Protein 1E4U (pdb70)

GO terms:
  GO:0004842 ubiquitin-protein transferase activity (F, IDA)
  GO:0045652 regulation of megakaryocyte differentiation (P, IDA)
  GO:0030014 CCR4-NOT complex (C, IDA)
  GO:0051865 protein autoubiquitination (P, IDA)
  GO:0006511 ubiquitin-dependent protein catabolic process (P, IDA)
  GO:0061630 ubiquitin protein ligase activity (F, EXP)
  GO:0005515 protein binding (F, IPI)
  GO:0005829 cytosol (C, TAS)
  GO:0003723 RNA binding (F, HDA)

CATH classification: 3.30.40.10

InterPro domains:
  IPR000504 RNA recognition motif domain [PF00076] (130-187)
  IPR000504 RNA recognition motif domain [PS50102] (109-193)
  IPR000571 Zinc finger, CCCH-type [PS50103] (190-217)
  IPR001841 Zinc finger, RING-type [PS50089] (14-57)
  IPR003954 RNA recognition motif domain, eukaryotic-type [SM00361] (110-189)
  IPR012677 Nucleotide-binding alpha-beta plait domain superfamily [G3DSA:3.30.70.330] (110-190)
  IPR013083 Zinc finger, RING/FYVE/PHD-type [G3DSA:3.30.40.10] (1-78)
  IPR034261 CNOT4, RNA recognition motif [cd12438] (104-201)
  IPR035979 RNA-binding domain superfamily [SSF54928] (103-188)
  IPR039515 NOT4, modified RING finger, HC subclass (C4C4-type) [cd16618] (12-58)
  IPR039780 CCR4-NOT transcription complex subunit 4 [PTHR12603] (8-318)

Nearest PDB structures (foldseek):
  1e4u-assembly1_A  TM=7.249E-01  e=9.224E-12  Homo sapiens
  1ur6-assembly1_B  TM=8.503E-01  e=3.454E-08  Homo sapiens
  5fey-assembly1_B  TM=7.269E-01  e=3.577E-02  Homo sapiens
  2ct2-assembly1_A  TM=5.878E-01  e=2.370E-02  Homo sapiens
  1we9-assembly1_A  TM=4.056E-01  e=9.613E-01  Arabidopsis thaliana

Radius of gyration: 18.9 Å; Cα contacts (8 Å, |Δi|>4): 78; chains: 1; bounding box: 78×29×18 Å

Sequence (78 aa):
MSRSPDAKEDPVECPLCMEPLEIDDINFFPCTCGYQICRFCWHRIRTDENGLCPACRKPYPEDPAVYKPLSQEELQRIMSRSPDAKEDPVECPLCMEPLEIDDINFFPCTCGYQICRFCWHRIRTDENGLCPACRKPYPEDPAVYKPLSQEELQRIMSRSPDAKEDPVECPLCMEPLEIDDINFFPCTCGYQICRFCWHRIRTDENGLCPACRKPYPEDPAVYKPLSQEELQRIMSRSPDAKEDPVECPLCMEPLEIDDINFFPCTCGYQICRFCWHRIRTDENGLCPACRKPYPEDPAVYKPLSQEELQRIMSRSPDAKEDPVECPLCMEPLEIDDINFFPCTCGYQICRFCWHRIRTDENGLCPACRKPYPEDPAVYKPLSQEELQRIMSRSPDAKEDPVECPLCMEPLEIDDINFFPCTCGYQICRFCWHRIRTDENGLCPACRKPYPEDPAVYKPLSQEELQRIMSRSPDAKEDPVECPLCMEPLEIDDINFFPCTCGYQICRFCWHRIRTDENGLCPACRKPYPEDPAVYKPLSQEELQRIMSRSPDAKEDPVECPLCMEPLEIDDINFFPCTCGYQICRFCWHRIRTDENGLCPACRKPYPEDPAVYKPLSQEELQRIMSRSPDAKEDPVECPLCMEPLEIDDINFFPCTCGYQICRFCWHRIRTDENGLCPACRKPYPEDPAVYKPLSQEELQRIMSRSPDAKEDPVECPLCMEPLEIDDINFFPCTCGYQICRFCWHRIRTDENGLCPACRKPYPEDPAVYKPLSQEELQRIMSRSPDAKEDPVECPLCMEPLEIDDINFFPCTCGYQICRFCWHRIRTDENGLCPACRKPYPEDPAVYKPLSQEELQRIMSRSPDAKEDPVECPLCMEPLEIDDINFFPCTCGYQICRFCWHRIRTDENGLCPACRKPYPEDPAVYKPLSQEELQRIMSRSPDAKEDPVECPLCMEPLEIDDINFFPCTCGYQICRFCWHRIRTDENGLCPACRKPYPEDPAVYKPLSQEELQRIMSRSPDAKEDPVECPLCMEPLEIDDINFFPCTCGYQICRFCWHRIRTDENGLCPACRKPYPEDPAVYKPLSQEELQRIMSRSPDAKEDPVECPLCMEPLEIDDINFFPCTCGYQICRFCWHRIRTDENGLCPACRKPYPEDPAVYKPLSQEELQRIMSRSPDAKEDPVECPLCMEPLEIDDINFFPCTCGYQICRFCWHRIRTDENGLCPACRKPYPEDPAVYKPLSQEELQRIMSRSPDAKEDPVECPLCMEPLEIDDINFFPCTCGYQICRFCWHRIRTDENGLCPACRKPYPEDPAVYKPLSQEELQRIMSRSPDAKEDPVECPLCMEPLEIDDINFFPCTCGYQICRFCWHRIRTDENGLCPACRKPYPEDPAVYKPLSQEELQRIMSRSPDAKEDPVECPLCMEPLEIDDINFFPCTCGYQICRFCWHRIRTDENGLCPACRKPYPEDPAVYKPLSQEELQRIMSRSPDAKEDPVECPLCMEPLEIDDINFFPCTCGYQICRFCWHRIRTDENGLCPACRKPYPEDPAVYKPLSQEELQRIMSRSPDAKEDPVECPLCMEPLEIDDINFFPCTCGYQICRFCWHRIRTDENGLCPACRKPYPEDPAVYKPLSQEELQRIMSRSPDAKEDPVECPLCMEPLEIDDINFFPCTCGYQICRFCWHRIRTDENGLCPACRKPYPEDPAVYKPLSQEELQRIMSRSPDAKEDPVECPLCMEPLEIDDINFFPCTCGYQICRFCWHRIRTDENGLCPACRKPYPEDPAVYKPLSQEELQRIMSRSPDAKEDPVECPLCMEPLEIDDINFFPCTCGYQICRFCWHRIRTDENGLCPACRKPYPEDPAVYKPLSQEELQRIMSRSPDAKEDPVECPLCMEPLEIDDINFFPCTCGYQICRFCWHRIRTDENGLCPACRKPYPEDPAVYKPLSQEELQRIMSRSPDAKEDPVECPLCMEPLEIDDINFFPCTCGYQICRFCWHRIRTDENGLCPACRKPYPEDPAVYKPLSQEELQRIMSRSPDAKEDPVECPLCMEPLEIDDINFFPCTCGYQICRFCWHRIRTDENGLCPACRKPYPEDPAVYKPLSQEELQRIMSRSPDAKEDPVECPLCMEPLEIDDINFFPCTCGYQICRFCWHRIRTDENGLCPACRKPYPEDPAVYKPLSQEELQRIMSRSPDAKEDPVECPLCMEPLEIDDINFFPCTCGYQICRFCWHRIRTDENGLCPACRKPYPEDPAVYKPLSQEELQRIMSRSPDAKEDPVECPLCMEPLEIDDINFFPCTCGYQICRFCWHRIRTDENGLCPACRKPYPEDPAVYKPLSQEELQRI

Secondary structure (DSSP, 8-state):
--S-S-------B-TTT--B--TTTTT--SSTTS----HHHHHHHTTSS-SB-TTT--B-SS-SS---S---SS----

Foldseek 3Di:
DPQPDDPDDDADAAPVPGGHQDPVQQVQAQAPVRNRHGPVVCVVCVPPNVSADPVPGHHGDDDPPPPDCPDPDDPPDD

Organism: Homo sapiens (NCBI:txid9606)

Structure (mmCIF, N/CA/C/O backbone):
data_1E4U
#
_entry.id   1E4U
#
_cell.length_a   1.000
_cell.length_b   1.000
_cell.length_c   1.000
_cell.angle_alpha   90.00
_cell.angle_beta   90.00
_cell.angle_gamma   90.00
#
_symmetry.space_group_name_H-M   'P 1'
#
loop_
_entity.id
_entity.type
_entity.pdbx_description
1 polymer 'TRANSCRIPTIONAL REPRESSOR NOT4'
2 non-polymer 'ZINC ION'
#
loop_
_atom_site.group_PDB
_atom_site.id
_atom_site.type_symbol
_atom_site.label_atom_id
_atom_site.label_alt_id
_atom_site.label_comp_id
_atom_site.label_asym_id
_atom_site.label_entity_id
_atom_site.label_seq_id
_atom_site.pdbx_PDB_ins_code
_atom_site.Cartn_x
_atom_site.Cartn_y
_atom_site.Cartn_z
_atom_site.occupancy
_atom_site.B_iso_or_equiv
_atom_site.auth_seq_id
_atom_site.auth_comp_id
_atom_site.auth_asym_id
_atom_site.auth_atom_id
_atom_site.pdbx_PDB_model_num
ATOM 1 N N . MET A 1 1 ? -36.336 9.375 -3.531 1.00 0.00 1 MET A N 1
ATOM 2 C CA . MET A 1 1 ? -37.192 10.464 -2.982 1.00 0.00 1 MET A CA 1
ATOM 3 C C . MET A 1 1 ? -36.376 11.754 -2.878 1.00 0.00 1 MET A C 1
ATOM 4 O O . MET A 1 1 ? -36.475 12.486 -1.913 1.00 0.00 1 MET A O 1
ATOM 20 N N . SER A 1 2 ? -35.568 12.040 -3.863 1.00 0.00 2 SER A N 1
ATOM 21 C CA . SER A 1 2 ? -34.749 13.283 -3.812 1.00 0.00 2 SER A CA 1
ATOM 22 C C . SER A 1 2 ? -34.613 13.869 -5.221 1.00 0.00 2 SER A C 1
ATOM 23 O O . SER A 1 2 ? -34.994 13.257 -6.198 1.00 0.00 2 SER A O 1
ATOM 31 N N . ARG A 1 3 ? -34.069 15.051 -5.329 1.00 0.00 3 ARG A N 1
ATOM 32 C CA . ARG A 1 3 ? -33.905 15.678 -6.671 1.00 0.00 3 ARG A CA 1
ATOM 33 C C . ARG A 1 3 ? -32.439 15.586 -7.102 1.00 0.00 3 ARG A C 1
ATOM 34 O O . ARG A 1 3 ? -32.081 15.965 -8.199 1.00 0.00 3 ARG A O 1
ATOM 55 N N . SER A 1 4 ? -31.589 15.087 -6.247 1.00 0.00 4 SER A N 1
ATOM 56 C CA . SER A 1 4 ? -30.148 14.974 -6.607 1.00 0.00 4 SER A CA 1
ATOM 57 C C . SER A 1 4 ? -29.929 13.711 -7.446 1.00 0.00 4 SER A C 1
ATOM 58 O O . SER A 1 4 ? -30.618 12.726 -7.270 1.00 0.00 4 SER A O 1
ATOM 66 N N . PRO A 1 5 ? -28.972 13.783 -8.336 1.00 0.00 5 PRO A N 1
ATOM 67 C CA . PRO A 1 5 ? -28.629 12.660 -9.225 1.00 0.00 5 PRO A CA 1
ATOM 68 C C . PRO A 1 5 ? -27.792 11.622 -8.472 1.00 0.00 5 PRO A C 1
ATOM 69 O O . PRO A 1 5 ? -27.680 10.484 -8.882 1.00 0.00 5 PRO A O 1
ATOM 80 N N . ASP A 1 6 ? -27.205 12.007 -7.372 1.00 0.00 6 ASP A N 1
ATOM 81 C CA . ASP A 1 6 ? -26.377 11.046 -6.592 1.00 0.00 6 ASP A CA 1
ATOM 82 C C . ASP A 1 6 ? -26.696 11.194 -5.103 1.00 0.00 6 ASP A C 1
ATOM 83 O O . ASP A 1 6 ? -26.134 12.025 -4.418 1.00 0.00 6 ASP A O 1
ATOM 92 N N . ALA A 1 7 ? -27.596 10.396 -4.597 1.00 0.00 7 ALA A N 1
ATOM 93 C CA . ALA A 1 7 ? -27.951 10.494 -3.154 1.00 0.00 7 ALA A CA 1
ATOM 94 C C . ALA A 1 7 ? -27.505 9.223 -2.430 1.00 0.00 7 ALA A C 1
ATOM 95 O O . ALA A 1 7 ? -28.241 8.653 -1.649 1.00 0.00 7 ALA A O 1
ATOM 102 N N . LYS A 1 8 ? -26.306 8.773 -2.681 1.00 0.00 8 LYS A N 1
ATOM 103 C CA . LYS A 1 8 ? -25.821 7.539 -2.004 1.00 0.00 8 LYS A CA 1
ATOM 104 C C . LYS A 1 8 ? -24.327 7.351 -2.277 1.00 0.00 8 LYS A C 1
ATOM 105 O O . LYS A 1 8 ? -23.766 7.958 -3.167 1.00 0.00 8 LYS A O 1
ATOM 124 N N . GLU A 1 9 ? -23.681 6.511 -1.517 1.00 0.00 9 GLU A N 1
ATOM 125 C CA . GLU A 1 9 ? -22.225 6.277 -1.727 1.00 0.00 9 GLU A CA 1
ATOM 126 C C . GLU A 1 9 ? -21.861 4.883 -1.214 1.00 0.00 9 GLU A C 1
ATOM 127 O O . GLU A 1 9 ? -22.353 4.439 -0.195 1.00 0.00 9 GLU A O 1
ATOM 139 N N . ASP A 1 10 ? -21.010 4.183 -1.913 1.00 0.00 10 ASP A N 1
ATOM 140 C CA . ASP A 1 10 ? -20.628 2.814 -1.465 1.00 0.00 10 ASP A CA 1
ATOM 141 C C . ASP A 1 10 ? -19.217 2.836 -0.865 1.00 0.00 10 ASP A C 1
ATOM 142 O O . ASP A 1 10 ? -18.419 3.692 -1.190 1.00 0.00 10 ASP A O 1
ATOM 151 N N . PRO A 1 11 ? -18.959 1.885 -0.003 1.00 0.00 11 PRO A N 1
ATOM 152 C CA . PRO A 1 11 ? -17.655 1.752 0.672 1.00 0.00 11 PRO A CA 1
ATOM 153 C C . PRO A 1 11 ? -16.629 1.112 -0.268 1.00 0.00 11 PRO A C 1
ATOM 154 O O . PRO A 1 11 ? -16.976 0.517 -1.269 1.00 0.00 11 PRO A O 1
ATOM 165 N N . VAL A 1 12 ? -15.368 1.223 0.050 1.00 0.00 12 VAL A N 1
ATOM 166 C CA . VAL A 1 12 ? -14.324 0.615 -0.822 1.00 0.00 12 VAL A CA 1
ATOM 167 C C . VAL A 1 12 ? -14.178 -0.866 -0.465 1.00 0.00 12 VAL A C 1
ATOM 168 O O . VAL A 1 12 ? -14.428 -1.270 0.653 1.00 0.00 12 VAL A O 1
ATOM 181 N N . GLU A 1 13 ? -13.784 -1.682 -1.404 1.00 0.00 13 GLU A N 1
ATOM 182 C CA . GLU A 1 13 ? -13.635 -3.135 -1.107 1.00 0.00 13 GLU A CA 1
ATOM 183 C C . GLU A 1 13 ? -12.231 -3.605 -1.493 1.00 0.00 13 GLU A C 1
ATOM 184 O O . GLU A 1 13 ? -11.808 -3.464 -2.623 1.00 0.00 13 GLU A O 1
ATOM 196 N N . CYS A 1 14 ? -11.509 -4.174 -0.567 1.00 0.00 14 CYS A N 1
ATOM 197 C CA . CYS A 1 14 ? -10.141 -4.663 -0.892 1.00 0.00 14 CYS A CA 1
ATOM 198 C C . CYS A 1 14 ? -10.206 -5.500 -2.175 1.00 0.00 14 CYS A C 1
ATOM 199 O O . CYS A 1 14 ? -10.797 -6.560 -2.183 1.00 0.00 14 CYS A O 1
ATOM 206 N N . PRO A 1 15 ? -9.600 -5.004 -3.226 1.00 0.00 15 PRO A N 1
ATOM 207 C CA . PRO A 1 15 ? -9.579 -5.700 -4.524 1.00 0.00 15 PRO A CA 1
ATOM 208 C C . PRO A 1 15 ? -8.538 -6.826 -4.506 1.00 0.00 15 PRO A C 1
ATOM 209 O O . PRO A 1 15 ? -8.250 -7.435 -5.518 1.00 0.00 15 PRO A O 1
ATOM 220 N N . LEU A 1 16 ? -7.970 -7.102 -3.363 1.00 0.00 16 LEU A N 1
ATOM 221 C CA . LEU A 1 16 ? -6.945 -8.180 -3.273 1.00 0.00 16 LEU A CA 1
ATOM 222 C C . LEU A 1 16 ? -7.563 -9.427 -2.637 1.00 0.00 16 LEU A C 1
ATOM 223 O O . LEU A 1 16 ? -7.331 -10.538 -3.069 1.00 0.00 16 LEU A O 1
ATOM 239 N N . CYS A 1 17 ? -8.346 -9.250 -1.608 1.00 0.00 17 CYS A N 1
ATOM 240 C CA . CYS A 1 17 ? -8.976 -10.425 -0.937 1.00 0.00 17 CYS A CA 1
ATOM 241 C C . CYS A 1 17 ? -10.495 -10.265 -0.956 1.00 0.00 17 CYS A C 1
ATOM 242 O O . CYS A 1 17 ? -11.231 -11.227 -0.864 1.00 0.00 17 CYS A O 1
ATOM 249 N N . MET A 1 18 ? -10.958 -9.049 -1.072 1.00 0.00 18 MET A N 1
ATOM 250 C CA . MET A 1 18 ? -12.422 -8.783 -1.101 1.00 0.00 18 MET A CA 1
ATOM 251 C C . MET A 1 18 ? -12.961 -8.677 0.329 1.00 0.00 18 MET A C 1
ATOM 252 O O . MET A 1 18 ? -13.310 -9.663 0.947 1.00 0.00 18 MET A O 1
ATOM 266 N N . GLU A 1 19 ? -13.034 -7.483 0.855 1.00 0.00 19 GLU A N 1
ATOM 267 C CA . GLU A 1 19 ? -13.553 -7.303 2.241 1.00 0.00 19 GLU A CA 1
ATOM 268 C C . GLU A 1 19 ? -13.950 -5.836 2.443 1.00 0.00 19 GLU A C 1
ATOM 269 O O . GLU A 1 19 ? -13.712 -5.010 1.585 1.00 0.00 19 GLU A O 1
ATOM 281 N N . PRO A 1 20 ? -14.548 -5.558 3.573 1.00 0.00 20 PRO A N 1
ATOM 282 C CA . PRO A 1 20 ? -14.996 -4.198 3.921 1.00 0.00 20 PRO A CA 1
ATOM 283 C C . PRO A 1 20 ? -13.816 -3.342 4.388 1.00 0.00 20 PRO A C 1
ATOM 284 O O . PRO A 1 20 ? -13.257 -3.559 5.445 1.00 0.00 20 PRO A O 1
ATOM 295 N N . LEU A 1 21 ? -13.438 -2.368 3.607 1.00 0.00 21 LEU A N 1
ATOM 296 C CA . LEU A 1 21 ? -12.299 -1.493 4.001 1.00 0.00 21 LEU A CA 1
ATOM 297 C C . LEU A 1 21 ? -12.728 -0.585 5.155 1.00 0.00 21 LEU A C 1
ATOM 298 O O . LEU A 1 21 ? -13.737 0.088 5.086 1.00 0.00 21 LEU A O 1
ATOM 314 N N . GLU A 1 22 ? -11.967 -0.559 6.216 1.00 0.00 22 GLU A N 1
ATOM 315 C CA . GLU A 1 22 ? -12.331 0.308 7.373 1.00 0.00 22 GLU A CA 1
ATOM 316 C C . GLU A 1 22 ? -12.159 1.776 6.980 1.00 0.00 22 GLU A C 1
ATOM 317 O O . GLU A 1 22 ? -11.860 2.096 5.847 1.00 0.00 22 GLU A O 1
ATOM 329 N N . ILE A 1 23 ? -12.342 2.673 7.910 1.00 0.00 23 ILE A N 1
ATOM 330 C CA . ILE A 1 23 ? -12.187 4.120 7.590 1.00 0.00 23 ILE A CA 1
ATOM 331 C C . ILE A 1 23 ? -10.702 4.438 7.391 1.00 0.00 23 ILE A C 1
ATOM 332 O O . ILE A 1 23 ? -10.309 5.012 6.395 1.00 0.00 23 ILE A O 1
ATOM 348 N N . ASP A 1 24 ? -9.876 4.074 8.333 1.00 0.00 24 ASP A N 1
ATOM 349 C CA . ASP A 1 24 ? -8.420 4.360 8.198 1.00 0.00 24 ASP A CA 1
ATOM 350 C C . ASP A 1 24 ? -7.787 3.367 7.219 1.00 0.00 24 ASP A C 1
ATOM 351 O O . ASP A 1 24 ? -6.597 3.395 6.976 1.00 0.00 24 ASP A O 1
ATOM 360 N N . ASP A 1 25 ? -8.571 2.490 6.654 1.00 0.00 25 ASP A N 1
ATOM 361 C CA . ASP A 1 25 ? -8.008 1.500 5.693 1.00 0.00 25 ASP A CA 1
ATOM 362 C C . ASP A 1 25 ? -8.291 1.959 4.261 1.00 0.00 25 ASP A C 1
ATOM 363 O O . ASP A 1 25 ? -7.741 1.436 3.312 1.00 0.00 25 ASP A O 1
ATOM 372 N N . ILE A 1 26 ? -9.145 2.932 4.098 1.00 0.00 26 ILE A N 1
ATOM 373 C CA . ILE A 1 26 ? -9.463 3.426 2.728 1.00 0.00 26 ILE A CA 1
ATOM 374 C C . ILE A 1 26 ? -8.169 3.817 2.012 1.00 0.00 26 ILE A C 1
ATOM 375 O O . ILE A 1 26 ? -7.812 3.250 0.998 1.00 0.00 26 ILE A O 1
ATOM 391 N N . ASN A 1 27 ? -7.464 4.783 2.534 1.00 0.00 27 ASN A N 1
ATOM 392 C CA . ASN A 1 27 ? -6.193 5.215 1.888 1.00 0.00 27 ASN A CA 1
ATOM 393 C C . ASN A 1 27 ? -5.027 4.428 2.488 1.00 0.00 27 ASN A C 1
ATOM 394 O O . ASN A 1 27 ? -3.944 4.947 2.673 1.00 0.00 27 ASN A O 1
ATOM 405 N N . PHE A 1 28 ? -5.239 3.175 2.793 1.00 0.00 28 PHE A N 1
ATOM 406 C CA . PHE A 1 28 ? -4.142 2.356 3.379 1.00 0.00 28 PHE A CA 1
ATOM 407 C C . PHE A 1 28 ? -3.531 1.474 2.290 1.00 0.00 28 PHE A C 1
ATOM 408 O O . PHE A 1 28 ? -3.774 0.284 2.231 1.00 0.00 28 PHE A O 1
ATOM 425 N N . PHE A 1 29 ? -2.723 2.042 1.439 1.00 0.00 29 PHE A N 1
ATOM 426 C CA . PHE A 1 29 ? -2.083 1.228 0.372 1.00 0.00 29 PHE A CA 1
ATOM 427 C C . PHE A 1 29 ? -0.596 1.086 0.689 1.00 0.00 29 PHE A C 1
ATOM 428 O O . PHE A 1 29 ? 0.017 2.004 1.198 1.00 0.00 29 PHE A O 1
ATOM 445 N N . PRO A 1 30 ? -0.053 -0.055 0.371 1.00 0.00 30 PRO A N 1
ATOM 446 C CA . PRO A 1 30 ? 1.367 -0.335 0.602 1.00 0.00 30 PRO A CA 1
ATOM 447 C C . PRO A 1 30 ? 2.203 0.341 -0.485 1.00 0.00 30 PRO A C 1
ATOM 448 O O . PRO A 1 30 ? 3.413 0.282 -0.478 1.00 0.00 30 PRO A O 1
ATOM 459 N N . CYS A 1 31 ? 1.558 0.992 -1.416 1.00 0.00 31 CYS A N 1
ATOM 460 C CA . CYS A 1 31 ? 2.304 1.682 -2.501 1.00 0.00 31 CYS A CA 1
ATOM 461 C C . CYS A 1 31 ? 1.548 2.950 -2.901 1.00 0.00 31 CYS A C 1
ATOM 462 O O . CYS A 1 31 ? 0.352 3.054 -2.714 1.00 0.00 31 CYS A O 1
ATOM 469 N N . THR A 1 32 ? 2.234 3.923 -3.435 1.00 0.00 32 THR A N 1
ATOM 470 C CA . THR A 1 32 ? 1.550 5.188 -3.828 1.00 0.00 32 THR A CA 1
ATOM 471 C C . THR A 1 32 ? 1.060 5.106 -5.278 1.00 0.00 32 THR A C 1
ATOM 472 O O . THR A 1 32 ? 0.654 6.096 -5.854 1.00 0.00 32 THR A O 1
ATOM 483 N N . CYS A 1 33 ? 1.087 3.947 -5.878 1.00 0.00 33 CYS A N 1
ATOM 484 C CA . CYS A 1 33 ? 0.612 3.843 -7.288 1.00 0.00 33 CYS A CA 1
ATOM 485 C C . CYS A 1 33 ? -0.882 3.503 -7.304 1.00 0.00 33 CYS A C 1
ATOM 486 O O . CYS A 1 33 ? -1.475 3.315 -8.348 1.00 0.00 33 CYS A O 1
ATOM 493 N N . GLY A 1 34 ? -1.497 3.428 -6.155 1.00 0.00 34 GLY A N 1
ATOM 494 C CA . GLY A 1 34 ? -2.951 3.109 -6.107 1.00 0.00 34 GLY A CA 1
ATOM 495 C C . GLY A 1 34 ? -3.151 1.672 -5.626 1.00 0.00 34 GLY A C 1
ATOM 496 O O . GLY A 1 34 ? -4.048 1.396 -4.858 1.00 0.00 34 GLY A O 1
ATOM 500 N N . TYR A 1 35 ? -2.325 0.757 -6.066 1.00 0.00 35 TYR A N 1
ATOM 501 C CA . TYR A 1 35 ? -2.479 -0.658 -5.616 1.00 0.00 35 TYR A CA 1
ATOM 502 C C . TYR A 1 35 ? -2.675 -0.669 -4.102 1.00 0.00 35 TYR A C 1
ATOM 503 O O . TYR A 1 35 ? -1.727 -0.667 -3.343 1.00 0.00 35 TYR A O 1
ATOM 521 N N . GLN A 1 36 ? -3.900 -0.656 -3.656 1.00 0.00 36 GLN A N 1
ATOM 522 C CA . GLN A 1 36 ? -4.157 -0.640 -2.193 1.00 0.00 36 GLN A CA 1
ATOM 523 C C . GLN A 1 36 ? -4.679 -1.999 -1.735 1.00 0.00 36 GLN A C 1
ATOM 524 O O . GLN A 1 36 ? -5.358 -2.697 -2.463 1.00 0.00 36 GLN A O 1
ATOM 538 N N . ILE A 1 37 ? -4.372 -2.370 -0.526 1.00 0.00 37 ILE A N 1
ATOM 539 C CA . ILE A 1 37 ? -4.849 -3.673 0.005 1.00 0.00 37 ILE A CA 1
ATOM 540 C C . ILE A 1 37 ? -5.367 -3.463 1.427 1.00 0.00 37 ILE A C 1
ATOM 541 O O . ILE A 1 37 ? -5.258 -2.387 1.982 1.00 0.00 37 ILE A O 1
ATOM 557 N N . CYS A 1 38 ? -5.927 -4.474 2.025 1.00 0.00 38 CYS A N 1
ATOM 558 C CA . CYS A 1 38 ? -6.443 -4.317 3.410 1.00 0.00 38 CYS A CA 1
ATOM 559 C C . CYS A 1 38 ? -5.328 -4.672 4.395 1.00 0.00 38 CYS A C 1
ATOM 560 O O . CYS A 1 38 ? -4.163 -4.667 4.049 1.00 0.00 38 CYS A O 1
ATOM 567 N N . ARG A 1 39 ? -5.662 -4.976 5.618 1.00 0.00 39 ARG A N 1
ATOM 568 C CA . ARG A 1 39 ? -4.601 -5.324 6.604 1.00 0.00 39 ARG A CA 1
ATOM 569 C C . ARG A 1 39 ? -4.244 -6.806 6.469 1.00 0.00 39 ARG A C 1
ATOM 570 O O . ARG A 1 39 ? -3.121 -7.206 6.705 1.00 0.00 39 ARG A O 1
ATOM 591 N N . PHE A 1 40 ? -5.186 -7.624 6.086 1.00 0.00 40 PHE A N 1
ATOM 592 C CA . PHE A 1 40 ? -4.891 -9.077 5.931 1.00 0.00 40 PHE A CA 1
ATOM 593 C C . PHE A 1 40 ? -4.119 -9.300 4.628 1.00 0.00 40 PHE A C 1
ATOM 594 O O . PHE A 1 40 ? -3.478 -10.315 4.439 1.00 0.00 40 PHE A O 1
ATOM 611 N N . CYS A 1 41 ? -4.173 -8.353 3.731 1.00 0.00 41 CYS A N 1
ATOM 612 C CA . CYS A 1 41 ? -3.442 -8.497 2.441 1.00 0.00 41 CYS A CA 1
ATOM 613 C C . CYS A 1 41 ? -2.040 -7.901 2.587 1.00 0.00 41 CYS A C 1
ATOM 614 O O . CYS A 1 41 ? -1.093 -8.349 1.970 1.00 0.00 41 CYS A O 1
ATOM 621 N N . TRP A 1 42 ? -1.905 -6.890 3.400 1.00 0.00 42 TRP A N 1
ATOM 622 C CA . TRP A 1 42 ? -0.574 -6.251 3.594 1.00 0.00 42 TRP A CA 1
ATOM 623 C C . TRP A 1 42 ? 0.203 -6.998 4.681 1.00 0.00 42 TRP A C 1
ATOM 624 O O . TRP A 1 42 ? 1.417 -6.964 4.724 1.00 0.00 42 TRP A O 1
ATOM 645 N N . HIS A 1 43 ? -0.485 -7.672 5.562 1.00 0.00 43 HIS A N 1
ATOM 646 C CA . HIS A 1 43 ? 0.221 -8.417 6.642 1.00 0.00 43 HIS A CA 1
ATOM 647 C C . HIS A 1 43 ? 0.897 -9.656 6.051 1.00 0.00 43 HIS A C 1
ATOM 648 O O . HIS A 1 43 ? 1.636 -10.349 6.722 1.00 0.00 43 HIS A O 1
ATOM 662 N N . ARG A 1 44 ? 0.652 -9.941 4.801 1.00 0.00 44 ARG A N 1
ATOM 663 C CA . ARG A 1 44 ? 1.288 -11.134 4.174 1.00 0.00 44 ARG A CA 1
ATOM 664 C C . ARG A 1 44 ? 2.325 -10.674 3.146 1.00 0.00 44 ARG A C 1
ATOM 665 O O . ARG A 1 44 ? 3.359 -11.288 2.977 1.00 0.00 44 ARG A O 1
ATOM 686 N N . ILE A 1 45 ? 2.060 -9.592 2.464 1.00 0.00 45 ILE A N 1
ATOM 687 C CA . ILE A 1 45 ? 3.037 -9.092 1.455 1.00 0.00 45 ILE A CA 1
ATOM 688 C C . ILE A 1 45 ? 4.273 -8.548 2.175 1.00 0.00 45 ILE A C 1
ATOM 689 O O . ILE A 1 45 ? 5.391 -8.733 1.738 1.00 0.00 45 ILE A O 1
ATOM 705 N N . ARG A 1 46 ? 4.078 -7.879 3.279 1.00 0.00 46 ARG A N 1
ATOM 706 C CA . ARG A 1 46 ? 5.238 -7.322 4.032 1.00 0.00 46 ARG A CA 1
ATOM 707 C C . ARG A 1 46 ? 5.733 -8.356 5.044 1.00 0.00 46 ARG A C 1
ATOM 708 O O . ARG A 1 46 ? 6.446 -8.036 5.974 1.00 0.00 46 ARG A O 1
ATOM 729 N N . THR A 1 47 ? 5.358 -9.595 4.874 1.00 0.00 47 THR A N 1
ATOM 730 C CA . THR A 1 47 ? 5.805 -10.646 5.831 1.00 0.00 47 THR A CA 1
ATOM 731 C C . THR A 1 47 ? 6.477 -11.790 5.067 1.00 0.00 47 THR A C 1
ATOM 732 O O . THR A 1 47 ? 7.683 -11.933 5.080 1.00 0.00 47 THR A O 1
ATOM 743 N N . ASP A 1 48 ? 5.705 -12.610 4.406 1.00 0.00 48 ASP A N 1
ATOM 744 C CA . ASP A 1 48 ? 6.300 -13.747 3.648 1.00 0.00 48 ASP A CA 1
ATOM 745 C C . ASP A 1 48 ? 6.612 -13.307 2.215 1.00 0.00 48 ASP A C 1
ATOM 746 O O . ASP A 1 48 ? 6.839 -14.121 1.343 1.00 0.00 48 ASP A O 1
ATOM 755 N N . GLU A 1 49 ? 6.625 -12.027 1.963 1.00 0.00 49 GLU A N 1
ATOM 756 C CA . GLU A 1 49 ? 6.923 -11.545 0.585 1.00 0.00 49 GLU A CA 1
ATOM 757 C C . GLU A 1 49 ? 8.021 -10.483 0.641 1.00 0.00 49 GLU A C 1
ATOM 758 O O . GLU A 1 49 ? 8.577 -10.203 1.684 1.00 0.00 49 GLU A O 1
ATOM 770 N N . ASN A 1 50 ? 8.334 -9.884 -0.476 1.00 0.00 50 ASN A N 1
ATOM 771 C CA . ASN A 1 50 ? 9.390 -8.835 -0.487 1.00 0.00 50 ASN A CA 1
ATOM 772 C C . ASN A 1 50 ? 8.748 -7.474 -0.222 1.00 0.00 50 ASN A C 1
ATOM 773 O O . ASN A 1 50 ? 9.301 -6.442 -0.545 1.00 0.00 50 ASN A O 1
ATOM 784 N N . GLY A 1 51 ? 7.582 -7.464 0.363 1.00 0.00 51 GLY A N 1
ATOM 785 C CA . GLY A 1 51 ? 6.903 -6.169 0.648 1.00 0.00 51 GLY A CA 1
ATOM 786 C C . GLY A 1 51 ? 6.960 -5.279 -0.595 1.00 0.00 51 GLY A C 1
ATOM 787 O O . GLY A 1 51 ? 6.992 -4.068 -0.501 1.00 0.00 51 GLY A O 1
ATOM 791 N N . LEU A 1 52 ? 6.975 -5.869 -1.760 1.00 0.00 52 LEU A N 1
ATOM 792 C CA . LEU A 1 52 ? 7.032 -5.052 -3.005 1.00 0.00 52 LEU A CA 1
ATOM 793 C C . LEU A 1 52 ? 5.621 -4.864 -3.565 1.00 0.00 52 LEU A C 1
ATOM 794 O O . LEU A 1 52 ? 4.666 -5.439 -3.083 1.00 0.00 52 LEU A O 1
ATOM 810 N N . CYS A 1 53 ? 5.490 -4.059 -4.583 1.00 0.00 53 CYS A N 1
ATOM 811 C CA . CYS A 1 53 ? 4.151 -3.822 -5.190 1.00 0.00 53 CYS A CA 1
ATOM 812 C C . CYS A 1 53 ? 3.924 -4.816 -6.335 1.00 0.00 53 CYS A C 1
ATOM 813 O O . CYS A 1 53 ? 4.693 -4.852 -7.275 1.00 0.00 53 CYS A O 1
ATOM 820 N N . PRO A 1 54 ? 2.873 -5.589 -6.235 1.00 0.00 54 PRO A N 1
ATOM 821 C CA . PRO A 1 54 ? 2.526 -6.581 -7.266 1.00 0.00 54 PRO A CA 1
ATOM 822 C C . PRO A 1 54 ? 1.830 -5.894 -8.445 1.00 0.00 54 PRO A C 1
ATOM 823 O O . PRO A 1 54 ? 1.507 -6.517 -9.437 1.00 0.00 54 PRO A O 1
ATOM 834 N N . ALA A 1 55 ? 1.591 -4.613 -8.341 1.00 0.00 55 ALA A N 1
ATOM 835 C CA . ALA A 1 55 ? 0.909 -3.890 -9.452 1.00 0.00 55 ALA A CA 1
ATOM 836 C C . ALA A 1 55 ? 1.927 -3.065 -10.247 1.00 0.00 55 ALA A C 1
ATOM 837 O O . ALA A 1 55 ? 1.949 -3.097 -11.461 1.00 0.00 55 ALA A O 1
ATOM 844 N N . CYS A 1 56 ? 2.765 -2.318 -9.577 1.00 0.00 56 CYS A N 1
ATOM 845 C CA . CYS A 1 56 ? 3.767 -1.489 -10.308 1.00 0.00 56 CYS A CA 1
ATOM 846 C C . CYS A 1 56 ? 5.182 -2.005 -10.020 1.00 0.00 56 CYS A C 1
ATOM 847 O O . CYS A 1 56 ? 6.144 -1.572 -10.624 1.00 0.00 56 CYS A O 1
ATOM 854 N N . ARG A 1 57 ? 5.315 -2.919 -9.099 1.00 0.00 57 ARG A N 1
ATOM 855 C CA . ARG A 1 57 ? 6.666 -3.454 -8.769 1.00 0.00 57 ARG A CA 1
ATOM 856 C C . ARG A 1 57 ? 7.496 -2.357 -8.095 1.00 0.00 57 ARG A C 1
ATOM 857 O O . ARG A 1 57 ? 8.420 -1.819 -8.672 1.00 0.00 57 ARG A O 1
ATOM 878 N N . LYS A 1 58 ? 7.171 -2.024 -6.874 1.00 0.00 58 LYS A N 1
ATOM 879 C CA . LYS A 1 58 ? 7.933 -0.965 -6.152 1.00 0.00 58 LYS A CA 1
ATOM 880 C C . LYS A 1 58 ? 7.899 -1.262 -4.650 1.00 0.00 58 LYS A C 1
ATOM 881 O O . LYS A 1 58 ? 6.972 -1.875 -4.165 1.00 0.00 58 LYS A O 1
ATOM 900 N N . PRO A 1 59 ? 8.910 -0.819 -3.954 1.00 0.00 59 PRO A N 1
ATOM 901 C CA . PRO A 1 59 ? 9.019 -1.034 -2.502 1.00 0.00 59 PRO A CA 1
ATOM 902 C C . PRO A 1 59 ? 8.060 -0.107 -1.751 1.00 0.00 59 PRO A C 1
ATOM 903 O O . PRO A 1 59 ? 8.170 1.102 -1.817 1.00 0.00 59 PRO A O 1
ATOM 914 N N . TYR A 1 60 ? 7.115 -0.669 -1.042 1.00 0.00 60 TYR A N 1
ATOM 915 C CA . TYR A 1 60 ? 6.140 0.171 -0.287 1.00 0.00 60 TYR A CA 1
ATOM 916 C C . TYR A 1 60 ? 6.873 1.344 0.371 1.00 0.00 60 TYR A C 1
ATOM 917 O O . TYR A 1 60 ? 8.013 1.214 0.768 1.00 0.00 60 TYR A O 1
ATOM 935 N N . PRO A 1 61 ? 6.194 2.461 0.463 1.00 0.00 61 PRO A N 1
ATOM 936 C CA . PRO A 1 61 ? 6.760 3.680 1.066 1.00 0.00 61 PRO A CA 1
ATOM 937 C C . PRO A 1 61 ? 6.718 3.594 2.594 1.00 0.00 61 PRO A C 1
ATOM 938 O O . PRO A 1 61 ? 5.735 3.942 3.218 1.00 0.00 61 PRO A O 1
ATOM 949 N N . GLU A 1 62 ? 7.777 3.135 3.204 1.00 0.00 62 GLU A N 1
ATOM 950 C CA . GLU A 1 62 ? 7.793 3.031 4.690 1.00 0.00 62 GLU A CA 1
ATOM 951 C C . GLU A 1 62 ? 9.013 2.225 5.138 1.00 0.00 62 GLU A C 1
ATOM 952 O O . GLU A 1 62 ? 8.945 1.444 6.066 1.00 0.00 62 GLU A O 1
ATOM 964 N N . ASP A 1 63 ? 10.129 2.408 4.489 1.00 0.00 63 ASP A N 1
ATOM 965 C CA . ASP A 1 63 ? 11.350 1.650 4.883 1.00 0.00 63 ASP A CA 1
ATOM 966 C C . ASP A 1 63 ? 11.040 0.151 4.891 1.00 0.00 63 ASP A C 1
ATOM 967 O O . ASP A 1 63 ? 10.908 -0.447 5.941 1.00 0.00 63 ASP A O 1
ATOM 976 N N . PRO A 1 64 ? 10.933 -0.412 3.714 1.00 0.00 64 PRO A N 1
ATOM 977 C CA . PRO A 1 64 ? 10.638 -1.844 3.543 1.00 0.00 64 PRO A CA 1
ATOM 978 C C . PRO A 1 64 ? 11.900 -2.679 3.779 1.00 0.00 64 PRO A C 1
ATOM 979 O O . PRO A 1 64 ? 11.956 -3.495 4.677 1.00 0.00 64 PRO A O 1
ATOM 990 N N . ALA A 1 65 ? 12.912 -2.480 2.980 1.00 0.00 65 ALA A N 1
ATOM 991 C CA . ALA A 1 65 ? 14.168 -3.260 3.159 1.00 0.00 65 ALA A CA 1
ATOM 992 C C . ALA A 1 65 ? 15.215 -2.386 3.852 1.00 0.00 65 ALA A C 1
ATOM 993 O O . ALA A 1 65 ? 15.607 -2.642 4.973 1.00 0.00 65 ALA A O 1
ATOM 1000 N N . VAL A 1 66 ? 15.673 -1.355 3.194 1.00 0.00 66 VAL A N 1
ATOM 1001 C CA . VAL A 1 66 ? 16.695 -0.468 3.819 1.00 0.00 66 VAL A CA 1
ATOM 1002 C C . VAL A 1 66 ? 16.489 0.969 3.338 1.00 0.00 66 VAL A C 1
ATOM 1003 O O . VAL A 1 66 ? 16.588 1.909 4.101 1.00 0.00 66 VAL A O 1
ATOM 1016 N N . TYR A 1 67 ? 16.205 1.149 2.077 1.00 0.00 67 TYR A N 1
ATOM 1017 C CA . TYR A 1 67 ? 15.995 2.526 1.548 1.00 0.00 67 TYR A CA 1
ATOM 1018 C C . TYR A 1 67 ? 17.350 3.217 1.383 1.00 0.00 67 TYR A C 1
ATOM 1019 O O . TYR A 1 67 ? 18.172 3.214 2.277 1.00 0.00 67 TYR A O 1
ATOM 1037 N N . LYS A 1 68 ? 17.591 3.808 0.244 1.00 0.00 68 LYS A N 1
ATOM 1038 C CA . LYS A 1 68 ? 18.896 4.492 0.024 1.00 0.00 68 LYS A CA 1
ATOM 1039 C C . LYS A 1 68 ? 18.695 5.691 -0.915 1.00 0.00 68 LYS A C 1
ATOM 1040 O O . LYS A 1 68 ? 18.201 5.532 -2.013 1.00 0.00 68 LYS A O 1
ATOM 1059 N N . PRO A 1 69 ? 19.086 6.857 -0.459 1.00 0.00 69 PRO A N 1
ATOM 1060 C CA . PRO A 1 69 ? 18.961 8.096 -1.247 1.00 0.00 69 PRO A CA 1
ATOM 1061 C C . PRO A 1 69 ? 20.089 8.185 -2.280 1.00 0.00 69 PRO A C 1
ATOM 1062 O O . PRO A 1 69 ? 19.868 8.057 -3.469 1.00 0.00 69 PRO A O 1
ATOM 1073 N N . LEU A 1 70 ? 21.296 8.403 -1.834 1.00 0.00 70 LEU A N 1
ATOM 1074 C CA . LEU A 1 70 ? 22.440 8.500 -2.785 1.00 0.00 70 LEU A CA 1
ATOM 1075 C C . LEU A 1 70 ? 23.755 8.531 -2.000 1.00 0.00 70 LEU A C 1
ATOM 1076 O O . LEU A 1 70 ? 24.461 9.519 -1.991 1.00 0.00 70 LEU A O 1
ATOM 1092 N N . SER A 1 71 ? 24.088 7.455 -1.339 1.00 0.00 71 SER A N 1
ATOM 1093 C CA . SER A 1 71 ? 25.356 7.423 -0.555 1.00 0.00 71 SER A CA 1
ATOM 1094 C C . SER A 1 71 ? 26.551 7.449 -1.511 1.00 0.00 71 SER A C 1
ATOM 1095 O O . SER A 1 71 ? 26.440 7.861 -2.649 1.00 0.00 71 SER A O 1
ATOM 1103 N N . GLN A 1 72 ? 27.695 7.010 -1.058 1.00 0.00 72 GLN A N 1
ATOM 1104 C CA . GLN A 1 72 ? 28.897 7.010 -1.939 1.00 0.00 72 GLN A CA 1
ATOM 1105 C C . GLN A 1 72 ? 28.568 6.292 -3.250 1.00 0.00 72 GLN A C 1
ATOM 1106 O O . GLN A 1 72 ? 28.137 5.157 -3.257 1.00 0.00 72 GLN A O 1
ATOM 1120 N N . GLU A 1 73 ? 28.766 6.949 -4.361 1.00 0.00 73 GLU A N 1
ATOM 1121 C CA . GLU A 1 73 ? 28.460 6.309 -5.672 1.00 0.00 73 GLU A CA 1
ATOM 1122 C C . GLU A 1 73 ? 29.713 5.621 -6.215 1.00 0.00 73 GLU A C 1
ATOM 1123 O O . GLU A 1 73 ? 29.639 4.589 -6.852 1.00 0.00 73 GLU A O 1
ATOM 1135 N N . GLU A 1 74 ? 30.865 6.186 -5.976 1.00 0.00 74 GLU A N 1
ATOM 1136 C CA . GLU A 1 74 ? 32.119 5.564 -6.487 1.00 0.00 74 GLU A CA 1
ATOM 1137 C C . GLU A 1 74 ? 32.920 4.983 -5.320 1.00 0.00 74 GLU A C 1
ATOM 1138 O O . GLU A 1 74 ? 33.930 4.335 -5.512 1.00 0.00 74 GLU A O 1
ATOM 1150 N N . LEU A 1 75 ? 32.483 5.210 -4.112 1.00 0.00 75 LEU A N 1
ATOM 1151 C CA . LEU A 1 75 ? 33.228 4.668 -2.941 1.00 0.00 75 LEU A CA 1
ATOM 1152 C C . LEU A 1 75 ? 34.653 5.225 -2.951 1.00 0.00 75 LEU A C 1
ATOM 1153 O O . LEU A 1 75 ? 35.607 4.513 -3.198 1.00 0.00 75 LEU A O 1
ATOM 1169 N N . GLN A 1 76 ? 34.805 6.494 -2.691 1.00 0.00 76 GLN A N 1
ATOM 1170 C CA . GLN A 1 76 ? 36.167 7.098 -2.692 1.00 0.00 76 GLN A CA 1
ATOM 1171 C C . GLN A 1 76 ? 37.076 6.330 -1.731 1.00 0.00 76 GLN A C 1
ATOM 1172 O O . GLN A 1 76 ? 38.136 5.868 -2.103 1.00 0.00 76 GLN A O 1
ATOM 1186 N N . ARG A 1 77 ? 36.676 6.194 -0.496 1.00 0.00 77 ARG A N 1
ATOM 1187 C CA . ARG A 1 77 ? 37.527 5.462 0.482 1.00 0.00 77 ARG A CA 1
ATOM 1188 C C . ARG A 1 77 ? 38.911 6.112 0.526 1.00 0.00 77 ARG A C 1
ATOM 1189 O O . ARG A 1 77 ? 39.116 7.187 0.000 1.00 0.00 77 ARG A O 1
ATOM 1210 N N . ILE A 1 78 ? 39.863 5.472 1.148 1.00 0.00 78 ILE A N 1
ATOM 1211 C CA . ILE A 1 78 ? 41.230 6.063 1.218 1.00 0.00 78 ILE A CA 1
ATOM 1212 C C . ILE A 1 78 ? 42.195 5.219 0.383 1.00 0.00 78 ILE A C 1
ATOM 1213 O O . ILE A 1 78 ? 43.385 5.285 0.644 1.00 0.00 78 ILE A O 1
ATOM 1232 N N . MET A 1 1 ? -29.123 -6.947 15.047 1.00 0.00 1 MET A N 2
ATOM 1233 C CA . MET A 1 1 ? -28.384 -7.496 13.875 1.00 0.00 1 MET A CA 2
ATOM 1234 C C . MET A 1 1 ? -27.946 -6.348 12.964 1.00 0.00 1 MET A C 2
ATOM 1235 O O . MET A 1 1 ? -28.551 -5.295 12.939 1.00 0.00 1 MET A O 2
ATOM 1251 N N . SER A 1 2 ? -26.896 -6.545 12.213 1.00 0.00 2 SER A N 2
ATOM 1252 C CA . SER A 1 2 ? -26.417 -5.469 11.300 1.00 0.00 2 SER A CA 2
ATOM 1253 C C . SER A 1 2 ? -25.196 -5.972 10.527 1.00 0.00 2 SER A C 2
ATOM 1254 O O . SER A 1 2 ? -24.410 -6.751 11.028 1.00 0.00 2 SER A O 2
ATOM 1262 N N . ARG A 1 3 ? -25.031 -5.535 9.309 1.00 0.00 3 ARG A N 2
ATOM 1263 C CA . ARG A 1 3 ? -23.861 -5.995 8.509 1.00 0.00 3 ARG A CA 2
ATOM 1264 C C . ARG A 1 3 ? -23.138 -4.786 7.913 1.00 0.00 3 ARG A C 2
ATOM 1265 O O . ARG A 1 3 ? -21.977 -4.551 8.182 1.00 0.00 3 ARG A O 2
ATOM 1286 N N . SER A 1 4 ? -23.814 -4.017 7.103 1.00 0.00 4 SER A N 2
ATOM 1287 C CA . SER A 1 4 ? -23.161 -2.827 6.488 1.00 0.00 4 SER A CA 2
ATOM 1288 C C . SER A 1 4 ? -23.879 -1.553 6.947 1.00 0.00 4 SER A C 2
ATOM 1289 O O . SER A 1 4 ? -24.880 -1.170 6.376 1.00 0.00 4 SER A O 2
ATOM 1297 N N . PRO A 1 5 ? -23.341 -0.932 7.966 1.00 0.00 5 PRO A N 2
ATOM 1298 C CA . PRO A 1 5 ? -23.907 0.308 8.525 1.00 0.00 5 PRO A CA 2
ATOM 1299 C C . PRO A 1 5 ? -23.520 1.506 7.653 1.00 0.00 5 PRO A C 2
ATOM 1300 O O . PRO A 1 5 ? -23.799 2.642 7.982 1.00 0.00 5 PRO A O 2
ATOM 1311 N N . ASP A 1 6 ? -22.876 1.260 6.544 1.00 0.00 6 ASP A N 2
ATOM 1312 C CA . ASP A 1 6 ? -22.471 2.383 5.653 1.00 0.00 6 ASP A CA 2
ATOM 1313 C C . ASP A 1 6 ? -23.638 3.358 5.496 1.00 0.00 6 ASP A C 2
ATOM 1314 O O . ASP A 1 6 ? -24.735 2.976 5.137 1.00 0.00 6 ASP A O 2
ATOM 1323 N N . ALA A 1 7 ? -23.414 4.615 5.761 1.00 0.00 7 ALA A N 2
ATOM 1324 C CA . ALA A 1 7 ? -24.511 5.613 5.625 1.00 0.00 7 ALA A CA 2
ATOM 1325 C C . ALA A 1 7 ? -24.219 6.534 4.437 1.00 0.00 7 ALA A C 2
ATOM 1326 O O . ALA A 1 7 ? -24.967 7.448 4.151 1.00 0.00 7 ALA A O 2
ATOM 1333 N N . LYS A 1 8 ? -23.138 6.300 3.743 1.00 0.00 8 LYS A N 2
ATOM 1334 C CA . LYS A 1 8 ? -22.800 7.163 2.577 1.00 0.00 8 LYS A CA 2
ATOM 1335 C C . LYS A 1 8 ? -22.396 6.283 1.392 1.00 0.00 8 LYS A C 2
ATOM 1336 O O . LYS A 1 8 ? -22.331 5.074 1.497 1.00 0.00 8 LYS A O 2
ATOM 1355 N N . GLU A 1 9 ? -22.118 6.881 0.266 1.00 0.00 9 GLU A N 2
ATOM 1356 C CA . GLU A 1 9 ? -21.714 6.079 -0.921 1.00 0.00 9 GLU A CA 2
ATOM 1357 C C . GLU A 1 9 ? -20.201 5.856 -0.889 1.00 0.00 9 GLU A C 2
ATOM 1358 O O . GLU A 1 9 ? -19.430 6.708 -1.282 1.00 0.00 9 GLU A O 2
ATOM 1370 N N . ASP A 1 10 ? -19.773 4.717 -0.423 1.00 0.00 10 ASP A N 2
ATOM 1371 C CA . ASP A 1 10 ? -18.312 4.438 -0.363 1.00 0.00 10 ASP A CA 2
ATOM 1372 C C . ASP A 1 10 ? -18.081 2.930 -0.490 1.00 0.00 10 ASP A C 2
ATOM 1373 O O . ASP A 1 10 ? -17.719 2.279 0.470 1.00 0.00 10 ASP A O 2
ATOM 1382 N N . PRO A 1 11 ? -18.299 2.422 -1.676 1.00 0.00 11 PRO A N 2
ATOM 1383 C CA . PRO A 1 11 ? -18.125 0.990 -1.969 1.00 0.00 11 PRO A CA 2
ATOM 1384 C C . PRO A 1 11 ? -16.640 0.654 -2.143 1.00 0.00 11 PRO A C 2
ATOM 1385 O O . PRO A 1 11 ? -16.184 0.364 -3.231 1.00 0.00 11 PRO A O 2
ATOM 1396 N N . VAL A 1 12 ? -15.886 0.688 -1.079 1.00 0.00 12 VAL A N 2
ATOM 1397 C CA . VAL A 1 12 ? -14.434 0.366 -1.184 1.00 0.00 12 VAL A CA 2
ATOM 1398 C C . VAL A 1 12 ? -14.136 -0.892 -0.366 1.00 0.00 12 VAL A C 2
ATOM 1399 O O . VAL A 1 12 ? -14.394 -0.948 0.820 1.00 0.00 12 VAL A O 2
ATOM 1412 N N . GLU A 1 13 ? -13.598 -1.904 -0.990 1.00 0.00 13 GLU A N 2
ATOM 1413 C CA . GLU A 1 13 ? -13.289 -3.157 -0.248 1.00 0.00 13 GLU A CA 2
ATOM 1414 C C . GLU A 1 13 ? -12.147 -3.899 -0.945 1.00 0.00 13 GLU A C 2
ATOM 1415 O O . GLU A 1 13 ? -12.142 -4.046 -2.152 1.00 0.00 13 GLU A O 2
ATOM 1427 N N . CYS A 1 14 ? -11.183 -4.366 -0.190 1.00 0.00 14 CYS A N 2
ATOM 1428 C CA . CYS A 1 14 ? -10.035 -5.108 -0.791 1.00 0.00 14 CYS A CA 2
ATOM 1429 C C . CYS A 1 14 ? -10.538 -5.975 -1.950 1.00 0.00 14 CYS A C 2
ATOM 1430 O O . CYS A 1 14 ? -11.156 -6.996 -1.729 1.00 0.00 14 CYS A O 2
ATOM 1437 N N . PRO A 1 15 ? -10.267 -5.539 -3.155 1.00 0.00 15 PRO A N 2
ATOM 1438 C CA . PRO A 1 15 ? -10.690 -6.258 -4.368 1.00 0.00 15 PRO A CA 2
ATOM 1439 C C . PRO A 1 15 ? -9.771 -7.455 -4.630 1.00 0.00 15 PRO A C 2
ATOM 1440 O O . PRO A 1 15 ? -9.871 -8.116 -5.645 1.00 0.00 15 PRO A O 2
ATOM 1451 N N . LEU A 1 16 ? -8.877 -7.737 -3.723 1.00 0.00 16 LEU A N 2
ATOM 1452 C CA . LEU A 1 16 ? -7.954 -8.888 -3.921 1.00 0.00 16 LEU A CA 2
ATOM 1453 C C . LEU A 1 16 ? -8.336 -10.013 -2.954 1.00 0.00 16 LEU A C 2
ATOM 1454 O O . LEU A 1 16 ? -7.978 -11.158 -3.148 1.00 0.00 16 LEU A O 2
ATOM 1470 N N . CYS A 1 17 ? -9.061 -9.699 -1.911 1.00 0.00 17 CYS A N 2
ATOM 1471 C CA . CYS A 1 17 ? -9.462 -10.755 -0.937 1.00 0.00 17 CYS A CA 2
ATOM 1472 C C . CYS A 1 17 ? -10.887 -10.485 -0.446 1.00 0.00 17 CYS A C 2
ATOM 1473 O O . CYS A 1 17 ? -11.357 -11.095 0.494 1.00 0.00 17 CYS A O 2
ATOM 1480 N N . MET A 1 18 ? -11.572 -9.568 -1.068 1.00 0.00 18 MET A N 2
ATOM 1481 C CA . MET A 1 18 ? -12.959 -9.248 -0.633 1.00 0.00 18 MET A CA 2
ATOM 1482 C C . MET A 1 18 ? -12.944 -8.838 0.844 1.00 0.00 18 MET A C 2
ATOM 1483 O O . MET A 1 18 ? -13.086 -9.659 1.728 1.00 0.00 18 MET A O 2
ATOM 1497 N N . GLU A 1 19 ? -12.770 -7.572 1.114 1.00 0.00 19 GLU A N 2
ATOM 1498 C CA . GLU A 1 19 ? -12.740 -7.105 2.530 1.00 0.00 19 GLU A CA 2
ATOM 1499 C C . GLU A 1 19 ? -13.251 -5.660 2.593 1.00 0.00 19 GLU A C 2
ATOM 1500 O O . GLU A 1 19 ? -12.928 -4.859 1.741 1.00 0.00 19 GLU A O 2
ATOM 1512 N N . PRO A 1 20 ? -14.032 -5.366 3.599 1.00 0.00 20 PRO A N 2
ATOM 1513 C CA . PRO A 1 20 ? -14.599 -4.018 3.789 1.00 0.00 20 PRO A CA 2
ATOM 1514 C C . PRO A 1 20 ? -13.527 -3.051 4.306 1.00 0.00 20 PRO A C 2
ATOM 1515 O O . PRO A 1 20 ? -12.989 -3.221 5.382 1.00 0.00 20 PRO A O 2
ATOM 1526 N N . LEU A 1 21 ? -13.216 -2.036 3.541 1.00 0.00 21 LEU A N 2
ATOM 1527 C CA . LEU A 1 21 ? -12.180 -1.055 3.978 1.00 0.00 21 LEU A CA 2
ATOM 1528 C C . LEU A 1 21 ? -12.845 0.067 4.778 1.00 0.00 21 LEU A C 2
ATOM 1529 O O . LEU A 1 21 ? -13.711 0.762 4.286 1.00 0.00 21 LEU A O 2
ATOM 1545 N N . GLU A 1 22 ? -12.444 0.257 6.008 1.00 0.00 22 GLU A N 2
ATOM 1546 C CA . GLU A 1 22 ? -13.056 1.342 6.828 1.00 0.00 22 GLU A CA 2
ATOM 1547 C C . GLU A 1 22 ? -12.690 2.700 6.224 1.00 0.00 22 GLU A C 2
ATOM 1548 O O . GLU A 1 22 ? -12.338 2.797 5.064 1.00 0.00 22 GLU A O 2
ATOM 1560 N N . ILE A 1 23 ? -12.772 3.749 6.996 1.00 0.00 23 ILE A N 2
ATOM 1561 C CA . ILE A 1 23 ? -12.430 5.098 6.461 1.00 0.00 23 ILE A CA 2
ATOM 1562 C C . ILE A 1 23 ? -10.906 5.263 6.426 1.00 0.00 23 ILE A C 2
ATOM 1563 O O . ILE A 1 23 ? -10.342 5.686 5.436 1.00 0.00 23 ILE A O 2
ATOM 1579 N N . ASP A 1 24 ? -10.237 4.938 7.498 1.00 0.00 24 ASP A N 2
ATOM 1580 C CA . ASP A 1 24 ? -8.755 5.085 7.525 1.00 0.00 24 ASP A CA 2
ATOM 1581 C C . ASP A 1 24 ? -8.104 3.904 6.800 1.00 0.00 24 ASP A C 2
ATOM 1582 O O . ASP A 1 24 ? -6.918 3.904 6.537 1.00 0.00 24 ASP A O 2
ATOM 1591 N N . ASP A 1 25 ? -8.866 2.895 6.478 1.00 0.00 25 ASP A N 2
ATOM 1592 C CA . ASP A 1 25 ? -8.283 1.719 5.774 1.00 0.00 25 ASP A CA 2
ATOM 1593 C C . ASP A 1 25 ? -8.328 1.951 4.262 1.00 0.00 25 ASP A C 2
ATOM 1594 O O . ASP A 1 25 ? -7.824 1.161 3.489 1.00 0.00 25 ASP A O 2
ATOM 1603 N N . ILE A 1 26 ? -8.930 3.027 3.832 1.00 0.00 26 ILE A N 2
ATOM 1604 C CA . ILE A 1 26 ? -9.007 3.302 2.370 1.00 0.00 26 ILE A CA 2
ATOM 1605 C C . ILE A 1 26 ? -7.707 3.958 1.899 1.00 0.00 26 ILE A C 2
ATOM 1606 O O . ILE A 1 26 ? -7.211 3.671 0.828 1.00 0.00 26 ILE A O 2
ATOM 1622 N N . ASN A 1 27 ? -7.153 4.838 2.686 1.00 0.00 27 ASN A N 2
ATOM 1623 C CA . ASN A 1 27 ? -5.889 5.512 2.274 1.00 0.00 27 ASN A CA 2
ATOM 1624 C C . ASN A 1 27 ? -4.688 4.701 2.763 1.00 0.00 27 ASN A C 2
ATOM 1625 O O . ASN A 1 27 ? -3.591 5.210 2.875 1.00 0.00 27 ASN A O 2
ATOM 1636 N N . PHE A 1 28 ? -4.880 3.443 3.055 1.00 0.00 28 PHE A N 2
ATOM 1637 C CA . PHE A 1 28 ? -3.739 2.613 3.531 1.00 0.00 28 PHE A CA 2
ATOM 1638 C C . PHE A 1 28 ? -3.290 1.670 2.411 1.00 0.00 28 PHE A C 2
ATOM 1639 O O . PHE A 1 28 ? -3.812 0.584 2.254 1.00 0.00 28 PHE A O 2
ATOM 1656 N N . PHE A 1 29 ? -2.310 2.065 1.651 1.00 0.00 29 PHE A N 2
ATOM 1657 C CA . PHE A 1 29 ? -1.809 1.180 0.565 1.00 0.00 29 PHE A CA 2
ATOM 1658 C C . PHE A 1 29 ? -0.342 0.869 0.831 1.00 0.00 29 PHE A C 2
ATOM 1659 O O . PHE A 1 29 ? 0.370 1.680 1.386 1.00 0.00 29 PHE A O 2
ATOM 1676 N N . PRO A 1 30 ? 0.072 -0.291 0.414 1.00 0.00 30 PRO A N 2
ATOM 1677 C CA . PRO A 1 30 ? 1.460 -0.724 0.580 1.00 0.00 30 PRO A CA 2
ATOM 1678 C C . PRO A 1 30 ? 2.335 -0.016 -0.452 1.00 0.00 30 PRO A C 2
ATOM 1679 O O . PRO A 1 30 ? 3.541 -0.016 -0.362 1.00 0.00 30 PRO A O 2
ATOM 1690 N N . CYS A 1 31 ? 1.724 0.606 -1.426 1.00 0.00 31 CYS A N 2
ATOM 1691 C CA . CYS A 1 31 ? 2.506 1.334 -2.463 1.00 0.00 31 CYS A CA 2
ATOM 1692 C C . CYS A 1 31 ? 1.783 2.640 -2.809 1.00 0.00 31 CYS A C 2
ATOM 1693 O O . CYS A 1 31 ? 0.579 2.744 -2.682 1.00 0.00 31 CYS A O 2
ATOM 1700 N N . THR A 1 32 ? 2.506 3.640 -3.234 1.00 0.00 32 THR A N 2
ATOM 1701 C CA . THR A 1 32 ? 1.854 4.938 -3.574 1.00 0.00 32 THR A CA 2
ATOM 1702 C C . THR A 1 32 ? 1.451 4.956 -5.052 1.00 0.00 32 THR A C 2
ATOM 1703 O O . THR A 1 32 ? 1.776 5.875 -5.779 1.00 0.00 32 THR A O 2
ATOM 1714 N N . CYS A 1 33 ? 0.737 3.960 -5.504 1.00 0.00 33 CYS A N 2
ATOM 1715 C CA . CYS A 1 33 ? 0.310 3.942 -6.933 1.00 0.00 33 CYS A CA 2
ATOM 1716 C C . CYS A 1 33 ? -1.190 3.647 -7.011 1.00 0.00 33 CYS A C 2
ATOM 1717 O O . CYS A 1 33 ? -1.693 3.201 -8.024 1.00 0.00 33 CYS A O 2
ATOM 1724 N N . GLY A 1 34 ? -1.907 3.896 -5.949 1.00 0.00 34 GLY A N 2
ATOM 1725 C CA . GLY A 1 34 ? -3.375 3.636 -5.960 1.00 0.00 34 GLY A CA 2
ATOM 1726 C C . GLY A 1 34 ? -3.652 2.211 -5.480 1.00 0.00 34 GLY A C 2
ATOM 1727 O O . GLY A 1 34 ? -4.391 1.994 -4.540 1.00 0.00 34 GLY A O 2
ATOM 1731 N N . TYR A 1 35 ? -3.068 1.237 -6.121 1.00 0.00 35 TYR A N 2
ATOM 1732 C CA . TYR A 1 35 ? -3.299 -0.177 -5.709 1.00 0.00 35 TYR A CA 2
ATOM 1733 C C . TYR A 1 35 ? -3.251 -0.284 -4.181 1.00 0.00 35 TYR A C 2
ATOM 1734 O O . TYR A 1 35 ? -2.198 -0.437 -3.592 1.00 0.00 35 TYR A O 2
ATOM 1752 N N . GLN A 1 36 ? -4.384 -0.215 -3.536 1.00 0.00 36 GLN A N 2
ATOM 1753 C CA . GLN A 1 36 ? -4.405 -0.322 -2.049 1.00 0.00 36 GLN A CA 2
ATOM 1754 C C . GLN A 1 36 ? -4.953 -1.692 -1.649 1.00 0.00 36 GLN A C 2
ATOM 1755 O O . GLN A 1 36 ? -5.733 -2.293 -2.363 1.00 0.00 36 GLN A O 2
ATOM 1769 N N . ILE A 1 37 ? -4.554 -2.192 -0.512 1.00 0.00 37 ILE A N 2
ATOM 1770 C CA . ILE A 1 37 ? -5.054 -3.522 -0.068 1.00 0.00 37 ILE A CA 2
ATOM 1771 C C . ILE A 1 37 ? -5.515 -3.434 1.388 1.00 0.00 37 ILE A C 2
ATOM 1772 O O . ILE A 1 37 ? -5.452 -2.391 2.006 1.00 0.00 37 ILE A O 2
ATOM 1788 N N . CYS A 1 38 ? -5.982 -4.521 1.936 1.00 0.00 38 CYS A N 2
ATOM 1789 C CA . CYS A 1 38 ? -6.453 -4.500 3.348 1.00 0.00 38 CYS A CA 2
ATOM 1790 C C . CYS A 1 38 ? -5.292 -4.856 4.285 1.00 0.00 38 CYS A C 2
ATOM 1791 O O . CYS A 1 38 ? -4.152 -4.939 3.872 1.00 0.00 38 CYS A O 2
ATOM 1798 N N . ARG A 1 39 ? -5.573 -5.066 5.543 1.00 0.00 39 ARG A N 2
ATOM 1799 C CA . ARG A 1 39 ? -4.487 -5.415 6.505 1.00 0.00 39 ARG A CA 2
ATOM 1800 C C . ARG A 1 39 ? -4.201 -6.916 6.425 1.00 0.00 39 ARG A C 2
ATOM 1801 O O . ARG A 1 39 ? -3.070 -7.350 6.514 1.00 0.00 39 ARG A O 2
ATOM 1822 N N . PHE A 1 40 ? -5.222 -7.711 6.258 1.00 0.00 40 PHE A N 2
ATOM 1823 C CA . PHE A 1 40 ? -5.020 -9.185 6.172 1.00 0.00 40 PHE A CA 2
ATOM 1824 C C . PHE A 1 40 ? -4.188 -9.513 4.928 1.00 0.00 40 PHE A C 2
ATOM 1825 O O . PHE A 1 40 ? -3.604 -10.573 4.821 1.00 0.00 40 PHE A O 2
ATOM 1842 N N . CYS A 1 41 ? -4.131 -8.607 3.992 1.00 0.00 41 CYS A N 2
ATOM 1843 C CA . CYS A 1 41 ? -3.339 -8.852 2.754 1.00 0.00 41 CYS A CA 2
ATOM 1844 C C . CYS A 1 41 ? -1.915 -8.330 2.955 1.00 0.00 41 CYS A C 2
ATOM 1845 O O . CYS A 1 41 ? -0.952 -8.941 2.533 1.00 0.00 41 CYS A O 2
ATOM 1852 N N . TRP A 1 42 ? -1.778 -7.202 3.595 1.00 0.00 42 TRP A N 2
ATOM 1853 C CA . TRP A 1 42 ? -0.424 -6.627 3.831 1.00 0.00 42 TRP A CA 2
ATOM 1854 C C . TRP A 1 42 ? 0.296 -7.439 4.909 1.00 0.00 42 TRP A C 2
ATOM 1855 O O . TRP A 1 42 ? 1.473 -7.260 5.155 1.00 0.00 42 TRP A O 2
ATOM 1876 N N . HIS A 1 43 ? -0.403 -8.333 5.555 1.00 0.00 43 HIS A N 2
ATOM 1877 C CA . HIS A 1 43 ? 0.238 -9.157 6.617 1.00 0.00 43 HIS A CA 2
ATOM 1878 C C . HIS A 1 43 ? 0.943 -10.359 5.981 1.00 0.00 43 HIS A C 2
ATOM 1879 O O . HIS A 1 43 ? 1.543 -11.167 6.662 1.00 0.00 43 HIS A O 2
ATOM 1893 N N . ARG A 1 44 ? 0.875 -10.486 4.682 1.00 0.00 44 ARG A N 2
ATOM 1894 C CA . ARG A 1 44 ? 1.542 -11.641 4.015 1.00 0.00 44 ARG A CA 2
ATOM 1895 C C . ARG A 1 44 ? 2.580 -11.135 3.008 1.00 0.00 44 ARG A C 2
ATOM 1896 O O . ARG A 1 44 ? 3.672 -11.659 2.915 1.00 0.00 44 ARG A O 2
ATOM 1917 N N . ILE A 1 45 ? 2.247 -10.126 2.249 1.00 0.00 45 ILE A N 2
ATOM 1918 C CA . ILE A 1 45 ? 3.218 -9.597 1.246 1.00 0.00 45 ILE A CA 2
ATOM 1919 C C . ILE A 1 45 ? 4.440 -9.021 1.963 1.00 0.00 45 ILE A C 2
ATOM 1920 O O . ILE A 1 45 ? 5.568 -9.284 1.594 1.00 0.00 45 ILE A O 2
ATOM 1936 N N . ARG A 1 46 ? 4.227 -8.233 2.981 1.00 0.00 46 ARG A N 2
ATOM 1937 C CA . ARG A 1 46 ? 5.380 -7.639 3.716 1.00 0.00 46 ARG A CA 2
ATOM 1938 C C . ARG A 1 46 ? 5.827 -8.587 4.829 1.00 0.00 46 ARG A C 2
ATOM 1939 O O . ARG A 1 46 ? 6.463 -8.184 5.783 1.00 0.00 46 ARG A O 2
ATOM 1960 N N . THR A 1 47 ? 5.505 -9.846 4.716 1.00 0.00 47 THR A N 2
ATOM 1961 C CA . THR A 1 47 ? 5.918 -10.817 5.769 1.00 0.00 47 THR A CA 2
ATOM 1962 C C . THR A 1 47 ? 6.788 -11.906 5.140 1.00 0.00 47 THR A C 2
ATOM 1963 O O . THR A 1 47 ? 7.955 -12.039 5.450 1.00 0.00 47 THR A O 2
ATOM 1974 N N . ASP A 1 48 ? 6.230 -12.686 4.255 1.00 0.00 48 ASP A N 2
ATOM 1975 C CA . ASP A 1 48 ? 7.027 -13.763 3.604 1.00 0.00 48 ASP A CA 2
ATOM 1976 C C . ASP A 1 48 ? 7.624 -13.233 2.298 1.00 0.00 48 ASP A C 2
ATOM 1977 O O . ASP A 1 48 ? 8.737 -13.559 1.936 1.00 0.00 48 ASP A O 2
ATOM 1986 N N . GLU A 1 49 ? 6.891 -12.421 1.588 1.00 0.00 49 GLU A N 2
ATOM 1987 C CA . GLU A 1 49 ? 7.415 -11.871 0.306 1.00 0.00 49 GLU A CA 2
ATOM 1988 C C . GLU A 1 49 ? 8.531 -10.866 0.599 1.00 0.00 49 GLU A C 2
ATOM 1989 O O . GLU A 1 49 ? 9.257 -10.993 1.566 1.00 0.00 49 GLU A O 2
ATOM 2001 N N . ASN A 1 50 ? 8.681 -9.869 -0.230 1.00 0.00 50 ASN A N 2
ATOM 2002 C CA . ASN A 1 50 ? 9.754 -8.862 0.004 1.00 0.00 50 ASN A CA 2
ATOM 2003 C C . ASN A 1 50 ? 9.126 -7.539 0.450 1.00 0.00 50 ASN A C 2
ATOM 2004 O O . ASN A 1 50 ? 9.733 -6.762 1.160 1.00 0.00 50 ASN A O 2
ATOM 2015 N N . GLY A 1 51 ? 7.917 -7.275 0.038 1.00 0.00 51 GLY A N 2
ATOM 2016 C CA . GLY A 1 51 ? 7.255 -6.001 0.438 1.00 0.00 51 GLY A CA 2
ATOM 2017 C C . GLY A 1 51 ? 7.213 -5.051 -0.760 1.00 0.00 51 GLY A C 2
ATOM 2018 O O . GLY A 1 51 ? 7.073 -3.854 -0.609 1.00 0.00 51 GLY A O 2
ATOM 2022 N N . LEU A 1 52 ? 7.335 -5.575 -1.948 1.00 0.00 52 LEU A N 2
ATOM 2023 C CA . LEU A 1 52 ? 7.304 -4.701 -3.153 1.00 0.00 52 LEU A CA 2
ATOM 2024 C C . LEU A 1 52 ? 5.867 -4.575 -3.659 1.00 0.00 52 LEU A C 2
ATOM 2025 O O . LEU A 1 52 ? 4.957 -5.190 -3.141 1.00 0.00 52 LEU A O 2
ATOM 2041 N N . CYS A 1 53 ? 5.661 -3.784 -4.674 1.00 0.00 53 CYS A N 2
ATOM 2042 C CA . CYS A 1 53 ? 4.286 -3.618 -5.227 1.00 0.00 53 CYS A CA 2
ATOM 2043 C C . CYS A 1 53 ? 4.043 -4.675 -6.312 1.00 0.00 53 CYS A C 2
ATOM 2044 O O . CYS A 1 53 ? 4.726 -4.689 -7.317 1.00 0.00 53 CYS A O 2
ATOM 2051 N N . PRO A 1 54 ? 3.075 -5.528 -6.084 1.00 0.00 54 PRO A N 2
ATOM 2052 C CA . PRO A 1 54 ? 2.723 -6.595 -7.037 1.00 0.00 54 PRO A CA 2
ATOM 2053 C C . PRO A 1 54 ? 1.860 -6.037 -8.176 1.00 0.00 54 PRO A C 2
ATOM 2054 O O . PRO A 1 54 ? 1.263 -6.780 -8.931 1.00 0.00 54 PRO A O 2
ATOM 2065 N N . ALA A 1 55 ? 1.783 -4.739 -8.306 1.00 0.00 55 ALA A N 2
ATOM 2066 C CA . ALA A 1 55 ? 0.951 -4.155 -9.394 1.00 0.00 55 ALA A CA 2
ATOM 2067 C C . ALA A 1 55 ? 1.792 -3.200 -10.246 1.00 0.00 55 ALA A C 2
ATOM 2068 O O . ALA A 1 55 ? 1.654 -3.152 -11.452 1.00 0.00 55 ALA A O 2
ATOM 2075 N N . CYS A 1 56 ? 2.652 -2.429 -9.636 1.00 0.00 56 CYS A N 2
ATOM 2076 C CA . CYS A 1 56 ? 3.475 -1.474 -10.432 1.00 0.00 56 CYS A CA 2
ATOM 2077 C C . CYS A 1 56 ? 4.968 -1.695 -10.154 1.00 0.00 56 CYS A C 2
ATOM 2078 O O . CYS A 1 56 ? 5.816 -1.062 -10.751 1.00 0.00 56 CYS A O 2
ATOM 2085 N N . ARG A 1 57 ? 5.298 -2.574 -9.250 1.00 0.00 57 ARG A N 2
ATOM 2086 C CA . ARG A 1 57 ? 6.737 -2.811 -8.941 1.00 0.00 57 ARG A CA 2
ATOM 2087 C C . ARG A 1 57 ? 7.301 -1.578 -8.233 1.00 0.00 57 ARG A C 2
ATOM 2088 O O . ARG A 1 57 ? 7.958 -0.750 -8.833 1.00 0.00 57 ARG A O 2
ATOM 2109 N N . LYS A 1 58 ? 7.047 -1.454 -6.962 1.00 0.00 58 LYS A N 2
ATOM 2110 C CA . LYS A 1 58 ? 7.558 -0.281 -6.202 1.00 0.00 58 LYS A CA 2
ATOM 2111 C C . LYS A 1 58 ? 7.766 -0.691 -4.745 1.00 0.00 58 LYS A C 2
ATOM 2112 O O . LYS A 1 58 ? 7.073 -1.550 -4.242 1.00 0.00 58 LYS A O 2
ATOM 2131 N N . PRO A 1 59 ? 8.720 -0.072 -4.109 1.00 0.00 59 PRO A N 2
ATOM 2132 C CA . PRO A 1 59 ? 9.043 -0.369 -2.707 1.00 0.00 59 PRO A CA 2
ATOM 2133 C C . PRO A 1 59 ? 8.005 0.251 -1.768 1.00 0.00 59 PRO A C 2
ATOM 2134 O O . PRO A 1 59 ? 7.723 1.432 -1.827 1.00 0.00 59 PRO A O 2
ATOM 2145 N N . TYR A 1 60 ? 7.437 -0.540 -0.898 1.00 0.00 60 TYR A N 2
ATOM 2146 C CA . TYR A 1 60 ? 6.420 -0.005 0.049 1.00 0.00 60 TYR A CA 2
ATOM 2147 C C . TYR A 1 60 ? 7.008 1.179 0.820 1.00 0.00 60 TYR A C 2
ATOM 2148 O O . TYR A 1 60 ? 8.202 1.239 1.042 1.00 0.00 60 TYR A O 2
ATOM 2166 N N . PRO A 1 61 ? 6.149 2.091 1.206 1.00 0.00 61 PRO A N 2
ATOM 2167 C CA . PRO A 1 61 ? 6.558 3.292 1.957 1.00 0.00 61 PRO A CA 2
ATOM 2168 C C . PRO A 1 61 ? 6.801 2.950 3.433 1.00 0.00 61 PRO A C 2
ATOM 2169 O O . PRO A 1 61 ? 6.710 1.808 3.838 1.00 0.00 61 PRO A O 2
ATOM 2180 N N . GLU A 1 62 ? 7.107 3.938 4.233 1.00 0.00 62 GLU A N 2
ATOM 2181 C CA . GLU A 1 62 ? 7.357 3.697 5.686 1.00 0.00 62 GLU A CA 2
ATOM 2182 C C . GLU A 1 62 ? 8.791 3.194 5.900 1.00 0.00 62 GLU A C 2
ATOM 2183 O O . GLU A 1 62 ? 9.651 3.928 6.343 1.00 0.00 62 GLU A O 2
ATOM 2195 N N . ASP A 1 63 ? 9.057 1.951 5.599 1.00 0.00 63 ASP A N 2
ATOM 2196 C CA . ASP A 1 63 ? 10.437 1.420 5.798 1.00 0.00 63 ASP A CA 2
ATOM 2197 C C . ASP A 1 63 ? 10.701 0.286 4.803 1.00 0.00 63 ASP A C 2
ATOM 2198 O O . ASP A 1 63 ? 10.423 -0.862 5.087 1.00 0.00 63 ASP A O 2
ATOM 2207 N N . PRO A 1 64 ? 11.233 0.647 3.663 1.00 0.00 64 PRO A N 2
ATOM 2208 C CA . PRO A 1 64 ? 11.553 -0.315 2.594 1.00 0.00 64 PRO A CA 2
ATOM 2209 C C . PRO A 1 64 ? 12.857 -1.057 2.906 1.00 0.00 64 PRO A C 2
ATOM 2210 O O . PRO A 1 64 ? 13.206 -2.017 2.249 1.00 0.00 64 PRO A O 2
ATOM 2221 N N . ALA A 1 65 ? 13.577 -0.616 3.901 1.00 0.00 65 ALA A N 2
ATOM 2222 C CA . ALA A 1 65 ? 14.860 -1.286 4.258 1.00 0.00 65 ALA A CA 2
ATOM 2223 C C . ALA A 1 65 ? 15.909 -0.972 3.191 1.00 0.00 65 ALA A C 2
ATOM 2224 O O . ALA A 1 65 ? 16.710 -0.071 3.339 1.00 0.00 65 ALA A O 2
ATOM 2231 N N . VAL A 1 66 ? 15.906 -1.704 2.112 1.00 0.00 66 VAL A N 2
ATOM 2232 C CA . VAL A 1 66 ? 16.898 -1.446 1.030 1.00 0.00 66 VAL A CA 2
ATOM 2233 C C . VAL A 1 66 ? 18.316 -1.547 1.594 1.00 0.00 66 VAL A C 2
ATOM 2234 O O . VAL A 1 66 ? 19.267 -1.092 0.991 1.00 0.00 66 VAL A O 2
ATOM 2247 N N . TYR A 1 67 ? 18.467 -2.138 2.745 1.00 0.00 67 TYR A N 2
ATOM 2248 C CA . TYR A 1 67 ? 19.825 -2.265 3.346 1.00 0.00 67 TYR A CA 2
ATOM 2249 C C . TYR A 1 67 ? 20.556 -0.925 3.248 1.00 0.00 67 TYR A C 2
ATOM 2250 O O . TYR A 1 67 ? 21.478 -0.763 2.474 1.00 0.00 67 TYR A O 2
ATOM 2268 N N . LYS A 1 68 ? 20.148 0.035 4.032 1.00 0.00 68 LYS A N 2
ATOM 2269 C CA . LYS A 1 68 ? 20.812 1.370 3.996 1.00 0.00 68 LYS A CA 2
ATOM 2270 C C . LYS A 1 68 ? 20.353 2.182 5.210 1.00 0.00 68 LYS A C 2
ATOM 2271 O O . LYS A 1 68 ? 19.414 2.948 5.123 1.00 0.00 68 LYS A O 2
ATOM 2290 N N . PRO A 1 69 ? 21.028 1.979 6.312 1.00 0.00 69 PRO A N 2
ATOM 2291 C CA . PRO A 1 69 ? 20.711 2.671 7.573 1.00 0.00 69 PRO A CA 2
ATOM 2292 C C . PRO A 1 69 ? 21.219 4.114 7.540 1.00 0.00 69 PRO A C 2
ATOM 2293 O O . PRO A 1 69 ? 22.407 4.367 7.485 1.00 0.00 69 PRO A O 2
ATOM 2304 N N . LEU A 1 70 ? 20.324 5.062 7.579 1.00 0.00 70 LEU A N 2
ATOM 2305 C CA . LEU A 1 70 ? 20.745 6.491 7.555 1.00 0.00 70 LEU A CA 2
ATOM 2306 C C . LEU A 1 70 ? 19.512 7.381 7.725 1.00 0.00 70 LEU A C 2
ATOM 2307 O O . LEU A 1 70 ? 18.446 7.082 7.223 1.00 0.00 70 LEU A O 2
ATOM 2323 N N . SER A 1 71 ? 19.645 8.471 8.427 1.00 0.00 71 SER A N 2
ATOM 2324 C CA . SER A 1 71 ? 18.478 9.376 8.626 1.00 0.00 71 SER A CA 2
ATOM 2325 C C . SER A 1 71 ? 18.954 10.830 8.595 1.00 0.00 71 SER A C 2
ATOM 2326 O O . SER A 1 71 ? 18.610 11.626 9.445 1.00 0.00 71 SER A O 2
ATOM 2334 N N . GLN A 1 72 ? 19.749 11.177 7.622 1.00 0.00 72 GLN A N 2
ATOM 2335 C CA . GLN A 1 72 ? 20.255 12.574 7.529 1.00 0.00 72 GLN A CA 2
ATOM 2336 C C . GLN A 1 72 ? 21.368 12.638 6.482 1.00 0.00 72 GLN A C 2
ATOM 2337 O O . GLN A 1 72 ? 22.474 12.190 6.711 1.00 0.00 72 GLN A O 2
ATOM 2351 N N . GLU A 1 73 ? 21.084 13.185 5.332 1.00 0.00 73 GLU A N 2
ATOM 2352 C CA . GLU A 1 73 ? 22.127 13.269 4.272 1.00 0.00 73 GLU A CA 2
ATOM 2353 C C . GLU A 1 73 ? 22.505 14.737 4.037 1.00 0.00 73 GLU A C 2
ATOM 2354 O O . GLU A 1 73 ? 23.284 15.308 4.776 1.00 0.00 73 GLU A O 2
ATOM 2366 N N . GLU A 1 74 ? 21.966 15.359 3.021 1.00 0.00 74 GLU A N 2
ATOM 2367 C CA . GLU A 1 74 ? 22.306 16.786 2.758 1.00 0.00 74 GLU A CA 2
ATOM 2368 C C . GLU A 1 74 ? 23.821 16.975 2.864 1.00 0.00 74 GLU A C 2
ATOM 2369 O O . GLU A 1 74 ? 24.323 17.524 3.825 1.00 0.00 74 GLU A O 2
ATOM 2381 N N . LEU A 1 75 ? 24.556 16.526 1.883 1.00 0.00 75 LEU A N 2
ATOM 2382 C CA . LEU A 1 75 ? 26.037 16.683 1.934 1.00 0.00 75 LEU A CA 2
ATOM 2383 C C . LEU A 1 75 ? 26.545 17.180 0.579 1.00 0.00 75 LEU A C 2
ATOM 2384 O O . LEU A 1 75 ? 25.981 16.883 -0.455 1.00 0.00 75 LEU A O 2
ATOM 2400 N N . GLN A 1 76 ? 27.608 17.936 0.578 1.00 0.00 76 GLN A N 2
ATOM 2401 C CA . GLN A 1 76 ? 28.156 18.456 -0.706 1.00 0.00 76 GLN A CA 2
ATOM 2402 C C . GLN A 1 76 ? 29.539 17.849 -0.951 1.00 0.00 76 GLN A C 2
ATOM 2403 O O . GLN A 1 76 ? 30.548 18.407 -0.568 1.00 0.00 76 GLN A O 2
ATOM 2417 N N . ARG A 1 77 ? 29.594 16.710 -1.586 1.00 0.00 77 ARG A N 2
ATOM 2418 C CA . ARG A 1 77 ? 30.914 16.070 -1.853 1.00 0.00 77 ARG A CA 2
ATOM 2419 C C . ARG A 1 77 ? 31.355 16.386 -3.283 1.00 0.00 77 ARG A C 2
ATOM 2420 O O . ARG A 1 77 ? 32.277 15.791 -3.805 1.00 0.00 77 ARG A O 2
ATOM 2441 N N . ILE A 1 78 ? 30.706 17.322 -3.920 1.00 0.00 78 ILE A N 2
ATOM 2442 C CA . ILE A 1 78 ? 31.091 17.681 -5.314 1.00 0.00 78 ILE A CA 2
ATOM 2443 C C . ILE A 1 78 ? 31.299 16.406 -6.135 1.00 0.00 78 ILE A C 2
ATOM 2444 O O . ILE A 1 78 ? 30.311 15.775 -6.476 1.00 0.00 78 ILE A O 2
ATOM 2463 N N . MET A 1 1 ? -27.827 -11.474 3.913 1.00 0.00 1 MET A N 3
ATOM 2464 C CA . MET A 1 1 ? -28.664 -10.461 3.208 1.00 0.00 1 MET A CA 3
ATOM 2465 C C . MET A 1 1 ? -27.802 -9.248 2.847 1.00 0.00 1 MET A C 3
ATOM 2466 O O . MET A 1 1 ? -26.876 -8.901 3.552 1.00 0.00 1 MET A O 3
ATOM 2482 N N . SER A 1 2 ? -28.100 -8.601 1.752 1.00 0.00 2 SER A N 3
ATOM 2483 C CA . SER A 1 2 ? -27.298 -7.410 1.350 1.00 0.00 2 SER A CA 3
ATOM 2484 C C . SER A 1 2 ? -27.842 -6.846 0.035 1.00 0.00 2 SER A C 3
ATOM 2485 O O . SER A 1 2 ? -27.807 -5.654 -0.197 1.00 0.00 2 SER A O 3
ATOM 2493 N N . ARG A 1 3 ? -28.344 -7.696 -0.823 1.00 0.00 3 ARG A N 3
ATOM 2494 C CA . ARG A 1 3 ? -28.895 -7.220 -2.127 1.00 0.00 3 ARG A CA 3
ATOM 2495 C C . ARG A 1 3 ? -27.752 -6.982 -3.118 1.00 0.00 3 ARG A C 3
ATOM 2496 O O . ARG A 1 3 ? -27.567 -7.731 -4.056 1.00 0.00 3 ARG A O 3
ATOM 2517 N N . SER A 1 4 ? -26.984 -5.946 -2.920 1.00 0.00 4 SER A N 3
ATOM 2518 C CA . SER A 1 4 ? -25.858 -5.666 -3.853 1.00 0.00 4 SER A CA 3
ATOM 2519 C C . SER A 1 4 ? -25.195 -4.336 -3.476 1.00 0.00 4 SER A C 3
ATOM 2520 O O . SER A 1 4 ? -24.009 -4.293 -3.215 1.00 0.00 4 SER A O 3
ATOM 2528 N N . PRO A 1 5 ? -25.980 -3.286 -3.449 1.00 0.00 5 PRO A N 3
ATOM 2529 C CA . PRO A 1 5 ? -25.488 -1.943 -3.095 1.00 0.00 5 PRO A CA 3
ATOM 2530 C C . PRO A 1 5 ? -25.308 -1.835 -1.579 1.00 0.00 5 PRO A C 3
ATOM 2531 O O . PRO A 1 5 ? -25.356 -2.820 -0.869 1.00 0.00 5 PRO A O 3
ATOM 2542 N N . ASP A 1 6 ? -25.101 -0.650 -1.072 1.00 0.00 6 ASP A N 3
ATOM 2543 C CA . ASP A 1 6 ? -24.921 -0.498 0.399 1.00 0.00 6 ASP A CA 3
ATOM 2544 C C . ASP A 1 6 ? -24.840 0.985 0.763 1.00 0.00 6 ASP A C 3
ATOM 2545 O O . ASP A 1 6 ? -24.104 1.743 0.165 1.00 0.00 6 ASP A O 3
ATOM 2554 N N . ALA A 1 7 ? -25.590 1.401 1.746 1.00 0.00 7 ALA A N 3
ATOM 2555 C CA . ALA A 1 7 ? -25.556 2.832 2.160 1.00 0.00 7 ALA A CA 3
ATOM 2556 C C . ALA A 1 7 ? -24.867 2.944 3.522 1.00 0.00 7 ALA A C 3
ATOM 2557 O O . ALA A 1 7 ? -24.174 2.044 3.952 1.00 0.00 7 ALA A O 3
ATOM 2564 N N . LYS A 1 8 ? -25.051 4.040 4.206 1.00 0.00 8 LYS A N 3
ATOM 2565 C CA . LYS A 1 8 ? -24.405 4.198 5.540 1.00 0.00 8 LYS A CA 3
ATOM 2566 C C . LYS A 1 8 ? -22.907 3.914 5.410 1.00 0.00 8 LYS A C 3
ATOM 2567 O O . LYS A 1 8 ? -22.418 2.895 5.856 1.00 0.00 8 LYS A O 3
ATOM 2586 N N . GLU A 1 9 ? -22.175 4.805 4.799 1.00 0.00 9 GLU A N 3
ATOM 2587 C CA . GLU A 1 9 ? -20.710 4.582 4.638 1.00 0.00 9 GLU A CA 3
ATOM 2588 C C . GLU A 1 9 ? -20.477 3.559 3.525 1.00 0.00 9 GLU A C 3
ATOM 2589 O O . GLU A 1 9 ? -21.263 2.655 3.325 1.00 0.00 9 GLU A O 3
ATOM 2601 N N . ASP A 1 10 ? -19.404 3.695 2.794 1.00 0.00 10 ASP A N 3
ATOM 2602 C CA . ASP A 1 10 ? -19.131 2.729 1.693 1.00 0.00 10 ASP A CA 3
ATOM 2603 C C . ASP A 1 10 ? -17.630 2.427 1.629 1.00 0.00 10 ASP A C 3
ATOM 2604 O O . ASP A 1 10 ? -16.883 3.146 0.995 1.00 0.00 10 ASP A O 3
ATOM 2613 N N . PRO A 1 11 ? -17.234 1.368 2.289 1.00 0.00 11 PRO A N 3
ATOM 2614 C CA . PRO A 1 11 ? -15.825 0.937 2.328 1.00 0.00 11 PRO A CA 3
ATOM 2615 C C . PRO A 1 11 ? -15.450 0.217 1.029 1.00 0.00 11 PRO A C 3
ATOM 2616 O O . PRO A 1 11 ? -16.030 -0.791 0.678 1.00 0.00 11 PRO A O 3
ATOM 2627 N N . VAL A 1 12 ? -14.483 0.725 0.313 1.00 0.00 12 VAL A N 3
ATOM 2628 C CA . VAL A 1 12 ? -14.075 0.066 -0.960 1.00 0.00 12 VAL A CA 3
ATOM 2629 C C . VAL A 1 12 ? -13.719 -1.396 -0.683 1.00 0.00 12 VAL A C 3
ATOM 2630 O O . VAL A 1 12 ? -13.203 -1.732 0.363 1.00 0.00 12 VAL A O 3
ATOM 2643 N N . GLU A 1 13 ? -13.994 -2.270 -1.611 1.00 0.00 13 GLU A N 3
ATOM 2644 C CA . GLU A 1 13 ? -13.675 -3.710 -1.399 1.00 0.00 13 GLU A CA 3
ATOM 2645 C C . GLU A 1 13 ? -12.189 -3.955 -1.667 1.00 0.00 13 GLU A C 3
ATOM 2646 O O . GLU A 1 13 ? -11.694 -3.697 -2.747 1.00 0.00 13 GLU A O 3
ATOM 2658 N N . CYS A 1 14 ? -11.471 -4.454 -0.695 1.00 0.00 14 CYS A N 3
ATOM 2659 C CA . CYS A 1 14 ? -10.019 -4.717 -0.902 1.00 0.00 14 CYS A CA 3
ATOM 2660 C C . CYS A 1 14 ? -9.822 -5.384 -2.269 1.00 0.00 14 CYS A C 3
ATOM 2661 O O . CYS A 1 14 ? -10.347 -6.452 -2.510 1.00 0.00 14 CYS A O 3
ATOM 2668 N N . PRO A 1 15 ? -9.066 -4.740 -3.126 1.00 0.00 15 PRO A N 3
ATOM 2669 C CA . PRO A 1 15 ? -8.781 -5.259 -4.477 1.00 0.00 15 PRO A CA 3
ATOM 2670 C C . PRO A 1 15 ? -7.679 -6.327 -4.431 1.00 0.00 15 PRO A C 3
ATOM 2671 O O . PRO A 1 15 ? -6.943 -6.509 -5.379 1.00 0.00 15 PRO A O 3
ATOM 2682 N N . LEU A 1 16 ? -7.555 -7.033 -3.339 1.00 0.00 16 LEU A N 3
ATOM 2683 C CA . LEU A 1 16 ? -6.502 -8.076 -3.241 1.00 0.00 16 LEU A CA 3
ATOM 2684 C C . LEU A 1 16 ? -7.103 -9.344 -2.629 1.00 0.00 16 LEU A C 3
ATOM 2685 O O . LEU A 1 16 ? -6.819 -10.445 -3.053 1.00 0.00 16 LEU A O 3
ATOM 2701 N N . CYS A 1 17 ? -7.940 -9.192 -1.637 1.00 0.00 17 CYS A N 3
ATOM 2702 C CA . CYS A 1 17 ? -8.569 -10.387 -1.000 1.00 0.00 17 CYS A CA 3
ATOM 2703 C C . CYS A 1 17 ? -10.095 -10.233 -1.025 1.00 0.00 17 CYS A C 3
ATOM 2704 O O . CYS A 1 17 ? -10.825 -11.153 -0.714 1.00 0.00 17 CYS A O 3
ATOM 2711 N N . MET A 1 18 ? -10.570 -9.075 -1.412 1.00 0.00 18 MET A N 3
ATOM 2712 C CA . MET A 1 18 ? -12.039 -8.829 -1.496 1.00 0.00 18 MET A CA 3
ATOM 2713 C C . MET A 1 18 ? -12.608 -8.381 -0.143 1.00 0.00 18 MET A C 3
ATOM 2714 O O . MET A 1 18 ? -13.587 -7.663 -0.092 1.00 0.00 18 MET A O 3
ATOM 2728 N N . GLU A 1 19 ? -12.022 -8.804 0.947 1.00 0.00 19 GLU A N 3
ATOM 2729 C CA . GLU A 1 19 ? -12.552 -8.401 2.287 1.00 0.00 19 GLU A CA 3
ATOM 2730 C C . GLU A 1 19 ? -12.996 -6.935 2.259 1.00 0.00 19 GLU A C 3
ATOM 2731 O O . GLU A 1 19 ? -12.575 -6.179 1.408 1.00 0.00 19 GLU A O 3
ATOM 2743 N N . PRO A 1 20 ? -13.835 -6.581 3.199 1.00 0.00 20 PRO A N 3
ATOM 2744 C CA . PRO A 1 20 ? -14.362 -5.210 3.323 1.00 0.00 20 PRO A CA 3
ATOM 2745 C C . PRO A 1 20 ? -13.309 -4.288 3.948 1.00 0.00 20 PRO A C 3
ATOM 2746 O O . PRO A 1 20 ? -12.894 -4.479 5.074 1.00 0.00 20 PRO A O 3
ATOM 2757 N N . LEU A 1 21 ? -12.875 -3.291 3.226 1.00 0.00 21 LEU A N 3
ATOM 2758 C CA . LEU A 1 21 ? -11.851 -2.361 3.778 1.00 0.00 21 LEU A CA 3
ATOM 2759 C C . LEU A 1 21 ? -12.450 -1.567 4.939 1.00 0.00 21 LEU A C 3
ATOM 2760 O O . LEU A 1 21 ? -13.619 -1.686 5.250 1.00 0.00 21 LEU A O 3
ATOM 2776 N N . GLU A 1 22 ? -11.657 -0.753 5.576 1.00 0.00 22 GLU A N 3
ATOM 2777 C CA . GLU A 1 22 ? -12.172 0.059 6.710 1.00 0.00 22 GLU A CA 3
ATOM 2778 C C . GLU A 1 22 ? -12.055 1.541 6.349 1.00 0.00 22 GLU A C 3
ATOM 2779 O O . GLU A 1 22 ? -11.987 1.900 5.190 1.00 0.00 22 GLU A O 3
ATOM 2791 N N . ILE A 1 23 ? -12.033 2.407 7.323 1.00 0.00 23 ILE A N 3
ATOM 2792 C CA . ILE A 1 23 ? -11.923 3.861 7.015 1.00 0.00 23 ILE A CA 3
ATOM 2793 C C . ILE A 1 23 ? -10.449 4.264 6.953 1.00 0.00 23 ILE A C 3
ATOM 2794 O O . ILE A 1 23 ? -9.978 4.780 5.959 1.00 0.00 23 ILE A O 3
ATOM 2810 N N . ASP A 1 24 ? -9.718 4.037 8.010 1.00 0.00 24 ASP A N 3
ATOM 2811 C CA . ASP A 1 24 ? -8.276 4.413 8.012 1.00 0.00 24 ASP A CA 3
ATOM 2812 C C . ASP A 1 24 ? -7.468 3.374 7.230 1.00 0.00 24 ASP A C 3
ATOM 2813 O O . ASP A 1 24 ? -6.257 3.445 7.156 1.00 0.00 24 ASP A O 3
ATOM 2822 N N . ASP A 1 25 ? -8.125 2.409 6.648 1.00 0.00 25 ASP A N 3
ATOM 2823 C CA . ASP A 1 25 ? -7.389 1.370 5.873 1.00 0.00 25 ASP A CA 3
ATOM 2824 C C . ASP A 1 25 ? -7.456 1.705 4.382 1.00 0.00 25 ASP A C 3
ATOM 2825 O O . ASP A 1 25 ? -6.686 1.202 3.587 1.00 0.00 25 ASP A O 3
ATOM 2834 N N . ILE A 1 26 ? -8.372 2.548 3.995 1.00 0.00 26 ILE A N 3
ATOM 2835 C CA . ILE A 1 26 ? -8.491 2.914 2.556 1.00 0.00 26 ILE A CA 3
ATOM 2836 C C . ILE A 1 26 ? -7.244 3.699 2.129 1.00 0.00 26 ILE A C 3
ATOM 2837 O O . ILE A 1 26 ? -6.305 3.144 1.596 1.00 0.00 26 ILE A O 3
ATOM 2853 N N . ASN A 1 27 ? -7.228 4.982 2.362 1.00 0.00 27 ASN A N 3
ATOM 2854 C CA . ASN A 1 27 ? -6.040 5.797 1.970 1.00 0.00 27 ASN A CA 3
ATOM 2855 C C . ASN A 1 27 ? -4.760 5.050 2.350 1.00 0.00 27 ASN A C 3
ATOM 2856 O O . ASN A 1 27 ? -3.733 5.201 1.718 1.00 0.00 27 ASN A O 3
ATOM 2867 N N . PHE A 1 28 ? -4.809 4.246 3.376 1.00 0.00 28 PHE A N 3
ATOM 2868 C CA . PHE A 1 28 ? -3.590 3.496 3.786 1.00 0.00 28 PHE A CA 3
ATOM 2869 C C . PHE A 1 28 ? -3.291 2.406 2.755 1.00 0.00 28 PHE A C 3
ATOM 2870 O O . PHE A 1 28 ? -3.924 1.369 2.730 1.00 0.00 28 PHE A O 3
ATOM 2887 N N . PHE A 1 29 ? -2.326 2.632 1.907 1.00 0.00 29 PHE A N 3
ATOM 2888 C CA . PHE A 1 29 ? -1.980 1.609 0.881 1.00 0.00 29 PHE A CA 3
ATOM 2889 C C . PHE A 1 29 ? -0.494 1.273 0.989 1.00 0.00 29 PHE A C 3
ATOM 2890 O O . PHE A 1 29 ? 0.288 2.073 1.462 1.00 0.00 29 PHE A O 3
ATOM 2907 N N . PRO A 1 30 ? -0.147 0.101 0.533 1.00 0.00 30 PRO A N 3
ATOM 2908 C CA . PRO A 1 30 ? 1.242 -0.370 0.546 1.00 0.00 30 PRO A CA 3
ATOM 2909 C C . PRO A 1 30 ? 2.013 0.257 -0.618 1.00 0.00 30 PRO A C 3
ATOM 2910 O O . PRO A 1 30 ? 3.199 0.059 -0.766 1.00 0.00 30 PRO A O 3
ATOM 2921 N N . CYS A 1 31 ? 1.345 1.011 -1.448 1.00 0.00 31 CYS A N 3
ATOM 2922 C CA . CYS A 1 31 ? 2.042 1.645 -2.602 1.00 0.00 31 CYS A CA 3
ATOM 2923 C C . CYS A 1 31 ? 1.379 2.984 -2.923 1.00 0.00 31 CYS A C 3
ATOM 2924 O O . CYS A 1 31 ? 0.198 3.170 -2.707 1.00 0.00 31 CYS A O 3
ATOM 2931 N N . THR A 1 32 ? 2.129 3.921 -3.438 1.00 0.00 32 THR A N 3
ATOM 2932 C CA . THR A 1 32 ? 1.539 5.248 -3.769 1.00 0.00 32 THR A CA 3
ATOM 2933 C C . THR A 1 32 ? 0.881 5.189 -5.150 1.00 0.00 32 THR A C 3
ATOM 2934 O O . THR A 1 32 ? 0.030 5.994 -5.474 1.00 0.00 32 THR A O 3
ATOM 2945 N N . CYS A 1 33 ? 1.269 4.248 -5.970 1.00 0.00 33 CYS A N 3
ATOM 2946 C CA . CYS A 1 33 ? 0.659 4.153 -7.327 1.00 0.00 33 CYS A CA 3
ATOM 2947 C C . CYS A 1 33 ? -0.866 4.125 -7.195 1.00 0.00 33 CYS A C 3
ATOM 2948 O O . CYS A 1 33 ? -1.582 4.453 -8.120 1.00 0.00 33 CYS A O 3
ATOM 2955 N N . GLY A 1 34 ? -1.369 3.754 -6.048 1.00 0.00 34 GLY A N 3
ATOM 2956 C CA . GLY A 1 34 ? -2.848 3.728 -5.861 1.00 0.00 34 GLY A CA 3
ATOM 2957 C C . GLY A 1 34 ? -3.311 2.331 -5.445 1.00 0.00 34 GLY A C 3
ATOM 2958 O O . GLY A 1 34 ? -4.129 2.186 -4.560 1.00 0.00 34 GLY A O 3
ATOM 2962 N N . TYR A 1 35 ? -2.807 1.301 -6.074 1.00 0.00 35 TYR A N 3
ATOM 2963 C CA . TYR A 1 35 ? -3.244 -0.075 -5.702 1.00 0.00 35 TYR A CA 3
ATOM 2964 C C . TYR A 1 35 ? -3.250 -0.201 -4.177 1.00 0.00 35 TYR A C 3
ATOM 2965 O O . TYR A 1 35 ? -2.238 -0.470 -3.560 1.00 0.00 35 TYR A O 3
ATOM 2983 N N . GLN A 1 36 ? -4.382 0.011 -3.564 1.00 0.00 36 GLN A N 3
ATOM 2984 C CA . GLN A 1 36 ? -4.457 -0.075 -2.079 1.00 0.00 36 GLN A CA 3
ATOM 2985 C C . GLN A 1 36 ? -5.062 -1.417 -1.662 1.00 0.00 36 GLN A C 3
ATOM 2986 O O . GLN A 1 36 ? -6.006 -1.897 -2.255 1.00 0.00 36 GLN A O 3
ATOM 3000 N N . ILE A 1 37 ? -4.528 -2.017 -0.634 1.00 0.00 37 ILE A N 3
ATOM 3001 C CA . ILE A 1 37 ? -5.077 -3.318 -0.163 1.00 0.00 37 ILE A CA 3
ATOM 3002 C C . ILE A 1 37 ? -5.545 -3.160 1.283 1.00 0.00 37 ILE A C 3
ATOM 3003 O O . ILE A 1 37 ? -5.470 -2.092 1.856 1.00 0.00 37 ILE A O 3
ATOM 3019 N N . CYS A 1 38 ? -6.027 -4.212 1.877 1.00 0.00 38 CYS A N 3
ATOM 3020 C CA . CYS A 1 38 ? -6.498 -4.118 3.284 1.00 0.00 38 CYS A CA 3
ATOM 3021 C C . CYS A 1 38 ? -5.337 -4.447 4.227 1.00 0.00 38 CYS A C 3
ATOM 3022 O O . CYS A 1 38 ? -4.302 -4.922 3.805 1.00 0.00 38 CYS A O 3
ATOM 3029 N N . ARG A 1 39 ? -5.496 -4.201 5.500 1.00 0.00 39 ARG A N 3
ATOM 3030 C CA . ARG A 1 39 ? -4.391 -4.506 6.453 1.00 0.00 39 ARG A CA 3
ATOM 3031 C C . ARG A 1 39 ? -4.193 -6.021 6.532 1.00 0.00 39 ARG A C 3
ATOM 3032 O O . ARG A 1 39 ? -3.119 -6.499 6.838 1.00 0.00 39 ARG A O 3
ATOM 3053 N N . PHE A 1 40 ? -5.216 -6.781 6.250 1.00 0.00 40 PHE A N 3
ATOM 3054 C CA . PHE A 1 40 ? -5.071 -8.263 6.302 1.00 0.00 40 PHE A CA 3
ATOM 3055 C C . PHE A 1 40 ? -4.235 -8.725 5.108 1.00 0.00 40 PHE A C 3
ATOM 3056 O O . PHE A 1 40 ? -3.684 -9.808 5.102 1.00 0.00 40 PHE A O 3
ATOM 3073 N N . CYS A 1 41 ? -4.136 -7.907 4.095 1.00 0.00 41 CYS A N 3
ATOM 3074 C CA . CYS A 1 41 ? -3.336 -8.289 2.898 1.00 0.00 41 CYS A CA 3
ATOM 3075 C C . CYS A 1 41 ? -1.893 -7.804 3.072 1.00 0.00 41 CYS A C 3
ATOM 3076 O O . CYS A 1 41 ? -0.951 -8.490 2.729 1.00 0.00 41 CYS A O 3
ATOM 3083 N N . TRP A 1 42 ? -1.717 -6.622 3.601 1.00 0.00 42 TRP A N 3
ATOM 3084 C CA . TRP A 1 42 ? -0.339 -6.084 3.796 1.00 0.00 42 TRP A CA 3
ATOM 3085 C C . TRP A 1 42 ? 0.358 -6.837 4.932 1.00 0.00 42 TRP A C 3
ATOM 3086 O O . TRP A 1 42 ? 1.555 -6.738 5.111 1.00 0.00 42 TRP A O 3
ATOM 3107 N N . HIS A 1 43 ? -0.378 -7.588 5.704 1.00 0.00 43 HIS A N 3
ATOM 3108 C CA . HIS A 1 43 ? 0.251 -8.341 6.825 1.00 0.00 43 HIS A CA 3
ATOM 3109 C C . HIS A 1 43 ? 0.760 -9.691 6.318 1.00 0.00 43 HIS A C 3
ATOM 3110 O O . HIS A 1 43 ? 1.251 -10.504 7.077 1.00 0.00 43 HIS A O 3
ATOM 3124 N N . ARG A 1 44 ? 0.644 -9.941 5.042 1.00 0.00 44 ARG A N 3
ATOM 3125 C CA . ARG A 1 44 ? 1.121 -11.244 4.494 1.00 0.00 44 ARG A CA 3
ATOM 3126 C C . ARG A 1 44 ? 2.094 -10.996 3.335 1.00 0.00 44 ARG A C 3
ATOM 3127 O O . ARG A 1 44 ? 2.887 -11.848 2.990 1.00 0.00 44 ARG A O 3
ATOM 3148 N N . ILE A 1 45 ? 2.036 -9.842 2.727 1.00 0.00 45 ILE A N 3
ATOM 3149 C CA . ILE A 1 45 ? 2.955 -9.552 1.590 1.00 0.00 45 ILE A CA 3
ATOM 3150 C C . ILE A 1 45 ? 4.232 -8.886 2.114 1.00 0.00 45 ILE A C 3
ATOM 3151 O O . ILE A 1 45 ? 5.330 -9.310 1.812 1.00 0.00 45 ILE A O 3
ATOM 3167 N N . ARG A 1 46 ? 4.099 -7.845 2.890 1.00 0.00 46 ARG A N 3
ATOM 3168 C CA . ARG A 1 46 ? 5.308 -7.154 3.424 1.00 0.00 46 ARG A CA 3
ATOM 3169 C C . ARG A 1 46 ? 5.953 -8.006 4.519 1.00 0.00 46 ARG A C 3
ATOM 3170 O O . ARG A 1 46 ? 6.985 -7.661 5.061 1.00 0.00 46 ARG A O 3
ATOM 3191 N N . THR A 1 47 ? 5.355 -9.117 4.852 1.00 0.00 47 THR A N 3
ATOM 3192 C CA . THR A 1 47 ? 5.939 -9.987 5.914 1.00 0.00 47 THR A CA 3
ATOM 3193 C C . THR A 1 47 ? 6.094 -11.412 5.379 1.00 0.00 47 THR A C 3
ATOM 3194 O O . THR A 1 47 ? 7.172 -11.974 5.388 1.00 0.00 47 THR A O 3
ATOM 3205 N N . ASP A 1 48 ? 5.029 -12.004 4.913 1.00 0.00 48 ASP A N 3
ATOM 3206 C CA . ASP A 1 48 ? 5.123 -13.393 4.381 1.00 0.00 48 ASP A CA 3
ATOM 3207 C C . ASP A 1 48 ? 5.708 -13.359 2.967 1.00 0.00 48 ASP A C 3
ATOM 3208 O O . ASP A 1 48 ? 6.133 -14.366 2.436 1.00 0.00 48 ASP A O 3
ATOM 3217 N N . GLU A 1 49 ? 5.736 -12.207 2.352 1.00 0.00 49 GLU A N 3
ATOM 3218 C CA . GLU A 1 49 ? 6.299 -12.112 0.974 1.00 0.00 49 GLU A CA 3
ATOM 3219 C C . GLU A 1 49 ? 7.378 -11.028 0.935 1.00 0.00 49 GLU A C 3
ATOM 3220 O O . GLU A 1 49 ? 7.706 -10.428 1.941 1.00 0.00 49 GLU A O 3
ATOM 3232 N N . ASN A 1 50 ? 7.936 -10.773 -0.217 1.00 0.00 50 ASN A N 3
ATOM 3233 C CA . ASN A 1 50 ? 8.995 -9.728 -0.320 1.00 0.00 50 ASN A CA 3
ATOM 3234 C C . ASN A 1 50 ? 8.460 -8.400 0.224 1.00 0.00 50 ASN A C 3
ATOM 3235 O O . ASN A 1 50 ? 9.037 -7.807 1.114 1.00 0.00 50 ASN A O 3
ATOM 3246 N N . GLY A 1 51 ? 7.361 -7.930 -0.302 1.00 0.00 51 GLY A N 3
ATOM 3247 C CA . GLY A 1 51 ? 6.792 -6.643 0.188 1.00 0.00 51 GLY A CA 3
ATOM 3248 C C . GLY A 1 51 ? 6.814 -5.609 -0.940 1.00 0.00 51 GLY A C 3
ATOM 3249 O O . GLY A 1 51 ? 7.053 -4.439 -0.717 1.00 0.00 51 GLY A O 3
ATOM 3253 N N . LEU A 1 52 ? 6.568 -6.031 -2.150 1.00 0.00 52 LEU A N 3
ATOM 3254 C CA . LEU A 1 52 ? 6.577 -5.070 -3.288 1.00 0.00 52 LEU A CA 3
ATOM 3255 C C . LEU A 1 52 ? 5.152 -4.873 -3.806 1.00 0.00 52 LEU A C 3
ATOM 3256 O O . LEU A 1 52 ? 4.217 -5.479 -3.326 1.00 0.00 52 LEU A O 3
ATOM 3272 N N . CYS A 1 53 ? 4.986 -4.032 -4.786 1.00 0.00 53 CYS A N 3
ATOM 3273 C CA . CYS A 1 53 ? 3.627 -3.784 -5.347 1.00 0.00 53 CYS A CA 3
ATOM 3274 C C . CYS A 1 53 ? 3.365 -4.759 -6.503 1.00 0.00 53 CYS A C 3
ATOM 3275 O O . CYS A 1 53 ? 4.085 -4.753 -7.483 1.00 0.00 53 CYS A O 3
ATOM 3282 N N . PRO A 1 54 ? 2.344 -5.567 -6.360 1.00 0.00 54 PRO A N 3
ATOM 3283 C CA . PRO A 1 54 ? 1.969 -6.556 -7.387 1.00 0.00 54 PRO A CA 3
ATOM 3284 C C . PRO A 1 54 ? 1.199 -5.883 -8.530 1.00 0.00 54 PRO A C 3
ATOM 3285 O O . PRO A 1 54 ? 0.637 -6.543 -9.380 1.00 0.00 54 PRO A O 3
ATOM 3296 N N . ALA A 1 55 ? 1.160 -4.577 -8.554 1.00 0.00 55 ALA A N 3
ATOM 3297 C CA . ALA A 1 55 ? 0.415 -3.881 -9.640 1.00 0.00 55 ALA A CA 3
ATOM 3298 C C . ALA A 1 55 ? 1.356 -2.960 -10.426 1.00 0.00 55 ALA A C 3
ATOM 3299 O O . ALA A 1 55 ? 1.207 -2.788 -11.620 1.00 0.00 55 ALA A O 3
ATOM 3306 N N . CYS A 1 56 ? 2.316 -2.355 -9.776 1.00 0.00 56 CYS A N 3
ATOM 3307 C CA . CYS A 1 56 ? 3.239 -1.443 -10.512 1.00 0.00 56 CYS A CA 3
ATOM 3308 C C . CYS A 1 56 ? 4.701 -1.839 -10.251 1.00 0.00 56 CYS A C 3
ATOM 3309 O O . CYS A 1 56 ? 5.603 -1.370 -10.915 1.00 0.00 56 CYS A O 3
ATOM 3316 N N . ARG A 1 57 ? 4.941 -2.693 -9.291 1.00 0.00 57 ARG A N 3
ATOM 3317 C CA . ARG A 1 57 ? 6.343 -3.112 -8.991 1.00 0.00 57 ARG A CA 3
ATOM 3318 C C . ARG A 1 57 ? 7.061 -2.000 -8.222 1.00 0.00 57 ARG A C 3
ATOM 3319 O O . ARG A 1 57 ? 7.900 -1.302 -8.755 1.00 0.00 57 ARG A O 3
ATOM 3340 N N . LYS A 1 58 ? 6.738 -1.836 -6.969 1.00 0.00 58 LYS A N 3
ATOM 3341 C CA . LYS A 1 58 ? 7.396 -0.778 -6.150 1.00 0.00 58 LYS A CA 3
ATOM 3342 C C . LYS A 1 58 ? 7.395 -1.214 -4.680 1.00 0.00 58 LYS A C 3
ATOM 3343 O O . LYS A 1 58 ? 6.471 -1.860 -4.229 1.00 0.00 58 LYS A O 3
ATOM 3362 N N . PRO A 1 59 ? 8.433 -0.852 -3.975 1.00 0.00 59 PRO A N 3
ATOM 3363 C CA . PRO A 1 59 ? 8.584 -1.203 -2.551 1.00 0.00 59 PRO A CA 3
ATOM 3364 C C . PRO A 1 59 ? 7.666 -0.343 -1.676 1.00 0.00 59 PRO A C 3
ATOM 3365 O O . PRO A 1 59 ? 7.687 0.871 -1.739 1.00 0.00 59 PRO A O 3
ATOM 3376 N N . TYR A 1 60 ? 6.857 -0.967 -0.860 1.00 0.00 60 TYR A N 3
ATOM 3377 C CA . TYR A 1 60 ? 5.933 -0.193 0.022 1.00 0.00 60 TYR A CA 3
ATOM 3378 C C . TYR A 1 60 ? 6.737 0.783 0.886 1.00 0.00 60 TYR A C 3
ATOM 3379 O O . TYR A 1 60 ? 7.890 0.538 1.183 1.00 0.00 60 TYR A O 3
ATOM 3397 N N . PRO A 1 61 ? 6.097 1.858 1.275 1.00 0.00 61 PRO A N 3
ATOM 3398 C CA . PRO A 1 61 ? 6.723 2.890 2.121 1.00 0.00 61 PRO A CA 3
ATOM 3399 C C . PRO A 1 61 ? 6.739 2.438 3.588 1.00 0.00 61 PRO A C 3
ATOM 3400 O O . PRO A 1 61 ? 5.707 2.182 4.177 1.00 0.00 61 PRO A O 3
ATOM 3411 N N . GLU A 1 62 ? 7.899 2.338 4.180 1.00 0.00 62 GLU A N 3
ATOM 3412 C CA . GLU A 1 62 ? 7.974 1.903 5.608 1.00 0.00 62 GLU A CA 3
ATOM 3413 C C . GLU A 1 62 ? 8.687 2.976 6.435 1.00 0.00 62 GLU A C 3
ATOM 3414 O O . GLU A 1 62 ? 8.332 3.239 7.566 1.00 0.00 62 GLU A O 3
ATOM 3426 N N . ASP A 1 63 ? 9.690 3.598 5.878 1.00 0.00 63 ASP A N 3
ATOM 3427 C CA . ASP A 1 63 ? 10.423 4.655 6.630 1.00 0.00 63 ASP A CA 3
ATOM 3428 C C . ASP A 1 63 ? 10.948 5.699 5.640 1.00 0.00 63 ASP A C 3
ATOM 3429 O O . ASP A 1 63 ? 12.097 5.656 5.247 1.00 0.00 63 ASP A O 3
ATOM 3438 N N . PRO A 1 64 ? 10.082 6.603 5.262 1.00 0.00 64 PRO A N 3
ATOM 3439 C CA . PRO A 1 64 ? 10.417 7.674 4.308 1.00 0.00 64 PRO A CA 3
ATOM 3440 C C . PRO A 1 64 ? 11.212 8.787 4.997 1.00 0.00 64 PRO A C 3
ATOM 3441 O O . PRO A 1 64 ? 11.625 9.743 4.370 1.00 0.00 64 PRO A O 3
ATOM 3452 N N . ALA A 1 65 ? 11.431 8.675 6.279 1.00 0.00 65 ALA A N 3
ATOM 3453 C CA . ALA A 1 65 ? 12.200 9.734 6.990 1.00 0.00 65 ALA A CA 3
ATOM 3454 C C . ALA A 1 65 ? 12.107 9.520 8.503 1.00 0.00 65 ALA A C 3
ATOM 3455 O O . ALA A 1 65 ? 11.068 9.706 9.104 1.00 0.00 65 ALA A O 3
ATOM 3462 N N . VAL A 1 66 ? 13.191 9.138 9.122 1.00 0.00 66 VAL A N 3
ATOM 3463 C CA . VAL A 1 66 ? 13.171 8.921 10.596 1.00 0.00 66 VAL A CA 3
ATOM 3464 C C . VAL A 1 66 ? 14.393 9.596 11.226 1.00 0.00 66 VAL A C 3
ATOM 3465 O O . VAL A 1 66 ? 14.333 10.101 12.329 1.00 0.00 66 VAL A O 3
ATOM 3478 N N . TYR A 1 67 ? 15.502 9.609 10.536 1.00 0.00 67 TYR A N 3
ATOM 3479 C CA . TYR A 1 67 ? 16.723 10.252 11.099 1.00 0.00 67 TYR A CA 3
ATOM 3480 C C . TYR A 1 67 ? 17.792 10.361 10.009 1.00 0.00 67 TYR A C 3
ATOM 3481 O O . TYR A 1 67 ? 18.265 9.370 9.489 1.00 0.00 67 TYR A O 3
ATOM 3499 N N . LYS A 1 68 ? 18.176 11.559 9.658 1.00 0.00 68 LYS A N 3
ATOM 3500 C CA . LYS A 1 68 ? 19.214 11.730 8.601 1.00 0.00 68 LYS A CA 3
ATOM 3501 C C . LYS A 1 68 ? 20.606 11.690 9.240 1.00 0.00 68 LYS A C 3
ATOM 3502 O O . LYS A 1 68 ? 20.759 11.993 10.407 1.00 0.00 68 LYS A O 3
ATOM 3521 N N . PRO A 1 69 ? 21.581 11.317 8.450 1.00 0.00 69 PRO A N 3
ATOM 3522 C CA . PRO A 1 69 ? 22.981 11.223 8.901 1.00 0.00 69 PRO A CA 3
ATOM 3523 C C . PRO A 1 69 ? 23.623 12.615 8.953 1.00 0.00 69 PRO A C 3
ATOM 3524 O O . PRO A 1 69 ? 23.364 13.460 8.119 1.00 0.00 69 PRO A O 3
ATOM 3535 N N . LEU A 1 70 ? 24.458 12.858 9.927 1.00 0.00 70 LEU A N 3
ATOM 3536 C CA . LEU A 1 70 ? 25.116 14.192 10.033 1.00 0.00 70 LEU A CA 3
ATOM 3537 C C . LEU A 1 70 ? 26.374 14.213 9.161 1.00 0.00 70 LEU A C 3
ATOM 3538 O O . LEU A 1 70 ? 27.464 13.935 9.621 1.00 0.00 70 LEU A O 3
ATOM 3554 N N . SER A 1 71 ? 26.231 14.541 7.905 1.00 0.00 71 SER A N 3
ATOM 3555 C CA . SER A 1 71 ? 27.418 14.578 7.003 1.00 0.00 71 SER A CA 3
ATOM 3556 C C . SER A 1 71 ? 27.995 15.996 6.977 1.00 0.00 71 SER A C 3
ATOM 3557 O O . SER A 1 71 ? 28.460 16.468 5.957 1.00 0.00 71 SER A O 3
ATOM 3565 N N . GLN A 1 72 ? 27.971 16.678 8.088 1.00 0.00 72 GLN A N 3
ATOM 3566 C CA . GLN A 1 72 ? 28.519 18.063 8.124 1.00 0.00 72 GLN A CA 3
ATOM 3567 C C . GLN A 1 72 ? 29.053 18.366 9.526 1.00 0.00 72 GLN A C 3
ATOM 3568 O O . GLN A 1 72 ? 28.525 19.200 10.235 1.00 0.00 72 GLN A O 3
ATOM 3582 N N . GLU A 1 73 ? 30.095 17.695 9.932 1.00 0.00 73 GLU A N 3
ATOM 3583 C CA . GLU A 1 73 ? 30.662 17.943 11.288 1.00 0.00 73 GLU A CA 3
ATOM 3584 C C . GLU A 1 73 ? 32.046 17.298 11.388 1.00 0.00 73 GLU A C 3
ATOM 3585 O O . GLU A 1 73 ? 32.216 16.262 11.999 1.00 0.00 73 GLU A O 3
ATOM 3597 N N . GLU A 1 74 ? 33.037 17.904 10.792 1.00 0.00 74 GLU A N 3
ATOM 3598 C CA . GLU A 1 74 ? 34.410 17.328 10.852 1.00 0.00 74 GLU A CA 3
ATOM 3599 C C . GLU A 1 74 ? 34.747 16.964 12.299 1.00 0.00 74 GLU A C 3
ATOM 3600 O O . GLU A 1 74 ? 34.250 17.562 13.233 1.00 0.00 74 GLU A O 3
ATOM 3612 N N . LEU A 1 75 ? 35.591 15.987 12.492 1.00 0.00 75 LEU A N 3
ATOM 3613 C CA . LEU A 1 75 ? 35.962 15.584 13.878 1.00 0.00 75 LEU A CA 3
ATOM 3614 C C . LEU A 1 75 ? 37.161 14.634 13.826 1.00 0.00 75 LEU A C 3
ATOM 3615 O O . LEU A 1 75 ? 38.299 15.049 13.922 1.00 0.00 75 LEU A O 3
ATOM 3631 N N . GLN A 1 76 ? 36.917 13.362 13.672 1.00 0.00 76 GLN A N 3
ATOM 3632 C CA . GLN A 1 76 ? 38.043 12.388 13.614 1.00 0.00 76 GLN A CA 3
ATOM 3633 C C . GLN A 1 76 ? 38.449 12.164 12.156 1.00 0.00 76 GLN A C 3
ATOM 3634 O O . GLN A 1 76 ? 39.493 12.604 11.718 1.00 0.00 76 GLN A O 3
ATOM 3648 N N . ARG A 1 77 ? 37.634 11.480 11.401 1.00 0.00 77 ARG A N 3
ATOM 3649 C CA . ARG A 1 77 ? 37.982 11.230 9.975 1.00 0.00 77 ARG A CA 3
ATOM 3650 C C . ARG A 1 77 ? 36.897 11.822 9.067 1.00 0.00 77 ARG A C 3
ATOM 3651 O O . ARG A 1 77 ? 36.889 13.006 8.792 1.00 0.00 77 ARG A O 3
ATOM 3672 N N . ILE A 1 78 ? 35.982 11.015 8.597 1.00 0.00 78 ILE A N 3
ATOM 3673 C CA . ILE A 1 78 ? 34.908 11.542 7.708 1.00 0.00 78 ILE A CA 3
ATOM 3674 C C . ILE A 1 78 ? 33.599 10.804 8.004 1.00 0.00 78 ILE A C 3
ATOM 3675 O O . ILE A 1 78 ? 33.666 9.645 8.378 1.00 0.00 78 ILE A O 3
ATOM 3694 N N . MET A 1 1 ? -40.761 -6.694 -4.645 1.00 0.00 1 MET A N 4
ATOM 3695 C CA . MET A 1 1 ? -39.964 -7.461 -3.646 1.00 0.00 1 MET A CA 4
ATOM 3696 C C . MET A 1 1 ? -38.494 -7.045 -3.739 1.00 0.00 1 MET A C 4
ATOM 3697 O O . MET A 1 1 ? -37.928 -6.517 -2.803 1.00 0.00 1 MET A O 4
ATOM 3713 N N . SER A 1 2 ? -37.873 -7.275 -4.863 1.00 0.00 2 SER A N 4
ATOM 3714 C CA . SER A 1 2 ? -36.443 -6.890 -5.018 1.00 0.00 2 SER A CA 4
ATOM 3715 C C . SER A 1 2 ? -36.077 -6.875 -6.502 1.00 0.00 2 SER A C 4
ATOM 3716 O O . SER A 1 2 ? -36.042 -5.838 -7.132 1.00 0.00 2 SER A O 4
ATOM 3724 N N . ARG A 1 3 ? -35.806 -8.020 -7.066 1.00 0.00 3 ARG A N 4
ATOM 3725 C CA . ARG A 1 3 ? -35.442 -8.073 -8.510 1.00 0.00 3 ARG A CA 4
ATOM 3726 C C . ARG A 1 3 ? -34.039 -7.496 -8.702 1.00 0.00 3 ARG A C 4
ATOM 3727 O O . ARG A 1 3 ? -33.812 -6.662 -9.557 1.00 0.00 3 ARG A O 4
ATOM 3748 N N . SER A 1 4 ? -33.096 -7.930 -7.911 1.00 0.00 4 SER A N 4
ATOM 3749 C CA . SER A 1 4 ? -31.709 -7.403 -8.047 1.00 0.00 4 SER A CA 4
ATOM 3750 C C . SER A 1 4 ? -31.691 -5.916 -7.668 1.00 0.00 4 SER A C 4
ATOM 3751 O O . SER A 1 4 ? -32.413 -5.129 -8.246 1.00 0.00 4 SER A O 4
ATOM 3759 N N . PRO A 1 5 ? -30.869 -5.574 -6.706 1.00 0.00 5 PRO A N 4
ATOM 3760 C CA . PRO A 1 5 ? -30.744 -4.184 -6.232 1.00 0.00 5 PRO A CA 4
ATOM 3761 C C . PRO A 1 5 ? -29.886 -3.365 -7.202 1.00 0.00 5 PRO A C 4
ATOM 3762 O O . PRO A 1 5 ? -29.191 -3.906 -8.039 1.00 0.00 5 PRO A O 4
ATOM 3773 N N . ASP A 1 6 ? -29.931 -2.064 -7.095 1.00 0.00 6 ASP A N 4
ATOM 3774 C CA . ASP A 1 6 ? -29.119 -1.213 -8.011 1.00 0.00 6 ASP A CA 4
ATOM 3775 C C . ASP A 1 6 ? -28.863 0.145 -7.353 1.00 0.00 6 ASP A C 4
ATOM 3776 O O . ASP A 1 6 ? -28.868 1.172 -8.002 1.00 0.00 6 ASP A O 4
ATOM 3785 N N . ALA A 1 7 ? -28.641 0.159 -6.066 1.00 0.00 7 ALA A N 4
ATOM 3786 C CA . ALA A 1 7 ? -28.387 1.452 -5.370 1.00 0.00 7 ALA A CA 4
ATOM 3787 C C . ALA A 1 7 ? -26.912 1.538 -4.967 1.00 0.00 7 ALA A C 4
ATOM 3788 O O . ALA A 1 7 ? -26.421 2.586 -4.599 1.00 0.00 7 ALA A O 4
ATOM 3795 N N . LYS A 1 8 ? -26.203 0.444 -5.034 1.00 0.00 8 LYS A N 4
ATOM 3796 C CA . LYS A 1 8 ? -24.762 0.466 -4.652 1.00 0.00 8 LYS A CA 4
ATOM 3797 C C . LYS A 1 8 ? -24.639 0.691 -3.144 1.00 0.00 8 LYS A C 4
ATOM 3798 O O . LYS A 1 8 ? -25.316 1.524 -2.575 1.00 0.00 8 LYS A O 4
ATOM 3817 N N . GLU A 1 9 ? -23.784 -0.046 -2.491 1.00 0.00 9 GLU A N 4
ATOM 3818 C CA . GLU A 1 9 ? -23.624 0.126 -1.020 1.00 0.00 9 GLU A CA 4
ATOM 3819 C C . GLU A 1 9 ? -22.231 -0.345 -0.599 1.00 0.00 9 GLU A C 4
ATOM 3820 O O . GLU A 1 9 ? -21.486 -0.895 -1.386 1.00 0.00 9 GLU A O 4
ATOM 3832 N N . ASP A 1 10 ? -21.873 -0.135 0.638 1.00 0.00 10 ASP A N 4
ATOM 3833 C CA . ASP A 1 10 ? -20.529 -0.571 1.109 1.00 0.00 10 ASP A CA 4
ATOM 3834 C C . ASP A 1 10 ? -19.448 0.219 0.367 1.00 0.00 10 ASP A C 4
ATOM 3835 O O . ASP A 1 10 ? -19.595 0.517 -0.803 1.00 0.00 10 ASP A O 4
ATOM 3844 N N . PRO A 1 11 ? -18.391 0.537 1.070 1.00 0.00 11 PRO A N 4
ATOM 3845 C CA . PRO A 1 11 ? -17.261 1.296 0.508 1.00 0.00 11 PRO A CA 4
ATOM 3846 C C . PRO A 1 11 ? -16.365 0.374 -0.323 1.00 0.00 11 PRO A C 4
ATOM 3847 O O . PRO A 1 11 ? -16.706 -0.761 -0.593 1.00 0.00 11 PRO A O 4
ATOM 3858 N N . VAL A 1 12 ? -15.219 0.849 -0.727 1.00 0.00 12 VAL A N 4
ATOM 3859 C CA . VAL A 1 12 ? -14.304 -0.003 -1.535 1.00 0.00 12 VAL A CA 4
ATOM 3860 C C . VAL A 1 12 ? -14.035 -1.308 -0.785 1.00 0.00 12 VAL A C 4
ATOM 3861 O O . VAL A 1 12 ? -14.055 -1.352 0.429 1.00 0.00 12 VAL A O 4
ATOM 3874 N N . GLU A 1 13 ? -13.787 -2.374 -1.496 1.00 0.00 13 GLU A N 4
ATOM 3875 C CA . GLU A 1 13 ? -13.521 -3.674 -0.818 1.00 0.00 13 GLU A CA 4
ATOM 3876 C C . GLU A 1 13 ? -12.162 -4.214 -1.266 1.00 0.00 13 GLU A C 4
ATOM 3877 O O . GLU A 1 13 ? -11.843 -4.225 -2.439 1.00 0.00 13 GLU A O 4
ATOM 3889 N N . CYS A 1 14 ? -11.357 -4.659 -0.341 1.00 0.00 14 CYS A N 4
ATOM 3890 C CA . CYS A 1 14 ? -10.017 -5.196 -0.711 1.00 0.00 14 CYS A CA 4
ATOM 3891 C C . CYS A 1 14 ? -10.148 -6.096 -1.946 1.00 0.00 14 CYS A C 4
ATOM 3892 O O . CYS A 1 14 ? -10.805 -7.114 -1.893 1.00 0.00 14 CYS A O 4
ATOM 3899 N N . PRO A 1 15 ? -9.512 -5.701 -3.023 1.00 0.00 15 PRO A N 4
ATOM 3900 C CA . PRO A 1 15 ? -9.536 -6.469 -4.281 1.00 0.00 15 PRO A CA 4
ATOM 3901 C C . PRO A 1 15 ? -8.525 -7.620 -4.209 1.00 0.00 15 PRO A C 4
ATOM 3902 O O . PRO A 1 15 ? -8.260 -8.291 -5.188 1.00 0.00 15 PRO A O 4
ATOM 3913 N N . LEU A 1 16 ? -7.947 -7.840 -3.059 1.00 0.00 16 LEU A N 4
ATOM 3914 C CA . LEU A 1 16 ? -6.942 -8.930 -2.916 1.00 0.00 16 LEU A CA 4
ATOM 3915 C C . LEU A 1 16 ? -7.545 -10.098 -2.132 1.00 0.00 16 LEU A C 4
ATOM 3916 O O . LEU A 1 16 ? -7.264 -11.249 -2.398 1.00 0.00 16 LEU A O 4
ATOM 3932 N N . CYS A 1 17 ? -8.373 -9.811 -1.166 1.00 0.00 17 CYS A N 4
ATOM 3933 C CA . CYS A 1 17 ? -8.994 -10.903 -0.364 1.00 0.00 17 CYS A CA 4
ATOM 3934 C C . CYS A 1 17 ? -10.500 -10.660 -0.264 1.00 0.00 17 CYS A C 4
ATOM 3935 O O . CYS A 1 17 ? -11.217 -11.382 0.401 1.00 0.00 17 CYS A O 4
ATOM 3942 N N . MET A 1 18 ? -10.980 -9.641 -0.920 1.00 0.00 18 MET A N 4
ATOM 3943 C CA . MET A 1 18 ? -12.433 -9.331 -0.873 1.00 0.00 18 MET A CA 4
ATOM 3944 C C . MET A 1 18 ? -12.859 -9.066 0.572 1.00 0.00 18 MET A C 4
ATOM 3945 O O . MET A 1 18 ? -12.902 -9.962 1.391 1.00 0.00 18 MET A O 4
ATOM 3959 N N . GLU A 1 19 ? -13.179 -7.841 0.891 1.00 0.00 19 GLU A N 4
ATOM 3960 C CA . GLU A 1 19 ? -13.608 -7.522 2.283 1.00 0.00 19 GLU A CA 4
ATOM 3961 C C . GLU A 1 19 ? -13.939 -6.030 2.389 1.00 0.00 19 GLU A C 4
ATOM 3962 O O . GLU A 1 19 ? -13.632 -5.263 1.498 1.00 0.00 19 GLU A O 4
ATOM 3974 N N . PRO A 1 20 ? -14.564 -5.668 3.481 1.00 0.00 20 PRO A N 4
ATOM 3975 C CA . PRO A 1 20 ? -14.961 -4.273 3.744 1.00 0.00 20 PRO A CA 4
ATOM 3976 C C . PRO A 1 20 ? -13.760 -3.447 4.213 1.00 0.00 20 PRO A C 4
ATOM 3977 O O . PRO A 1 20 ? -13.082 -3.799 5.159 1.00 0.00 20 PRO A O 4
ATOM 3988 N N . LEU A 1 21 ? -13.494 -2.348 3.561 1.00 0.00 21 LEU A N 4
ATOM 3989 C CA . LEU A 1 21 ? -12.343 -1.495 3.969 1.00 0.00 21 LEU A CA 4
ATOM 3990 C C . LEU A 1 21 ? -12.839 -0.386 4.900 1.00 0.00 21 LEU A C 4
ATOM 3991 O O . LEU A 1 21 ? -13.927 0.128 4.740 1.00 0.00 21 LEU A O 4
ATOM 4007 N N . GLU A 1 22 ? -12.050 -0.011 5.870 1.00 0.00 22 GLU A N 4
ATOM 4008 C CA . GLU A 1 22 ? -12.480 1.065 6.807 1.00 0.00 22 GLU A CA 4
ATOM 4009 C C . GLU A 1 22 ? -12.223 2.433 6.169 1.00 0.00 22 GLU A C 4
ATOM 4010 O O . GLU A 1 22 ? -12.254 2.581 4.963 1.00 0.00 22 GLU A O 4
ATOM 4022 N N . ILE A 1 23 ? -11.971 3.435 6.968 1.00 0.00 23 ILE A N 4
ATOM 4023 C CA . ILE A 1 23 ? -11.712 4.792 6.407 1.00 0.00 23 ILE A CA 4
ATOM 4024 C C . ILE A 1 23 ? -10.219 4.948 6.111 1.00 0.00 23 ILE A C 4
ATOM 4025 O O . ILE A 1 23 ? -9.784 4.831 4.983 1.00 0.00 23 ILE A O 4
ATOM 4041 N N . ASP A 1 24 ? -9.433 5.216 7.118 1.00 0.00 24 ASP A N 4
ATOM 4042 C CA . ASP A 1 24 ? -7.969 5.383 6.898 1.00 0.00 24 ASP A CA 4
ATOM 4043 C C . ASP A 1 24 ? -7.404 4.129 6.229 1.00 0.00 24 ASP A C 4
ATOM 4044 O O . ASP A 1 24 ? -6.357 4.161 5.612 1.00 0.00 24 ASP A O 4
ATOM 4053 N N . ASP A 1 25 ? -8.088 3.025 6.344 1.00 0.00 25 ASP A N 4
ATOM 4054 C CA . ASP A 1 25 ? -7.589 1.770 5.715 1.00 0.00 25 ASP A CA 4
ATOM 4055 C C . ASP A 1 25 ? -7.659 1.898 4.191 1.00 0.00 25 ASP A C 4
ATOM 4056 O O . ASP A 1 25 ? -6.737 1.540 3.486 1.00 0.00 25 ASP A O 4
ATOM 4065 N N . ILE A 1 26 ? -8.748 2.402 3.679 1.00 0.00 26 ILE A N 4
ATOM 4066 C CA . ILE A 1 26 ? -8.876 2.549 2.202 1.00 0.00 26 ILE A CA 4
ATOM 4067 C C . ILE A 1 26 ? -7.664 3.314 1.660 1.00 0.00 26 ILE A C 4
ATOM 4068 O O . ILE A 1 26 ? -6.793 2.748 1.031 1.00 0.00 26 ILE A O 4
ATOM 4084 N N . ASN A 1 27 ? -7.601 4.595 1.902 1.00 0.00 27 ASN A N 4
ATOM 4085 C CA . ASN A 1 27 ? -6.442 5.393 1.404 1.00 0.00 27 ASN A CA 4
ATOM 4086 C C . ASN A 1 27 ? -5.140 4.760 1.895 1.00 0.00 27 ASN A C 4
ATOM 4087 O O . ASN A 1 27 ? -4.078 5.002 1.355 1.00 0.00 27 ASN A O 4
ATOM 4098 N N . PHE A 1 28 ? -5.209 3.946 2.913 1.00 0.00 28 PHE A N 4
ATOM 4099 C CA . PHE A 1 28 ? -3.973 3.298 3.432 1.00 0.00 28 PHE A CA 4
ATOM 4100 C C . PHE A 1 28 ? -3.557 2.172 2.485 1.00 0.00 28 PHE A C 4
ATOM 4101 O O . PHE A 1 28 ? -4.273 1.209 2.297 1.00 0.00 28 PHE A O 4
ATOM 4118 N N . PHE A 1 29 ? -2.405 2.285 1.883 1.00 0.00 29 PHE A N 4
ATOM 4119 C CA . PHE A 1 29 ? -1.947 1.220 0.946 1.00 0.00 29 PHE A CA 4
ATOM 4120 C C . PHE A 1 29 ? -0.448 0.985 1.130 1.00 0.00 29 PHE A C 4
ATOM 4121 O O . PHE A 1 29 ? 0.262 1.853 1.598 1.00 0.00 29 PHE A O 4
ATOM 4138 N N . PRO A 1 30 ? -0.010 -0.183 0.738 1.00 0.00 30 PRO A N 4
ATOM 4139 C CA . PRO A 1 30 ? 1.406 -0.568 0.829 1.00 0.00 30 PRO A CA 4
ATOM 4140 C C . PRO A 1 30 ? 2.191 0.066 -0.323 1.00 0.00 30 PRO A C 4
ATOM 4141 O O . PRO A 1 30 ? 3.366 -0.181 -0.495 1.00 0.00 30 PRO A O 4
ATOM 4152 N N . CYS A 1 31 ? 1.546 0.886 -1.110 1.00 0.00 31 CYS A N 4
ATOM 4153 C CA . CYS A 1 31 ? 2.249 1.543 -2.246 1.00 0.00 31 CYS A CA 4
ATOM 4154 C C . CYS A 1 31 ? 1.517 2.837 -2.614 1.00 0.00 31 CYS A C 4
ATOM 4155 O O . CYS A 1 31 ? 0.312 2.934 -2.491 1.00 0.00 31 CYS A O 4
ATOM 4162 N N . THR A 1 32 ? 2.235 3.834 -3.050 1.00 0.00 32 THR A N 4
ATOM 4163 C CA . THR A 1 32 ? 1.580 5.125 -3.411 1.00 0.00 32 THR A CA 4
ATOM 4164 C C . THR A 1 32 ? 1.188 5.131 -4.892 1.00 0.00 32 THR A C 4
ATOM 4165 O O . THR A 1 32 ? 1.157 6.167 -5.525 1.00 0.00 32 THR A O 4
ATOM 4176 N N . CYS A 1 33 ? 0.881 3.993 -5.456 1.00 0.00 33 CYS A N 4
ATOM 4177 C CA . CYS A 1 33 ? 0.488 3.970 -6.895 1.00 0.00 33 CYS A CA 4
ATOM 4178 C C . CYS A 1 33 ? -1.025 3.761 -7.010 1.00 0.00 33 CYS A C 4
ATOM 4179 O O . CYS A 1 33 ? -1.585 3.783 -8.088 1.00 0.00 33 CYS A O 4
ATOM 4186 N N . GLY A 1 34 ? -1.692 3.564 -5.904 1.00 0.00 34 GLY A N 4
ATOM 4187 C CA . GLY A 1 34 ? -3.168 3.360 -5.948 1.00 0.00 34 GLY A CA 4
ATOM 4188 C C . GLY A 1 34 ? -3.506 1.949 -5.468 1.00 0.00 34 GLY A C 4
ATOM 4189 O O . GLY A 1 34 ? -4.331 1.768 -4.597 1.00 0.00 34 GLY A O 4
ATOM 4193 N N . TYR A 1 35 ? -2.874 0.949 -6.024 1.00 0.00 35 TYR A N 4
ATOM 4194 C CA . TYR A 1 35 ? -3.158 -0.451 -5.591 1.00 0.00 35 TYR A CA 4
ATOM 4195 C C . TYR A 1 35 ? -3.240 -0.485 -4.060 1.00 0.00 35 TYR A C 4
ATOM 4196 O O . TYR A 1 35 ? -2.243 -0.588 -3.375 1.00 0.00 35 TYR A O 4
ATOM 4214 N N . GLN A 1 36 ? -4.426 -0.386 -3.526 1.00 0.00 36 GLN A N 4
ATOM 4215 C CA . GLN A 1 36 ? -4.580 -0.397 -2.045 1.00 0.00 36 GLN A CA 4
ATOM 4216 C C . GLN A 1 36 ? -5.183 -1.728 -1.598 1.00 0.00 36 GLN A C 4
ATOM 4217 O O . GLN A 1 36 ? -6.055 -2.276 -2.243 1.00 0.00 36 GLN A O 4
ATOM 4231 N N . ILE A 1 37 ? -4.724 -2.248 -0.495 1.00 0.00 37 ILE A N 4
ATOM 4232 C CA . ILE A 1 37 ? -5.267 -3.540 0.002 1.00 0.00 37 ILE A CA 4
ATOM 4233 C C . ILE A 1 37 ? -5.706 -3.375 1.456 1.00 0.00 37 ILE A C 4
ATOM 4234 O O . ILE A 1 37 ? -5.644 -2.298 2.016 1.00 0.00 37 ILE A O 4
ATOM 4250 N N . CYS A 1 38 ? -6.148 -4.433 2.074 1.00 0.00 38 CYS A N 4
ATOM 4251 C CA . CYS A 1 38 ? -6.587 -4.336 3.490 1.00 0.00 38 CYS A CA 4
ATOM 4252 C C . CYS A 1 38 ? -5.391 -4.621 4.403 1.00 0.00 38 CYS A C 4
ATOM 4253 O O . CYS A 1 38 ? -4.390 -5.159 3.975 1.00 0.00 38 CYS A O 4
ATOM 4260 N N . ARG A 1 39 ? -5.478 -4.263 5.653 1.00 0.00 39 ARG A N 4
ATOM 4261 C CA . ARG A 1 39 ? -4.335 -4.519 6.574 1.00 0.00 39 ARG A CA 4
ATOM 4262 C C . ARG A 1 39 ? -4.123 -6.029 6.707 1.00 0.00 39 ARG A C 4
ATOM 4263 O O . ARG A 1 39 ? -3.077 -6.488 7.123 1.00 0.00 39 ARG A O 4
ATOM 4284 N N . PHE A 1 40 ? -5.113 -6.804 6.354 1.00 0.00 40 PHE A N 4
ATOM 4285 C CA . PHE A 1 40 ? -4.980 -8.286 6.455 1.00 0.00 40 PHE A CA 4
ATOM 4286 C C . PHE A 1 40 ? -4.156 -8.814 5.276 1.00 0.00 40 PHE A C 4
ATOM 4287 O O . PHE A 1 40 ? -3.574 -9.878 5.343 1.00 0.00 40 PHE A O 4
ATOM 4304 N N . CYS A 1 41 ? -4.104 -8.081 4.197 1.00 0.00 41 CYS A N 4
ATOM 4305 C CA . CYS A 1 41 ? -3.321 -8.543 3.017 1.00 0.00 41 CYS A CA 4
ATOM 4306 C C . CYS A 1 41 ? -1.888 -8.015 3.125 1.00 0.00 41 CYS A C 4
ATOM 4307 O O . CYS A 1 41 ? -0.954 -8.619 2.635 1.00 0.00 41 CYS A O 4
ATOM 4314 N N . TRP A 1 42 ? -1.708 -6.893 3.768 1.00 0.00 42 TRP A N 4
ATOM 4315 C CA . TRP A 1 42 ? -0.336 -6.327 3.913 1.00 0.00 42 TRP A CA 4
ATOM 4316 C C . TRP A 1 42 ? 0.432 -7.132 4.963 1.00 0.00 42 TRP A C 4
ATOM 4317 O O . TRP A 1 42 ? 1.647 -7.122 5.004 1.00 0.00 42 TRP A O 4
ATOM 4338 N N . HIS A 1 43 ? -0.268 -7.831 5.814 1.00 0.00 43 HIS A N 4
ATOM 4339 C CA . HIS A 1 43 ? 0.417 -8.636 6.863 1.00 0.00 43 HIS A CA 4
ATOM 4340 C C . HIS A 1 43 ? 0.961 -9.926 6.244 1.00 0.00 43 HIS A C 4
ATOM 4341 O O . HIS A 1 43 ? 1.559 -10.742 6.917 1.00 0.00 43 HIS A O 4
ATOM 4355 N N . ARG A 1 44 ? 0.755 -10.122 4.970 1.00 0.00 44 ARG A N 4
ATOM 4356 C CA . ARG A 1 44 ? 1.259 -11.365 4.321 1.00 0.00 44 ARG A CA 4
ATOM 4357 C C . ARG A 1 44 ? 2.172 -11.005 3.146 1.00 0.00 44 ARG A C 4
ATOM 4358 O O . ARG A 1 44 ? 2.940 -11.819 2.675 1.00 0.00 44 ARG A O 4
ATOM 4379 N N . ILE A 1 45 ? 2.094 -9.794 2.663 1.00 0.00 45 ILE A N 4
ATOM 4380 C CA . ILE A 1 45 ? 2.960 -9.396 1.517 1.00 0.00 45 ILE A CA 4
ATOM 4381 C C . ILE A 1 45 ? 4.371 -9.091 2.019 1.00 0.00 45 ILE A C 4
ATOM 4382 O O . ILE A 1 45 ? 5.348 -9.592 1.499 1.00 0.00 45 ILE A O 4
ATOM 4398 N N . ARG A 1 46 ? 4.490 -8.270 3.027 1.00 0.00 46 ARG A N 4
ATOM 4399 C CA . ARG A 1 46 ? 5.841 -7.933 3.555 1.00 0.00 46 ARG A CA 4
ATOM 4400 C C . ARG A 1 46 ? 6.466 -9.176 4.193 1.00 0.00 46 ARG A C 4
ATOM 4401 O O . ARG A 1 46 ? 7.625 -9.182 4.554 1.00 0.00 46 ARG A O 4
ATOM 4422 N N . THR A 1 47 ? 5.707 -10.228 4.338 1.00 0.00 47 THR A N 4
ATOM 4423 C CA . THR A 1 47 ? 6.263 -11.465 4.957 1.00 0.00 47 THR A CA 4
ATOM 4424 C C . THR A 1 47 ? 6.347 -12.574 3.906 1.00 0.00 47 THR A C 4
ATOM 4425 O O . THR A 1 47 ? 7.417 -12.951 3.471 1.00 0.00 47 THR A O 4
ATOM 4436 N N . ASP A 1 48 ? 5.227 -13.101 3.496 1.00 0.00 48 ASP A N 4
ATOM 4437 C CA . ASP A 1 48 ? 5.241 -14.188 2.477 1.00 0.00 48 ASP A CA 4
ATOM 4438 C C . ASP A 1 48 ? 5.783 -13.645 1.150 1.00 0.00 48 ASP A C 4
ATOM 4439 O O . ASP A 1 48 ? 6.217 -14.392 0.296 1.00 0.00 48 ASP A O 4
ATOM 4448 N N . GLU A 1 49 ? 5.758 -12.353 0.969 1.00 0.00 49 GLU A N 4
ATOM 4449 C CA . GLU A 1 49 ? 6.269 -11.771 -0.306 1.00 0.00 49 GLU A CA 4
ATOM 4450 C C . GLU A 1 49 ? 7.634 -11.121 -0.061 1.00 0.00 49 GLU A C 4
ATOM 4451 O O . GLU A 1 49 ? 8.400 -11.557 0.775 1.00 0.00 49 GLU A O 4
ATOM 4463 N N . ASN A 1 50 ? 7.946 -10.082 -0.788 1.00 0.00 50 ASN A N 4
ATOM 4464 C CA . ASN A 1 50 ? 9.259 -9.405 -0.599 1.00 0.00 50 ASN A CA 4
ATOM 4465 C C . ASN A 1 50 ? 9.031 -8.004 -0.028 1.00 0.00 50 ASN A C 4
ATOM 4466 O O . ASN A 1 50 ? 9.948 -7.350 0.425 1.00 0.00 50 ASN A O 4
ATOM 4477 N N . GLY A 1 51 ? 7.812 -7.540 -0.049 1.00 0.00 51 GLY A N 4
ATOM 4478 C CA . GLY A 1 51 ? 7.522 -6.181 0.490 1.00 0.00 51 GLY A CA 4
ATOM 4479 C C . GLY A 1 51 ? 7.416 -5.188 -0.668 1.00 0.00 51 GLY A C 4
ATOM 4480 O O . GLY A 1 51 ? 7.383 -3.987 -0.471 1.00 0.00 51 GLY A O 4
ATOM 4484 N N . LEU A 1 52 ? 7.363 -5.680 -1.876 1.00 0.00 52 LEU A N 4
ATOM 4485 C CA . LEU A 1 52 ? 7.259 -4.766 -3.047 1.00 0.00 52 LEU A CA 4
ATOM 4486 C C . LEU A 1 52 ? 5.809 -4.725 -3.534 1.00 0.00 52 LEU A C 4
ATOM 4487 O O . LEU A 1 52 ? 4.990 -5.539 -3.156 1.00 0.00 52 LEU A O 4
ATOM 4503 N N . CYS A 1 53 ? 5.493 -3.780 -4.372 1.00 0.00 53 CYS A N 4
ATOM 4504 C CA . CYS A 1 53 ? 4.103 -3.666 -4.897 1.00 0.00 53 CYS A CA 4
ATOM 4505 C C . CYS A 1 53 ? 3.960 -4.557 -6.142 1.00 0.00 53 CYS A C 4
ATOM 4506 O O . CYS A 1 53 ? 4.707 -4.411 -7.088 1.00 0.00 53 CYS A O 4
ATOM 4513 N N . PRO A 1 54 ? 3.010 -5.460 -6.105 1.00 0.00 54 PRO A N 4
ATOM 4514 C CA . PRO A 1 54 ? 2.762 -6.392 -7.222 1.00 0.00 54 PRO A CA 4
ATOM 4515 C C . PRO A 1 54 ? 2.002 -5.688 -8.348 1.00 0.00 54 PRO A C 4
ATOM 4516 O O . PRO A 1 54 ? 1.825 -6.226 -9.424 1.00 0.00 54 PRO A O 4
ATOM 4527 N N . ALA A 1 55 ? 1.547 -4.493 -8.106 1.00 0.00 55 ALA A N 4
ATOM 4528 C CA . ALA A 1 55 ? 0.791 -3.755 -9.155 1.00 0.00 55 ALA A CA 4
ATOM 4529 C C . ALA A 1 55 ? 1.753 -2.901 -9.987 1.00 0.00 55 ALA A C 4
ATOM 4530 O O . ALA A 1 55 ? 1.649 -2.836 -11.196 1.00 0.00 55 ALA A O 4
ATOM 4537 N N . CYS A 1 56 ? 2.684 -2.237 -9.354 1.00 0.00 56 CYS A N 4
ATOM 4538 C CA . CYS A 1 56 ? 3.636 -1.384 -10.122 1.00 0.00 56 CYS A CA 4
ATOM 4539 C C . CYS A 1 56 ? 5.086 -1.786 -9.804 1.00 0.00 56 CYS A C 4
ATOM 4540 O O . CYS A 1 56 ? 5.978 -1.570 -10.599 1.00 0.00 56 CYS A O 4
ATOM 4547 N N . ARG A 1 57 ? 5.313 -2.384 -8.655 1.00 0.00 57 ARG A N 4
ATOM 4548 C CA . ARG A 1 57 ? 6.691 -2.842 -8.265 1.00 0.00 57 ARG A CA 4
ATOM 4549 C C . ARG A 1 57 ? 7.444 -1.764 -7.473 1.00 0.00 57 ARG A C 4
ATOM 4550 O O . ARG A 1 57 ? 8.659 -1.769 -7.419 1.00 0.00 57 ARG A O 4
ATOM 4571 N N . LYS A 1 58 ? 6.753 -0.861 -6.834 1.00 0.00 58 LYS A N 4
ATOM 4572 C CA . LYS A 1 58 ? 7.464 0.176 -6.029 1.00 0.00 58 LYS A CA 4
ATOM 4573 C C . LYS A 1 58 ? 7.675 -0.366 -4.613 1.00 0.00 58 LYS A C 4
ATOM 4574 O O . LYS A 1 58 ? 7.003 -1.289 -4.201 1.00 0.00 58 LYS A O 4
ATOM 4593 N N . PRO A 1 59 ? 8.605 0.221 -3.910 1.00 0.00 59 PRO A N 4
ATOM 4594 C CA . PRO A 1 59 ? 8.930 -0.189 -2.533 1.00 0.00 59 PRO A CA 4
ATOM 4595 C C . PRO A 1 59 ? 7.879 0.338 -1.550 1.00 0.00 59 PRO A C 4
ATOM 4596 O O . PRO A 1 59 ? 7.575 1.514 -1.523 1.00 0.00 59 PRO A O 4
ATOM 4607 N N . TYR A 1 60 ? 7.321 -0.525 -0.740 1.00 0.00 60 TYR A N 4
ATOM 4608 C CA . TYR A 1 60 ? 6.292 -0.072 0.241 1.00 0.00 60 TYR A CA 4
ATOM 4609 C C . TYR A 1 60 ? 6.831 1.125 1.034 1.00 0.00 60 TYR A C 4
ATOM 4610 O O . TYR A 1 60 ? 7.898 1.046 1.611 1.00 0.00 60 TYR A O 4
ATOM 4628 N N . PRO A 1 61 ? 6.081 2.205 1.045 1.00 0.00 61 PRO A N 4
ATOM 4629 C CA . PRO A 1 61 ? 6.478 3.428 1.766 1.00 0.00 61 PRO A CA 4
ATOM 4630 C C . PRO A 1 61 ? 6.197 3.283 3.266 1.00 0.00 61 PRO A C 4
ATOM 4631 O O . PRO A 1 61 ? 5.143 3.649 3.747 1.00 0.00 61 PRO A O 4
ATOM 4642 N N . GLU A 1 62 ? 7.130 2.750 4.007 1.00 0.00 62 GLU A N 4
ATOM 4643 C CA . GLU A 1 62 ? 6.913 2.583 5.473 1.00 0.00 62 GLU A CA 4
ATOM 4644 C C . GLU A 1 62 ? 8.259 2.651 6.201 1.00 0.00 62 GLU A C 4
ATOM 4645 O O . GLU A 1 62 ? 8.449 3.446 7.100 1.00 0.00 62 GLU A O 4
ATOM 4657 N N . ASP A 1 63 ? 9.193 1.823 5.819 1.00 0.00 63 ASP A N 4
ATOM 4658 C CA . ASP A 1 63 ? 10.527 1.839 6.487 1.00 0.00 63 ASP A CA 4
ATOM 4659 C C . ASP A 1 63 ? 10.387 1.334 7.926 1.00 0.00 63 ASP A C 4
ATOM 4660 O O . ASP A 1 63 ? 10.528 2.094 8.865 1.00 0.00 63 ASP A O 4
ATOM 4669 N N . PRO A 1 64 ? 10.117 0.059 8.055 1.00 0.00 64 PRO A N 4
ATOM 4670 C CA . PRO A 1 64 ? 9.953 -0.589 9.368 1.00 0.00 64 PRO A CA 4
ATOM 4671 C C . PRO A 1 64 ? 11.321 -0.869 10.001 1.00 0.00 64 PRO A C 4
ATOM 4672 O O . PRO A 1 64 ? 11.663 -0.323 11.030 1.00 0.00 64 PRO A O 4
ATOM 4683 N N . ALA A 1 65 ? 12.102 -1.718 9.391 1.00 0.00 65 ALA A N 4
ATOM 4684 C CA . ALA A 1 65 ? 13.444 -2.034 9.957 1.00 0.00 65 ALA A CA 4
ATOM 4685 C C . ALA A 1 65 ? 14.527 -1.624 8.958 1.00 0.00 65 ALA A C 4
ATOM 4686 O O . ALA A 1 65 ? 14.860 -2.360 8.051 1.00 0.00 65 ALA A O 4
ATOM 4693 N N . VAL A 1 66 ? 15.078 -0.451 9.116 1.00 0.00 66 VAL A N 4
ATOM 4694 C CA . VAL A 1 66 ? 16.139 0.008 8.175 1.00 0.00 66 VAL A CA 4
ATOM 4695 C C . VAL A 1 66 ? 17.082 0.964 8.907 1.00 0.00 66 VAL A C 4
ATOM 4696 O O . VAL A 1 66 ? 17.775 1.757 8.298 1.00 0.00 66 VAL A O 4
ATOM 4709 N N . TYR A 1 67 ? 17.114 0.894 10.209 1.00 0.00 67 TYR A N 4
ATOM 4710 C CA . TYR A 1 67 ? 18.011 1.795 10.987 1.00 0.00 67 TYR A CA 4
ATOM 4711 C C . TYR A 1 67 ? 19.352 1.095 11.219 1.00 0.00 67 TYR A C 4
ATOM 4712 O O . TYR A 1 67 ? 19.877 1.085 12.315 1.00 0.00 67 TYR A O 4
ATOM 4730 N N . LYS A 1 68 ? 19.907 0.511 10.194 1.00 0.00 68 LYS A N 4
ATOM 4731 C CA . LYS A 1 68 ? 21.212 -0.190 10.347 1.00 0.00 68 LYS A CA 4
ATOM 4732 C C . LYS A 1 68 ? 21.610 -0.807 9.003 1.00 0.00 68 LYS A C 4
ATOM 4733 O O . LYS A 1 68 ? 21.563 -2.010 8.837 1.00 0.00 68 LYS A O 4
ATOM 4752 N N . PRO A 1 69 ? 21.984 0.043 8.080 1.00 0.00 69 PRO A N 4
ATOM 4753 C CA . PRO A 1 69 ? 22.391 -0.380 6.729 1.00 0.00 69 PRO A CA 4
ATOM 4754 C C . PRO A 1 69 ? 23.820 -0.928 6.747 1.00 0.00 69 PRO A C 4
ATOM 4755 O O . PRO A 1 69 ? 24.684 -0.415 7.428 1.00 0.00 69 PRO A O 4
ATOM 4766 N N . LEU A 1 70 ? 24.074 -1.969 6.002 1.00 0.00 70 LEU A N 4
ATOM 4767 C CA . LEU A 1 70 ? 25.445 -2.549 5.977 1.00 0.00 70 LEU A CA 4
ATOM 4768 C C . LEU A 1 70 ? 25.799 -3.087 7.364 1.00 0.00 70 LEU A C 4
ATOM 4769 O O . LEU A 1 70 ? 26.179 -2.347 8.249 1.00 0.00 70 LEU A O 4
ATOM 4785 N N . SER A 1 71 ? 25.680 -4.371 7.560 1.00 0.00 71 SER A N 4
ATOM 4786 C CA . SER A 1 71 ? 26.010 -4.956 8.889 1.00 0.00 71 SER A CA 4
ATOM 4787 C C . SER A 1 71 ? 26.199 -6.467 8.750 1.00 0.00 71 SER A C 4
ATOM 4788 O O . SER A 1 71 ? 25.422 -7.249 9.263 1.00 0.00 71 SER A O 4
ATOM 4796 N N . GLN A 1 72 ? 27.226 -6.886 8.061 1.00 0.00 72 GLN A N 4
ATOM 4797 C CA . GLN A 1 72 ? 27.460 -8.348 7.893 1.00 0.00 72 GLN A CA 4
ATOM 4798 C C . GLN A 1 72 ? 28.665 -8.572 6.977 1.00 0.00 72 GLN A C 4
ATOM 4799 O O . GLN A 1 72 ? 29.513 -9.399 7.245 1.00 0.00 72 GLN A O 4
ATOM 4813 N N . GLU A 1 73 ? 28.746 -7.848 5.893 1.00 0.00 73 GLU A N 4
ATOM 4814 C CA . GLU A 1 73 ? 29.897 -8.031 4.963 1.00 0.00 73 GLU A CA 4
ATOM 4815 C C . GLU A 1 73 ? 30.070 -6.779 4.101 1.00 0.00 73 GLU A C 4
ATOM 4816 O O . GLU A 1 73 ? 29.113 -6.119 3.749 1.00 0.00 73 GLU A O 4
ATOM 4828 N N . GLU A 1 74 ? 31.284 -6.453 3.750 1.00 0.00 74 GLU A N 4
ATOM 4829 C CA . GLU A 1 74 ? 31.519 -5.249 2.904 1.00 0.00 74 GLU A CA 4
ATOM 4830 C C . GLU A 1 74 ? 31.215 -5.593 1.444 1.00 0.00 74 GLU A C 4
ATOM 4831 O O . GLU A 1 74 ? 30.838 -6.704 1.126 1.00 0.00 74 GLU A O 4
ATOM 4843 N N . LEU A 1 75 ? 31.373 -4.654 0.553 1.00 0.00 75 LEU A N 4
ATOM 4844 C CA . LEU A 1 75 ? 31.088 -4.938 -0.882 1.00 0.00 75 LEU A CA 4
ATOM 4845 C C . LEU A 1 75 ? 32.317 -4.600 -1.729 1.00 0.00 75 LEU A C 4
ATOM 4846 O O . LEU A 1 75 ? 33.104 -3.740 -1.386 1.00 0.00 75 LEU A O 4
ATOM 4862 N N . GLN A 1 76 ? 32.485 -5.272 -2.836 1.00 0.00 76 GLN A N 4
ATOM 4863 C CA . GLN A 1 76 ? 33.659 -4.993 -3.711 1.00 0.00 76 GLN A CA 4
ATOM 4864 C C . GLN A 1 76 ? 33.367 -5.506 -5.124 1.00 0.00 76 GLN A C 4
ATOM 4865 O O . GLN A 1 76 ? 34.264 -5.835 -5.874 1.00 0.00 76 GLN A O 4
ATOM 4879 N N . ARG A 1 77 ? 32.115 -5.576 -5.487 1.00 0.00 77 ARG A N 4
ATOM 4880 C CA . ARG A 1 77 ? 31.756 -6.069 -6.847 1.00 0.00 77 ARG A CA 4
ATOM 4881 C C . ARG A 1 77 ? 30.277 -5.782 -7.108 1.00 0.00 77 ARG A C 4
ATOM 4882 O O . ARG A 1 77 ? 29.491 -6.681 -7.335 1.00 0.00 77 ARG A O 4
ATOM 4903 N N . ILE A 1 78 ? 29.890 -4.537 -7.075 1.00 0.00 78 ILE A N 4
ATOM 4904 C CA . ILE A 1 78 ? 28.461 -4.191 -7.316 1.00 0.00 78 ILE A CA 4
ATOM 4905 C C . ILE A 1 78 ? 28.266 -2.684 -7.130 1.00 0.00 78 ILE A C 4
ATOM 4906 O O . ILE A 1 78 ? 27.790 -2.050 -8.057 1.00 0.00 78 ILE A O 4
ATOM 4925 N N . MET A 1 1 ? -36.380 8.519 7.452 1.00 0.00 1 MET A N 5
ATOM 4926 C CA . MET A 1 1 ? -35.366 9.272 6.660 1.00 0.00 1 MET A CA 5
ATOM 4927 C C . MET A 1 1 ? -35.193 10.674 7.251 1.00 0.00 1 MET A C 5
ATOM 4928 O O . MET A 1 1 ? -35.964 11.573 6.976 1.00 0.00 1 MET A O 5
ATOM 4944 N N . SER A 1 2 ? -34.188 10.869 8.060 1.00 0.00 2 SER A N 5
ATOM 4945 C CA . SER A 1 2 ? -33.969 12.213 8.665 1.00 0.00 2 SER A CA 5
ATOM 4946 C C . SER A 1 2 ? -32.579 12.264 9.306 1.00 0.00 2 SER A C 5
ATOM 4947 O O . SER A 1 2 ? -32.152 11.333 9.959 1.00 0.00 2 SER A O 5
ATOM 4955 N N . ARG A 1 3 ? -31.871 13.346 9.124 1.00 0.00 3 ARG A N 5
ATOM 4956 C CA . ARG A 1 3 ? -30.511 13.456 9.724 1.00 0.00 3 ARG A CA 5
ATOM 4957 C C . ARG A 1 3 ? -29.522 12.611 8.917 1.00 0.00 3 ARG A C 5
ATOM 4958 O O . ARG A 1 3 ? -29.900 11.685 8.228 1.00 0.00 3 ARG A O 5
ATOM 4979 N N . SER A 1 4 ? -28.257 12.922 8.999 1.00 0.00 4 SER A N 5
ATOM 4980 C CA . SER A 1 4 ? -27.245 12.136 8.238 1.00 0.00 4 SER A CA 5
ATOM 4981 C C . SER A 1 4 ? -27.741 11.914 6.807 1.00 0.00 4 SER A C 5
ATOM 4982 O O . SER A 1 4 ? -28.384 10.922 6.523 1.00 0.00 4 SER A O 5
ATOM 4990 N N . PRO A 1 5 ? -27.427 12.848 5.947 1.00 0.00 5 PRO A N 5
ATOM 4991 C CA . PRO A 1 5 ? -27.828 12.788 4.531 1.00 0.00 5 PRO A CA 5
ATOM 4992 C C . PRO A 1 5 ? -26.923 11.821 3.759 1.00 0.00 5 PRO A C 5
ATOM 4993 O O . PRO A 1 5 ? -26.193 11.043 4.339 1.00 0.00 5 PRO A O 5
ATOM 5004 N N . ASP A 1 6 ? -26.972 11.861 2.455 1.00 0.00 6 ASP A N 5
ATOM 5005 C CA . ASP A 1 6 ? -26.119 10.942 1.649 1.00 0.00 6 ASP A CA 5
ATOM 5006 C C . ASP A 1 6 ? -25.035 11.748 0.930 1.00 0.00 6 ASP A C 5
ATOM 5007 O O . ASP A 1 6 ? -25.279 12.827 0.428 1.00 0.00 6 ASP A O 5
ATOM 5016 N N . ALA A 1 7 ? -23.837 11.232 0.876 1.00 0.00 7 ALA A N 5
ATOM 5017 C CA . ALA A 1 7 ? -22.738 11.969 0.191 1.00 0.00 7 ALA A CA 5
ATOM 5018 C C . ALA A 1 7 ? -22.111 11.074 -0.881 1.00 0.00 7 ALA A C 5
ATOM 5019 O O . ALA A 1 7 ? -22.113 9.864 -0.770 1.00 0.00 7 ALA A O 5
ATOM 5026 N N . LYS A 1 8 ? -21.578 11.658 -1.920 1.00 0.00 8 LYS A N 5
ATOM 5027 C CA . LYS A 1 8 ? -20.953 10.839 -2.999 1.00 0.00 8 LYS A CA 5
ATOM 5028 C C . LYS A 1 8 ? -19.765 10.059 -2.428 1.00 0.00 8 LYS A C 5
ATOM 5029 O O . LYS A 1 8 ? -18.713 10.610 -2.174 1.00 0.00 8 LYS A O 5
ATOM 5048 N N . GLU A 1 9 ? -19.926 8.781 -2.230 1.00 0.00 9 GLU A N 5
ATOM 5049 C CA . GLU A 1 9 ? -18.811 7.960 -1.681 1.00 0.00 9 GLU A CA 5
ATOM 5050 C C . GLU A 1 9 ? -18.999 6.506 -2.118 1.00 0.00 9 GLU A C 5
ATOM 5051 O O . GLU A 1 9 ? -20.024 5.902 -1.868 1.00 0.00 9 GLU A O 5
ATOM 5063 N N . ASP A 1 10 ? -18.025 5.939 -2.776 1.00 0.00 10 ASP A N 5
ATOM 5064 C CA . ASP A 1 10 ? -18.162 4.529 -3.232 1.00 0.00 10 ASP A CA 5
ATOM 5065 C C . ASP A 1 10 ? -17.489 3.587 -2.227 1.00 0.00 10 ASP A C 5
ATOM 5066 O O . ASP A 1 10 ? -16.501 3.940 -1.613 1.00 0.00 10 ASP A O 5
ATOM 5075 N N . PRO A 1 11 ? -18.052 2.412 -2.091 1.00 0.00 11 PRO A N 5
ATOM 5076 C CA . PRO A 1 11 ? -17.543 1.383 -1.167 1.00 0.00 11 PRO A CA 5
ATOM 5077 C C . PRO A 1 11 ? -16.350 0.643 -1.786 1.00 0.00 11 PRO A C 5
ATOM 5078 O O . PRO A 1 11 ? -16.488 -0.059 -2.768 1.00 0.00 11 PRO A O 5
ATOM 5089 N N . VAL A 1 12 ? -15.183 0.788 -1.216 1.00 0.00 12 VAL A N 5
ATOM 5090 C CA . VAL A 1 12 ? -13.991 0.083 -1.774 1.00 0.00 12 VAL A CA 5
ATOM 5091 C C . VAL A 1 12 ? -13.857 -1.288 -1.107 1.00 0.00 12 VAL A C 5
ATOM 5092 O O . VAL A 1 12 ? -14.412 -1.532 -0.055 1.00 0.00 12 VAL A O 5
ATOM 5105 N N . GLU A 1 13 ? -13.123 -2.187 -1.707 1.00 0.00 13 GLU A N 5
ATOM 5106 C CA . GLU A 1 13 ? -12.961 -3.537 -1.096 1.00 0.00 13 GLU A CA 5
ATOM 5107 C C . GLU A 1 13 ? -11.654 -4.171 -1.578 1.00 0.00 13 GLU A C 5
ATOM 5108 O O . GLU A 1 13 ? -11.362 -4.202 -2.758 1.00 0.00 13 GLU A O 5
ATOM 5120 N N . CYS A 1 14 ? -10.868 -4.680 -0.668 1.00 0.00 14 CYS A N 5
ATOM 5121 C CA . CYS A 1 14 ? -9.577 -5.315 -1.057 1.00 0.00 14 CYS A CA 5
ATOM 5122 C C . CYS A 1 14 ? -9.840 -6.440 -2.066 1.00 0.00 14 CYS A C 5
ATOM 5123 O O . CYS A 1 14 ? -10.434 -7.439 -1.723 1.00 0.00 14 CYS A O 5
ATOM 5130 N N . PRO A 1 15 ? -9.385 -6.247 -3.280 1.00 0.00 15 PRO A N 5
ATOM 5131 C CA . PRO A 1 15 ? -9.553 -7.242 -4.353 1.00 0.00 15 PRO A CA 5
ATOM 5132 C C . PRO A 1 15 ? -8.481 -8.333 -4.237 1.00 0.00 15 PRO A C 5
ATOM 5133 O O . PRO A 1 15 ? -8.576 -9.377 -4.850 1.00 0.00 15 PRO A O 5
ATOM 5144 N N . LEU A 1 16 ? -7.454 -8.088 -3.468 1.00 0.00 16 LEU A N 5
ATOM 5145 C CA . LEU A 1 16 ? -6.365 -9.098 -3.326 1.00 0.00 16 LEU A CA 5
ATOM 5146 C C . LEU A 1 16 ? -6.834 -10.267 -2.450 1.00 0.00 16 LEU A C 5
ATOM 5147 O O . LEU A 1 16 ? -6.408 -11.390 -2.628 1.00 0.00 16 LEU A O 5
ATOM 5163 N N . CYS A 1 17 ? -7.704 -10.018 -1.509 1.00 0.00 17 CYS A N 5
ATOM 5164 C CA . CYS A 1 17 ? -8.186 -11.130 -0.634 1.00 0.00 17 CYS A CA 5
ATOM 5165 C C . CYS A 1 17 ? -9.715 -11.118 -0.583 1.00 0.00 17 CYS A C 5
ATOM 5166 O O . CYS A 1 17 ? -10.337 -12.020 -0.057 1.00 0.00 17 CYS A O 5
ATOM 5173 N N . MET A 1 18 ? -10.322 -10.103 -1.128 1.00 0.00 18 MET A N 5
ATOM 5174 C CA . MET A 1 18 ? -11.804 -10.021 -1.119 1.00 0.00 18 MET A CA 5
ATOM 5175 C C . MET A 1 18 ? -12.292 -9.599 0.270 1.00 0.00 18 MET A C 5
ATOM 5176 O O . MET A 1 18 ? -12.499 -10.420 1.141 1.00 0.00 18 MET A O 5
ATOM 5190 N N . GLU A 1 19 ? -12.483 -8.325 0.481 1.00 0.00 19 GLU A N 5
ATOM 5191 C CA . GLU A 1 19 ? -12.965 -7.851 1.809 1.00 0.00 19 GLU A CA 5
ATOM 5192 C C . GLU A 1 19 ? -13.377 -6.380 1.705 1.00 0.00 19 GLU A C 5
ATOM 5193 O O . GLU A 1 19 ? -12.873 -5.656 0.870 1.00 0.00 19 GLU A O 5
ATOM 5205 N N . PRO A 1 20 ? -14.287 -5.987 2.557 1.00 0.00 20 PRO A N 5
ATOM 5206 C CA . PRO A 1 20 ? -14.802 -4.606 2.592 1.00 0.00 20 PRO A CA 5
ATOM 5207 C C . PRO A 1 20 ? -13.815 -3.672 3.297 1.00 0.00 20 PRO A C 5
ATOM 5208 O O . PRO A 1 20 ? -13.356 -3.944 4.389 1.00 0.00 20 PRO A O 5
ATOM 5219 N N . LEU A 1 21 ? -13.492 -2.565 2.682 1.00 0.00 21 LEU A N 5
ATOM 5220 C CA . LEU A 1 21 ? -12.545 -1.606 3.316 1.00 0.00 21 LEU A CA 5
ATOM 5221 C C . LEU A 1 21 ? -13.287 -0.804 4.387 1.00 0.00 21 LEU A C 5
ATOM 5222 O O . LEU A 1 21 ? -14.394 -1.136 4.763 1.00 0.00 21 LEU A O 5
ATOM 5238 N N . GLU A 1 22 ? -12.694 0.248 4.881 1.00 0.00 22 GLU A N 5
ATOM 5239 C CA . GLU A 1 22 ? -13.380 1.062 5.923 1.00 0.00 22 GLU A CA 5
ATOM 5240 C C . GLU A 1 22 ? -12.837 2.493 5.904 1.00 0.00 22 GLU A C 5
ATOM 5241 O O . GLU A 1 22 ? -12.048 2.859 5.056 1.00 0.00 22 GLU A O 5
ATOM 5253 N N . ILE A 1 23 ? -13.262 3.307 6.832 1.00 0.00 23 ILE A N 5
ATOM 5254 C CA . ILE A 1 23 ? -12.782 4.719 6.870 1.00 0.00 23 ILE A CA 5
ATOM 5255 C C . ILE A 1 23 ? -11.282 4.751 7.172 1.00 0.00 23 ILE A C 5
ATOM 5256 O O . ILE A 1 23 ? -10.489 5.223 6.382 1.00 0.00 23 ILE A O 5
ATOM 5272 N N . ASP A 1 24 ? -10.887 4.257 8.313 1.00 0.00 24 ASP A N 5
ATOM 5273 C CA . ASP A 1 24 ? -9.440 4.264 8.671 1.00 0.00 24 ASP A CA 5
ATOM 5274 C C . ASP A 1 24 ? -8.683 3.264 7.793 1.00 0.00 24 ASP A C 5
ATOM 5275 O O . ASP A 1 24 ? -7.474 3.156 7.861 1.00 0.00 24 ASP A O 5
ATOM 5284 N N . ASP A 1 25 ? -9.379 2.528 6.970 1.00 0.00 25 ASP A N 5
ATOM 5285 C CA . ASP A 1 25 ? -8.691 1.536 6.097 1.00 0.00 25 ASP A CA 5
ATOM 5286 C C . ASP A 1 25 ? -8.626 2.066 4.661 1.00 0.00 25 ASP A C 5
ATOM 5287 O O . ASP A 1 25 ? -7.900 1.554 3.834 1.00 0.00 25 ASP A O 5
ATOM 5296 N N . ILE A 1 26 ? -9.384 3.083 4.356 1.00 0.00 26 ILE A N 5
ATOM 5297 C CA . ILE A 1 26 ? -9.367 3.636 2.971 1.00 0.00 26 ILE A CA 5
ATOM 5298 C C . ILE A 1 26 ? -8.304 4.735 2.864 1.00 0.00 26 ILE A C 5
ATOM 5299 O O . ILE A 1 26 ? -8.618 5.896 2.689 1.00 0.00 26 ILE A O 5
ATOM 5315 N N . ASN A 1 27 ? -7.052 4.381 2.959 1.00 0.00 27 ASN A N 5
ATOM 5316 C CA . ASN A 1 27 ? -5.979 5.413 2.856 1.00 0.00 27 ASN A CA 5
ATOM 5317 C C . ASN A 1 27 ? -4.617 4.765 3.110 1.00 0.00 27 ASN A C 5
ATOM 5318 O O . ASN A 1 27 ? -3.609 5.195 2.583 1.00 0.00 27 ASN A O 5
ATOM 5329 N N . PHE A 1 28 ? -4.573 3.738 3.913 1.00 0.00 28 PHE A N 5
ATOM 5330 C CA . PHE A 1 28 ? -3.270 3.072 4.193 1.00 0.00 28 PHE A CA 5
ATOM 5331 C C . PHE A 1 28 ? -2.912 2.136 3.036 1.00 0.00 28 PHE A C 5
ATOM 5332 O O . PHE A 1 28 ? -3.390 1.022 2.957 1.00 0.00 28 PHE A O 5
ATOM 5349 N N . PHE A 1 29 ? -2.064 2.575 2.146 1.00 0.00 29 PHE A N 5
ATOM 5350 C CA . PHE A 1 29 ? -1.669 1.704 1.001 1.00 0.00 29 PHE A CA 5
ATOM 5351 C C . PHE A 1 29 ? -0.229 1.234 1.205 1.00 0.00 29 PHE A C 5
ATOM 5352 O O . PHE A 1 29 ? 0.576 1.940 1.780 1.00 0.00 29 PHE A O 5
ATOM 5369 N N . PRO A 1 30 ? 0.054 0.057 0.718 1.00 0.00 30 PRO A N 5
ATOM 5370 C CA . PRO A 1 30 ? 1.394 -0.536 0.823 1.00 0.00 30 PRO A CA 5
ATOM 5371 C C . PRO A 1 30 ? 2.319 0.093 -0.220 1.00 0.00 30 PRO A C 5
ATOM 5372 O O . PRO A 1 30 ? 3.525 0.044 -0.103 1.00 0.00 30 PRO A O 5
ATOM 5383 N N . CYS A 1 31 ? 1.758 0.690 -1.238 1.00 0.00 31 CYS A N 5
ATOM 5384 C CA . CYS A 1 31 ? 2.601 1.325 -2.291 1.00 0.00 31 CYS A CA 5
ATOM 5385 C C . CYS A 1 31 ? 2.106 2.751 -2.552 1.00 0.00 31 CYS A C 5
ATOM 5386 O O . CYS A 1 31 ? 0.999 3.108 -2.205 1.00 0.00 31 CYS A O 5
ATOM 5393 N N . THR A 1 32 ? 2.924 3.573 -3.154 1.00 0.00 32 THR A N 5
ATOM 5394 C CA . THR A 1 32 ? 2.507 4.978 -3.427 1.00 0.00 32 THR A CA 5
ATOM 5395 C C . THR A 1 32 ? 1.655 5.046 -4.701 1.00 0.00 32 THR A C 5
ATOM 5396 O O . THR A 1 32 ? 0.761 5.861 -4.810 1.00 0.00 32 THR A O 5
ATOM 5407 N N . CYS A 1 33 ? 1.926 4.214 -5.673 1.00 0.00 33 CYS A N 5
ATOM 5408 C CA . CYS A 1 33 ? 1.123 4.264 -6.932 1.00 0.00 33 CYS A CA 5
ATOM 5409 C C . CYS A 1 33 ? -0.365 4.376 -6.589 1.00 0.00 33 CYS A C 5
ATOM 5410 O O . CYS A 1 33 ? -1.088 5.151 -7.186 1.00 0.00 33 CYS A O 5
ATOM 5417 N N . GLY A 1 34 ? -0.832 3.630 -5.625 1.00 0.00 34 GLY A N 5
ATOM 5418 C CA . GLY A 1 34 ? -2.272 3.728 -5.254 1.00 0.00 34 GLY A CA 5
ATOM 5419 C C . GLY A 1 34 ? -2.918 2.342 -5.221 1.00 0.00 34 GLY A C 5
ATOM 5420 O O . GLY A 1 34 ? -4.120 2.212 -5.346 1.00 0.00 34 GLY A O 5
ATOM 5424 N N . TYR A 1 35 ? -2.149 1.302 -5.042 1.00 0.00 35 TYR A N 5
ATOM 5425 C CA . TYR A 1 35 ? -2.763 -0.055 -4.990 1.00 0.00 35 TYR A CA 5
ATOM 5426 C C . TYR A 1 35 ? -3.181 -0.345 -3.548 1.00 0.00 35 TYR A C 5
ATOM 5427 O O . TYR A 1 35 ? -2.891 -1.390 -3.002 1.00 0.00 35 TYR A O 5
ATOM 5445 N N . GLN A 1 36 ? -3.860 0.587 -2.931 1.00 0.00 36 GLN A N 5
ATOM 5446 C CA . GLN A 1 36 ? -4.306 0.398 -1.520 1.00 0.00 36 GLN A CA 5
ATOM 5447 C C . GLN A 1 36 ? -4.789 -1.037 -1.312 1.00 0.00 36 GLN A C 5
ATOM 5448 O O . GLN A 1 36 ? -5.302 -1.669 -2.214 1.00 0.00 36 GLN A O 5
ATOM 5462 N N . ILE A 1 37 ? -4.633 -1.552 -0.125 1.00 0.00 37 ILE A N 5
ATOM 5463 C CA . ILE A 1 37 ? -5.083 -2.943 0.152 1.00 0.00 37 ILE A CA 5
ATOM 5464 C C . ILE A 1 37 ? -5.515 -3.046 1.617 1.00 0.00 37 ILE A C 5
ATOM 5465 O O . ILE A 1 37 ? -5.195 -2.200 2.427 1.00 0.00 37 ILE A O 5
ATOM 5481 N N . CYS A 1 38 ? -6.238 -4.074 1.965 1.00 0.00 38 CYS A N 5
ATOM 5482 C CA . CYS A 1 38 ? -6.678 -4.219 3.378 1.00 0.00 38 CYS A CA 5
ATOM 5483 C C . CYS A 1 38 ? -5.440 -4.329 4.276 1.00 0.00 38 CYS A C 5
ATOM 5484 O O . CYS A 1 38 ? -4.355 -4.623 3.816 1.00 0.00 38 CYS A O 5
ATOM 5491 N N . ARG A 1 39 ? -5.585 -4.075 5.549 1.00 0.00 39 ARG A N 5
ATOM 5492 C CA . ARG A 1 39 ? -4.405 -4.146 6.460 1.00 0.00 39 ARG A CA 5
ATOM 5493 C C . ARG A 1 39 ? -4.015 -5.605 6.719 1.00 0.00 39 ARG A C 5
ATOM 5494 O O . ARG A 1 39 ? -3.015 -5.884 7.350 1.00 0.00 39 ARG A O 5
ATOM 5515 N N . PHE A 1 40 ? -4.789 -6.537 6.237 1.00 0.00 40 PHE A N 5
ATOM 5516 C CA . PHE A 1 40 ? -4.452 -7.973 6.459 1.00 0.00 40 PHE A CA 5
ATOM 5517 C C . PHE A 1 40 ? -3.658 -8.511 5.261 1.00 0.00 40 PHE A C 5
ATOM 5518 O O . PHE A 1 40 ? -3.050 -9.559 5.331 1.00 0.00 40 PHE A O 5
ATOM 5535 N N . CYS A 1 41 ? -3.656 -7.800 4.165 1.00 0.00 41 CYS A N 5
ATOM 5536 C CA . CYS A 1 41 ? -2.896 -8.271 2.970 1.00 0.00 41 CYS A CA 5
ATOM 5537 C C . CYS A 1 41 ? -1.475 -7.707 3.011 1.00 0.00 41 CYS A C 5
ATOM 5538 O O . CYS A 1 41 ? -0.542 -8.308 2.519 1.00 0.00 41 CYS A O 5
ATOM 5545 N N . TRP A 1 42 ? -1.306 -6.551 3.591 1.00 0.00 42 TRP A N 5
ATOM 5546 C CA . TRP A 1 42 ? 0.051 -5.939 3.660 1.00 0.00 42 TRP A CA 5
ATOM 5547 C C . TRP A 1 42 ? 0.855 -6.601 4.782 1.00 0.00 42 TRP A C 5
ATOM 5548 O O . TRP A 1 42 ? 2.059 -6.739 4.698 1.00 0.00 42 TRP A O 5
ATOM 5569 N N . HIS A 1 43 ? 0.199 -7.008 5.832 1.00 0.00 43 HIS A N 5
ATOM 5570 C CA . HIS A 1 43 ? 0.924 -7.655 6.962 1.00 0.00 43 HIS A CA 5
ATOM 5571 C C . HIS A 1 43 ? 1.457 -9.021 6.522 1.00 0.00 43 HIS A C 5
ATOM 5572 O O . HIS A 1 43 ? 2.308 -9.601 7.166 1.00 0.00 43 HIS A O 5
ATOM 5586 N N . ARG A 1 44 ? 0.960 -9.545 5.435 1.00 0.00 44 ARG A N 5
ATOM 5587 C CA . ARG A 1 44 ? 1.436 -10.877 4.965 1.00 0.00 44 ARG A CA 5
ATOM 5588 C C . ARG A 1 44 ? 2.479 -10.693 3.858 1.00 0.00 44 ARG A C 5
ATOM 5589 O O . ARG A 1 44 ? 3.379 -11.495 3.702 1.00 0.00 44 ARG A O 5
ATOM 5610 N N . ILE A 1 45 ? 2.363 -9.647 3.088 1.00 0.00 45 ILE A N 5
ATOM 5611 C CA . ILE A 1 45 ? 3.343 -9.416 1.989 1.00 0.00 45 ILE A CA 5
ATOM 5612 C C . ILE A 1 45 ? 4.689 -8.986 2.578 1.00 0.00 45 ILE A C 5
ATOM 5613 O O . ILE A 1 45 ? 5.737 -9.363 2.092 1.00 0.00 45 ILE A O 5
ATOM 5629 N N . ARG A 1 46 ? 4.673 -8.200 3.619 1.00 0.00 46 ARG A N 5
ATOM 5630 C CA . ARG A 1 46 ? 5.957 -7.750 4.229 1.00 0.00 46 ARG A CA 5
ATOM 5631 C C . ARG A 1 46 ? 6.480 -8.827 5.182 1.00 0.00 46 ARG A C 5
ATOM 5632 O O . ARG A 1 46 ? 7.407 -8.605 5.934 1.00 0.00 46 ARG A O 5
ATOM 5653 N N . THR A 1 47 ? 5.895 -9.993 5.157 1.00 0.00 47 THR A N 5
ATOM 5654 C CA . THR A 1 47 ? 6.365 -11.077 6.063 1.00 0.00 47 THR A CA 5
ATOM 5655 C C . THR A 1 47 ? 6.174 -12.431 5.377 1.00 0.00 47 THR A C 5
ATOM 5656 O O . THR A 1 47 ? 6.240 -13.470 6.003 1.00 0.00 47 THR A O 5
ATOM 5667 N N . ASP A 1 48 ? 5.939 -12.427 4.094 1.00 0.00 48 ASP A N 5
ATOM 5668 C CA . ASP A 1 48 ? 5.745 -13.714 3.370 1.00 0.00 48 ASP A CA 5
ATOM 5669 C C . ASP A 1 48 ? 5.798 -13.466 1.861 1.00 0.00 48 ASP A C 5
ATOM 5670 O O . ASP A 1 48 ? 6.665 -13.964 1.171 1.00 0.00 48 ASP A O 5
ATOM 5679 N N . GLU A 1 49 ? 4.879 -12.698 1.344 1.00 0.00 49 GLU A N 5
ATOM 5680 C CA . GLU A 1 49 ? 4.876 -12.421 -0.120 1.00 0.00 49 GLU A CA 5
ATOM 5681 C C . GLU A 1 49 ? 6.008 -11.448 -0.460 1.00 0.00 49 GLU A C 5
ATOM 5682 O O . GLU A 1 49 ? 7.047 -11.446 0.171 1.00 0.00 49 GLU A O 5
ATOM 5694 N N . ASN A 1 50 ? 5.820 -10.625 -1.455 1.00 0.00 50 ASN A N 5
ATOM 5695 C CA . ASN A 1 50 ? 6.887 -9.658 -1.837 1.00 0.00 50 ASN A CA 5
ATOM 5696 C C . ASN A 1 50 ? 6.476 -8.245 -1.418 1.00 0.00 50 ASN A C 5
ATOM 5697 O O . ASN A 1 50 ? 5.513 -7.696 -1.914 1.00 0.00 50 ASN A O 5
ATOM 5708 N N . GLY A 1 51 ? 7.205 -7.651 -0.512 1.00 0.00 51 GLY A N 5
ATOM 5709 C CA . GLY A 1 51 ? 6.866 -6.271 -0.058 1.00 0.00 51 GLY A CA 5
ATOM 5710 C C . GLY A 1 51 ? 6.702 -5.342 -1.267 1.00 0.00 51 GLY A C 5
ATOM 5711 O O . GLY A 1 51 ? 6.135 -4.271 -1.164 1.00 0.00 51 GLY A O 5
ATOM 5715 N N . LEU A 1 52 ? 7.198 -5.734 -2.411 1.00 0.00 52 LEU A N 5
ATOM 5716 C CA . LEU A 1 52 ? 7.061 -4.861 -3.608 1.00 0.00 52 LEU A CA 5
ATOM 5717 C C . LEU A 1 52 ? 5.578 -4.681 -3.941 1.00 0.00 52 LEU A C 5
ATOM 5718 O O . LEU A 1 52 ? 4.710 -5.217 -3.281 1.00 0.00 52 LEU A O 5
ATOM 5734 N N . CYS A 1 53 ? 5.288 -3.921 -4.959 1.00 0.00 53 CYS A N 5
ATOM 5735 C CA . CYS A 1 53 ? 3.866 -3.686 -5.346 1.00 0.00 53 CYS A CA 5
ATOM 5736 C C . CYS A 1 53 ? 3.421 -4.734 -6.372 1.00 0.00 53 CYS A C 5
ATOM 5737 O O . CYS A 1 53 ? 4.060 -4.903 -7.393 1.00 0.00 53 CYS A O 5
ATOM 5744 N N . PRO A 1 54 ? 2.329 -5.396 -6.085 1.00 0.00 54 PRO A N 5
ATOM 5745 C CA . PRO A 1 54 ? 1.767 -6.414 -6.984 1.00 0.00 54 PRO A CA 5
ATOM 5746 C C . PRO A 1 54 ? 0.960 -5.736 -8.095 1.00 0.00 54 PRO A C 5
ATOM 5747 O O . PRO A 1 54 ? 0.273 -6.383 -8.861 1.00 0.00 54 PRO A O 5
ATOM 5758 N N . ALA A 1 55 ? 1.024 -4.430 -8.178 1.00 0.00 55 ALA A N 5
ATOM 5759 C CA . ALA A 1 55 ? 0.245 -3.713 -9.228 1.00 0.00 55 ALA A CA 5
ATOM 5760 C C . ALA A 1 55 ? 1.175 -2.861 -10.101 1.00 0.00 55 ALA A C 5
ATOM 5761 O O . ALA A 1 55 ? 0.965 -2.730 -11.290 1.00 0.00 55 ALA A O 5
ATOM 5768 N N . CYS A 1 56 ? 2.189 -2.265 -9.529 1.00 0.00 56 CYS A N 5
ATOM 5769 C CA . CYS A 1 56 ? 3.098 -1.413 -10.354 1.00 0.00 56 CYS A CA 5
ATOM 5770 C C . CYS A 1 56 ? 4.555 -1.874 -10.201 1.00 0.00 56 CYS A C 5
ATOM 5771 O O . CYS A 1 56 ? 5.428 -1.440 -10.927 1.00 0.00 56 CYS A O 5
ATOM 5778 N N . ARG A 1 57 ? 4.827 -2.745 -9.270 1.00 0.00 57 ARG A N 5
ATOM 5779 C CA . ARG A 1 57 ? 6.229 -3.224 -9.082 1.00 0.00 57 ARG A CA 5
ATOM 5780 C C . ARG A 1 57 ? 7.058 -2.137 -8.389 1.00 0.00 57 ARG A C 5
ATOM 5781 O O . ARG A 1 57 ? 8.005 -1.615 -8.941 1.00 0.00 57 ARG A O 5
ATOM 5802 N N . LYS A 1 58 ? 6.707 -1.802 -7.180 1.00 0.00 58 LYS A N 5
ATOM 5803 C CA . LYS A 1 58 ? 7.462 -0.760 -6.431 1.00 0.00 58 LYS A CA 5
ATOM 5804 C C . LYS A 1 58 ? 7.566 -1.190 -4.965 1.00 0.00 58 LYS A C 5
ATOM 5805 O O . LYS A 1 58 ? 6.674 -1.829 -4.447 1.00 0.00 58 LYS A O 5
ATOM 5824 N N . PRO A 1 59 ? 8.648 -0.827 -4.335 1.00 0.00 59 PRO A N 5
ATOM 5825 C CA . PRO A 1 59 ? 8.884 -1.169 -2.924 1.00 0.00 59 PRO A CA 5
ATOM 5826 C C . PRO A 1 59 ? 8.013 -0.298 -2.016 1.00 0.00 59 PRO A C 5
ATOM 5827 O O . PRO A 1 59 ? 8.122 0.912 -2.015 1.00 0.00 59 PRO A O 5
ATOM 5838 N N . TYR A 1 60 ? 7.141 -0.906 -1.253 1.00 0.00 60 TYR A N 5
ATOM 5839 C CA . TYR A 1 60 ? 6.252 -0.119 -0.349 1.00 0.00 60 TYR A CA 5
ATOM 5840 C C . TYR A 1 60 ? 7.043 1.033 0.285 1.00 0.00 60 TYR A C 5
ATOM 5841 O O . TYR A 1 60 ? 8.100 0.814 0.844 1.00 0.00 60 TYR A O 5
ATOM 5859 N N . PRO A 1 61 ? 6.514 2.229 0.180 1.00 0.00 61 PRO A N 5
ATOM 5860 C CA . PRO A 1 61 ? 7.165 3.426 0.736 1.00 0.00 61 PRO A CA 5
ATOM 5861 C C . PRO A 1 61 ? 6.928 3.502 2.247 1.00 0.00 61 PRO A C 5
ATOM 5862 O O . PRO A 1 61 ? 7.696 4.097 2.976 1.00 0.00 61 PRO A O 5
ATOM 5873 N N . GLU A 1 62 ? 5.871 2.900 2.720 1.00 0.00 62 GLU A N 5
ATOM 5874 C CA . GLU A 1 62 ? 5.587 2.936 4.182 1.00 0.00 62 GLU A CA 5
ATOM 5875 C C . GLU A 1 62 ? 5.591 4.387 4.667 1.00 0.00 62 GLU A C 5
ATOM 5876 O O . GLU A 1 62 ? 5.491 5.312 3.887 1.00 0.00 62 GLU A O 5
ATOM 5888 N N . ASP A 1 63 ? 5.707 4.592 5.950 1.00 0.00 63 ASP A N 5
ATOM 5889 C CA . ASP A 1 63 ? 5.717 5.982 6.486 1.00 0.00 63 ASP A CA 5
ATOM 5890 C C . ASP A 1 63 ? 6.630 6.859 5.620 1.00 0.00 63 ASP A C 5
ATOM 5891 O O . ASP A 1 63 ? 7.838 6.748 5.696 1.00 0.00 63 ASP A O 5
ATOM 5900 N N . PRO A 1 64 ? 6.029 7.709 4.825 1.00 0.00 64 PRO A N 5
ATOM 5901 C CA . PRO A 1 64 ? 6.772 8.621 3.937 1.00 0.00 64 PRO A CA 5
ATOM 5902 C C . PRO A 1 64 ? 7.329 9.804 4.736 1.00 0.00 64 PRO A C 5
ATOM 5903 O O . PRO A 1 64 ? 8.507 10.094 4.694 1.00 0.00 64 PRO A O 5
ATOM 5914 N N . ALA A 1 65 ? 6.487 10.485 5.464 1.00 0.00 65 ALA A N 5
ATOM 5915 C CA . ALA A 1 65 ? 6.965 11.646 6.267 1.00 0.00 65 ALA A CA 5
ATOM 5916 C C . ALA A 1 65 ? 5.767 12.336 6.922 1.00 0.00 65 ALA A C 5
ATOM 5917 O O . ALA A 1 65 ? 5.740 13.541 7.076 1.00 0.00 65 ALA A O 5
ATOM 5924 N N . VAL A 1 66 ? 4.775 11.580 7.308 1.00 0.00 66 VAL A N 5
ATOM 5925 C CA . VAL A 1 66 ? 3.578 12.191 7.952 1.00 0.00 66 VAL A CA 5
ATOM 5926 C C . VAL A 1 66 ? 3.627 11.944 9.461 1.00 0.00 66 VAL A C 5
ATOM 5927 O O . VAL A 1 66 ? 3.150 12.741 10.246 1.00 0.00 66 VAL A O 5
ATOM 5940 N N . TYR A 1 67 ? 4.195 10.846 9.874 1.00 0.00 67 TYR A N 5
ATOM 5941 C CA . TYR A 1 67 ? 4.269 10.548 11.330 1.00 0.00 67 TYR A CA 5
ATOM 5942 C C . TYR A 1 67 ? 5.589 11.075 11.898 1.00 0.00 67 TYR A C 5
ATOM 5943 O O . TYR A 1 67 ? 6.544 11.290 11.179 1.00 0.00 67 TYR A O 5
ATOM 5961 N N . LYS A 1 68 ? 5.645 11.284 13.184 1.00 0.00 68 LYS A N 5
ATOM 5962 C CA . LYS A 1 68 ? 6.898 11.796 13.808 1.00 0.00 68 LYS A CA 5
ATOM 5963 C C . LYS A 1 68 ? 7.078 11.140 15.181 1.00 0.00 68 LYS A C 5
ATOM 5964 O O . LYS A 1 68 ? 6.517 11.594 16.159 1.00 0.00 68 LYS A O 5
ATOM 5983 N N . PRO A 1 69 ? 7.850 10.082 15.210 1.00 0.00 69 PRO A N 5
ATOM 5984 C CA . PRO A 1 69 ? 8.116 9.328 16.448 1.00 0.00 69 PRO A CA 5
ATOM 5985 C C . PRO A 1 69 ? 9.134 10.059 17.328 1.00 0.00 69 PRO A C 5
ATOM 5986 O O . PRO A 1 69 ? 8.853 10.403 18.459 1.00 0.00 69 PRO A O 5
ATOM 5997 N N . LEU A 1 70 ? 10.317 10.289 16.827 1.00 0.00 70 LEU A N 5
ATOM 5998 C CA . LEU A 1 70 ? 11.345 10.985 17.651 1.00 0.00 70 LEU A CA 5
ATOM 5999 C C . LEU A 1 70 ? 11.886 12.201 16.897 1.00 0.00 70 LEU A C 5
ATOM 6000 O O . LEU A 1 70 ? 11.464 12.506 15.798 1.00 0.00 70 LEU A O 5
ATOM 6016 N N . SER A 1 71 ? 12.817 12.904 17.485 1.00 0.00 71 SER A N 5
ATOM 6017 C CA . SER A 1 71 ? 13.386 14.107 16.816 1.00 0.00 71 SER A CA 5
ATOM 6018 C C . SER A 1 71 ? 14.370 13.673 15.726 1.00 0.00 71 SER A C 5
ATOM 6019 O O . SER A 1 71 ? 14.490 12.507 15.411 1.00 0.00 71 SER A O 5
ATOM 6027 N N . GLN A 1 72 ? 15.075 14.608 15.150 1.00 0.00 72 GLN A N 5
ATOM 6028 C CA . GLN A 1 72 ? 16.050 14.256 14.080 1.00 0.00 72 GLN A CA 5
ATOM 6029 C C . GLN A 1 72 ? 17.292 13.621 14.712 1.00 0.00 72 GLN A C 5
ATOM 6030 O O . GLN A 1 72 ? 17.965 14.226 15.523 1.00 0.00 72 GLN A O 5
ATOM 6044 N N . GLU A 1 73 ? 17.601 12.408 14.346 1.00 0.00 73 GLU A N 5
ATOM 6045 C CA . GLU A 1 73 ? 18.799 11.739 14.925 1.00 0.00 73 GLU A CA 5
ATOM 6046 C C . GLU A 1 73 ? 20.063 12.454 14.443 1.00 0.00 73 GLU A C 5
ATOM 6047 O O . GLU A 1 73 ? 20.234 12.707 13.267 1.00 0.00 73 GLU A O 5
ATOM 6059 N N . GLU A 1 74 ? 20.951 12.781 15.342 1.00 0.00 74 GLU A N 5
ATOM 6060 C CA . GLU A 1 74 ? 22.203 13.479 14.935 1.00 0.00 74 GLU A CA 5
ATOM 6061 C C . GLU A 1 74 ? 22.864 14.102 16.166 1.00 0.00 74 GLU A C 5
ATOM 6062 O O . GLU A 1 74 ? 23.246 15.255 16.162 1.00 0.00 74 GLU A O 5
ATOM 6074 N N . LEU A 1 75 ? 23.005 13.348 17.221 1.00 0.00 75 LEU A N 5
ATOM 6075 C CA . LEU A 1 75 ? 23.644 13.898 18.450 1.00 0.00 75 LEU A CA 5
ATOM 6076 C C . LEU A 1 75 ? 23.974 12.752 19.409 1.00 0.00 75 LEU A C 5
ATOM 6077 O O . LEU A 1 75 ? 23.123 11.960 19.759 1.00 0.00 75 LEU A O 5
ATOM 6093 N N . GLN A 1 76 ? 25.204 12.657 19.835 1.00 0.00 76 GLN A N 5
ATOM 6094 C CA . GLN A 1 76 ? 25.584 11.560 20.771 1.00 0.00 76 GLN A CA 5
ATOM 6095 C C . GLN A 1 76 ? 26.987 11.826 21.327 1.00 0.00 76 GLN A C 5
ATOM 6096 O O . GLN A 1 76 ? 27.969 11.312 20.829 1.00 0.00 76 GLN A O 5
ATOM 6110 N N . ARG A 1 77 ? 27.087 12.623 22.356 1.00 0.00 77 ARG A N 5
ATOM 6111 C CA . ARG A 1 77 ? 28.425 12.920 22.942 1.00 0.00 77 ARG A CA 5
ATOM 6112 C C . ARG A 1 77 ? 28.670 12.004 24.143 1.00 0.00 77 ARG A C 5
ATOM 6113 O O . ARG A 1 77 ? 29.770 11.910 24.650 1.00 0.00 77 ARG A O 5
ATOM 6134 N N . ILE A 1 78 ? 27.651 11.330 24.606 1.00 0.00 78 ILE A N 5
ATOM 6135 C CA . ILE A 1 78 ? 27.827 10.425 25.775 1.00 0.00 78 ILE A CA 5
ATOM 6136 C C . ILE A 1 78 ? 27.553 8.983 25.348 1.00 0.00 78 ILE A C 5
ATOM 6137 O O . ILE A 1 78 ? 27.275 8.774 24.178 1.00 0.00 78 ILE A O 5
ATOM 6156 N N . MET A 1 1 ? -23.475 -6.627 12.428 1.00 0.00 1 MET A N 6
ATOM 6157 C CA . MET A 1 1 ? -24.418 -6.841 13.562 1.00 0.00 1 MET A CA 6
ATOM 6158 C C . MET A 1 1 ? -24.829 -5.486 14.146 1.00 0.00 1 MET A C 6
ATOM 6159 O O . MET A 1 1 ? -25.991 -5.237 14.398 1.00 0.00 1 MET A O 6
ATOM 6175 N N . SER A 1 2 ? -23.885 -4.610 14.363 1.00 0.00 2 SER A N 6
ATOM 6176 C CA . SER A 1 2 ? -24.226 -3.276 14.930 1.00 0.00 2 SER A CA 6
ATOM 6177 C C . SER A 1 2 ? -22.977 -2.388 14.945 1.00 0.00 2 SER A C 6
ATOM 6178 O O . SER A 1 2 ? -22.950 -1.332 14.346 1.00 0.00 2 SER A O 6
ATOM 6186 N N . ARG A 1 3 ? -21.945 -2.807 15.626 1.00 0.00 3 ARG A N 6
ATOM 6187 C CA . ARG A 1 3 ? -20.703 -1.983 15.679 1.00 0.00 3 ARG A CA 6
ATOM 6188 C C . ARG A 1 3 ? -20.334 -1.523 14.268 1.00 0.00 3 ARG A C 6
ATOM 6189 O O . ARG A 1 3 ? -20.198 -0.343 14.006 1.00 0.00 3 ARG A O 6
ATOM 6210 N N . SER A 1 4 ? -20.166 -2.442 13.356 1.00 0.00 4 SER A N 6
ATOM 6211 C CA . SER A 1 4 ? -19.802 -2.051 11.964 1.00 0.00 4 SER A CA 6
ATOM 6212 C C . SER A 1 4 ? -20.837 -2.610 10.982 1.00 0.00 4 SER A C 6
ATOM 6213 O O . SER A 1 4 ? -21.670 -3.416 11.350 1.00 0.00 4 SER A O 6
ATOM 6221 N N . PRO A 1 5 ? -20.749 -2.160 9.756 1.00 0.00 5 PRO A N 6
ATOM 6222 C CA . PRO A 1 5 ? -21.660 -2.588 8.680 1.00 0.00 5 PRO A CA 6
ATOM 6223 C C . PRO A 1 5 ? -21.250 -3.961 8.138 1.00 0.00 5 PRO A C 6
ATOM 6224 O O . PRO A 1 5 ? -20.356 -4.603 8.655 1.00 0.00 5 PRO A O 6
ATOM 6235 N N . ASP A 1 6 ? -21.898 -4.413 7.099 1.00 0.00 6 ASP A N 6
ATOM 6236 C CA . ASP A 1 6 ? -21.549 -5.741 6.517 1.00 0.00 6 ASP A CA 6
ATOM 6237 C C . ASP A 1 6 ? -21.448 -5.615 4.996 1.00 0.00 6 ASP A C 6
ATOM 6238 O O . ASP A 1 6 ? -20.533 -6.125 4.379 1.00 0.00 6 ASP A O 6
ATOM 6247 N N . ALA A 1 7 ? -22.380 -4.932 4.387 1.00 0.00 7 ALA A N 6
ATOM 6248 C CA . ALA A 1 7 ? -22.341 -4.766 2.906 1.00 0.00 7 ALA A CA 6
ATOM 6249 C C . ALA A 1 7 ? -22.223 -3.279 2.568 1.00 0.00 7 ALA A C 6
ATOM 6250 O O . ALA A 1 7 ? -22.983 -2.462 3.051 1.00 0.00 7 ALA A O 6
ATOM 6257 N N . LYS A 1 8 ? -21.278 -2.917 1.745 1.00 0.00 8 LYS A N 6
ATOM 6258 C CA . LYS A 1 8 ? -21.117 -1.480 1.385 1.00 0.00 8 LYS A CA 6
ATOM 6259 C C . LYS A 1 8 ? -20.196 -1.352 0.170 1.00 0.00 8 LYS A C 6
ATOM 6260 O O . LYS A 1 8 ? -18.993 -1.486 0.275 1.00 0.00 8 LYS A O 6
ATOM 6279 N N . GLU A 1 9 ? -20.749 -1.086 -0.982 1.00 0.00 9 GLU A N 6
ATOM 6280 C CA . GLU A 1 9 ? -19.901 -0.941 -2.197 1.00 0.00 9 GLU A CA 6
ATOM 6281 C C . GLU A 1 9 ? -19.595 0.539 -2.421 1.00 0.00 9 GLU A C 6
ATOM 6282 O O . GLU A 1 9 ? -19.248 0.957 -3.508 1.00 0.00 9 GLU A O 6
ATOM 6294 N N . ASP A 1 10 ? -19.721 1.333 -1.396 1.00 0.00 10 ASP A N 6
ATOM 6295 C CA . ASP A 1 10 ? -19.439 2.789 -1.539 1.00 0.00 10 ASP A CA 6
ATOM 6296 C C . ASP A 1 10 ? -17.925 3.023 -1.525 1.00 0.00 10 ASP A C 6
ATOM 6297 O O . ASP A 1 10 ? -17.394 3.657 -2.415 1.00 0.00 10 ASP A O 6
ATOM 6306 N N . PRO A 1 11 ? -17.274 2.505 -0.514 1.00 0.00 11 PRO A N 6
ATOM 6307 C CA . PRO A 1 11 ? -15.817 2.644 -0.362 1.00 0.00 11 PRO A CA 6
ATOM 6308 C C . PRO A 1 11 ? -15.095 1.643 -1.270 1.00 0.00 11 PRO A C 6
ATOM 6309 O O . PRO A 1 11 ? -15.712 0.942 -2.048 1.00 0.00 11 PRO A O 6
ATOM 6320 N N . VAL A 1 12 ? -13.796 1.568 -1.179 1.00 0.00 12 VAL A N 6
ATOM 6321 C CA . VAL A 1 12 ? -13.046 0.609 -2.038 1.00 0.00 12 VAL A CA 6
ATOM 6322 C C . VAL A 1 12 ? -13.105 -0.787 -1.414 1.00 0.00 12 VAL A C 6
ATOM 6323 O O . VAL A 1 12 ? -13.443 -0.944 -0.257 1.00 0.00 12 VAL A O 6
ATOM 6336 N N . GLU A 1 13 ? -12.784 -1.803 -2.168 1.00 0.00 13 GLU A N 6
ATOM 6337 C CA . GLU A 1 13 ? -12.827 -3.185 -1.612 1.00 0.00 13 GLU A CA 6
ATOM 6338 C C . GLU A 1 13 ? -11.533 -3.924 -1.967 1.00 0.00 13 GLU A C 6
ATOM 6339 O O . GLU A 1 13 ? -11.198 -4.092 -3.124 1.00 0.00 13 GLU A O 6
ATOM 6351 N N . CYS A 1 14 ? -10.804 -4.362 -0.975 1.00 0.00 14 CYS A N 6
ATOM 6352 C CA . CYS A 1 14 ? -9.528 -5.091 -1.235 1.00 0.00 14 CYS A CA 6
ATOM 6353 C C . CYS A 1 14 ? -9.697 -6.044 -2.425 1.00 0.00 14 CYS A C 6
ATOM 6354 O O . CYS A 1 14 ? -10.383 -7.040 -2.319 1.00 0.00 14 CYS A O 6
ATOM 6361 N N . PRO A 1 15 ? -9.064 -5.716 -3.526 1.00 0.00 15 PRO A N 6
ATOM 6362 C CA . PRO A 1 15 ? -9.127 -6.536 -4.749 1.00 0.00 15 PRO A CA 6
ATOM 6363 C C . PRO A 1 15 ? -8.179 -7.737 -4.640 1.00 0.00 15 PRO A C 6
ATOM 6364 O O . PRO A 1 15 ? -8.090 -8.551 -5.536 1.00 0.00 15 PRO A O 6
ATOM 6375 N N . LEU A 1 16 ? -7.466 -7.848 -3.550 1.00 0.00 16 LEU A N 6
ATOM 6376 C CA . LEU A 1 16 ? -6.521 -8.993 -3.392 1.00 0.00 16 LEU A CA 6
ATOM 6377 C C . LEU A 1 16 ? -7.162 -10.089 -2.537 1.00 0.00 16 LEU A C 6
ATOM 6378 O O . LEU A 1 16 ? -6.801 -11.247 -2.628 1.00 0.00 16 LEU A O 6
ATOM 6394 N N . CYS A 1 17 ? -8.106 -9.741 -1.707 1.00 0.00 17 CYS A N 6
ATOM 6395 C CA . CYS A 1 17 ? -8.758 -10.774 -0.852 1.00 0.00 17 CYS A CA 6
ATOM 6396 C C . CYS A 1 17 ? -10.265 -10.513 -0.796 1.00 0.00 17 CYS A C 6
ATOM 6397 O O . CYS A 1 17 ? -10.985 -11.132 -0.039 1.00 0.00 17 CYS A O 6
ATOM 6404 N N . MET A 1 18 ? -10.745 -9.598 -1.590 1.00 0.00 18 MET A N 6
ATOM 6405 C CA . MET A 1 18 ? -12.201 -9.293 -1.581 1.00 0.00 18 MET A CA 6
ATOM 6406 C C . MET A 1 18 ? -12.644 -8.945 -0.156 1.00 0.00 18 MET A C 6
ATOM 6407 O O . MET A 1 18 ? -13.112 -9.790 0.581 1.00 0.00 18 MET A O 6
ATOM 6421 N N . GLU A 1 19 ? -12.500 -7.707 0.238 1.00 0.00 19 GLU A N 6
ATOM 6422 C CA . GLU A 1 19 ? -12.916 -7.310 1.615 1.00 0.00 19 GLU A CA 6
ATOM 6423 C C . GLU A 1 19 ? -13.268 -5.819 1.632 1.00 0.00 19 GLU A C 6
ATOM 6424 O O . GLU A 1 19 ? -12.779 -5.061 0.820 1.00 0.00 19 GLU A O 6
ATOM 6436 N N . PRO A 1 20 ? -14.110 -5.443 2.561 1.00 0.00 20 PRO A N 6
ATOM 6437 C CA . PRO A 1 20 ? -14.550 -4.046 2.714 1.00 0.00 20 PRO A CA 6
ATOM 6438 C C . PRO A 1 20 ? -13.479 -3.225 3.439 1.00 0.00 20 PRO A C 6
ATOM 6439 O O . PRO A 1 20 ? -13.191 -3.449 4.597 1.00 0.00 20 PRO A O 6
ATOM 6450 N N . LEU A 1 21 ? -12.889 -2.275 2.767 1.00 0.00 21 LEU A N 6
ATOM 6451 C CA . LEU A 1 21 ? -11.840 -1.444 3.422 1.00 0.00 21 LEU A CA 6
ATOM 6452 C C . LEU A 1 21 ? -12.495 -0.525 4.455 1.00 0.00 21 LEU A C 6
ATOM 6453 O O . LEU A 1 21 ? -13.450 0.169 4.167 1.00 0.00 21 LEU A O 6
ATOM 6469 N N . GLU A 1 22 ? -11.991 -0.518 5.659 1.00 0.00 22 GLU A N 6
ATOM 6470 C CA . GLU A 1 22 ? -12.587 0.354 6.712 1.00 0.00 22 GLU A CA 6
ATOM 6471 C C . GLU A 1 22 ? -12.266 1.819 6.410 1.00 0.00 22 GLU A C 6
ATOM 6472 O O . GLU A 1 22 ? -11.575 2.132 5.461 1.00 0.00 22 GLU A O 6
ATOM 6484 N N . ILE A 1 23 ? -12.761 2.721 7.215 1.00 0.00 23 ILE A N 6
ATOM 6485 C CA . ILE A 1 23 ? -12.485 4.166 6.980 1.00 0.00 23 ILE A CA 6
ATOM 6486 C C . ILE A 1 23 ? -10.979 4.420 7.104 1.00 0.00 23 ILE A C 6
ATOM 6487 O O . ILE A 1 23 ? -10.385 5.100 6.291 1.00 0.00 23 ILE A O 6
ATOM 6503 N N . ASP A 1 24 ? -10.360 3.880 8.117 1.00 0.00 24 ASP A N 6
ATOM 6504 C CA . ASP A 1 24 ? -8.895 4.090 8.295 1.00 0.00 24 ASP A CA 6
ATOM 6505 C C . ASP A 1 24 ? -8.122 3.101 7.417 1.00 0.00 24 ASP A C 6
ATOM 6506 O O . ASP A 1 24 ? -6.921 2.964 7.533 1.00 0.00 24 ASP A O 6
ATOM 6515 N N . ASP A 1 25 ? -8.800 2.411 6.540 1.00 0.00 25 ASP A N 6
ATOM 6516 C CA . ASP A 1 25 ? -8.100 1.433 5.659 1.00 0.00 25 ASP A CA 6
ATOM 6517 C C . ASP A 1 25 ? -8.061 1.973 4.226 1.00 0.00 25 ASP A C 6
ATOM 6518 O O . ASP A 1 25 ? -7.175 1.657 3.458 1.00 0.00 25 ASP A O 6
ATOM 6527 N N . ILE A 1 26 ? -9.016 2.784 3.861 1.00 0.00 26 ILE A N 6
ATOM 6528 C CA . ILE A 1 26 ? -9.033 3.342 2.479 1.00 0.00 26 ILE A CA 6
ATOM 6529 C C . ILE A 1 26 ? -7.767 4.172 2.250 1.00 0.00 26 ILE A C 6
ATOM 6530 O O . ILE A 1 26 ? -7.221 4.202 1.165 1.00 0.00 26 ILE A O 6
ATOM 6546 N N . ASN A 1 27 ? -7.296 4.843 3.263 1.00 0.00 27 ASN A N 6
ATOM 6547 C CA . ASN A 1 27 ? -6.065 5.667 3.102 1.00 0.00 27 ASN A CA 6
ATOM 6548 C C . ASN A 1 27 ? -4.855 4.867 3.589 1.00 0.00 27 ASN A C 6
ATOM 6549 O O . ASN A 1 27 ? -3.876 5.420 4.047 1.00 0.00 27 ASN A O 6
ATOM 6560 N N . PHE A 1 28 ? -4.918 3.568 3.492 1.00 0.00 28 PHE A N 6
ATOM 6561 C CA . PHE A 1 28 ? -3.777 2.727 3.948 1.00 0.00 28 PHE A CA 6
ATOM 6562 C C . PHE A 1 28 ? -3.251 1.911 2.764 1.00 0.00 28 PHE A C 6
ATOM 6563 O O . PHE A 1 28 ? -3.669 0.794 2.538 1.00 0.00 28 PHE A O 6
ATOM 6580 N N . PHE A 1 29 ? -2.340 2.457 2.005 1.00 0.00 29 PHE A N 6
ATOM 6581 C CA . PHE A 1 29 ? -1.804 1.698 0.842 1.00 0.00 29 PHE A CA 6
ATOM 6582 C C . PHE A 1 29 ? -0.311 1.423 1.043 1.00 0.00 29 PHE A C 6
ATOM 6583 O O . PHE A 1 29 ? 0.420 2.281 1.494 1.00 0.00 29 PHE A O 6
ATOM 6600 N N . PRO A 1 30 ? 0.099 0.232 0.684 1.00 0.00 30 PRO A N 6
ATOM 6601 C CA . PRO A 1 30 ? 1.503 -0.185 0.794 1.00 0.00 30 PRO A CA 6
ATOM 6602 C C . PRO A 1 30 ? 2.297 0.378 -0.386 1.00 0.00 30 PRO A C 6
ATOM 6603 O O . PRO A 1 30 ? 3.502 0.259 -0.450 1.00 0.00 30 PRO A O 6
ATOM 6614 N N . CYS A 1 31 ? 1.622 0.992 -1.325 1.00 0.00 31 CYS A N 6
ATOM 6615 C CA . CYS A 1 31 ? 2.327 1.563 -2.507 1.00 0.00 31 CYS A CA 6
ATOM 6616 C C . CYS A 1 31 ? 1.758 2.949 -2.821 1.00 0.00 31 CYS A C 6
ATOM 6617 O O . CYS A 1 31 ? 0.694 3.311 -2.359 1.00 0.00 31 CYS A O 6
ATOM 6624 N N . THR A 1 32 ? 2.459 3.729 -3.599 1.00 0.00 32 THR A N 6
ATOM 6625 C CA . THR A 1 32 ? 1.958 5.092 -3.932 1.00 0.00 32 THR A CA 6
ATOM 6626 C C . THR A 1 32 ? 1.112 5.049 -5.209 1.00 0.00 32 THR A C 6
ATOM 6627 O O . THR A 1 32 ? 0.480 6.022 -5.571 1.00 0.00 32 THR A O 6
ATOM 6638 N N . CYS A 1 33 ? 1.091 3.941 -5.901 1.00 0.00 33 CYS A N 6
ATOM 6639 C CA . CYS A 1 33 ? 0.280 3.873 -7.152 1.00 0.00 33 CYS A CA 6
ATOM 6640 C C . CYS A 1 33 ? -1.210 3.928 -6.801 1.00 0.00 33 CYS A C 6
ATOM 6641 O O . CYS A 1 33 ? -2.029 4.333 -7.601 1.00 0.00 33 CYS A O 6
ATOM 6648 N N . GLY A 1 34 ? -1.568 3.536 -5.608 1.00 0.00 34 GLY A N 6
ATOM 6649 C CA . GLY A 1 34 ? -3.007 3.584 -5.212 1.00 0.00 34 GLY A CA 6
ATOM 6650 C C . GLY A 1 34 ? -3.573 2.166 -5.103 1.00 0.00 34 GLY A C 6
ATOM 6651 O O . GLY A 1 34 ? -4.772 1.967 -5.127 1.00 0.00 34 GLY A O 6
ATOM 6655 N N . TYR A 1 35 ? -2.730 1.178 -4.976 1.00 0.00 35 TYR A N 6
ATOM 6656 C CA . TYR A 1 35 ? -3.236 -0.220 -4.857 1.00 0.00 35 TYR A CA 6
ATOM 6657 C C . TYR A 1 35 ? -3.490 -0.537 -3.381 1.00 0.00 35 TYR A C 6
ATOM 6658 O O . TYR A 1 35 ? -3.186 -1.611 -2.903 1.00 0.00 35 TYR A O 6
ATOM 6676 N N . GLN A 1 36 ? -4.040 0.400 -2.656 1.00 0.00 36 GLN A N 6
ATOM 6677 C CA . GLN A 1 36 ? -4.311 0.171 -1.206 1.00 0.00 36 GLN A CA 6
ATOM 6678 C C . GLN A 1 36 ? -4.947 -1.205 -0.998 1.00 0.00 36 GLN A C 6
ATOM 6679 O O . GLN A 1 36 ? -5.654 -1.711 -1.847 1.00 0.00 36 GLN A O 6
ATOM 6693 N N . ILE A 1 37 ? -4.709 -1.806 0.137 1.00 0.00 37 ILE A N 6
ATOM 6694 C CA . ILE A 1 37 ? -5.308 -3.140 0.419 1.00 0.00 37 ILE A CA 6
ATOM 6695 C C . ILE A 1 37 ? -5.773 -3.181 1.879 1.00 0.00 37 ILE A C 6
ATOM 6696 O O . ILE A 1 37 ? -5.804 -2.174 2.557 1.00 0.00 37 ILE A O 6
ATOM 6712 N N . CYS A 1 38 ? -6.135 -4.333 2.367 1.00 0.00 38 CYS A N 6
ATOM 6713 C CA . CYS A 1 38 ? -6.597 -4.430 3.777 1.00 0.00 38 CYS A CA 6
ATOM 6714 C C . CYS A 1 38 ? -5.403 -4.741 4.685 1.00 0.00 38 CYS A C 6
ATOM 6715 O O . CYS A 1 38 ? -4.365 -5.180 4.233 1.00 0.00 38 CYS A O 6
ATOM 6722 N N . ARG A 1 39 ? -5.540 -4.511 5.962 1.00 0.00 39 ARG A N 6
ATOM 6723 C CA . ARG A 1 39 ? -4.411 -4.786 6.897 1.00 0.00 39 ARG A CA 6
ATOM 6724 C C . ARG A 1 39 ? -4.119 -6.289 6.934 1.00 0.00 39 ARG A C 6
ATOM 6725 O O . ARG A 1 39 ? -3.090 -6.718 7.418 1.00 0.00 39 ARG A O 6
ATOM 6746 N N . PHE A 1 40 ? -5.015 -7.092 6.430 1.00 0.00 40 PHE A N 6
ATOM 6747 C CA . PHE A 1 40 ? -4.784 -8.566 6.442 1.00 0.00 40 PHE A CA 6
ATOM 6748 C C . PHE A 1 40 ? -3.987 -8.970 5.200 1.00 0.00 40 PHE A C 6
ATOM 6749 O O . PHE A 1 40 ? -3.397 -10.030 5.146 1.00 0.00 40 PHE A O 6
ATOM 6766 N N . CYS A 1 41 ? -3.967 -8.131 4.202 1.00 0.00 41 CYS A N 6
ATOM 6767 C CA . CYS A 1 41 ? -3.213 -8.458 2.962 1.00 0.00 41 CYS A CA 6
ATOM 6768 C C . CYS A 1 41 ? -1.784 -7.928 3.080 1.00 0.00 41 CYS A C 6
ATOM 6769 O O . CYS A 1 41 ? -0.839 -8.551 2.637 1.00 0.00 41 CYS A O 6
ATOM 6776 N N . TRP A 1 42 ? -1.620 -6.779 3.675 1.00 0.00 42 TRP A N 6
ATOM 6777 C CA . TRP A 1 42 ? -0.255 -6.203 3.824 1.00 0.00 42 TRP A CA 6
ATOM 6778 C C . TRP A 1 42 ? 0.509 -6.977 4.901 1.00 0.00 42 TRP A C 6
ATOM 6779 O O . TRP A 1 42 ? 1.715 -7.112 4.844 1.00 0.00 42 TRP A O 6
ATOM 6800 N N . HIS A 1 43 ? -0.185 -7.486 5.882 1.00 0.00 43 HIS A N 6
ATOM 6801 C CA . HIS A 1 43 ? 0.499 -8.251 6.962 1.00 0.00 43 HIS A CA 6
ATOM 6802 C C . HIS A 1 43 ? 1.112 -9.526 6.376 1.00 0.00 43 HIS A C 6
ATOM 6803 O O . HIS A 1 43 ? 2.129 -10.006 6.837 1.00 0.00 43 HIS A O 6
ATOM 6817 N N . ARG A 1 44 ? 0.499 -10.081 5.367 1.00 0.00 44 ARG A N 6
ATOM 6818 C CA . ARG A 1 44 ? 1.042 -11.327 4.757 1.00 0.00 44 ARG A CA 6
ATOM 6819 C C . ARG A 1 44 ? 1.942 -10.972 3.571 1.00 0.00 44 ARG A C 6
ATOM 6820 O O . ARG A 1 44 ? 2.640 -11.811 3.038 1.00 0.00 44 ARG A O 6
ATOM 6841 N N . ILE A 1 45 ? 1.932 -9.737 3.152 1.00 0.00 45 ILE A N 6
ATOM 6842 C CA . ILE A 1 45 ? 2.790 -9.336 2.001 1.00 0.00 45 ILE A CA 6
ATOM 6843 C C . ILE A 1 45 ? 4.184 -8.961 2.512 1.00 0.00 45 ILE A C 6
ATOM 6844 O O . ILE A 1 45 ? 5.182 -9.229 1.874 1.00 0.00 45 ILE A O 6
ATOM 6860 N N . ARG A 1 46 ? 4.260 -8.342 3.659 1.00 0.00 46 ARG A N 6
ATOM 6861 C CA . ARG A 1 46 ? 5.590 -7.951 4.207 1.00 0.00 46 ARG A CA 6
ATOM 6862 C C . ARG A 1 46 ? 6.161 -9.102 5.039 1.00 0.00 46 ARG A C 6
ATOM 6863 O O . ARG A 1 46 ? 7.232 -8.999 5.604 1.00 0.00 46 ARG A O 6
ATOM 6884 N N . THR A 1 47 ? 5.458 -10.198 5.118 1.00 0.00 47 THR A N 6
ATOM 6885 C CA . THR A 1 47 ? 5.963 -11.352 5.913 1.00 0.00 47 THR A CA 6
ATOM 6886 C C . THR A 1 47 ? 6.313 -12.504 4.970 1.00 0.00 47 THR A C 6
ATOM 6887 O O . THR A 1 47 ? 7.364 -13.105 5.072 1.00 0.00 47 THR A O 6
ATOM 6898 N N . ASP A 1 48 ? 5.440 -12.815 4.051 1.00 0.00 48 ASP A N 6
ATOM 6899 C CA . ASP A 1 48 ? 5.722 -13.929 3.102 1.00 0.00 48 ASP A CA 6
ATOM 6900 C C . ASP A 1 48 ? 6.281 -13.359 1.796 1.00 0.00 48 ASP A C 6
ATOM 6901 O O . ASP A 1 48 ? 7.191 -13.909 1.208 1.00 0.00 48 ASP A O 6
ATOM 6910 N N . GLU A 1 49 ? 5.746 -12.261 1.339 1.00 0.00 49 GLU A N 6
ATOM 6911 C CA . GLU A 1 49 ? 6.249 -11.661 0.072 1.00 0.00 49 GLU A CA 6
ATOM 6912 C C . GLU A 1 49 ? 7.550 -10.905 0.353 1.00 0.00 49 GLU A C 6
ATOM 6913 O O . GLU A 1 49 ? 8.296 -11.245 1.250 1.00 0.00 49 GLU A O 6
ATOM 6925 N N . ASN A 1 50 ? 7.828 -9.882 -0.405 1.00 0.00 50 ASN A N 6
ATOM 6926 C CA . ASN A 1 50 ? 9.081 -9.106 -0.180 1.00 0.00 50 ASN A CA 6
ATOM 6927 C C . ASN A 1 50 ? 8.726 -7.668 0.204 1.00 0.00 50 ASN A C 6
ATOM 6928 O O . ASN A 1 50 ? 9.551 -6.925 0.698 1.00 0.00 50 ASN A O 6
ATOM 6939 N N . GLY A 1 51 ? 7.502 -7.269 -0.021 1.00 0.00 51 GLY A N 6
ATOM 6940 C CA . GLY A 1 51 ? 7.094 -5.880 0.331 1.00 0.00 51 GLY A CA 6
ATOM 6941 C C . GLY A 1 51 ? 6.935 -5.054 -0.948 1.00 0.00 51 GLY A C 6
ATOM 6942 O O . GLY A 1 51 ? 6.689 -3.864 -0.903 1.00 0.00 51 GLY A O 6
ATOM 6946 N N . LEU A 1 52 ? 7.071 -5.673 -2.090 1.00 0.00 52 LEU A N 6
ATOM 6947 C CA . LEU A 1 52 ? 6.925 -4.916 -3.366 1.00 0.00 52 LEU A CA 6
ATOM 6948 C C . LEU A 1 52 ? 5.442 -4.776 -3.710 1.00 0.00 52 LEU A C 6
ATOM 6949 O O . LEU A 1 52 ? 4.589 -5.394 -3.107 1.00 0.00 52 LEU A O 6
ATOM 6965 N N . CYS A 1 53 ? 5.137 -3.971 -4.685 1.00 0.00 53 CYS A N 6
ATOM 6966 C CA . CYS A 1 53 ? 3.716 -3.777 -5.095 1.00 0.00 53 CYS A CA 6
ATOM 6967 C C . CYS A 1 53 ? 3.356 -4.802 -6.181 1.00 0.00 53 CYS A C 6
ATOM 6968 O O . CYS A 1 53 ? 3.953 -4.805 -7.239 1.00 0.00 53 CYS A O 6
ATOM 6975 N N . PRO A 1 54 ? 2.392 -5.644 -5.891 1.00 0.00 54 PRO A N 6
ATOM 6976 C CA . PRO A 1 54 ? 1.941 -6.685 -6.834 1.00 0.00 54 PRO A CA 6
ATOM 6977 C C . PRO A 1 54 ? 1.018 -6.084 -7.900 1.00 0.00 54 PRO A C 6
ATOM 6978 O O . PRO A 1 54 ? 0.413 -6.792 -8.680 1.00 0.00 54 PRO A O 6
ATOM 6989 N N . ALA A 1 55 ? 0.903 -4.785 -7.940 1.00 0.00 55 ALA A N 6
ATOM 6990 C CA . ALA A 1 55 ? 0.019 -4.144 -8.953 1.00 0.00 55 ALA A CA 6
ATOM 6991 C C . ALA A 1 55 ? 0.856 -3.258 -9.880 1.00 0.00 55 ALA A C 6
ATOM 6992 O O . ALA A 1 55 ? 0.518 -3.057 -11.030 1.00 0.00 55 ALA A O 6
ATOM 6999 N N . CYS A 1 56 ? 1.944 -2.725 -9.392 1.00 0.00 56 CYS A N 6
ATOM 7000 C CA . CYS A 1 56 ? 2.791 -1.853 -10.255 1.00 0.00 56 CYS A CA 6
ATOM 7001 C C . CYS A 1 56 ? 4.273 -2.090 -9.928 1.00 0.00 56 CYS A C 6
ATOM 7002 O O . CYS A 1 56 ? 5.122 -1.267 -10.209 1.00 0.00 56 CYS A O 6
ATOM 7009 N N . ARG A 1 57 ? 4.580 -3.212 -9.334 1.00 0.00 57 ARG A N 6
ATOM 7010 C CA . ARG A 1 57 ? 5.994 -3.530 -8.973 1.00 0.00 57 ARG A CA 6
ATOM 7011 C C . ARG A 1 57 ? 6.717 -2.272 -8.480 1.00 0.00 57 ARG A C 6
ATOM 7012 O O . ARG A 1 57 ? 7.415 -1.607 -9.217 1.00 0.00 57 ARG A O 6
ATOM 7033 N N . LYS A 1 58 ? 6.558 -1.965 -7.225 1.00 0.00 58 LYS A N 6
ATOM 7034 C CA . LYS A 1 58 ? 7.231 -0.774 -6.634 1.00 0.00 58 LYS A CA 6
ATOM 7035 C C . LYS A 1 58 ? 7.441 -1.039 -5.142 1.00 0.00 58 LYS A C 6
ATOM 7036 O O . LYS A 1 58 ? 6.638 -1.698 -4.515 1.00 0.00 58 LYS A O 6
ATOM 7055 N N . PRO A 1 59 ? 8.521 -0.533 -4.615 1.00 0.00 59 PRO A N 6
ATOM 7056 C CA . PRO A 1 59 ? 8.860 -0.724 -3.196 1.00 0.00 59 PRO A CA 6
ATOM 7057 C C . PRO A 1 59 ? 7.977 0.148 -2.302 1.00 0.00 59 PRO A C 6
ATOM 7058 O O . PRO A 1 59 ? 8.014 1.360 -2.371 1.00 0.00 59 PRO A O 6
ATOM 7069 N N . TYR A 1 60 ? 7.179 -0.467 -1.467 1.00 0.00 60 TYR A N 6
ATOM 7070 C CA . TYR A 1 60 ? 6.287 0.321 -0.565 1.00 0.00 60 TYR A CA 6
ATOM 7071 C C . TYR A 1 60 ? 7.048 1.534 -0.015 1.00 0.00 60 TYR A C 6
ATOM 7072 O O . TYR A 1 60 ? 8.202 1.420 0.351 1.00 0.00 60 TYR A O 6
ATOM 7090 N N . PRO A 1 61 ? 6.380 2.661 0.037 1.00 0.00 61 PRO A N 6
ATOM 7091 C CA . PRO A 1 61 ? 6.975 3.907 0.549 1.00 0.00 61 PRO A CA 6
ATOM 7092 C C . PRO A 1 61 ? 6.957 3.905 2.082 1.00 0.00 61 PRO A C 6
ATOM 7093 O O . PRO A 1 61 ? 6.157 4.577 2.702 1.00 0.00 61 PRO A O 6
ATOM 7104 N N . GLU A 1 62 ? 7.826 3.149 2.699 1.00 0.00 62 GLU A N 6
ATOM 7105 C CA . GLU A 1 62 ? 7.840 3.106 4.189 1.00 0.00 62 GLU A CA 6
ATOM 7106 C C . GLU A 1 62 ? 9.283 3.164 4.702 1.00 0.00 62 GLU A C 6
ATOM 7107 O O . GLU A 1 62 ? 9.727 4.169 5.218 1.00 0.00 62 GLU A O 6
ATOM 7119 N N . ASP A 1 63 ? 10.017 2.092 4.571 1.00 0.00 63 ASP A N 6
ATOM 7120 C CA . ASP A 1 63 ? 11.425 2.090 5.061 1.00 0.00 63 ASP A CA 6
ATOM 7121 C C . ASP A 1 63 ? 12.359 2.604 3.962 1.00 0.00 63 ASP A C 6
ATOM 7122 O O . ASP A 1 63 ? 11.932 2.853 2.852 1.00 0.00 63 ASP A O 6
ATOM 7131 N N . PRO A 1 64 ? 13.614 2.745 4.310 1.00 0.00 64 PRO A N 6
ATOM 7132 C CA . PRO A 1 64 ? 14.649 3.225 3.381 1.00 0.00 64 PRO A CA 6
ATOM 7133 C C . PRO A 1 64 ? 15.091 2.092 2.454 1.00 0.00 64 PRO A C 6
ATOM 7134 O O . PRO A 1 64 ? 14.691 2.022 1.308 1.00 0.00 64 PRO A O 6
ATOM 7145 N N . ALA A 1 65 ? 15.910 1.202 2.946 1.00 0.00 65 ALA A N 6
ATOM 7146 C CA . ALA A 1 65 ? 16.379 0.066 2.100 1.00 0.00 65 ALA A CA 6
ATOM 7147 C C . ALA A 1 65 ? 17.631 -0.561 2.717 1.00 0.00 65 ALA A C 6
ATOM 7148 O O . ALA A 1 65 ? 18.527 -0.981 2.014 1.00 0.00 65 ALA A O 6
ATOM 7155 N N . VAL A 1 66 ? 17.698 -0.630 4.022 1.00 0.00 66 VAL A N 6
ATOM 7156 C CA . VAL A 1 66 ? 18.891 -1.232 4.694 1.00 0.00 66 VAL A CA 6
ATOM 7157 C C . VAL A 1 66 ? 20.170 -0.830 3.953 1.00 0.00 66 VAL A C 6
ATOM 7158 O O . VAL A 1 66 ? 20.572 -1.449 2.989 1.00 0.00 66 VAL A O 6
ATOM 7171 N N . TYR A 1 67 ? 20.816 0.203 4.404 1.00 0.00 67 TYR A N 6
ATOM 7172 C CA . TYR A 1 67 ? 22.070 0.654 3.735 1.00 0.00 67 TYR A CA 6
ATOM 7173 C C . TYR A 1 67 ? 23.270 -0.117 4.296 1.00 0.00 67 TYR A C 6
ATOM 7174 O O . TYR A 1 67 ? 24.380 0.378 4.313 1.00 0.00 67 TYR A O 6
ATOM 7192 N N . LYS A 1 68 ? 23.063 -1.322 4.751 1.00 0.00 68 LYS A N 6
ATOM 7193 C CA . LYS A 1 68 ? 24.201 -2.110 5.302 1.00 0.00 68 LYS A CA 6
ATOM 7194 C C . LYS A 1 68 ? 23.860 -3.603 5.270 1.00 0.00 68 LYS A C 6
ATOM 7195 O O . LYS A 1 68 ? 23.827 -4.249 6.298 1.00 0.00 68 LYS A O 6
ATOM 7214 N N . PRO A 1 69 ? 23.619 -4.106 4.086 1.00 0.00 69 PRO A N 6
ATOM 7215 C CA . PRO A 1 69 ? 23.284 -5.526 3.882 1.00 0.00 69 PRO A CA 6
ATOM 7216 C C . PRO A 1 69 ? 24.554 -6.382 3.942 1.00 0.00 69 PRO A C 6
ATOM 7217 O O . PRO A 1 69 ? 25.001 -6.913 2.945 1.00 0.00 69 PRO A O 6
ATOM 7228 N N . LEU A 1 70 ? 25.138 -6.516 5.100 1.00 0.00 70 LEU A N 6
ATOM 7229 C CA . LEU A 1 70 ? 26.378 -7.334 5.218 1.00 0.00 70 LEU A CA 6
ATOM 7230 C C . LEU A 1 70 ? 27.402 -6.855 4.186 1.00 0.00 70 LEU A C 6
ATOM 7231 O O . LEU A 1 70 ? 27.363 -5.728 3.735 1.00 0.00 70 LEU A O 6
ATOM 7247 N N . SER A 1 71 ? 28.317 -7.704 3.805 1.00 0.00 71 SER A N 6
ATOM 7248 C CA . SER A 1 71 ? 29.339 -7.295 2.801 1.00 0.00 71 SER A CA 6
ATOM 7249 C C . SER A 1 71 ? 28.812 -7.582 1.393 1.00 0.00 71 SER A C 6
ATOM 7250 O O . SER A 1 71 ? 27.781 -8.200 1.221 1.00 0.00 71 SER A O 6
ATOM 7258 N N . GLN A 1 72 ? 29.511 -7.138 0.385 1.00 0.00 72 GLN A N 6
ATOM 7259 C CA . GLN A 1 72 ? 29.047 -7.386 -1.010 1.00 0.00 72 GLN A CA 6
ATOM 7260 C C . GLN A 1 72 ? 30.127 -6.939 -1.997 1.00 0.00 72 GLN A C 6
ATOM 7261 O O . GLN A 1 72 ? 30.841 -5.985 -1.761 1.00 0.00 72 GLN A O 6
ATOM 7275 N N . GLU A 1 73 ? 30.250 -7.618 -3.106 1.00 0.00 73 GLU A N 6
ATOM 7276 C CA . GLU A 1 73 ? 31.280 -7.228 -4.109 1.00 0.00 73 GLU A CA 6
ATOM 7277 C C . GLU A 1 73 ? 30.592 -6.598 -5.322 1.00 0.00 73 GLU A C 6
ATOM 7278 O O . GLU A 1 73 ? 30.689 -7.090 -6.429 1.00 0.00 73 GLU A O 6
ATOM 7290 N N . GLU A 1 74 ? 29.895 -5.512 -5.121 1.00 0.00 74 GLU A N 6
ATOM 7291 C CA . GLU A 1 74 ? 29.198 -4.851 -6.260 1.00 0.00 74 GLU A CA 6
ATOM 7292 C C . GLU A 1 74 ? 30.209 -4.069 -7.101 1.00 0.00 74 GLU A C 6
ATOM 7293 O O . GLU A 1 74 ? 29.878 -3.523 -8.135 1.00 0.00 74 GLU A O 6
ATOM 7305 N N . LEU A 1 75 ? 31.438 -4.005 -6.668 1.00 0.00 75 LEU A N 6
ATOM 7306 C CA . LEU A 1 75 ? 32.460 -3.252 -7.448 1.00 0.00 75 LEU A CA 6
ATOM 7307 C C . LEU A 1 75 ? 33.592 -4.195 -7.857 1.00 0.00 75 LEU A C 6
ATOM 7308 O O . LEU A 1 75 ? 33.857 -4.390 -9.027 1.00 0.00 75 LEU A O 6
ATOM 7324 N N . GLN A 1 76 ? 34.264 -4.782 -6.904 1.00 0.00 76 GLN A N 6
ATOM 7325 C CA . GLN A 1 76 ? 35.378 -5.711 -7.248 1.00 0.00 76 GLN A CA 6
ATOM 7326 C C . GLN A 1 76 ? 36.052 -6.201 -5.965 1.00 0.00 76 GLN A C 6
ATOM 7327 O O . GLN A 1 76 ? 36.400 -7.359 -5.841 1.00 0.00 76 GLN A O 6
ATOM 7341 N N . ARG A 1 77 ? 36.243 -5.332 -5.012 1.00 0.00 77 ARG A N 6
ATOM 7342 C CA . ARG A 1 77 ? 36.899 -5.754 -3.743 1.00 0.00 77 ARG A CA 6
ATOM 7343 C C . ARG A 1 77 ? 36.150 -5.154 -2.552 1.00 0.00 77 ARG A C 6
ATOM 7344 O O . ARG A 1 77 ? 36.123 -3.954 -2.362 1.00 0.00 77 ARG A O 6
ATOM 7365 N N . ILE A 1 78 ? 35.544 -5.980 -1.744 1.00 0.00 78 ILE A N 6
ATOM 7366 C CA . ILE A 1 78 ? 34.800 -5.459 -0.563 1.00 0.00 78 ILE A CA 6
ATOM 7367 C C . ILE A 1 78 ? 33.748 -4.450 -1.027 1.00 0.00 78 ILE A C 6
ATOM 7368 O O . ILE A 1 78 ? 33.684 -3.380 -0.444 1.00 0.00 78 ILE A O 6
ATOM 7387 N N . MET A 1 1 ? -34.071 15.600 -7.794 1.00 0.00 1 MET A N 7
ATOM 7388 C CA . MET A 1 1 ? -33.483 16.416 -6.694 1.00 0.00 1 MET A CA 7
ATOM 7389 C C . MET A 1 1 ? -33.877 15.812 -5.344 1.00 0.00 1 MET A C 7
ATOM 7390 O O . MET A 1 1 ? -34.687 14.909 -5.270 1.00 0.00 1 MET A O 7
ATOM 7406 N N . SER A 1 2 ? -33.312 16.306 -4.276 1.00 0.00 2 SER A N 7
ATOM 7407 C CA . SER A 1 2 ? -33.655 15.763 -2.931 1.00 0.00 2 SER A CA 7
ATOM 7408 C C . SER A 1 2 ? -32.595 16.200 -1.917 1.00 0.00 2 SER A C 7
ATOM 7409 O O . SER A 1 2 ? -31.666 16.911 -2.242 1.00 0.00 2 SER A O 7
ATOM 7417 N N . ARG A 1 3 ? -32.729 15.779 -0.688 1.00 0.00 3 ARG A N 7
ATOM 7418 C CA . ARG A 1 3 ? -31.731 16.170 0.346 1.00 0.00 3 ARG A CA 7
ATOM 7419 C C . ARG A 1 3 ? -30.366 15.580 -0.013 1.00 0.00 3 ARG A C 7
ATOM 7420 O O . ARG A 1 3 ? -30.055 14.457 0.331 1.00 0.00 3 ARG A O 7
ATOM 7441 N N . SER A 1 4 ? -29.549 16.327 -0.705 1.00 0.00 4 SER A N 7
ATOM 7442 C CA . SER A 1 4 ? -28.206 15.806 -1.088 1.00 0.00 4 SER A CA 7
ATOM 7443 C C . SER A 1 4 ? -27.553 15.131 0.123 1.00 0.00 4 SER A C 7
ATOM 7444 O O . SER A 1 4 ? -27.780 15.525 1.250 1.00 0.00 4 SER A O 7
ATOM 7452 N N . PRO A 1 5 ? -26.753 14.132 -0.153 1.00 0.00 5 PRO A N 7
ATOM 7453 C CA . PRO A 1 5 ? -26.039 13.372 0.888 1.00 0.00 5 PRO A CA 7
ATOM 7454 C C . PRO A 1 5 ? -24.822 14.159 1.382 1.00 0.00 5 PRO A C 7
ATOM 7455 O O . PRO A 1 5 ? -24.328 15.043 0.711 1.00 0.00 5 PRO A O 7
ATOM 7466 N N . ASP A 1 6 ? -24.333 13.845 2.551 1.00 0.00 6 ASP A N 7
ATOM 7467 C CA . ASP A 1 6 ? -23.150 14.577 3.084 1.00 0.00 6 ASP A CA 7
ATOM 7468 C C . ASP A 1 6 ? -21.970 14.408 2.126 1.00 0.00 6 ASP A C 7
ATOM 7469 O O . ASP A 1 6 ? -21.404 15.371 1.648 1.00 0.00 6 ASP A O 7
ATOM 7478 N N . ALA A 1 7 ? -21.593 13.193 1.840 1.00 0.00 7 ALA A N 7
ATOM 7479 C CA . ALA A 1 7 ? -20.449 12.968 0.912 1.00 0.00 7 ALA A CA 7
ATOM 7480 C C . ALA A 1 7 ? -20.779 11.812 -0.036 1.00 0.00 7 ALA A C 7
ATOM 7481 O O . ALA A 1 7 ? -21.728 11.081 0.166 1.00 0.00 7 ALA A O 7
ATOM 7488 N N . LYS A 1 8 ? -20.001 11.643 -1.070 1.00 0.00 8 LYS A N 7
ATOM 7489 C CA . LYS A 1 8 ? -20.268 10.537 -2.031 1.00 0.00 8 LYS A CA 7
ATOM 7490 C C . LYS A 1 8 ? -19.815 9.211 -1.421 1.00 0.00 8 LYS A C 7
ATOM 7491 O O . LYS A 1 8 ? -18.820 9.143 -0.726 1.00 0.00 8 LYS A O 7
ATOM 7510 N N . GLU A 1 9 ? -20.535 8.153 -1.675 1.00 0.00 9 GLU A N 7
ATOM 7511 C CA . GLU A 1 9 ? -20.147 6.831 -1.108 1.00 0.00 9 GLU A CA 7
ATOM 7512 C C . GLU A 1 9 ? -19.174 6.132 -2.059 1.00 0.00 9 GLU A C 7
ATOM 7513 O O . GLU A 1 9 ? -19.053 6.490 -3.214 1.00 0.00 9 GLU A O 7
ATOM 7525 N N . ASP A 1 10 ? -18.481 5.135 -1.583 1.00 0.00 10 ASP A N 7
ATOM 7526 C CA . ASP A 1 10 ? -17.518 4.409 -2.458 1.00 0.00 10 ASP A CA 7
ATOM 7527 C C . ASP A 1 10 ? -17.246 3.019 -1.868 1.00 0.00 10 ASP A C 7
ATOM 7528 O O . ASP A 1 10 ? -16.501 2.891 -0.917 1.00 0.00 10 ASP A O 7
ATOM 7537 N N . PRO A 1 11 ? -17.865 2.019 -2.446 1.00 0.00 11 PRO A N 7
ATOM 7538 C CA . PRO A 1 11 ? -17.710 0.624 -1.991 1.00 0.00 11 PRO A CA 7
ATOM 7539 C C . PRO A 1 11 ? -16.375 0.041 -2.470 1.00 0.00 11 PRO A C 7
ATOM 7540 O O . PRO A 1 11 ? -16.312 -0.660 -3.460 1.00 0.00 11 PRO A O 7
ATOM 7551 N N . VAL A 1 12 ? -15.310 0.326 -1.770 1.00 0.00 12 VAL A N 7
ATOM 7552 C CA . VAL A 1 12 ? -13.981 -0.211 -2.178 1.00 0.00 12 VAL A CA 7
ATOM 7553 C C . VAL A 1 12 ? -13.702 -1.510 -1.419 1.00 0.00 12 VAL A C 7
ATOM 7554 O O . VAL A 1 12 ? -14.141 -1.693 -0.300 1.00 0.00 12 VAL A O 7
ATOM 7567 N N . GLU A 1 13 ? -12.975 -2.416 -2.016 1.00 0.00 13 GLU A N 7
ATOM 7568 C CA . GLU A 1 13 ? -12.671 -3.700 -1.324 1.00 0.00 13 GLU A CA 7
ATOM 7569 C C . GLU A 1 13 ? -11.228 -4.114 -1.622 1.00 0.00 13 GLU A C 7
ATOM 7570 O O . GLU A 1 13 ? -10.663 -3.747 -2.633 1.00 0.00 13 GLU A O 7
ATOM 7582 N N . CYS A 1 14 ? -10.629 -4.874 -0.747 1.00 0.00 14 CYS A N 7
ATOM 7583 C CA . CYS A 1 14 ? -9.223 -5.310 -0.973 1.00 0.00 14 CYS A CA 7
ATOM 7584 C C . CYS A 1 14 ? -9.165 -6.260 -2.179 1.00 0.00 14 CYS A C 7
ATOM 7585 O O . CYS A 1 14 ? -9.841 -7.267 -2.197 1.00 0.00 14 CYS A O 7
ATOM 7592 N N . PRO A 1 15 ? -8.357 -5.917 -3.153 1.00 0.00 15 PRO A N 7
ATOM 7593 C CA . PRO A 1 15 ? -8.190 -6.736 -4.369 1.00 0.00 15 PRO A CA 7
ATOM 7594 C C . PRO A 1 15 ? -7.221 -7.894 -4.104 1.00 0.00 15 PRO A C 7
ATOM 7595 O O . PRO A 1 15 ? -7.081 -8.798 -4.905 1.00 0.00 15 PRO A O 7
ATOM 7606 N N . LEU A 1 16 ? -6.540 -7.861 -2.992 1.00 0.00 16 LEU A N 7
ATOM 7607 C CA . LEU A 1 16 ? -5.563 -8.942 -2.671 1.00 0.00 16 LEU A CA 7
ATOM 7608 C C . LEU A 1 16 ? -6.268 -10.118 -1.984 1.00 0.00 16 LEU A C 7
ATOM 7609 O O . LEU A 1 16 ? -5.967 -11.266 -2.243 1.00 0.00 16 LEU A O 7
ATOM 7625 N N . CYS A 1 17 ? -7.194 -9.847 -1.104 1.00 0.00 17 CYS A N 7
ATOM 7626 C CA . CYS A 1 17 ? -7.898 -10.962 -0.400 1.00 0.00 17 CYS A CA 7
ATOM 7627 C C . CYS A 1 17 ? -9.409 -10.810 -0.578 1.00 0.00 17 CYS A C 7
ATOM 7628 O O . CYS A 1 17 ? -10.171 -11.730 -0.351 1.00 0.00 17 CYS A O 7
ATOM 7635 N N . MET A 1 18 ? -9.845 -9.654 -0.982 1.00 0.00 18 MET A N 7
ATOM 7636 C CA . MET A 1 18 ? -11.300 -9.425 -1.178 1.00 0.00 18 MET A CA 7
ATOM 7637 C C . MET A 1 18 ? -11.972 -9.218 0.180 1.00 0.00 18 MET A C 7
ATOM 7638 O O . MET A 1 18 ? -12.198 -10.153 0.923 1.00 0.00 18 MET A O 7
ATOM 7652 N N . GLU A 1 19 ? -12.290 -7.998 0.511 1.00 0.00 19 GLU A N 7
ATOM 7653 C CA . GLU A 1 19 ? -12.942 -7.725 1.821 1.00 0.00 19 GLU A CA 7
ATOM 7654 C C . GLU A 1 19 ? -13.536 -6.313 1.802 1.00 0.00 19 GLU A C 7
ATOM 7655 O O . GLU A 1 19 ? -13.232 -5.529 0.926 1.00 0.00 19 GLU A O 7
ATOM 7667 N N . PRO A 1 20 ? -14.366 -6.031 2.773 1.00 0.00 20 PRO A N 7
ATOM 7668 C CA . PRO A 1 20 ? -15.018 -4.716 2.895 1.00 0.00 20 PRO A CA 7
ATOM 7669 C C . PRO A 1 20 ? -14.034 -3.686 3.452 1.00 0.00 20 PRO A C 7
ATOM 7670 O O . PRO A 1 20 ? -13.645 -3.739 4.602 1.00 0.00 20 PRO A O 7
ATOM 7681 N N . LEU A 1 21 ? -13.629 -2.752 2.640 1.00 0.00 21 LEU A N 7
ATOM 7682 C CA . LEU A 1 21 ? -12.668 -1.717 3.113 1.00 0.00 21 LEU A CA 7
ATOM 7683 C C . LEU A 1 21 ? -13.405 -0.694 3.978 1.00 0.00 21 LEU A C 7
ATOM 7684 O O . LEU A 1 21 ? -14.577 -0.839 4.267 1.00 0.00 21 LEU A O 7
ATOM 7700 N N . GLU A 1 22 ? -12.728 0.340 4.394 1.00 0.00 22 GLU A N 7
ATOM 7701 C CA . GLU A 1 22 ? -13.388 1.372 5.241 1.00 0.00 22 GLU A CA 7
ATOM 7702 C C . GLU A 1 22 ? -12.754 2.737 4.963 1.00 0.00 22 GLU A C 7
ATOM 7703 O O . GLU A 1 22 ? -11.784 2.844 4.239 1.00 0.00 22 GLU A O 7
ATOM 7715 N N . ILE A 1 23 ? -13.294 3.780 5.532 1.00 0.00 23 ILE A N 7
ATOM 7716 C CA . ILE A 1 23 ? -12.722 5.137 5.300 1.00 0.00 23 ILE A CA 7
ATOM 7717 C C . ILE A 1 23 ? -11.248 5.146 5.712 1.00 0.00 23 ILE A C 7
ATOM 7718 O O . ILE A 1 23 ? -10.393 5.615 4.986 1.00 0.00 23 ILE A O 7
ATOM 7734 N N . ASP A 1 24 ? -10.945 4.638 6.873 1.00 0.00 24 ASP A N 7
ATOM 7735 C CA . ASP A 1 24 ? -9.528 4.623 7.335 1.00 0.00 24 ASP A CA 7
ATOM 7736 C C . ASP A 1 24 ? -8.732 3.585 6.537 1.00 0.00 24 ASP A C 7
ATOM 7737 O O . ASP A 1 24 ? -7.617 3.831 6.125 1.00 0.00 24 ASP A O 7
ATOM 7746 N N . ASP A 1 25 ? -9.292 2.426 6.323 1.00 0.00 25 ASP A N 7
ATOM 7747 C CA . ASP A 1 25 ? -8.559 1.376 5.559 1.00 0.00 25 ASP A CA 7
ATOM 7748 C C . ASP A 1 25 ? -8.448 1.788 4.089 1.00 0.00 25 ASP A C 7
ATOM 7749 O O . ASP A 1 25 ? -7.750 1.167 3.312 1.00 0.00 25 ASP A O 7
ATOM 7758 N N . ILE A 1 26 ? -9.129 2.831 3.697 1.00 0.00 26 ILE A N 7
ATOM 7759 C CA . ILE A 1 26 ? -9.056 3.273 2.276 1.00 0.00 26 ILE A CA 7
ATOM 7760 C C . ILE A 1 26 ? -7.865 4.220 2.098 1.00 0.00 26 ILE A C 7
ATOM 7761 O O . ILE A 1 26 ? -7.474 4.539 0.993 1.00 0.00 26 ILE A O 7
ATOM 7777 N N . ASN A 1 27 ? -7.283 4.670 3.175 1.00 0.00 27 ASN A N 7
ATOM 7778 C CA . ASN A 1 27 ? -6.118 5.591 3.057 1.00 0.00 27 ASN A CA 7
ATOM 7779 C C . ASN A 1 27 ? -4.853 4.870 3.527 1.00 0.00 27 ASN A C 7
ATOM 7780 O O . ASN A 1 27 ? -3.836 5.482 3.785 1.00 0.00 27 ASN A O 7
ATOM 7791 N N . PHE A 1 28 ? -4.910 3.570 3.632 1.00 0.00 28 PHE A N 7
ATOM 7792 C CA . PHE A 1 28 ? -3.713 2.803 4.079 1.00 0.00 28 PHE A CA 7
ATOM 7793 C C . PHE A 1 28 ? -3.220 1.926 2.926 1.00 0.00 28 PHE A C 7
ATOM 7794 O O . PHE A 1 28 ? -3.794 0.899 2.626 1.00 0.00 28 PHE A O 7
ATOM 7811 N N . PHE A 1 29 ? -2.163 2.326 2.274 1.00 0.00 29 PHE A N 7
ATOM 7812 C CA . PHE A 1 29 ? -1.640 1.515 1.136 1.00 0.00 29 PHE A CA 7
ATOM 7813 C C . PHE A 1 29 ? -0.211 1.065 1.432 1.00 0.00 29 PHE A C 7
ATOM 7814 O O . PHE A 1 29 ? 0.558 1.799 2.020 1.00 0.00 29 PHE A O 7
ATOM 7831 N N . PRO A 1 30 ? 0.114 -0.119 0.984 1.00 0.00 30 PRO A N 7
ATOM 7832 C CA . PRO A 1 30 ? 1.457 -0.677 1.156 1.00 0.00 30 PRO A CA 7
ATOM 7833 C C . PRO A 1 30 ? 2.382 -0.040 0.120 1.00 0.00 30 PRO A C 7
ATOM 7834 O O . PRO A 1 30 ? 3.584 -0.023 0.267 1.00 0.00 30 PRO A O 7
ATOM 7845 N N . CYS A 1 31 ? 1.812 0.495 -0.928 1.00 0.00 31 CYS A N 7
ATOM 7846 C CA . CYS A 1 31 ? 2.634 1.145 -1.986 1.00 0.00 31 CYS A CA 7
ATOM 7847 C C . CYS A 1 31 ? 2.173 2.597 -2.167 1.00 0.00 31 CYS A C 7
ATOM 7848 O O . CYS A 1 31 ? 1.030 2.927 -1.924 1.00 0.00 31 CYS A O 7
ATOM 7855 N N . THR A 1 32 ? 3.056 3.469 -2.581 1.00 0.00 32 THR A N 7
ATOM 7856 C CA . THR A 1 32 ? 2.664 4.899 -2.763 1.00 0.00 32 THR A CA 7
ATOM 7857 C C . THR A 1 32 ? 2.164 5.145 -4.190 1.00 0.00 32 THR A C 7
ATOM 7858 O O . THR A 1 32 ? 2.587 6.075 -4.848 1.00 0.00 32 THR A O 7
ATOM 7869 N N . CYS A 1 33 ? 1.260 4.338 -4.674 1.00 0.00 33 CYS A N 7
ATOM 7870 C CA . CYS A 1 33 ? 0.742 4.561 -6.054 1.00 0.00 33 CYS A CA 7
ATOM 7871 C C . CYS A 1 33 ? -0.785 4.679 -6.016 1.00 0.00 33 CYS A C 7
ATOM 7872 O O . CYS A 1 33 ? -1.386 5.301 -6.869 1.00 0.00 33 CYS A O 7
ATOM 7879 N N . GLY A 1 34 ? -1.420 4.104 -5.027 1.00 0.00 34 GLY A N 7
ATOM 7880 C CA . GLY A 1 34 ? -2.906 4.211 -4.939 1.00 0.00 34 GLY A CA 7
ATOM 7881 C C . GLY A 1 34 ? -3.540 2.820 -4.850 1.00 0.00 34 GLY A C 7
ATOM 7882 O O . GLY A 1 34 ? -4.745 2.686 -4.778 1.00 0.00 34 GLY A O 7
ATOM 7886 N N . TYR A 1 35 ? -2.747 1.785 -4.853 1.00 0.00 35 TYR A N 7
ATOM 7887 C CA . TYR A 1 35 ? -3.322 0.412 -4.765 1.00 0.00 35 TYR A CA 7
ATOM 7888 C C . TYR A 1 35 ? -3.458 0.022 -3.291 1.00 0.00 35 TYR A C 7
ATOM 7889 O O . TYR A 1 35 ? -3.066 -1.053 -2.884 1.00 0.00 35 TYR A O 7
ATOM 7907 N N . GLN A 1 36 ? -4.003 0.895 -2.486 1.00 0.00 36 GLN A N 7
ATOM 7908 C CA . GLN A 1 36 ? -4.150 0.580 -1.038 1.00 0.00 36 GLN A CA 7
ATOM 7909 C C . GLN A 1 36 ? -5.004 -0.678 -0.860 1.00 0.00 36 GLN A C 7
ATOM 7910 O O . GLN A 1 36 ? -6.022 -0.850 -1.500 1.00 0.00 36 GLN A O 7
ATOM 7924 N N . ILE A 1 37 ? -4.590 -1.558 0.008 1.00 0.00 37 ILE A N 7
ATOM 7925 C CA . ILE A 1 37 ? -5.365 -2.808 0.234 1.00 0.00 37 ILE A CA 7
ATOM 7926 C C . ILE A 1 37 ? -5.780 -2.883 1.705 1.00 0.00 37 ILE A C 7
ATOM 7927 O O . ILE A 1 37 ? -5.771 -1.895 2.413 1.00 0.00 37 ILE A O 7
ATOM 7943 N N . CYS A 1 38 ? -6.136 -4.046 2.175 1.00 0.00 38 CYS A N 7
ATOM 7944 C CA . CYS A 1 38 ? -6.540 -4.179 3.600 1.00 0.00 38 CYS A CA 7
ATOM 7945 C C . CYS A 1 38 ? -5.274 -4.265 4.463 1.00 0.00 38 CYS A C 7
ATOM 7946 O O . CYS A 1 38 ? -4.193 -4.507 3.965 1.00 0.00 38 CYS A O 7
ATOM 7953 N N . ARG A 1 39 ? -5.391 -4.044 5.742 1.00 0.00 39 ARG A N 7
ATOM 7954 C CA . ARG A 1 39 ? -4.182 -4.086 6.615 1.00 0.00 39 ARG A CA 7
ATOM 7955 C C . ARG A 1 39 ? -3.771 -5.535 6.899 1.00 0.00 39 ARG A C 7
ATOM 7956 O O . ARG A 1 39 ? -2.738 -5.785 7.488 1.00 0.00 39 ARG A O 7
ATOM 7977 N N . PHE A 1 40 ? -4.558 -6.490 6.491 1.00 0.00 40 PHE A N 7
ATOM 7978 C CA . PHE A 1 40 ? -4.184 -7.911 6.750 1.00 0.00 40 PHE A CA 7
ATOM 7979 C C . PHE A 1 40 ? -3.430 -8.475 5.541 1.00 0.00 40 PHE A C 7
ATOM 7980 O O . PHE A 1 40 ? -2.815 -9.520 5.617 1.00 0.00 40 PHE A O 7
ATOM 7997 N N . CYS A 1 41 ? -3.463 -7.789 4.431 1.00 0.00 41 CYS A N 7
ATOM 7998 C CA . CYS A 1 41 ? -2.735 -8.286 3.227 1.00 0.00 41 CYS A CA 7
ATOM 7999 C C . CYS A 1 41 ? -1.313 -7.719 3.233 1.00 0.00 41 CYS A C 7
ATOM 8000 O O . CYS A 1 41 ? -0.425 -8.233 2.584 1.00 0.00 41 CYS A O 7
ATOM 8007 N N . TRP A 1 42 ? -1.094 -6.662 3.969 1.00 0.00 42 TRP A N 7
ATOM 8008 C CA . TRP A 1 42 ? 0.267 -6.059 4.027 1.00 0.00 42 TRP A CA 7
ATOM 8009 C C . TRP A 1 42 ? 1.083 -6.754 5.120 1.00 0.00 42 TRP A C 7
ATOM 8010 O O . TRP A 1 42 ? 2.283 -6.904 5.012 1.00 0.00 42 TRP A O 7
ATOM 8031 N N . HIS A 1 43 ? 0.438 -7.181 6.171 1.00 0.00 43 HIS A N 7
ATOM 8032 C CA . HIS A 1 43 ? 1.175 -7.865 7.269 1.00 0.00 43 HIS A CA 7
ATOM 8033 C C . HIS A 1 43 ? 1.634 -9.247 6.793 1.00 0.00 43 HIS A C 7
ATOM 8034 O O . HIS A 1 43 ? 2.340 -9.950 7.490 1.00 0.00 43 HIS A O 7
ATOM 8048 N N . ARG A 1 44 ? 1.240 -9.643 5.613 1.00 0.00 44 ARG A N 7
ATOM 8049 C CA . ARG A 1 44 ? 1.654 -10.979 5.098 1.00 0.00 44 ARG A CA 7
ATOM 8050 C C . ARG A 1 44 ? 2.533 -10.802 3.858 1.00 0.00 44 ARG A C 7
ATOM 8051 O O . ARG A 1 44 ? 3.445 -11.566 3.616 1.00 0.00 44 ARG A O 7
ATOM 8072 N N . ILE A 1 45 ? 2.262 -9.800 3.065 1.00 0.00 45 ILE A N 7
ATOM 8073 C CA . ILE A 1 45 ? 3.078 -9.579 1.839 1.00 0.00 45 ILE A CA 7
ATOM 8074 C C . ILE A 1 45 ? 4.475 -9.090 2.231 1.00 0.00 45 ILE A C 7
ATOM 8075 O O . ILE A 1 45 ? 5.430 -9.258 1.498 1.00 0.00 45 ILE A O 7
ATOM 8091 N N . ARG A 1 46 ? 4.601 -8.482 3.377 1.00 0.00 46 ARG A N 7
ATOM 8092 C CA . ARG A 1 46 ? 5.934 -7.977 3.812 1.00 0.00 46 ARG A CA 7
ATOM 8093 C C . ARG A 1 46 ? 6.730 -9.115 4.458 1.00 0.00 46 ARG A C 7
ATOM 8094 O O . ARG A 1 46 ? 7.943 -9.151 4.390 1.00 0.00 46 ARG A O 7
ATOM 8115 N N . THR A 1 47 ? 6.059 -10.041 5.086 1.00 0.00 47 THR A N 7
ATOM 8116 C CA . THR A 1 47 ? 6.781 -11.171 5.739 1.00 0.00 47 THR A CA 7
ATOM 8117 C C . THR A 1 47 ? 6.481 -12.475 4.994 1.00 0.00 47 THR A C 7
ATOM 8118 O O . THR A 1 47 ? 6.692 -13.555 5.510 1.00 0.00 47 THR A O 7
ATOM 8129 N N . ASP A 1 48 ? 5.994 -12.388 3.787 1.00 0.00 48 ASP A N 7
ATOM 8130 C CA . ASP A 1 48 ? 5.686 -13.627 3.017 1.00 0.00 48 ASP A CA 7
ATOM 8131 C C . ASP A 1 48 ? 6.005 -13.402 1.538 1.00 0.00 48 ASP A C 7
ATOM 8132 O O . ASP A 1 48 ? 6.850 -14.064 0.968 1.00 0.00 48 ASP A O 7
ATOM 8141 N N . GLU A 1 49 ? 5.336 -12.475 0.910 1.00 0.00 49 GLU A N 7
ATOM 8142 C CA . GLU A 1 49 ? 5.607 -12.211 -0.530 1.00 0.00 49 GLU A CA 7
ATOM 8143 C C . GLU A 1 49 ? 6.854 -11.336 -0.662 1.00 0.00 49 GLU A C 7
ATOM 8144 O O . GLU A 1 49 ? 7.678 -11.274 0.231 1.00 0.00 49 GLU A O 7
ATOM 8156 N N . ASN A 1 50 ? 7.000 -10.658 -1.766 1.00 0.00 50 ASN A N 7
ATOM 8157 C CA . ASN A 1 50 ? 8.194 -9.787 -1.955 1.00 0.00 50 ASN A CA 7
ATOM 8158 C C . ASN A 1 50 ? 7.905 -8.395 -1.388 1.00 0.00 50 ASN A C 7
ATOM 8159 O O . ASN A 1 50 ? 8.611 -7.445 -1.660 1.00 0.00 50 ASN A O 7
ATOM 8170 N N . GLY A 1 51 ? 6.870 -8.267 -0.601 1.00 0.00 51 GLY A N 7
ATOM 8171 C CA . GLY A 1 51 ? 6.538 -6.934 -0.020 1.00 0.00 51 GLY A CA 7
ATOM 8172 C C . GLY A 1 51 ? 6.512 -5.892 -1.138 1.00 0.00 51 GLY A C 7
ATOM 8173 O O . GLY A 1 51 ? 6.850 -4.739 -0.939 1.00 0.00 51 GLY A O 7
ATOM 8177 N N . LEU A 1 52 ? 6.118 -6.289 -2.315 1.00 0.00 52 LEU A N 7
ATOM 8178 C CA . LEU A 1 52 ? 6.078 -5.326 -3.448 1.00 0.00 52 LEU A CA 7
ATOM 8179 C C . LEU A 1 52 ? 4.628 -4.985 -3.797 1.00 0.00 52 LEU A C 7
ATOM 8180 O O . LEU A 1 52 ? 3.694 -5.525 -3.237 1.00 0.00 52 LEU A O 7
ATOM 8196 N N . CYS A 1 53 ? 4.444 -4.086 -4.721 1.00 0.00 53 CYS A N 7
ATOM 8197 C CA . CYS A 1 53 ? 3.067 -3.683 -5.128 1.00 0.00 53 CYS A CA 7
ATOM 8198 C C . CYS A 1 53 ? 2.596 -4.573 -6.288 1.00 0.00 53 CYS A C 7
ATOM 8199 O O . CYS A 1 53 ? 3.246 -4.639 -7.311 1.00 0.00 53 CYS A O 7
ATOM 8206 N N . PRO A 1 54 ? 1.479 -5.230 -6.097 1.00 0.00 54 PRO A N 7
ATOM 8207 C CA . PRO A 1 54 ? 0.902 -6.120 -7.119 1.00 0.00 54 PRO A CA 7
ATOM 8208 C C . PRO A 1 54 ? 0.165 -5.309 -8.190 1.00 0.00 54 PRO A C 7
ATOM 8209 O O . PRO A 1 54 ? -0.489 -5.857 -9.054 1.00 0.00 54 PRO A O 7
ATOM 8220 N N . ALA A 1 55 ? 0.259 -4.007 -8.138 1.00 0.00 55 ALA A N 7
ATOM 8221 C CA . ALA A 1 55 ? -0.448 -3.173 -9.152 1.00 0.00 55 ALA A CA 7
ATOM 8222 C C . ALA A 1 55 ? 0.564 -2.353 -9.955 1.00 0.00 55 ALA A C 7
ATOM 8223 O O . ALA A 1 55 ? 0.352 -2.055 -11.114 1.00 0.00 55 ALA A O 7
ATOM 8230 N N . CYS A 1 56 ? 1.660 -1.978 -9.354 1.00 0.00 56 CYS A N 7
ATOM 8231 C CA . CYS A 1 56 ? 2.669 -1.171 -10.099 1.00 0.00 56 CYS A CA 7
ATOM 8232 C C . CYS A 1 56 ? 4.081 -1.702 -9.808 1.00 0.00 56 CYS A C 7
ATOM 8233 O O . CYS A 1 56 ? 5.068 -1.036 -10.050 1.00 0.00 56 CYS A O 7
ATOM 8240 N N . ARG A 1 57 ? 4.178 -2.897 -9.291 1.00 0.00 57 ARG A N 7
ATOM 8241 C CA . ARG A 1 57 ? 5.516 -3.480 -8.981 1.00 0.00 57 ARG A CA 7
ATOM 8242 C C . ARG A 1 57 ? 6.417 -2.419 -8.338 1.00 0.00 57 ARG A C 7
ATOM 8243 O O . ARG A 1 57 ? 7.306 -1.878 -8.964 1.00 0.00 57 ARG A O 7
ATOM 8264 N N . LYS A 1 58 ? 6.197 -2.133 -7.085 1.00 0.00 58 LYS A N 7
ATOM 8265 C CA . LYS A 1 58 ? 7.037 -1.124 -6.378 1.00 0.00 58 LYS A CA 7
ATOM 8266 C C . LYS A 1 58 ? 7.176 -1.544 -4.913 1.00 0.00 58 LYS A C 7
ATOM 8267 O O . LYS A 1 58 ? 6.267 -2.113 -4.346 1.00 0.00 58 LYS A O 7
ATOM 8286 N N . PRO A 1 59 ? 8.312 -1.257 -4.341 1.00 0.00 59 PRO A N 7
ATOM 8287 C CA . PRO A 1 59 ? 8.593 -1.611 -2.941 1.00 0.00 59 PRO A CA 7
ATOM 8288 C C . PRO A 1 59 ? 7.837 -0.681 -1.989 1.00 0.00 59 PRO A C 7
ATOM 8289 O O . PRO A 1 59 ? 7.987 0.524 -2.030 1.00 0.00 59 PRO A O 7
ATOM 8300 N N . TYR A 1 60 ? 7.019 -1.237 -1.136 1.00 0.00 60 TYR A N 7
ATOM 8301 C CA . TYR A 1 60 ? 6.243 -0.392 -0.184 1.00 0.00 60 TYR A CA 7
ATOM 8302 C C . TYR A 1 60 ? 7.151 0.695 0.409 1.00 0.00 60 TYR A C 7
ATOM 8303 O O . TYR A 1 60 ? 8.235 0.403 0.874 1.00 0.00 60 TYR A O 7
ATOM 8321 N N . PRO A 1 61 ? 6.680 1.920 0.377 1.00 0.00 61 PRO A N 7
ATOM 8322 C CA . PRO A 1 61 ? 7.430 3.069 0.910 1.00 0.00 61 PRO A CA 7
ATOM 8323 C C . PRO A 1 61 ? 7.277 3.145 2.431 1.00 0.00 61 PRO A C 7
ATOM 8324 O O . PRO A 1 61 ? 6.344 3.732 2.943 1.00 0.00 61 PRO A O 7
ATOM 8335 N N . GLU A 1 62 ? 8.185 2.554 3.158 1.00 0.00 62 GLU A N 7
ATOM 8336 C CA . GLU A 1 62 ? 8.090 2.592 4.645 1.00 0.00 62 GLU A CA 7
ATOM 8337 C C . GLU A 1 62 ? 9.486 2.427 5.248 1.00 0.00 62 GLU A C 7
ATOM 8338 O O . GLU A 1 62 ? 9.835 3.074 6.216 1.00 0.00 62 GLU A O 7
ATOM 8350 N N . ASP A 1 63 ? 10.287 1.565 4.685 1.00 0.00 63 ASP A N 7
ATOM 8351 C CA . ASP A 1 63 ? 11.658 1.360 5.227 1.00 0.00 63 ASP A CA 7
ATOM 8352 C C . ASP A 1 63 ? 12.309 2.720 5.488 1.00 0.00 63 ASP A C 7
ATOM 8353 O O . ASP A 1 63 ? 11.983 3.696 4.842 1.00 0.00 63 ASP A O 7
ATOM 8362 N N . PRO A 1 64 ? 13.212 2.743 6.435 1.00 0.00 64 PRO A N 7
ATOM 8363 C CA . PRO A 1 64 ? 13.932 3.969 6.816 1.00 0.00 64 PRO A CA 7
ATOM 8364 C C . PRO A 1 64 ? 15.048 4.273 5.812 1.00 0.00 64 PRO A C 7
ATOM 8365 O O . PRO A 1 64 ? 15.052 5.303 5.168 1.00 0.00 64 PRO A O 7
ATOM 8376 N N . ALA A 1 65 ? 15.995 3.385 5.674 1.00 0.00 65 ALA A N 7
ATOM 8377 C CA . ALA A 1 65 ? 17.107 3.629 4.714 1.00 0.00 65 ALA A CA 7
ATOM 8378 C C . ALA A 1 65 ? 17.175 2.482 3.702 1.00 0.00 65 ALA A C 7
ATOM 8379 O O . ALA A 1 65 ? 17.822 1.479 3.931 1.00 0.00 65 ALA A O 7
ATOM 8386 N N . VAL A 1 66 ? 16.517 2.623 2.585 1.00 0.00 66 VAL A N 7
ATOM 8387 C CA . VAL A 1 66 ? 16.548 1.542 1.559 1.00 0.00 66 VAL A CA 7
ATOM 8388 C C . VAL A 1 66 ? 17.857 1.629 0.774 1.00 0.00 66 VAL A C 7
ATOM 8389 O O . VAL A 1 66 ? 18.449 0.628 0.419 1.00 0.00 66 VAL A O 7
ATOM 8402 N N . TYR A 1 67 ? 18.315 2.820 0.498 1.00 0.00 67 TYR A N 7
ATOM 8403 C CA . TYR A 1 67 ? 19.585 2.973 -0.265 1.00 0.00 67 TYR A CA 7
ATOM 8404 C C . TYR A 1 67 ? 20.770 2.654 0.649 1.00 0.00 67 TYR A C 7
ATOM 8405 O O . TYR A 1 67 ? 21.209 3.482 1.423 1.00 0.00 67 TYR A O 7
ATOM 8423 N N . LYS A 1 68 ? 21.294 1.461 0.566 1.00 0.00 68 LYS A N 7
ATOM 8424 C CA . LYS A 1 68 ? 22.450 1.092 1.430 1.00 0.00 68 LYS A CA 7
ATOM 8425 C C . LYS A 1 68 ? 23.577 0.523 0.563 1.00 0.00 68 LYS A C 7
ATOM 8426 O O . LYS A 1 68 ? 23.871 -0.654 0.627 1.00 0.00 68 LYS A O 7
ATOM 8445 N N . PRO A 1 69 ? 24.174 1.380 -0.224 1.00 0.00 69 PRO A N 7
ATOM 8446 C CA . PRO A 1 69 ? 25.277 0.998 -1.123 1.00 0.00 69 PRO A CA 7
ATOM 8447 C C . PRO A 1 69 ? 26.586 0.867 -0.339 1.00 0.00 69 PRO A C 7
ATOM 8448 O O . PRO A 1 69 ? 27.202 1.847 0.028 1.00 0.00 69 PRO A O 7
ATOM 8459 N N . LEU A 1 70 ? 27.016 -0.339 -0.083 1.00 0.00 70 LEU A N 7
ATOM 8460 C CA . LEU A 1 70 ? 28.285 -0.536 0.673 1.00 0.00 70 LEU A CA 7
ATOM 8461 C C . LEU A 1 70 ? 28.959 -1.827 0.205 1.00 0.00 70 LEU A C 7
ATOM 8462 O O . LEU A 1 70 ? 29.703 -2.451 0.935 1.00 0.00 70 LEU A O 7
ATOM 8478 N N . SER A 1 71 ? 28.703 -2.232 -1.009 1.00 0.00 71 SER A N 7
ATOM 8479 C CA . SER A 1 71 ? 29.328 -3.481 -1.527 1.00 0.00 71 SER A CA 7
ATOM 8480 C C . SER A 1 71 ? 30.138 -3.164 -2.784 1.00 0.00 71 SER A C 7
ATOM 8481 O O . SER A 1 71 ? 31.347 -3.062 -2.746 1.00 0.00 71 SER A O 7
ATOM 8489 N N . GLN A 1 72 ? 29.481 -3.003 -3.901 1.00 0.00 72 GLN A N 7
ATOM 8490 C CA . GLN A 1 72 ? 30.216 -2.689 -5.157 1.00 0.00 72 GLN A CA 7
ATOM 8491 C C . GLN A 1 72 ? 29.220 -2.484 -6.300 1.00 0.00 72 GLN A C 7
ATOM 8492 O O . GLN A 1 72 ? 29.330 -3.088 -7.348 1.00 0.00 72 GLN A O 7
ATOM 8506 N N . GLU A 1 73 ? 28.248 -1.634 -6.108 1.00 0.00 73 GLU A N 7
ATOM 8507 C CA . GLU A 1 73 ? 27.248 -1.390 -7.186 1.00 0.00 73 GLU A CA 7
ATOM 8508 C C . GLU A 1 73 ? 27.616 -0.111 -7.941 1.00 0.00 73 GLU A C 7
ATOM 8509 O O . GLU A 1 73 ? 27.804 -0.121 -9.141 1.00 0.00 73 GLU A O 7
ATOM 8521 N N . GLU A 1 74 ? 27.726 0.988 -7.248 1.00 0.00 74 GLU A N 7
ATOM 8522 C CA . GLU A 1 74 ? 28.088 2.264 -7.927 1.00 0.00 74 GLU A CA 7
ATOM 8523 C C . GLU A 1 74 ? 29.583 2.528 -7.740 1.00 0.00 74 GLU A C 7
ATOM 8524 O O . GLU A 1 74 ? 30.315 2.714 -8.691 1.00 0.00 74 GLU A O 7
ATOM 8536 N N . LEU A 1 75 ? 30.042 2.539 -6.518 1.00 0.00 75 LEU A N 7
ATOM 8537 C CA . LEU A 1 75 ? 31.490 2.784 -6.267 1.00 0.00 75 LEU A CA 7
ATOM 8538 C C . LEU A 1 75 ? 32.277 1.511 -6.584 1.00 0.00 75 LEU A C 7
ATOM 8539 O O . LEU A 1 75 ? 31.733 0.425 -6.609 1.00 0.00 75 LEU A O 7
ATOM 8555 N N . GLN A 1 76 ? 33.553 1.632 -6.829 1.00 0.00 76 GLN A N 7
ATOM 8556 C CA . GLN A 1 76 ? 34.367 0.425 -7.145 1.00 0.00 76 GLN A CA 7
ATOM 8557 C C . GLN A 1 76 ? 35.482 0.274 -6.109 1.00 0.00 76 GLN A C 7
ATOM 8558 O O . GLN A 1 76 ? 35.716 -0.798 -5.586 1.00 0.00 76 GLN A O 7
ATOM 8572 N N . ARG A 1 77 ? 36.173 1.339 -5.805 1.00 0.00 77 ARG A N 7
ATOM 8573 C CA . ARG A 1 77 ? 37.271 1.251 -4.803 1.00 0.00 77 ARG A CA 7
ATOM 8574 C C . ARG A 1 77 ? 37.744 2.660 -4.440 1.00 0.00 77 ARG A C 7
ATOM 8575 O O . ARG A 1 77 ? 38.075 2.940 -3.305 1.00 0.00 77 ARG A O 7
ATOM 8596 N N . ILE A 1 78 ? 37.776 3.551 -5.394 1.00 0.00 78 ILE A N 7
ATOM 8597 C CA . ILE A 1 78 ? 38.225 4.941 -5.100 1.00 0.00 78 ILE A CA 7
ATOM 8598 C C . ILE A 1 78 ? 37.241 5.936 -5.721 1.00 0.00 78 ILE A C 7
ATOM 8599 O O . ILE A 1 78 ? 37.426 6.280 -6.876 1.00 0.00 78 ILE A O 7
ATOM 8618 N N . MET A 1 1 ? -32.533 8.090 -4.659 1.00 0.00 1 MET A N 8
ATOM 8619 C CA . MET A 1 1 ? -32.221 8.597 -3.293 1.00 0.00 1 MET A CA 8
ATOM 8620 C C . MET A 1 1 ? -33.018 7.800 -2.260 1.00 0.00 1 MET A C 8
ATOM 8621 O O . MET A 1 1 ? -33.982 7.136 -2.583 1.00 0.00 1 MET A O 8
ATOM 8637 N N . SER A 1 2 ? -32.622 7.856 -1.018 1.00 0.00 2 SER A N 8
ATOM 8638 C CA . SER A 1 2 ? -33.357 7.098 0.033 1.00 0.00 2 SER A CA 8
ATOM 8639 C C . SER A 1 2 ? -33.524 5.644 -0.414 1.00 0.00 2 SER A C 8
ATOM 8640 O O . SER A 1 2 ? -32.961 5.221 -1.404 1.00 0.00 2 SER A O 8
ATOM 8648 N N . ARG A 1 3 ? -34.293 4.875 0.307 1.00 0.00 3 ARG A N 8
ATOM 8649 C CA . ARG A 1 3 ? -34.491 3.450 -0.079 1.00 0.00 3 ARG A CA 8
ATOM 8650 C C . ARG A 1 3 ? -33.193 2.676 0.152 1.00 0.00 3 ARG A C 8
ATOM 8651 O O . ARG A 1 3 ? -32.185 2.936 -0.474 1.00 0.00 3 ARG A O 8
ATOM 8672 N N . SER A 1 4 ? -33.207 1.728 1.048 1.00 0.00 4 SER A N 8
ATOM 8673 C CA . SER A 1 4 ? -31.970 0.944 1.316 1.00 0.00 4 SER A CA 8
ATOM 8674 C C . SER A 1 4 ? -32.250 -0.109 2.394 1.00 0.00 4 SER A C 8
ATOM 8675 O O . SER A 1 4 ? -32.335 0.216 3.562 1.00 0.00 4 SER A O 8
ATOM 8683 N N . PRO A 1 5 ? -32.379 -1.343 1.975 1.00 0.00 5 PRO A N 8
ATOM 8684 C CA . PRO A 1 5 ? -32.644 -2.464 2.895 1.00 0.00 5 PRO A CA 8
ATOM 8685 C C . PRO A 1 5 ? -31.364 -2.850 3.642 1.00 0.00 5 PRO A C 8
ATOM 8686 O O . PRO A 1 5 ? -31.408 -3.368 4.740 1.00 0.00 5 PRO A O 8
ATOM 8697 N N . ASP A 1 6 ? -30.227 -2.598 3.056 1.00 0.00 6 ASP A N 8
ATOM 8698 C CA . ASP A 1 6 ? -28.946 -2.945 3.732 1.00 0.00 6 ASP A CA 8
ATOM 8699 C C . ASP A 1 6 ? -28.153 -1.663 4.004 1.00 0.00 6 ASP A C 8
ATOM 8700 O O . ASP A 1 6 ? -28.673 -0.570 3.912 1.00 0.00 6 ASP A O 8
ATOM 8709 N N . ALA A 1 7 ? -26.897 -1.789 4.335 1.00 0.00 7 ALA A N 8
ATOM 8710 C CA . ALA A 1 7 ? -26.077 -0.576 4.610 1.00 0.00 7 ALA A CA 8
ATOM 8711 C C . ALA A 1 7 ? -24.685 -0.752 3.999 1.00 0.00 7 ALA A C 8
ATOM 8712 O O . ALA A 1 7 ? -23.792 0.039 4.225 1.00 0.00 7 ALA A O 8
ATOM 8719 N N . LYS A 1 8 ? -24.494 -1.785 3.225 1.00 0.00 8 LYS A N 8
ATOM 8720 C CA . LYS A 1 8 ? -23.161 -2.011 2.602 1.00 0.00 8 LYS A CA 8
ATOM 8721 C C . LYS A 1 8 ? -23.148 -1.405 1.197 1.00 0.00 8 LYS A C 8
ATOM 8722 O O . LYS A 1 8 ? -24.058 -0.703 0.803 1.00 0.00 8 LYS A O 8
ATOM 8741 N N . GLU A 1 9 ? -22.120 -1.669 0.437 1.00 0.00 9 GLU A N 8
ATOM 8742 C CA . GLU A 1 9 ? -22.045 -1.106 -0.940 1.00 0.00 9 GLU A CA 8
ATOM 8743 C C . GLU A 1 9 ? -21.794 0.401 -0.863 1.00 0.00 9 GLU A C 8
ATOM 8744 O O . GLU A 1 9 ? -22.711 1.187 -0.735 1.00 0.00 9 GLU A O 8
ATOM 8756 N N . ASP A 1 10 ? -20.557 0.805 -0.944 1.00 0.00 10 ASP A N 8
ATOM 8757 C CA . ASP A 1 10 ? -20.238 2.258 -0.877 1.00 0.00 10 ASP A CA 8
ATOM 8758 C C . ASP A 1 10 ? -18.748 2.434 -0.563 1.00 0.00 10 ASP A C 8
ATOM 8759 O O . ASP A 1 10 ? -18.039 3.099 -1.291 1.00 0.00 10 ASP A O 8
ATOM 8768 N N . PRO A 1 11 ? -18.314 1.821 0.512 1.00 0.00 11 PRO A N 8
ATOM 8769 C CA . PRO A 1 11 ? -16.907 1.885 0.945 1.00 0.00 11 PRO A CA 8
ATOM 8770 C C . PRO A 1 11 ? -16.055 0.931 0.102 1.00 0.00 11 PRO A C 8
ATOM 8771 O O . PRO A 1 11 ? -16.489 -0.143 -0.262 1.00 0.00 11 PRO A O 8
ATOM 8782 N N . VAL A 1 12 ? -14.848 1.314 -0.212 1.00 0.00 12 VAL A N 8
ATOM 8783 C CA . VAL A 1 12 ? -13.976 0.426 -1.031 1.00 0.00 12 VAL A CA 8
ATOM 8784 C C . VAL A 1 12 ? -13.820 -0.928 -0.334 1.00 0.00 12 VAL A C 8
ATOM 8785 O O . VAL A 1 12 ? -14.097 -1.068 0.841 1.00 0.00 12 VAL A O 8
ATOM 8798 N N . GLU A 1 13 ? -13.374 -1.927 -1.049 1.00 0.00 13 GLU A N 8
ATOM 8799 C CA . GLU A 1 13 ? -13.194 -3.272 -0.430 1.00 0.00 13 GLU A CA 8
ATOM 8800 C C . GLU A 1 13 ? -11.961 -3.945 -1.035 1.00 0.00 13 GLU A C 8
ATOM 8801 O O . GLU A 1 13 ? -11.757 -3.916 -2.232 1.00 0.00 13 GLU A O 8
ATOM 8813 N N . CYS A 1 14 ? -11.137 -4.553 -0.223 1.00 0.00 14 CYS A N 8
ATOM 8814 C CA . CYS A 1 14 ? -9.923 -5.228 -0.763 1.00 0.00 14 CYS A CA 8
ATOM 8815 C C . CYS A 1 14 ? -10.304 -6.013 -2.024 1.00 0.00 14 CYS A C 8
ATOM 8816 O O . CYS A 1 14 ? -10.947 -7.040 -1.936 1.00 0.00 14 CYS A O 8
ATOM 8823 N N . PRO A 1 15 ? -9.905 -5.502 -3.164 1.00 0.00 15 PRO A N 8
ATOM 8824 C CA . PRO A 1 15 ? -10.199 -6.134 -4.463 1.00 0.00 15 PRO A CA 8
ATOM 8825 C C . PRO A 1 15 ? -9.235 -7.293 -4.733 1.00 0.00 15 PRO A C 8
ATOM 8826 O O . PRO A 1 15 ? -9.148 -7.793 -5.837 1.00 0.00 15 PRO A O 8
ATOM 8837 N N . LEU A 1 16 ? -8.503 -7.721 -3.740 1.00 0.00 16 LEU A N 8
ATOM 8838 C CA . LEU A 1 16 ? -7.545 -8.840 -3.955 1.00 0.00 16 LEU A CA 8
ATOM 8839 C C . LEU A 1 16 ? -7.912 -10.012 -3.041 1.00 0.00 16 LEU A C 8
ATOM 8840 O O . LEU A 1 16 ? -7.573 -11.148 -3.308 1.00 0.00 16 LEU A O 8
ATOM 8856 N N . CYS A 1 17 ? -8.616 -9.750 -1.972 1.00 0.00 17 CYS A N 8
ATOM 8857 C CA . CYS A 1 17 ? -9.014 -10.855 -1.052 1.00 0.00 17 CYS A CA 8
ATOM 8858 C C . CYS A 1 17 ? -10.477 -10.660 -0.632 1.00 0.00 17 CYS A C 8
ATOM 8859 O O . CYS A 1 17 ? -10.998 -11.381 0.195 1.00 0.00 17 CYS A O 8
ATOM 8866 N N . MET A 1 18 ? -11.137 -9.684 -1.196 1.00 0.00 18 MET A N 8
ATOM 8867 C CA . MET A 1 18 ? -12.557 -9.429 -0.838 1.00 0.00 18 MET A CA 8
ATOM 8868 C C . MET A 1 18 ? -12.664 -9.085 0.651 1.00 0.00 18 MET A C 8
ATOM 8869 O O . MET A 1 18 ? -12.503 -9.930 1.508 1.00 0.00 18 MET A O 8
ATOM 8883 N N . GLU A 1 19 ? -12.938 -7.845 0.962 1.00 0.00 19 GLU A N 8
ATOM 8884 C CA . GLU A 1 19 ? -13.058 -7.436 2.391 1.00 0.00 19 GLU A CA 8
ATOM 8885 C C . GLU A 1 19 ? -13.499 -5.968 2.461 1.00 0.00 19 GLU A C 8
ATOM 8886 O O . GLU A 1 19 ? -13.103 -5.167 1.639 1.00 0.00 19 GLU A O 8
ATOM 8898 N N . PRO A 1 20 ? -14.313 -5.659 3.440 1.00 0.00 20 PRO A N 8
ATOM 8899 C CA . PRO A 1 20 ? -14.834 -4.293 3.640 1.00 0.00 20 PRO A CA 8
ATOM 8900 C C . PRO A 1 20 ? -13.786 -3.401 4.314 1.00 0.00 20 PRO A C 8
ATOM 8901 O O . PRO A 1 20 ? -13.317 -3.689 5.398 1.00 0.00 20 PRO A O 8
ATOM 8912 N N . LEU A 1 21 ? -13.425 -2.315 3.686 1.00 0.00 21 LEU A N 8
ATOM 8913 C CA . LEU A 1 21 ? -12.418 -1.400 4.293 1.00 0.00 21 LEU A CA 8
ATOM 8914 C C . LEU A 1 21 ? -13.137 -0.324 5.108 1.00 0.00 21 LEU A C 8
ATOM 8915 O O . LEU A 1 21 ? -14.080 0.287 4.647 1.00 0.00 21 LEU A O 8
ATOM 8931 N N . GLU A 1 22 ? -12.695 -0.079 6.311 1.00 0.00 22 GLU A N 8
ATOM 8932 C CA . GLU A 1 22 ? -13.354 0.968 7.141 1.00 0.00 22 GLU A CA 8
ATOM 8933 C C . GLU A 1 22 ? -13.072 2.340 6.525 1.00 0.00 22 GLU A C 8
ATOM 8934 O O . GLU A 1 22 ? -12.752 2.448 5.360 1.00 0.00 22 GLU A O 8
ATOM 8946 N N . ILE A 1 23 ? -13.183 3.387 7.295 1.00 0.00 23 ILE A N 8
ATOM 8947 C CA . ILE A 1 23 ? -12.916 4.744 6.740 1.00 0.00 23 ILE A CA 8
ATOM 8948 C C . ILE A 1 23 ? -11.408 5.007 6.754 1.00 0.00 23 ILE A C 8
ATOM 8949 O O . ILE A 1 23 ? -10.836 5.446 5.776 1.00 0.00 23 ILE A O 8
ATOM 8965 N N . ASP A 1 24 ? -10.761 4.743 7.855 1.00 0.00 24 ASP A N 8
ATOM 8966 C CA . ASP A 1 24 ? -9.291 4.977 7.935 1.00 0.00 24 ASP A CA 8
ATOM 8967 C C . ASP A 1 24 ? -8.548 3.846 7.217 1.00 0.00 24 ASP A C 8
ATOM 8968 O O . ASP A 1 24 ? -7.349 3.900 7.030 1.00 0.00 24 ASP A O 8
ATOM 8977 N N . ASP A 1 25 ? -9.248 2.819 6.817 1.00 0.00 25 ASP A N 8
ATOM 8978 C CA . ASP A 1 25 ? -8.574 1.687 6.118 1.00 0.00 25 ASP A CA 8
ATOM 8979 C C . ASP A 1 25 ? -8.512 1.970 4.615 1.00 0.00 25 ASP A C 8
ATOM 8980 O O . ASP A 1 25 ? -7.605 1.539 3.931 1.00 0.00 25 ASP A O 8
ATOM 8989 N N . ILE A 1 26 ? -9.469 2.686 4.091 1.00 0.00 26 ILE A N 8
ATOM 8990 C CA . ILE A 1 26 ? -9.459 2.984 2.631 1.00 0.00 26 ILE A CA 8
ATOM 8991 C C . ILE A 1 26 ? -8.069 3.475 2.214 1.00 0.00 26 ILE A C 8
ATOM 8992 O O . ILE A 1 26 ? -7.558 3.107 1.174 1.00 0.00 26 ILE A O 8
ATOM 9008 N N . ASN A 1 27 ? -7.452 4.299 3.015 1.00 0.00 27 ASN A N 8
ATOM 9009 C CA . ASN A 1 27 ? -6.094 4.809 2.663 1.00 0.00 27 ASN A CA 8
ATOM 9010 C C . ASN A 1 27 ? -5.035 3.841 3.194 1.00 0.00 27 ASN A C 8
ATOM 9011 O O . ASN A 1 27 ? -4.194 4.202 3.992 1.00 0.00 27 ASN A O 8
ATOM 9022 N N . PHE A 1 28 ? -5.073 2.610 2.759 1.00 0.00 28 PHE A N 8
ATOM 9023 C CA . PHE A 1 28 ? -4.072 1.619 3.240 1.00 0.00 28 PHE A CA 8
ATOM 9024 C C . PHE A 1 28 ? -3.364 0.982 2.043 1.00 0.00 28 PHE A C 8
ATOM 9025 O O . PHE A 1 28 ? -3.608 -0.159 1.702 1.00 0.00 28 PHE A O 8
ATOM 9042 N N . PHE A 1 29 ? -2.484 1.703 1.404 1.00 0.00 29 PHE A N 8
ATOM 9043 C CA . PHE A 1 29 ? -1.760 1.125 0.237 1.00 0.00 29 PHE A CA 8
ATOM 9044 C C . PHE A 1 29 ? -0.293 0.914 0.611 1.00 0.00 29 PHE A C 8
ATOM 9045 O O . PHE A 1 29 ? 0.328 1.791 1.176 1.00 0.00 29 PHE A O 8
ATOM 9062 N N . PRO A 1 30 ? 0.228 -0.234 0.272 1.00 0.00 30 PRO A N 8
ATOM 9063 C CA . PRO A 1 30 ? 1.630 -0.562 0.548 1.00 0.00 30 PRO A CA 8
ATOM 9064 C C . PRO A 1 30 ? 2.520 0.110 -0.499 1.00 0.00 30 PRO A C 8
ATOM 9065 O O . PRO A 1 30 ? 3.728 0.033 -0.444 1.00 0.00 30 PRO A O 8
ATOM 9076 N N . CYS A 1 31 ? 1.924 0.768 -1.458 1.00 0.00 31 CYS A N 8
ATOM 9077 C CA . CYS A 1 31 ? 2.726 1.444 -2.512 1.00 0.00 31 CYS A CA 8
ATOM 9078 C C . CYS A 1 31 ? 2.090 2.795 -2.848 1.00 0.00 31 CYS A C 8
ATOM 9079 O O . CYS A 1 31 ? 0.910 3.004 -2.644 1.00 0.00 31 CYS A O 8
ATOM 9086 N N . THR A 1 32 ? 2.862 3.717 -3.356 1.00 0.00 32 THR A N 8
ATOM 9087 C CA . THR A 1 32 ? 2.302 5.055 -3.699 1.00 0.00 32 THR A CA 8
ATOM 9088 C C . THR A 1 32 ? 1.811 5.059 -5.149 1.00 0.00 32 THR A C 8
ATOM 9089 O O . THR A 1 32 ? 2.127 5.948 -5.916 1.00 0.00 32 THR A O 8
ATOM 9100 N N . CYS A 1 33 ? 1.039 4.080 -5.534 1.00 0.00 33 CYS A N 8
ATOM 9101 C CA . CYS A 1 33 ? 0.529 4.045 -6.935 1.00 0.00 33 CYS A CA 8
ATOM 9102 C C . CYS A 1 33 ? -0.973 3.750 -6.923 1.00 0.00 33 CYS A C 8
ATOM 9103 O O . CYS A 1 33 ? -1.575 3.501 -7.950 1.00 0.00 33 CYS A O 8
ATOM 9110 N N . GLY A 1 34 ? -1.585 3.787 -5.770 1.00 0.00 34 GLY A N 8
ATOM 9111 C CA . GLY A 1 34 ? -3.050 3.520 -5.691 1.00 0.00 34 GLY A CA 8
ATOM 9112 C C . GLY A 1 34 ? -3.301 2.068 -5.280 1.00 0.00 34 GLY A C 8
ATOM 9113 O O . GLY A 1 34 ? -3.924 1.806 -4.275 1.00 0.00 34 GLY A O 8
ATOM 9117 N N . TYR A 1 35 ? -2.827 1.123 -6.047 1.00 0.00 35 TYR A N 8
ATOM 9118 C CA . TYR A 1 35 ? -3.048 -0.309 -5.689 1.00 0.00 35 TYR A CA 8
ATOM 9119 C C . TYR A 1 35 ? -2.832 -0.491 -4.180 1.00 0.00 35 TYR A C 8
ATOM 9120 O O . TYR A 1 35 ? -1.717 -0.494 -3.698 1.00 0.00 35 TYR A O 8
ATOM 9138 N N . GLN A 1 36 ? -3.895 -0.648 -3.433 1.00 0.00 36 GLN A N 8
ATOM 9139 C CA . GLN A 1 36 ? -3.749 -0.836 -1.958 1.00 0.00 36 GLN A CA 8
ATOM 9140 C C . GLN A 1 36 ? -4.236 -2.230 -1.573 1.00 0.00 36 GLN A C 8
ATOM 9141 O O . GLN A 1 36 ? -4.666 -3.005 -2.404 1.00 0.00 36 GLN A O 8
ATOM 9155 N N . ILE A 1 37 ? -4.182 -2.548 -0.310 1.00 0.00 37 ILE A N 8
ATOM 9156 C CA . ILE A 1 37 ? -4.650 -3.883 0.149 1.00 0.00 37 ILE A CA 8
ATOM 9157 C C . ILE A 1 37 ? -5.213 -3.744 1.563 1.00 0.00 37 ILE A C 8
ATOM 9158 O O . ILE A 1 37 ? -5.081 -2.713 2.192 1.00 0.00 37 ILE A O 8
ATOM 9174 N N . CYS A 1 38 ? -5.841 -4.765 2.071 1.00 0.00 38 CYS A N 8
ATOM 9175 C CA . CYS A 1 38 ? -6.408 -4.674 3.443 1.00 0.00 38 CYS A CA 8
ATOM 9176 C C . CYS A 1 38 ? -5.304 -4.964 4.461 1.00 0.00 38 CYS A C 8
ATOM 9177 O O . CYS A 1 38 ? -4.209 -5.347 4.106 1.00 0.00 38 CYS A O 8
ATOM 9184 N N . ARG A 1 39 ? -5.576 -4.772 5.722 1.00 0.00 39 ARG A N 8
ATOM 9185 C CA . ARG A 1 39 ? -4.531 -5.024 6.755 1.00 0.00 39 ARG A CA 8
ATOM 9186 C C . ARG A 1 39 ? -4.098 -6.491 6.719 1.00 0.00 39 ARG A C 8
ATOM 9187 O O . ARG A 1 39 ? -2.972 -6.821 7.035 1.00 0.00 39 ARG A O 8
ATOM 9208 N N . PHE A 1 40 ? -4.976 -7.374 6.337 1.00 0.00 40 PHE A N 8
ATOM 9209 C CA . PHE A 1 40 ? -4.608 -8.818 6.284 1.00 0.00 40 PHE A CA 8
ATOM 9210 C C . PHE A 1 40 ? -3.783 -9.093 5.024 1.00 0.00 40 PHE A C 8
ATOM 9211 O O . PHE A 1 40 ? -3.080 -10.079 4.933 1.00 0.00 40 PHE A O 8
ATOM 9228 N N . CYS A 1 41 ? -3.868 -8.229 4.051 1.00 0.00 41 CYS A N 8
ATOM 9229 C CA . CYS A 1 41 ? -3.096 -8.438 2.793 1.00 0.00 41 CYS A CA 8
ATOM 9230 C C . CYS A 1 41 ? -1.729 -7.756 2.904 1.00 0.00 41 CYS A C 8
ATOM 9231 O O . CYS A 1 41 ? -0.771 -8.155 2.271 1.00 0.00 41 CYS A O 8
ATOM 9238 N N . TRP A 1 42 ? -1.631 -6.722 3.696 1.00 0.00 42 TRP A N 8
ATOM 9239 C CA . TRP A 1 42 ? -0.330 -6.009 3.839 1.00 0.00 42 TRP A CA 8
ATOM 9240 C C . TRP A 1 42 ? 0.546 -6.727 4.865 1.00 0.00 42 TRP A C 8
ATOM 9241 O O . TRP A 1 42 ? 1.681 -7.070 4.595 1.00 0.00 42 TRP A O 8
ATOM 9262 N N . HIS A 1 43 ? 0.031 -6.955 6.041 1.00 0.00 43 HIS A N 8
ATOM 9263 C CA . HIS A 1 43 ? 0.835 -7.649 7.087 1.00 0.00 43 HIS A CA 8
ATOM 9264 C C . HIS A 1 43 ? 1.379 -8.969 6.529 1.00 0.00 43 HIS A C 8
ATOM 9265 O O . HIS A 1 43 ? 2.307 -9.543 7.065 1.00 0.00 43 HIS A O 8
ATOM 9279 N N . ARG A 1 44 ? 0.805 -9.458 5.464 1.00 0.00 44 ARG A N 8
ATOM 9280 C CA . ARG A 1 44 ? 1.283 -10.744 4.881 1.00 0.00 44 ARG A CA 8
ATOM 9281 C C . ARG A 1 44 ? 2.475 -10.493 3.950 1.00 0.00 44 ARG A C 8
ATOM 9282 O O . ARG A 1 44 ? 3.532 -11.073 4.109 1.00 0.00 44 ARG A O 8
ATOM 9303 N N . ILE A 1 45 ? 2.311 -9.644 2.972 1.00 0.00 45 ILE A N 8
ATOM 9304 C CA . ILE A 1 45 ? 3.431 -9.371 2.025 1.00 0.00 45 ILE A CA 8
ATOM 9305 C C . ILE A 1 45 ? 4.685 -8.957 2.798 1.00 0.00 45 ILE A C 8
ATOM 9306 O O . ILE A 1 45 ? 5.728 -9.566 2.675 1.00 0.00 45 ILE A O 8
ATOM 9322 N N . ARG A 1 46 ? 4.595 -7.919 3.581 1.00 0.00 46 ARG A N 8
ATOM 9323 C CA . ARG A 1 46 ? 5.787 -7.462 4.349 1.00 0.00 46 ARG A CA 8
ATOM 9324 C C . ARG A 1 46 ? 6.337 -8.613 5.193 1.00 0.00 46 ARG A C 8
ATOM 9325 O O . ARG A 1 46 ? 7.503 -8.643 5.531 1.00 0.00 46 ARG A O 8
ATOM 9346 N N . THR A 1 47 ? 5.510 -9.560 5.542 1.00 0.00 47 THR A N 8
ATOM 9347 C CA . THR A 1 47 ? 5.995 -10.701 6.369 1.00 0.00 47 THR A CA 8
ATOM 9348 C C . THR A 1 47 ? 5.665 -12.023 5.674 1.00 0.00 47 THR A C 8
ATOM 9349 O O . THR A 1 47 ? 5.334 -13.003 6.311 1.00 0.00 47 THR A O 8
ATOM 9360 N N . ASP A 1 48 ? 5.754 -12.059 4.373 1.00 0.00 48 ASP A N 8
ATOM 9361 C CA . ASP A 1 48 ? 5.446 -13.321 3.642 1.00 0.00 48 ASP A CA 8
ATOM 9362 C C . ASP A 1 48 ? 5.678 -13.117 2.143 1.00 0.00 48 ASP A C 8
ATOM 9363 O O . ASP A 1 48 ? 6.635 -13.610 1.579 1.00 0.00 48 ASP A O 8
ATOM 9372 N N . GLU A 1 49 ? 4.807 -12.395 1.492 1.00 0.00 49 GLU A N 8
ATOM 9373 C CA . GLU A 1 49 ? 4.974 -12.161 0.028 1.00 0.00 49 GLU A CA 8
ATOM 9374 C C . GLU A 1 49 ? 6.150 -11.210 -0.211 1.00 0.00 49 GLU A C 8
ATOM 9375 O O . GLU A 1 49 ? 7.099 -11.180 0.546 1.00 0.00 49 GLU A O 8
ATOM 9387 N N . ASN A 1 50 ? 6.096 -10.435 -1.261 1.00 0.00 50 ASN A N 8
ATOM 9388 C CA . ASN A 1 50 ? 7.214 -9.493 -1.548 1.00 0.00 50 ASN A CA 8
ATOM 9389 C C . ASN A 1 50 ? 6.785 -8.060 -1.220 1.00 0.00 50 ASN A C 8
ATOM 9390 O O . ASN A 1 50 ? 5.833 -7.544 -1.770 1.00 0.00 50 ASN A O 8
ATOM 9401 N N . GLY A 1 51 ? 7.488 -7.413 -0.326 1.00 0.00 51 GLY A N 8
ATOM 9402 C CA . GLY A 1 51 ? 7.134 -6.011 0.050 1.00 0.00 51 GLY A CA 8
ATOM 9403 C C . GLY A 1 51 ? 7.080 -5.120 -1.196 1.00 0.00 51 GLY A C 8
ATOM 9404 O O . GLY A 1 51 ? 6.580 -4.011 -1.154 1.00 0.00 51 GLY A O 8
ATOM 9408 N N . LEU A 1 52 ? 7.594 -5.581 -2.306 1.00 0.00 52 LEU A N 8
ATOM 9409 C CA . LEU A 1 52 ? 7.560 -4.744 -3.536 1.00 0.00 52 LEU A CA 8
ATOM 9410 C C . LEU A 1 52 ? 6.120 -4.640 -4.043 1.00 0.00 52 LEU A C 8
ATOM 9411 O O . LEU A 1 52 ? 5.231 -5.321 -3.574 1.00 0.00 52 LEU A O 8
ATOM 9427 N N . CYS A 1 53 ? 5.891 -3.789 -5.003 1.00 0.00 53 CYS A N 8
ATOM 9428 C CA . CYS A 1 53 ? 4.519 -3.623 -5.559 1.00 0.00 53 CYS A CA 8
ATOM 9429 C C . CYS A 1 53 ? 4.327 -4.581 -6.743 1.00 0.00 53 CYS A C 8
ATOM 9430 O O . CYS A 1 53 ? 5.020 -4.474 -7.734 1.00 0.00 53 CYS A O 8
ATOM 9437 N N . PRO A 1 54 ? 3.392 -5.489 -6.609 1.00 0.00 54 PRO A N 8
ATOM 9438 C CA . PRO A 1 54 ? 3.093 -6.474 -7.663 1.00 0.00 54 PRO A CA 8
ATOM 9439 C C . PRO A 1 54 ? 2.242 -5.837 -8.769 1.00 0.00 54 PRO A C 8
ATOM 9440 O O . PRO A 1 54 ? 1.759 -6.513 -9.655 1.00 0.00 54 PRO A O 8
ATOM 9451 N N . ALA A 1 55 ? 2.046 -4.546 -8.722 1.00 0.00 55 ALA A N 8
ATOM 9452 C CA . ALA A 1 55 ? 1.216 -3.889 -9.774 1.00 0.00 55 ALA A CA 8
ATOM 9453 C C . ALA A 1 55 ? 2.034 -2.835 -10.527 1.00 0.00 55 ALA A C 8
ATOM 9454 O O . ALA A 1 55 ? 1.834 -2.618 -11.705 1.00 0.00 55 ALA A O 8
ATOM 9461 N N . CYS A 1 56 ? 2.944 -2.169 -9.868 1.00 0.00 56 CYS A N 8
ATOM 9462 C CA . CYS A 1 56 ? 3.743 -1.128 -10.576 1.00 0.00 56 CYS A CA 8
ATOM 9463 C C . CYS A 1 56 ? 5.242 -1.341 -10.319 1.00 0.00 56 CYS A C 8
ATOM 9464 O O . CYS A 1 56 ? 6.074 -0.602 -10.805 1.00 0.00 56 CYS A O 8
ATOM 9471 N N . ARG A 1 57 ? 5.591 -2.343 -9.560 1.00 0.00 57 ARG A N 8
ATOM 9472 C CA . ARG A 1 57 ? 7.033 -2.592 -9.277 1.00 0.00 57 ARG A CA 8
ATOM 9473 C C . ARG A 1 57 ? 7.612 -1.407 -8.500 1.00 0.00 57 ARG A C 8
ATOM 9474 O O . ARG A 1 57 ? 8.046 -0.426 -9.071 1.00 0.00 57 ARG A O 8
ATOM 9495 N N . LYS A 1 58 ? 7.616 -1.495 -7.199 1.00 0.00 58 LYS A N 8
ATOM 9496 C CA . LYS A 1 58 ? 8.158 -0.383 -6.366 1.00 0.00 58 LYS A CA 8
ATOM 9497 C C . LYS A 1 58 ? 8.165 -0.820 -4.897 1.00 0.00 58 LYS A C 8
ATOM 9498 O O . LYS A 1 58 ? 7.273 -1.518 -4.459 1.00 0.00 58 LYS A O 8
ATOM 9517 N N . PRO A 1 59 ? 9.173 -0.401 -4.178 1.00 0.00 59 PRO A N 8
ATOM 9518 C CA . PRO A 1 59 ? 9.321 -0.748 -2.754 1.00 0.00 59 PRO A CA 8
ATOM 9519 C C . PRO A 1 59 ? 8.340 0.056 -1.894 1.00 0.00 59 PRO A C 8
ATOM 9520 O O . PRO A 1 59 ? 8.388 1.269 -1.849 1.00 0.00 59 PRO A O 8
ATOM 9531 N N . TYR A 1 60 ? 7.450 -0.616 -1.211 1.00 0.00 60 TYR A N 8
ATOM 9532 C CA . TYR A 1 60 ? 6.463 0.102 -0.353 1.00 0.00 60 TYR A CA 8
ATOM 9533 C C . TYR A 1 60 ? 7.166 1.230 0.408 1.00 0.00 60 TYR A C 8
ATOM 9534 O O . TYR A 1 60 ? 8.361 1.183 0.615 1.00 0.00 60 TYR A O 8
ATOM 9552 N N . PRO A 1 61 ? 6.394 2.211 0.809 1.00 0.00 61 PRO A N 8
ATOM 9553 C CA . PRO A 1 61 ? 6.914 3.366 1.559 1.00 0.00 61 PRO A CA 8
ATOM 9554 C C . PRO A 1 61 ? 7.157 2.984 3.023 1.00 0.00 61 PRO A C 8
ATOM 9555 O O . PRO A 1 61 ? 6.723 1.945 3.483 1.00 0.00 61 PRO A O 8
ATOM 9566 N N . GLU A 1 62 ? 7.850 3.810 3.757 1.00 0.00 62 GLU A N 8
ATOM 9567 C CA . GLU A 1 62 ? 8.122 3.486 5.186 1.00 0.00 62 GLU A CA 8
ATOM 9568 C C . GLU A 1 62 ? 7.354 4.454 6.089 1.00 0.00 62 GLU A C 8
ATOM 9569 O O . GLU A 1 62 ? 6.460 5.151 5.652 1.00 0.00 62 GLU A O 8
ATOM 9581 N N . ASP A 1 63 ? 7.698 4.500 7.347 1.00 0.00 63 ASP A N 8
ATOM 9582 C CA . ASP A 1 63 ? 6.991 5.418 8.281 1.00 0.00 63 ASP A CA 8
ATOM 9583 C C . ASP A 1 63 ? 6.949 6.828 7.681 1.00 0.00 63 ASP A C 8
ATOM 9584 O O . ASP A 1 63 ? 7.734 7.154 6.813 1.00 0.00 63 ASP A O 8
ATOM 9593 N N . PRO A 1 64 ? 6.031 7.623 8.171 1.00 0.00 64 PRO A N 8
ATOM 9594 C CA . PRO A 1 64 ? 5.850 9.011 7.714 1.00 0.00 64 PRO A CA 8
ATOM 9595 C C . PRO A 1 64 ? 6.864 9.940 8.393 1.00 0.00 64 PRO A C 8
ATOM 9596 O O . PRO A 1 64 ? 6.709 11.144 8.389 1.00 0.00 64 PRO A O 8
ATOM 9607 N N . ALA A 1 65 ? 7.894 9.390 8.980 1.00 0.00 65 ALA A N 8
ATOM 9608 C CA . ALA A 1 65 ? 8.912 10.240 9.661 1.00 0.00 65 ALA A CA 8
ATOM 9609 C C . ALA A 1 65 ? 9.707 11.026 8.620 1.00 0.00 65 ALA A C 8
ATOM 9610 O O . ALA A 1 65 ? 10.780 10.625 8.215 1.00 0.00 65 ALA A O 8
ATOM 9617 N N . VAL A 1 66 ? 9.187 12.144 8.193 1.00 0.00 66 VAL A N 8
ATOM 9618 C CA . VAL A 1 66 ? 9.898 12.977 7.179 1.00 0.00 66 VAL A CA 8
ATOM 9619 C C . VAL A 1 66 ? 10.585 12.082 6.145 1.00 0.00 66 VAL A C 8
ATOM 9620 O O . VAL A 1 66 ? 11.741 11.733 6.273 1.00 0.00 66 VAL A O 8
ATOM 9633 N N . TYR A 1 67 ? 9.878 11.716 5.120 1.00 0.00 67 TYR A N 8
ATOM 9634 C CA . TYR A 1 67 ? 10.475 10.847 4.064 1.00 0.00 67 TYR A CA 8
ATOM 9635 C C . TYR A 1 67 ? 11.835 11.409 3.645 1.00 0.00 67 TYR A C 8
ATOM 9636 O O . TYR A 1 67 ? 12.095 12.589 3.770 1.00 0.00 67 TYR A O 8
ATOM 9654 N N . LYS A 1 68 ? 12.706 10.573 3.146 1.00 0.00 68 LYS A N 8
ATOM 9655 C CA . LYS A 1 68 ? 14.047 11.062 2.719 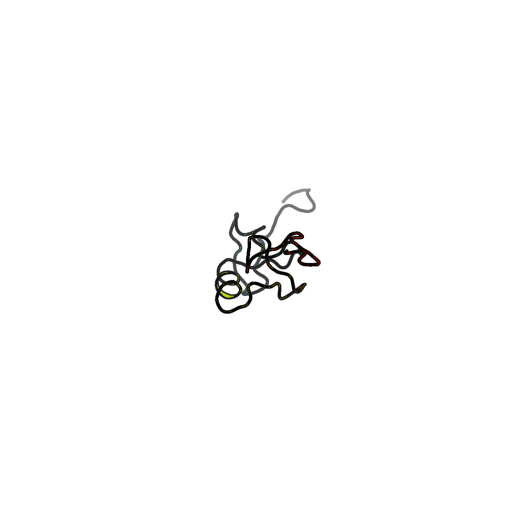1.00 0.00 68 LYS A CA 8
ATOM 9656 C C . LYS A 1 68 ? 14.635 11.963 3.808 1.00 0.00 68 LYS A C 8
ATOM 9657 O O . LYS A 1 68 ? 14.409 13.156 3.810 1.00 0.00 68 LYS A O 8
ATOM 9676 N N . PRO A 1 69 ? 15.373 11.359 4.702 1.00 0.00 69 PRO A N 8
ATOM 9677 C CA . PRO A 1 69 ? 16.015 12.077 5.818 1.00 0.00 69 PRO A CA 8
ATOM 9678 C C . PRO A 1 69 ? 17.266 12.811 5.329 1.00 0.00 69 PRO A C 8
ATOM 9679 O O . PRO A 1 69 ? 17.775 12.546 4.259 1.00 0.00 69 PRO A O 8
ATOM 9690 N N . LEU A 1 70 ? 17.762 13.735 6.104 1.00 0.00 70 LEU A N 8
ATOM 9691 C CA . LEU A 1 70 ? 18.978 14.487 5.686 1.00 0.00 70 LEU A CA 8
ATOM 9692 C C . LEU A 1 70 ? 19.573 15.206 6.897 1.00 0.00 70 LEU A C 8
ATOM 9693 O O . LEU A 1 70 ? 18.966 16.090 7.467 1.00 0.00 70 LEU A O 8
ATOM 9709 N N . SER A 1 71 ? 20.756 14.831 7.299 1.00 0.00 71 SER A N 8
ATOM 9710 C CA . SER A 1 71 ? 21.385 15.492 8.475 1.00 0.00 71 SER A CA 8
ATOM 9711 C C . SER A 1 71 ? 22.883 15.667 8.218 1.00 0.00 71 SER A C 8
ATOM 9712 O O . SER A 1 71 ? 23.663 14.752 8.388 1.00 0.00 71 SER A O 8
ATOM 9720 N N . GLN A 1 72 ? 23.290 16.836 7.804 1.00 0.00 72 GLN A N 8
ATOM 9721 C CA . GLN A 1 72 ? 24.737 17.068 7.534 1.00 0.00 72 GLN A CA 8
ATOM 9722 C C . GLN A 1 72 ? 25.195 16.149 6.399 1.00 0.00 72 GLN A C 8
ATOM 9723 O O . GLN A 1 72 ? 24.392 15.542 5.718 1.00 0.00 72 GLN A O 8
ATOM 9737 N N . GLU A 1 73 ? 26.478 16.040 6.189 1.00 0.00 73 GLU A N 8
ATOM 9738 C CA . GLU A 1 73 ? 26.982 15.159 5.098 1.00 0.00 73 GLU A CA 8
ATOM 9739 C C . GLU A 1 73 ? 27.673 13.937 5.705 1.00 0.00 73 GLU A C 8
ATOM 9740 O O . GLU A 1 73 ? 28.850 13.962 6.001 1.00 0.00 73 GLU A O 8
ATOM 9752 N N . GLU A 1 74 ? 26.950 12.866 5.891 1.00 0.00 74 GLU A N 8
ATOM 9753 C CA . GLU A 1 74 ? 27.569 11.644 6.477 1.00 0.00 74 GLU A CA 8
ATOM 9754 C C . GLU A 1 74 ? 26.725 10.419 6.116 1.00 0.00 74 GLU A C 8
ATOM 9755 O O . GLU A 1 74 ? 26.004 9.887 6.937 1.00 0.00 74 GLU A O 8
ATOM 9767 N N . LEU A 1 75 ? 26.812 9.968 4.895 1.00 0.00 75 LEU A N 8
ATOM 9768 C CA . LEU A 1 75 ? 26.018 8.778 4.479 1.00 0.00 75 LEU A CA 8
ATOM 9769 C C . LEU A 1 75 ? 26.880 7.878 3.592 1.00 0.00 75 LEU A C 8
ATOM 9770 O O . LEU A 1 75 ? 26.382 7.038 2.869 1.00 0.00 75 LEU A O 8
ATOM 9786 N N . GLN A 1 76 ? 28.175 8.046 3.643 1.00 0.00 76 GLN A N 8
ATOM 9787 C CA . GLN A 1 76 ? 29.071 7.202 2.805 1.00 0.00 76 GLN A CA 8
ATOM 9788 C C . GLN A 1 76 ? 28.621 7.272 1.344 1.00 0.00 76 GLN A C 8
ATOM 9789 O O . GLN A 1 76 ? 28.602 6.281 0.641 1.00 0.00 76 GLN A O 8
ATOM 9803 N N . ARG A 1 77 ? 28.258 8.437 0.882 1.00 0.00 77 ARG A N 8
ATOM 9804 C CA . ARG A 1 77 ? 27.810 8.573 -0.533 1.00 0.00 77 ARG A CA 8
ATOM 9805 C C . ARG A 1 77 ? 28.325 9.893 -1.106 1.00 0.00 77 ARG A C 8
ATOM 9806 O O . ARG A 1 77 ? 27.560 10.767 -1.466 1.00 0.00 77 ARG A O 8
ATOM 9827 N N . ILE A 1 78 ? 29.618 10.048 -1.193 1.00 0.00 78 ILE A N 8
ATOM 9828 C CA . ILE A 1 78 ? 30.182 11.312 -1.744 1.00 0.00 78 ILE A CA 8
ATOM 9829 C C . ILE A 1 78 ? 30.485 11.128 -3.232 1.00 0.00 78 ILE A C 8
ATOM 9830 O O . ILE A 1 78 ? 31.556 11.532 -3.652 1.00 0.00 78 ILE A O 8
ATOM 9849 N N . MET A 1 1 ? -27.982 0.464 13.921 1.00 0.00 1 MET A N 9
ATOM 9850 C CA . MET A 1 1 ? -28.503 -0.534 12.944 1.00 0.00 1 MET A CA 9
ATOM 9851 C C . MET A 1 1 ? -27.609 -0.552 11.703 1.00 0.00 1 MET A C 9
ATOM 9852 O O . MET A 1 1 ? -26.865 0.373 11.447 1.00 0.00 1 MET A O 9
ATOM 9868 N N . SER A 1 2 ? -27.677 -1.602 10.930 1.00 0.00 2 SER A N 9
ATOM 9869 C CA . SER A 1 2 ? -26.832 -1.680 9.704 1.00 0.00 2 SER A CA 9
ATOM 9870 C C . SER A 1 2 ? -27.680 -1.324 8.481 1.00 0.00 2 SER A C 9
ATOM 9871 O O . SER A 1 2 ? -27.250 -0.601 7.604 1.00 0.00 2 SER A O 9
ATOM 9879 N N . ARG A 1 3 ? -28.884 -1.827 8.416 1.00 0.00 3 ARG A N 9
ATOM 9880 C CA . ARG A 1 3 ? -29.760 -1.519 7.251 1.00 0.00 3 ARG A CA 9
ATOM 9881 C C . ARG A 1 3 ? -29.170 -2.144 5.985 1.00 0.00 3 ARG A C 9
ATOM 9882 O O . ARG A 1 3 ? -28.067 -2.654 5.988 1.00 0.00 3 ARG A O 9
ATOM 9903 N N . SER A 1 4 ? -29.897 -2.106 4.902 1.00 0.00 4 SER A N 9
ATOM 9904 C CA . SER A 1 4 ? -29.379 -2.695 3.635 1.00 0.00 4 SER A CA 9
ATOM 9905 C C . SER A 1 4 ? -30.049 -2.003 2.444 1.00 0.00 4 SER A C 9
ATOM 9906 O O . SER A 1 4 ? -30.950 -2.550 1.840 1.00 0.00 4 SER A O 9
ATOM 9914 N N . PRO A 1 5 ? -29.586 -0.815 2.144 1.00 0.00 5 PRO A N 9
ATOM 9915 C CA . PRO A 1 5 ? -30.120 -0.014 1.030 1.00 0.00 5 PRO A CA 9
ATOM 9916 C C . PRO A 1 5 ? -29.587 -0.536 -0.307 1.00 0.00 5 PRO A C 9
ATOM 9917 O O . PRO A 1 5 ? -30.213 -1.345 -0.961 1.00 0.00 5 PRO A O 9
ATOM 9928 N N . ASP A 1 6 ? -28.435 -0.081 -0.715 1.00 0.00 6 ASP A N 9
ATOM 9929 C CA . ASP A 1 6 ? -27.867 -0.555 -2.009 1.00 0.00 6 ASP A CA 9
ATOM 9930 C C . ASP A 1 6 ? -26.423 -0.067 -2.149 1.00 0.00 6 ASP A C 9
ATOM 9931 O O . ASP A 1 6 ? -25.491 -0.847 -2.136 1.00 0.00 6 ASP A O 9
ATOM 9940 N N . ALA A 1 7 ? -26.229 1.217 -2.290 1.00 0.00 7 ALA A N 9
ATOM 9941 C CA . ALA A 1 7 ? -24.843 1.745 -2.437 1.00 0.00 7 ALA A CA 9
ATOM 9942 C C . ALA A 1 7 ? -24.208 1.142 -3.690 1.00 0.00 7 ALA A C 9
ATOM 9943 O O . ALA A 1 7 ? -23.340 0.294 -3.615 1.00 0.00 7 ALA A O 9
ATOM 9950 N N . LYS A 1 8 ? -24.642 1.567 -4.844 1.00 0.00 8 LYS A N 9
ATOM 9951 C CA . LYS A 1 8 ? -24.077 1.015 -6.108 1.00 0.00 8 LYS A CA 9
ATOM 9952 C C . LYS A 1 8 ? -22.575 1.305 -6.183 1.00 0.00 8 LYS A C 9
ATOM 9953 O O . LYS A 1 8 ? -21.811 0.523 -6.714 1.00 0.00 8 LYS A O 9
ATOM 9972 N N . GLU A 1 9 ? -22.144 2.421 -5.664 1.00 0.00 9 GLU A N 9
ATOM 9973 C CA . GLU A 1 9 ? -20.690 2.749 -5.720 1.00 0.00 9 GLU A CA 9
ATOM 9974 C C . GLU A 1 9 ? -20.346 3.760 -4.626 1.00 0.00 9 GLU A C 9
ATOM 9975 O O . GLU A 1 9 ? -21.036 4.742 -4.434 1.00 0.00 9 GLU A O 9
ATOM 9987 N N . ASP A 1 10 ? -19.279 3.529 -3.908 1.00 0.00 10 ASP A N 9
ATOM 9988 C CA . ASP A 1 10 ? -18.886 4.476 -2.826 1.00 0.00 10 ASP A CA 9
ATOM 9989 C C . ASP A 1 10 ? -17.888 3.793 -1.885 1.00 0.00 10 ASP A C 9
ATOM 9990 O O . ASP A 1 10 ? -16.827 4.324 -1.624 1.00 0.00 10 ASP A O 9
ATOM 9999 N N . PRO A 1 11 ? -18.259 2.634 -1.403 1.00 0.00 11 PRO A N 9
ATOM 10000 C CA . PRO A 1 11 ? -17.414 1.851 -0.486 1.00 0.00 11 PRO A CA 9
ATOM 10001 C C . PRO A 1 11 ? -16.332 1.105 -1.270 1.00 0.00 11 PRO A C 9
ATOM 10002 O O . PRO A 1 11 ? -16.582 0.560 -2.328 1.00 0.00 11 PRO A O 9
ATOM 10013 N N . VAL A 1 12 ? -15.132 1.074 -0.762 1.00 0.00 12 VAL A N 9
ATOM 10014 C CA . VAL A 1 12 ? -14.039 0.362 -1.481 1.00 0.00 12 VAL A CA 9
ATOM 10015 C C . VAL A 1 12 ? -13.900 -1.056 -0.927 1.00 0.00 12 VAL A C 9
ATOM 10016 O O . VAL A 1 12 ? -14.405 -1.372 0.132 1.00 0.00 12 VAL A O 9
ATOM 10029 N N . GLU A 1 13 ? -13.218 -1.913 -1.636 1.00 0.00 13 GLU A N 9
ATOM 10030 C CA . GLU A 1 13 ? -13.046 -3.311 -1.151 1.00 0.00 13 GLU A CA 9
ATOM 10031 C C . GLU A 1 13 ? -11.638 -3.804 -1.498 1.00 0.00 13 GLU A C 9
ATOM 10032 O O . GLU A 1 13 ? -11.202 -3.722 -2.629 1.00 0.00 13 GLU A O 9
ATOM 10044 N N . CYS A 1 14 ? -10.927 -4.315 -0.532 1.00 0.00 14 CYS A N 9
ATOM 10045 C CA . CYS A 1 14 ? -9.550 -4.817 -0.801 1.00 0.00 14 CYS A CA 9
ATOM 10046 C C . CYS A 1 14 ? -9.554 -5.648 -2.090 1.00 0.00 14 CYS A C 9
ATOM 10047 O O . CYS A 1 14 ? -10.211 -6.666 -2.156 1.00 0.00 14 CYS A O 9
ATOM 10054 N N . PRO A 1 15 ? -8.818 -5.199 -3.078 1.00 0.00 15 PRO A N 9
ATOM 10055 C CA . PRO A 1 15 ? -8.723 -5.902 -4.370 1.00 0.00 15 PRO A CA 9
ATOM 10056 C C . PRO A 1 15 ? -7.785 -7.107 -4.241 1.00 0.00 15 PRO A C 9
ATOM 10057 O O . PRO A 1 15 ? -7.527 -7.815 -5.195 1.00 0.00 15 PRO A O 9
ATOM 10068 N N . LEU A 1 16 ? -7.280 -7.342 -3.061 1.00 0.00 16 LEU A N 9
ATOM 10069 C CA . LEU A 1 16 ? -6.364 -8.494 -2.843 1.00 0.00 16 LEU A CA 9
ATOM 10070 C C . LEU A 1 16 ? -7.154 -9.656 -2.241 1.00 0.00 16 LEU A C 9
ATOM 10071 O O . LEU A 1 16 ? -6.972 -10.801 -2.601 1.00 0.00 16 LEU A O 9
ATOM 10087 N N . CYS A 1 17 ? -8.032 -9.362 -1.323 1.00 0.00 17 CYS A N 9
ATOM 10088 C CA . CYS A 1 17 ? -8.843 -10.437 -0.685 1.00 0.00 17 CYS A CA 9
ATOM 10089 C C . CYS A 1 17 ? -10.316 -10.024 -0.706 1.00 0.00 17 CYS A C 9
ATOM 10090 O O . CYS A 1 17 ? -11.128 -10.525 0.043 1.00 0.00 17 CYS A O 9
ATOM 10097 N N . MET A 1 18 ? -10.647 -9.109 -1.572 1.00 0.00 18 MET A N 9
ATOM 10098 C CA . MET A 1 18 ? -12.053 -8.624 -1.700 1.00 0.00 18 MET A CA 9
ATOM 10099 C C . MET A 1 18 ? -12.693 -8.393 -0.326 1.00 0.00 18 MET A C 9
ATOM 10100 O O . MET A 1 18 ? -13.890 -8.520 -0.164 1.00 0.00 18 MET A O 9
ATOM 10114 N N . GLU A 1 19 ? -11.917 -8.037 0.655 1.00 0.00 19 GLU A N 9
ATOM 10115 C CA . GLU A 1 19 ? -12.499 -7.778 2.005 1.00 0.00 19 GLU A CA 9
ATOM 10116 C C . GLU A 1 19 ? -13.103 -6.371 2.027 1.00 0.00 19 GLU A C 9
ATOM 10117 O O . GLU A 1 19 ? -12.835 -5.573 1.152 1.00 0.00 19 GLU A O 9
ATOM 10129 N N . PRO A 1 20 ? -13.897 -6.107 3.031 1.00 0.00 20 PRO A N 9
ATOM 10130 C CA . PRO A 1 20 ? -14.552 -4.798 3.201 1.00 0.00 20 PRO A CA 9
ATOM 10131 C C . PRO A 1 20 ? -13.562 -3.776 3.768 1.00 0.00 20 PRO A C 9
ATOM 10132 O O . PRO A 1 20 ? -13.100 -3.901 4.883 1.00 0.00 20 PRO A O 9
ATOM 10143 N N . LEU A 1 21 ? -13.235 -2.765 3.009 1.00 0.00 21 LEU A N 9
ATOM 10144 C CA . LEU A 1 21 ? -12.276 -1.739 3.509 1.00 0.00 21 LEU A CA 9
ATOM 10145 C C . LEU A 1 21 ? -12.967 -0.868 4.561 1.00 0.00 21 LEU A C 9
ATOM 10146 O O . LEU A 1 21 ? -14.069 -1.150 4.988 1.00 0.00 21 LEU A O 9
ATOM 10162 N N . GLU A 1 22 ? -12.328 0.189 4.981 1.00 0.00 22 GLU A N 9
ATOM 10163 C CA . GLU A 1 22 ? -12.950 1.076 6.005 1.00 0.00 22 GLU A CA 9
ATOM 10164 C C . GLU A 1 22 ? -12.543 2.527 5.740 1.00 0.00 22 GLU A C 9
ATOM 10165 O O . GLU A 1 22 ? -11.602 2.799 5.023 1.00 0.00 22 GLU A O 9
ATOM 10177 N N . ILE A 1 23 ? -13.248 3.463 6.318 1.00 0.00 23 ILE A N 9
ATOM 10178 C CA . ILE A 1 23 ? -12.906 4.897 6.103 1.00 0.00 23 ILE A CA 9
ATOM 10179 C C . ILE A 1 23 ? -11.428 5.126 6.429 1.00 0.00 23 ILE A C 9
ATOM 10180 O O . ILE A 1 23 ? -10.665 5.589 5.605 1.00 0.00 23 ILE A O 9
ATOM 10196 N N . ASP A 1 24 ? -11.021 4.812 7.629 1.00 0.00 24 ASP A N 9
ATOM 10197 C CA . ASP A 1 24 ? -9.596 5.019 8.011 1.00 0.00 24 ASP A CA 9
ATOM 10198 C C . ASP A 1 24 ? -8.729 3.911 7.407 1.00 0.00 24 ASP A C 9
ATOM 10199 O O . ASP A 1 24 ? -7.519 3.931 7.517 1.00 0.00 24 ASP A O 9
ATOM 10208 N N . ASP A 1 25 ? -9.333 2.944 6.774 1.00 0.00 25 ASP A N 9
ATOM 10209 C CA . ASP A 1 25 ? -8.535 1.838 6.169 1.00 0.00 25 ASP A CA 9
ATOM 10210 C C . ASP A 1 25 ? -8.424 2.048 4.657 1.00 0.00 25 ASP A C 9
ATOM 10211 O O . ASP A 1 25 ? -7.893 1.220 3.944 1.00 0.00 25 ASP A O 9
ATOM 10220 N N . ILE A 1 26 ? -8.922 3.148 4.161 1.00 0.00 26 ILE A N 9
ATOM 10221 C CA . ILE A 1 26 ? -8.844 3.406 2.695 1.00 0.00 26 ILE A CA 9
ATOM 10222 C C . ILE A 1 26 ? -7.526 4.123 2.375 1.00 0.00 26 ILE A C 9
ATOM 10223 O O . ILE A 1 26 ? -6.950 3.940 1.322 1.00 0.00 26 ILE A O 9
ATOM 10239 N N . ASN A 1 27 ? -7.050 4.938 3.274 1.00 0.00 27 ASN A N 9
ATOM 10240 C CA . ASN A 1 27 ? -5.775 5.667 3.017 1.00 0.00 27 ASN A CA 9
ATOM 10241 C C . ASN A 1 27 ? -4.589 4.757 3.342 1.00 0.00 27 ASN A C 9
ATOM 10242 O O . ASN A 1 27 ? -3.448 5.175 3.309 1.00 0.00 27 ASN A O 9
ATOM 10253 N N . PHE A 1 28 ? -4.844 3.516 3.659 1.00 0.00 28 PHE A N 9
ATOM 10254 C CA . PHE A 1 28 ? -3.724 2.591 3.988 1.00 0.00 28 PHE A CA 9
ATOM 10255 C C . PHE A 1 28 ? -3.401 1.721 2.773 1.00 0.00 28 PHE A C 9
ATOM 10256 O O . PHE A 1 28 ? -4.081 0.756 2.489 1.00 0.00 28 PHE A O 9
ATOM 10273 N N . PHE A 1 29 ? -2.360 2.050 2.059 1.00 0.00 29 PHE A N 9
ATOM 10274 C CA . PHE A 1 29 ? -1.984 1.237 0.868 1.00 0.00 29 PHE A CA 9
ATOM 10275 C C . PHE A 1 29 ? -0.517 0.824 0.985 1.00 0.00 29 PHE A C 9
ATOM 10276 O O . PHE A 1 29 ? 0.271 1.513 1.601 1.00 0.00 29 PHE A O 9
ATOM 10293 N N . PRO A 1 30 ? -0.194 -0.289 0.382 1.00 0.00 30 PRO A N 9
ATOM 10294 C CA . PRO A 1 30 ? 1.177 -0.818 0.392 1.00 0.00 30 PRO A CA 9
ATOM 10295 C C . PRO A 1 30 ? 2.032 -0.047 -0.613 1.00 0.00 30 PRO A C 9
ATOM 10296 O O . PRO A 1 30 ? 3.237 0.026 -0.494 1.00 0.00 30 PRO A O 9
ATOM 10307 N N . CYS A 1 31 ? 1.408 0.533 -1.601 1.00 0.00 31 CYS A N 9
ATOM 10308 C CA . CYS A 1 31 ? 2.169 1.306 -2.620 1.00 0.00 31 CYS A CA 9
ATOM 10309 C C . CYS A 1 31 ? 1.512 2.675 -2.814 1.00 0.00 31 CYS A C 9
ATOM 10310 O O . CYS A 1 31 ? 0.349 2.862 -2.519 1.00 0.00 31 CYS A O 9
ATOM 10317 N N . THR A 1 32 ? 2.250 3.638 -3.297 1.00 0.00 32 THR A N 9
ATOM 10318 C CA . THR A 1 32 ? 1.665 4.995 -3.494 1.00 0.00 32 THR A CA 9
ATOM 10319 C C . THR A 1 32 ? 1.073 5.127 -4.902 1.00 0.00 32 THR A C 9
ATOM 10320 O O . THR A 1 32 ? 0.745 6.212 -5.339 1.00 0.00 32 THR A O 9
ATOM 10331 N N . CYS A 1 33 ? 0.930 4.044 -5.619 1.00 0.00 33 CYS A N 9
ATOM 10332 C CA . CYS A 1 33 ? 0.356 4.143 -6.992 1.00 0.00 33 CYS A CA 9
ATOM 10333 C C . CYS A 1 33 ? -1.167 4.014 -6.919 1.00 0.00 33 CYS A C 9
ATOM 10334 O O . CYS A 1 33 ? -1.884 4.568 -7.727 1.00 0.00 33 CYS A O 9
ATOM 10341 N N . GLY A 1 34 ? -1.669 3.295 -5.952 1.00 0.00 34 GLY A N 9
ATOM 10342 C CA . GLY A 1 34 ? -3.147 3.151 -5.830 1.00 0.00 34 GLY A CA 9
ATOM 10343 C C . GLY A 1 34 ? -3.529 1.681 -5.629 1.00 0.00 34 GLY A C 9
ATOM 10344 O O . GLY A 1 34 ? -4.694 1.336 -5.626 1.00 0.00 34 GLY A O 9
ATOM 10348 N N . TYR A 1 35 ? -2.571 0.809 -5.449 1.00 0.00 35 TYR A N 9
ATOM 10349 C CA . TYR A 1 35 ? -2.917 -0.626 -5.232 1.00 0.00 35 TYR A CA 9
ATOM 10350 C C . TYR A 1 35 ? -3.169 -0.846 -3.739 1.00 0.00 35 TYR A C 9
ATOM 10351 O O . TYR A 1 35 ? -2.661 -1.771 -3.138 1.00 0.00 35 TYR A O 9
ATOM 10369 N N . GLN A 1 36 ? -3.946 0.015 -3.141 1.00 0.00 36 GLN A N 9
ATOM 10370 C CA . GLN A 1 36 ? -4.241 -0.104 -1.687 1.00 0.00 36 GLN A CA 9
ATOM 10371 C C . GLN A 1 36 ? -4.786 -1.496 -1.364 1.00 0.00 36 GLN A C 9
ATOM 10372 O O . GLN A 1 36 ? -5.420 -2.137 -2.177 1.00 0.00 36 GLN A O 9
ATOM 10386 N N . ILE A 1 37 ? -4.546 -1.955 -0.166 1.00 0.00 37 ILE A N 9
ATOM 10387 C CA . ILE A 1 37 ? -5.048 -3.295 0.245 1.00 0.00 37 ILE A CA 9
ATOM 10388 C C . ILE A 1 37 ? -5.572 -3.202 1.679 1.00 0.00 37 ILE A C 9
ATOM 10389 O O . ILE A 1 37 ? -5.619 -2.135 2.260 1.00 0.00 37 ILE A O 9
ATOM 10405 N N . CYS A 1 38 ? -5.961 -4.301 2.259 1.00 0.00 38 CYS A N 9
ATOM 10406 C CA . CYS A 1 38 ? -6.475 -4.256 3.656 1.00 0.00 38 CYS A CA 9
ATOM 10407 C C . CYS A 1 38 ? -5.309 -4.479 4.627 1.00 0.00 38 CYS A C 9
ATOM 10408 O O . CYS A 1 38 ? -4.230 -4.875 4.231 1.00 0.00 38 CYS A O 9
ATOM 10415 N N . ARG A 1 39 ? -5.506 -4.211 5.890 1.00 0.00 39 ARG A N 9
ATOM 10416 C CA . ARG A 1 39 ? -4.395 -4.389 6.872 1.00 0.00 39 ARG A CA 9
ATOM 10417 C C . ARG A 1 39 ? -4.089 -5.877 7.065 1.00 0.00 39 ARG A C 9
ATOM 10418 O O . ARG A 1 39 ? -3.110 -6.241 7.686 1.00 0.00 39 ARG A O 9
ATOM 10439 N N . PHE A 1 40 ? -4.912 -6.742 6.541 1.00 0.00 40 PHE A N 9
ATOM 10440 C CA . PHE A 1 40 ? -4.651 -8.201 6.702 1.00 0.00 40 PHE A CA 9
ATOM 10441 C C . PHE A 1 40 ? -3.918 -8.732 5.467 1.00 0.00 40 PHE A C 9
ATOM 10442 O O . PHE A 1 40 ? -3.352 -9.806 5.485 1.00 0.00 40 PHE A O 9
ATOM 10459 N N . CYS A 1 41 ? -3.912 -7.983 4.398 1.00 0.00 41 CYS A N 9
ATOM 10460 C CA . CYS A 1 41 ? -3.202 -8.443 3.171 1.00 0.00 41 CYS A CA 9
ATOM 10461 C C . CYS A 1 41 ? -1.759 -7.939 3.217 1.00 0.00 41 CYS A C 9
ATOM 10462 O O . CYS A 1 41 ? -0.854 -8.559 2.694 1.00 0.00 41 CYS A O 9
ATOM 10469 N N . TRP A 1 42 ? -1.542 -6.817 3.846 1.00 0.00 42 TRP A N 9
ATOM 10470 C CA . TRP A 1 42 ? -0.163 -6.261 3.935 1.00 0.00 42 TRP A CA 9
ATOM 10471 C C . TRP A 1 42 ? 0.580 -6.920 5.102 1.00 0.00 42 TRP A C 9
ATOM 10472 O O . TRP A 1 42 ? 1.765 -6.722 5.286 1.00 0.00 42 TRP A O 9
ATOM 10493 N N . HIS A 1 43 ? -0.107 -7.702 5.890 1.00 0.00 43 HIS A N 9
ATOM 10494 C CA . HIS A 1 43 ? 0.561 -8.374 7.043 1.00 0.00 43 HIS A CA 9
ATOM 10495 C C . HIS A 1 43 ? 1.255 -9.647 6.556 1.00 0.00 43 HIS A C 9
ATOM 10496 O O . HIS A 1 43 ? 2.325 -9.998 7.013 1.00 0.00 43 HIS A O 9
ATOM 10510 N N . ARG A 1 44 ? 0.653 -10.343 5.631 1.00 0.00 44 ARG A N 9
ATOM 10511 C CA . ARG A 1 44 ? 1.275 -11.594 5.114 1.00 0.00 44 ARG A CA 9
ATOM 10512 C C . ARG A 1 44 ? 2.201 -11.257 3.943 1.00 0.00 44 ARG A C 9
ATOM 10513 O O . ARG A 1 44 ? 3.117 -11.991 3.631 1.00 0.00 44 ARG A O 9
ATOM 10534 N N . ILE A 1 45 ? 1.971 -10.151 3.292 1.00 0.00 45 ILE A N 9
ATOM 10535 C CA . ILE A 1 45 ? 2.841 -9.771 2.144 1.00 0.00 45 ILE A CA 9
ATOM 10536 C C . ILE A 1 45 ? 4.228 -9.384 2.663 1.00 0.00 45 ILE A C 9
ATOM 10537 O O . ILE A 1 45 ? 5.229 -9.614 2.013 1.00 0.00 45 ILE A O 9
ATOM 10553 N N . ARG A 1 46 ? 4.295 -8.794 3.825 1.00 0.00 46 ARG A N 9
ATOM 10554 C CA . ARG A 1 46 ? 5.619 -8.392 4.378 1.00 0.00 46 ARG A CA 9
ATOM 10555 C C . ARG A 1 46 ? 6.208 -9.546 5.193 1.00 0.00 46 ARG A C 9
ATOM 10556 O O . ARG A 1 46 ? 7.058 -9.348 6.039 1.00 0.00 46 ARG A O 9
ATOM 10577 N N . THR A 1 47 ? 5.766 -10.750 4.948 1.00 0.00 47 THR A N 9
ATOM 10578 C CA . THR A 1 47 ? 6.308 -11.909 5.713 1.00 0.00 47 THR A CA 9
ATOM 10579 C C . THR A 1 47 ? 6.960 -12.902 4.749 1.00 0.00 47 THR A C 9
ATOM 10580 O O . THR A 1 47 ? 8.147 -13.153 4.814 1.00 0.00 47 THR A O 9
ATOM 10591 N N . ASP A 1 48 ? 6.194 -13.472 3.860 1.00 0.00 48 ASP A N 9
ATOM 10592 C CA . ASP A 1 48 ? 6.773 -14.452 2.897 1.00 0.00 48 ASP A CA 9
ATOM 10593 C C . ASP A 1 48 ? 7.090 -13.748 1.575 1.00 0.00 48 ASP A C 9
ATOM 10594 O O . ASP A 1 48 ? 8.022 -14.101 0.881 1.00 0.00 48 ASP A O 9
ATOM 10603 N N . GLU A 1 49 ? 6.321 -12.755 1.219 1.00 0.00 49 GLU A N 9
ATOM 10604 C CA . GLU A 1 49 ? 6.579 -12.036 -0.061 1.00 0.00 49 GLU A CA 9
ATOM 10605 C C . GLU A 1 49 ? 7.764 -11.083 0.113 1.00 0.00 49 GLU A C 9
ATOM 10606 O O . GLU A 1 49 ? 8.649 -11.314 0.912 1.00 0.00 49 GLU A O 9
ATOM 10618 N N . ASN A 1 50 ? 7.786 -10.011 -0.630 1.00 0.00 50 ASN A N 9
ATOM 10619 C CA . ASN A 1 50 ? 8.910 -9.041 -0.513 1.00 0.00 50 ASN A CA 9
ATOM 10620 C C . ASN A 1 50 ? 8.358 -7.666 -0.127 1.00 0.00 50 ASN A C 9
ATOM 10621 O O . ASN A 1 50 ? 9.099 -6.750 0.167 1.00 0.00 50 ASN A O 9
ATOM 10632 N N . GLY A 1 51 ? 7.061 -7.514 -0.129 1.00 0.00 51 GLY A N 9
ATOM 10633 C CA . GLY A 1 51 ? 6.466 -6.197 0.236 1.00 0.00 51 GLY A CA 9
ATOM 10634 C C . GLY A 1 51 ? 6.480 -5.276 -0.985 1.00 0.00 51 GLY A C 9
ATOM 10635 O O . GLY A 1 51 ? 6.351 -4.072 -0.869 1.00 0.00 51 GLY A O 9
ATOM 10639 N N . LEU A 1 52 ? 6.639 -5.830 -2.155 1.00 0.00 52 LEU A N 9
ATOM 10640 C CA . LEU A 1 52 ? 6.665 -4.985 -3.381 1.00 0.00 52 LEU A CA 9
ATOM 10641 C C . LEU A 1 52 ? 5.239 -4.778 -3.893 1.00 0.00 52 LEU A C 9
ATOM 10642 O O . LEU A 1 52 ? 4.311 -5.434 -3.466 1.00 0.00 52 LEU A O 9
ATOM 10658 N N . CYS A 1 53 ? 5.066 -3.873 -4.814 1.00 0.00 53 CYS A N 9
ATOM 10659 C CA . CYS A 1 53 ? 3.712 -3.614 -5.372 1.00 0.00 53 CYS A CA 9
ATOM 10660 C C . CYS A 1 53 ? 3.504 -4.503 -6.605 1.00 0.00 53 CYS A C 9
ATOM 10661 O O . CYS A 1 53 ? 4.166 -4.320 -7.606 1.00 0.00 53 CYS A O 9
ATOM 10668 N N . PRO A 1 54 ? 2.596 -5.439 -6.503 1.00 0.00 54 PRO A N 9
ATOM 10669 C CA . PRO A 1 54 ? 2.294 -6.361 -7.609 1.00 0.00 54 PRO A CA 9
ATOM 10670 C C . PRO A 1 54 ? 1.444 -5.658 -8.673 1.00 0.00 54 PRO A C 9
ATOM 10671 O O . PRO A 1 54 ? 1.022 -6.258 -9.642 1.00 0.00 54 PRO A O 9
ATOM 10682 N N . ALA A 1 55 ? 1.191 -4.390 -8.497 1.00 0.00 55 ALA A N 9
ATOM 10683 C CA . ALA A 1 55 ? 0.370 -3.647 -9.493 1.00 0.00 55 ALA A CA 9
ATOM 10684 C C . ALA A 1 55 ? 1.261 -2.690 -10.294 1.00 0.00 55 ALA A C 9
ATOM 10685 O O . ALA A 1 55 ? 0.933 -2.309 -11.399 1.00 0.00 55 ALA A O 9
ATOM 10692 N N . CYS A 1 56 ? 2.384 -2.292 -9.751 1.00 0.00 56 CYS A N 9
ATOM 10693 C CA . CYS A 1 56 ? 3.272 -1.357 -10.504 1.00 0.00 56 CYS A CA 9
ATOM 10694 C C . CYS A 1 56 ? 4.742 -1.594 -10.124 1.00 0.00 56 CYS A C 9
ATOM 10695 O O . CYS A 1 56 ? 5.580 -0.730 -10.291 1.00 0.00 56 CYS A O 9
ATOM 10702 N N . ARG A 1 57 ? 5.062 -2.753 -9.615 1.00 0.00 57 ARG A N 9
ATOM 10703 C CA . ARG A 1 57 ? 6.476 -3.033 -9.229 1.00 0.00 57 ARG A CA 9
ATOM 10704 C C . ARG A 1 57 ? 7.058 -1.823 -8.491 1.00 0.00 57 ARG A C 9
ATOM 10705 O O . ARG A 1 57 ? 7.780 -1.026 -9.058 1.00 0.00 57 ARG A O 9
ATOM 10726 N N . LYS A 1 58 ? 6.754 -1.684 -7.229 1.00 0.00 58 LYS A N 9
ATOM 10727 C CA . LYS A 1 58 ? 7.291 -0.533 -6.447 1.00 0.00 58 LYS A CA 9
ATOM 10728 C C . LYS A 1 58 ? 7.370 -0.933 -4.969 1.00 0.00 58 LYS A C 9
ATOM 10729 O O . LYS A 1 58 ? 6.466 -1.556 -4.453 1.00 0.00 58 LYS A O 9
ATOM 10748 N N . PRO A 1 59 ? 8.450 -0.569 -4.327 1.00 0.00 59 PRO A N 9
ATOM 10749 C CA . PRO A 1 59 ? 8.667 -0.898 -2.906 1.00 0.00 59 PRO A CA 9
ATOM 10750 C C . PRO A 1 59 ? 7.782 -0.034 -2.007 1.00 0.00 59 PRO A C 9
ATOM 10751 O O . PRO A 1 59 ? 7.857 1.179 -2.025 1.00 0.00 59 PRO A O 9
ATOM 10762 N N . TYR A 1 60 ? 6.939 -0.655 -1.224 1.00 0.00 60 TYR A N 9
ATOM 10763 C CA . TYR A 1 60 ? 6.040 0.124 -0.321 1.00 0.00 60 TYR A CA 9
ATOM 10764 C C . TYR A 1 60 ? 6.824 1.279 0.310 1.00 0.00 60 TYR A C 9
ATOM 10765 O O . TYR A 1 60 ? 7.993 1.140 0.607 1.00 0.00 60 TYR A O 9
ATOM 10783 N N . PRO A 1 61 ? 6.154 2.390 0.493 1.00 0.00 61 PRO A N 9
ATOM 10784 C CA . PRO A 1 61 ? 6.766 3.593 1.086 1.00 0.00 61 PRO A CA 9
ATOM 10785 C C . PRO A 1 61 ? 6.850 3.460 2.609 1.00 0.00 61 PRO A C 9
ATOM 10786 O O . PRO A 1 61 ? 6.062 4.031 3.336 1.00 0.00 61 PRO A O 9
ATOM 10797 N N . GLU A 1 62 ? 7.802 2.713 3.099 1.00 0.00 62 GLU A N 9
ATOM 10798 C CA . GLU A 1 62 ? 7.939 2.550 4.574 1.00 0.00 62 GLU A CA 9
ATOM 10799 C C . GLU A 1 62 ? 9.415 2.653 4.961 1.00 0.00 62 GLU A C 9
ATOM 10800 O O . GLU A 1 62 ? 10.138 1.676 4.952 1.00 0.00 62 GLU A O 9
ATOM 10812 N N . ASP A 1 63 ? 9.871 3.830 5.298 1.00 0.00 63 ASP A N 9
ATOM 10813 C CA . ASP A 1 63 ? 11.302 3.991 5.679 1.00 0.00 63 ASP A CA 9
ATOM 10814 C C . ASP A 1 63 ? 12.185 3.353 4.600 1.00 0.00 63 ASP A C 9
ATOM 10815 O O . ASP A 1 63 ? 12.528 2.191 4.689 1.00 0.00 63 ASP A O 9
ATOM 10824 N N . PRO A 1 64 ? 12.520 4.139 3.609 1.00 0.00 64 PRO A N 9
ATOM 10825 C CA . PRO A 1 64 ? 13.360 3.685 2.486 1.00 0.00 64 PRO A CA 9
ATOM 10826 C C . PRO A 1 64 ? 14.833 3.630 2.904 1.00 0.00 64 PRO A C 9
ATOM 10827 O O . PRO A 1 64 ? 15.706 3.365 2.102 1.00 0.00 64 PRO A O 9
ATOM 10838 N N . ALA A 1 65 ? 15.118 3.878 4.154 1.00 0.00 65 ALA A N 9
ATOM 10839 C CA . ALA A 1 65 ? 16.533 3.837 4.617 1.00 0.00 65 ALA A CA 9
ATOM 10840 C C . ALA A 1 65 ? 17.337 4.911 3.885 1.00 0.00 65 ALA A C 9
ATOM 10841 O O . ALA A 1 65 ? 18.446 4.676 3.451 1.00 0.00 65 ALA A O 9
ATOM 10848 N N . VAL A 1 66 ? 16.780 6.085 3.745 1.00 0.00 66 VAL A N 9
ATOM 10849 C CA . VAL A 1 66 ? 17.496 7.188 3.041 1.00 0.00 66 VAL A CA 9
ATOM 10850 C C . VAL A 1 66 ? 17.323 7.036 1.529 1.00 0.00 66 VAL A C 9
ATOM 10851 O O . VAL A 1 66 ? 16.681 7.842 0.885 1.00 0.00 66 VAL A O 9
ATOM 10864 N N . TYR A 1 67 ? 17.892 6.012 0.953 1.00 0.00 67 TYR A N 9
ATOM 10865 C CA . TYR A 1 67 ? 17.758 5.821 -0.518 1.00 0.00 67 TYR A CA 9
ATOM 10866 C C . TYR A 1 67 ? 18.165 7.111 -1.230 1.00 0.00 67 TYR A C 9
ATOM 10867 O O . TYR A 1 67 ? 17.333 7.898 -1.635 1.00 0.00 67 TYR A O 9
ATOM 10885 N N . LYS A 1 68 ? 19.442 7.337 -1.380 1.00 0.00 68 LYS A N 9
ATOM 10886 C CA . LYS A 1 68 ? 19.904 8.579 -2.059 1.00 0.00 68 LYS A CA 9
ATOM 10887 C C . LYS A 1 68 ? 21.172 8.281 -2.864 1.00 0.00 68 LYS A C 9
ATOM 10888 O O . LYS A 1 68 ? 22.269 8.411 -2.359 1.00 0.00 68 LYS A O 9
ATOM 10907 N N . PRO A 1 69 ? 20.979 7.889 -4.098 1.00 0.00 69 PRO A N 9
ATOM 10908 C CA . PRO A 1 69 ? 22.088 7.559 -5.010 1.00 0.00 69 PRO A CA 9
ATOM 10909 C C . PRO A 1 69 ? 22.718 8.834 -5.579 1.00 0.00 69 PRO A C 9
ATOM 10910 O O . PRO A 1 69 ? 23.768 9.266 -5.147 1.00 0.00 69 PRO A O 9
ATOM 10921 N N . LEU A 1 70 ? 22.089 9.436 -6.553 1.00 0.00 70 LEU A N 9
ATOM 10922 C CA . LEU A 1 70 ? 22.658 10.675 -7.153 1.00 0.00 70 LEU A CA 9
ATOM 10923 C C . LEU A 1 70 ? 24.080 10.388 -7.635 1.00 0.00 70 LEU A C 9
ATOM 10924 O O . LEU A 1 70 ? 24.901 11.277 -7.750 1.00 0.00 70 LEU A O 9
ATOM 10940 N N . SER A 1 71 ? 24.373 9.150 -7.918 1.00 0.00 71 SER A N 9
ATOM 10941 C CA . SER A 1 71 ? 25.738 8.790 -8.394 1.00 0.00 71 SER A CA 9
ATOM 10942 C C . SER A 1 71 ? 25.689 7.416 -9.061 1.00 0.00 71 SER A C 9
ATOM 10943 O O . SER A 1 71 ? 26.323 7.181 -10.070 1.00 0.00 71 SER A O 9
ATOM 10951 N N . GLN A 1 72 ? 24.935 6.508 -8.505 1.00 0.00 72 GLN A N 9
ATOM 10952 C CA . GLN A 1 72 ? 24.836 5.147 -9.106 1.00 0.00 72 GLN A CA 9
ATOM 10953 C C . GLN A 1 72 ? 26.204 4.456 -9.035 1.00 0.00 72 GLN A C 9
ATOM 10954 O O . GLN A 1 72 ? 26.650 4.065 -7.975 1.00 0.00 72 GLN A O 9
ATOM 10968 N N . GLU A 1 73 ? 26.878 4.298 -10.145 1.00 0.00 73 GLU A N 9
ATOM 10969 C CA . GLU A 1 73 ? 28.210 3.632 -10.111 1.00 0.00 73 GLU A CA 9
ATOM 10970 C C . GLU A 1 73 ? 29.115 4.354 -9.111 1.00 0.00 73 GLU A C 9
ATOM 10971 O O . GLU A 1 73 ? 29.034 5.554 -8.943 1.00 0.00 73 GLU A O 9
ATOM 10983 N N . GLU A 1 74 ? 29.973 3.634 -8.442 1.00 0.00 74 GLU A N 9
ATOM 10984 C CA . GLU A 1 74 ? 30.877 4.283 -7.450 1.00 0.00 74 GLU A CA 9
ATOM 10985 C C . GLU A 1 74 ? 32.195 4.665 -8.126 1.00 0.00 74 GLU A C 9
ATOM 10986 O O . GLU A 1 74 ? 32.811 3.868 -8.805 1.00 0.00 74 GLU A O 9
ATOM 10998 N N . LEU A 1 75 ? 32.634 5.881 -7.942 1.00 0.00 75 LEU A N 9
ATOM 10999 C CA . LEU A 1 75 ? 33.912 6.317 -8.572 1.00 0.00 75 LEU A CA 9
ATOM 11000 C C . LEU A 1 75 ? 34.735 7.108 -7.552 1.00 0.00 75 LEU A C 9
ATOM 11001 O O . LEU A 1 75 ? 34.459 8.259 -7.276 1.00 0.00 75 LEU A O 9
ATOM 11017 N N . GLN A 1 76 ? 35.743 6.502 -6.989 1.00 0.00 76 GLN A N 9
ATOM 11018 C CA . GLN A 1 76 ? 36.580 7.221 -5.986 1.00 0.00 76 GLN A CA 9
ATOM 11019 C C . GLN A 1 76 ? 37.856 7.733 -6.657 1.00 0.00 76 GLN A C 9
ATOM 11020 O O . GLN A 1 76 ? 38.953 7.491 -6.192 1.00 0.00 76 GLN A O 9
ATOM 11034 N N . ARG A 1 77 ? 37.723 8.444 -7.742 1.00 0.00 77 ARG A N 9
ATOM 11035 C CA . ARG A 1 77 ? 38.928 8.976 -8.438 1.00 0.00 77 ARG A CA 9
ATOM 11036 C C . ARG A 1 77 ? 39.924 7.840 -8.676 1.00 0.00 77 ARG A C 9
ATOM 11037 O O . ARG A 1 77 ? 41.120 8.051 -8.727 1.00 0.00 77 ARG A O 9
ATOM 11058 N N . ILE A 1 78 ? 39.443 6.635 -8.820 1.00 0.00 78 ILE A N 9
ATOM 11059 C CA . ILE A 1 78 ? 40.365 5.488 -9.055 1.00 0.00 78 ILE A CA 9
ATOM 11060 C C . ILE A 1 78 ? 39.686 4.468 -9.971 1.00 0.00 78 ILE A C 9
ATOM 11061 O O . ILE A 1 78 ? 39.071 3.552 -9.451 1.00 0.00 78 ILE A O 9
ATOM 11080 N N . MET A 1 1 ? -36.282 -3.274 5.551 1.00 0.00 1 MET A N 10
ATOM 11081 C CA . MET A 1 1 ? -34.892 -3.533 6.022 1.00 0.00 1 MET A CA 10
ATOM 11082 C C . MET A 1 1 ? -34.587 -5.028 5.920 1.00 0.00 1 MET A C 10
ATOM 11083 O O . MET A 1 1 ? -35.471 -5.840 5.727 1.00 0.00 1 MET A O 10
ATOM 11099 N N . SER A 1 2 ? -33.342 -5.399 6.049 1.00 0.00 2 SER A N 10
ATOM 11100 C CA . SER A 1 2 ? -32.979 -6.842 5.960 1.00 0.00 2 SER A CA 10
ATOM 11101 C C . SER A 1 2 ? -31.488 -7.012 6.259 1.00 0.00 2 SER A C 10
ATOM 11102 O O . SER A 1 2 ? -30.789 -7.742 5.583 1.00 0.00 2 SER A O 10
ATOM 11110 N N . ARG A 1 3 ? -30.995 -6.345 7.267 1.00 0.00 3 ARG A N 10
ATOM 11111 C CA . ARG A 1 3 ? -29.550 -6.471 7.608 1.00 0.00 3 ARG A CA 10
ATOM 11112 C C . ARG A 1 3 ? -28.702 -6.123 6.382 1.00 0.00 3 ARG A C 10
ATOM 11113 O O . ARG A 1 3 ? -28.109 -6.982 5.760 1.00 0.00 3 ARG A O 10
ATOM 11134 N N . SER A 1 4 ? -28.640 -4.868 6.032 1.00 0.00 4 SER A N 10
ATOM 11135 C CA . SER A 1 4 ? -27.830 -4.463 4.849 1.00 0.00 4 SER A CA 10
ATOM 11136 C C . SER A 1 4 ? -27.296 -3.043 5.057 1.00 0.00 4 SER A C 10
ATOM 11137 O O . SER A 1 4 ? -27.884 -2.262 5.780 1.00 0.00 4 SER A O 10
ATOM 11145 N N . PRO A 1 5 ? -26.194 -2.753 4.414 1.00 0.00 5 PRO A N 10
ATOM 11146 C CA . PRO A 1 5 ? -25.547 -1.433 4.502 1.00 0.00 5 PRO A CA 10
ATOM 11147 C C . PRO A 1 5 ? -26.275 -0.427 3.606 1.00 0.00 5 PRO A C 10
ATOM 11148 O O . PRO A 1 5 ? -26.793 -0.773 2.563 1.00 0.00 5 PRO A O 10
ATOM 11159 N N . ASP A 1 6 ? -26.318 0.815 4.003 1.00 0.00 6 ASP A N 10
ATOM 11160 C CA . ASP A 1 6 ? -27.012 1.837 3.171 1.00 0.00 6 ASP A CA 10
ATOM 11161 C C . ASP A 1 6 ? -26.570 1.693 1.713 1.00 0.00 6 ASP A C 10
ATOM 11162 O O . ASP A 1 6 ? -27.356 1.845 0.800 1.00 0.00 6 ASP A O 10
ATOM 11171 N N . ALA A 1 7 ? -25.318 1.400 1.490 1.00 0.00 7 ALA A N 10
ATOM 11172 C CA . ALA A 1 7 ? -24.827 1.247 0.091 1.00 0.00 7 ALA A CA 10
ATOM 11173 C C . ALA A 1 7 ? -25.015 2.564 -0.666 1.00 0.00 7 ALA A C 10
ATOM 11174 O O . ALA A 1 7 ? -26.056 3.185 -0.602 1.00 0.00 7 ALA A O 10
ATOM 11181 N N . LYS A 1 8 ? -24.014 2.993 -1.384 1.00 0.00 8 LYS A N 10
ATOM 11182 C CA . LYS A 1 8 ? -24.135 4.268 -2.147 1.00 0.00 8 LYS A CA 10
ATOM 11183 C C . LYS A 1 8 ? -23.499 4.092 -3.529 1.00 0.00 8 LYS A C 10
ATOM 11184 O O . LYS A 1 8 ? -24.138 3.654 -4.464 1.00 0.00 8 LYS A O 10
ATOM 11203 N N . GLU A 1 9 ? -22.245 4.426 -3.664 1.00 0.00 9 GLU A N 10
ATOM 11204 C CA . GLU A 1 9 ? -21.573 4.271 -4.984 1.00 0.00 9 GLU A CA 10
ATOM 11205 C C . GLU A 1 9 ? -20.532 3.154 -4.892 1.00 0.00 9 GLU A C 10
ATOM 11206 O O . GLU A 1 9 ? -19.390 3.322 -5.272 1.00 0.00 9 GLU A O 10
ATOM 11218 N N . ASP A 1 10 ? -20.918 2.014 -4.387 1.00 0.00 10 ASP A N 10
ATOM 11219 C CA . ASP A 1 10 ? -19.951 0.887 -4.266 1.00 0.00 10 ASP A CA 10
ATOM 11220 C C . ASP A 1 10 ? -18.793 1.310 -3.351 1.00 0.00 10 ASP A C 10
ATOM 11221 O O . ASP A 1 10 ? -18.020 2.176 -3.704 1.00 0.00 10 ASP A O 10
ATOM 11230 N N . PRO A 1 11 ? -18.708 0.688 -2.200 1.00 0.00 11 PRO A N 10
ATOM 11231 C CA . PRO A 1 11 ? -17.650 0.987 -1.218 1.00 0.00 11 PRO A CA 10
ATOM 11232 C C . PRO A 1 11 ? -16.332 0.334 -1.640 1.00 0.00 11 PRO A C 10
ATOM 11233 O O . PRO A 1 11 ? -16.309 -0.579 -2.441 1.00 0.00 11 PRO A O 10
ATOM 11244 N N . VAL A 1 12 ? -15.232 0.796 -1.109 1.00 0.00 12 VAL A N 10
ATOM 11245 C CA . VAL A 1 12 ? -13.917 0.202 -1.484 1.00 0.00 12 VAL A CA 10
ATOM 11246 C C . VAL A 1 12 ? -13.701 -1.100 -0.710 1.00 0.00 12 VAL A C 10
ATOM 11247 O O . VAL A 1 12 ? -14.100 -1.231 0.431 1.00 0.00 12 VAL A O 10
ATOM 11260 N N . GLU A 1 13 ? -13.070 -2.064 -1.324 1.00 0.00 13 GLU A N 10
ATOM 11261 C CA . GLU A 1 13 ? -12.822 -3.360 -0.630 1.00 0.00 13 GLU A CA 10
ATOM 11262 C C . GLU A 1 13 ? -11.536 -3.986 -1.172 1.00 0.00 13 GLU A C 10
ATOM 11263 O O . GLU A 1 13 ? -11.303 -4.015 -2.365 1.00 0.00 13 GLU A O 10
ATOM 11275 N N . CYS A 1 14 ? -10.696 -4.485 -0.308 1.00 0.00 14 CYS A N 10
ATOM 11276 C CA . CYS A 1 14 ? -9.424 -5.105 -0.778 1.00 0.00 14 CYS A CA 10
ATOM 11277 C C . CYS A 1 14 ? -9.711 -6.011 -1.981 1.00 0.00 14 CYS A C 10
ATOM 11278 O O . CYS A 1 14 ? -10.361 -7.026 -1.840 1.00 0.00 14 CYS A O 10
ATOM 11285 N N . PRO A 1 15 ? -9.216 -5.622 -3.131 1.00 0.00 15 PRO A N 10
ATOM 11286 C CA . PRO A 1 15 ? -9.405 -6.391 -4.373 1.00 0.00 15 PRO A CA 10
ATOM 11287 C C . PRO A 1 15 ? -8.408 -7.555 -4.433 1.00 0.00 15 PRO A C 10
ATOM 11288 O O . PRO A 1 15 ? -8.435 -8.362 -5.341 1.00 0.00 15 PRO A O 10
ATOM 11299 N N . LEU A 1 16 ? -7.523 -7.642 -3.476 1.00 0.00 16 LEU A N 10
ATOM 11300 C CA . LEU A 1 16 ? -6.522 -8.746 -3.483 1.00 0.00 16 LEU A CA 10
ATOM 11301 C C . LEU A 1 16 ? -7.043 -9.927 -2.661 1.00 0.00 16 LEU A C 10
ATOM 11302 O O . LEU A 1 16 ? -6.687 -11.064 -2.900 1.00 0.00 16 LEU A O 10
ATOM 11318 N N . CYS A 1 17 ? -7.884 -9.672 -1.695 1.00 0.00 17 CYS A N 10
ATOM 11319 C CA . CYS A 1 17 ? -8.422 -10.787 -0.866 1.00 0.00 17 CYS A CA 10
ATOM 11320 C C . CYS A 1 17 ? -9.919 -10.563 -0.630 1.00 0.00 17 CYS A C 10
ATOM 11321 O O . CYS A 1 17 ? -10.546 -11.250 0.150 1.00 0.00 17 CYS A O 10
ATOM 11328 N N . MET A 1 18 ? -10.489 -9.602 -1.301 1.00 0.00 18 MET A N 10
ATOM 11329 C CA . MET A 1 18 ? -11.939 -9.322 -1.125 1.00 0.00 18 MET A CA 10
ATOM 11330 C C . MET A 1 18 ? -12.232 -9.012 0.345 1.00 0.00 18 MET A C 10
ATOM 11331 O O . MET A 1 18 ? -12.567 -9.887 1.119 1.00 0.00 18 MET A O 10
ATOM 11345 N N . GLU A 1 19 ? -12.112 -7.772 0.736 1.00 0.00 19 GLU A N 10
ATOM 11346 C CA . GLU A 1 19 ? -12.387 -7.404 2.155 1.00 0.00 19 GLU A CA 10
ATOM 11347 C C . GLU A 1 19 ? -13.039 -6.019 2.201 1.00 0.00 19 GLU A C 10
ATOM 11348 O O . GLU A 1 19 ? -12.803 -5.197 1.338 1.00 0.00 19 GLU A O 10
ATOM 11360 N N . PRO A 1 20 ? -13.846 -5.804 3.208 1.00 0.00 20 PRO A N 10
ATOM 11361 C CA . PRO A 1 20 ? -14.560 -4.527 3.396 1.00 0.00 20 PRO A CA 10
ATOM 11362 C C . PRO A 1 20 ? -13.617 -3.452 3.947 1.00 0.00 20 PRO A C 10
ATOM 11363 O O . PRO A 1 20 ? -12.949 -3.648 4.944 1.00 0.00 20 PRO A O 10
ATOM 11374 N N . LEU A 1 21 ? -13.561 -2.319 3.302 1.00 0.00 21 LEU A N 10
ATOM 11375 C CA . LEU A 1 21 ? -12.667 -1.227 3.778 1.00 0.00 21 LEU A CA 10
ATOM 11376 C C . LEU A 1 21 ? -13.503 -0.134 4.449 1.00 0.00 21 LEU A C 10
ATOM 11377 O O . LEU A 1 21 ? -14.568 0.220 3.983 1.00 0.00 21 LEU A O 10
ATOM 11393 N N . GLU A 1 22 ? -13.027 0.406 5.537 1.00 0.00 22 GLU A N 10
ATOM 11394 C CA . GLU A 1 22 ? -13.792 1.479 6.231 1.00 0.00 22 GLU A CA 10
ATOM 11395 C C . GLU A 1 22 ? -13.265 2.845 5.789 1.00 0.00 22 GLU A C 10
ATOM 11396 O O . GLU A 1 22 ? -12.594 2.966 4.783 1.00 0.00 22 GLU A O 10
ATOM 11408 N N . ILE A 1 23 ? -13.564 3.876 6.528 1.00 0.00 23 ILE A N 10
ATOM 11409 C CA . ILE A 1 23 ? -13.081 5.232 6.144 1.00 0.00 23 ILE A CA 10
ATOM 11410 C C . ILE A 1 23 ? -11.586 5.354 6.462 1.00 0.00 23 ILE A C 10
ATOM 11411 O O . ILE A 1 23 ? -10.819 5.883 5.682 1.00 0.00 23 ILE A O 10
ATOM 11427 N N . ASP A 1 24 ? -11.168 4.879 7.603 1.00 0.00 24 ASP A N 10
ATOM 11428 C CA . ASP A 1 24 ? -9.726 4.979 7.971 1.00 0.00 24 ASP A CA 10
ATOM 11429 C C . ASP A 1 24 ? -8.943 3.812 7.358 1.00 0.00 24 ASP A C 10
ATOM 11430 O O . ASP A 1 24 ? -7.837 3.518 7.767 1.00 0.00 24 ASP A O 10
ATOM 11439 N N . ASP A 1 25 ? -9.499 3.146 6.383 1.00 0.00 25 ASP A N 10
ATOM 11440 C CA . ASP A 1 25 ? -8.771 2.004 5.759 1.00 0.00 25 ASP A CA 10
ATOM 11441 C C . ASP A 1 25 ? -8.870 2.096 4.233 1.00 0.00 25 ASP A C 10
ATOM 11442 O O . ASP A 1 25 ? -8.338 1.271 3.519 1.00 0.00 25 ASP A O 10
ATOM 11451 N N . ILE A 1 26 ? -9.542 3.093 3.722 1.00 0.00 26 ILE A N 10
ATOM 11452 C CA . ILE A 1 26 ? -9.664 3.226 2.243 1.00 0.00 26 ILE A CA 10
ATOM 11453 C C . ILE A 1 26 ? -8.405 3.900 1.688 1.00 0.00 26 ILE A C 10
ATOM 11454 O O . ILE A 1 26 ? -8.158 3.892 0.499 1.00 0.00 26 ILE A O 10
ATOM 11470 N N . ASN A 1 27 ? -7.608 4.483 2.540 1.00 0.00 27 ASN A N 10
ATOM 11471 C CA . ASN A 1 27 ? -6.369 5.155 2.061 1.00 0.00 27 ASN A CA 10
ATOM 11472 C C . ASN A 1 27 ? -5.147 4.476 2.684 1.00 0.00 27 ASN A C 10
ATOM 11473 O O . ASN A 1 27 ? -4.022 4.884 2.469 1.00 0.00 27 ASN A O 10
ATOM 11484 N N . PHE A 1 28 ? -5.355 3.439 3.451 1.00 0.00 28 PHE A N 10
ATOM 11485 C CA . PHE A 1 28 ? -4.199 2.740 4.077 1.00 0.00 28 PHE A CA 10
ATOM 11486 C C . PHE A 1 28 ? -3.610 1.740 3.082 1.00 0.00 28 PHE A C 10
ATOM 11487 O O . PHE A 1 28 ? -4.194 0.712 2.802 1.00 0.00 28 PHE A O 10
ATOM 11504 N N . PHE A 1 29 ? -2.456 2.029 2.553 1.00 0.00 29 PHE A N 10
ATOM 11505 C CA . PHE A 1 29 ? -1.826 1.089 1.586 1.00 0.00 29 PHE A CA 10
ATOM 11506 C C . PHE A 1 29 ? -0.315 1.269 1.624 1.00 0.00 29 PHE A C 10
ATOM 11507 O O . PHE A 1 29 ? 0.178 2.296 2.047 1.00 0.00 29 PHE A O 10
ATOM 11524 N N . PRO A 1 30 ? 0.378 0.266 1.165 1.00 0.00 30 PRO A N 10
ATOM 11525 C CA . PRO A 1 30 ? 1.841 0.282 1.112 1.00 0.00 30 PRO A CA 10
ATOM 11526 C C . PRO A 1 30 ? 2.311 1.102 -0.093 1.00 0.00 30 PRO A C 10
ATOM 11527 O O . PRO A 1 30 ? 2.533 2.293 0.007 1.00 0.00 30 PRO A O 10
ATOM 11538 N N . CYS A 1 31 ? 2.469 0.481 -1.229 1.00 0.00 31 CYS A N 10
ATOM 11539 C CA . CYS A 1 31 ? 2.930 1.240 -2.426 1.00 0.00 31 CYS A CA 10
ATOM 11540 C C . CYS A 1 31 ? 2.158 2.558 -2.526 1.00 0.00 31 CYS A C 10
ATOM 11541 O O . CYS A 1 31 ? 0.970 2.614 -2.271 1.00 0.00 31 CYS A O 10
ATOM 11548 N N . THR A 1 32 ? 2.825 3.620 -2.887 1.00 0.00 32 THR A N 10
ATOM 11549 C CA . THR A 1 32 ? 2.134 4.936 -2.995 1.00 0.00 32 THR A CA 10
ATOM 11550 C C . THR A 1 32 ? 1.587 5.138 -4.412 1.00 0.00 32 THR A C 10
ATOM 11551 O O . THR A 1 32 ? 1.500 6.250 -4.894 1.00 0.00 32 THR A O 10
ATOM 11562 N N . CYS A 1 33 ? 1.209 4.084 -5.084 1.00 0.00 33 CYS A N 10
ATOM 11563 C CA . CYS A 1 33 ? 0.665 4.251 -6.464 1.00 0.00 33 CYS A CA 10
ATOM 11564 C C . CYS A 1 33 ? -0.865 4.257 -6.409 1.00 0.00 33 CYS A C 10
ATOM 11565 O O . CYS A 1 33 ? -1.528 4.573 -7.377 1.00 0.00 33 CYS A O 10
ATOM 11572 N N . GLY A 1 34 ? -1.432 3.926 -5.280 1.00 0.00 34 GLY A N 10
ATOM 11573 C CA . GLY A 1 34 ? -2.919 3.932 -5.165 1.00 0.00 34 GLY A CA 10
ATOM 11574 C C . GLY A 1 34 ? -3.445 2.509 -4.971 1.00 0.00 34 GLY A C 10
ATOM 11575 O O . GLY A 1 34 ? -4.492 2.313 -4.390 1.00 0.00 34 GLY A O 10
ATOM 11579 N N . TYR A 1 35 ? -2.740 1.515 -5.444 1.00 0.00 35 TYR A N 10
ATOM 11580 C CA . TYR A 1 35 ? -3.232 0.118 -5.263 1.00 0.00 35 TYR A CA 10
ATOM 11581 C C . TYR A 1 35 ? -3.568 -0.084 -3.784 1.00 0.00 35 TYR A C 10
ATOM 11582 O O . TYR A 1 35 ? -2.719 -0.419 -2.982 1.00 0.00 35 TYR A O 10
ATOM 11600 N N . GLN A 1 36 ? -4.798 0.150 -3.415 1.00 0.00 36 GLN A N 10
ATOM 11601 C CA . GLN A 1 36 ? -5.194 0.011 -1.988 1.00 0.00 36 GLN A CA 10
ATOM 11602 C C . GLN A 1 36 ? -5.347 -1.461 -1.610 1.00 0.00 36 GLN A C 10
ATOM 11603 O O . GLN A 1 36 ? -5.873 -2.259 -2.358 1.00 0.00 36 GLN A O 10
ATOM 11617 N N . ILE A 1 37 ? -4.899 -1.816 -0.436 1.00 0.00 37 ILE A N 10
ATOM 11618 C CA . ILE A 1 37 ? -5.022 -3.225 0.023 1.00 0.00 37 ILE A CA 10
ATOM 11619 C C . ILE A 1 37 ? -5.449 -3.226 1.494 1.00 0.00 37 ILE A C 10
ATOM 11620 O O . ILE A 1 37 ? -5.499 -2.195 2.134 1.00 0.00 37 ILE A O 10
ATOM 11636 N N . CYS A 1 38 ? -5.753 -4.370 2.038 1.00 0.00 38 CYS A N 10
ATOM 11637 C CA . CYS A 1 38 ? -6.169 -4.421 3.465 1.00 0.00 38 CYS A CA 10
ATOM 11638 C C . CYS A 1 38 ? -4.935 -4.640 4.342 1.00 0.00 38 CYS A C 10
ATOM 11639 O O . CYS A 1 38 ? -3.894 -5.054 3.872 1.00 0.00 38 CYS A O 10
ATOM 11646 N N . ARG A 1 39 ? -5.037 -4.364 5.613 1.00 0.00 39 ARG A N 10
ATOM 11647 C CA . ARG A 1 39 ? -3.864 -4.556 6.513 1.00 0.00 39 ARG A CA 10
ATOM 11648 C C . ARG A 1 39 ? -3.541 -6.048 6.623 1.00 0.00 39 ARG A C 10
ATOM 11649 O O . ARG A 1 39 ? -2.490 -6.432 7.096 1.00 0.00 39 ARG A O 10
ATOM 11670 N N . PHE A 1 40 ? -4.439 -6.890 6.192 1.00 0.00 40 PHE A N 10
ATOM 11671 C CA . PHE A 1 40 ? -4.189 -8.357 6.272 1.00 0.00 40 PHE A CA 10
ATOM 11672 C C . PHE A 1 40 ? -3.419 -8.813 5.031 1.00 0.00 40 PHE A C 10
ATOM 11673 O O . PHE A 1 40 ? -2.845 -9.885 5.005 1.00 0.00 40 PHE A O 10
ATOM 11690 N N . CYS A 1 41 ? -3.400 -8.012 4.000 1.00 0.00 41 CYS A N 10
ATOM 11691 C CA . CYS A 1 41 ? -2.667 -8.404 2.763 1.00 0.00 41 CYS A CA 10
ATOM 11692 C C . CYS A 1 41 ? -1.226 -7.892 2.837 1.00 0.00 41 CYS A C 10
ATOM 11693 O O . CYS A 1 41 ? -0.314 -8.501 2.313 1.00 0.00 41 CYS A O 10
ATOM 11700 N N . TRP A 1 42 ? -1.011 -6.779 3.484 1.00 0.00 42 TRP A N 10
ATOM 11701 C CA . TRP A 1 42 ? 0.373 -6.233 3.591 1.00 0.00 42 TRP A CA 10
ATOM 11702 C C . TRP A 1 42 ? 1.140 -6.998 4.672 1.00 0.00 42 TRP A C 10
ATOM 11703 O O . TRP A 1 42 ? 2.318 -7.261 4.540 1.00 0.00 42 TRP A O 10
ATOM 11724 N N . HIS A 1 43 ? 0.481 -7.361 5.739 1.00 0.00 43 HIS A N 10
ATOM 11725 C CA . HIS A 1 43 ? 1.175 -8.110 6.822 1.00 0.00 43 HIS A CA 10
ATOM 11726 C C . HIS A 1 43 ? 1.477 -9.534 6.345 1.00 0.00 43 HIS A C 10
ATOM 11727 O O . HIS A 1 43 ? 2.116 -10.305 7.032 1.00 0.00 43 HIS A O 10
ATOM 11741 N N . ARG A 1 44 ? 1.023 -9.887 5.172 1.00 0.00 44 ARG A N 10
ATOM 11742 C CA . ARG A 1 44 ? 1.287 -11.259 4.654 1.00 0.00 44 ARG A CA 10
ATOM 11743 C C . ARG A 1 44 ? 2.163 -11.173 3.403 1.00 0.00 44 ARG A C 10
ATOM 11744 O O . ARG A 1 44 ? 2.804 -12.129 3.013 1.00 0.00 44 ARG A O 10
ATOM 11765 N N . ILE A 1 45 ? 2.198 -10.032 2.769 1.00 0.00 45 ILE A N 10
ATOM 11766 C CA . ILE A 1 45 ? 3.034 -9.884 1.543 1.00 0.00 45 ILE A CA 10
ATOM 11767 C C . ILE A 1 45 ? 4.447 -9.442 1.935 1.00 0.00 45 ILE A C 10
ATOM 11768 O O . ILE A 1 45 ? 5.424 -9.881 1.364 1.00 0.00 45 ILE A O 10
ATOM 11784 N N . ARG A 1 46 ? 4.566 -8.574 2.903 1.00 0.00 46 ARG A N 10
ATOM 11785 C CA . ARG A 1 46 ? 5.918 -8.105 3.319 1.00 0.00 46 ARG A CA 10
ATOM 11786 C C . ARG A 1 46 ? 6.511 -9.076 4.345 1.00 0.00 46 ARG A C 10
ATOM 11787 O O . ARG A 1 46 ? 7.707 -9.117 4.552 1.00 0.00 46 ARG A O 10
ATOM 11808 N N . THR A 1 47 ? 5.688 -9.857 4.990 1.00 0.00 47 THR A N 10
ATOM 11809 C CA . THR A 1 47 ? 6.216 -10.818 5.999 1.00 0.00 47 THR A CA 10
ATOM 11810 C C . THR A 1 47 ? 6.558 -12.144 5.315 1.00 0.00 47 THR A C 10
ATOM 11811 O O . THR A 1 47 ? 7.610 -12.711 5.531 1.00 0.00 47 THR A O 10
ATOM 11822 N N . ASP A 1 48 ? 5.676 -12.643 4.492 1.00 0.00 48 ASP A N 10
ATOM 11823 C CA . ASP A 1 48 ? 5.951 -13.931 3.795 1.00 0.00 48 ASP A CA 10
ATOM 11824 C C . ASP A 1 48 ? 6.545 -13.644 2.414 1.00 0.00 48 ASP A C 10
ATOM 11825 O O . ASP A 1 48 ? 7.481 -14.289 1.983 1.00 0.00 48 ASP A O 10
ATOM 11834 N N . GLU A 1 49 ? 6.007 -12.682 1.716 1.00 0.00 49 GLU A N 10
ATOM 11835 C CA . GLU A 1 49 ? 6.540 -12.354 0.364 1.00 0.00 49 GLU A CA 10
ATOM 11836 C C . GLU A 1 49 ? 7.709 -11.377 0.498 1.00 0.00 49 GLU A C 10
ATOM 11837 O O . GLU A 1 49 ? 8.384 -11.337 1.507 1.00 0.00 49 GLU A O 10
ATOM 11849 N N . ASN A 1 50 ? 7.954 -10.588 -0.513 1.00 0.00 50 ASN A N 10
ATOM 11850 C CA . ASN A 1 50 ? 9.081 -9.615 -0.443 1.00 0.00 50 ASN A CA 10
ATOM 11851 C C . ASN A 1 50 ? 8.546 -8.240 -0.036 1.00 0.00 50 ASN A C 10
ATOM 11852 O O . ASN A 1 50 ? 9.247 -7.443 0.557 1.00 0.00 50 ASN A O 10
ATOM 11863 N N . GLY A 1 51 ? 7.311 -7.957 -0.346 1.00 0.00 51 GLY A N 10
ATOM 11864 C CA . GLY A 1 51 ? 6.734 -6.634 0.027 1.00 0.00 51 GLY A CA 10
ATOM 11865 C C . GLY A 1 51 ? 6.764 -5.700 -1.184 1.00 0.00 51 GLY A C 10
ATOM 11866 O O . GLY A 1 51 ? 6.929 -4.505 -1.053 1.00 0.00 51 GLY A O 10
ATOM 11870 N N . LEU A 1 52 ? 6.607 -6.235 -2.365 1.00 0.00 52 LEU A N 10
ATOM 11871 C CA . LEU A 1 52 ? 6.631 -5.372 -3.578 1.00 0.00 52 LEU A CA 10
ATOM 11872 C C . LEU A 1 52 ? 5.200 -5.075 -4.028 1.00 0.00 52 LEU A C 10
ATOM 11873 O O . LEU A 1 52 ? 4.251 -5.662 -3.551 1.00 0.00 52 LEU A O 10
ATOM 11889 N N . CYS A 1 53 ? 5.044 -4.163 -4.947 1.00 0.00 53 CYS A N 10
ATOM 11890 C CA . CYS A 1 53 ? 3.684 -3.811 -5.440 1.00 0.00 53 CYS A CA 10
ATOM 11891 C C . CYS A 1 53 ? 3.330 -4.686 -6.651 1.00 0.00 53 CYS A C 10
ATOM 11892 O O . CYS A 1 53 ? 3.969 -4.592 -7.679 1.00 0.00 53 CYS A O 10
ATOM 11899 N N . PRO A 1 54 ? 2.318 -5.506 -6.501 1.00 0.00 54 PRO A N 10
ATOM 11900 C CA . PRO A 1 54 ? 1.860 -6.396 -7.584 1.00 0.00 54 PRO A CA 10
ATOM 11901 C C . PRO A 1 54 ? 0.996 -5.616 -8.579 1.00 0.00 54 PRO A C 10
ATOM 11902 O O . PRO A 1 54 ? 0.386 -6.181 -9.465 1.00 0.00 54 PRO A O 10
ATOM 11913 N N . ALA A 1 55 ? 0.928 -4.320 -8.430 1.00 0.00 55 ALA A N 10
ATOM 11914 C CA . ALA A 1 55 ? 0.093 -3.502 -9.354 1.00 0.00 55 ALA A CA 10
ATOM 11915 C C . ALA A 1 55 ? 0.974 -2.557 -10.180 1.00 0.00 55 ALA A C 10
ATOM 11916 O O . ALA A 1 55 ? 0.598 -2.141 -11.258 1.00 0.00 55 ALA A O 10
ATOM 11923 N N . CYS A 1 56 ? 2.134 -2.199 -9.692 1.00 0.00 56 CYS A N 10
ATOM 11924 C CA . CYS A 1 56 ? 3.000 -1.271 -10.477 1.00 0.00 56 CYS A CA 10
ATOM 11925 C C . CYS A 1 56 ? 4.485 -1.555 -10.204 1.00 0.00 56 CYS A C 10
ATOM 11926 O O . CYS A 1 56 ? 5.347 -0.777 -10.561 1.00 0.00 56 CYS A O 10
ATOM 11933 N N . ARG A 1 57 ? 4.792 -2.654 -9.573 1.00 0.00 57 ARG A N 10
ATOM 11934 C CA . ARG A 1 57 ? 6.222 -2.965 -9.283 1.00 0.00 57 ARG A CA 10
ATOM 11935 C C . ARG A 1 57 ? 6.833 -1.825 -8.463 1.00 0.00 57 ARG A C 10
ATOM 11936 O O . ARG A 1 57 ? 7.438 -0.917 -8.998 1.00 0.00 57 ARG A O 10
ATOM 11957 N N . LYS A 1 58 ? 6.678 -1.865 -7.169 1.00 0.00 58 LYS A N 10
ATOM 11958 C CA . LYS A 1 58 ? 7.247 -0.787 -6.311 1.00 0.00 58 LYS A CA 10
ATOM 11959 C C . LYS A 1 58 ? 7.392 -1.309 -4.877 1.00 0.00 58 LYS A C 10
ATOM 11960 O O . LYS A 1 58 ? 6.525 -2.001 -4.385 1.00 0.00 58 LYS A O 10
ATOM 11979 N N . PRO A 1 59 ? 8.482 -0.962 -4.244 1.00 0.00 59 PRO A N 10
ATOM 11980 C CA . PRO A 1 59 ? 8.759 -1.390 -2.863 1.00 0.00 59 PRO A CA 10
ATOM 11981 C C . PRO A 1 59 ? 7.924 -0.575 -1.870 1.00 0.00 59 PRO A C 10
ATOM 11982 O O . PRO A 1 59 ? 8.072 0.625 -1.760 1.00 0.00 59 PRO A O 10
ATOM 11993 N N . TYR A 1 60 ? 7.046 -1.228 -1.152 1.00 0.00 60 TYR A N 10
ATOM 11994 C CA . TYR A 1 60 ? 6.190 -0.506 -0.162 1.00 0.00 60 TYR A CA 10
ATOM 11995 C C . TYR A 1 60 ? 7.020 0.566 0.559 1.00 0.00 60 TYR A C 10
ATOM 11996 O O . TYR A 1 60 ? 8.143 0.311 0.944 1.00 0.00 60 TYR A O 10
ATOM 12014 N N . PRO A 1 61 ? 6.446 1.735 0.720 1.00 0.00 61 PRO A N 10
ATOM 12015 C CA . PRO A 1 61 ? 7.119 2.861 1.390 1.00 0.00 61 PRO A CA 10
ATOM 12016 C C . PRO A 1 61 ? 6.979 2.734 2.911 1.00 0.00 61 PRO A C 10
ATOM 12017 O O . PRO A 1 61 ? 5.930 2.388 3.419 1.00 0.00 61 PRO A O 10
ATOM 12028 N N . GLU A 1 62 ? 8.022 3.016 3.641 1.00 0.00 62 GLU A N 10
ATOM 12029 C CA . GLU A 1 62 ? 7.938 2.916 5.126 1.00 0.00 62 GLU A CA 10
ATOM 12030 C C . GLU A 1 62 ? 7.529 4.273 5.703 1.00 0.00 62 GLU A C 10
ATOM 12031 O O . GLU A 1 62 ? 6.366 4.534 5.937 1.00 0.00 62 GLU A O 10
ATOM 12043 N N . ASP A 1 63 ? 8.476 5.141 5.932 1.00 0.00 63 ASP A N 10
ATOM 12044 C CA . ASP A 1 63 ? 8.142 6.482 6.490 1.00 0.00 63 ASP A CA 10
ATOM 12045 C C . ASP A 1 63 ? 7.116 6.331 7.618 1.00 0.00 63 ASP A C 10
ATOM 12046 O O . ASP A 1 63 ? 5.980 6.740 7.478 1.00 0.00 63 ASP A O 10
ATOM 12055 N N . PRO A 1 64 ? 7.552 5.752 8.707 1.00 0.00 64 PRO A N 10
ATOM 12056 C CA . PRO A 1 64 ? 6.698 5.533 9.887 1.00 0.00 64 PRO A CA 10
ATOM 12057 C C . PRO A 1 64 ? 6.547 6.835 10.682 1.00 0.00 64 PRO A C 10
ATOM 12058 O O . PRO A 1 64 ? 5.691 6.957 11.535 1.00 0.00 64 PRO A O 10
ATOM 12069 N N . ALA A 1 65 ? 7.373 7.808 10.408 1.00 0.00 65 ALA A N 10
ATOM 12070 C CA . ALA A 1 65 ? 7.277 9.100 11.144 1.00 0.00 65 ALA A CA 10
ATOM 12071 C C . ALA A 1 65 ? 8.542 9.924 10.898 1.00 0.00 65 ALA A C 10
ATOM 12072 O O . ALA A 1 65 ? 8.496 11.132 10.785 1.00 0.00 65 ALA A O 10
ATOM 12079 N N . VAL A 1 66 ? 9.673 9.278 10.814 1.00 0.00 66 VAL A N 10
ATOM 12080 C CA . VAL A 1 66 ? 10.941 10.020 10.574 1.00 0.00 66 VAL A CA 10
ATOM 12081 C C . VAL A 1 66 ? 11.958 9.087 9.916 1.00 0.00 66 VAL A C 10
ATOM 12082 O O . VAL A 1 66 ? 12.352 8.085 10.480 1.00 0.00 66 VAL A O 10
ATOM 12095 N N . TYR A 1 67 ? 12.384 9.406 8.725 1.00 0.00 67 TYR A N 10
ATOM 12096 C CA . TYR A 1 67 ? 13.375 8.535 8.030 1.00 0.00 67 TYR A CA 10
ATOM 12097 C C . TYR A 1 67 ? 14.466 8.113 9.015 1.00 0.00 67 TYR A C 10
ATOM 12098 O O . TYR A 1 67 ? 14.879 8.878 9.863 1.00 0.00 67 TYR A O 10
ATOM 12116 N N . LYS A 1 68 ? 14.937 6.901 8.908 1.00 0.00 68 LYS A N 10
ATOM 12117 C CA . LYS A 1 68 ? 16.002 6.430 9.835 1.00 0.00 68 LYS A CA 10
ATOM 12118 C C . LYS A 1 68 ? 16.850 5.363 9.135 1.00 0.00 68 LYS A C 10
ATOM 12119 O O . LYS A 1 68 ? 16.347 4.610 8.326 1.00 0.00 68 LYS A O 10
ATOM 12138 N N . PRO A 1 69 ? 18.114 5.334 9.471 1.00 0.00 69 PRO A N 10
ATOM 12139 C CA . PRO A 1 69 ? 19.066 4.370 8.891 1.00 0.00 69 PRO A CA 10
ATOM 12140 C C . PRO A 1 69 ? 18.902 2.996 9.547 1.00 0.00 69 PRO A C 10
ATOM 12141 O O . PRO A 1 69 ? 18.234 2.125 9.025 1.00 0.00 69 PRO A O 10
ATOM 12152 N N . LEU A 1 70 ? 19.509 2.794 10.684 1.00 0.00 70 LEU A N 10
ATOM 12153 C CA . LEU A 1 70 ? 19.390 1.476 11.369 1.00 0.00 70 LEU A CA 10
ATOM 12154 C C . LEU A 1 70 ? 20.043 0.394 10.508 1.00 0.00 70 LEU A C 10
ATOM 12155 O O . LEU A 1 70 ? 19.492 -0.671 10.309 1.00 0.00 70 LEU A O 10
ATOM 12171 N N . SER A 1 71 ? 21.214 0.656 9.993 1.00 0.00 71 SER A N 10
ATOM 12172 C CA . SER A 1 71 ? 21.899 -0.359 9.142 1.00 0.00 71 SER A CA 10
ATOM 12173 C C . SER A 1 71 ? 23.207 0.224 8.603 1.00 0.00 71 SER A C 10
ATOM 12174 O O . SER A 1 71 ? 23.525 0.083 7.438 1.00 0.00 71 SER A O 10
ATOM 12182 N N . GLN A 1 72 ? 23.967 0.877 9.438 1.00 0.00 72 GLN A N 10
ATOM 12183 C CA . GLN A 1 72 ? 25.252 1.466 8.967 1.00 0.00 72 GLN A CA 10
ATOM 12184 C C . GLN A 1 72 ? 24.959 2.625 8.014 1.00 0.00 72 GLN A C 10
ATOM 12185 O O . GLN A 1 72 ? 23.825 2.875 7.654 1.00 0.00 72 GLN A O 10
ATOM 12199 N N . GLU A 1 73 ? 25.970 3.339 7.601 1.00 0.00 73 GLU A N 10
ATOM 12200 C CA . GLU A 1 73 ? 25.742 4.481 6.673 1.00 0.00 73 GLU A CA 10
ATOM 12201 C C . GLU A 1 73 ? 27.087 5.077 6.254 1.00 0.00 73 GLU A C 10
ATOM 12202 O O . GLU A 1 73 ? 28.116 4.771 6.822 1.00 0.00 73 GLU A O 10
ATOM 12214 N N . GLU A 1 74 ? 27.085 5.925 5.263 1.00 0.00 74 GLU A N 10
ATOM 12215 C CA . GLU A 1 74 ? 28.362 6.540 4.806 1.00 0.00 74 GLU A CA 10
ATOM 12216 C C . GLU A 1 74 ? 29.191 5.496 4.056 1.00 0.00 74 GLU A C 10
ATOM 12217 O O . GLU A 1 74 ? 29.232 4.339 4.429 1.00 0.00 74 GLU A O 10
ATOM 12229 N N . LEU A 1 75 ? 29.853 5.893 3.005 1.00 0.00 75 LEU A N 10
ATOM 12230 C CA . LEU A 1 75 ? 30.680 4.922 2.235 1.00 0.00 75 LEU A CA 10
ATOM 12231 C C . LEU A 1 75 ? 32.152 5.094 2.614 1.00 0.00 75 LEU A C 10
ATOM 12232 O O . LEU A 1 75 ? 32.999 4.315 2.223 1.00 0.00 75 LEU A O 10
ATOM 12248 N N . GLN A 1 76 ? 32.466 6.109 3.375 1.00 0.00 76 GLN A N 10
ATOM 12249 C CA . GLN A 1 76 ? 33.883 6.326 3.778 1.00 0.00 76 GLN A CA 10
ATOM 12250 C C . GLN A 1 76 ? 34.789 6.183 2.553 1.00 0.00 76 GLN A C 10
ATOM 12251 O O . GLN A 1 76 ? 34.378 6.423 1.435 1.00 0.00 76 GLN A O 10
ATOM 12265 N N . ARG A 1 77 ? 36.016 5.791 2.753 1.00 0.00 77 ARG A N 10
ATOM 12266 C CA . ARG A 1 77 ? 36.943 5.632 1.598 1.00 0.00 77 ARG A CA 10
ATOM 12267 C C . ARG A 1 77 ? 37.830 4.407 1.823 1.00 0.00 77 ARG A C 10
ATOM 12268 O O . ARG A 1 77 ? 39.015 4.428 1.553 1.00 0.00 77 ARG A O 10
ATOM 12289 N N . ILE A 1 78 ? 37.267 3.338 2.315 1.00 0.00 78 ILE A N 10
ATOM 12290 C CA . ILE A 1 78 ? 38.077 2.113 2.557 1.00 0.00 78 ILE A CA 10
ATOM 12291 C C . ILE A 1 78 ? 37.690 1.039 1.539 1.00 0.00 78 ILE A C 10
ATOM 12292 O O . ILE A 1 78 ? 36.968 1.363 0.611 1.00 0.00 78 ILE A O 10
ATOM 12311 N N . MET A 1 1 ? -30.892 3.270 2.147 1.00 0.00 1 MET A N 11
ATOM 12312 C CA . MET A 1 1 ? -29.621 2.504 2.279 1.00 0.00 1 MET A CA 11
ATOM 12313 C C . MET A 1 1 ? -28.695 3.219 3.263 1.00 0.00 1 MET A C 11
ATOM 12314 O O . MET A 1 1 ? -28.111 4.238 2.950 1.00 0.00 1 MET A O 11
ATOM 12330 N N . SER A 1 2 ? -28.556 2.697 4.449 1.00 0.00 2 SER A N 11
ATOM 12331 C CA . SER A 1 2 ? -27.667 3.351 5.447 1.00 0.00 2 SER A CA 11
ATOM 12332 C C . SER A 1 2 ? -27.379 2.378 6.593 1.00 0.00 2 SER A C 11
ATOM 12333 O O . SER A 1 2 ? -28.278 1.915 7.263 1.00 0.00 2 SER A O 11
ATOM 12341 N N . ARG A 1 3 ? -26.130 2.075 6.822 1.00 0.00 3 ARG A N 11
ATOM 12342 C CA . ARG A 1 3 ? -25.770 1.141 7.928 1.00 0.00 3 ARG A CA 11
ATOM 12343 C C . ARG A 1 3 ? -26.456 -0.215 7.710 1.00 0.00 3 ARG A C 11
ATOM 12344 O O . ARG A 1 3 ? -26.654 -0.978 8.635 1.00 0.00 3 ARG A O 11
ATOM 12365 N N . SER A 1 4 ? -26.817 -0.522 6.494 1.00 0.00 4 SER A N 11
ATOM 12366 C CA . SER A 1 4 ? -27.483 -1.826 6.224 1.00 0.00 4 SER A CA 11
ATOM 12367 C C . SER A 1 4 ? -26.511 -2.743 5.470 1.00 0.00 4 SER A C 11
ATOM 12368 O O . SER A 1 4 ? -26.148 -2.458 4.346 1.00 0.00 4 SER A O 11
ATOM 12376 N N . PRO A 1 5 ? -26.112 -3.817 6.109 1.00 0.00 5 PRO A N 11
ATOM 12377 C CA . PRO A 1 5 ? -25.176 -4.787 5.511 1.00 0.00 5 PRO A CA 11
ATOM 12378 C C . PRO A 1 5 ? -25.892 -5.669 4.484 1.00 0.00 5 PRO A C 11
ATOM 12379 O O . PRO A 1 5 ? -25.294 -6.531 3.871 1.00 0.00 5 PRO A O 11
ATOM 12390 N N . ASP A 1 6 ? -27.165 -5.458 4.283 1.00 0.00 6 ASP A N 11
ATOM 12391 C CA . ASP A 1 6 ? -27.903 -6.286 3.288 1.00 0.00 6 ASP A CA 11
ATOM 12392 C C . ASP A 1 6 ? -27.080 -6.380 2.003 1.00 0.00 6 ASP A C 11
ATOM 12393 O O . ASP A 1 6 ? -27.187 -7.329 1.252 1.00 0.00 6 ASP A O 11
ATOM 12402 N N . ALA A 1 7 ? -26.254 -5.401 1.750 1.00 0.00 7 ALA A N 11
ATOM 12403 C CA . ALA A 1 7 ? -25.414 -5.428 0.519 1.00 0.00 7 ALA A CA 11
ATOM 12404 C C . ALA A 1 7 ? -24.031 -4.862 0.840 1.00 0.00 7 ALA A C 11
ATOM 12405 O O . ALA A 1 7 ? -23.753 -4.482 1.961 1.00 0.00 7 ALA A O 11
ATOM 12412 N N . LYS A 1 8 ? -23.159 -4.797 -0.128 1.00 0.00 8 LYS A N 11
ATOM 12413 C CA . LYS A 1 8 ? -21.800 -4.249 0.136 1.00 0.00 8 LYS A CA 11
ATOM 12414 C C . LYS A 1 8 ? -21.931 -2.869 0.786 1.00 0.00 8 LYS A C 11
ATOM 12415 O O . LYS A 1 8 ? -22.993 -2.280 0.797 1.00 0.00 8 LYS A O 11
ATOM 12434 N N . GLU A 1 9 ? -20.864 -2.350 1.327 1.00 0.00 9 GLU A N 11
ATOM 12435 C CA . GLU A 1 9 ? -20.937 -1.009 1.972 1.00 0.00 9 GLU A CA 11
ATOM 12436 C C . GLU A 1 9 ? -19.753 -0.154 1.514 1.00 0.00 9 GLU A C 11
ATOM 12437 O O . GLU A 1 9 ? -18.606 -0.515 1.695 1.00 0.00 9 GLU A O 11
ATOM 12449 N N . ASP A 1 10 ? -20.022 0.978 0.924 1.00 0.00 10 ASP A N 11
ATOM 12450 C CA . ASP A 1 10 ? -18.914 1.858 0.455 1.00 0.00 10 ASP A CA 11
ATOM 12451 C C . ASP A 1 10 ? -18.261 1.239 -0.786 1.00 0.00 10 ASP A C 11
ATOM 12452 O O . ASP A 1 10 ? -18.123 0.034 -0.873 1.00 0.00 10 ASP A O 11
ATOM 12461 N N . PRO A 1 11 ? -17.876 2.083 -1.712 1.00 0.00 11 PRO A N 11
ATOM 12462 C CA . PRO A 1 11 ? -17.231 1.652 -2.967 1.00 0.00 11 PRO A CA 11
ATOM 12463 C C . PRO A 1 11 ? -15.739 1.364 -2.751 1.00 0.00 11 PRO A C 11
ATOM 12464 O O . PRO A 1 11 ? -14.923 1.600 -3.620 1.00 0.00 11 PRO A O 11
ATOM 12475 N N . VAL A 1 12 ? -15.372 0.856 -1.605 1.00 0.00 12 VAL A N 11
ATOM 12476 C CA . VAL A 1 12 ? -13.936 0.555 -1.351 1.00 0.00 12 VAL A CA 11
ATOM 12477 C C . VAL A 1 12 ? -13.822 -0.750 -0.566 1.00 0.00 12 VAL A C 11
ATOM 12478 O O . VAL A 1 12 ? -14.438 -0.921 0.467 1.00 0.00 12 VAL A O 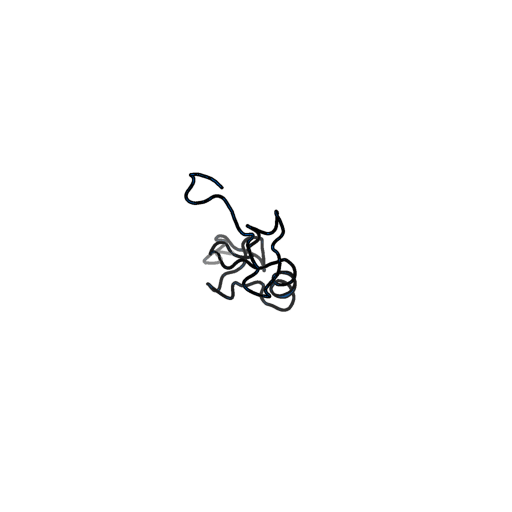11
ATOM 12491 N N . GLU A 1 13 ? -13.040 -1.676 -1.047 1.00 0.00 13 GLU A N 11
ATOM 12492 C CA . GLU A 1 13 ? -12.892 -2.971 -0.327 1.00 0.00 13 GLU A CA 11
ATOM 12493 C C . GLU A 1 13 ? -11.739 -3.765 -0.942 1.00 0.00 13 GLU A C 11
ATOM 12494 O O . GLU A 1 13 ? -11.639 -3.899 -2.146 1.00 0.00 13 GLU A O 11
ATOM 12506 N N . CYS A 1 14 ? -10.866 -4.293 -0.128 1.00 0.00 14 CYS A N 11
ATOM 12507 C CA . CYS A 1 14 ? -9.723 -5.077 -0.673 1.00 0.00 14 CYS A CA 11
ATOM 12508 C C . CYS A 1 14 ? -10.224 -6.006 -1.783 1.00 0.00 14 CYS A C 11
ATOM 12509 O O . CYS A 1 14 ? -10.874 -6.993 -1.508 1.00 0.00 14 CYS A O 11
ATOM 12516 N N . PRO A 1 15 ? -9.912 -5.661 -3.007 1.00 0.00 15 PRO A N 11
ATOM 12517 C CA . PRO A 1 15 ? -10.324 -6.451 -4.179 1.00 0.00 15 PRO A CA 11
ATOM 12518 C C . PRO A 1 15 ? -9.386 -7.645 -4.382 1.00 0.00 15 PRO A C 11
ATOM 12519 O O . PRO A 1 15 ? -9.598 -8.473 -5.246 1.00 0.00 15 PRO A O 11
ATOM 12530 N N . LEU A 1 16 ? -8.343 -7.740 -3.601 1.00 0.00 16 LEU A N 11
ATOM 12531 C CA . LEU A 1 16 ? -7.397 -8.880 -3.767 1.00 0.00 16 LEU A CA 11
ATOM 12532 C C . LEU A 1 16 ? -7.810 -10.038 -2.853 1.00 0.00 16 LEU A C 11
ATOM 12533 O O . LEU A 1 16 ? -7.526 -11.187 -3.130 1.00 0.00 16 LEU A O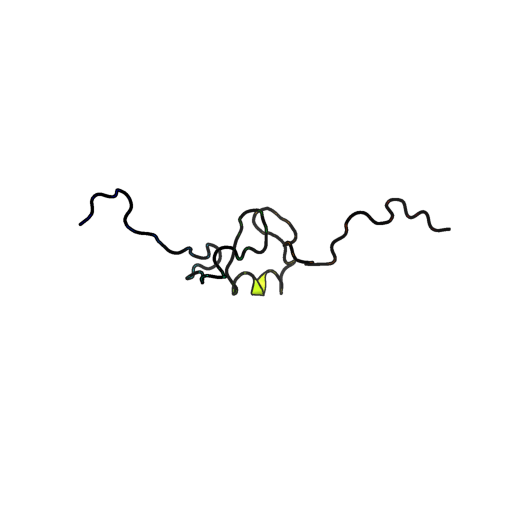 11
ATOM 12549 N N . CYS A 1 17 ? -8.479 -9.750 -1.769 1.00 0.00 17 CYS A N 11
ATOM 12550 C CA . CYS A 1 17 ? -8.909 -10.843 -0.849 1.00 0.00 17 CYS A CA 11
ATOM 12551 C C . CYS A 1 17 ? -10.400 -10.679 -0.535 1.00 0.00 17 CYS A C 11
ATOM 12552 O O . CYS A 1 17 ? -10.985 -11.466 0.182 1.00 0.00 17 CYS A O 11
ATOM 12559 N N . MET A 1 18 ? -11.011 -9.659 -1.067 1.00 0.00 18 MET A N 11
ATOM 12560 C CA . MET A 1 18 ? -12.454 -9.431 -0.809 1.00 0.00 18 MET A CA 11
ATOM 12561 C C . MET A 1 18 ? -12.667 -9.073 0.666 1.00 0.00 18 MET A C 11
ATOM 12562 O O . MET A 1 18 ? -12.706 -9.932 1.523 1.00 0.00 18 MET A O 11
ATOM 12576 N N . GLU A 1 19 ? -12.808 -7.809 0.963 1.00 0.00 19 GLU A N 11
ATOM 12577 C CA . GLU A 1 19 ? -13.022 -7.390 2.378 1.00 0.00 19 GLU A CA 11
ATOM 12578 C C . GLU A 1 19 ? -13.468 -5.923 2.406 1.00 0.00 19 GLU A C 11
ATOM 12579 O O . GLU A 1 19 ? -13.159 -5.169 1.505 1.00 0.00 19 GLU A O 11
ATOM 12591 N N . PRO A 1 20 ? -14.188 -5.566 3.439 1.00 0.00 20 PRO A N 11
ATOM 12592 C CA . PRO A 1 20 ? -14.703 -4.197 3.611 1.00 0.00 20 PRO A CA 11
ATOM 12593 C C . PRO A 1 20 ? -13.593 -3.256 4.088 1.00 0.00 20 PRO A C 11
ATOM 12594 O O . PRO A 1 20 ? -13.107 -3.364 5.197 1.00 0.00 20 PRO A O 11
ATOM 12605 N N . LEU A 1 21 ? -13.195 -2.334 3.258 1.00 0.00 21 LEU A N 11
ATOM 12606 C CA . LEU A 1 21 ? -12.123 -1.381 3.654 1.00 0.00 21 LEU A CA 11
ATOM 12607 C C . LEU A 1 21 ? -12.694 -0.352 4.631 1.00 0.00 21 LEU A C 11
ATOM 12608 O O . LEU A 1 21 ? -13.739 0.221 4.400 1.00 0.00 21 LEU A O 11
ATOM 12624 N N . GLU A 1 22 ? -12.014 -0.106 5.715 1.00 0.00 22 GLU A N 11
ATOM 12625 C CA . GLU A 1 22 ? -12.523 0.894 6.695 1.00 0.00 22 GLU A CA 11
ATOM 12626 C C . GLU A 1 22 ? -12.386 2.294 6.094 1.00 0.00 22 GLU A C 11
ATOM 12627 O O . GLU A 1 22 ? -12.181 2.452 4.907 1.00 0.00 22 GLU A O 11
ATOM 12639 N N . ILE A 1 23 ? -12.493 3.311 6.902 1.00 0.00 23 ILE A N 11
ATOM 12640 C CA . ILE A 1 23 ? -12.364 4.696 6.367 1.00 0.00 23 ILE A CA 11
ATOM 12641 C C . ILE A 1 23 ? -10.884 5.078 6.297 1.00 0.00 23 ILE A C 11
ATOM 12642 O O . ILE A 1 23 ? -10.357 5.361 5.239 1.00 0.00 23 ILE A O 11
ATOM 12658 N N . ASP A 1 24 ? -10.208 5.085 7.414 1.00 0.00 24 ASP A N 11
ATOM 12659 C CA . ASP A 1 24 ? -8.762 5.448 7.408 1.00 0.00 24 ASP A CA 11
ATOM 12660 C C . ASP A 1 24 ? -7.979 4.406 6.605 1.00 0.00 24 ASP A C 11
ATOM 12661 O O . ASP A 1 24 ? -6.859 4.635 6.196 1.00 0.00 24 ASP A O 11
ATOM 12670 N N . ASP A 1 25 ? -8.561 3.259 6.380 1.00 0.00 25 ASP A N 11
ATOM 12671 C CA . ASP A 1 25 ? -7.851 2.200 5.607 1.00 0.00 25 ASP A CA 11
ATOM 12672 C C . ASP A 1 25 ? -7.787 2.597 4.132 1.00 0.00 25 ASP A C 11
ATOM 12673 O O . ASP A 1 25 ? -6.800 2.368 3.460 1.00 0.00 25 ASP A O 11
ATOM 12682 N N . ILE A 1 26 ? -8.832 3.187 3.622 1.00 0.00 26 ILE A N 11
ATOM 12683 C CA . ILE A 1 26 ? -8.836 3.594 2.189 1.00 0.00 26 ILE A CA 11
ATOM 12684 C C . ILE A 1 26 ? -7.506 4.268 1.841 1.00 0.00 26 ILE A C 11
ATOM 12685 O O . ILE A 1 26 ? -6.816 3.866 0.926 1.00 0.00 26 ILE A O 11
ATOM 12701 N N . ASN A 1 27 ? -7.146 5.296 2.560 1.00 0.00 27 ASN A N 11
ATOM 12702 C CA . ASN A 1 27 ? -5.867 6.002 2.266 1.00 0.00 27 ASN A CA 11
ATOM 12703 C C . ASN A 1 27 ? -4.683 5.106 2.631 1.00 0.00 27 ASN A C 11
ATOM 12704 O O . ASN A 1 27 ? -3.622 5.199 2.046 1.00 0.00 27 ASN A O 11
ATOM 12715 N N . PHE A 1 28 ? -4.845 4.245 3.597 1.00 0.00 28 PHE A N 11
ATOM 12716 C CA . PHE A 1 28 ? -3.716 3.358 3.993 1.00 0.00 28 PHE A CA 11
ATOM 12717 C C . PHE A 1 28 ? -3.486 2.296 2.918 1.00 0.00 28 PHE A C 11
ATOM 12718 O O . PHE A 1 28 ? -4.384 1.563 2.552 1.00 0.00 28 PHE A O 11
ATOM 12735 N N . PHE A 1 29 ? -2.286 2.196 2.422 1.00 0.00 29 PHE A N 11
ATOM 12736 C CA . PHE A 1 29 ? -1.994 1.168 1.388 1.00 0.00 29 PHE A CA 11
ATOM 12737 C C . PHE A 1 29 ? -0.499 0.846 1.396 1.00 0.00 29 PHE A C 11
ATOM 12738 O O . PHE A 1 29 ? 0.296 1.596 1.925 1.00 0.00 29 PHE A O 11
ATOM 12755 N N . PRO A 1 30 ? -0.162 -0.265 0.797 1.00 0.00 30 PRO A N 11
ATOM 12756 C CA . PRO A 1 30 ? 1.232 -0.715 0.699 1.00 0.00 30 PRO A CA 11
ATOM 12757 C C . PRO A 1 30 ? 1.934 0.051 -0.423 1.00 0.00 30 PRO A C 11
ATOM 12758 O O . PRO A 1 30 ? 3.142 0.083 -0.507 1.00 0.00 30 PRO A O 11
ATOM 12769 N N . CYS A 1 31 ? 1.174 0.677 -1.282 1.00 0.00 31 CYS A N 11
ATOM 12770 C CA . CYS A 1 31 ? 1.782 1.454 -2.398 1.00 0.00 31 CYS A CA 11
ATOM 12771 C C . CYS A 1 31 ? 0.923 2.690 -2.677 1.00 0.00 31 CYS A C 11
ATOM 12772 O O . CYS A 1 31 ? -0.279 2.671 -2.501 1.00 0.00 31 CYS A O 11
ATOM 12779 N N . THR A 1 32 ? 1.526 3.766 -3.106 1.00 0.00 32 THR A N 11
ATOM 12780 C CA . THR A 1 32 ? 0.736 5.001 -3.385 1.00 0.00 32 THR A CA 11
ATOM 12781 C C . THR A 1 32 ? 0.234 4.983 -4.832 1.00 0.00 32 THR A C 11
ATOM 12782 O O . THR A 1 32 ? -0.167 5.998 -5.369 1.00 0.00 32 THR A O 11
ATOM 12793 N N . CYS A 1 33 ? 0.246 3.843 -5.469 1.00 0.00 33 CYS A N 11
ATOM 12794 C CA . CYS A 1 33 ? -0.238 3.779 -6.878 1.00 0.00 33 CYS A CA 11
ATOM 12795 C C . CYS A 1 33 ? -1.715 3.373 -6.897 1.00 0.00 33 CYS A C 11
ATOM 12796 O O . CYS A 1 33 ? -2.229 2.909 -7.895 1.00 0.00 33 CYS A O 11
ATOM 12803 N N . GLY A 1 34 ? -2.403 3.552 -5.801 1.00 0.00 34 GLY A N 11
ATOM 12804 C CA . GLY A 1 34 ? -3.849 3.183 -5.755 1.00 0.00 34 GLY A CA 11
ATOM 12805 C C . GLY A 1 34 ? -3.994 1.684 -5.493 1.00 0.00 34 GLY A C 11
ATOM 12806 O O . GLY A 1 34 ? -4.369 1.272 -4.413 1.00 0.00 34 GLY A O 11
ATOM 12810 N N . TYR A 1 35 ? -3.700 0.862 -6.468 1.00 0.00 35 TYR A N 11
ATOM 12811 C CA . TYR A 1 35 ? -3.821 -0.609 -6.260 1.00 0.00 35 TYR A CA 11
ATOM 12812 C C . TYR A 1 35 ? -3.230 -0.959 -4.895 1.00 0.00 35 TYR A C 11
ATOM 12813 O O . TYR A 1 35 ? -2.030 -1.057 -4.733 1.00 0.00 35 TYR A O 11
ATOM 12831 N N . GLN A 1 36 ? -4.063 -1.135 -3.907 1.00 0.00 36 GLN A N 11
ATOM 12832 C CA . GLN A 1 36 ? -3.543 -1.463 -2.553 1.00 0.00 36 GLN A CA 11
ATOM 12833 C C . GLN A 1 36 ? -4.257 -2.701 -2.010 1.00 0.00 36 GLN A C 11
ATOM 12834 O O . GLN A 1 36 ? -4.907 -3.425 -2.737 1.00 0.00 36 GLN A O 11
ATOM 12848 N N . ILE A 1 37 ? -4.130 -2.952 -0.737 1.00 0.00 37 ILE A N 11
ATOM 12849 C CA . ILE A 1 37 ? -4.789 -4.147 -0.142 1.00 0.00 37 ILE A CA 11
ATOM 12850 C C . ILE A 1 37 ? -5.288 -3.808 1.263 1.00 0.00 37 ILE A C 11
ATOM 12851 O O . ILE A 1 37 ? -5.235 -2.674 1.695 1.00 0.00 37 ILE A O 11
ATOM 12867 N N . CYS A 1 38 ? -5.766 -4.785 1.981 1.00 0.00 38 CYS A N 11
ATOM 12868 C CA . CYS A 1 38 ? -6.261 -4.524 3.358 1.00 0.00 38 CYS A CA 11
ATOM 12869 C C . CYS A 1 38 ? -5.111 -4.721 4.349 1.00 0.00 38 CYS A C 11
ATOM 12870 O O . CYS A 1 38 ? -4.015 -5.084 3.973 1.00 0.00 38 CYS A O 11
ATOM 12877 N N . ARG A 1 39 ? -5.351 -4.490 5.608 1.00 0.00 39 ARG A N 11
ATOM 12878 C CA . ARG A 1 39 ? -4.269 -4.671 6.615 1.00 0.00 39 ARG A CA 11
ATOM 12879 C C . ARG A 1 39 ? -3.965 -6.164 6.764 1.00 0.00 39 ARG A C 11
ATOM 12880 O O . ARG A 1 39 ? -2.934 -6.552 7.279 1.00 0.00 39 ARG A O 11
ATOM 12901 N N . PHE A 1 40 ? -4.856 -7.005 6.314 1.00 0.00 40 PHE A N 11
ATOM 12902 C CA . PHE A 1 40 ? -4.626 -8.473 6.422 1.00 0.00 40 PHE A CA 11
ATOM 12903 C C . PHE A 1 40 ? -3.837 -8.957 5.203 1.00 0.00 40 PHE A C 11
ATOM 12904 O O . PHE A 1 40 ? -3.245 -10.018 5.214 1.00 0.00 40 PHE A O 11
ATOM 12921 N N . CYS A 1 41 ? -3.827 -8.186 4.151 1.00 0.00 41 CYS A N 11
ATOM 12922 C CA . CYS A 1 41 ? -3.079 -8.597 2.930 1.00 0.00 41 CYS A CA 11
ATOM 12923 C C . CYS A 1 41 ? -1.643 -8.077 3.022 1.00 0.00 41 CYS A C 11
ATOM 12924 O O . CYS A 1 41 ? -0.701 -8.750 2.653 1.00 0.00 41 CYS A O 11
ATOM 12931 N N . TRP A 1 42 ? -1.472 -6.881 3.516 1.00 0.00 42 TRP A N 11
ATOM 12932 C CA . TRP A 1 42 ? -0.102 -6.311 3.638 1.00 0.00 42 TRP A CA 11
ATOM 12933 C C . TRP A 1 42 ? 0.662 -7.060 4.734 1.00 0.00 42 TRP A C 11
ATOM 12934 O O . TRP A 1 42 ? 1.865 -7.222 4.665 1.00 0.00 42 TRP A O 11
ATOM 12955 N N . HIS A 1 43 ? -0.027 -7.520 5.744 1.00 0.00 43 HIS A N 11
ATOM 12956 C CA . HIS A 1 43 ? 0.663 -8.259 6.840 1.00 0.00 43 HIS A CA 11
ATOM 12957 C C . HIS A 1 43 ? 1.208 -9.582 6.298 1.00 0.00 43 HIS A C 11
ATOM 12958 O O . HIS A 1 43 ? 1.933 -10.286 6.973 1.00 0.00 43 HIS A O 11
ATOM 12972 N N . ARG A 1 44 ? 0.864 -9.929 5.087 1.00 0.00 44 ARG A N 11
ATOM 12973 C CA . ARG A 1 44 ? 1.365 -11.209 4.512 1.00 0.00 44 ARG A CA 11
ATOM 12974 C C . ARG A 1 44 ? 2.460 -10.920 3.481 1.00 0.00 44 ARG A C 11
ATOM 12975 O O . ARG A 1 44 ? 3.323 -11.740 3.235 1.00 0.00 44 ARG A O 11
ATOM 12996 N N . ILE A 1 45 ? 2.434 -9.765 2.873 1.00 0.00 45 ILE A N 11
ATOM 12997 C CA . ILE A 1 45 ? 3.477 -9.438 1.860 1.00 0.00 45 ILE A CA 11
ATOM 12998 C C . ILE A 1 45 ? 4.792 -9.110 2.565 1.00 0.00 45 ILE A C 11
ATOM 12999 O O . ILE A 1 45 ? 5.837 -9.628 2.223 1.00 0.00 45 ILE A O 11
ATOM 13015 N N . ARG A 1 46 ? 4.750 -8.256 3.547 1.00 0.00 46 ARG A N 11
ATOM 13016 C CA . ARG A 1 46 ? 5.998 -7.896 4.275 1.00 0.00 46 ARG A CA 11
ATOM 13017 C C . ARG A 1 46 ? 6.455 -9.083 5.128 1.00 0.00 46 ARG A C 11
ATOM 13018 O O . ARG A 1 46 ? 7.485 -9.036 5.770 1.00 0.00 46 ARG A O 11
ATOM 13039 N N . THR A 1 47 ? 5.697 -10.148 5.145 1.00 0.00 47 THR A N 11
ATOM 13040 C CA . THR A 1 47 ? 6.093 -11.328 5.962 1.00 0.00 47 THR A CA 11
ATOM 13041 C C . THR A 1 47 ? 6.795 -12.365 5.076 1.00 0.00 47 THR A C 11
ATOM 13042 O O . THR A 1 47 ? 7.932 -12.725 5.313 1.00 0.00 47 THR A O 11
ATOM 13053 N N . ASP A 1 48 ? 6.127 -12.860 4.069 1.00 0.00 48 ASP A N 11
ATOM 13054 C CA . ASP A 1 48 ? 6.766 -13.885 3.191 1.00 0.00 48 ASP A CA 11
ATOM 13055 C C . ASP A 1 48 ? 6.767 -13.412 1.736 1.00 0.00 48 ASP A C 11
ATOM 13056 O O . ASP A 1 48 ? 7.710 -13.638 1.005 1.00 0.00 48 ASP A O 11
ATOM 13065 N N . GLU A 1 49 ? 5.719 -12.767 1.304 1.00 0.00 49 GLU A N 11
ATOM 13066 C CA . GLU A 1 49 ? 5.672 -12.296 -0.109 1.00 0.00 49 GLU A CA 11
ATOM 13067 C C . GLU A 1 49 ? 6.683 -11.167 -0.307 1.00 0.00 49 GLU A C 11
ATOM 13068 O O . GLU A 1 49 ? 7.529 -10.922 0.531 1.00 0.00 49 GLU A O 11
ATOM 13080 N N . ASN A 1 50 ? 6.605 -10.480 -1.411 1.00 0.00 50 ASN A N 11
ATOM 13081 C CA . ASN A 1 50 ? 7.564 -9.370 -1.664 1.00 0.00 50 ASN A CA 11
ATOM 13082 C C . ASN A 1 50 ? 6.923 -8.040 -1.268 1.00 0.00 50 ASN A C 11
ATOM 13083 O O . ASN A 1 50 ? 5.960 -7.600 -1.865 1.00 0.00 50 ASN A O 11
ATOM 13094 N N . GLY A 1 51 ? 7.453 -7.393 -0.267 1.00 0.00 51 GLY A N 11
ATOM 13095 C CA . GLY A 1 51 ? 6.879 -6.089 0.167 1.00 0.00 51 GLY A CA 11
ATOM 13096 C C . GLY A 1 51 ? 6.751 -5.158 -1.041 1.00 0.00 51 GLY A C 11
ATOM 13097 O O . GLY A 1 51 ? 6.004 -4.200 -1.021 1.00 0.00 51 GLY A O 11
ATOM 13101 N N . LEU A 1 52 ? 7.474 -5.429 -2.094 1.00 0.00 52 LEU A N 11
ATOM 13102 C CA . LEU A 1 52 ? 7.391 -4.559 -3.299 1.00 0.00 52 LEU A CA 11
ATOM 13103 C C . LEU A 1 52 ? 5.946 -4.514 -3.801 1.00 0.00 52 LEU A C 11
ATOM 13104 O O . LEU A 1 52 ? 5.088 -5.231 -3.324 1.00 0.00 52 LEU A O 11
ATOM 13120 N N . CYS A 1 53 ? 5.676 -3.677 -4.763 1.00 0.00 53 CYS A N 11
ATOM 13121 C CA . CYS A 1 53 ? 4.294 -3.574 -5.309 1.00 0.00 53 CYS A CA 11
ATOM 13122 C C . CYS A 1 53 ? 4.144 -4.548 -6.485 1.00 0.00 53 CYS A C 11
ATOM 13123 O O . CYS A 1 53 ? 4.867 -4.449 -7.455 1.00 0.00 53 CYS A O 11
ATOM 13130 N N . PRO A 1 54 ? 3.210 -5.460 -6.370 1.00 0.00 54 PRO A N 11
ATOM 13131 C CA . PRO A 1 54 ? 2.949 -6.459 -7.422 1.00 0.00 54 PRO A CA 11
ATOM 13132 C C . PRO A 1 54 ? 2.106 -5.854 -8.554 1.00 0.00 54 PRO A C 11
ATOM 13133 O O . PRO A 1 54 ? 1.502 -6.565 -9.332 1.00 0.00 54 PRO A O 11
ATOM 13144 N N . ALA A 1 55 ? 2.050 -4.552 -8.651 1.00 0.00 55 ALA A N 11
ATOM 13145 C CA . ALA A 1 55 ? 1.235 -3.927 -9.730 1.00 0.00 55 ALA A CA 11
ATOM 13146 C C . ALA A 1 55 ? 2.011 -2.784 -10.399 1.00 0.00 55 ALA A C 11
ATOM 13147 O O . ALA A 1 55 ? 1.766 -2.453 -11.542 1.00 0.00 55 ALA A O 11
ATOM 13154 N N . CYS A 1 56 ? 2.937 -2.170 -9.708 1.00 0.00 56 CYS A N 11
ATOM 13155 C CA . CYS A 1 56 ? 3.697 -1.051 -10.338 1.00 0.00 56 CYS A CA 11
ATOM 13156 C C . CYS A 1 56 ? 5.171 -1.088 -9.904 1.00 0.00 56 CYS A C 11
ATOM 13157 O O . CYS A 1 56 ? 5.910 -0.149 -10.121 1.00 0.00 56 CYS A O 11
ATOM 13164 N N . ARG A 1 57 ? 5.604 -2.157 -9.294 1.00 0.00 57 ARG A N 11
ATOM 13165 C CA . ARG A 1 57 ? 7.029 -2.232 -8.855 1.00 0.00 57 ARG A CA 11
ATOM 13166 C C . ARG A 1 57 ? 7.337 -1.054 -7.929 1.00 0.00 57 ARG A C 11
ATOM 13167 O O . ARG A 1 57 ? 7.437 0.078 -8.360 1.00 0.00 57 ARG A O 11
ATOM 13188 N N . LYS A 1 58 ? 7.490 -1.315 -6.660 1.00 0.00 58 LYS A N 11
ATOM 13189 C CA . LYS A 1 58 ? 7.794 -0.223 -5.689 1.00 0.00 58 LYS A CA 11
ATOM 13190 C C . LYS A 1 58 ? 7.777 -0.801 -4.268 1.00 0.00 58 LYS A C 11
ATOM 13191 O O . LYS A 1 58 ? 6.874 -1.530 -3.915 1.00 0.00 58 LYS A O 11
ATOM 13210 N N . PRO A 1 59 ? 8.770 -0.458 -3.491 1.00 0.00 59 PRO A N 11
ATOM 13211 C CA . PRO A 1 59 ? 8.880 -0.941 -2.105 1.00 0.00 59 PRO A CA 11
ATOM 13212 C C . PRO A 1 59 ? 7.887 -0.200 -1.209 1.00 0.00 59 PRO A C 11
ATOM 13213 O O . PRO A 1 59 ? 7.954 1.003 -1.056 1.00 0.00 59 PRO A O 11
ATOM 13224 N N . TYR A 1 60 ? 6.962 -0.910 -0.624 1.00 0.00 60 TYR A N 11
ATOM 13225 C CA . TYR A 1 60 ? 5.956 -0.251 0.257 1.00 0.00 60 TYR A CA 11
ATOM 13226 C C . TYR A 1 60 ? 6.644 0.799 1.131 1.00 0.00 60 TYR A C 11
ATOM 13227 O O . TYR A 1 60 ? 7.813 0.678 1.441 1.00 0.00 60 TYR A O 11
ATOM 13245 N N . PRO A 1 61 ? 5.894 1.809 1.498 1.00 0.00 61 PRO A N 11
ATOM 13246 C CA . PRO A 1 61 ? 6.404 2.911 2.332 1.00 0.00 61 PRO A CA 11
ATOM 13247 C C . PRO A 1 61 ? 6.484 2.479 3.799 1.00 0.00 61 PRO A C 11
ATOM 13248 O O . PRO A 1 61 ? 5.518 2.552 4.533 1.00 0.00 61 PRO A O 11
ATOM 13259 N N . GLU A 1 62 ? 7.631 2.031 4.234 1.00 0.00 62 GLU A N 11
ATOM 13260 C CA . GLU A 1 62 ? 7.774 1.597 5.651 1.00 0.00 62 GLU A CA 11
ATOM 13261 C C . GLU A 1 62 ? 9.143 2.031 6.180 1.00 0.00 62 GLU A C 11
ATOM 13262 O O . GLU A 1 62 ? 10.033 1.224 6.360 1.00 0.00 62 GLU A O 11
ATOM 13274 N N . ASP A 1 63 ? 9.319 3.299 6.430 1.00 0.00 63 ASP A N 11
ATOM 13275 C CA . ASP A 1 63 ? 10.632 3.780 6.946 1.00 0.00 63 ASP A CA 11
ATOM 13276 C C . ASP A 1 63 ? 10.577 5.297 7.152 1.00 0.00 63 ASP A C 11
ATOM 13277 O O . ASP A 1 63 ? 9.761 5.973 6.557 1.00 0.00 63 ASP A O 11
ATOM 13286 N N . PRO A 1 64 ? 11.454 5.785 7.993 1.00 0.00 64 PRO A N 11
ATOM 13287 C CA . PRO A 1 64 ? 11.541 7.221 8.309 1.00 0.00 64 PRO A CA 11
ATOM 13288 C C . PRO A 1 64 ? 12.275 7.967 7.191 1.00 0.00 64 PRO A C 11
ATOM 13289 O O . PRO A 1 64 ? 11.677 8.675 6.405 1.00 0.00 64 PRO A O 11
ATOM 13300 N N . ALA A 1 65 ? 13.569 7.814 7.118 1.00 0.00 65 ALA A N 11
ATOM 13301 C CA . ALA A 1 65 ? 14.347 8.512 6.056 1.00 0.00 65 ALA A CA 11
ATOM 13302 C C . ALA A 1 65 ? 15.808 8.067 6.131 1.00 0.00 65 ALA A C 11
ATOM 13303 O O . ALA A 1 65 ? 16.479 8.275 7.123 1.00 0.00 65 ALA A O 11
ATOM 13310 N N . VAL A 1 66 ? 16.307 7.448 5.097 1.00 0.00 66 VAL A N 11
ATOM 13311 C CA . VAL A 1 66 ? 17.723 6.986 5.123 1.00 0.00 66 VAL A CA 11
ATOM 13312 C C . VAL A 1 66 ? 18.408 7.317 3.796 1.00 0.00 66 VAL A C 11
ATOM 13313 O O . VAL A 1 66 ? 18.359 6.552 2.853 1.00 0.00 66 VAL A O 11
ATOM 13326 N N . TYR A 1 67 ? 19.058 8.443 3.720 1.00 0.00 67 TYR A N 11
ATOM 13327 C CA . TYR A 1 67 ? 19.761 8.820 2.460 1.00 0.00 67 TYR A CA 11
ATOM 13328 C C . TYR A 1 67 ? 18.774 8.836 1.289 1.00 0.00 67 TYR A C 11
ATOM 13329 O O . TYR A 1 67 ? 18.559 7.836 0.635 1.00 0.00 67 TYR A O 11
ATOM 13347 N N . LYS A 1 68 ? 18.184 9.968 1.012 1.00 0.00 68 LYS A N 11
ATOM 13348 C CA . LYS A 1 68 ? 17.223 10.049 -0.126 1.00 0.00 68 LYS A CA 11
ATOM 13349 C C . LYS A 1 68 ? 16.369 11.316 0.006 1.00 0.00 68 LYS A C 11
ATOM 13350 O O . LYS A 1 68 ? 16.310 12.113 -0.909 1.00 0.00 68 LYS A O 11
ATOM 13369 N N . PRO A 1 69 ? 15.733 11.464 1.140 1.00 0.00 69 PRO A N 11
ATOM 13370 C CA . PRO A 1 69 ? 14.872 12.627 1.416 1.00 0.00 69 PRO A CA 11
ATOM 13371 C C . PRO A 1 69 ? 15.720 13.854 1.762 1.00 0.00 69 PRO A C 11
ATOM 13372 O O . PRO A 1 69 ? 15.982 14.134 2.916 1.00 0.00 69 PRO A O 11
ATOM 13383 N N . LEU A 1 70 ? 16.150 14.591 0.774 1.00 0.00 70 LEU A N 11
ATOM 13384 C CA . LEU A 1 70 ? 16.976 15.799 1.056 1.00 0.00 70 LEU A CA 11
ATOM 13385 C C . LEU A 1 70 ? 16.297 16.629 2.147 1.00 0.00 70 LEU A C 11
ATOM 13386 O O . LEU A 1 70 ? 15.099 16.559 2.337 1.00 0.00 70 LEU A O 11
ATOM 13402 N N . SER A 1 71 ? 17.052 17.412 2.868 1.00 0.00 71 SER A N 11
ATOM 13403 C CA . SER A 1 71 ? 16.445 18.242 3.946 1.00 0.00 71 SER A CA 11
ATOM 13404 C C . SER A 1 71 ? 17.545 18.749 4.879 1.00 0.00 71 SER A C 11
ATOM 13405 O O . SER A 1 71 ? 17.505 18.539 6.076 1.00 0.00 71 SER A O 11
ATOM 13413 N N . GLN A 1 72 ? 18.530 19.415 4.343 1.00 0.00 72 GLN A N 11
ATOM 13414 C CA . GLN A 1 72 ? 19.631 19.936 5.201 1.00 0.00 72 GLN A CA 11
ATOM 13415 C C . GLN A 1 72 ? 20.537 20.849 4.371 1.00 0.00 72 GLN A C 11
ATOM 13416 O O . GLN A 1 72 ? 20.276 21.115 3.215 1.00 0.00 72 GLN A O 11
ATOM 13430 N N . GLU A 1 73 ? 21.600 21.333 4.954 1.00 0.00 73 GLU A N 11
ATOM 13431 C CA . GLU A 1 73 ? 22.522 22.231 4.203 1.00 0.00 73 GLU A CA 11
ATOM 13432 C C . GLU A 1 73 ? 23.497 21.392 3.375 1.00 0.00 73 GLU A C 11
ATOM 13433 O O . GLU A 1 73 ? 23.852 20.291 3.744 1.00 0.00 73 GLU A O 11
ATOM 13445 N N . GLU A 1 74 ? 23.933 21.906 2.256 1.00 0.00 74 GLU A N 11
ATOM 13446 C CA . GLU A 1 74 ? 24.885 21.142 1.402 1.00 0.00 74 GLU A CA 11
ATOM 13447 C C . GLU A 1 74 ? 26.300 21.278 1.969 1.00 0.00 74 GLU A C 11
ATOM 13448 O O . GLU A 1 74 ? 26.653 22.286 2.550 1.00 0.00 74 GLU A O 11
ATOM 13460 N N . LEU A 1 75 ? 27.113 20.270 1.807 1.00 0.00 75 LEU A N 11
ATOM 13461 C CA . LEU A 1 75 ? 28.504 20.342 2.337 1.00 0.00 75 LEU A CA 11
ATOM 13462 C C . LEU A 1 75 ? 29.297 21.391 1.557 1.00 0.00 75 LEU A C 11
ATOM 13463 O O . LEU A 1 75 ? 28.829 21.936 0.578 1.00 0.00 75 LEU A O 11
ATOM 13479 N N . GLN A 1 76 ? 30.496 21.679 1.984 1.00 0.00 76 GLN A N 11
ATOM 13480 C CA . GLN A 1 76 ? 31.319 22.694 1.267 1.00 0.00 76 GLN A CA 11
ATOM 13481 C C . GLN A 1 76 ? 32.279 21.982 0.312 1.00 0.00 76 GLN A C 11
ATOM 13482 O O . GLN A 1 76 ? 33.240 21.366 0.728 1.00 0.00 76 GLN A O 11
ATOM 13496 N N . ARG A 1 77 ? 32.025 22.058 -0.966 1.00 0.00 77 ARG A N 11
ATOM 13497 C CA . ARG A 1 77 ? 32.923 21.383 -1.944 1.00 0.00 77 ARG A CA 11
ATOM 13498 C C . ARG A 1 77 ? 32.912 19.875 -1.685 1.00 0.00 77 ARG A C 11
ATOM 13499 O O . ARG A 1 77 ? 33.797 19.155 -2.105 1.00 0.00 77 ARG A O 11
ATOM 13520 N N . ILE A 1 78 ? 31.914 19.392 -0.996 1.00 0.00 78 ILE A N 11
ATOM 13521 C CA . ILE A 1 78 ? 31.843 17.931 -0.711 1.00 0.00 78 ILE A CA 11
ATOM 13522 C C . ILE A 1 78 ? 33.110 17.494 0.027 1.00 0.00 78 ILE A C 11
ATOM 13523 O O . ILE A 1 78 ? 33.764 16.580 -0.450 1.00 0.00 78 ILE A O 11
ATOM 13542 N N . MET A 1 1 ? -36.155 -6.212 -0.762 1.00 0.00 1 MET A N 12
ATOM 13543 C CA . MET A 1 1 ? -34.988 -6.585 0.086 1.00 0.00 1 MET A CA 12
ATOM 13544 C C . MET A 1 1 ? -35.169 -6.004 1.489 1.00 0.00 1 MET A C 12
ATOM 13545 O O . MET A 1 1 ? -35.237 -4.805 1.669 1.00 0.00 1 MET A O 12
ATOM 13561 N N . SER A 1 2 ? -35.248 -6.844 2.485 1.00 0.00 2 SER A N 12
ATOM 13562 C CA . SER A 1 2 ? -35.422 -6.337 3.875 1.00 0.00 2 SER A CA 12
ATOM 13563 C C . SER A 1 2 ? -34.048 -6.092 4.501 1.00 0.00 2 SER A C 12
ATOM 13564 O O . SER A 1 2 ? -33.094 -5.770 3.820 1.00 0.00 2 SER A O 12
ATOM 13572 N N . ARG A 1 3 ? -33.939 -6.243 5.792 1.00 0.00 3 ARG A N 12
ATOM 13573 C CA . ARG A 1 3 ? -32.624 -6.019 6.458 1.00 0.00 3 ARG A CA 12
ATOM 13574 C C . ARG A 1 3 ? -32.256 -4.535 6.375 1.00 0.00 3 ARG A C 12
ATOM 13575 O O . ARG A 1 3 ? -32.720 -3.817 5.513 1.00 0.00 3 ARG A O 12
ATOM 13596 N N . SER A 1 4 ? -31.424 -4.073 7.268 1.00 0.00 4 SER A N 12
ATOM 13597 C CA . SER A 1 4 ? -31.024 -2.637 7.245 1.00 0.00 4 SER A CA 12
ATOM 13598 C C . SER A 1 4 ? -30.301 -2.326 5.930 1.00 0.00 4 SER A C 12
ATOM 13599 O O . SER A 1 4 ? -29.697 -3.196 5.335 1.00 0.00 4 SER A O 12
ATOM 13607 N N . PRO A 1 5 ? -30.387 -1.086 5.519 1.00 0.00 5 PRO A N 12
ATOM 13608 C CA . PRO A 1 5 ? -29.752 -0.615 4.275 1.00 0.00 5 PRO A CA 12
ATOM 13609 C C . PRO A 1 5 ? -28.249 -0.402 4.488 1.00 0.00 5 PRO A C 12
ATOM 13610 O O . PRO A 1 5 ? -27.732 -0.601 5.569 1.00 0.00 5 PRO A O 12
ATOM 13621 N N . ASP A 1 6 ? -27.549 0.003 3.463 1.00 0.00 6 ASP A N 12
ATOM 13622 C CA . ASP A 1 6 ? -26.083 0.228 3.605 1.00 0.00 6 ASP A CA 12
ATOM 13623 C C . ASP A 1 6 ? -25.385 -1.107 3.867 1.00 0.00 6 ASP A C 12
ATOM 13624 O O . ASP A 1 6 ? -24.511 -1.207 4.706 1.00 0.00 6 ASP A O 12
ATOM 13633 N N . ALA A 1 7 ? -25.761 -2.134 3.157 1.00 0.00 7 ALA A N 12
ATOM 13634 C CA . ALA A 1 7 ? -25.117 -3.461 3.369 1.00 0.00 7 ALA A CA 12
ATOM 13635 C C . ALA A 1 7 ? -24.724 -4.062 2.018 1.00 0.00 7 ALA A C 12
ATOM 13636 O O . ALA A 1 7 ? -24.410 -5.232 1.918 1.00 0.00 7 ALA A O 12
ATOM 13643 N N . LYS A 1 8 ? -24.736 -3.273 0.978 1.00 0.00 8 LYS A N 12
ATOM 13644 C CA . LYS A 1 8 ? -24.362 -3.806 -0.364 1.00 0.00 8 LYS A CA 12
ATOM 13645 C C . LYS A 1 8 ? -23.131 -3.058 -0.885 1.00 0.00 8 LYS A C 12
ATOM 13646 O O . LYS A 1 8 ? -22.369 -2.496 -0.123 1.00 0.00 8 LYS A O 12
ATOM 13665 N N . GLU A 1 9 ? -22.926 -3.053 -2.175 1.00 0.00 9 GLU A N 12
ATOM 13666 C CA . GLU A 1 9 ? -21.740 -2.347 -2.737 1.00 0.00 9 GLU A CA 12
ATOM 13667 C C . GLU A 1 9 ? -21.830 -0.852 -2.430 1.00 0.00 9 GLU A C 12
ATOM 13668 O O . GLU A 1 9 ? -22.902 -0.286 -2.343 1.00 0.00 9 GLU A O 12
ATOM 13680 N N . ASP A 1 10 ? -20.708 -0.208 -2.271 1.00 0.00 10 ASP A N 12
ATOM 13681 C CA . ASP A 1 10 ? -20.708 1.252 -1.976 1.00 0.00 10 ASP A CA 12
ATOM 13682 C C . ASP A 1 10 ? -19.327 1.659 -1.454 1.00 0.00 10 ASP A C 12
ATOM 13683 O O . ASP A 1 10 ? -18.702 2.548 -1.996 1.00 0.00 10 ASP A O 12
ATOM 13692 N N . PRO A 1 11 ? -18.886 0.986 -0.419 1.00 0.00 11 PRO A N 12
ATOM 13693 C CA . PRO A 1 11 ? -17.572 1.249 0.192 1.00 0.00 11 PRO A CA 12
ATOM 13694 C C . PRO A 1 11 ? -16.470 0.587 -0.638 1.00 0.00 11 PRO A C 12
ATOM 13695 O O . PRO A 1 11 ? -16.738 -0.118 -1.591 1.00 0.00 11 PRO A O 12
ATOM 13706 N N . VAL A 1 12 ? -15.232 0.796 -0.282 1.00 0.00 12 VAL A N 12
ATOM 13707 C CA . VAL A 1 12 ? -14.125 0.163 -1.051 1.00 0.00 12 VAL A CA 12
ATOM 13708 C C . VAL A 1 12 ? -13.976 -1.290 -0.597 1.00 0.00 12 VAL A C 12
ATOM 13709 O O . VAL A 1 12 ? -14.293 -1.633 0.523 1.00 0.00 12 VAL A O 12
ATOM 13722 N N . GLU A 1 13 ? -13.501 -2.150 -1.456 1.00 0.00 13 GLU A N 12
ATOM 13723 C CA . GLU A 1 13 ? -13.345 -3.576 -1.059 1.00 0.00 13 GLU A CA 12
ATOM 13724 C C . GLU A 1 13 ? -11.991 -4.105 -1.534 1.00 0.00 13 GLU A C 12
ATOM 13725 O O . GLU A 1 13 ? -11.692 -4.112 -2.712 1.00 0.00 13 GLU A O 12
ATOM 13737 N N . CYS A 1 14 ? -11.171 -4.556 -0.624 1.00 0.00 14 CYS A N 12
ATOM 13738 C CA . CYS A 1 14 ? -9.839 -5.091 -1.019 1.00 0.00 14 CYS A CA 12
ATOM 13739 C C . CYS A 1 14 ? -10.015 -6.069 -2.188 1.00 0.00 14 CYS A C 12
ATOM 13740 O O . CYS A 1 14 ? -10.559 -7.139 -2.011 1.00 0.00 14 CYS A O 12
ATOM 13747 N N . PRO A 1 15 ? -9.552 -5.676 -3.349 1.00 0.00 15 PRO A N 12
ATOM 13748 C CA . PRO A 1 15 ? -9.644 -6.509 -4.562 1.00 0.00 15 PRO A CA 12
ATOM 13749 C C . PRO A 1 15 ? -8.549 -7.581 -4.564 1.00 0.00 15 PRO A C 12
ATOM 13750 O O . PRO A 1 15 ? -8.324 -8.252 -5.553 1.00 0.00 15 PRO A O 12
ATOM 13761 N N . LEU A 1 16 ? -7.861 -7.745 -3.467 1.00 0.00 16 LEU A N 12
ATOM 13762 C CA . LEU A 1 16 ? -6.780 -8.767 -3.410 1.00 0.00 16 LEU A CA 12
ATOM 13763 C C . LEU A 1 16 ? -7.241 -9.956 -2.564 1.00 0.00 16 LEU A C 12
ATOM 13764 O O . LEU A 1 16 ? -6.801 -11.073 -2.753 1.00 0.00 16 LEU A O 12
ATOM 13780 N N . CYS A 1 17 ? -8.132 -9.728 -1.637 1.00 0.00 17 CYS A N 12
ATOM 13781 C CA . CYS A 1 17 ? -8.628 -10.847 -0.786 1.00 0.00 17 CYS A CA 12
ATOM 13782 C C . CYS A 1 17 ? -10.161 -10.811 -0.741 1.00 0.00 17 CYS A C 12
ATOM 13783 O O . CYS A 1 17 ? -10.796 -11.662 -0.151 1.00 0.00 17 CYS A O 12
ATOM 13790 N N . MET A 1 18 ? -10.756 -9.841 -1.382 1.00 0.00 18 MET A N 12
ATOM 13791 C CA . MET A 1 18 ? -12.243 -9.748 -1.408 1.00 0.00 18 MET A CA 12
ATOM 13792 C C . MET A 1 18 ? -12.781 -9.348 -0.034 1.00 0.00 18 MET A C 12
ATOM 13793 O O . MET A 1 18 ? -13.940 -9.552 0.270 1.00 0.00 18 MET A O 12
ATOM 13807 N N . GLU A 1 19 ? -11.959 -8.777 0.798 1.00 0.00 19 GLU A N 12
ATOM 13808 C CA . GLU A 1 19 ? -12.439 -8.363 2.150 1.00 0.00 19 GLU A CA 12
ATOM 13809 C C . GLU A 1 19 ? -12.937 -6.914 2.093 1.00 0.00 19 GLU A C 12
ATOM 13810 O O . GLU A 1 19 ? -12.582 -6.174 1.199 1.00 0.00 19 GLU A O 12
ATOM 13822 N N . PRO A 1 20 ? -13.746 -6.555 3.059 1.00 0.00 20 PRO A N 12
ATOM 13823 C CA . PRO A 1 20 ? -14.310 -5.197 3.157 1.00 0.00 20 PRO A CA 12
ATOM 13824 C C . PRO A 1 20 ? -13.264 -4.221 3.707 1.00 0.00 20 PRO A C 12
ATOM 13825 O O . PRO A 1 20 ? -12.567 -4.512 4.658 1.00 0.00 20 PRO A O 12
ATOM 13836 N N . LEU A 1 21 ? -13.147 -3.065 3.112 1.00 0.00 21 LEU A N 12
ATOM 13837 C CA . LEU A 1 21 ? -12.145 -2.070 3.592 1.00 0.00 21 LEU A CA 12
ATOM 13838 C C . LEU A 1 21 ? -12.734 -1.252 4.742 1.00 0.00 21 LEU A C 12
ATOM 13839 O O . LEU A 1 21 ? -13.842 -1.484 5.184 1.00 0.00 21 LEU A O 12
ATOM 13855 N N . GLU A 1 22 ? -11.998 -0.287 5.223 1.00 0.00 22 GLU A N 12
ATOM 13856 C CA . GLU A 1 22 ? -12.504 0.561 6.336 1.00 0.00 22 GLU A CA 12
ATOM 13857 C C . GLU A 1 22 ? -12.343 2.032 5.949 1.00 0.00 22 GLU A C 12
ATOM 13858 O O . GLU A 1 22 ? -11.802 2.350 4.910 1.00 0.00 22 GLU A O 12
ATOM 13870 N N . ILE A 1 23 ? -12.805 2.931 6.771 1.00 0.00 23 ILE A N 12
ATOM 13871 C CA . ILE A 1 23 ? -12.671 4.376 6.438 1.00 0.00 23 ILE A CA 12
ATOM 13872 C C . ILE A 1 23 ? -11.204 4.796 6.557 1.00 0.00 23 ILE A C 12
ATOM 13873 O O . ILE A 1 23 ? -10.634 5.357 5.642 1.00 0.00 23 ILE A O 12
ATOM 13889 N N . ASP A 1 24 ? -10.588 4.530 7.676 1.00 0.00 24 ASP A N 12
ATOM 13890 C CA . ASP A 1 24 ? -9.159 4.915 7.848 1.00 0.00 24 ASP A CA 12
ATOM 13891 C C . ASP A 1 24 ? -8.259 3.861 7.197 1.00 0.00 24 ASP A C 12
ATOM 13892 O O . ASP A 1 24 ? -7.049 3.971 7.215 1.00 0.00 24 ASP A O 12
ATOM 13901 N N . ASP A 1 25 ? -8.835 2.841 6.622 1.00 0.00 25 ASP A N 12
ATOM 13902 C CA . ASP A 1 25 ? -8.006 1.785 5.972 1.00 0.00 25 ASP A CA 12
ATOM 13903 C C . ASP A 1 25 ? -7.887 2.080 4.477 1.00 0.00 25 ASP A C 12
ATOM 13904 O O . ASP A 1 25 ? -7.081 1.496 3.780 1.00 0.00 25 ASP A O 12
ATOM 13913 N N . ILE A 1 26 ? -8.690 2.977 3.979 1.00 0.00 26 ILE A N 12
ATOM 13914 C CA . ILE A 1 26 ? -8.633 3.307 2.529 1.00 0.00 26 ILE A CA 12
ATOM 13915 C C . ILE A 1 26 ? -7.329 4.050 2.217 1.00 0.00 26 ILE A C 12
ATOM 13916 O O . ILE A 1 26 ? -6.425 3.512 1.610 1.00 0.00 26 ILE A O 12
ATOM 13932 N N . ASN A 1 27 ? -7.222 5.284 2.628 1.00 0.00 27 ASN A N 12
ATOM 13933 C CA . ASN A 1 27 ? -5.979 6.064 2.353 1.00 0.00 27 ASN A CA 12
ATOM 13934 C C . ASN A 1 27 ? -4.742 5.222 2.686 1.00 0.00 27 ASN A C 12
ATOM 13935 O O . ASN A 1 27 ? -3.663 5.472 2.187 1.00 0.00 27 ASN A O 12
ATOM 13946 N N . PHE A 1 28 ? -4.882 4.239 3.531 1.00 0.00 28 PHE A N 12
ATOM 13947 C CA . PHE A 1 28 ? -3.704 3.402 3.898 1.00 0.00 28 PHE A CA 12
ATOM 13948 C C . PHE A 1 28 ? -3.388 2.406 2.778 1.00 0.00 28 PHE A C 12
ATOM 13949 O O . PHE A 1 28 ? -4.105 1.448 2.563 1.00 0.00 28 PHE A O 12
ATOM 13966 N N . PHE A 1 29 ? -2.306 2.612 2.079 1.00 0.00 29 PHE A N 12
ATOM 13967 C CA . PHE A 1 29 ? -1.923 1.668 0.992 1.00 0.00 29 PHE A CA 12
ATOM 13968 C C . PHE A 1 29 ? -0.462 1.267 1.185 1.00 0.00 29 PHE A C 12
ATOM 13969 O O . PHE A 1 29 ? 0.320 2.028 1.720 1.00 0.00 29 PHE A O 12
ATOM 13986 N N . PRO A 1 30 ? -0.134 0.084 0.743 1.00 0.00 30 PRO A N 12
ATOM 13987 C CA . PRO A 1 30 ? 1.233 -0.444 0.850 1.00 0.00 30 PRO A CA 12
ATOM 13988 C C . PRO A 1 30 ? 2.126 0.196 -0.212 1.00 0.00 30 PRO A C 12
ATOM 13989 O O . PRO A 1 30 ? 3.329 0.037 -0.203 1.00 0.00 30 PRO A O 12
ATOM 14000 N N . CYS A 1 31 ? 1.547 0.921 -1.130 1.00 0.00 31 CYS A N 12
ATOM 14001 C CA . CYS A 1 31 ? 2.369 1.563 -2.192 1.00 0.00 31 CYS A CA 12
ATOM 14002 C C . CYS A 1 31 ? 1.900 3.002 -2.424 1.00 0.00 31 CYS A C 12
ATOM 14003 O O . CYS A 1 31 ? 0.814 3.384 -2.035 1.00 0.00 31 CYS A O 12
ATOM 14010 N N . THR A 1 32 ? 2.716 3.801 -3.056 1.00 0.00 32 THR A N 12
ATOM 14011 C CA . THR A 1 32 ? 2.331 5.217 -3.315 1.00 0.00 32 THR A CA 12
ATOM 14012 C C . THR A 1 32 ? 1.622 5.328 -4.668 1.00 0.00 32 THR A C 12
ATOM 14013 O O . THR A 1 32 ? 0.942 6.297 -4.942 1.00 0.00 32 THR A O 12
ATOM 14024 N N . CYS A 1 33 ? 1.785 4.357 -5.525 1.00 0.00 33 CYS A N 12
ATOM 14025 C CA . CYS A 1 33 ? 1.125 4.435 -6.859 1.00 0.00 33 CYS A CA 12
ATOM 14026 C C . CYS A 1 33 ? -0.393 4.523 -6.682 1.00 0.00 33 CYS A C 12
ATOM 14027 O O . CYS A 1 33 ? -1.060 5.267 -7.372 1.00 0.00 33 CYS A O 12
ATOM 14034 N N . GLY A 1 34 ? -0.949 3.786 -5.757 1.00 0.00 34 GLY A N 12
ATOM 14035 C CA . GLY A 1 34 ? -2.424 3.860 -5.546 1.00 0.00 34 GLY A CA 12
ATOM 14036 C C . GLY A 1 34 ? -2.987 2.482 -5.189 1.00 0.00 34 GLY A C 12
ATOM 14037 O O . GLY A 1 34 ? -3.849 2.366 -4.343 1.00 0.00 34 GLY A O 12
ATOM 14041 N N . TYR A 1 35 ? -2.523 1.438 -5.825 1.00 0.00 35 TYR A N 12
ATOM 14042 C CA . TYR A 1 35 ? -3.059 0.082 -5.505 1.00 0.00 35 TYR A CA 12
ATOM 14043 C C . TYR A 1 35 ? -3.123 -0.080 -3.986 1.00 0.00 35 TYR A C 12
ATOM 14044 O O . TYR A 1 35 ? -2.153 -0.436 -3.347 1.00 0.00 35 TYR A O 12
ATOM 14062 N N . GLN A 1 36 ? -4.257 0.193 -3.402 1.00 0.00 36 GLN A N 12
ATOM 14063 C CA . GLN A 1 36 ? -4.386 0.074 -1.926 1.00 0.00 36 GLN A CA 12
ATOM 14064 C C . GLN A 1 36 ? -4.990 -1.287 -1.572 1.00 0.00 36 GLN A C 12
ATOM 14065 O O . GLN A 1 36 ? -5.834 -1.806 -2.276 1.00 0.00 36 GLN A O 12
ATOM 14079 N N . ILE A 1 37 ? -4.562 -1.868 -0.486 1.00 0.00 37 ILE A N 12
ATOM 14080 C CA . ILE A 1 37 ? -5.107 -3.194 -0.084 1.00 0.00 37 ILE A CA 12
ATOM 14081 C C . ILE A 1 37 ? -5.635 -3.107 1.350 1.00 0.00 37 ILE A C 12
ATOM 14082 O O . ILE A 1 37 ? -5.682 -2.047 1.940 1.00 0.00 37 ILE A O 12
ATOM 14098 N N . CYS A 1 38 ? -6.028 -4.214 1.916 1.00 0.00 38 CYS A N 12
ATOM 14099 C CA . CYS A 1 38 ? -6.544 -4.188 3.311 1.00 0.00 38 CYS A CA 12
ATOM 14100 C C . CYS A 1 38 ? -5.375 -4.411 4.279 1.00 0.00 38 CYS A C 12
ATOM 14101 O O . CYS A 1 38 ? -4.316 -4.861 3.889 1.00 0.00 38 CYS A O 12
ATOM 14108 N N . ARG A 1 39 ? -5.550 -4.085 5.530 1.00 0.00 39 ARG A N 12
ATOM 14109 C CA . ARG A 1 39 ? -4.436 -4.268 6.505 1.00 0.00 39 ARG A CA 12
ATOM 14110 C C . ARG A 1 39 ? -4.108 -5.756 6.651 1.00 0.00 39 ARG A C 12
ATOM 14111 O O . ARG A 1 39 ? -3.087 -6.124 7.196 1.00 0.00 39 ARG A O 12
ATOM 14132 N N . PHE A 1 40 ? -4.965 -6.616 6.174 1.00 0.00 40 PHE A N 12
ATOM 14133 C CA . PHE A 1 40 ? -4.695 -8.077 6.294 1.00 0.00 40 PHE A CA 12
ATOM 14134 C C . PHE A 1 40 ? -3.901 -8.561 5.078 1.00 0.00 40 PHE A C 12
ATOM 14135 O O . PHE A 1 40 ? -3.290 -9.611 5.103 1.00 0.00 40 PHE A O 12
ATOM 14152 N N . CYS A 1 41 ? -3.900 -7.804 4.016 1.00 0.00 41 CYS A N 12
ATOM 14153 C CA . CYS A 1 41 ? -3.142 -8.219 2.803 1.00 0.00 41 CYS A CA 12
ATOM 14154 C C . CYS A 1 41 ? -1.727 -7.643 2.879 1.00 0.00 41 CYS A C 12
ATOM 14155 O O . CYS A 1 41 ? -0.811 -8.119 2.237 1.00 0.00 41 CYS A O 12
ATOM 14162 N N . TRP A 1 42 ? -1.548 -6.612 3.659 1.00 0.00 42 TRP A N 12
ATOM 14163 C CA . TRP A 1 42 ? -0.203 -5.985 3.783 1.00 0.00 42 TRP A CA 12
ATOM 14164 C C . TRP A 1 42 ? 0.578 -6.654 4.918 1.00 0.00 42 TRP A C 12
ATOM 14165 O O . TRP A 1 42 ? 1.788 -6.759 4.875 1.00 0.00 42 TRP A O 12
ATOM 14186 N N . HIS A 1 43 ? -0.102 -7.106 5.936 1.00 0.00 43 HIS A N 12
ATOM 14187 C CA . HIS A 1 43 ? 0.605 -7.763 7.072 1.00 0.00 43 HIS A CA 12
ATOM 14188 C C . HIS A 1 43 ? 1.131 -9.129 6.630 1.00 0.00 43 HIS A C 12
ATOM 14189 O O . HIS A 1 43 ? 1.897 -9.765 7.327 1.00 0.00 43 HIS A O 12
ATOM 14203 N N . ARG A 1 44 ? 0.727 -9.589 5.478 1.00 0.00 44 ARG A N 12
ATOM 14204 C CA . ARG A 1 44 ? 1.205 -10.916 5.001 1.00 0.00 44 ARG A CA 12
ATOM 14205 C C . ARG A 1 44 ? 2.175 -10.725 3.833 1.00 0.00 44 ARG A C 12
ATOM 14206 O O . ARG A 1 44 ? 3.066 -11.523 3.618 1.00 0.00 44 ARG A O 12
ATOM 14227 N N . ILE A 1 45 ? 2.010 -9.676 3.077 1.00 0.00 45 ILE A N 12
ATOM 14228 C CA . ILE A 1 45 ? 2.924 -9.441 1.925 1.00 0.00 45 ILE A CA 12
ATOM 14229 C C . ILE A 1 45 ? 4.282 -8.960 2.439 1.00 0.00 45 ILE A C 12
ATOM 14230 O O . ILE A 1 45 ? 5.311 -9.236 1.854 1.00 0.00 45 ILE A O 12
ATOM 14246 N N . ARG A 1 46 ? 4.294 -8.240 3.526 1.00 0.00 46 ARG A N 12
ATOM 14247 C CA . ARG A 1 46 ? 5.586 -7.738 4.074 1.00 0.00 46 ARG A CA 12
ATOM 14248 C C . ARG A 1 46 ? 6.159 -8.753 5.068 1.00 0.00 46 ARG A C 12
ATOM 14249 O O . ARG A 1 46 ? 6.960 -8.415 5.916 1.00 0.00 46 ARG A O 12
ATOM 14270 N N . THR A 1 47 ? 5.758 -9.990 4.976 1.00 0.00 47 THR A N 12
ATOM 14271 C CA . THR A 1 47 ? 6.287 -11.012 5.925 1.00 0.00 47 THR A CA 12
ATOM 14272 C C . THR A 1 47 ? 6.854 -12.200 5.147 1.00 0.00 47 THR A C 12
ATOM 14273 O O . THR A 1 47 ? 7.996 -12.580 5.323 1.00 0.00 47 THR A O 12
ATOM 14284 N N . ASP A 1 48 ? 6.070 -12.794 4.291 1.00 0.00 48 ASP A N 12
ATOM 14285 C CA . ASP A 1 48 ? 6.570 -13.961 3.512 1.00 0.00 48 ASP A CA 12
ATOM 14286 C C . ASP A 1 48 ? 6.857 -13.533 2.070 1.00 0.00 48 ASP A C 12
ATOM 14287 O O . ASP A 1 48 ? 7.782 -14.011 1.444 1.00 0.00 48 ASP A O 12
ATOM 14296 N N . GLU A 1 49 ? 6.072 -12.637 1.536 1.00 0.00 49 GLU A N 12
ATOM 14297 C CA . GLU A 1 49 ? 6.306 -12.185 0.135 1.00 0.00 49 GLU A CA 12
ATOM 14298 C C . GLU A 1 49 ? 7.433 -11.151 0.111 1.00 0.00 49 GLU A C 12
ATOM 14299 O O . GLU A 1 49 ? 8.178 -11.006 1.059 1.00 0.00 49 GLU A O 12
ATOM 14311 N N . ASN A 1 50 ? 7.564 -10.431 -0.970 1.00 0.00 50 ASN A N 12
ATOM 14312 C CA . ASN A 1 50 ? 8.644 -9.407 -1.059 1.00 0.00 50 ASN A CA 12
ATOM 14313 C C . ASN A 1 50 ? 8.091 -8.039 -0.648 1.00 0.00 50 ASN A C 12
ATOM 14314 O O . ASN A 1 50 ? 8.778 -7.039 -0.711 1.00 0.00 50 ASN A O 12
ATOM 14325 N N . GLY A 1 51 ? 6.856 -7.985 -0.228 1.00 0.00 51 GLY A N 12
ATOM 14326 C CA . GLY A 1 51 ? 6.266 -6.678 0.184 1.00 0.00 51 GLY A CA 12
ATOM 14327 C C . GLY A 1 51 ? 6.315 -5.704 -0.995 1.00 0.00 51 GLY A C 12
ATOM 14328 O O . GLY A 1 51 ? 6.280 -4.503 -0.822 1.00 0.00 51 GLY A O 12
ATOM 14332 N N . LEU A 1 52 ? 6.399 -6.214 -2.193 1.00 0.00 52 LEU A N 12
ATOM 14333 C CA . LEU A 1 52 ? 6.454 -5.320 -3.383 1.00 0.00 52 LEU A CA 12
ATOM 14334 C C . LEU A 1 52 ? 5.034 -4.976 -3.837 1.00 0.00 52 LEU A C 12
ATOM 14335 O O . LEU A 1 52 ? 4.061 -5.469 -3.302 1.00 0.00 52 LEU A O 12
ATOM 14351 N N . CYS A 1 53 ? 4.911 -4.130 -4.823 1.00 0.00 53 CYS A N 12
ATOM 14352 C CA . CYS A 1 53 ? 3.556 -3.748 -5.322 1.00 0.00 53 CYS A CA 12
ATOM 14353 C C . CYS A 1 53 ? 3.125 -4.703 -6.442 1.00 0.00 53 CYS A C 12
ATOM 14354 O O . CYS A 1 53 ? 3.843 -4.885 -7.405 1.00 0.00 53 CYS A O 12
ATOM 14361 N N . PRO A 1 54 ? 1.957 -5.280 -6.290 1.00 0.00 54 PRO A N 12
ATOM 14362 C CA . PRO A 1 54 ? 1.401 -6.212 -7.284 1.00 0.00 54 PRO A CA 12
ATOM 14363 C C . PRO A 1 54 ? 0.769 -5.436 -8.445 1.00 0.00 54 PRO A C 12
ATOM 14364 O O . PRO A 1 54 ? 0.140 -6.005 -9.315 1.00 0.00 54 PRO A O 12
ATOM 14375 N N . ALA A 1 55 ? 0.921 -4.138 -8.462 1.00 0.00 55 ALA A N 12
ATOM 14376 C CA . ALA A 1 55 ? 0.318 -3.335 -9.563 1.00 0.00 55 ALA A CA 12
ATOM 14377 C C . ALA A 1 55 ? 1.406 -2.547 -10.298 1.00 0.00 55 ALA A C 12
ATOM 14378 O O . ALA A 1 55 ? 1.502 -2.593 -11.508 1.00 0.00 55 ALA A O 12
ATOM 14385 N N . CYS A 1 56 ? 2.223 -1.819 -9.585 1.00 0.00 56 CYS A N 12
ATOM 14386 C CA . CYS A 1 56 ? 3.291 -1.030 -10.263 1.00 0.00 56 CYS A CA 12
ATOM 14387 C C . CYS A 1 56 ? 4.659 -1.675 -10.008 1.00 0.00 56 CYS A C 12
ATOM 14388 O O . CYS A 1 56 ? 5.663 -1.256 -10.548 1.00 0.00 56 CYS A O 12
ATOM 14395 N N . ARG A 1 57 ? 4.705 -2.691 -9.190 1.00 0.00 57 ARG A N 12
ATOM 14396 C CA . ARG A 1 57 ? 6.006 -3.361 -8.903 1.00 0.00 57 ARG A CA 12
ATOM 14397 C C . ARG A 1 57 ? 6.951 -2.379 -8.206 1.00 0.00 57 ARG A C 12
ATOM 14398 O O . ARG A 1 57 ? 7.922 -1.921 -8.774 1.00 0.00 57 ARG A O 12
ATOM 14419 N N . LYS A 1 58 ? 6.670 -2.063 -6.973 1.00 0.00 58 LYS A N 12
ATOM 14420 C CA . LYS A 1 58 ? 7.539 -1.122 -6.216 1.00 0.00 58 LYS A CA 12
ATOM 14421 C C . LYS A 1 58 ? 7.534 -1.529 -4.742 1.00 0.00 58 LYS A C 12
ATOM 14422 O O . LYS A 1 58 ? 6.580 -2.113 -4.269 1.00 0.00 58 LYS A O 12
ATOM 14441 N N . PRO A 1 59 ? 8.600 -1.214 -4.061 1.00 0.00 59 PRO A N 12
ATOM 14442 C CA . PRO A 1 59 ? 8.744 -1.547 -2.636 1.00 0.00 59 PRO A CA 12
ATOM 14443 C C . PRO A 1 59 ? 7.904 -0.599 -1.776 1.00 0.00 59 PRO A C 12
ATOM 14444 O O . PRO A 1 59 ? 8.136 0.594 -1.740 1.00 0.00 59 PRO A O 12
ATOM 14455 N N . TYR A 1 60 ? 6.927 -1.126 -1.086 1.00 0.00 60 TYR A N 12
ATOM 14456 C CA . TYR A 1 60 ? 6.058 -0.269 -0.225 1.00 0.00 60 TYR A CA 12
ATOM 14457 C C . TYR A 1 60 ? 6.910 0.784 0.491 1.00 0.00 60 TYR A C 12
ATOM 14458 O O . TYR A 1 60 ? 8.029 0.511 0.878 1.00 0.00 60 TYR A O 12
ATOM 14476 N N . PRO A 1 61 ? 6.353 1.961 0.649 1.00 0.00 61 PRO A N 12
ATOM 14477 C CA . PRO A 1 61 ? 7.043 3.076 1.320 1.00 0.00 61 PRO A CA 12
ATOM 14478 C C . PRO A 1 61 ? 6.967 2.916 2.842 1.00 0.00 61 PRO A C 12
ATOM 14479 O O . PRO A 1 61 ? 7.735 3.506 3.575 1.00 0.00 61 PRO A O 12
ATOM 14490 N N . GLU A 1 62 ? 6.046 2.125 3.320 1.00 0.00 62 GLU A N 12
ATOM 14491 C CA . GLU A 1 62 ? 5.922 1.932 4.793 1.00 0.00 62 GLU A CA 12
ATOM 14492 C C . GLU A 1 62 ? 7.249 1.424 5.358 1.00 0.00 62 GLU A C 12
ATOM 14493 O O . GLU A 1 62 ? 8.250 1.373 4.669 1.00 0.00 62 GLU A O 12
ATOM 14505 N N . ASP A 1 63 ? 7.267 1.050 6.608 1.00 0.00 63 ASP A N 12
ATOM 14506 C CA . ASP A 1 63 ? 8.528 0.547 7.219 1.00 0.00 63 ASP A CA 12
ATOM 14507 C C . ASP A 1 63 ? 8.899 -0.801 6.588 1.00 0.00 63 ASP A C 12
ATOM 14508 O O . ASP A 1 63 ? 8.038 -1.622 6.343 1.00 0.00 63 ASP A O 12
ATOM 14517 N N . PRO A 1 64 ? 10.172 -0.987 6.342 1.00 0.00 64 PRO A N 12
ATOM 14518 C CA . PRO A 1 64 ? 10.688 -2.227 5.738 1.00 0.00 64 PRO A CA 12
ATOM 14519 C C . PRO A 1 64 ? 10.801 -3.327 6.797 1.00 0.00 64 PRO A C 12
ATOM 14520 O O . PRO A 1 64 ? 9.988 -4.228 6.860 1.00 0.00 64 PRO A O 12
ATOM 14531 N N . ALA A 1 65 ? 11.804 -3.258 7.629 1.00 0.00 65 ALA A N 12
ATOM 14532 C CA . ALA A 1 65 ? 11.974 -4.296 8.685 1.00 0.00 65 ALA A CA 12
ATOM 14533 C C . ALA A 1 65 ? 11.770 -5.684 8.075 1.00 0.00 65 ALA A C 12
ATOM 14534 O O . ALA A 1 65 ? 10.838 -6.389 8.410 1.00 0.00 65 ALA A O 12
ATOM 14541 N N . VAL A 1 66 ? 12.635 -6.083 7.182 1.00 0.00 66 VAL A N 12
ATOM 14542 C CA . VAL A 1 66 ? 12.490 -7.426 6.552 1.00 0.00 66 VAL A CA 12
ATOM 14543 C C . VAL A 1 66 ? 13.491 -8.396 7.183 1.00 0.00 66 VAL A C 12
ATOM 14544 O O . VAL A 1 66 ? 13.296 -9.595 7.178 1.00 0.00 66 VAL A O 12
ATOM 14557 N N . TYR A 1 67 ? 14.562 -7.887 7.727 1.00 0.00 67 TYR A N 12
ATOM 14558 C CA . TYR A 1 67 ? 15.574 -8.780 8.359 1.00 0.00 67 TYR A CA 12
ATOM 14559 C C . TYR A 1 67 ? 15.853 -9.968 7.435 1.00 0.00 67 TYR A C 12
ATOM 14560 O O . TYR A 1 67 ? 15.709 -11.111 7.820 1.00 0.00 67 TYR A O 12
ATOM 14578 N N . LYS A 1 68 ? 16.250 -9.710 6.219 1.00 0.00 68 LYS A N 12
ATOM 14579 C CA . LYS A 1 68 ? 16.537 -10.827 5.274 1.00 0.00 68 LYS A CA 12
ATOM 14580 C C . LYS A 1 68 ? 17.616 -10.390 4.279 1.00 0.00 68 LYS A C 12
ATOM 14581 O O . LYS A 1 68 ? 17.362 -10.298 3.094 1.00 0.00 68 LYS A O 12
ATOM 14600 N N . PRO A 1 69 ? 18.791 -10.132 4.794 1.00 0.00 69 PRO A N 12
ATOM 14601 C CA . PRO A 1 69 ? 19.939 -9.698 3.979 1.00 0.00 69 PRO A CA 12
ATOM 14602 C C . PRO A 1 69 ? 20.574 -10.894 3.261 1.00 0.00 69 PRO A C 12
ATOM 14603 O O . PRO A 1 69 ? 20.741 -11.955 3.828 1.00 0.00 69 PRO A O 12
ATOM 14614 N N . LEU A 1 70 ? 20.929 -10.728 2.015 1.00 0.00 70 LEU A N 12
ATOM 14615 C CA . LEU A 1 70 ? 21.551 -11.851 1.260 1.00 0.00 70 LEU A CA 12
ATOM 14616 C C . LEU A 1 70 ? 22.826 -11.357 0.574 1.00 0.00 70 LEU A C 12
ATOM 14617 O O . LEU A 1 70 ? 22.803 -10.422 -0.201 1.00 0.00 70 LEU A O 12
ATOM 14633 N N . SER A 1 71 ? 23.940 -11.975 0.854 1.00 0.00 71 SER A N 12
ATOM 14634 C CA . SER A 1 71 ? 25.214 -11.537 0.218 1.00 0.00 71 SER A CA 12
ATOM 14635 C C . SER A 1 71 ? 25.525 -10.101 0.644 1.00 0.00 71 SER A C 12
ATOM 14636 O O . SER A 1 71 ? 24.635 -9.302 0.857 1.00 0.00 71 SER A O 12
ATOM 14644 N N . GLN A 1 72 ? 26.780 -9.767 0.771 1.00 0.00 72 GLN A N 12
ATOM 14645 C CA . GLN A 1 72 ? 27.139 -8.381 1.184 1.00 0.00 72 GLN A CA 12
ATOM 14646 C C . GLN A 1 72 ? 28.430 -7.953 0.482 1.00 0.00 72 GLN A C 12
ATOM 14647 O O . GLN A 1 72 ? 28.410 -7.177 -0.452 1.00 0.00 72 GLN A O 12
ATOM 14661 N N . GLU A 1 73 ? 29.553 -8.448 0.925 1.00 0.00 73 GLU A N 12
ATOM 14662 C CA . GLU A 1 73 ? 30.841 -8.065 0.282 1.00 0.00 73 GLU A CA 12
ATOM 14663 C C . GLU A 1 73 ? 31.890 -9.141 0.564 1.00 0.00 73 GLU A C 12
ATOM 14664 O O . GLU A 1 73 ? 32.414 -9.238 1.656 1.00 0.00 73 GLU A O 12
ATOM 14676 N N . GLU A 1 74 ? 32.203 -9.950 -0.410 1.00 0.00 74 GLU A N 12
ATOM 14677 C CA . GLU A 1 74 ? 33.221 -11.016 -0.191 1.00 0.00 74 GLU A CA 12
ATOM 14678 C C . GLU A 1 74 ? 34.049 -11.204 -1.464 1.00 0.00 74 GLU A C 12
ATOM 14679 O O . GLU A 1 74 ? 35.246 -10.995 -1.471 1.00 0.00 74 GLU A O 12
ATOM 14691 N N . LEU A 1 75 ? 33.424 -11.597 -2.540 1.00 0.00 75 LEU A N 12
ATOM 14692 C CA . LEU A 1 75 ? 34.181 -11.798 -3.809 1.00 0.00 75 LEU A CA 12
ATOM 14693 C C . LEU A 1 75 ? 34.899 -10.501 -4.189 1.00 0.00 75 LEU A C 12
ATOM 14694 O O . LEU A 1 75 ? 34.535 -9.428 -3.752 1.00 0.00 75 LEU A O 12
ATOM 14710 N N . GLN A 1 76 ? 35.918 -10.593 -5.000 1.00 0.00 76 GLN A N 12
ATOM 14711 C CA . GLN A 1 76 ? 36.660 -9.366 -5.408 1.00 0.00 76 GLN A CA 12
ATOM 14712 C C . GLN A 1 76 ? 35.831 -8.580 -6.425 1.00 0.00 76 GLN A C 12
ATOM 14713 O O . GLN A 1 76 ? 34.985 -9.125 -7.106 1.00 0.00 76 GLN A O 12
ATOM 14727 N N . ARG A 1 77 ? 36.068 -7.300 -6.534 1.00 0.00 77 ARG A N 12
ATOM 14728 C CA . ARG A 1 77 ? 35.296 -6.477 -7.507 1.00 0.00 77 ARG A CA 12
ATOM 14729 C C . ARG A 1 77 ? 36.148 -6.235 -8.755 1.00 0.00 77 ARG A C 12
ATOM 14730 O O . ARG A 1 77 ? 35.834 -5.400 -9.580 1.00 0.00 77 ARG A O 12
ATOM 14751 N N . ILE A 1 78 ? 37.224 -6.959 -8.898 1.00 0.00 78 ILE A N 12
ATOM 14752 C CA . ILE A 1 78 ? 38.097 -6.771 -10.091 1.00 0.00 78 ILE A CA 12
ATOM 14753 C C . ILE A 1 78 ? 38.294 -8.114 -10.796 1.00 0.00 78 ILE A C 12
ATOM 14754 O O . ILE A 1 78 ? 38.461 -8.108 -12.005 1.00 0.00 78 ILE A O 12
ATOM 14773 N N . MET A 1 1 ? -35.234 2.023 -13.985 1.00 0.00 1 MET A N 13
ATOM 14774 C CA . MET A 1 1 ? -34.994 1.632 -15.403 1.00 0.00 1 MET A CA 13
ATOM 14775 C C . MET A 1 1 ? -33.830 2.448 -15.966 1.00 0.00 1 MET A C 13
ATOM 14776 O O . MET A 1 1 ? -32.835 1.908 -16.409 1.00 0.00 1 MET A O 13
ATOM 14792 N N . SER A 1 2 ? -33.947 3.747 -15.956 1.00 0.00 2 SER A N 13
ATOM 14793 C CA . SER A 1 2 ? -32.850 4.600 -16.492 1.00 0.00 2 SER A CA 13
ATOM 14794 C C . SER A 1 2 ? -32.244 5.426 -15.355 1.00 0.00 2 SER A C 13
ATOM 14795 O O . SER A 1 2 ? -32.592 5.262 -14.203 1.00 0.00 2 SER A O 13
ATOM 14803 N N . ARG A 1 3 ? -31.344 6.315 -15.672 1.00 0.00 3 ARG A N 13
ATOM 14804 C CA . ARG A 1 3 ? -30.720 7.154 -14.610 1.00 0.00 3 ARG A CA 13
ATOM 14805 C C . ARG A 1 3 ? -30.128 6.252 -13.526 1.00 0.00 3 ARG A C 13
ATOM 14806 O O . ARG A 1 3 ? -29.965 5.062 -13.715 1.00 0.00 3 ARG A O 13
ATOM 14827 N N . SER A 1 4 ? -29.803 6.807 -12.390 1.00 0.00 4 SER A N 13
ATOM 14828 C CA . SER A 1 4 ? -29.221 5.978 -11.298 1.00 0.00 4 SER A CA 13
ATOM 14829 C C . SER A 1 4 ? -30.344 5.477 -10.380 1.00 0.00 4 SER A C 13
ATOM 14830 O O . SER A 1 4 ? -31.276 6.203 -10.097 1.00 0.00 4 SER A O 13
ATOM 14838 N N . PRO A 1 5 ? -30.218 4.249 -9.942 1.00 0.00 5 PRO A N 13
ATOM 14839 C CA . PRO A 1 5 ? -31.208 3.619 -9.053 1.00 0.00 5 PRO A CA 13
ATOM 14840 C C . PRO A 1 5 ? -30.998 4.079 -7.608 1.00 0.00 5 PRO A C 13
ATOM 14841 O O . PRO A 1 5 ? -30.130 4.880 -7.321 1.00 0.00 5 PRO A O 13
ATOM 14852 N N . ASP A 1 6 ? -31.786 3.579 -6.696 1.00 0.00 6 ASP A N 13
ATOM 14853 C CA . ASP A 1 6 ? -31.631 3.986 -5.271 1.00 0.00 6 ASP A CA 13
ATOM 14854 C C . ASP A 1 6 ? -31.274 2.762 -4.427 1.00 0.00 6 ASP A C 13
ATOM 14855 O O . ASP A 1 6 ? -31.723 2.615 -3.308 1.00 0.00 6 ASP A O 13
ATOM 14864 N N . ALA A 1 7 ? -30.467 1.882 -4.955 1.00 0.00 7 ALA A N 13
ATOM 14865 C CA . ALA A 1 7 ? -30.081 0.668 -4.182 1.00 0.00 7 ALA A CA 13
ATOM 14866 C C . ALA A 1 7 ? -28.607 0.349 -4.437 1.00 0.00 7 ALA A C 13
ATOM 14867 O O . ALA A 1 7 ? -27.901 1.103 -5.079 1.00 0.00 7 ALA A O 13
ATOM 14874 N N . LYS A 1 8 ? -28.134 -0.761 -3.940 1.00 0.00 8 LYS A N 13
ATOM 14875 C CA . LYS A 1 8 ? -26.705 -1.124 -4.156 1.00 0.00 8 LYS A CA 13
ATOM 14876 C C . LYS A 1 8 ? -25.810 -0.143 -3.396 1.00 0.00 8 LYS A C 13
ATOM 14877 O O . LYS A 1 8 ? -25.712 1.018 -3.742 1.00 0.00 8 LYS A O 13
ATOM 14896 N N . GLU A 1 9 ? -25.158 -0.599 -2.363 1.00 0.00 9 GLU A N 13
ATOM 14897 C CA . GLU A 1 9 ? -24.273 0.309 -1.581 1.00 0.00 9 GLU A CA 13
ATOM 14898 C C . GLU A 1 9 ? -23.057 -0.469 -1.076 1.00 0.00 9 GLU A C 13
ATOM 14899 O O . GLU A 1 9 ? -23.176 -1.373 -0.271 1.00 0.00 9 GLU A O 13
ATOM 14911 N N . ASP A 1 10 ? -21.887 -0.124 -1.540 1.00 0.00 10 ASP A N 13
ATOM 14912 C CA . ASP A 1 10 ? -20.661 -0.840 -1.086 1.00 0.00 10 ASP A CA 13
ATOM 14913 C C . ASP A 1 10 ? -19.456 0.101 -1.204 1.00 0.00 10 ASP A C 13
ATOM 14914 O O . ASP A 1 10 ? -19.266 0.728 -2.228 1.00 0.00 10 ASP A O 13
ATOM 14923 N N . PRO A 1 11 ? -18.676 0.177 -0.154 1.00 0.00 11 PRO A N 13
ATOM 14924 C CA . PRO A 1 11 ? -17.483 1.041 -0.120 1.00 0.00 11 PRO A CA 13
ATOM 14925 C C . PRO A 1 11 ? -16.325 0.384 -0.878 1.00 0.00 11 PRO A C 13
ATOM 14926 O O . PRO A 1 11 ? -16.510 -0.565 -1.615 1.00 0.00 11 PRO A O 13
ATOM 14937 N N . VAL A 1 12 ? -15.131 0.882 -0.702 1.00 0.00 12 VAL A N 13
ATOM 14938 C CA . VAL A 1 12 ? -13.964 0.286 -1.410 1.00 0.00 12 VAL A CA 13
ATOM 14939 C C . VAL A 1 12 ? -13.771 -1.156 -0.939 1.00 0.00 12 VAL A C 13
ATOM 14940 O O . VAL A 1 12 ? -14.242 -1.543 0.113 1.00 0.00 12 VAL A O 13
ATOM 14953 N N . GLU A 1 13 ? -13.087 -1.959 -1.707 1.00 0.00 13 GLU A N 13
ATOM 14954 C CA . GLU A 1 13 ? -12.874 -3.377 -1.297 1.00 0.00 13 GLU A CA 13
ATOM 14955 C C . GLU A 1 13 ? -11.456 -3.815 -1.670 1.00 0.00 13 GLU A C 13
ATOM 14956 O O . GLU A 1 13 ? -10.937 -3.455 -2.709 1.00 0.00 13 GLU A O 13
ATOM 14968 N N . CYS A 1 14 ? -10.826 -4.592 -0.831 1.00 0.00 14 CYS A N 13
ATOM 14969 C CA . CYS A 1 14 ? -9.443 -5.056 -1.136 1.00 0.00 14 CYS A CA 13
ATOM 14970 C C . CYS A 1 14 ? -9.453 -5.862 -2.441 1.00 0.00 14 CYS A C 13
ATOM 14971 O O . CYS A 1 14 ? -10.148 -6.854 -2.543 1.00 0.00 14 CYS A O 13
ATOM 14978 N N . PRO A 1 15 ? -8.687 -5.412 -3.406 1.00 0.00 15 PRO A N 13
ATOM 14979 C CA . PRO A 1 15 ? -8.594 -6.077 -4.719 1.00 0.00 15 PRO A CA 13
ATOM 14980 C C . PRO A 1 15 ? -7.656 -7.290 -4.659 1.00 0.00 15 PRO A C 13
ATOM 14981 O O . PRO A 1 15 ? -7.218 -7.790 -5.677 1.00 0.00 15 PRO A O 13
ATOM 14992 N N . LEU A 1 16 ? -7.340 -7.771 -3.485 1.00 0.00 16 LEU A N 13
ATOM 14993 C CA . LEU A 1 16 ? -6.430 -8.950 -3.392 1.00 0.00 16 LEU A CA 13
ATOM 14994 C C . LEU A 1 16 ? -7.097 -10.058 -2.571 1.00 0.00 16 LEU A C 13
ATOM 14995 O O . LEU A 1 16 ? -6.827 -11.228 -2.762 1.00 0.00 16 LEU A O 13
ATOM 15011 N N . CYS A 1 17 ? -7.965 -9.707 -1.660 1.00 0.00 17 CYS A N 13
ATOM 15012 C CA . CYS A 1 17 ? -8.637 -10.752 -0.837 1.00 0.00 17 CYS A CA 13
ATOM 15013 C C . CYS A 1 17 ? -10.144 -10.487 -0.811 1.00 0.00 17 CYS A C 13
ATOM 15014 O O . CYS A 1 17 ? -10.901 -11.202 -0.184 1.00 0.00 17 CYS A O 13
ATOM 15021 N N . MET A 1 18 ? -10.585 -9.464 -1.489 1.00 0.00 18 MET A N 13
ATOM 15022 C CA . MET A 1 18 ? -12.036 -9.151 -1.507 1.00 0.00 18 MET A CA 13
ATOM 15023 C C . MET A 1 18 ? -12.535 -8.946 -0.075 1.00 0.00 18 MET A C 13
ATOM 15024 O O . MET A 1 18 ? -12.718 -9.890 0.670 1.00 0.00 18 MET A O 13
ATOM 15038 N N . GLU A 1 19 ? -12.755 -7.721 0.315 1.00 0.00 19 GLU A N 13
ATOM 15039 C CA . GLU A 1 19 ? -13.243 -7.452 1.699 1.00 0.00 19 GLU A CA 13
ATOM 15040 C C . GLU A 1 19 ? -13.764 -6.014 1.783 1.00 0.00 19 GLU A C 13
ATOM 15041 O O . GLU A 1 19 ? -13.397 -5.175 0.984 1.00 0.00 19 GLU A O 13
ATOM 15053 N N . PRO A 1 20 ? -14.608 -5.773 2.753 1.00 0.00 20 PRO A N 13
ATOM 15054 C CA . PRO A 1 20 ? -15.207 -4.444 2.975 1.00 0.00 20 PRO A CA 13
ATOM 15055 C C . PRO A 1 20 ? -14.199 -3.506 3.644 1.00 0.00 20 PRO A C 13
ATOM 15056 O O . PRO A 1 20 ? -13.739 -3.751 4.742 1.00 0.00 20 PRO A O 13
ATOM 15067 N N . LEU A 1 21 ? -13.851 -2.433 2.987 1.00 0.00 21 LEU A N 13
ATOM 15068 C CA . LEU A 1 21 ? -12.872 -1.477 3.574 1.00 0.00 21 LEU A CA 13
ATOM 15069 C C . LEU A 1 21 ? -13.599 -0.498 4.498 1.00 0.00 21 LEU A C 13
ATOM 1507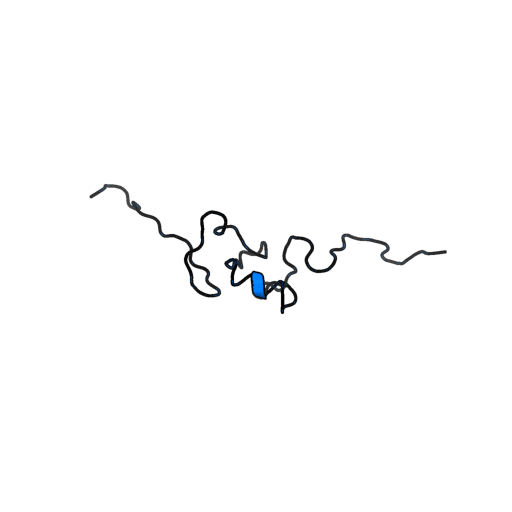0 O O . LEU A 1 21 ? -14.806 -0.535 4.635 1.00 0.00 21 LEU A O 13
ATOM 15086 N N . GLU A 1 22 ? -12.871 0.380 5.131 1.00 0.00 22 GLU A N 13
ATOM 15087 C CA . GLU A 1 22 ? -13.513 1.365 6.047 1.00 0.00 22 GLU A CA 13
ATOM 15088 C C . GLU A 1 22 ? -12.961 2.762 5.752 1.00 0.00 22 GLU A C 13
ATOM 15089 O O . GLU A 1 22 ? -12.644 3.087 4.625 1.00 0.00 22 GLU A O 13
ATOM 15101 N N . ILE A 1 23 ? -12.844 3.591 6.752 1.00 0.00 23 ILE A N 13
ATOM 15102 C CA . ILE A 1 23 ? -12.312 4.963 6.522 1.00 0.00 23 ILE A CA 13
ATOM 15103 C C . ILE A 1 23 ? -10.789 4.953 6.684 1.00 0.00 23 ILE A C 13
ATOM 15104 O O . ILE A 1 23 ? -10.065 5.504 5.880 1.00 0.00 23 ILE A O 13
ATOM 15120 N N . ASP A 1 24 ? -10.299 4.332 7.721 1.00 0.00 24 ASP A N 13
ATOM 15121 C CA . ASP A 1 24 ? -8.825 4.289 7.938 1.00 0.00 24 ASP A CA 13
ATOM 15122 C C . ASP A 1 24 ? -8.178 3.339 6.927 1.00 0.00 24 ASP A C 13
ATOM 15123 O O . ASP A 1 24 ? -7.137 3.625 6.370 1.00 0.00 24 ASP A O 13
ATOM 15132 N N . ASP A 1 25 ? -8.781 2.205 6.692 1.00 0.00 25 ASP A N 13
ATOM 15133 C CA . ASP A 1 25 ? -8.193 1.235 5.723 1.00 0.00 25 ASP A CA 13
ATOM 15134 C C . ASP A 1 25 ? -8.254 1.807 4.303 1.00 0.00 25 ASP A C 13
ATOM 15135 O O . ASP A 1 25 ? -7.471 1.446 3.448 1.00 0.00 25 ASP A O 13
ATOM 15144 N N . ILE A 1 26 ? -9.176 2.693 4.044 1.00 0.00 26 ILE A N 13
ATOM 15145 C CA . ILE A 1 26 ? -9.280 3.278 2.676 1.00 0.00 26 ILE A CA 13
ATOM 15146 C C . ILE A 1 26 ? -7.966 3.991 2.323 1.00 0.00 26 ILE A C 13
ATOM 15147 O O . ILE A 1 26 ? -7.358 3.721 1.306 1.00 0.00 26 ILE A O 13
ATOM 15163 N N . ASN A 1 27 ? -7.528 4.902 3.148 1.00 0.00 27 ASN A N 13
ATOM 15164 C CA . ASN A 1 27 ? -6.259 5.629 2.848 1.00 0.00 27 ASN A CA 13
ATOM 15165 C C . ASN A 1 27 ? -5.070 4.843 3.403 1.00 0.00 27 ASN A C 13
ATOM 15166 O O . ASN A 1 27 ? -4.123 5.410 3.911 1.00 0.00 27 ASN A O 13
ATOM 15177 N N . PHE A 1 28 ? -5.104 3.543 3.306 1.00 0.00 28 PHE A N 13
ATOM 15178 C CA . PHE A 1 28 ? -3.968 2.730 3.823 1.00 0.00 28 PHE A CA 13
ATOM 15179 C C . PHE A 1 28 ? -3.484 1.781 2.727 1.00 0.00 28 PHE A C 13
ATOM 15180 O O . PHE A 1 28 ? -4.211 0.917 2.276 1.00 0.00 28 PHE A O 13
ATOM 15197 N N . PHE A 1 29 ? -2.264 1.934 2.293 1.00 0.00 29 PHE A N 13
ATOM 15198 C CA . PHE A 1 29 ? -1.736 1.042 1.225 1.00 0.00 29 PHE A CA 13
ATOM 15199 C C . PHE A 1 29 ? -0.224 0.890 1.390 1.00 0.00 29 PHE A C 13
ATOM 15200 O O . PHE A 1 29 ? 0.444 1.800 1.840 1.00 0.00 29 PHE A O 13
ATOM 15217 N N . PRO A 1 30 ? 0.274 -0.257 1.013 1.00 0.00 30 PRO A N 13
ATOM 15218 C CA . PRO A 1 30 ? 1.707 -0.559 1.097 1.00 0.00 30 PRO A CA 13
ATOM 15219 C C . PRO A 1 30 ? 2.446 0.070 -0.086 1.00 0.00 30 PRO A C 13
ATOM 15220 O O . PRO A 1 30 ? 3.625 -0.142 -0.265 1.00 0.00 30 PRO A O 13
ATOM 15231 N N . CYS A 1 31 ? 1.765 0.837 -0.897 1.00 0.00 31 CYS A N 13
ATOM 15232 C CA . CYS A 1 31 ? 2.443 1.468 -2.066 1.00 0.00 31 CYS A CA 13
ATOM 15233 C C . CYS A 1 31 ? 1.831 2.842 -2.347 1.00 0.00 31 CYS A C 13
ATOM 15234 O O . CYS A 1 31 ? 0.731 3.139 -1.931 1.00 0.00 31 CYS A O 13
ATOM 15241 N N . THR A 1 32 ? 2.540 3.685 -3.048 1.00 0.00 32 THR A N 13
ATOM 15242 C CA . THR A 1 32 ? 2.006 5.046 -3.346 1.00 0.00 32 THR A CA 13
ATOM 15243 C C . THR A 1 32 ? 1.227 5.041 -4.667 1.00 0.00 32 THR A C 13
ATOM 15244 O O . THR A 1 32 ? 0.335 5.842 -4.866 1.00 0.00 32 THR A O 13
ATOM 15255 N N . CYS A 1 33 ? 1.558 4.163 -5.578 1.00 0.00 33 CYS A N 13
ATOM 15256 C CA . CYS A 1 33 ? 0.832 4.140 -6.884 1.00 0.00 33 CYS A CA 13
ATOM 15257 C C . CYS A 1 33 ? -0.671 4.301 -6.643 1.00 0.00 33 CYS A C 13
ATOM 15258 O O . CYS A 1 33 ? -1.364 4.942 -7.409 1.00 0.00 33 CYS A O 13
ATOM 15265 N N . GLY A 1 34 ? -1.181 3.737 -5.584 1.00 0.00 34 GLY A N 13
ATOM 15266 C CA . GLY A 1 34 ? -2.638 3.877 -5.302 1.00 0.00 34 GLY A CA 13
ATOM 15267 C C . GLY A 1 34 ? -3.316 2.507 -5.327 1.00 0.00 34 GLY A C 13
ATOM 15268 O O . GLY A 1 34 ? -4.492 2.396 -5.612 1.00 0.00 34 GLY A O 13
ATOM 15272 N N . TYR A 1 35 ? -2.595 1.463 -5.023 1.00 0.00 35 TYR A N 13
ATOM 15273 C CA . TYR A 1 35 ? -3.217 0.110 -5.020 1.00 0.00 35 TYR A CA 13
ATOM 15274 C C . TYR A 1 35 ? -3.842 -0.136 -3.645 1.00 0.00 35 TYR A C 13
ATOM 15275 O O . TYR A 1 35 ? -3.465 -1.040 -2.928 1.00 0.00 35 TYR A O 13
ATOM 15293 N N . GLN A 1 36 ? -4.788 0.682 -3.275 1.00 0.00 36 GLN A N 13
ATOM 15294 C CA . GLN A 1 36 ? -5.450 0.535 -1.949 1.00 0.00 36 GLN A CA 13
ATOM 15295 C C . GLN A 1 36 ? -5.708 -0.943 -1.643 1.00 0.00 36 GLN A C 13
ATOM 15296 O O . GLN A 1 36 ? -6.221 -1.679 -2.462 1.00 0.00 36 GLN A O 13
ATOM 15310 N N . ILE A 1 37 ? -5.361 -1.375 -0.460 1.00 0.00 37 ILE A N 13
ATOM 15311 C CA . ILE A 1 37 ? -5.587 -2.798 -0.080 1.00 0.00 37 ILE A CA 13
ATOM 15312 C C . ILE A 1 37 ? -5.991 -2.864 1.395 1.00 0.00 37 ILE A C 13
ATOM 15313 O O . ILE A 1 37 ? -6.083 -1.857 2.067 1.00 0.00 37 ILE A O 13
ATOM 15329 N N . CYS A 1 38 ? -6.224 -4.040 1.907 1.00 0.00 38 CYS A N 13
ATOM 15330 C CA . CYS A 1 38 ? -6.613 -4.163 3.338 1.00 0.00 38 CYS A CA 13
ATOM 15331 C C . CYS A 1 38 ? -5.346 -4.333 4.184 1.00 0.00 38 CYS A C 13
ATOM 15332 O O . CYS A 1 38 ? -4.255 -4.453 3.663 1.00 0.00 38 CYS A O 13
ATOM 15339 N N . ARG A 1 39 ? -5.474 -4.334 5.483 1.00 0.00 39 ARG A N 13
ATOM 15340 C CA . ARG A 1 39 ? -4.265 -4.485 6.344 1.00 0.00 39 ARG A CA 13
ATOM 15341 C C . ARG A 1 39 ? -3.941 -5.969 6.536 1.00 0.00 39 ARG A C 13
ATOM 15342 O O . ARG A 1 39 ? -2.869 -6.325 6.982 1.00 0.00 39 ARG A O 13
ATOM 15363 N N . PHE A 1 40 ? -4.855 -6.839 6.205 1.00 0.00 40 PHE A N 13
ATOM 15364 C CA . PHE A 1 40 ? -4.589 -8.296 6.375 1.00 0.00 40 PHE A CA 13
ATOM 15365 C C . PHE A 1 40 ? -3.825 -8.821 5.155 1.00 0.00 40 PHE A C 13
ATOM 15366 O O . PHE A 1 40 ? -3.278 -9.906 5.173 1.00 0.00 40 PHE A O 13
ATOM 15383 N N . CYS A 1 41 ? -3.776 -8.054 4.099 1.00 0.00 41 CYS A N 13
ATOM 15384 C CA . CYS A 1 41 ? -3.041 -8.499 2.880 1.00 0.00 41 CYS A CA 13
ATOM 15385 C C . CYS A 1 41 ? -1.595 -8.008 2.959 1.00 0.00 41 CYS A C 13
ATOM 15386 O O . CYS A 1 41 ? -0.700 -8.577 2.366 1.00 0.00 41 CYS A O 13
ATOM 15393 N N . TRP A 1 42 ? -1.362 -6.952 3.688 1.00 0.00 42 TRP A N 13
ATOM 15394 C CA . TRP A 1 42 ? 0.021 -6.416 3.811 1.00 0.00 42 TRP A CA 13
ATOM 15395 C C . TRP A 1 42 ? 0.736 -7.115 4.970 1.00 0.00 42 TRP A C 13
ATOM 15396 O O . TRP A 1 42 ? 1.934 -7.314 4.946 1.00 0.00 42 TRP A O 13
ATOM 15417 N N . HIS A 1 43 ? 0.008 -7.483 5.986 1.00 0.00 43 HIS A N 13
ATOM 15418 C CA . HIS A 1 43 ? 0.639 -8.165 7.151 1.00 0.00 43 HIS A CA 13
ATOM 15419 C C . HIS A 1 43 ? 1.258 -9.489 6.699 1.00 0.00 43 HIS A C 13
ATOM 15420 O O . HIS A 1 43 ? 2.034 -10.097 7.411 1.00 0.00 43 HIS A O 13
ATOM 15434 N N . ARG A 1 44 ? 0.922 -9.944 5.524 1.00 0.00 44 ARG A N 13
ATOM 15435 C CA . ARG A 1 44 ? 1.490 -11.230 5.033 1.00 0.00 44 ARG A CA 13
ATOM 15436 C C . ARG A 1 44 ? 2.519 -10.951 3.935 1.00 0.00 44 ARG A C 13
ATOM 15437 O O . ARG A 1 44 ? 3.505 -11.649 3.805 1.00 0.00 44 ARG A O 13
ATOM 15458 N N . ILE A 1 45 ? 2.297 -9.940 3.140 1.00 0.00 45 ILE A N 13
ATOM 15459 C CA . ILE A 1 45 ? 3.264 -9.625 2.050 1.00 0.00 45 ILE A CA 13
ATOM 15460 C C . ILE A 1 45 ? 4.603 -9.200 2.659 1.00 0.00 45 ILE A C 13
ATOM 15461 O O . ILE A 1 45 ? 5.654 -9.434 2.095 1.00 0.00 45 ILE A O 13
ATOM 15477 N N . ARG A 1 46 ? 4.573 -8.575 3.804 1.00 0.00 46 ARG A N 13
ATOM 15478 C CA . ARG A 1 46 ? 5.845 -8.133 4.447 1.00 0.00 46 ARG A CA 13
ATOM 15479 C C . ARG A 1 46 ? 6.372 -9.244 5.358 1.00 0.00 46 ARG A C 13
ATOM 15480 O O . ARG A 1 46 ? 7.218 -9.018 6.200 1.00 0.00 46 ARG A O 13
ATOM 15501 N N . THR A 1 47 ? 5.880 -10.443 5.199 1.00 0.00 47 THR A N 13
ATOM 15502 C CA . THR A 1 47 ? 6.356 -11.562 6.061 1.00 0.00 47 THR A CA 13
ATOM 15503 C C . THR A 1 47 ? 6.907 -12.689 5.186 1.00 0.00 47 THR A C 13
ATOM 15504 O O . THR A 1 47 ? 8.028 -13.128 5.354 1.00 0.00 47 THR A O 13
ATOM 15515 N N . ASP A 1 48 ? 6.129 -13.166 4.253 1.00 0.00 48 ASP A N 13
ATOM 15516 C CA . ASP A 1 48 ? 6.613 -14.269 3.373 1.00 0.00 48 ASP A CA 13
ATOM 15517 C C . ASP A 1 48 ? 6.731 -13.764 1.933 1.00 0.00 48 ASP A C 13
ATOM 15518 O O . ASP A 1 48 ? 6.687 -14.532 0.992 1.00 0.00 48 ASP A O 13
ATOM 15527 N N . GLU A 1 49 ? 6.879 -12.481 1.752 1.00 0.00 49 GLU A N 13
ATOM 15528 C CA . GLU A 1 49 ? 7.000 -11.936 0.371 1.00 0.00 49 GLU A CA 13
ATOM 15529 C C . GLU A 1 49 ? 8.247 -11.056 0.276 1.00 0.00 49 GLU A C 13
ATOM 15530 O O . GLU A 1 49 ? 9.182 -11.205 1.037 1.00 0.00 49 GLU A O 13
ATOM 15542 N N . ASN A 1 50 ? 8.266 -10.139 -0.651 1.00 0.00 50 ASN A N 13
ATOM 15543 C CA . ASN A 1 50 ? 9.451 -9.248 -0.794 1.00 0.00 50 ASN A CA 13
ATOM 15544 C C . ASN A 1 50 ? 9.062 -7.819 -0.410 1.00 0.00 50 ASN A C 13
ATOM 15545 O O . ASN A 1 50 ? 9.896 -6.938 -0.332 1.00 0.00 50 ASN A O 13
ATOM 15556 N N . GLY A 1 51 ? 7.802 -7.580 -0.166 1.00 0.00 51 GLY A N 13
ATOM 15557 C CA . GLY A 1 51 ? 7.363 -6.208 0.214 1.00 0.00 51 GLY A CA 13
ATOM 15558 C C . GLY A 1 51 ? 7.243 -5.344 -1.042 1.00 0.00 51 GLY A C 13
ATOM 15559 O O . GLY A 1 51 ? 7.410 -4.141 -0.997 1.00 0.00 51 GLY A O 13
ATOM 15563 N N . LEU A 1 52 ? 6.956 -5.945 -2.164 1.00 0.00 52 LEU A N 13
ATOM 15564 C CA . LEU A 1 52 ? 6.827 -5.152 -3.417 1.00 0.00 52 LEU A CA 13
ATOM 15565 C C . LEU A 1 52 ? 5.347 -4.923 -3.727 1.00 0.00 52 LEU A C 13
ATOM 15566 O O . LEU A 1 52 ? 4.473 -5.452 -3.069 1.00 0.00 52 LEU A O 13
ATOM 15582 N N . CYS A 1 53 ? 5.064 -4.129 -4.722 1.00 0.00 53 CYS A N 13
ATOM 15583 C CA . CYS A 1 53 ? 3.645 -3.850 -5.078 1.00 0.00 53 CYS A CA 13
ATOM 15584 C C . CYS A 1 53 ? 3.158 -4.867 -6.119 1.00 0.00 53 CYS A C 13
ATOM 15585 O O . CYS A 1 53 ? 3.751 -4.998 -7.171 1.00 0.00 53 CYS A O 13
ATOM 15592 N N . PRO A 1 54 ? 2.081 -5.543 -5.808 1.00 0.00 54 PRO A N 13
ATOM 15593 C CA . PRO A 1 54 ? 1.489 -6.535 -6.719 1.00 0.00 54 PRO A CA 13
ATOM 15594 C C . PRO A 1 54 ? 0.674 -5.819 -7.801 1.00 0.00 54 PRO A C 13
ATOM 15595 O O . PRO A 1 54 ? 0.041 -6.440 -8.630 1.00 0.00 54 PRO A O 13
ATOM 15606 N N . ALA A 1 55 ? 0.687 -4.512 -7.792 1.00 0.00 55 ALA A N 13
ATOM 15607 C CA . ALA A 1 55 ? -0.084 -3.749 -8.811 1.00 0.00 55 ALA A CA 13
ATOM 15608 C C . ALA A 1 55 ? 0.881 -3.011 -9.743 1.00 0.00 55 ALA A C 13
ATOM 15609 O O . ALA A 1 55 ? 0.890 -3.229 -10.938 1.00 0.00 55 ALA A O 13
ATOM 15616 N N . CYS A 1 56 ? 1.686 -2.133 -9.207 1.00 0.00 56 CYS A N 13
ATOM 15617 C CA . CYS A 1 56 ? 2.641 -1.378 -10.067 1.00 0.00 56 CYS A CA 13
ATOM 15618 C C . CYS A 1 56 ? 4.049 -1.982 -9.942 1.00 0.00 56 CYS A C 13
ATOM 15619 O O . CYS A 1 56 ? 4.933 -1.668 -10.711 1.00 0.00 56 CYS A O 13
ATOM 15626 N N . ARG A 1 57 ? 4.250 -2.853 -8.982 1.00 0.00 57 ARG A N 13
ATOM 15627 C CA . ARG A 1 57 ? 5.588 -3.507 -8.797 1.00 0.00 57 ARG A CA 13
ATOM 15628 C C . ARG A 1 57 ? 6.505 -2.639 -7.915 1.00 0.00 57 ARG A C 13
ATOM 15629 O O . ARG A 1 57 ? 7.305 -3.152 -7.158 1.00 0.00 57 ARG A O 13
ATOM 15650 N N . LYS A 1 58 ? 6.405 -1.339 -8.002 1.00 0.00 58 LYS A N 13
ATOM 15651 C CA . LYS A 1 58 ? 7.285 -0.472 -7.163 1.00 0.00 58 LYS A CA 13
ATOM 15652 C C . LYS A 1 58 ? 7.320 -1.014 -5.731 1.00 0.00 58 LYS A C 13
ATOM 15653 O O . LYS A 1 58 ? 6.421 -1.716 -5.315 1.00 0.00 58 LYS A O 13
ATOM 15672 N N . PRO A 1 59 ? 8.366 -0.673 -5.021 1.00 0.00 59 PRO A N 13
ATOM 15673 C CA . PRO A 1 59 ? 8.559 -1.115 -3.628 1.00 0.00 59 PRO A CA 13
ATOM 15674 C C . PRO A 1 59 ? 7.690 -0.297 -2.665 1.00 0.00 59 PRO A C 13
ATOM 15675 O O . PRO A 1 59 ? 7.406 0.862 -2.896 1.00 0.00 59 PRO A O 13
ATOM 15686 N N . TYR A 1 60 ? 7.269 -0.899 -1.584 1.00 0.00 60 TYR A N 13
ATOM 15687 C CA . TYR A 1 60 ? 6.422 -0.173 -0.594 1.00 0.00 60 TYR A CA 13
ATOM 15688 C C . TYR A 1 60 ? 7.155 1.086 -0.125 1.00 0.00 60 TYR A C 13
ATOM 15689 O O . TYR A 1 60 ? 8.354 1.193 -0.288 1.00 0.00 60 TYR A O 13
ATOM 15707 N N . PRO A 1 61 ? 6.417 2.003 0.452 1.00 0.00 61 PRO A N 13
ATOM 15708 C CA . PRO A 1 61 ? 6.990 3.263 0.959 1.00 0.00 61 PRO A CA 13
ATOM 15709 C C . PRO A 1 61 ? 7.750 3.013 2.264 1.00 0.00 61 PRO A C 13
ATOM 15710 O O . PRO A 1 61 ? 7.174 2.981 3.334 1.00 0.00 61 PRO A O 13
ATOM 15721 N N . GLU A 1 62 ? 9.041 2.831 2.180 1.00 0.00 62 GLU A N 13
ATOM 15722 C CA . GLU A 1 62 ? 9.846 2.579 3.410 1.00 0.00 62 GLU A CA 13
ATOM 15723 C C . GLU A 1 62 ? 9.380 3.513 4.528 1.00 0.00 62 GLU A C 13
ATOM 15724 O O . GLU A 1 62 ? 8.942 4.619 4.284 1.00 0.00 62 GLU A O 13
ATOM 15736 N N . ASP A 1 63 ? 9.475 3.078 5.756 1.00 0.00 63 ASP A N 13
ATOM 15737 C CA . ASP A 1 63 ? 9.041 3.942 6.889 1.00 0.00 63 ASP A CA 13
ATOM 15738 C C . ASP A 1 63 ? 10.189 4.075 7.895 1.00 0.00 63 ASP A C 13
ATOM 15739 O O . ASP A 1 63 ? 10.965 3.157 8.070 1.00 0.00 63 ASP A O 13
ATOM 15748 N N . PRO A 1 64 ? 10.258 5.218 8.528 1.00 0.00 64 PRO A N 13
ATOM 15749 C CA . PRO A 1 64 ? 11.300 5.510 9.528 1.00 0.00 64 PRO A CA 13
ATOM 15750 C C . PRO A 1 64 ? 10.969 4.829 10.858 1.00 0.00 64 PRO A C 13
ATOM 15751 O O . PRO A 1 64 ? 11.658 5.003 11.844 1.00 0.00 64 PRO A O 13
ATOM 15762 N N . ALA A 1 65 ? 9.919 4.056 10.894 1.00 0.00 65 ALA A N 13
ATOM 15763 C CA . ALA A 1 65 ? 9.545 3.369 12.159 1.00 0.00 65 ALA A CA 13
ATOM 15764 C C . ALA A 1 65 ? 8.999 4.397 13.149 1.00 0.00 65 ALA A C 13
ATOM 15765 O O . ALA A 1 65 ? 9.592 5.434 13.374 1.00 0.00 65 ALA A O 13
ATOM 15772 N N . VAL A 1 66 ? 7.873 4.118 13.743 1.00 0.00 66 VAL A N 13
ATOM 15773 C CA . VAL A 1 66 ? 7.286 5.078 14.720 1.00 0.00 66 VAL A CA 13
ATOM 15774 C C . VAL A 1 66 ? 8.387 5.607 15.643 1.00 0.00 66 VAL A C 13
ATOM 15775 O O . VAL A 1 66 ? 8.290 6.691 16.183 1.00 0.00 66 VAL A O 13
ATOM 15788 N N . TYR A 1 67 ? 9.431 4.849 15.831 1.00 0.00 67 TYR A N 13
ATOM 15789 C CA . TYR A 1 67 ? 10.534 5.305 16.724 1.00 0.00 67 TYR A CA 13
ATOM 15790 C C . TYR A 1 67 ? 11.124 6.617 16.200 1.00 0.00 67 TYR A C 13
ATOM 15791 O O . TYR A 1 67 ? 11.013 6.941 15.035 1.00 0.00 67 TYR A O 13
ATOM 15809 N N . LYS A 1 68 ? 11.757 7.370 17.059 1.00 0.00 68 LYS A N 13
ATOM 15810 C CA . LYS A 1 68 ? 12.367 8.660 16.627 1.00 0.00 68 LYS A CA 13
ATOM 15811 C C . LYS A 1 68 ? 12.657 9.523 17.862 1.00 0.00 68 LYS A C 13
ATOM 15812 O O . LYS A 1 68 ? 13.771 9.966 18.055 1.00 0.00 68 LYS A O 13
ATOM 15831 N N . PRO A 1 69 ? 11.642 9.733 18.664 1.00 0.00 69 PRO A N 13
ATOM 15832 C CA . PRO A 1 69 ? 11.759 10.539 19.893 1.00 0.00 69 PRO A CA 13
ATOM 15833 C C . PRO A 1 69 ? 12.375 9.711 21.026 1.00 0.00 69 PRO A C 13
ATOM 15834 O O . PRO A 1 69 ? 11.711 9.368 21.984 1.00 0.00 69 PRO A O 13
ATOM 15845 N N . LEU A 1 70 ? 13.637 9.388 20.932 1.00 0.00 70 LEU A N 13
ATOM 15846 C CA . LEU A 1 70 ? 14.275 8.584 22.015 1.00 0.00 70 LEU A CA 13
ATOM 15847 C C . LEU A 1 70 ? 15.566 9.264 22.477 1.00 0.00 70 LEU A C 13
ATOM 15848 O O . LEU A 1 70 ? 16.050 10.191 21.857 1.00 0.00 70 LEU A O 13
ATOM 15864 N N . SER A 1 71 ? 16.123 8.811 23.568 1.00 0.00 71 SER A N 13
ATOM 15865 C CA . SER A 1 71 ? 17.378 9.429 24.084 1.00 0.00 71 SER A CA 13
ATOM 15866 C C . SER A 1 71 ? 18.571 8.981 23.233 1.00 0.00 71 SER A C 13
ATOM 15867 O O . SER A 1 71 ? 19.698 9.356 23.487 1.00 0.00 71 SER A O 13
ATOM 15875 N N . GLN A 1 72 ? 18.336 8.182 22.229 1.00 0.00 72 GLN A N 13
ATOM 15876 C CA . GLN A 1 72 ? 19.464 7.717 21.373 1.00 0.00 72 GLN A CA 13
ATOM 15877 C C . GLN A 1 72 ? 20.174 8.929 20.762 1.00 0.00 72 GLN A C 13
ATOM 15878 O O . GLN A 1 72 ? 21.334 8.863 20.410 1.00 0.00 72 GLN A O 13
ATOM 15892 N N . GLU A 1 73 ? 19.481 10.032 20.641 1.00 0.00 73 GLU A N 13
ATOM 15893 C CA . GLU A 1 73 ? 20.098 11.265 20.061 1.00 0.00 73 GLU A CA 13
ATOM 15894 C C . GLU A 1 73 ? 21.047 10.894 18.918 1.00 0.00 73 GLU A C 13
ATOM 15895 O O . GLU A 1 73 ? 20.907 9.863 18.290 1.00 0.00 73 GLU A O 13
ATOM 15907 N N . GLU A 1 74 ? 22.012 11.730 18.641 1.00 0.00 74 GLU A N 13
ATOM 15908 C CA . GLU A 1 74 ? 22.967 11.428 17.537 1.00 0.00 74 GLU A CA 13
ATOM 15909 C C . GLU A 1 74 ? 24.403 11.612 18.034 1.00 0.00 74 GLU A C 13
ATOM 15910 O O . GLU A 1 74 ? 24.671 12.415 18.906 1.00 0.00 74 GLU A O 13
ATOM 15922 N N . LEU A 1 75 ? 25.329 10.876 17.484 1.00 0.00 75 LEU A N 13
ATOM 15923 C CA . LEU A 1 75 ? 26.749 11.010 17.921 1.00 0.00 75 LEU A CA 13
ATOM 15924 C C . LEU A 1 75 ? 27.672 10.615 16.765 1.00 0.00 75 LEU A C 13
ATOM 15925 O O . LEU A 1 75 ? 27.356 9.749 15.975 1.00 0.00 75 LEU A O 13
ATOM 15941 N N . GLN A 1 76 ? 28.810 11.245 16.659 1.00 0.00 76 GLN A N 13
ATOM 15942 C CA . GLN A 1 76 ? 29.746 10.903 15.551 1.00 0.00 76 GLN A CA 13
ATOM 15943 C C . GLN A 1 76 ? 31.017 10.272 16.127 1.00 0.00 76 GLN A C 13
ATOM 15944 O O . GLN A 1 76 ? 31.330 9.129 15.858 1.00 0.00 76 GLN A O 13
ATOM 15958 N N . ARG A 1 77 ? 31.753 11.008 16.914 1.00 0.00 77 ARG A N 13
ATOM 15959 C CA . ARG A 1 77 ? 33.005 10.449 17.501 1.00 0.00 77 ARG A CA 13
ATOM 15960 C C . ARG A 1 77 ? 33.957 10.043 16.375 1.00 0.00 77 ARG A C 13
ATOM 15961 O O . ARG A 1 77 ? 33.717 10.316 15.217 1.00 0.00 77 ARG A O 13
ATOM 15982 N N . ILE A 1 78 ? 35.038 9.390 16.706 1.00 0.00 78 ILE A N 13
ATOM 15983 C CA . ILE A 1 78 ? 36.005 8.966 15.654 1.00 0.00 78 ILE A CA 13
ATOM 15984 C C . ILE A 1 78 ? 37.188 8.253 16.310 1.00 0.00 78 ILE A C 13
ATOM 15985 O O . ILE A 1 78 ? 37.610 8.695 17.366 1.00 0.00 78 ILE A O 13
ATOM 16004 N N . MET A 1 1 ? -30.616 1.797 8.219 1.00 0.00 1 MET A N 14
ATOM 16005 C CA . MET A 1 1 ? -29.864 0.806 7.396 1.00 0.00 1 MET A CA 14
ATOM 16006 C C . MET A 1 1 ? -30.680 -0.484 7.281 1.00 0.00 1 MET A C 14
ATOM 16007 O O . MET A 1 1 ? -30.933 -0.975 6.199 1.00 0.00 1 MET A O 14
ATOM 16023 N N . SER A 1 2 ? -31.094 -1.034 8.389 1.00 0.00 2 SER A N 14
ATOM 16024 C CA . SER A 1 2 ? -31.894 -2.290 8.345 1.00 0.00 2 SER A CA 14
ATOM 16025 C C . SER A 1 2 ? -31.223 -3.294 7.405 1.00 0.00 2 SER A C 14
ATOM 16026 O O . SER A 1 2 ? -30.360 -4.051 7.802 1.00 0.00 2 SER A O 14
ATOM 16034 N N . ARG A 1 3 ? -31.613 -3.310 6.158 1.00 0.00 3 ARG A N 14
ATOM 16035 C CA . ARG A 1 3 ? -30.995 -4.268 5.197 1.00 0.00 3 ARG A CA 14
ATOM 16036 C C . ARG A 1 3 ? -29.609 -3.761 4.794 1.00 0.00 3 ARG A C 14
ATOM 16037 O O . ARG A 1 3 ? -28.606 -4.167 5.346 1.00 0.00 3 ARG A O 14
ATOM 16058 N N . SER A 1 4 ? -29.544 -2.876 3.837 1.00 0.00 4 SER A N 14
ATOM 16059 C CA . SER A 1 4 ? -28.220 -2.345 3.406 1.00 0.00 4 SER A CA 14
ATOM 16060 C C . SER A 1 4 ? -28.371 -1.569 2.091 1.00 0.00 4 SER A C 14
ATOM 16061 O O . SER A 1 4 ? -27.972 -0.425 2.006 1.00 0.00 4 SER A O 14
ATOM 16069 N N . PRO A 1 5 ? -28.938 -2.215 1.103 1.00 0.00 5 PRO A N 14
ATOM 16070 C CA . PRO A 1 5 ? -29.150 -1.606 -0.222 1.00 0.00 5 PRO A CA 14
ATOM 16071 C C . PRO A 1 5 ? -30.357 -0.664 -0.192 1.00 0.00 5 PRO A C 14
ATOM 16072 O O . PRO A 1 5 ? -31.467 -1.054 -0.497 1.00 0.00 5 PRO A O 14
ATOM 16083 N N . ASP A 1 6 ? -30.151 0.572 0.170 1.00 0.00 6 ASP A N 14
ATOM 16084 C CA . ASP A 1 6 ? -31.289 1.533 0.216 1.00 0.00 6 ASP A CA 14
ATOM 16085 C C . ASP A 1 6 ? -30.953 2.770 -0.618 1.00 0.00 6 ASP A C 14
ATOM 16086 O O . ASP A 1 6 ? -31.654 3.110 -1.551 1.00 0.00 6 ASP A O 14
ATOM 16095 N N . ALA A 1 7 ? -29.887 3.449 -0.290 1.00 0.00 7 ALA A N 14
ATOM 16096 C CA . ALA A 1 7 ? -29.513 4.666 -1.065 1.00 0.00 7 ALA A CA 14
ATOM 16097 C C . ALA A 1 7 ? -28.001 4.686 -1.292 1.00 0.00 7 ALA A C 14
ATOM 16098 O O . ALA A 1 7 ? -27.348 5.693 -1.101 1.00 0.00 7 ALA A O 14
ATOM 16105 N N . LYS A 1 8 ? -27.439 3.583 -1.701 1.00 0.00 8 LYS A N 14
ATOM 16106 C CA . LYS A 1 8 ? -25.969 3.543 -1.941 1.00 0.00 8 LYS A CA 14
ATOM 16107 C C . LYS A 1 8 ? -25.573 2.157 -2.450 1.00 0.00 8 LYS A C 14
ATOM 16108 O O . LYS A 1 8 ? -26.026 1.148 -1.948 1.00 0.00 8 LYS A O 14
ATOM 16127 N N . GLU A 1 9 ? -24.730 2.100 -3.442 1.00 0.00 9 GLU A N 14
ATOM 16128 C CA . GLU A 1 9 ? -24.305 0.781 -3.983 1.00 0.00 9 GLU A CA 14
ATOM 16129 C C . GLU A 1 9 ? -23.297 0.139 -3.026 1.00 0.00 9 GLU A C 14
ATOM 16130 O O . GLU A 1 9 ? -23.128 0.575 -1.904 1.00 0.00 9 GLU A O 14
ATOM 16142 N N . ASP A 1 10 ? -22.626 -0.891 -3.459 1.00 0.00 10 ASP A N 14
ATOM 16143 C CA . ASP A 1 10 ? -21.629 -1.554 -2.572 1.00 0.00 10 ASP A CA 14
ATOM 16144 C C . ASP A 1 10 ? -20.517 -0.560 -2.229 1.00 0.00 10 ASP A C 14
ATOM 16145 O O . ASP A 1 10 ? -20.181 0.291 -3.029 1.00 0.00 10 ASP A O 14
ATOM 16154 N N . PRO A 1 11 ? -19.979 -0.697 -1.045 1.00 0.00 11 PRO A N 14
ATOM 16155 C CA . PRO A 1 11 ? -18.898 0.178 -0.558 1.00 0.00 11 PRO A CA 14
ATOM 16156 C C . PRO A 1 11 ? -17.557 -0.234 -1.172 1.00 0.00 11 PRO A C 14
ATOM 16157 O O . PRO A 1 11 ? -17.506 -0.952 -2.151 1.00 0.00 11 PRO A O 14
ATOM 16168 N N . VAL A 1 12 ? -16.469 0.219 -0.608 1.00 0.00 12 VAL A N 14
ATOM 16169 C CA . VAL A 1 12 ? -15.134 -0.146 -1.167 1.00 0.00 12 VAL A CA 14
ATOM 16170 C C . VAL A 1 12 ? -14.579 -1.357 -0.414 1.00 0.00 12 VAL A C 14
ATOM 16171 O O . VAL A 1 12 ? -14.327 -1.300 0.774 1.00 0.00 12 VAL A O 14
ATOM 16184 N N . GLU A 1 13 ? -14.385 -2.453 -1.094 1.00 0.00 13 GLU A N 14
ATOM 16185 C CA . GLU A 1 13 ? -13.846 -3.665 -0.415 1.00 0.00 13 GLU A CA 14
ATOM 16186 C C . GLU A 1 13 ? -12.589 -4.143 -1.143 1.00 0.00 13 GLU A C 14
ATOM 16187 O O . GLU A 1 13 ? -12.494 -4.058 -2.352 1.00 0.00 13 GLU A O 14
ATOM 16199 N N . CYS A 1 14 ? -11.628 -4.648 -0.415 1.00 0.00 14 CYS A N 14
ATOM 16200 C CA . CYS A 1 14 ? -10.376 -5.141 -1.058 1.00 0.00 14 CYS A CA 14
ATOM 16201 C C . CYS A 1 14 ? -10.732 -5.892 -2.349 1.00 0.00 14 CYS A C 14
ATOM 16202 O O . CYS A 1 14 ? -11.319 -6.954 -2.297 1.00 0.00 14 CYS A O 14
ATOM 16209 N N . PRO A 1 15 ? -10.379 -5.316 -3.471 1.00 0.00 15 PRO A N 14
ATOM 16210 C CA . PRO A 1 15 ? -10.661 -5.913 -4.789 1.00 0.00 15 PRO A CA 14
ATOM 16211 C C . PRO A 1 15 ? -9.635 -7.004 -5.121 1.00 0.00 15 PRO A C 14
ATOM 16212 O O . PRO A 1 15 ? -9.555 -7.467 -6.241 1.00 0.00 15 PRO A O 14
ATOM 16223 N N . LEU A 1 16 ? -8.850 -7.416 -4.162 1.00 0.00 16 LEU A N 14
ATOM 16224 C CA . LEU A 1 16 ? -7.836 -8.473 -4.436 1.00 0.00 16 LEU A CA 14
ATOM 16225 C C . LEU A 1 16 ? -8.076 -9.672 -3.514 1.00 0.00 16 LEU A C 14
ATOM 16226 O O . LEU A 1 16 ? -7.815 -10.802 -3.874 1.00 0.00 16 LEU A O 14
ATOM 16242 N N . CYS A 1 17 ? -8.578 -9.441 -2.330 1.00 0.00 17 CYS A N 14
ATOM 16243 C CA . CYS A 1 17 ? -8.837 -10.577 -1.397 1.00 0.00 17 CYS A CA 14
ATOM 16244 C C . CYS A 1 17 ? -10.324 -10.590 -1.033 1.00 0.00 17 CYS A C 14
ATOM 16245 O O . CYS A 1 17 ? -10.867 -11.595 -0.621 1.00 0.00 17 CYS A O 14
ATOM 16252 N N . MET A 1 18 ? -10.973 -9.469 -1.187 1.00 0.00 18 MET A N 14
ATOM 16253 C CA . MET A 1 18 ? -12.422 -9.367 -0.864 1.00 0.00 18 MET A CA 14
ATOM 16254 C C . MET A 1 18 ? -12.600 -9.126 0.636 1.00 0.00 18 MET A C 14
ATOM 16255 O O . MET A 1 18 ? -12.540 -10.039 1.435 1.00 0.00 18 MET A O 14
ATOM 16269 N N . GLU A 1 19 ? -12.822 -7.898 1.022 1.00 0.00 19 GLU A N 14
ATOM 16270 C CA . GLU A 1 19 ? -13.006 -7.591 2.468 1.00 0.00 19 GLU A CA 14
ATOM 16271 C C . GLU A 1 19 ? -13.482 -6.142 2.625 1.00 0.00 19 GLU A C 14
ATOM 16272 O O . GLU A 1 19 ? -13.361 -5.350 1.712 1.00 0.00 19 GLU A O 14
ATOM 16284 N N . PRO A 1 20 ? -14.011 -5.840 3.783 1.00 0.00 20 PRO A N 14
ATOM 16285 C CA . PRO A 1 20 ? -14.519 -4.494 4.099 1.00 0.00 20 PRO A CA 14
ATOM 16286 C C . PRO A 1 20 ? -13.361 -3.546 4.432 1.00 0.00 20 PRO A C 14
ATOM 16287 O O . PRO A 1 20 ? -12.546 -3.823 5.289 1.00 0.00 20 PRO A O 14
ATOM 16298 N N . LEU A 1 21 ? -13.284 -2.431 3.757 1.00 0.00 21 LEU A N 14
ATOM 16299 C CA . LEU A 1 21 ? -12.181 -1.465 4.032 1.00 0.00 21 LEU A CA 14
ATOM 16300 C C . LEU A 1 21 ? -12.622 -0.485 5.121 1.00 0.00 21 LEU A C 14
ATOM 16301 O O . LEU A 1 21 ? -13.556 0.274 4.947 1.00 0.00 21 LEU A O 14
ATOM 16317 N N . GLU A 1 22 ? -11.956 -0.489 6.243 1.00 0.00 22 GLU A N 14
ATOM 16318 C CA . GLU A 1 22 ? -12.338 0.447 7.336 1.00 0.00 22 GLU A CA 14
ATOM 16319 C C . GLU A 1 22 ? -12.268 1.885 6.816 1.00 0.00 22 GLU A C 14
ATOM 16320 O O . GLU A 1 22 ? -12.088 2.119 5.637 1.00 0.00 22 GLU A O 14
ATOM 16332 N N . ILE A 1 23 ? -12.406 2.850 7.684 1.00 0.00 23 ILE A N 14
ATOM 16333 C CA . ILE A 1 23 ? -12.344 4.270 7.234 1.00 0.00 23 ILE A CA 14
ATOM 16334 C C . ILE A 1 23 ? -10.892 4.642 6.932 1.00 0.00 23 ILE A C 14
ATOM 16335 O O . ILE A 1 23 ? -10.554 5.016 5.826 1.00 0.00 23 ILE A O 14
ATOM 16351 N N . ASP A 1 24 ? -10.029 4.542 7.905 1.00 0.00 24 ASP A N 14
ATOM 16352 C CA . ASP A 1 24 ? -8.600 4.888 7.667 1.00 0.00 24 ASP A CA 14
ATOM 16353 C C . ASP A 1 24 ? -7.973 3.836 6.752 1.00 0.00 24 ASP A C 14
ATOM 16354 O O . ASP A 1 24 ? -6.942 4.058 6.148 1.00 0.00 24 ASP A O 14
ATOM 16363 N N . ASP A 1 25 ? -8.592 2.692 6.642 1.00 0.00 25 ASP A N 14
ATOM 16364 C CA . ASP A 1 25 ? -8.035 1.624 5.766 1.00 0.00 25 ASP A CA 14
ATOM 16365 C C . ASP A 1 25 ? -8.204 2.027 4.299 1.00 0.00 25 ASP A C 14
ATOM 16366 O O . ASP A 1 25 ? -7.502 1.548 3.431 1.00 0.00 25 ASP A O 14
ATOM 16375 N N . ILE A 1 26 ? -9.127 2.907 4.014 1.00 0.00 26 ILE A N 14
ATOM 16376 C CA . ILE A 1 26 ? -9.332 3.339 2.602 1.00 0.00 26 ILE A CA 14
ATOM 16377 C C . ILE A 1 26 ? -8.307 4.423 2.255 1.00 0.00 26 ILE A C 14
ATOM 16378 O O . ILE A 1 26 ? -8.635 5.588 2.154 1.00 0.00 26 ILE A O 14
ATOM 16394 N N . ASN A 1 27 ? -7.069 4.038 2.081 1.00 0.00 27 ASN A N 14
ATOM 16395 C CA . ASN A 1 27 ? -5.997 5.024 1.749 1.00 0.00 27 ASN A CA 14
ATOM 16396 C C . ASN A 1 27 ? -4.657 4.448 2.204 1.00 0.00 27 ASN A C 14
ATOM 16397 O O . ASN A 1 27 ? -3.609 4.808 1.706 1.00 0.00 27 ASN A O 14
ATOM 16408 N N . PHE A 1 28 ? -4.690 3.547 3.148 1.00 0.00 28 PHE A N 14
ATOM 16409 C CA . PHE A 1 28 ? -3.429 2.931 3.645 1.00 0.00 28 PHE A CA 14
ATOM 16410 C C . PHE A 1 28 ? -2.900 1.952 2.592 1.00 0.00 28 PHE A C 14
ATOM 16411 O O . PHE A 1 28 ? -3.116 0.759 2.675 1.00 0.00 28 PHE A O 14
ATOM 16428 N N . PHE A 1 29 ? -2.204 2.446 1.608 1.00 0.00 29 PHE A N 14
ATOM 16429 C CA . PHE A 1 29 ? -1.660 1.543 0.559 1.00 0.00 29 PHE A CA 14
ATOM 16430 C C . PHE A 1 29 ? -0.148 1.412 0.742 1.00 0.00 29 PHE A C 14
ATOM 16431 O O . PHE A 1 29 ? 0.511 2.357 1.126 1.00 0.00 29 PHE A O 14
ATOM 16448 N N . PRO A 1 30 ? 0.358 0.247 0.442 1.00 0.00 30 PRO A N 14
ATOM 16449 C CA . PRO A 1 30 ? 1.795 -0.032 0.540 1.00 0.00 30 PRO A CA 14
ATOM 16450 C C . PRO A 1 30 ? 2.510 0.505 -0.703 1.00 0.00 30 PRO A C 14
ATOM 16451 O O . PRO A 1 30 ? 3.654 0.199 -0.950 1.00 0.00 30 PRO A O 14
ATOM 16462 N N . CYS A 1 31 ? 1.842 1.299 -1.495 1.00 0.00 31 CYS A N 14
ATOM 16463 C CA . CYS A 1 31 ? 2.491 1.843 -2.718 1.00 0.00 31 CYS A CA 14
ATOM 16464 C C . CYS A 1 31 ? 1.813 3.155 -3.121 1.00 0.00 31 CYS A C 14
ATOM 16465 O O . CYS A 1 31 ? 0.654 3.379 -2.833 1.00 0.00 31 CYS A O 14
ATOM 16472 N N . THR A 1 32 ? 2.527 4.025 -3.783 1.00 0.00 32 THR A N 14
ATOM 16473 C CA . THR A 1 32 ? 1.923 5.323 -4.200 1.00 0.00 32 THR A CA 14
ATOM 16474 C C . THR A 1 32 ? 1.302 5.188 -5.593 1.00 0.00 32 THR A C 14
ATOM 16475 O O . THR A 1 32 ? 0.961 6.168 -6.225 1.00 0.00 32 THR A O 14
ATOM 16486 N N . CYS A 1 33 ? 1.150 3.985 -6.081 1.00 0.00 33 CYS A N 14
ATOM 16487 C CA . CYS A 1 33 ? 0.548 3.808 -7.433 1.00 0.00 33 CYS A CA 14
ATOM 16488 C C . CYS A 1 33 ? -0.964 3.600 -7.296 1.00 0.00 33 CYS A C 14
ATOM 16489 O O . CYS A 1 33 ? -1.642 3.252 -8.242 1.00 0.00 33 CYS A O 14
ATOM 16496 N N . GLY A 1 34 ? -1.497 3.815 -6.124 1.00 0.00 34 GLY A N 14
ATOM 16497 C CA . GLY A 1 34 ? -2.964 3.635 -5.923 1.00 0.00 34 GLY A CA 14
ATOM 16498 C C . GLY A 1 34 ? -3.262 2.177 -5.566 1.00 0.00 34 GLY A C 14
ATOM 16499 O O . GLY A 1 34 ? -4.373 1.831 -5.217 1.00 0.00 34 GLY A O 14
ATOM 16503 N N . TYR A 1 35 ? -2.280 1.321 -5.640 1.00 0.00 35 TYR A N 14
ATOM 16504 C CA . TYR A 1 35 ? -2.513 -0.109 -5.295 1.00 0.00 35 TYR A CA 14
ATOM 16505 C C . TYR A 1 35 ? -2.683 -0.230 -3.778 1.00 0.00 35 TYR A C 14
ATOM 16506 O O . TYR A 1 35 ? -1.746 -0.513 -3.057 1.00 0.00 35 TYR A O 14
ATOM 16524 N N . GLN A 1 36 ? -3.873 -0.010 -3.289 1.00 0.00 36 GLN A N 14
ATOM 16525 C CA . GLN A 1 36 ? -4.106 -0.101 -1.819 1.00 0.00 36 GLN A CA 14
ATOM 16526 C C . GLN A 1 36 ? -4.637 -1.492 -1.474 1.00 0.00 36 GLN A C 14
ATOM 16527 O O . GLN A 1 36 ? -5.353 -2.103 -2.244 1.00 0.00 36 GLN A O 14
ATOM 16541 N N . ILE A 1 37 ? -4.297 -1.997 -0.320 1.00 0.00 37 ILE A N 14
ATOM 16542 C CA . ILE A 1 37 ? -4.788 -3.347 0.073 1.00 0.00 37 ILE A CA 14
ATOM 16543 C C . ILE A 1 37 ? -5.281 -3.311 1.520 1.00 0.00 37 ILE A C 14
ATOM 16544 O O . ILE A 1 37 ? -4.756 -2.599 2.352 1.00 0.00 37 ILE A O 14
ATOM 16560 N N . CYS A 1 38 ? -6.292 -4.077 1.822 1.00 0.00 38 CYS A N 14
ATOM 16561 C CA . CYS A 1 38 ? -6.830 -4.099 3.207 1.00 0.00 38 CYS A CA 14
ATOM 16562 C C . CYS A 1 38 ? -5.685 -4.359 4.191 1.00 0.00 38 CYS A C 14
ATOM 16563 O O . CYS A 1 38 ? -4.536 -4.451 3.806 1.00 0.00 38 CYS A O 14
ATOM 16570 N N . ARG A 1 39 ? -5.985 -4.475 5.455 1.00 0.00 39 ARG A N 14
ATOM 16571 C CA . ARG A 1 39 ? -4.907 -4.723 6.456 1.00 0.00 39 ARG A CA 14
ATOM 16572 C C . ARG A 1 39 ? -4.525 -6.205 6.447 1.00 0.00 39 ARG A C 14
ATOM 16573 O O . ARG A 1 39 ? -3.403 -6.566 6.744 1.00 0.00 39 ARG A O 14
ATOM 16594 N N . PHE A 1 40 ? -5.446 -7.068 6.116 1.00 0.00 40 PHE A N 14
ATOM 16595 C CA . PHE A 1 40 ? -5.127 -8.524 6.099 1.00 0.00 40 PHE A CA 14
ATOM 16596 C C . PHE A 1 40 ? -4.291 -8.859 4.861 1.00 0.00 40 PHE A C 14
ATOM 16597 O O . PHE A 1 40 ? -3.698 -9.915 4.771 1.00 0.00 40 PHE A O 14
ATOM 16614 N N . CYS A 1 41 ? -4.225 -7.965 3.912 1.00 0.00 41 CYS A N 14
ATOM 16615 C CA . CYS A 1 41 ? -3.413 -8.234 2.692 1.00 0.00 41 CYS A CA 14
ATOM 16616 C C . CYS A 1 41 ? -1.979 -7.762 2.929 1.00 0.00 41 CYS A C 14
ATOM 16617 O O . CYS A 1 41 ? -1.027 -8.460 2.635 1.00 0.00 41 CYS A O 14
ATOM 16624 N N . TRP A 1 42 ? -1.817 -6.584 3.463 1.00 0.00 42 TRP A N 14
ATOM 16625 C CA . TRP A 1 42 ? -0.447 -6.064 3.723 1.00 0.00 42 TRP A CA 14
ATOM 16626 C C . TRP A 1 42 ? 0.183 -6.833 4.887 1.00 0.00 42 TRP A C 14
ATOM 16627 O O . TRP A 1 42 ? 1.346 -6.667 5.195 1.00 0.00 42 TRP A O 14
ATOM 16648 N N . HIS A 1 43 ? -0.575 -7.677 5.535 1.00 0.00 43 HIS A N 14
ATOM 16649 C CA . HIS A 1 43 ? -0.014 -8.457 6.675 1.00 0.00 43 HIS A CA 14
ATOM 16650 C C . HIS A 1 43 ? 0.567 -9.775 6.153 1.00 0.00 43 HIS A C 14
ATOM 16651 O O . HIS A 1 43 ? 1.036 -10.600 6.912 1.00 0.00 43 HIS A O 14
ATOM 16665 N N . ARG A 1 44 ? 0.539 -9.981 4.863 1.00 0.00 44 ARG A N 14
ATOM 16666 C CA . ARG A 1 44 ? 1.087 -11.246 4.297 1.00 0.00 44 ARG A CA 14
ATOM 16667 C C . ARG A 1 44 ? 2.223 -10.919 3.325 1.00 0.00 44 ARG A C 14
ATOM 16668 O O . ARG A 1 44 ? 3.202 -11.635 3.234 1.00 0.00 44 ARG A O 14
ATOM 16689 N N . ILE A 1 45 ? 2.100 -9.843 2.598 1.00 0.00 45 ILE A N 14
ATOM 16690 C CA . ILE A 1 45 ? 3.168 -9.468 1.630 1.00 0.00 45 ILE A CA 14
ATOM 16691 C C . ILE A 1 45 ? 4.447 -9.112 2.389 1.00 0.00 45 ILE A C 14
ATOM 16692 O O . ILE A 1 45 ? 5.543 -9.395 1.947 1.00 0.00 45 ILE A O 14
ATOM 16708 N N . ARG A 1 46 ? 4.320 -8.490 3.529 1.00 0.00 46 ARG A N 14
ATOM 16709 C CA . ARG A 1 46 ? 5.534 -8.117 4.310 1.00 0.00 46 ARG A CA 14
ATOM 16710 C C . ARG A 1 46 ? 5.911 -9.264 5.251 1.00 0.00 46 ARG A C 14
ATOM 16711 O O . ARG A 1 46 ? 6.534 -9.059 6.274 1.00 0.00 46 ARG A O 14
ATOM 16732 N N . THR A 1 47 ? 5.541 -10.470 4.915 1.00 0.00 47 THR A N 14
ATOM 16733 C CA . THR A 1 47 ? 5.884 -11.626 5.792 1.00 0.00 47 THR A CA 14
ATOM 16734 C C . THR A 1 47 ? 6.645 -12.674 4.976 1.00 0.00 47 THR A C 14
ATOM 16735 O O . THR A 1 47 ? 7.797 -12.959 5.236 1.00 0.00 47 THR A O 14
ATOM 16746 N N . ASP A 1 48 ? 6.012 -13.246 3.989 1.00 0.00 48 ASP A N 14
ATOM 16747 C CA . ASP A 1 48 ? 6.702 -14.271 3.155 1.00 0.00 48 ASP A CA 14
ATOM 16748 C C . ASP A 1 48 ? 7.061 -13.666 1.795 1.00 0.00 48 ASP A C 14
ATOM 16749 O O . ASP A 1 48 ? 7.684 -14.301 0.968 1.00 0.00 48 ASP A O 14
ATOM 16758 N N . GLU A 1 49 ? 6.675 -12.440 1.557 1.00 0.00 49 GLU A N 14
ATOM 16759 C CA . GLU A 1 49 ? 6.996 -11.796 0.252 1.00 0.00 49 GLU A CA 14
ATOM 16760 C C . GLU A 1 49 ? 8.223 -10.898 0.417 1.00 0.00 49 GLU A C 14
ATOM 16761 O O . GLU A 1 49 ? 9.071 -11.137 1.253 1.00 0.00 49 GLU A O 14
ATOM 16773 N N . ASN A 1 50 ? 8.323 -9.863 -0.373 1.00 0.00 50 ASN A N 14
ATOM 16774 C CA . ASN A 1 50 ? 9.495 -8.950 -0.257 1.00 0.00 50 ASN A CA 14
ATOM 16775 C C . ASN A 1 50 ? 9.004 -7.524 0.009 1.00 0.00 50 ASN A C 14
ATOM 16776 O O . ASN A 1 50 ? 9.676 -6.558 -0.296 1.00 0.00 50 ASN A O 14
ATOM 16787 N N . GLY A 1 51 ? 7.838 -7.386 0.578 1.00 0.00 51 GLY A N 14
ATOM 16788 C CA . GLY A 1 51 ? 7.301 -6.026 0.870 1.00 0.00 51 GLY A CA 14
ATOM 16789 C C . GLY A 1 51 ? 7.285 -5.187 -0.410 1.00 0.00 51 GLY A C 14
ATOM 16790 O O . GLY A 1 51 ? 7.531 -3.996 -0.387 1.00 0.00 51 GLY A O 14
ATOM 16794 N N . LEU A 1 52 ? 6.994 -5.794 -1.529 1.00 0.00 52 LEU A N 14
ATOM 16795 C CA . LEU A 1 52 ? 6.963 -5.021 -2.803 1.00 0.00 52 LEU A CA 14
ATOM 16796 C C . LEU A 1 52 ? 5.527 -4.918 -3.315 1.00 0.00 52 LEU A C 14
ATOM 16797 O O . LEU A 1 52 ? 4.658 -5.678 -2.936 1.00 0.00 52 LEU A O 14
ATOM 16813 N N . CYS A 1 53 ? 5.284 -3.983 -4.189 1.00 0.00 53 CYS A N 14
ATOM 16814 C CA . CYS A 1 53 ? 3.919 -3.814 -4.758 1.00 0.00 53 CYS A CA 14
ATOM 16815 C C . CYS A 1 53 ? 3.823 -4.675 -6.028 1.00 0.00 53 CYS A C 14
ATOM 16816 O O . CYS A 1 53 ? 4.580 -4.479 -6.952 1.00 0.00 53 CYS A O 14
ATOM 16823 N N . PRO A 1 54 ? 2.917 -5.623 -6.026 1.00 0.00 54 PRO A N 14
ATOM 16824 C CA . PRO A 1 54 ? 2.731 -6.543 -7.168 1.00 0.00 54 PRO A CA 14
ATOM 16825 C C . PRO A 1 54 ? 1.945 -5.876 -8.303 1.00 0.00 54 PRO A C 14
ATOM 16826 O O . PRO A 1 54 ? 1.778 -6.440 -9.366 1.00 0.00 54 PRO A O 14
ATOM 16837 N N . ALA A 1 55 ? 1.449 -4.692 -8.085 1.00 0.00 55 ALA A N 14
ATOM 16838 C CA . ALA A 1 55 ? 0.663 -4.004 -9.150 1.00 0.00 55 ALA A CA 14
ATOM 16839 C C . ALA A 1 55 ? 1.583 -3.167 -10.051 1.00 0.00 55 ALA A C 14
ATOM 16840 O O . ALA A 1 55 ? 1.326 -3.009 -11.228 1.00 0.00 55 ALA A O 14
ATOM 16847 N N . CYS A 1 56 ? 2.639 -2.615 -9.514 1.00 0.00 56 CYS A N 14
ATOM 16848 C CA . CYS A 1 56 ? 3.543 -1.777 -10.360 1.00 0.00 56 CYS A CA 14
ATOM 16849 C C . CYS A 1 56 ? 5.015 -2.053 -10.016 1.00 0.00 56 CYS A C 14
ATOM 16850 O O . CYS A 1 56 ? 5.915 -1.447 -10.564 1.00 0.00 56 CYS A O 14
ATOM 16857 N N . ARG A 1 57 ? 5.264 -2.952 -9.109 1.00 0.00 57 ARG A N 14
ATOM 16858 C CA . ARG A 1 57 ? 6.672 -3.260 -8.722 1.00 0.00 57 ARG A CA 14
ATOM 16859 C C . ARG A 1 57 ? 7.315 -2.028 -8.076 1.00 0.00 57 ARG A C 14
ATOM 16860 O O . ARG A 1 57 ? 8.179 -1.394 -8.649 1.00 0.00 57 ARG A O 14
ATOM 16881 N N . LYS A 1 58 ? 6.910 -1.694 -6.882 1.00 0.00 58 LYS A N 14
ATOM 16882 C CA . LYS A 1 58 ? 7.502 -0.513 -6.187 1.00 0.00 58 LYS A CA 14
ATOM 16883 C C . LYS A 1 58 ? 7.724 -0.869 -4.714 1.00 0.00 58 LYS A C 14
ATOM 16884 O O . LYS A 1 58 ? 6.958 -1.614 -4.141 1.00 0.00 58 LYS A O 14
ATOM 16903 N N . PRO A 1 59 ? 8.768 -0.331 -4.143 1.00 0.00 59 PRO A N 14
ATOM 16904 C CA . PRO A 1 59 ? 9.113 -0.591 -2.735 1.00 0.00 59 PRO A CA 14
ATOM 16905 C C . PRO A 1 59 ? 8.168 0.164 -1.797 1.00 0.00 59 PRO A C 14
ATOM 16906 O O . PRO A 1 59 ? 8.074 1.375 -1.833 1.00 0.00 59 PRO A O 14
ATOM 16917 N N . TYR A 1 60 ? 7.465 -0.548 -0.959 1.00 0.00 60 TYR A N 14
ATOM 16918 C CA . TYR A 1 60 ? 6.520 0.118 -0.018 1.00 0.00 60 TYR A CA 14
ATOM 16919 C C . TYR A 1 60 ? 7.192 1.348 0.602 1.00 0.00 60 TYR A C 14
ATOM 16920 O O . TYR A 1 60 ? 8.340 1.286 0.999 1.00 0.00 60 TYR A O 14
ATOM 16938 N N . PRO A 1 61 ? 6.457 2.433 0.674 1.00 0.00 61 PRO A N 14
ATOM 16939 C CA . PRO A 1 61 ? 6.966 3.691 1.249 1.00 0.00 61 PRO A CA 14
ATOM 16940 C C . PRO A 1 61 ? 6.938 3.621 2.778 1.00 0.00 61 PRO A C 14
ATOM 16941 O O . PRO A 1 61 ? 7.963 3.657 3.430 1.00 0.00 61 PRO A O 14
ATOM 16952 N N . GLU A 1 62 ? 5.772 3.512 3.353 1.00 0.00 62 GLU A N 14
ATOM 16953 C CA . GLU A 1 62 ? 5.679 3.434 4.839 1.00 0.00 62 GLU A CA 14
ATOM 16954 C C . GLU A 1 62 ? 6.323 4.674 5.462 1.00 0.00 62 GLU A C 14
ATOM 16955 O O . GLU A 1 62 ? 5.681 5.689 5.648 1.00 0.00 62 GLU A O 14
ATOM 16967 N N . ASP A 1 63 ? 7.585 4.602 5.790 1.00 0.00 63 ASP A N 14
ATOM 16968 C CA . ASP A 1 63 ? 8.261 5.780 6.404 1.00 0.00 63 ASP A CA 14
ATOM 16969 C C . ASP A 1 63 ? 9.627 5.991 5.744 1.00 0.00 63 ASP A C 14
ATOM 16970 O O . ASP A 1 63 ? 10.651 5.787 6.367 1.00 0.00 63 ASP A O 14
ATOM 16979 N N . PRO A 1 64 ? 9.600 6.400 4.502 1.00 0.00 64 PRO A N 14
ATOM 16980 C CA . PRO A 1 64 ? 10.823 6.657 3.726 1.00 0.00 64 PRO A CA 14
ATOM 16981 C C . PRO A 1 64 ? 11.433 8.003 4.129 1.00 0.00 64 PRO A C 14
ATOM 16982 O O . PRO A 1 64 ? 12.612 8.103 4.400 1.00 0.00 64 PRO A O 14
ATOM 16993 N N . ALA A 1 65 ? 10.633 9.036 4.174 1.00 0.00 65 ALA A N 14
ATOM 16994 C CA . ALA A 1 65 ? 11.150 10.380 4.563 1.00 0.00 65 ALA A CA 14
ATOM 16995 C C . ALA A 1 65 ? 12.132 10.879 3.501 1.00 0.00 65 ALA A C 14
ATOM 16996 O O . ALA A 1 65 ? 11.771 11.615 2.605 1.00 0.00 65 ALA A O 14
ATOM 17003 N N . VAL A 1 66 ? 13.370 10.485 3.597 1.00 0.00 66 VAL A N 14
ATOM 17004 C CA . VAL A 1 66 ? 14.377 10.936 2.596 1.00 0.00 66 VAL A CA 14
ATOM 17005 C C . VAL A 1 66 ? 14.952 9.711 1.872 1.00 0.00 66 VAL A C 14
ATOM 17006 O O . VAL A 1 66 ? 14.239 8.782 1.549 1.00 0.00 66 VAL A O 14
ATOM 17019 N N . TYR A 1 67 ? 16.231 9.700 1.610 1.00 0.00 67 TYR A N 14
ATOM 17020 C CA . TYR A 1 67 ? 16.837 8.534 0.906 1.00 0.00 67 TYR A CA 14
ATOM 17021 C C . TYR A 1 67 ? 18.360 8.594 1.050 1.00 0.00 67 TYR A C 14
ATOM 17022 O O . TYR A 1 67 ? 18.927 9.635 1.314 1.00 0.00 67 TYR A O 14
ATOM 17040 N N . LYS A 1 68 ? 19.029 7.486 0.879 1.00 0.00 68 LYS A N 14
ATOM 17041 C CA . LYS A 1 68 ? 20.513 7.488 1.010 1.00 0.00 68 LYS A CA 14
ATOM 17042 C C . LYS A 1 68 ? 21.101 8.585 0.115 1.00 0.00 68 LYS A C 14
ATOM 17043 O O . LYS A 1 68 ? 20.614 8.820 -0.973 1.00 0.00 68 LYS A O 14
ATOM 17062 N N . PRO A 1 69 ? 22.135 9.225 0.601 1.00 0.00 69 PRO A N 14
ATOM 17063 C CA . PRO A 1 69 ? 22.814 10.306 -0.133 1.00 0.00 69 PRO A CA 14
ATOM 17064 C C . PRO A 1 69 ? 23.728 9.729 -1.218 1.00 0.00 69 PRO A C 14
ATOM 17065 O O . PRO A 1 69 ? 24.145 10.421 -2.124 1.00 0.00 69 PRO A O 14
ATOM 17076 N N . LEU A 1 70 ? 24.044 8.465 -1.132 1.00 0.00 70 LEU A N 14
ATOM 17077 C CA . LEU A 1 70 ? 24.929 7.848 -2.159 1.00 0.00 70 LEU A CA 14
ATOM 17078 C C . LEU A 1 70 ? 26.367 8.326 -1.947 1.00 0.00 70 LEU A C 14
ATOM 17079 O O . LEU A 1 70 ? 26.766 9.362 -2.441 1.00 0.00 70 LEU A O 14
ATOM 17095 N N . SER A 1 71 ? 27.148 7.580 -1.214 1.00 0.00 71 SER A N 14
ATOM 17096 C CA . SER A 1 71 ? 28.559 7.993 -0.971 1.00 0.00 71 SER A CA 14
ATOM 17097 C C . SER A 1 71 ? 29.229 8.329 -2.306 1.00 0.00 71 SER A C 14
ATOM 17098 O O . SER A 1 71 ? 29.430 7.472 -3.143 1.00 0.00 71 SER A O 14
ATOM 17106 N N . GLN A 1 72 ? 29.575 9.570 -2.511 1.00 0.00 72 GLN A N 14
ATOM 17107 C CA . GLN A 1 72 ? 30.229 9.957 -3.791 1.00 0.00 72 GLN A CA 14
ATOM 17108 C C . GLN A 1 72 ? 31.733 10.121 -3.569 1.00 0.00 72 GLN A C 14
ATOM 17109 O O . GLN A 1 72 ? 32.244 11.222 -3.506 1.00 0.00 72 GLN A O 14
ATOM 17123 N N . GLU A 1 73 ? 32.449 9.035 -3.452 1.00 0.00 73 GLU A N 14
ATOM 17124 C CA . GLU A 1 73 ? 33.921 9.134 -3.237 1.00 0.00 73 GLU A CA 14
ATOM 17125 C C . GLU A 1 73 ? 34.200 9.759 -1.868 1.00 0.00 73 GLU A C 14
ATOM 17126 O O . GLU A 1 73 ? 33.371 10.450 -1.310 1.00 0.00 73 GLU A O 14
ATOM 17138 N N . GLU A 1 74 ? 35.362 9.522 -1.323 1.00 0.00 74 GLU A N 14
ATOM 17139 C CA . GLU A 1 74 ? 35.696 10.103 0.008 1.00 0.00 74 GLU A CA 14
ATOM 17140 C C . GLU A 1 74 ? 34.747 9.540 1.067 1.00 0.00 74 GLU A C 14
ATOM 17141 O O . GLU A 1 74 ? 33.965 10.258 1.658 1.00 0.00 74 GLU A O 14
ATOM 17153 N N . LEU A 1 75 ? 34.809 8.260 1.313 1.00 0.00 75 LEU A N 14
ATOM 17154 C CA . LEU A 1 75 ? 33.909 7.655 2.335 1.00 0.00 75 LEU A CA 14
ATOM 17155 C C . LEU A 1 75 ? 34.412 6.255 2.694 1.00 0.00 75 LEU A C 14
ATOM 17156 O O . LEU A 1 75 ? 33.638 5.339 2.891 1.00 0.00 75 LEU A O 14
ATOM 17172 N N . GLN A 1 76 ? 35.702 6.084 2.785 1.00 0.00 76 GLN A N 14
ATOM 17173 C CA . GLN A 1 76 ? 36.255 4.745 3.135 1.00 0.00 76 GLN A CA 14
ATOM 17174 C C . GLN A 1 76 ? 37.630 4.919 3.783 1.00 0.00 76 GLN A C 14
ATOM 17175 O O . GLN A 1 76 ? 38.601 4.311 3.377 1.00 0.00 76 GLN A O 14
ATOM 17189 N N . ARG A 1 77 ? 37.722 5.746 4.788 1.00 0.00 77 ARG A N 14
ATOM 17190 C CA . ARG A 1 77 ? 39.035 5.960 5.460 1.00 0.00 77 ARG A CA 14
ATOM 17191 C C . ARG A 1 77 ? 40.051 6.466 4.436 1.00 0.00 77 ARG A C 14
ATOM 17192 O O . ARG A 1 77 ? 39.725 6.709 3.291 1.00 0.00 77 ARG A O 14
ATOM 17213 N N . ILE A 1 78 ? 41.283 6.628 4.837 1.00 0.00 78 ILE A N 14
ATOM 17214 C CA . ILE A 1 78 ? 42.317 7.118 3.883 1.00 0.00 78 ILE A CA 14
ATOM 17215 C C . ILE A 1 78 ? 42.786 5.959 3.001 1.00 0.00 78 ILE A C 14
ATOM 17216 O O . ILE A 1 78 ? 43.235 6.223 1.898 1.00 0.00 78 ILE A O 14
ATOM 17235 N N . MET A 1 1 ? -25.750 -6.762 7.115 1.00 0.00 1 MET A N 15
ATOM 17236 C CA . MET A 1 1 ? -25.615 -7.911 6.175 1.00 0.00 1 MET A CA 15
ATOM 17237 C C . MET A 1 1 ? -25.531 -7.392 4.738 1.00 0.00 1 MET A C 15
ATOM 17238 O O . MET A 1 1 ? -25.490 -8.155 3.793 1.00 0.00 1 MET A O 15
ATOM 17254 N N . SER A 1 2 ? -25.507 -6.098 4.562 1.00 0.00 2 SER A N 15
ATOM 17255 C CA . SER A 1 2 ? -25.427 -5.534 3.186 1.00 0.00 2 SER A CA 15
ATOM 17256 C C . SER A 1 2 ? -26.402 -6.277 2.270 1.00 0.00 2 SER A C 15
ATOM 17257 O O . SER A 1 2 ? -26.065 -7.280 1.673 1.00 0.00 2 SER A O 15
ATOM 17265 N N . ARG A 1 3 ? -27.608 -5.792 2.153 1.00 0.00 3 ARG A N 15
ATOM 17266 C CA . ARG A 1 3 ? -28.602 -6.470 1.275 1.00 0.00 3 ARG A CA 15
ATOM 17267 C C . ARG A 1 3 ? -27.933 -6.867 -0.043 1.00 0.00 3 ARG A C 15
ATOM 17268 O O . ARG A 1 3 ? -27.659 -6.036 -0.886 1.00 0.00 3 ARG A O 15
ATOM 17289 N N . SER A 1 4 ? -27.669 -8.132 -0.229 1.00 0.00 4 SER A N 15
ATOM 17290 C CA . SER A 1 4 ? -27.022 -8.578 -1.493 1.00 0.00 4 SER A CA 15
ATOM 17291 C C . SER A 1 4 ? -25.599 -8.008 -1.567 1.00 0.00 4 SER A C 15
ATOM 17292 O O . SER A 1 4 ? -25.425 -6.816 -1.731 1.00 0.00 4 SER A O 15
ATOM 17300 N N . PRO A 1 5 ? -24.622 -8.872 -1.447 1.00 0.00 5 PRO A N 15
ATOM 17301 C CA . PRO A 1 5 ? -23.205 -8.471 -1.502 1.00 0.00 5 PRO A CA 15
ATOM 17302 C C . PRO A 1 5 ? -22.774 -8.236 -2.952 1.00 0.00 5 PRO A C 15
ATOM 17303 O O . PRO A 1 5 ? -21.670 -7.808 -3.220 1.00 0.00 5 PRO A O 15
ATOM 17314 N N . ASP A 1 6 ? -23.639 -8.512 -3.890 1.00 0.00 6 ASP A N 15
ATOM 17315 C CA . ASP A 1 6 ? -23.282 -8.302 -5.320 1.00 0.00 6 ASP A CA 15
ATOM 17316 C C . ASP A 1 6 ? -23.196 -6.801 -5.607 1.00 0.00 6 ASP A C 15
ATOM 17317 O O . ASP A 1 6 ? -22.523 -6.370 -6.521 1.00 0.00 6 ASP A O 15
ATOM 17326 N N . ALA A 1 7 ? -23.875 -6.001 -4.829 1.00 0.00 7 ALA A N 15
ATOM 17327 C CA . ALA A 1 7 ? -23.835 -4.529 -5.054 1.00 0.00 7 ALA A CA 15
ATOM 17328 C C . ALA A 1 7 ? -22.861 -3.887 -4.062 1.00 0.00 7 ALA A C 15
ATOM 17329 O O . ALA A 1 7 ? -21.966 -4.532 -3.552 1.00 0.00 7 ALA A O 15
ATOM 17336 N N . LYS A 1 8 ? -23.027 -2.622 -3.784 1.00 0.00 8 LYS A N 15
ATOM 17337 C CA . LYS A 1 8 ? -22.111 -1.942 -2.826 1.00 0.00 8 LYS A CA 15
ATOM 17338 C C . LYS A 1 8 ? -20.754 -1.709 -3.495 1.00 0.00 8 LYS A C 15
ATOM 17339 O O . LYS A 1 8 ? -19.773 -2.346 -3.167 1.00 0.00 8 LYS A O 15
ATOM 17358 N N . GLU A 1 9 ? -20.691 -0.801 -4.428 1.00 0.00 9 GLU A N 15
ATOM 17359 C CA . GLU A 1 9 ? -19.397 -0.528 -5.116 1.00 0.00 9 GLU A CA 15
ATOM 17360 C C . GLU A 1 9 ? -19.018 0.941 -4.919 1.00 0.00 9 GLU A C 15
ATOM 17361 O O . GLU A 1 9 ? -18.346 1.535 -5.739 1.00 0.00 9 GLU A O 15
ATOM 17373 N N . ASP A 1 10 ? -19.447 1.535 -3.838 1.00 0.00 10 ASP A N 15
ATOM 17374 C CA . ASP A 1 10 ? -19.115 2.967 -3.593 1.00 0.00 10 ASP A CA 15
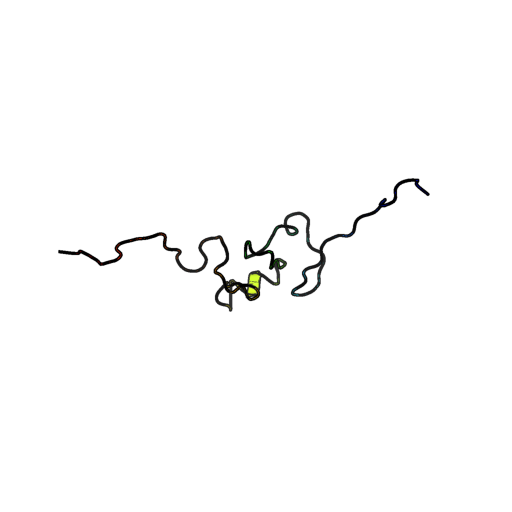ATOM 17375 C C . ASP A 1 10 ? -17.705 3.089 -3.002 1.00 0.00 10 ASP A C 15
ATOM 17376 O O . ASP A 1 10 ? -16.882 3.815 -3.524 1.00 0.00 10 ASP A O 15
ATOM 17385 N N . PRO A 1 11 ? -17.467 2.379 -1.927 1.00 0.00 11 PRO A N 15
ATOM 17386 C CA . PRO A 1 11 ? -16.162 2.397 -1.240 1.00 0.00 11 PRO A CA 15
ATOM 17387 C C . PRO A 1 11 ? -15.154 1.517 -1.985 1.00 0.00 11 PRO A C 15
ATOM 17388 O O . PRO A 1 11 ? -15.336 1.189 -3.141 1.00 0.00 11 PRO A O 15
ATOM 17399 N N . VAL A 1 12 ? -14.091 1.134 -1.332 1.00 0.00 12 VAL A N 15
ATOM 17400 C CA . VAL A 1 12 ? -13.072 0.278 -2.002 1.00 0.00 12 VAL A CA 15
ATOM 17401 C C . VAL A 1 12 ? -13.050 -1.103 -1.342 1.00 0.00 12 VAL A C 15
ATOM 17402 O O . VAL A 1 12 ? -13.322 -1.244 -0.166 1.00 0.00 12 VAL A O 15
ATOM 17415 N N . GLU A 1 13 ? -12.727 -2.124 -2.089 1.00 0.00 13 GLU A N 15
ATOM 17416 C CA . GLU A 1 13 ? -12.687 -3.493 -1.504 1.00 0.00 13 GLU A CA 15
ATOM 17417 C C . GLU A 1 13 ? -11.292 -4.091 -1.700 1.00 0.00 13 GLU A C 15
ATOM 17418 O O . GLU A 1 13 ? -10.764 -4.114 -2.794 1.00 0.00 13 GLU A O 15
ATOM 17430 N N . CYS A 1 14 ? -10.691 -4.571 -0.647 1.00 0.00 14 CYS A N 15
ATOM 17431 C CA . CYS A 1 14 ? -9.329 -5.164 -0.765 1.00 0.00 14 CYS A CA 15
ATOM 17432 C C . CYS A 1 14 ? -9.258 -6.065 -2.003 1.00 0.00 14 CYS A C 15
ATOM 17433 O O . CYS A 1 14 ? -9.935 -7.071 -2.067 1.00 0.00 14 CYS A O 15
ATOM 17440 N N . PRO A 1 15 ? -8.428 -5.695 -2.945 1.00 0.00 15 PRO A N 15
ATOM 17441 C CA . PRO A 1 15 ? -8.245 -6.476 -4.180 1.00 0.00 15 PRO A CA 15
ATOM 17442 C C . PRO A 1 15 ? -7.379 -7.707 -3.891 1.00 0.00 15 PRO A C 15
ATOM 17443 O O . PRO A 1 15 ? -7.134 -8.528 -4.753 1.00 0.00 15 PRO A O 15
ATOM 17454 N N . LEU A 1 16 ? -6.917 -7.837 -2.675 1.00 0.00 16 LEU A N 15
ATOM 17455 C CA . LEU A 1 16 ? -6.070 -9.007 -2.308 1.00 0.00 16 LEU A CA 15
ATOM 17456 C C . LEU A 1 16 ? -6.941 -10.082 -1.658 1.00 0.00 16 LEU A C 15
ATOM 17457 O O . LEU A 1 16 ? -6.762 -11.263 -1.882 1.00 0.00 16 LEU A O 15
ATOM 17473 N N . CYS A 1 17 ? -7.887 -9.681 -0.853 1.00 0.00 17 CYS A N 15
ATOM 17474 C CA . CYS A 1 17 ? -8.774 -10.677 -0.189 1.00 0.00 17 CYS A CA 15
ATOM 17475 C C . CYS A 1 17 ? -10.228 -10.246 -0.377 1.00 0.00 17 CYS A C 15
ATOM 17476 O O . CYS A 1 17 ? -11.104 -10.631 0.370 1.00 0.00 17 CYS A O 15
ATOM 17483 N N . MET A 1 18 ? -10.473 -9.450 -1.384 1.00 0.00 18 MET A N 15
ATOM 17484 C CA . MET A 1 18 ? -11.854 -8.963 -1.681 1.00 0.00 18 MET A CA 15
ATOM 17485 C C . MET A 1 18 ? -12.656 -8.764 -0.391 1.00 0.00 18 MET A C 15
ATOM 17486 O O . MET A 1 18 ? -13.628 -9.447 -0.137 1.00 0.00 18 MET A O 15
ATOM 17500 N N . GLU A 1 19 ? -12.266 -7.819 0.415 1.00 0.00 19 GLU A N 15
ATOM 17501 C CA . GLU A 1 19 ? -13.013 -7.561 1.678 1.00 0.00 19 GLU A CA 15
ATOM 17502 C C . GLU A 1 19 ? -13.450 -6.094 1.715 1.00 0.00 19 GLU A C 15
ATOM 17503 O O . GLU A 1 19 ? -12.958 -5.284 0.955 1.00 0.00 19 GLU A O 15
ATOM 17515 N N . PRO A 1 20 ? -14.362 -5.798 2.603 1.00 0.00 20 PRO A N 15
ATOM 17516 C CA . PRO A 1 20 ? -14.890 -4.432 2.772 1.00 0.00 20 PRO A CA 15
ATOM 17517 C C . PRO A 1 20 ? -13.878 -3.563 3.526 1.00 0.00 20 PRO A C 15
ATOM 17518 O O . PRO A 1 20 ? -13.455 -3.890 4.618 1.00 0.00 20 PRO A O 15
ATOM 17529 N N . LEU A 1 21 ? -13.483 -2.461 2.949 1.00 0.00 21 LEU A N 15
ATOM 17530 C CA . LEU A 1 21 ? -12.495 -1.576 3.630 1.00 0.00 21 LEU A CA 15
ATOM 17531 C C . LEU A 1 21 ? -13.224 -0.628 4.584 1.00 0.00 21 LEU A C 15
ATOM 17532 O O . LEU A 1 21 ? -14.435 -0.536 4.580 1.00 0.00 21 LEU A O 15
ATOM 17548 N N . GLU A 1 22 ? -12.493 0.080 5.401 1.00 0.00 22 GLU A N 15
ATOM 17549 C CA . GLU A 1 22 ? -13.139 1.024 6.354 1.00 0.00 22 GLU A CA 15
ATOM 17550 C C . GLU A 1 22 ? -12.821 2.461 5.937 1.00 0.00 22 GLU A C 15
ATOM 17551 O O . GLU A 1 22 ? -12.700 2.764 4.766 1.00 0.00 22 GLU A O 15
ATOM 17563 N N . ILE A 1 23 ? -12.686 3.351 6.882 1.00 0.00 23 ILE A N 15
ATOM 17564 C CA . ILE A 1 23 ? -12.379 4.766 6.531 1.00 0.00 23 ILE A CA 15
ATOM 17565 C C . ILE A 1 23 ? -10.865 4.950 6.402 1.00 0.00 23 ILE A C 15
ATOM 17566 O O . ILE A 1 23 ? -10.341 5.120 5.320 1.00 0.00 23 ILE A O 15
ATOM 17582 N N . ASP A 1 24 ? -10.158 4.922 7.498 1.00 0.00 24 ASP A N 15
ATOM 17583 C CA . ASP A 1 24 ? -8.681 5.102 7.437 1.00 0.00 24 ASP A CA 15
ATOM 17584 C C . ASP A 1 24 ? -8.040 3.875 6.786 1.00 0.00 24 ASP A C 15
ATOM 17585 O O . ASP A 1 24 ? -6.876 3.885 6.434 1.00 0.00 24 ASP A O 15
ATOM 17594 N N . ASP A 1 25 ? -8.786 2.818 6.622 1.00 0.00 25 ASP A N 15
ATOM 17595 C CA . ASP A 1 25 ? -8.216 1.594 5.994 1.00 0.00 25 ASP A CA 15
ATOM 17596 C C . ASP A 1 25 ? -8.202 1.757 4.471 1.00 0.00 25 ASP A C 15
ATOM 17597 O O . ASP A 1 25 ? -7.512 1.045 3.769 1.00 0.00 25 ASP A O 15
ATOM 17606 N N . ILE A 1 26 ? -8.958 2.688 3.955 1.00 0.00 26 ILE A N 15
ATOM 17607 C CA . ILE A 1 26 ? -8.982 2.890 2.478 1.00 0.00 26 ILE A CA 15
ATOM 17608 C C . ILE A 1 26 ? -7.734 3.668 2.046 1.00 0.00 26 ILE A C 15
ATOM 17609 O O . ILE A 1 26 ? -7.004 3.248 1.172 1.00 0.00 26 ILE A O 15
ATOM 17625 N N . ASN A 1 27 ? -7.484 4.799 2.650 1.00 0.00 27 ASN A N 15
ATOM 17626 C CA . ASN A 1 27 ? -6.283 5.598 2.266 1.00 0.00 27 ASN A CA 15
ATOM 17627 C C . ASN A 1 27 ? -5.015 4.882 2.736 1.00 0.00 27 ASN A C 15
ATOM 17628 O O . ASN A 1 27 ? -3.913 5.296 2.436 1.00 0.00 27 ASN A O 15
ATOM 17639 N N . PHE A 1 28 ? -5.157 3.810 3.466 1.00 0.00 28 PHE A N 15
ATOM 17640 C CA . PHE A 1 28 ? -3.950 3.078 3.942 1.00 0.00 28 PHE A CA 15
ATOM 17641 C C . PHE A 1 28 ? -3.510 2.078 2.870 1.00 0.00 28 PHE A C 15
ATOM 17642 O O . PHE A 1 28 ? -4.085 1.018 2.722 1.00 0.00 28 PHE A O 15
ATOM 17659 N N . PHE A 1 29 ? -2.493 2.407 2.120 1.00 0.00 29 PHE A N 15
ATOM 17660 C CA . PHE A 1 29 ? -2.019 1.474 1.057 1.00 0.00 29 PHE A CA 15
ATOM 17661 C C . PHE A 1 29 ? -0.523 1.211 1.234 1.00 0.00 29 PHE A C 15
ATOM 17662 O O . PHE A 1 29 ? 0.203 2.057 1.718 1.00 0.00 29 PHE A O 15
ATOM 17679 N N . PRO A 1 30 ? -0.105 0.044 0.822 1.00 0.00 30 PRO A N 15
ATOM 17680 C CA . PRO A 1 30 ? 1.304 -0.365 0.901 1.00 0.00 30 PRO A CA 15
ATOM 17681 C C . PRO A 1 30 ? 2.094 0.277 -0.240 1.00 0.00 30 PRO A C 15
ATOM 17682 O O . PRO A 1 30 ? 3.306 0.254 -0.256 1.00 0.00 30 PRO A O 15
ATOM 17693 N N . CYS A 1 31 ? 1.413 0.857 -1.194 1.00 0.00 31 CYS A N 15
ATOM 17694 C CA . CYS A 1 31 ? 2.124 1.506 -2.332 1.00 0.00 31 CYS A CA 15
ATOM 17695 C C . CYS A 1 31 ? 1.487 2.867 -2.621 1.00 0.00 31 CYS A C 15
ATOM 17696 O O . CYS A 1 31 ? 0.375 3.141 -2.216 1.00 0.00 31 CYS A O 15
ATOM 17703 N N . THR A 1 32 ? 2.186 3.724 -3.313 1.00 0.00 32 THR A N 15
ATOM 17704 C CA . THR A 1 32 ? 1.623 5.071 -3.618 1.00 0.00 32 THR A CA 15
ATOM 17705 C C . THR A 1 32 ? 0.863 5.041 -4.947 1.00 0.00 32 THR A C 15
ATOM 17706 O O . THR A 1 32 ? -0.054 5.809 -5.161 1.00 0.00 32 THR A O 15
ATOM 17717 N N . CYS A 1 33 ? 1.237 4.174 -5.850 1.00 0.00 33 CYS A N 15
ATOM 17718 C CA . CYS A 1 33 ? 0.528 4.126 -7.162 1.00 0.00 33 CYS A CA 15
ATOM 17719 C C . CYS A 1 33 ? -0.989 4.117 -6.932 1.00 0.00 33 CYS A C 15
ATOM 17720 O O . CYS A 1 33 ? -1.733 4.731 -7.671 1.00 0.00 33 CYS A O 15
ATOM 17727 N N . GLY A 1 34 ? -1.461 3.448 -5.908 1.00 0.00 34 GLY A N 15
ATOM 17728 C CA . GLY A 1 34 ? -2.933 3.441 -5.649 1.00 0.00 34 GLY A CA 15
ATOM 17729 C C . GLY A 1 34 ? -3.414 2.042 -5.244 1.00 0.00 34 GLY A C 15
ATOM 17730 O O . GLY A 1 34 ? -4.461 1.893 -4.647 1.00 0.00 34 GLY A O 15
ATOM 17734 N N . TYR A 1 35 ? -2.676 1.017 -5.561 1.00 0.00 35 TYR A N 15
ATOM 17735 C CA . TYR A 1 35 ? -3.120 -0.355 -5.185 1.00 0.00 35 TYR A CA 15
ATOM 17736 C C . TYR A 1 35 ? -3.218 -0.440 -3.661 1.00 0.00 35 TYR A C 15
ATOM 17737 O O . TYR A 1 35 ? -2.245 -0.696 -2.979 1.00 0.00 35 TYR A O 15
ATOM 17755 N N . GLN A 1 36 ? -4.383 -0.210 -3.119 1.00 0.00 36 GLN A N 15
ATOM 17756 C CA . GLN A 1 36 ? -4.541 -0.259 -1.636 1.00 0.00 36 GLN A CA 15
ATOM 17757 C C . GLN A 1 36 ? -5.117 -1.614 -1.219 1.00 0.00 36 GLN A C 15
ATOM 17758 O O . GLN A 1 36 ? -5.827 -2.257 -1.967 1.00 0.00 36 GLN A O 15
ATOM 17772 N N . ILE A 1 37 ? -4.817 -2.051 -0.026 1.00 0.00 37 ILE A N 15
ATOM 17773 C CA . ILE A 1 37 ? -5.350 -3.360 0.446 1.00 0.00 37 ILE A CA 15
ATOM 17774 C C . ILE A 1 37 ? -5.755 -3.244 1.918 1.00 0.00 37 ILE A C 15
ATOM 17775 O O . ILE A 1 37 ? -5.725 -2.177 2.498 1.00 0.00 37 ILE A O 15
ATOM 17791 N N . CYS A 1 38 ? -6.132 -4.334 2.526 1.00 0.00 38 CYS A N 15
ATOM 17792 C CA . CYS A 1 38 ? -6.538 -4.293 3.955 1.00 0.00 38 CYS A CA 15
ATOM 17793 C C . CYS A 1 38 ? -5.314 -4.563 4.837 1.00 0.00 38 CYS A C 15
ATOM 17794 O O . CYS A 1 38 ? -4.305 -5.057 4.376 1.00 0.00 38 CYS A O 15
ATOM 17801 N N . ARG A 1 39 ? -5.387 -4.230 6.097 1.00 0.00 39 ARG A N 15
ATOM 17802 C CA . ARG A 1 39 ? -4.218 -4.454 6.997 1.00 0.00 39 ARG A CA 15
ATOM 17803 C C . ARG A 1 39 ? -3.992 -5.954 7.212 1.00 0.00 39 ARG A C 15
ATOM 17804 O O . ARG A 1 39 ? -2.968 -6.366 7.719 1.00 0.00 39 ARG A O 15
ATOM 17825 N N . PHE A 1 40 ? -4.933 -6.774 6.834 1.00 0.00 40 PHE A N 15
ATOM 17826 C CA . PHE A 1 40 ? -4.757 -8.244 7.025 1.00 0.00 40 PHE A CA 15
ATOM 17827 C C . PHE A 1 40 ? -3.961 -8.820 5.852 1.00 0.00 40 PHE A C 15
ATOM 17828 O O . PHE A 1 40 ? -3.332 -9.854 5.963 1.00 0.00 40 PHE A O 15
ATOM 17845 N N . CYS A 1 41 ? -3.983 -8.157 4.730 1.00 0.00 41 CYS A N 15
ATOM 17846 C CA . CYS A 1 41 ? -3.231 -8.658 3.547 1.00 0.00 41 CYS A CA 15
ATOM 17847 C C . CYS A 1 41 ? -1.822 -8.063 3.560 1.00 0.00 41 CYS A C 15
ATOM 17848 O O . CYS A 1 41 ? -0.892 -8.624 3.016 1.00 0.00 41 CYS A O 15
ATOM 17855 N N . TRP A 1 42 ? -1.661 -6.924 4.179 1.00 0.00 42 TRP A N 15
ATOM 17856 C CA . TRP A 1 42 ? -0.320 -6.278 4.232 1.00 0.00 42 TRP A CA 15
ATOM 17857 C C . TRP A 1 42 ? 0.607 -7.089 5.140 1.00 0.00 42 TRP A C 15
ATOM 17858 O O . TRP A 1 42 ? 1.809 -7.099 4.968 1.00 0.00 42 TRP A O 15
ATOM 17879 N N . HIS A 1 43 ? 0.056 -7.763 6.111 1.00 0.00 43 HIS A N 15
ATOM 17880 C CA . HIS A 1 43 ? 0.903 -8.569 7.035 1.00 0.00 43 HIS A CA 15
ATOM 17881 C C . HIS A 1 43 ? 1.543 -9.732 6.271 1.00 0.00 43 HIS A C 15
ATOM 17882 O O . HIS A 1 43 ? 2.661 -10.122 6.542 1.00 0.00 43 HIS A O 15
ATOM 17896 N N . ARG A 1 44 ? 0.843 -10.293 5.323 1.00 0.00 44 ARG A N 15
ATOM 17897 C CA . ARG A 1 44 ? 1.415 -11.434 4.550 1.00 0.00 44 ARG A CA 15
ATOM 17898 C C . ARG A 1 44 ? 2.427 -10.913 3.525 1.00 0.00 44 ARG A C 15
ATOM 17899 O O . ARG A 1 44 ? 3.586 -11.277 3.545 1.00 0.00 44 ARG A O 15
ATOM 17920 N N . ILE A 1 45 ? 1.999 -10.069 2.627 1.00 0.00 45 ILE A N 15
ATOM 17921 C CA . ILE A 1 45 ? 2.938 -9.533 1.600 1.00 0.00 45 ILE A CA 15
ATOM 17922 C C . ILE A 1 45 ? 4.241 -9.088 2.270 1.00 0.00 45 ILE A C 15
ATOM 17923 O O . ILE A 1 45 ? 5.324 -9.375 1.798 1.00 0.00 45 ILE A O 15
ATOM 17939 N N . ARG A 1 46 ? 4.148 -8.387 3.367 1.00 0.00 46 ARG A N 15
ATOM 17940 C CA . ARG A 1 46 ? 5.380 -7.921 4.063 1.00 0.00 46 ARG A CA 15
ATOM 17941 C C . ARG A 1 46 ? 6.346 -9.096 4.247 1.00 0.00 46 ARG A C 15
ATOM 17942 O O . ARG A 1 46 ? 7.532 -8.978 4.008 1.00 0.00 46 ARG A O 15
ATOM 17963 N N . THR A 1 47 ? 5.853 -10.227 4.674 1.00 0.00 47 THR A N 15
ATOM 17964 C CA . THR A 1 47 ? 6.751 -11.401 4.877 1.00 0.00 47 THR A CA 15
ATOM 17965 C C . THR A 1 47 ? 6.579 -12.394 3.726 1.00 0.00 47 THR A C 15
ATOM 17966 O O . THR A 1 47 ? 7.472 -12.589 2.924 1.00 0.00 47 THR A O 15
ATOM 17977 N N . ASP A 1 48 ? 5.442 -13.029 3.640 1.00 0.00 48 ASP A N 15
ATOM 17978 C CA . ASP A 1 48 ? 5.215 -14.015 2.546 1.00 0.00 48 ASP A CA 15
ATOM 17979 C C . ASP A 1 48 ? 5.746 -13.452 1.228 1.00 0.00 48 ASP A C 15
ATOM 17980 O O . ASP A 1 48 ? 6.446 -14.122 0.492 1.00 0.00 48 ASP A O 15
ATOM 17989 N N . GLU A 1 49 ? 5.420 -12.227 0.920 1.00 0.00 49 GLU A N 15
ATOM 17990 C CA . GLU A 1 49 ? 5.907 -11.625 -0.353 1.00 0.00 49 GLU A CA 15
ATOM 17991 C C . GLU A 1 49 ? 7.155 -10.786 -0.077 1.00 0.00 49 GLU A C 15
ATOM 17992 O O . GLU A 1 49 ? 7.677 -10.775 1.020 1.00 0.00 49 GLU A O 15
ATOM 18004 N N . ASN A 1 50 ? 7.637 -10.081 -1.064 1.00 0.00 50 ASN A N 15
ATOM 18005 C CA . ASN A 1 50 ? 8.849 -9.241 -0.857 1.00 0.00 50 ASN A CA 15
ATOM 18006 C C . ASN A 1 50 ? 8.424 -7.836 -0.432 1.00 0.00 50 ASN A C 15
ATOM 18007 O O . ASN A 1 50 ? 9.215 -6.913 -0.417 1.00 0.00 50 ASN A O 15
ATOM 18018 N N . GLY A 1 51 ? 7.176 -7.665 -0.087 1.00 0.00 51 GLY A N 15
ATOM 18019 C CA . GLY A 1 51 ? 6.697 -6.320 0.336 1.00 0.00 51 GLY A CA 15
ATOM 18020 C C . GLY A 1 51 ? 6.675 -5.385 -0.874 1.00 0.00 51 GLY A C 15
ATOM 18021 O O . GLY A 1 51 ? 6.613 -4.178 -0.739 1.00 0.00 51 GLY A O 15
ATOM 18025 N N . LEU A 1 52 ? 6.724 -5.931 -2.059 1.00 0.00 52 LEU A N 15
ATOM 18026 C CA . LEU A 1 52 ? 6.703 -5.069 -3.272 1.00 0.00 52 LEU A CA 15
ATOM 18027 C C . LEU A 1 52 ? 5.263 -4.906 -3.756 1.00 0.00 52 LEU A C 15
ATOM 18028 O O . LEU A 1 52 ? 4.370 -5.620 -3.348 1.00 0.00 52 LEU A O 15
ATOM 18044 N N . CYS A 1 53 ? 5.039 -3.967 -4.628 1.00 0.00 53 CYS A N 15
ATOM 18045 C CA . CYS A 1 53 ? 3.670 -3.732 -5.160 1.00 0.00 53 CYS A CA 15
ATOM 18046 C C . CYS A 1 53 ? 3.474 -4.564 -6.435 1.00 0.00 53 CYS A C 15
ATOM 18047 O O . CYS A 1 53 ? 4.249 -4.451 -7.361 1.00 0.00 53 CYS A O 15
ATOM 18054 N N . PRO A 1 54 ? 2.451 -5.380 -6.447 1.00 0.00 54 PRO A N 15
ATOM 18055 C CA . PRO A 1 54 ? 2.142 -6.242 -7.602 1.00 0.00 54 PRO A CA 15
ATOM 18056 C C . PRO A 1 54 ? 1.422 -5.446 -8.696 1.00 0.00 54 PRO A C 15
ATOM 18057 O O . PRO A 1 54 ? 1.314 -5.883 -9.825 1.00 0.00 54 PRO A O 15
ATOM 18068 N N . ALA A 1 55 ? 0.917 -4.289 -8.368 1.00 0.00 55 ALA A N 15
ATOM 18069 C CA . ALA A 1 55 ? 0.193 -3.477 -9.387 1.00 0.00 55 ALA A CA 15
ATOM 18070 C C . ALA A 1 55 ? 1.171 -2.563 -10.134 1.00 0.00 55 ALA A C 15
ATOM 18071 O O . ALA A 1 55 ? 0.890 -2.109 -11.225 1.00 0.00 55 ALA A O 15
ATOM 18078 N N . CYS A 1 56 ? 2.311 -2.280 -9.563 1.00 0.00 56 CYS A N 15
ATOM 18079 C CA . CYS A 1 56 ? 3.277 -1.385 -10.266 1.00 0.00 56 CYS A CA 15
ATOM 18080 C C . CYS A 1 56 ? 4.714 -1.721 -9.846 1.00 0.00 56 CYS A C 15
ATOM 18081 O O . CYS A 1 56 ? 5.612 -0.917 -9.994 1.00 0.00 56 CYS A O 15
ATOM 18088 N N . ARG A 1 57 ? 4.935 -2.897 -9.326 1.00 0.00 57 ARG A N 15
ATOM 18089 C CA . ARG A 1 57 ? 6.312 -3.283 -8.895 1.00 0.00 57 ARG A CA 15
ATOM 18090 C C . ARG A 1 57 ? 6.992 -2.096 -8.205 1.00 0.00 57 ARG A C 15
ATOM 18091 O O . ARG A 1 57 ? 7.765 -1.375 -8.803 1.00 0.00 57 ARG A O 15
ATOM 18112 N N . LYS A 1 58 ? 6.707 -1.889 -6.948 1.00 0.00 58 LYS A N 15
ATOM 18113 C CA . LYS A 1 58 ? 7.333 -0.751 -6.216 1.00 0.00 58 LYS A CA 15
ATOM 18114 C C . LYS A 1 58 ? 7.447 -1.106 -4.729 1.00 0.00 58 LYS A C 15
ATOM 18115 O O . LYS A 1 58 ? 6.565 -1.728 -4.175 1.00 0.00 58 LYS A O 15
ATOM 18134 N N . PRO A 1 59 ? 8.528 -0.697 -4.121 1.00 0.00 59 PRO A N 15
ATOM 18135 C CA . PRO A 1 59 ? 8.776 -0.968 -2.695 1.00 0.00 59 PRO A CA 15
ATOM 18136 C C . PRO A 1 59 ? 7.868 -0.100 -1.822 1.00 0.00 59 PRO A C 15
ATOM 18137 O O . PRO A 1 59 ? 7.989 1.109 -1.792 1.00 0.00 59 PRO A O 15
ATOM 18148 N N . TYR A 1 60 ? 6.953 -0.713 -1.117 1.00 0.00 60 TYR A N 15
ATOM 18149 C CA . TYR A 1 60 ? 6.027 0.071 -0.249 1.00 0.00 60 TYR A CA 15
ATOM 18150 C C . TYR A 1 60 ? 6.805 1.175 0.474 1.00 0.00 60 TYR A C 15
ATOM 18151 O O . TYR A 1 60 ? 7.959 0.998 0.811 1.00 0.00 60 TYR A O 15
ATOM 18169 N N . PRO A 1 61 ? 6.147 2.288 0.690 1.00 0.00 61 PRO A N 15
ATOM 18170 C CA . PRO A 1 61 ? 6.753 3.446 1.369 1.00 0.00 61 PRO A CA 15
ATOM 18171 C C . PRO A 1 61 ? 6.769 3.230 2.885 1.00 0.00 61 PRO A C 15
ATOM 18172 O O . PRO A 1 61 ? 5.820 2.734 3.461 1.00 0.00 61 PRO A O 15
ATOM 18183 N N . GLU A 1 62 ? 7.840 3.599 3.534 1.00 0.00 62 GLU A N 15
ATOM 18184 C CA . GLU A 1 62 ? 7.919 3.417 5.011 1.00 0.00 62 GLU A CA 15
ATOM 18185 C C . GLU A 1 62 ? 8.634 4.618 5.633 1.00 0.00 62 GLU A C 15
ATOM 18186 O O . GLU A 1 62 ? 8.749 5.666 5.027 1.00 0.00 62 GLU A O 15
ATOM 18198 N N . ASP A 1 63 ? 9.114 4.477 6.840 1.00 0.00 63 ASP A N 15
ATOM 18199 C CA . ASP A 1 63 ? 9.819 5.611 7.503 1.00 0.00 63 ASP A CA 15
ATOM 18200 C C . ASP A 1 63 ? 8.790 6.623 8.012 1.00 0.00 63 ASP A C 15
ATOM 18201 O O . ASP A 1 63 ? 8.533 7.622 7.369 1.00 0.00 63 ASP A O 15
ATOM 18210 N N . PRO A 1 64 ? 8.231 6.331 9.158 1.00 0.00 64 PRO A N 15
ATOM 18211 C CA . PRO A 1 64 ? 7.220 7.193 9.793 1.00 0.00 64 PRO A CA 15
ATOM 18212 C C . PRO A 1 64 ? 7.894 8.386 10.476 1.00 0.00 64 PRO A C 15
ATOM 18213 O O . PRO A 1 64 ? 7.518 9.524 10.274 1.00 0.00 64 PRO A O 15
ATOM 18224 N N . ALA A 1 65 ? 8.889 8.132 11.280 1.00 0.00 65 ALA A N 15
ATOM 18225 C CA . ALA A 1 65 ? 9.588 9.248 11.975 1.00 0.00 65 ALA A CA 15
ATOM 18226 C C . ALA A 1 65 ? 10.859 8.714 12.642 1.00 0.00 65 ALA A C 15
ATOM 18227 O O . ALA A 1 65 ? 11.200 9.094 13.744 1.00 0.00 65 ALA A O 15
ATOM 18234 N N . VAL A 1 66 ? 11.563 7.835 11.980 1.00 0.00 66 VAL A N 15
ATOM 18235 C CA . VAL A 1 66 ? 12.809 7.278 12.574 1.00 0.00 66 VAL A CA 15
ATOM 18236 C C . VAL A 1 66 ? 14.023 7.839 11.824 1.00 0.00 66 VAL A C 15
ATOM 18237 O O . VAL A 1 66 ? 14.066 9.004 11.484 1.00 0.00 66 VAL A O 15
ATOM 18250 N N . TYR A 1 67 ? 15.010 7.023 11.563 1.00 0.00 67 TYR A N 15
ATOM 18251 C CA . TYR A 1 67 ? 16.214 7.517 10.837 1.00 0.00 67 TYR A CA 15
ATOM 18252 C C . TYR A 1 67 ? 15.919 7.584 9.338 1.00 0.00 67 TYR A C 15
ATOM 18253 O O . TYR A 1 67 ? 14.817 7.316 8.899 1.00 0.00 67 TYR A O 15
ATOM 18271 N N . LYS A 1 68 ? 16.897 7.935 8.549 1.00 0.00 68 LYS A N 15
ATOM 18272 C CA . LYS A 1 68 ? 16.678 8.017 7.077 1.00 0.00 68 LYS A CA 15
ATOM 18273 C C . LYS A 1 68 ? 17.966 7.600 6.353 1.00 0.00 68 LYS A C 15
ATOM 18274 O O . LYS A 1 68 ? 19.001 8.205 6.552 1.00 0.00 68 LYS A O 15
ATOM 18293 N N . PRO A 1 69 ? 17.869 6.577 5.539 1.00 0.00 69 PRO A N 15
ATOM 18294 C CA . PRO A 1 69 ? 19.020 6.059 4.775 1.00 0.00 69 PRO A CA 15
ATOM 18295 C C . PRO A 1 69 ? 19.275 6.911 3.525 1.00 0.00 69 PRO A C 15
ATOM 18296 O O . PRO A 1 69 ? 19.537 6.392 2.457 1.00 0.00 69 PRO A O 15
ATOM 18307 N N . LEU A 1 70 ? 19.203 8.208 3.643 1.00 0.00 70 LEU A N 15
ATOM 18308 C CA . LEU A 1 70 ? 19.445 9.076 2.455 1.00 0.00 70 LEU A CA 15
ATOM 18309 C C . LEU A 1 70 ? 20.789 9.792 2.607 1.00 0.00 70 LEU A C 15
ATOM 18310 O O . LEU A 1 70 ? 20.927 10.717 3.383 1.00 0.00 70 LEU A O 15
ATOM 18326 N N . SER A 1 71 ? 21.780 9.375 1.868 1.00 0.00 71 SER A N 15
ATOM 18327 C CA . SER A 1 71 ? 23.114 10.033 1.966 1.00 0.00 71 SER A CA 15
ATOM 18328 C C . SER A 1 71 ? 23.330 10.921 0.739 1.00 0.00 71 SER A C 15
ATOM 18329 O O . SER A 1 71 ? 23.962 10.526 -0.221 1.00 0.00 71 SER A O 15
ATOM 18337 N N . GLN A 1 72 ? 22.806 12.115 0.762 1.00 0.00 72 GLN A N 15
ATOM 18338 C CA . GLN A 1 72 ? 22.976 13.027 -0.405 1.00 0.00 72 GLN A CA 15
ATOM 18339 C C . GLN A 1 72 ? 24.424 13.517 -0.472 1.00 0.00 72 GLN A C 15
ATOM 18340 O O . GLN A 1 72 ? 25.039 13.808 0.534 1.00 0.00 72 GLN A O 15
ATOM 18354 N N . GLU A 1 73 ? 24.971 13.615 -1.653 1.00 0.00 73 GLU A N 15
ATOM 18355 C CA . GLU A 1 73 ? 26.376 14.091 -1.791 1.00 0.00 73 GLU A CA 15
ATOM 18356 C C . GLU A 1 73 ? 26.436 15.168 -2.876 1.00 0.00 73 GLU A C 15
ATOM 18357 O O . GLU A 1 73 ? 25.440 15.501 -3.485 1.00 0.00 73 GLU A O 15
ATOM 18369 N N . GLU A 1 74 ? 27.594 15.718 -3.124 1.00 0.00 74 GLU A N 15
ATOM 18370 C CA . GLU A 1 74 ? 27.701 16.774 -4.170 1.00 0.00 74 GLU A CA 15
ATOM 18371 C C . GLU A 1 74 ? 28.963 16.549 -5.006 1.00 0.00 74 GLU A C 15
ATOM 18372 O O . GLU A 1 74 ? 28.933 16.613 -6.219 1.00 0.00 74 GLU A O 15
ATOM 18384 N N . LEU A 1 75 ? 30.075 16.294 -4.371 1.00 0.00 75 LEU A N 15
ATOM 18385 C CA . LEU A 1 75 ? 31.334 16.075 -5.140 1.00 0.00 75 LEU A CA 15
ATOM 18386 C C . LEU A 1 75 ? 31.681 14.583 -5.155 1.00 0.00 75 LEU A C 15
ATOM 18387 O O . LEU A 1 75 ? 31.161 13.826 -5.950 1.00 0.00 75 LEU A O 15
ATOM 18403 N N . GLN A 1 76 ? 32.559 14.151 -4.289 1.00 0.00 76 GLN A N 15
ATOM 18404 C CA . GLN A 1 76 ? 32.935 12.708 -4.266 1.00 0.00 76 GLN A CA 15
ATOM 18405 C C . GLN A 1 76 ? 33.721 12.367 -5.535 1.00 0.00 76 GLN A C 15
ATOM 18406 O O . GLN A 1 76 ? 33.192 11.797 -6.469 1.00 0.00 76 GLN A O 15
ATOM 18420 N N . ARG A 1 77 ? 34.980 12.710 -5.574 1.00 0.00 77 ARG A N 15
ATOM 18421 C CA . ARG A 1 77 ? 35.800 12.405 -6.782 1.00 0.00 77 ARG A CA 15
ATOM 18422 C C . ARG A 1 77 ? 35.345 13.288 -7.944 1.00 0.00 77 ARG A C 15
ATOM 18423 O O . ARG A 1 77 ? 34.174 13.363 -8.260 1.00 0.00 77 ARG A O 15
ATOM 18444 N N . ILE A 1 78 ? 36.264 13.960 -8.584 1.00 0.00 78 ILE A N 15
ATOM 18445 C CA . ILE A 1 78 ? 35.886 14.839 -9.727 1.00 0.00 78 ILE A CA 15
ATOM 18446 C C . ILE A 1 78 ? 36.224 14.137 -11.044 1.00 0.00 78 ILE A C 15
ATOM 18447 O O . ILE A 1 78 ? 35.350 13.478 -11.583 1.00 0.00 78 ILE A O 15
ATOM 18466 N N . MET A 1 1 ? -27.881 7.915 -6.362 1.00 0.00 1 MET A N 16
ATOM 18467 C CA . MET A 1 1 ? -29.314 8.162 -6.690 1.00 0.00 1 MET A CA 16
ATOM 18468 C C . MET A 1 1 ? -29.418 8.810 -8.071 1.00 0.00 1 MET A C 16
ATOM 18469 O O . MET A 1 1 ? -28.466 9.368 -8.578 1.00 0.00 1 MET A O 16
ATOM 18485 N N . SER A 1 2 ? -30.568 8.740 -8.684 1.00 0.00 2 SER A N 16
ATOM 18486 C CA . SER A 1 2 ? -30.730 9.352 -10.032 1.00 0.00 2 SER A CA 16
ATOM 18487 C C . SER A 1 2 ? -31.613 10.597 -9.928 1.00 0.00 2 SER A C 16
ATOM 18488 O O . SER A 1 2 ? -32.151 11.071 -10.909 1.00 0.00 2 SER A O 16
ATOM 18496 N N . ARG A 1 3 ? -31.765 11.134 -8.748 1.00 0.00 3 ARG A N 16
ATOM 18497 C CA . ARG A 1 3 ? -32.612 12.349 -8.587 1.00 0.00 3 ARG A CA 16
ATOM 18498 C C . ARG A 1 3 ? -31.881 13.556 -9.179 1.00 0.00 3 ARG A C 16
ATOM 18499 O O . ARG A 1 3 ? -31.036 13.419 -10.040 1.00 0.00 3 ARG A O 16
ATOM 18520 N N . SER A 1 4 ? -32.196 14.738 -8.725 1.00 0.00 4 SER A N 16
ATOM 18521 C CA . SER A 1 4 ? -31.513 15.945 -9.267 1.00 0.00 4 SER A CA 16
ATOM 18522 C C . SER A 1 4 ? -29.996 15.747 -9.188 1.00 0.00 4 SER A C 16
ATOM 18523 O O . SER A 1 4 ? -29.306 15.877 -10.179 1.00 0.00 4 SER A O 16
ATOM 18531 N N . PRO A 1 5 ? -29.520 15.436 -8.007 1.00 0.00 5 PRO A N 16
ATOM 18532 C CA . PRO A 1 5 ? -28.084 15.212 -7.770 1.00 0.00 5 PRO A CA 16
ATOM 18533 C C . PRO A 1 5 ? -27.683 13.811 -8.241 1.00 0.00 5 PRO A C 16
ATOM 18534 O O . PRO A 1 5 ? -28.450 12.873 -8.153 1.00 0.00 5 PRO A O 16
ATOM 18545 N N . ASP A 1 6 ? -26.487 13.663 -8.739 1.00 0.00 6 ASP A N 16
ATOM 18546 C CA . ASP A 1 6 ? -26.038 12.325 -9.213 1.00 0.00 6 ASP A CA 16
ATOM 18547 C C . ASP A 1 6 ? -24.989 11.773 -8.247 1.00 0.00 6 ASP A C 16
ATOM 18548 O O . ASP A 1 6 ? -24.697 12.367 -7.227 1.00 0.00 6 ASP A O 16
ATOM 18557 N N . ALA A 1 7 ? -24.415 10.643 -8.557 1.00 0.00 7 ALA A N 16
ATOM 18558 C CA . ALA A 1 7 ? -23.386 10.061 -7.652 1.00 0.00 7 ALA A CA 16
ATOM 18559 C C . ALA A 1 7 ? -22.669 8.912 -8.363 1.00 0.00 7 ALA A C 16
ATOM 18560 O O . ALA A 1 7 ? -23.291 8.030 -8.923 1.00 0.00 7 ALA A O 16
ATOM 18567 N N . LYS A 1 8 ? -21.365 8.916 -8.341 1.00 0.00 8 LYS A N 16
ATOM 18568 C CA . LYS A 1 8 ? -20.603 7.827 -9.013 1.00 0.00 8 LYS A CA 16
ATOM 18569 C C . LYS A 1 8 ? -19.479 7.354 -8.089 1.00 0.00 8 LYS A C 16
ATOM 18570 O O . LYS A 1 8 ? -18.398 7.017 -8.530 1.00 0.00 8 LYS A O 16
ATOM 18589 N N . GLU A 1 9 ? -19.723 7.330 -6.807 1.00 0.00 9 GLU A N 16
ATOM 18590 C CA . GLU A 1 9 ? -18.668 6.884 -5.855 1.00 0.00 9 GLU A CA 16
ATOM 18591 C C . GLU A 1 9 ? -18.812 5.382 -5.596 1.00 0.00 9 GLU A C 16
ATOM 18592 O O . GLU A 1 9 ? -19.600 4.955 -4.776 1.00 0.00 9 GLU A O 16
ATOM 18604 N N . ASP A 1 10 ? -18.052 4.578 -6.288 1.00 0.00 10 ASP A N 16
ATOM 18605 C CA . ASP A 1 10 ? -18.137 3.105 -6.085 1.00 0.00 10 ASP A CA 16
ATOM 18606 C C . ASP A 1 10 ? -17.476 2.743 -4.750 1.00 0.00 10 ASP A C 16
ATOM 18607 O O . ASP A 1 10 ? -16.707 3.516 -4.214 1.00 0.00 10 ASP A O 16
ATOM 18616 N N . PRO A 1 11 ? -17.796 1.574 -4.251 1.00 0.00 11 PRO A N 16
ATOM 18617 C CA . PRO A 1 11 ? -17.244 1.080 -2.977 1.00 0.00 11 PRO A CA 16
ATOM 18618 C C . PRO A 1 11 ? -15.810 0.583 -3.180 1.00 0.00 11 PRO A C 16
ATOM 18619 O O . PRO A 1 11 ? -15.420 0.221 -4.272 1.00 0.00 11 PRO A O 16
ATOM 18630 N N . VAL A 1 12 ? -15.019 0.571 -2.142 1.00 0.00 12 VAL A N 16
ATOM 18631 C CA . VAL A 1 12 ? -13.611 0.105 -2.293 1.00 0.00 12 VAL A CA 16
ATOM 18632 C C . VAL A 1 12 ? -13.418 -1.208 -1.530 1.00 0.00 12 VAL A C 16
ATOM 18633 O O . VAL A 1 12 ? -13.741 -1.314 -0.363 1.00 0.00 12 VAL A O 16
ATOM 18646 N N . GLU A 1 13 ? -12.888 -2.209 -2.181 1.00 0.00 13 GLU A N 16
ATOM 18647 C CA . GLU A 1 13 ? -12.667 -3.515 -1.496 1.00 0.00 13 GLU A CA 16
ATOM 18648 C C . GLU A 1 13 ? -11.260 -4.024 -1.817 1.00 0.00 13 GLU A C 16
ATOM 18649 O O . GLU A 1 13 ? -10.734 -3.790 -2.887 1.00 0.00 13 GLU A O 16
ATOM 18661 N N . CYS A 1 14 ? -10.648 -4.720 -0.900 1.00 0.00 14 CYS A N 16
ATOM 18662 C CA . CYS A 1 14 ? -9.277 -5.246 -1.153 1.00 0.00 14 CYS A CA 16
ATOM 18663 C C . CYS A 1 14 ? -9.299 -6.158 -2.388 1.00 0.00 14 CYS A C 16
ATOM 18664 O O . CYS A 1 14 ? -10.009 -7.143 -2.408 1.00 0.00 14 CYS A O 16
ATOM 18671 N N . PRO A 1 15 ? -8.524 -5.803 -3.385 1.00 0.00 15 PRO A N 16
ATOM 18672 C CA . PRO A 1 15 ? -8.443 -6.574 -4.638 1.00 0.00 15 PRO A CA 16
ATOM 18673 C C . PRO A 1 15 ? -7.542 -7.802 -4.467 1.00 0.00 15 PRO A C 16
ATOM 18674 O O . PRO A 1 15 ? -7.317 -8.547 -5.401 1.00 0.00 15 PRO A O 16
ATOM 18685 N N . LEU A 1 16 ? -7.020 -8.024 -3.290 1.00 0.00 16 LEU A N 16
ATOM 18686 C CA . LEU A 1 16 ? -6.138 -9.209 -3.090 1.00 0.00 16 LEU A CA 16
ATOM 18687 C C . LEU A 1 16 ? -6.858 -10.250 -2.228 1.00 0.00 16 LEU A C 16
ATOM 18688 O O . LEU A 1 16 ? -6.476 -11.403 -2.189 1.00 0.00 16 LEU A O 16
ATOM 18704 N N . CYS A 1 17 ? -7.895 -9.861 -1.535 1.00 0.00 17 CYS A N 16
ATOM 18705 C CA . CYS A 1 17 ? -8.623 -10.844 -0.681 1.00 0.00 17 CYS A CA 16
ATOM 18706 C C . CYS A 1 17 ? -10.126 -10.556 -0.730 1.00 0.00 17 CYS A C 16
ATOM 18707 O O . CYS A 1 17 ? -10.897 -11.108 0.029 1.00 0.00 17 CYS A O 16
ATOM 18714 N N . MET A 1 18 ? -10.546 -9.696 -1.616 1.00 0.00 18 MET A N 16
ATOM 18715 C CA . MET A 1 18 ? -11.998 -9.373 -1.712 1.00 0.00 18 MET A CA 16
ATOM 18716 C C . MET A 1 18 ? -12.542 -9.067 -0.316 1.00 0.00 18 MET A C 16
ATOM 18717 O O . MET A 1 18 ? -12.906 -9.956 0.429 1.00 0.00 18 MET A O 16
ATOM 18731 N N . GLU A 1 19 ? -12.597 -7.815 0.045 1.00 0.00 19 GLU A N 16
ATOM 18732 C CA . GLU A 1 19 ? -13.115 -7.451 1.394 1.00 0.00 19 GLU A CA 16
ATOM 18733 C C . GLU A 1 19 ? -13.572 -5.989 1.387 1.00 0.00 19 GLU A C 16
ATOM 18734 O O . GLU A 1 19 ? -13.081 -5.192 0.613 1.00 0.00 19 GLU A O 16
ATOM 18746 N N . PRO A 1 20 ? -14.503 -5.685 2.254 1.00 0.00 20 PRO A N 16
ATOM 18747 C CA . PRO A 1 20 ? -15.055 -4.324 2.381 1.00 0.00 20 PRO A CA 16
ATOM 18748 C C . PRO A 1 20 ? -14.082 -3.421 3.145 1.00 0.00 20 PRO A C 16
ATOM 18749 O O . PRO A 1 20 ? -13.843 -3.606 4.322 1.00 0.00 20 PRO A O 16
ATOM 18760 N N . LEU A 1 21 ? -13.521 -2.447 2.484 1.00 0.00 21 LEU A N 16
ATOM 18761 C CA . LEU A 1 21 ? -12.565 -1.533 3.170 1.00 0.00 21 LEU A CA 16
ATOM 18762 C C . LEU A 1 21 ? -13.343 -0.536 4.032 1.00 0.00 21 LEU A C 16
ATOM 18763 O O . LEU A 1 21 ? -14.542 -0.644 4.196 1.00 0.00 21 LEU A O 16
ATOM 18779 N N . GLU A 1 22 ? -12.670 0.437 4.583 1.00 0.00 22 GLU A N 16
ATOM 18780 C CA . GLU A 1 22 ? -13.369 1.442 5.432 1.00 0.00 22 GLU A CA 16
ATOM 18781 C C . GLU A 1 22 ? -12.608 2.769 5.380 1.00 0.00 22 GLU A C 16
ATOM 18782 O O . GLU A 1 22 ? -11.900 3.053 4.434 1.00 0.00 22 GLU A O 16
ATOM 18794 N N . ILE A 1 23 ? -12.749 3.582 6.390 1.00 0.00 23 ILE A N 16
ATOM 18795 C CA . ILE A 1 23 ? -12.036 4.890 6.401 1.00 0.00 23 ILE A CA 16
ATOM 18796 C C . ILE A 1 23 ? -10.610 4.691 6.926 1.00 0.00 23 ILE A C 16
ATOM 18797 O O . ILE A 1 23 ? -9.666 5.259 6.414 1.00 0.00 23 ILE A O 16
ATOM 18813 N N . ASP A 1 24 ? -10.448 3.898 7.950 1.00 0.00 24 ASP A N 16
ATOM 18814 C CA . ASP A 1 24 ? -9.088 3.673 8.515 1.00 0.00 24 ASP A CA 16
ATOM 18815 C C . ASP A 1 24 ? -8.397 2.521 7.780 1.00 0.00 24 ASP A C 16
ATOM 18816 O O . ASP A 1 24 ? -7.624 1.782 8.355 1.00 0.00 24 ASP A O 16
ATOM 18825 N N . ASP A 1 25 ? -8.665 2.366 6.512 1.00 0.00 25 ASP A N 16
ATOM 18826 C CA . ASP A 1 25 ? -8.016 1.263 5.746 1.00 0.00 25 ASP A CA 16
ATOM 18827 C C . ASP A 1 25 ? -7.756 1.721 4.308 1.00 0.00 25 ASP A C 16
ATOM 18828 O O . ASP A 1 25 ? -6.725 1.432 3.733 1.00 0.00 25 ASP A O 16
ATOM 18837 N N . ILE A 1 26 ? -8.681 2.429 3.721 1.00 0.00 26 ILE A N 16
ATOM 18838 C CA . ILE A 1 26 ? -8.484 2.902 2.321 1.00 0.00 26 ILE A CA 16
ATOM 18839 C C . ILE A 1 26 ? -7.254 3.809 2.253 1.00 0.00 26 ILE A C 16
ATOM 18840 O O . ILE A 1 26 ? -6.315 3.545 1.530 1.00 0.00 26 ILE A O 16
ATOM 18856 N N . ASN A 1 27 ? -7.254 4.880 2.999 1.00 0.00 27 ASN A N 16
ATOM 18857 C CA . ASN A 1 27 ? -6.088 5.810 2.979 1.00 0.00 27 ASN A CA 16
ATOM 18858 C C . ASN A 1 27 ? -4.811 5.055 3.354 1.00 0.00 27 ASN A C 16
ATOM 18859 O O . ASN A 1 27 ? -3.714 5.532 3.143 1.00 0.00 27 ASN A O 16
ATOM 18870 N N . PHE A 1 28 ? -4.941 3.882 3.911 1.00 0.00 28 PHE A N 16
ATOM 18871 C CA . PHE A 1 28 ? -3.731 3.103 4.299 1.00 0.00 28 PHE A CA 16
ATOM 18872 C C . PHE A 1 28 ? -3.315 2.190 3.143 1.00 0.00 28 PHE A C 16
ATOM 18873 O O . PHE A 1 28 ? -3.946 1.187 2.874 1.00 0.00 28 PHE A O 16
ATOM 18890 N N . PHE A 1 29 ? -2.256 2.529 2.456 1.00 0.00 29 PHE A N 16
ATOM 18891 C CA . PHE A 1 29 ? -1.803 1.678 1.318 1.00 0.00 29 PHE A CA 16
ATOM 18892 C C . PHE A 1 29 ? -0.322 1.331 1.497 1.00 0.00 29 PHE A C 16
ATOM 18893 O O . PHE A 1 29 ? 0.440 2.122 2.017 1.00 0.00 29 PHE A O 16
ATOM 18910 N N . PRO A 1 30 ? 0.040 0.156 1.053 1.00 0.00 30 PRO A N 16
ATOM 18911 C CA . PRO A 1 30 ? 1.425 -0.330 1.139 1.00 0.00 30 PRO A CA 16
ATOM 18912 C C . PRO A 1 30 ? 2.262 0.266 0.006 1.00 0.00 30 PRO A C 16
ATOM 18913 O O . PRO A 1 30 ? 3.474 0.226 0.028 1.00 0.00 30 PRO A O 16
ATOM 18924 N N . CYS A 1 31 ? 1.621 0.816 -0.990 1.00 0.00 31 CYS A N 16
ATOM 18925 C CA . CYS A 1 31 ? 2.380 1.408 -2.126 1.00 0.00 31 CYS A CA 16
ATOM 18926 C C . CYS A 1 31 ? 1.941 2.859 -2.337 1.00 0.00 31 CYS A C 16
ATOM 18927 O O . CYS A 1 31 ? 0.906 3.280 -1.860 1.00 0.00 31 CYS A O 16
ATOM 18934 N N . THR A 1 32 ? 2.723 3.626 -3.045 1.00 0.00 32 THR A N 16
ATOM 18935 C CA . THR A 1 32 ? 2.356 5.050 -3.281 1.00 0.00 32 THR A CA 16
ATOM 18936 C C . THR A 1 32 ? 1.525 5.173 -4.562 1.00 0.00 32 THR A C 16
ATOM 18937 O O . THR A 1 32 ? 0.832 6.151 -4.766 1.00 0.00 32 THR A O 16
ATOM 18948 N N . CYS A 1 33 ? 1.583 4.198 -5.430 1.00 0.00 33 CYS A N 16
ATOM 18949 C CA . CYS A 1 33 ? 0.790 4.287 -6.689 1.00 0.00 33 CYS A CA 16
ATOM 18950 C C . CYS A 1 33 ? -0.689 4.462 -6.340 1.00 0.00 33 CYS A C 16
ATOM 18951 O O . CYS A 1 33 ? -1.430 5.117 -7.048 1.00 0.00 33 CYS A O 16
ATOM 18958 N N . GLY A 1 34 ? -1.126 3.900 -5.246 1.00 0.00 34 GLY A N 16
ATOM 18959 C CA . GLY A 1 34 ? -2.555 4.058 -4.850 1.00 0.00 34 GLY A CA 16
ATOM 18960 C C . GLY A 1 34 ? -3.235 2.692 -4.741 1.00 0.00 34 GLY A C 16
ATOM 18961 O O . GLY A 1 34 ? -4.446 2.599 -4.707 1.00 0.00 34 GLY A O 16
ATOM 18965 N N . TYR A 1 35 ? -2.478 1.631 -4.672 1.00 0.00 35 TYR A N 16
ATOM 18966 C CA . TYR A 1 35 ? -3.110 0.289 -4.549 1.00 0.00 35 TYR A CA 16
ATOM 18967 C C . TYR A 1 35 ? -3.372 0.016 -3.068 1.00 0.00 35 TYR A C 16
ATOM 18968 O O . TYR A 1 35 ? -2.756 -0.840 -2.464 1.00 0.00 35 TYR A O 16
ATOM 18986 N N . GLN A 1 36 ? -4.275 0.751 -2.475 1.00 0.00 36 GLN A N 16
ATOM 18987 C CA . GLN A 1 36 ? -4.568 0.545 -1.027 1.00 0.00 36 GLN A CA 16
ATOM 18988 C C . GLN A 1 36 ? -5.202 -0.832 -0.831 1.00 0.00 36 GLN A C 16
ATOM 18989 O O . GLN A 1 36 ? -6.126 -1.207 -1.526 1.00 0.00 36 GLN A O 16
ATOM 19003 N N . ILE A 1 37 ? -4.707 -1.592 0.107 1.00 0.00 37 ILE A N 16
ATOM 19004 C CA . ILE A 1 37 ? -5.274 -2.950 0.344 1.00 0.00 37 ILE A CA 16
ATOM 19005 C C . ILE A 1 37 ? -5.534 -3.147 1.840 1.00 0.00 37 ILE A C 16
ATOM 19006 O O . ILE A 1 37 ? -4.867 -2.570 2.675 1.00 0.00 37 ILE A O 16
ATOM 19022 N N . CYS A 1 38 ? -6.495 -3.962 2.181 1.00 0.00 38 CYS A N 16
ATOM 19023 C CA . CYS A 1 38 ? -6.793 -4.205 3.620 1.00 0.00 38 CYS A CA 16
ATOM 19024 C C . CYS A 1 38 ? -5.474 -4.385 4.383 1.00 0.00 38 CYS A C 16
ATOM 19025 O O . CYS A 1 38 ? -4.448 -4.675 3.801 1.00 0.00 38 CYS A O 16
ATOM 19032 N N . ARG A 1 39 ? -5.485 -4.204 5.676 1.00 0.00 39 ARG A N 16
ATOM 19033 C CA . ARG A 1 39 ? -4.224 -4.356 6.459 1.00 0.00 39 ARG A CA 16
ATOM 19034 C C . ARG A 1 39 ? -3.910 -5.840 6.668 1.00 0.00 39 ARG A C 16
ATOM 19035 O O . ARG A 1 39 ? -2.850 -6.196 7.146 1.00 0.00 39 ARG A O 16
ATOM 19056 N N . PHE A 1 40 ? -4.816 -6.711 6.319 1.00 0.00 40 PHE A N 16
ATOM 19057 C CA . PHE A 1 40 ? -4.560 -8.169 6.506 1.00 0.00 40 PHE A CA 16
ATOM 19058 C C . PHE A 1 40 ? -3.793 -8.720 5.299 1.00 0.00 40 PHE A C 16
ATOM 19059 O O . PHE A 1 40 ? -3.221 -9.790 5.353 1.00 0.00 40 PHE A O 16
ATOM 19076 N N . CYS A 1 41 ? -3.776 -7.998 4.212 1.00 0.00 41 CYS A N 16
ATOM 19077 C CA . CYS A 1 41 ? -3.047 -8.480 3.004 1.00 0.00 41 CYS A CA 16
ATOM 19078 C C . CYS A 1 41 ? -1.610 -7.959 3.030 1.00 0.00 41 CYS A C 16
ATOM 19079 O O . CYS A 1 41 ? -0.692 -8.610 2.572 1.00 0.00 41 CYS A O 16
ATOM 19086 N N . TRP A 1 42 ? -1.409 -6.782 3.560 1.00 0.00 42 TRP A N 16
ATOM 19087 C CA . TRP A 1 42 ? -0.034 -6.212 3.612 1.00 0.00 42 TRP A CA 16
ATOM 19088 C C . TRP A 1 42 ? 0.773 -6.913 4.709 1.00 0.00 42 TRP A C 16
ATOM 19089 O O . TRP A 1 42 ? 1.977 -7.044 4.616 1.00 0.00 42 TRP A O 16
ATOM 19110 N N . HIS A 1 43 ? 0.122 -7.362 5.746 1.00 0.00 43 HIS A N 16
ATOM 19111 C CA . HIS A 1 43 ? 0.856 -8.052 6.844 1.00 0.00 43 HIS A CA 16
ATOM 19112 C C . HIS A 1 43 ? 1.361 -9.409 6.347 1.00 0.00 43 HIS A C 16
ATOM 19113 O O . HIS A 1 43 ? 2.187 -10.041 6.974 1.00 0.00 43 HIS A O 16
ATOM 19127 N N . ARG A 1 44 ? 0.873 -9.860 5.224 1.00 0.00 44 ARG A N 16
ATOM 19128 C CA . ARG A 1 44 ? 1.327 -11.174 4.687 1.00 0.00 44 ARG A CA 16
ATOM 19129 C C . ARG A 1 44 ? 2.373 -10.937 3.595 1.00 0.00 44 ARG A C 16
ATOM 19130 O O . ARG A 1 44 ? 3.302 -11.701 3.435 1.00 0.00 44 ARG A O 16
ATOM 19151 N N . ILE A 1 45 ? 2.227 -9.881 2.842 1.00 0.00 45 ILE A N 16
ATOM 19152 C CA . ILE A 1 45 ? 3.214 -9.592 1.763 1.00 0.00 45 ILE A CA 16
ATOM 19153 C C . ILE A 1 45 ? 4.531 -9.130 2.393 1.00 0.00 45 ILE A C 16
ATOM 19154 O O . ILE A 1 45 ? 5.603 -9.441 1.913 1.00 0.00 45 ILE A O 16
ATOM 19170 N N . ARG A 1 46 ? 4.459 -8.388 3.465 1.00 0.00 46 ARG A N 16
ATOM 19171 C CA . ARG A 1 46 ? 5.705 -7.903 4.125 1.00 0.00 46 ARG A CA 16
ATOM 19172 C C . ARG A 1 46 ? 6.163 -8.928 5.166 1.00 0.00 46 ARG A C 16
ATOM 19173 O O . ARG A 1 46 ? 6.831 -8.594 6.126 1.00 0.00 46 ARG A O 16
ATOM 19194 N N . THR A 1 47 ? 5.814 -10.172 4.986 1.00 0.00 47 THR A N 16
ATOM 19195 C CA . THR A 1 47 ? 6.233 -11.212 5.968 1.00 0.00 47 THR A CA 16
ATOM 19196 C C . THR A 1 47 ? 6.717 -12.454 5.218 1.00 0.00 47 THR A C 16
ATOM 19197 O O . THR A 1 47 ? 7.693 -13.074 5.590 1.00 0.00 47 THR A O 16
ATOM 19208 N N . ASP A 1 48 ? 6.041 -12.822 4.164 1.00 0.00 48 ASP A N 16
ATOM 19209 C CA . ASP A 1 48 ? 6.460 -14.024 3.390 1.00 0.00 48 ASP A CA 16
ATOM 19210 C C . ASP A 1 48 ? 6.960 -13.591 2.011 1.00 0.00 48 ASP A C 16
ATOM 19211 O O . ASP A 1 48 ? 7.823 -14.218 1.427 1.00 0.00 48 ASP A O 16
ATOM 19220 N N . GLU A 1 49 ? 6.426 -12.524 1.483 1.00 0.00 49 GLU A N 16
ATOM 19221 C CA . GLU A 1 49 ? 6.872 -12.050 0.143 1.00 0.00 49 GLU A CA 16
ATOM 19222 C C . GLU A 1 49 ? 8.053 -11.093 0.309 1.00 0.00 49 GLU A C 16
ATOM 19223 O O . GLU A 1 49 ? 8.800 -11.173 1.264 1.00 0.00 49 GLU A O 16
ATOM 19235 N N . ASN A 1 50 ? 8.231 -10.184 -0.612 1.00 0.00 50 ASN A N 16
ATOM 19236 C CA . ASN A 1 50 ? 9.365 -9.225 -0.501 1.00 0.00 50 ASN A CA 16
ATOM 19237 C C . ASN A 1 50 ? 8.831 -7.840 -0.126 1.00 0.00 50 ASN A C 16
ATOM 19238 O O . ASN A 1 50 ? 9.585 -6.933 0.165 1.00 0.00 50 ASN A O 16
ATOM 19249 N N . GLY A 1 51 ? 7.538 -7.669 -0.132 1.00 0.00 51 GLY A N 16
ATOM 19250 C CA . GLY A 1 51 ? 6.962 -6.341 0.224 1.00 0.00 51 GLY A CA 16
ATOM 19251 C C . GLY A 1 51 ? 6.879 -5.469 -1.030 1.00 0.00 51 GLY A C 16
ATOM 19252 O O . GLY A 1 51 ? 7.197 -4.296 -1.004 1.00 0.00 51 GLY A O 16
ATOM 19256 N N . LEU A 1 52 ? 6.456 -6.032 -2.127 1.00 0.00 52 LEU A N 16
ATOM 19257 C CA . LEU A 1 52 ? 6.353 -5.236 -3.382 1.00 0.00 52 LEU A CA 16
ATOM 19258 C C . LEU A 1 52 ? 4.884 -4.928 -3.673 1.00 0.00 52 LEU A C 16
ATOM 19259 O O . LEU A 1 52 ? 3.993 -5.413 -3.004 1.00 0.00 52 LEU A O 16
ATOM 19275 N N . CYS A 1 53 ? 4.623 -4.120 -4.663 1.00 0.00 53 CYS A N 16
ATOM 19276 C CA . CYS A 1 53 ? 3.212 -3.774 -4.989 1.00 0.00 53 CYS A CA 16
ATOM 19277 C C . CYS A 1 53 ? 2.623 -4.831 -5.932 1.00 0.00 53 CYS A C 16
ATOM 19278 O O . CYS A 1 53 ? 3.186 -5.106 -6.973 1.00 0.00 53 CYS A O 16
ATOM 19285 N N . PRO A 1 54 ? 1.500 -5.387 -5.546 1.00 0.00 54 PRO A N 16
ATOM 19286 C CA . PRO A 1 54 ? 0.807 -6.409 -6.348 1.00 0.00 54 PRO A CA 16
ATOM 19287 C C . PRO A 1 54 ? -0.004 -5.747 -7.468 1.00 0.00 54 PRO A C 16
ATOM 19288 O O . PRO A 1 54 ? -0.811 -6.380 -8.118 1.00 0.00 54 PRO A O 16
ATOM 19299 N N . ALA A 1 55 ? 0.194 -4.473 -7.692 1.00 0.00 55 ALA A N 16
ATOM 19300 C CA . ALA A 1 55 ? -0.581 -3.780 -8.759 1.00 0.00 55 ALA A CA 16
ATOM 19301 C C . ALA A 1 55 ? 0.364 -3.005 -9.683 1.00 0.00 55 ALA A C 16
ATOM 19302 O O . ALA A 1 55 ? 0.110 -2.869 -10.864 1.00 0.00 55 ALA A O 16
ATOM 19309 N N . CYS A 1 56 ? 1.445 -2.487 -9.164 1.00 0.00 56 CYS A N 16
ATOM 19310 C CA . CYS A 1 56 ? 2.381 -1.718 -10.035 1.00 0.00 56 CYS A CA 16
ATOM 19311 C C . CYS A 1 56 ? 3.815 -2.243 -9.866 1.00 0.00 56 CYS A C 16
ATOM 19312 O O . CYS A 1 56 ? 4.717 -1.830 -10.565 1.00 0.00 56 CYS A O 16
ATOM 19319 N N . ARG A 1 57 ? 4.024 -3.157 -8.950 1.00 0.00 57 ARG A N 16
ATOM 19320 C CA . ARG A 1 57 ? 5.392 -3.729 -8.734 1.00 0.00 57 ARG A CA 16
ATOM 19321 C C . ARG A 1 57 ? 6.215 -2.812 -7.813 1.00 0.00 57 ARG A C 16
ATOM 19322 O O . ARG A 1 57 ? 6.976 -3.278 -6.989 1.00 0.00 57 ARG A O 16
ATOM 19343 N N . LYS A 1 58 ? 6.069 -1.522 -7.946 1.00 0.00 58 LYS A N 16
ATOM 19344 C CA . LYS A 1 58 ? 6.843 -0.587 -7.079 1.00 0.00 58 LYS A CA 16
ATOM 19345 C C . LYS A 1 58 ? 6.840 -1.108 -5.636 1.00 0.00 58 LYS A C 16
ATOM 19346 O O . LYS A 1 58 ? 5.841 -1.616 -5.167 1.00 0.00 58 LYS A O 16
ATOM 19365 N N . PRO A 1 59 ? 7.963 -0.965 -4.973 1.00 0.00 59 PRO A N 16
ATOM 19366 C CA . PRO A 1 59 ? 8.120 -1.415 -3.579 1.00 0.00 59 PRO A CA 16
ATOM 19367 C C . PRO A 1 59 ? 7.470 -0.418 -2.613 1.00 0.00 59 PRO A C 16
ATOM 19368 O O . PRO A 1 59 ? 7.562 0.782 -2.786 1.00 0.00 59 PRO A O 16
ATOM 19379 N N . TYR A 1 60 ? 6.813 -0.908 -1.598 1.00 0.00 60 TYR A N 16
ATOM 19380 C CA . TYR A 1 60 ? 6.154 0.005 -0.618 1.00 0.00 60 TYR A CA 16
ATOM 19381 C C . TYR A 1 60 ? 7.129 1.116 -0.212 1.00 0.00 60 TYR A C 16
ATOM 19382 O O . TYR A 1 60 ? 8.310 0.873 -0.066 1.00 0.00 60 TYR A O 16
ATOM 19400 N N . PRO A 1 61 ? 6.604 2.304 -0.035 1.00 0.00 61 PRO A N 16
ATOM 19401 C CA . PRO A 1 61 ? 7.407 3.473 0.363 1.00 0.00 61 PRO A CA 16
ATOM 19402 C C . PRO A 1 61 ? 7.708 3.423 1.864 1.00 0.00 61 PRO A C 16
ATOM 19403 O O . PRO A 1 61 ? 6.896 2.988 2.655 1.00 0.00 61 PRO A O 16
ATOM 19414 N N . GLU A 1 62 ? 8.869 3.865 2.261 1.00 0.00 62 GLU A N 16
ATOM 19415 C CA . GLU A 1 62 ? 9.217 3.840 3.709 1.00 0.00 62 GLU A CA 16
ATOM 19416 C C . GLU A 1 62 ? 10.704 4.154 3.878 1.00 0.00 62 GLU A C 16
ATOM 19417 O O . GLU A 1 62 ? 11.076 5.220 4.328 1.00 0.00 62 GLU A O 16
ATOM 19429 N N . ASP A 1 63 ? 11.558 3.237 3.519 1.00 0.00 63 ASP A N 16
ATOM 19430 C CA . ASP A 1 63 ? 13.021 3.484 3.658 1.00 0.00 63 ASP A CA 16
ATOM 19431 C C . ASP A 1 63 ? 13.738 3.004 2.393 1.00 0.00 63 ASP A C 16
ATOM 19432 O O . ASP A 1 63 ? 13.217 2.187 1.658 1.00 0.00 63 ASP A O 16
ATOM 19441 N N . PRO A 1 64 ? 14.917 3.529 2.178 1.00 0.00 64 PRO A N 16
ATOM 19442 C CA . PRO A 1 64 ? 15.740 3.177 1.008 1.00 0.00 64 PRO A CA 16
ATOM 19443 C C . PRO A 1 64 ? 16.413 1.818 1.216 1.00 0.00 64 PRO A C 16
ATOM 19444 O O . PRO A 1 64 ? 16.392 0.965 0.351 1.00 0.00 64 PRO A O 16
ATOM 19455 N N . ALA A 1 65 ? 17.009 1.609 2.357 1.00 0.00 65 ALA A N 16
ATOM 19456 C CA . ALA A 1 65 ? 17.680 0.304 2.617 1.00 0.00 65 ALA A CA 16
ATOM 19457 C C . ALA A 1 65 ? 17.989 0.181 4.111 1.00 0.00 65 ALA A C 16
ATOM 19458 O O . ALA A 1 65 ? 17.152 -0.224 4.893 1.00 0.00 65 ALA A O 16
ATOM 19465 N N . VAL A 1 66 ? 19.181 0.524 4.517 1.00 0.00 66 VAL A N 16
ATOM 19466 C CA . VAL A 1 66 ? 19.534 0.423 5.956 1.00 0.00 66 VAL A CA 16
ATOM 19467 C C . VAL A 1 66 ? 19.467 -1.037 6.390 1.00 0.00 66 VAL A C 16
ATOM 19468 O O . VAL A 1 66 ? 18.525 -1.746 6.096 1.00 0.00 66 VAL A O 16
ATOM 19481 N N . TYR A 1 67 ? 20.463 -1.488 7.089 1.00 0.00 67 TYR A N 16
ATOM 19482 C CA . TYR A 1 67 ? 20.473 -2.905 7.550 1.00 0.00 67 TYR A CA 16
ATOM 19483 C C . TYR A 1 67 ? 21.560 -3.092 8.612 1.00 0.00 67 TYR A C 16
ATOM 19484 O O . TYR A 1 67 ? 22.061 -2.138 9.174 1.00 0.00 67 TYR A O 16
ATOM 19502 N N . LYS A 1 68 ? 21.930 -4.313 8.897 1.00 0.00 68 LYS A N 16
ATOM 19503 C CA . LYS A 1 68 ? 22.982 -4.549 9.925 1.00 0.00 68 LYS A CA 16
ATOM 19504 C C . LYS A 1 68 ? 23.446 -6.017 9.871 1.00 0.00 68 LYS A C 16
ATOM 19505 O O . LYS A 1 68 ? 24.610 -6.270 9.644 1.00 0.00 68 LYS A O 16
ATOM 19524 N N . PRO A 1 69 ? 22.532 -6.942 10.076 1.00 0.00 69 PRO A N 16
ATOM 19525 C CA . PRO A 1 69 ? 22.851 -8.384 10.041 1.00 0.00 69 PRO A CA 16
ATOM 19526 C C . PRO A 1 69 ? 22.958 -8.884 8.593 1.00 0.00 69 PRO A C 16
ATOM 19527 O O . PRO A 1 69 ? 22.181 -9.707 8.154 1.00 0.00 69 PRO A O 16
ATOM 19538 N N . LEU A 1 70 ? 23.921 -8.397 7.856 1.00 0.00 70 LEU A N 16
ATOM 19539 C CA . LEU A 1 70 ? 24.098 -8.834 6.440 1.00 0.00 70 LEU A CA 16
ATOM 19540 C C . LEU A 1 70 ? 25.039 -7.854 5.738 1.00 0.00 70 LEU A C 16
ATOM 19541 O O . LEU A 1 70 ? 24.945 -6.656 5.918 1.00 0.00 70 LEU A O 16
ATOM 19557 N N . SER A 1 71 ? 25.950 -8.347 4.945 1.00 0.00 71 SER A N 16
ATOM 19558 C CA . SER A 1 71 ? 26.892 -7.429 4.246 1.00 0.00 71 SER A CA 16
ATOM 19559 C C . SER A 1 71 ? 26.844 -7.686 2.738 1.00 0.00 71 SER A C 16
ATOM 19560 O O . SER A 1 71 ? 27.847 -7.973 2.116 1.00 0.00 71 SER A O 16
ATOM 19568 N N . GLN A 1 72 ? 25.687 -7.582 2.145 1.00 0.00 72 GLN A N 16
ATOM 19569 C CA . GLN A 1 72 ? 25.577 -7.813 0.677 1.00 0.00 72 GLN A CA 16
ATOM 19570 C C . GLN A 1 72 ? 26.170 -9.179 0.324 1.00 0.00 72 GLN A C 16
ATOM 19571 O O . GLN A 1 72 ? 26.162 -10.097 1.121 1.00 0.00 72 GLN A O 16
ATOM 19585 N N . GLU A 1 73 ? 26.685 -9.320 -0.868 1.00 0.00 73 GLU A N 16
ATOM 19586 C CA . GLU A 1 73 ? 27.276 -10.625 -1.275 1.00 0.00 73 GLU A CA 16
ATOM 19587 C C . GLU A 1 73 ? 26.231 -11.729 -1.107 1.00 0.00 73 GLU A C 16
ATOM 19588 O O . GLU A 1 73 ? 25.910 -12.132 -0.006 1.00 0.00 73 GLU A O 16
ATOM 19600 N N . GLU A 1 74 ? 25.693 -12.219 -2.191 1.00 0.00 74 GLU A N 16
ATOM 19601 C CA . GLU A 1 74 ? 24.665 -13.294 -2.094 1.00 0.00 74 GLU A CA 16
ATOM 19602 C C . GLU A 1 74 ? 25.313 -14.651 -2.372 1.00 0.00 74 GLU A C 16
ATOM 19603 O O . GLU A 1 74 ? 26.519 -14.793 -2.346 1.00 0.00 74 GLU A O 16
ATOM 19615 N N . LEU A 1 75 ? 24.518 -15.650 -2.640 1.00 0.00 75 LEU A N 16
ATOM 19616 C CA . LEU A 1 75 ? 25.083 -16.998 -2.924 1.00 0.00 75 LEU A CA 16
ATOM 19617 C C . LEU A 1 75 ? 24.338 -17.620 -4.108 1.00 0.00 75 LEU A C 16
ATOM 19618 O O . LEU A 1 75 ? 23.519 -18.502 -3.944 1.00 0.00 75 LEU A O 16
ATOM 19634 N N . GLN A 1 76 ? 24.614 -17.163 -5.300 1.00 0.00 76 GLN A N 16
ATOM 19635 C CA . GLN A 1 76 ? 23.917 -17.726 -6.492 1.00 0.00 76 GLN A CA 16
ATOM 19636 C C . GLN A 1 76 ? 24.921 -17.918 -7.632 1.00 0.00 76 GLN A C 16
ATOM 19637 O O . GLN A 1 76 ? 25.986 -17.336 -7.640 1.00 0.00 76 GLN A O 16
ATOM 19651 N N . ARG A 1 77 ? 24.586 -18.732 -8.595 1.00 0.00 77 ARG A N 16
ATOM 19652 C CA . ARG A 1 77 ? 25.516 -18.967 -9.736 1.00 0.00 77 ARG A CA 16
ATOM 19653 C C . ARG A 1 77 ? 25.260 -17.926 -10.829 1.00 0.00 77 ARG A C 16
ATOM 19654 O O . ARG A 1 77 ? 24.194 -17.869 -11.408 1.00 0.00 77 ARG A O 16
ATOM 19675 N N . ILE A 1 78 ? 26.230 -17.098 -11.115 1.00 0.00 78 ILE A N 16
ATOM 19676 C CA . ILE A 1 78 ? 26.041 -16.062 -12.170 1.00 0.00 78 ILE A CA 16
ATOM 19677 C C . ILE A 1 78 ? 26.564 -16.591 -13.507 1.00 0.00 78 ILE A C 16
ATOM 19678 O O . ILE A 1 78 ? 25.882 -17.404 -14.109 1.00 0.00 78 ILE A O 16
ATOM 19697 N N . MET A 1 1 ? -21.659 -9.763 -17.114 1.00 0.00 1 MET A N 17
ATOM 19698 C CA . MET A 1 1 ? -23.061 -9.282 -17.259 1.00 0.00 1 MET A CA 17
ATOM 19699 C C . MET A 1 1 ? -23.682 -9.093 -15.873 1.00 0.00 1 MET A C 17
ATOM 19700 O O . MET A 1 1 ? -24.577 -8.294 -15.687 1.00 0.00 1 MET A O 17
ATOM 19716 N N . SER A 1 2 ? -23.214 -9.823 -14.898 1.00 0.00 2 SER A N 17
ATOM 19717 C CA . SER A 1 2 ? -23.778 -9.683 -13.525 1.00 0.00 2 SER A CA 17
ATOM 19718 C C . SER A 1 2 ? -25.260 -10.058 -13.539 1.00 0.00 2 SER A C 17
ATOM 19719 O O . SER A 1 2 ? -26.050 -9.529 -12.783 1.00 0.00 2 SER A O 17
ATOM 19727 N N . ARG A 1 3 ? -25.644 -10.969 -14.395 1.00 0.00 3 ARG A N 17
ATOM 19728 C CA . ARG A 1 3 ? -27.074 -11.382 -14.462 1.00 0.00 3 ARG A CA 17
ATOM 19729 C C . ARG A 1 3 ? -27.873 -10.330 -15.240 1.00 0.00 3 ARG A C 17
ATOM 19730 O O . ARG A 1 3 ? -28.229 -10.533 -16.383 1.00 0.00 3 ARG A O 17
ATOM 19751 N N . SER A 1 4 ? -28.152 -9.204 -14.638 1.00 0.00 4 SER A N 17
ATOM 19752 C CA . SER A 1 4 ? -28.918 -8.146 -15.358 1.00 0.00 4 SER A CA 17
ATOM 19753 C C . SER A 1 4 ? -29.288 -7.021 -14.383 1.00 0.00 4 SER A C 17
ATOM 19754 O O . SER A 1 4 ? -28.949 -5.875 -14.609 1.00 0.00 4 SER A O 17
ATOM 19762 N N . PRO A 1 5 ? -29.968 -7.380 -13.323 1.00 0.00 5 PRO A N 17
ATOM 19763 C CA . PRO A 1 5 ? -30.393 -6.416 -12.291 1.00 0.00 5 PRO A CA 17
ATOM 19764 C C . PRO A 1 5 ? -29.211 -6.048 -11.389 1.00 0.00 5 PRO A C 17
ATOM 19765 O O . PRO A 1 5 ? -28.325 -6.846 -11.156 1.00 0.00 5 PRO A O 17
ATOM 19776 N N . ASP A 1 6 ? -29.192 -4.848 -10.877 1.00 0.00 6 ASP A N 17
ATOM 19777 C CA . ASP A 1 6 ? -28.068 -4.436 -9.991 1.00 0.00 6 ASP A CA 17
ATOM 19778 C C . ASP A 1 6 ? -27.994 -5.384 -8.792 1.00 0.00 6 ASP A C 17
ATOM 19779 O O . ASP A 1 6 ? -28.643 -6.411 -8.760 1.00 0.00 6 ASP A O 17
ATOM 19788 N N . ALA A 1 7 ? -27.210 -5.048 -7.806 1.00 0.00 7 ALA A N 17
ATOM 19789 C CA . ALA A 1 7 ? -27.099 -5.930 -6.610 1.00 0.00 7 ALA A CA 17
ATOM 19790 C C . ALA A 1 7 ? -26.680 -5.093 -5.401 1.00 0.00 7 ALA A C 17
ATOM 19791 O O . ALA A 1 7 ? -27.469 -4.824 -4.517 1.00 0.00 7 ALA A O 17
ATOM 19798 N N . LYS A 1 8 ? -25.444 -4.678 -5.354 1.00 0.00 8 LYS A N 17
ATOM 19799 C CA . LYS A 1 8 ? -24.980 -3.858 -4.200 1.00 0.00 8 LYS A CA 17
ATOM 19800 C C . LYS A 1 8 ? -23.724 -3.078 -4.596 1.00 0.00 8 LYS A C 17
ATOM 19801 O O . LYS A 1 8 ? -23.570 -1.920 -4.265 1.00 0.00 8 LYS A O 17
ATOM 19820 N N . GLU A 1 9 ? -22.822 -3.705 -5.301 1.00 0.00 9 GLU A N 17
ATOM 19821 C CA . GLU A 1 9 ? -21.578 -2.995 -5.711 1.00 0.00 9 GLU A CA 17
ATOM 19822 C C . GLU A 1 9 ? -20.780 -2.613 -4.462 1.00 0.00 9 GLU A C 17
ATOM 19823 O O . GLU A 1 9 ? -21.197 -1.784 -3.678 1.00 0.00 9 GLU A O 17
ATOM 19835 N N . ASP A 1 10 ? -19.638 -3.214 -4.267 1.00 0.00 10 ASP A N 17
ATOM 19836 C CA . ASP A 1 10 ? -18.821 -2.886 -3.063 1.00 0.00 10 ASP A CA 17
ATOM 19837 C C . ASP A 1 10 ? -17.441 -2.380 -3.498 1.00 0.00 10 ASP A C 17
ATOM 19838 O O . ASP A 1 10 ? -16.537 -3.161 -3.719 1.00 0.00 10 ASP A O 17
ATOM 19847 N N . PRO A 1 11 ? -17.321 -1.081 -3.603 1.00 0.00 11 PRO A N 17
ATOM 19848 C CA . PRO A 1 11 ? -16.062 -0.430 -4.007 1.00 0.00 11 PRO A CA 17
ATOM 19849 C C . PRO A 1 11 ? -15.079 -0.379 -2.831 1.00 0.00 11 PRO A C 17
ATOM 19850 O O . PRO A 1 11 ? -15.285 -1.004 -1.810 1.00 0.00 11 PRO A O 17
ATOM 19861 N N . VAL A 1 12 ? -14.016 0.373 -2.977 1.00 0.00 12 VAL A N 17
ATOM 19862 C CA . VAL A 1 12 ? -13.000 0.494 -1.885 1.00 0.00 12 VAL A CA 17
ATOM 19863 C C . VAL A 1 12 ? -12.846 -0.836 -1.138 1.00 0.00 12 VAL A C 17
ATOM 19864 O O . VAL A 1 12 ? -12.986 -0.905 0.065 1.00 0.00 12 VAL A O 17
ATOM 19877 N N . GLU A 1 13 ? -12.548 -1.894 -1.843 1.00 0.00 13 GLU A N 17
ATOM 19878 C CA . GLU A 1 13 ? -12.380 -3.214 -1.170 1.00 0.00 13 GLU A CA 17
ATOM 19879 C C . GLU A 1 13 ? -11.042 -3.835 -1.585 1.00 0.00 13 GLU A C 17
ATOM 19880 O O . GLU A 1 13 ? -10.655 -3.783 -2.736 1.00 0.00 13 GLU A O 17
ATOM 19892 N N . CYS A 1 14 ? -10.336 -4.425 -0.658 1.00 0.00 14 CYS A N 17
ATOM 19893 C CA . CYS A 1 14 ? -9.027 -5.052 -1.003 1.00 0.00 14 CYS A CA 17
ATOM 19894 C C . CYS A 1 14 ? -9.207 -5.948 -2.235 1.00 0.00 14 CYS A C 17
ATOM 19895 O O . CYS A 1 14 ? -9.834 -6.984 -2.151 1.00 0.00 14 CYS A O 17
ATOM 19902 N N . PRO A 1 15 ? -8.661 -5.518 -3.347 1.00 0.00 15 PRO A N 17
ATOM 19903 C CA . PRO A 1 15 ? -8.757 -6.265 -4.615 1.00 0.00 15 PRO A CA 17
ATOM 19904 C C . PRO A 1 15 ? -7.763 -7.433 -4.652 1.00 0.00 15 PRO A C 17
ATOM 19905 O O . PRO A 1 15 ? -7.526 -8.018 -5.689 1.00 0.00 15 PRO A O 17
ATOM 19916 N N . LEU A 1 16 ? -7.182 -7.782 -3.536 1.00 0.00 16 LEU A N 17
ATOM 19917 C CA . LEU A 1 16 ? -6.211 -8.913 -3.533 1.00 0.00 16 LEU A CA 17
ATOM 19918 C C . LEU A 1 16 ? -6.778 -10.069 -2.707 1.00 0.00 16 LEU A C 17
ATOM 19919 O O . LEU A 1 16 ? -6.451 -11.218 -2.926 1.00 0.00 16 LEU A O 17
ATOM 19935 N N . CYS A 1 17 ? -7.632 -9.777 -1.766 1.00 0.00 17 CYS A N 17
ATOM 19936 C CA . CYS A 1 17 ? -8.225 -10.862 -0.937 1.00 0.00 17 CYS A CA 17
ATOM 19937 C C . CYS A 1 17 ? -9.735 -10.636 -0.816 1.00 0.00 17 CYS A C 17
ATOM 19938 O O . CYS A 1 17 ? -10.430 -11.358 -0.128 1.00 0.00 17 CYS A O 17
ATOM 19945 N N . MET A 1 18 ? -10.245 -9.637 -1.484 1.00 0.00 18 MET A N 17
ATOM 19946 C CA . MET A 1 18 ? -11.703 -9.356 -1.417 1.00 0.00 18 MET A CA 17
ATOM 19947 C C . MET A 1 18 ? -12.101 -9.042 0.027 1.00 0.00 18 MET A C 17
ATOM 19948 O O . MET A 1 18 ? -12.061 -9.893 0.893 1.00 0.00 18 MET A O 17
ATOM 19962 N N . GLU A 1 19 ? -12.487 -7.825 0.288 1.00 0.00 19 GLU A N 17
ATOM 19963 C CA . GLU A 1 19 ? -12.891 -7.447 1.671 1.00 0.00 19 GLU A CA 17
ATOM 19964 C C . GLU A 1 19 ? -13.279 -5.965 1.692 1.00 0.00 19 GLU A C 17
ATOM 19965 O O . GLU A 1 19 ? -12.693 -5.165 0.990 1.00 0.00 19 GLU A O 17
ATOM 19977 N N . PRO A 1 20 ? -14.259 -5.644 2.497 1.00 0.00 20 PRO A N 17
ATOM 19978 C CA . PRO A 1 20 ? -14.752 -4.263 2.631 1.00 0.00 20 PRO A CA 17
ATOM 19979 C C . PRO A 1 20 ? -13.799 -3.437 3.495 1.00 0.00 20 PRO A C 17
ATOM 19980 O O . PRO A 1 20 ? -13.681 -3.645 4.686 1.00 0.00 20 PRO A O 17
ATOM 19991 N N . LEU A 1 21 ? -13.118 -2.500 2.898 1.00 0.00 21 LEU A N 17
ATOM 19992 C CA . LEU A 1 21 ? -12.170 -1.653 3.672 1.00 0.00 21 LEU A CA 17
ATOM 19993 C C . LEU A 1 21 ? -12.944 -0.835 4.706 1.00 0.00 21 LEU A C 17
ATOM 19994 O O . LEU A 1 21 ? -14.146 -0.683 4.618 1.00 0.00 21 LEU A O 17
ATOM 20010 N N . GLU A 1 22 ? -12.261 -0.300 5.678 1.00 0.00 22 GLU A N 17
ATOM 20011 C CA . GLU A 1 22 ? -12.951 0.521 6.711 1.00 0.00 22 GLU A CA 17
ATOM 20012 C C . GLU A 1 22 ? -12.748 2.002 6.387 1.00 0.00 22 GLU A C 17
ATOM 20013 O O . GLU A 1 22 ? -11.863 2.368 5.640 1.00 0.00 22 GLU A O 17
ATOM 20025 N N . ILE A 1 23 ? -13.562 2.856 6.940 1.00 0.00 23 ILE A N 17
ATOM 20026 C CA . ILE A 1 23 ? -13.422 4.313 6.661 1.00 0.00 23 ILE A CA 17
ATOM 20027 C C . ILE A 1 23 ? -11.995 4.769 6.988 1.00 0.00 23 ILE A C 17
ATOM 20028 O O . ILE A 1 23 ? -11.405 5.553 6.270 1.00 0.00 23 ILE A O 17
ATOM 20044 N N . ASP A 1 24 ? -11.443 4.298 8.072 1.00 0.00 24 ASP A N 17
ATOM 20045 C CA . ASP A 1 24 ? -10.063 4.717 8.453 1.00 0.00 24 ASP A CA 17
ATOM 20046 C C . ASP A 1 24 ? -9.023 3.932 7.647 1.00 0.00 24 ASP A C 17
ATOM 20047 O O . ASP A 1 24 ? -7.879 4.331 7.544 1.00 0.00 24 ASP A O 17
ATOM 20056 N N . ASP A 1 25 ? -9.397 2.818 7.080 1.00 0.00 25 ASP A N 17
ATOM 20057 C CA . ASP A 1 25 ? -8.411 2.019 6.293 1.00 0.00 25 ASP A CA 17
ATOM 20058 C C . ASP A 1 25 ? -8.570 2.323 4.803 1.00 0.00 25 ASP A C 17
ATOM 20059 O O . ASP A 1 25 ? -7.983 1.672 3.962 1.00 0.00 25 ASP A O 17
ATOM 20068 N N . ILE A 1 26 ? -9.358 3.307 4.468 1.00 0.00 26 ILE A N 17
ATOM 20069 C CA . ILE A 1 26 ? -9.552 3.647 3.031 1.00 0.00 26 ILE A CA 17
ATOM 20070 C C . ILE A 1 26 ? -8.244 4.209 2.460 1.00 0.00 26 ILE A C 17
ATOM 20071 O O . ILE A 1 26 ? -7.947 4.051 1.292 1.00 0.00 26 ILE A O 17
ATOM 20087 N N . ASN A 1 27 ? -7.462 4.865 3.273 1.00 0.00 27 ASN A N 17
ATOM 20088 C CA . ASN A 1 27 ? -6.179 5.439 2.774 1.00 0.00 27 ASN A CA 17
ATOM 20089 C C . ASN A 1 27 ? -5.013 4.554 3.215 1.00 0.00 27 ASN A C 17
ATOM 20090 O O . ASN A 1 27 ? -3.957 5.035 3.573 1.00 0.00 27 ASN A O 17
ATOM 20101 N N . PHE A 1 28 ? -5.193 3.262 3.189 1.00 0.00 28 PHE A N 17
ATOM 20102 C CA . PHE A 1 28 ? -4.092 2.348 3.602 1.00 0.00 28 PHE A CA 17
ATOM 20103 C C . PHE A 1 28 ? -3.612 1.555 2.385 1.00 0.00 28 PHE A C 17
ATOM 20104 O O . PHE A 1 28 ? -4.264 0.634 1.934 1.00 0.00 28 PHE A O 17
ATOM 20121 N N . PHE A 1 29 ? -2.478 1.907 1.847 1.00 0.00 29 PHE A N 17
ATOM 20122 C CA . PHE A 1 29 ? -1.959 1.174 0.658 1.00 0.00 29 PHE A CA 17
ATOM 20123 C C . PHE A 1 29 ? -0.548 0.663 0.948 1.00 0.00 29 PHE A C 17
ATOM 20124 O O . PHE A 1 29 ? 0.215 1.312 1.635 1.00 0.00 29 PHE A O 17
ATOM 20141 N N . PRO A 1 30 ? -0.239 -0.485 0.404 1.00 0.00 30 PRO A N 17
ATOM 20142 C CA . PRO A 1 30 ? 1.080 -1.107 0.575 1.00 0.00 30 PRO A CA 17
ATOM 20143 C C . PRO A 1 30 ? 2.091 -0.417 -0.342 1.00 0.00 30 PRO A C 17
ATOM 20144 O O . PRO A 1 30 ? 3.284 -0.566 -0.192 1.00 0.00 30 PRO A O 17
ATOM 20155 N N . CYS A 1 31 ? 1.613 0.342 -1.289 1.00 0.00 31 CYS A N 17
ATOM 20156 C CA . CYS A 1 31 ? 2.536 1.047 -2.219 1.00 0.00 31 CYS A CA 17
ATOM 20157 C C . CYS A 1 31 ? 2.113 2.513 -2.344 1.00 0.00 31 CYS A C 17
ATOM 20158 O O . CYS A 1 31 ? 0.973 2.862 -2.112 1.00 0.00 31 CYS A O 17
ATOM 20165 N N . THR A 1 32 ? 3.026 3.378 -2.699 1.00 0.00 32 THR A N 17
ATOM 20166 C CA . THR A 1 32 ? 2.675 4.822 -2.826 1.00 0.00 32 THR A CA 17
ATOM 20167 C C . THR A 1 32 ? 2.221 5.140 -4.254 1.00 0.00 32 THR A C 17
ATOM 20168 O O . THR A 1 32 ? 2.512 6.196 -4.780 1.00 0.00 32 THR A O 17
ATOM 20179 N N . CYS A 1 33 ? 1.502 4.252 -4.887 1.00 0.00 33 CYS A N 17
ATOM 20180 C CA . CYS A 1 33 ? 1.034 4.541 -6.273 1.00 0.00 33 CYS A CA 17
ATOM 20181 C C . CYS A 1 33 ? -0.494 4.591 -6.295 1.00 0.00 33 CYS A C 17
ATOM 20182 O O . CYS A 1 33 ? -1.094 5.124 -7.207 1.00 0.00 33 CYS A O 17
ATOM 20189 N N . GLY A 1 34 ? -1.132 4.051 -5.292 1.00 0.00 34 GLY A N 17
ATOM 20190 C CA . GLY A 1 34 ? -2.620 4.085 -5.258 1.00 0.00 34 GLY A CA 17
ATOM 20191 C C . GLY A 1 34 ? -3.173 2.699 -4.926 1.00 0.00 34 GLY A C 17
ATOM 20192 O O . GLY A 1 34 ? -3.964 2.546 -4.016 1.00 0.00 34 GLY A O 17
ATOM 20196 N N . TYR A 1 35 ? -2.776 1.689 -5.654 1.00 0.00 35 TYR A N 17
ATOM 20197 C CA . TYR A 1 35 ? -3.298 0.322 -5.367 1.00 0.00 35 TYR A CA 17
ATOM 20198 C C . TYR A 1 35 ? -3.280 0.082 -3.859 1.00 0.00 35 TYR A C 17
ATOM 20199 O O . TYR A 1 35 ? -2.278 -0.305 -3.292 1.00 0.00 35 TYR A O 17
ATOM 20217 N N . GLN A 1 36 ? -4.385 0.310 -3.205 1.00 0.00 36 GLN A N 17
ATOM 20218 C CA . GLN A 1 36 ? -4.433 0.099 -1.734 1.00 0.00 36 GLN A CA 17
ATOM 20219 C C . GLN A 1 36 ? -4.858 -1.338 -1.445 1.00 0.00 36 GLN A C 17
ATOM 20220 O O . GLN A 1 36 ? -5.220 -2.082 -2.336 1.00 0.00 36 GLN A O 17
ATOM 20234 N N . ILE A 1 37 ? -4.815 -1.739 -0.207 1.00 0.00 37 ILE A N 17
ATOM 20235 C CA . ILE A 1 37 ? -5.213 -3.128 0.136 1.00 0.00 37 ILE A CA 17
ATOM 20236 C C . ILE A 1 37 ? -5.715 -3.164 1.582 1.00 0.00 37 ILE A C 17
ATOM 20237 O O . ILE A 1 37 ? -5.864 -2.141 2.219 1.00 0.00 37 ILE A O 17
ATOM 20253 N N . CYS A 1 38 ? -5.976 -4.328 2.107 1.00 0.00 38 CYS A N 17
ATOM 20254 C CA . CYS A 1 38 ? -6.466 -4.408 3.509 1.00 0.00 38 CYS A CA 17
ATOM 20255 C C . CYS A 1 38 ? -5.265 -4.539 4.454 1.00 0.00 38 CYS A C 17
ATOM 20256 O O . CYS A 1 38 ? -4.134 -4.638 4.022 1.00 0.00 38 CYS A O 17
ATOM 20263 N N . ARG A 1 39 ? -5.494 -4.520 5.736 1.00 0.00 39 ARG A N 17
ATOM 20264 C CA . ARG A 1 39 ? -4.356 -4.620 6.696 1.00 0.00 39 ARG A CA 17
ATOM 20265 C C . ARG A 1 39 ? -3.836 -6.060 6.764 1.00 0.00 39 ARG A C 17
ATOM 20266 O O . ARG A 1 39 ? -2.708 -6.300 7.144 1.00 0.00 39 ARG A O 17
ATOM 20287 N N . PHE A 1 40 ? -4.645 -7.020 6.413 1.00 0.00 40 PHE A N 17
ATOM 20288 C CA . PHE A 1 40 ? -4.186 -8.440 6.475 1.00 0.00 40 PHE A CA 17
ATOM 20289 C C . PHE A 1 40 ? -3.319 -8.770 5.256 1.00 0.00 40 PHE A C 17
ATOM 20290 O O . PHE A 1 40 ? -2.557 -9.715 5.264 1.00 0.00 40 PHE A O 17
ATOM 20307 N N . CYS A 1 41 ? -3.430 -8.004 4.206 1.00 0.00 41 CYS A N 17
ATOM 20308 C CA . CYS A 1 41 ? -2.614 -8.282 2.991 1.00 0.00 41 CYS A CA 17
ATOM 20309 C C . CYS A 1 41 ? -1.299 -7.500 3.059 1.00 0.00 41 CYS A C 17
ATOM 20310 O O . CYS A 1 41 ? -0.371 -7.765 2.322 1.00 0.00 41 CYS A O 17
ATOM 20317 N N . TRP A 1 42 ? -1.222 -6.523 3.920 1.00 0.00 42 TRP A N 17
ATOM 20318 C CA . TRP A 1 42 ? 0.024 -5.709 4.011 1.00 0.00 42 TRP A CA 17
ATOM 20319 C C . TRP A 1 42 ? 0.994 -6.317 5.030 1.00 0.00 42 TRP A C 17
ATOM 20320 O O . TRP A 1 42 ? 2.121 -6.634 4.707 1.00 0.00 42 TRP A O 17
ATOM 20341 N N . HIS A 1 43 ? 0.579 -6.468 6.259 1.00 0.00 43 HIS A N 17
ATOM 2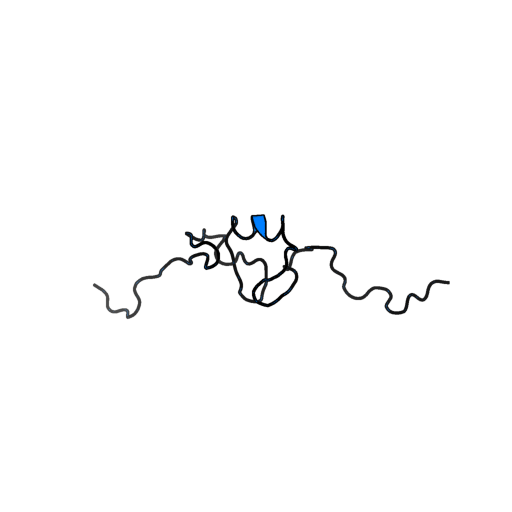0342 C CA . HIS A 1 43 ? 1.501 -7.039 7.283 1.00 0.00 43 HIS A CA 17
ATOM 20343 C C . HIS A 1 43 ? 1.780 -8.512 6.974 1.00 0.00 43 HIS A C 17
ATOM 20344 O O . HIS A 1 43 ? 2.596 -9.144 7.616 1.00 0.00 43 HIS A O 17
ATOM 20358 N N . ARG A 1 44 ? 1.116 -9.070 5.999 1.00 0.00 44 ARG A N 17
ATOM 20359 C CA . ARG A 1 44 ? 1.357 -10.502 5.662 1.00 0.00 44 ARG A CA 17
ATOM 20360 C C . ARG A 1 44 ? 2.223 -10.593 4.405 1.00 0.00 44 ARG A C 17
ATOM 20361 O O . ARG A 1 44 ? 3.073 -11.453 4.284 1.00 0.00 44 ARG A O 17
ATOM 20382 N N . ILE A 1 45 ? 2.012 -9.712 3.465 1.00 0.00 45 ILE A N 17
ATOM 20383 C CA . ILE A 1 45 ? 2.822 -9.746 2.215 1.00 0.00 45 ILE A CA 17
ATOM 20384 C C . ILE A 1 45 ? 4.225 -9.205 2.504 1.00 0.00 45 ILE A C 17
ATOM 20385 O O . ILE A 1 45 ? 5.201 -9.647 1.930 1.00 0.00 45 ILE A O 17
ATOM 20401 N N . ARG A 1 46 ? 4.333 -8.255 3.391 1.00 0.00 46 ARG A N 17
ATOM 20402 C CA . ARG A 1 46 ? 5.672 -7.689 3.716 1.00 0.00 46 ARG A CA 17
ATOM 20403 C C . ARG A 1 46 ? 6.292 -8.481 4.871 1.00 0.00 46 ARG A C 17
ATOM 20404 O O . ARG A 1 46 ? 7.216 -8.031 5.520 1.00 0.00 46 ARG A O 17
ATOM 20425 N N . THR A 1 47 ? 5.786 -9.654 5.137 1.00 0.00 47 THR A N 17
ATOM 20426 C CA . THR A 1 47 ? 6.343 -10.468 6.255 1.00 0.00 47 THR A CA 17
ATOM 20427 C C . THR A 1 47 ? 6.851 -11.810 5.718 1.00 0.00 47 THR A C 17
ATOM 20428 O O . THR A 1 47 ? 7.935 -12.248 6.047 1.00 0.00 47 THR A O 17
ATOM 20439 N N . ASP A 1 48 ? 6.075 -12.469 4.902 1.00 0.00 48 ASP A N 17
ATOM 20440 C CA . ASP A 1 48 ? 6.518 -13.784 4.356 1.00 0.00 48 ASP A CA 17
ATOM 20441 C C . ASP A 1 48 ? 6.481 -13.749 2.826 1.00 0.00 48 ASP A C 17
ATOM 20442 O O . ASP A 1 48 ? 6.705 -14.747 2.169 1.00 0.00 48 ASP A O 17
ATOM 20451 N N . GLU A 1 49 ? 6.203 -12.611 2.252 1.00 0.00 49 GLU A N 17
ATOM 20452 C CA . GLU A 1 49 ? 6.155 -12.520 0.765 1.00 0.00 49 GLU A CA 17
ATOM 20453 C C . GLU A 1 49 ? 7.299 -11.631 0.270 1.00 0.00 49 GLU A C 17
ATOM 20454 O O . GLU A 1 49 ? 8.350 -11.560 0.875 1.00 0.00 49 GLU A O 17
ATOM 20466 N N . ASN A 1 50 ? 7.101 -10.950 -0.825 1.00 0.00 50 ASN A N 17
ATOM 20467 C CA . ASN A 1 50 ? 8.174 -10.065 -1.358 1.00 0.00 50 ASN A CA 17
ATOM 20468 C C . ASN A 1 50 ? 7.930 -8.631 -0.885 1.00 0.00 50 ASN A C 17
ATOM 20469 O O . ASN A 1 50 ? 8.854 -7.879 -0.650 1.00 0.00 50 ASN A O 17
ATOM 20480 N N . GLY A 1 51 ? 6.691 -8.249 -0.740 1.00 0.00 51 GLY A N 17
ATOM 20481 C CA . GLY A 1 51 ? 6.386 -6.865 -0.278 1.00 0.00 51 GLY A CA 17
ATOM 20482 C C . GLY A 1 51 ? 6.438 -5.902 -1.466 1.00 0.00 51 GLY A C 17
ATOM 20483 O O . GLY A 1 51 ? 6.647 -4.715 -1.304 1.00 0.00 51 GLY A O 17
ATOM 20487 N N . LEU A 1 52 ? 6.249 -6.399 -2.656 1.00 0.00 52 LEU A N 17
ATOM 20488 C CA . LEU A 1 52 ? 6.289 -5.507 -3.850 1.00 0.00 52 LEU A CA 17
ATOM 20489 C C . LEU A 1 52 ? 4.864 -5.099 -4.234 1.00 0.00 52 LEU A C 17
ATOM 20490 O O . LEU A 1 52 ? 3.895 -5.600 -3.699 1.00 0.00 52 LEU A O 17
ATOM 20506 N N . CYS A 1 53 ? 4.734 -4.192 -5.164 1.00 0.00 53 CYS A N 17
ATOM 20507 C CA . CYS A 1 53 ? 3.378 -3.747 -5.594 1.00 0.00 53 CYS A CA 17
ATOM 20508 C C . CYS A 1 53 ? 2.901 -4.631 -6.754 1.00 0.00 53 CYS A C 17
ATOM 20509 O O . CYS A 1 53 ? 3.568 -4.724 -7.766 1.00 0.00 53 CYS A O 17
ATOM 20516 N N . PRO A 1 54 ? 1.762 -5.255 -6.579 1.00 0.00 54 PRO A N 17
ATOM 20517 C CA . PRO A 1 54 ? 1.182 -6.135 -7.607 1.00 0.00 54 PRO A CA 17
ATOM 20518 C C . PRO A 1 54 ? 0.519 -5.297 -8.705 1.00 0.00 54 PRO A C 17
ATOM 20519 O O . PRO A 1 54 ? -0.076 -5.821 -9.625 1.00 0.00 54 PRO A O 17
ATOM 20530 N N . ALA A 1 55 ? 0.615 -3.999 -8.612 1.00 0.00 55 ALA A N 17
ATOM 20531 C CA . ALA A 1 55 ? -0.012 -3.131 -9.647 1.00 0.00 55 ALA A CA 17
ATOM 20532 C C . ALA A 1 55 ? 1.074 -2.367 -10.405 1.00 0.00 55 ALA A C 17
ATOM 20533 O O . ALA A 1 55 ? 1.113 -2.368 -11.620 1.00 0.00 55 ALA A O 17
ATOM 20540 N N . CYS A 1 56 ? 1.958 -1.712 -9.703 1.00 0.00 56 CYS A N 17
ATOM 20541 C CA . CYS A 1 56 ? 3.034 -0.948 -10.395 1.00 0.00 56 CYS A CA 17
ATOM 20542 C C . CYS A 1 56 ? 4.391 -1.624 -10.144 1.00 0.00 56 CYS A C 17
ATOM 20543 O O . CYS A 1 56 ? 5.392 -1.256 -10.725 1.00 0.00 56 CYS A O 17
ATOM 20550 N N . ARG A 1 57 ? 4.420 -2.616 -9.288 1.00 0.00 57 ARG A N 17
ATOM 20551 C CA . ARG A 1 57 ? 5.698 -3.339 -8.995 1.00 0.00 57 ARG A CA 17
ATOM 20552 C C . ARG A 1 57 ? 6.526 -2.579 -7.952 1.00 0.00 57 ARG A C 17
ATOM 20553 O O . ARG A 1 57 ? 7.181 -3.180 -7.124 1.00 0.00 57 ARG A O 17
ATOM 20574 N N . LYS A 1 58 ? 6.518 -1.270 -7.987 1.00 0.00 58 LYS A N 17
ATOM 20575 C CA . LYS A 1 58 ? 7.321 -0.489 -6.995 1.00 0.00 58 LYS A CA 17
ATOM 20576 C C . LYS A 1 58 ? 7.215 -1.142 -5.613 1.00 0.00 58 LYS A C 17
ATOM 20577 O O . LYS A 1 58 ? 6.218 -1.758 -5.292 1.00 0.00 58 LYS A O 17
ATOM 20596 N N . PRO A 1 59 ? 8.261 -0.994 -4.837 1.00 0.00 59 PRO A N 17
ATOM 20597 C CA . PRO A 1 59 ? 8.336 -1.565 -3.479 1.00 0.00 59 PRO A CA 17
ATOM 20598 C C . PRO A 1 59 ? 7.544 -0.715 -2.477 1.00 0.00 59 PRO A C 17
ATOM 20599 O O . PRO A 1 59 ? 7.623 0.497 -2.473 1.00 0.00 59 PRO A O 17
ATOM 20610 N N . TYR A 1 60 ? 6.789 -1.350 -1.620 1.00 0.00 60 TYR A N 17
ATOM 20611 C CA . TYR A 1 60 ? 5.997 -0.595 -0.605 1.00 0.00 60 TYR A CA 17
ATOM 20612 C C . TYR A 1 60 ? 6.875 0.494 0.019 1.00 0.00 60 TYR A C 17
ATOM 20613 O O . TYR A 1 60 ? 8.086 0.430 -0.065 1.00 0.00 60 TYR A O 17
ATOM 20631 N N . PRO A 1 61 ? 6.242 1.462 0.638 1.00 0.00 61 PRO A N 17
ATOM 20632 C CA . PRO A 1 61 ? 6.952 2.574 1.294 1.00 0.00 61 PRO A CA 17
ATOM 20633 C C . PRO A 1 61 ? 7.523 2.116 2.638 1.00 0.00 61 PRO A C 17
ATOM 20634 O O . PRO A 1 61 ? 8.720 2.113 2.847 1.00 0.00 61 PRO A O 17
ATOM 20645 N N . GLU A 1 62 ? 6.675 1.727 3.550 1.00 0.00 62 GLU A N 17
ATOM 20646 C CA . GLU A 1 62 ? 7.168 1.269 4.878 1.00 0.00 62 GLU A CA 17
ATOM 20647 C C . GLU A 1 62 ? 7.871 -0.081 4.724 1.00 0.00 62 GLU A C 17
ATOM 20648 O O . GLU A 1 62 ? 8.063 -0.571 3.629 1.00 0.00 62 GLU A O 17
ATOM 20660 N N . ASP A 1 63 ? 8.255 -0.686 5.814 1.00 0.00 63 ASP A N 17
ATOM 20661 C CA . ASP A 1 63 ? 8.943 -2.005 5.737 1.00 0.00 63 ASP A CA 17
ATOM 20662 C C . ASP A 1 63 ? 9.590 -2.309 7.097 1.00 0.00 63 ASP A C 17
ATOM 20663 O O . ASP A 1 63 ? 9.322 -3.334 7.689 1.00 0.00 63 ASP A O 17
ATOM 20672 N N . PRO A 1 64 ? 10.416 -1.402 7.557 1.00 0.00 64 PRO A N 17
ATOM 20673 C CA . PRO A 1 64 ? 11.102 -1.545 8.852 1.00 0.00 64 PRO A CA 17
ATOM 20674 C C . PRO A 1 64 ? 10.135 -1.211 9.992 1.00 0.00 64 PRO A C 17
ATOM 20675 O O . PRO A 1 64 ? 9.708 -2.074 10.732 1.00 0.00 64 PRO A O 17
ATOM 20686 N N . ALA A 1 65 ? 9.781 0.037 10.129 1.00 0.00 65 ALA A N 17
ATOM 20687 C CA . ALA A 1 65 ? 8.837 0.432 11.211 1.00 0.00 65 ALA A CA 17
ATOM 20688 C C . ALA A 1 65 ? 9.219 -0.269 12.516 1.00 0.00 65 ALA A C 17
ATOM 20689 O O . ALA A 1 65 ? 8.414 -0.941 13.129 1.00 0.00 65 ALA A O 17
ATOM 20696 N N . VAL A 1 66 ? 10.439 -0.113 12.950 1.00 0.00 66 VAL A N 17
ATOM 20697 C CA . VAL A 1 66 ? 10.867 -0.765 14.221 1.00 0.00 66 VAL A CA 17
ATOM 20698 C C . VAL A 1 66 ? 11.175 0.313 15.260 1.00 0.00 66 VAL A C 17
ATOM 20699 O O . VAL A 1 66 ? 10.315 0.727 16.011 1.00 0.00 66 VAL A O 17
ATOM 20712 N N . TYR A 1 67 ? 12.394 0.776 15.306 1.00 0.00 67 TYR A N 17
ATOM 20713 C CA . TYR A 1 67 ? 12.753 1.830 16.295 1.00 0.00 67 TYR A CA 17
ATOM 20714 C C . TYR A 1 67 ? 12.140 1.484 17.655 1.00 0.00 67 TYR A C 17
ATOM 20715 O O . TYR A 1 67 ? 11.239 2.150 18.127 1.00 0.00 67 TYR A O 17
ATOM 20733 N N . LYS A 1 68 ? 12.619 0.447 18.285 1.00 0.00 68 LYS A N 17
ATOM 20734 C CA . LYS A 1 68 ? 12.062 0.058 19.612 1.00 0.00 68 LYS A CA 17
ATOM 20735 C C . LYS A 1 68 ? 12.600 1.007 20.689 1.00 0.00 68 LYS A C 17
ATOM 20736 O O . LYS A 1 68 ? 13.664 1.575 20.537 1.00 0.00 68 LYS A O 17
ATOM 20755 N N . PRO A 1 69 ? 11.843 1.149 21.749 1.00 0.00 69 PRO A N 17
ATOM 20756 C CA . PRO A 1 69 ? 12.208 2.024 22.879 1.00 0.00 69 PRO A CA 17
ATOM 20757 C C . PRO A 1 69 ? 13.221 1.335 23.802 1.00 0.00 69 PRO A C 17
ATOM 20758 O O . PRO A 1 69 ? 13.443 1.763 24.917 1.00 0.00 69 PRO A O 17
ATOM 20769 N N . LEU A 1 70 ? 13.835 0.273 23.355 1.00 0.00 70 LEU A N 17
ATOM 20770 C CA . LEU A 1 70 ? 14.823 -0.429 24.221 1.00 0.00 70 LEU A CA 17
ATOM 20771 C C . LEU A 1 70 ? 15.988 -0.937 23.367 1.00 0.00 70 LEU A C 17
ATOM 20772 O O . LEU A 1 70 ? 16.501 -2.017 23.584 1.00 0.00 70 LEU A O 17
ATOM 20788 N N . SER A 1 71 ? 16.408 -0.170 22.400 1.00 0.00 71 SER A N 17
ATOM 20789 C CA . SER A 1 71 ? 17.539 -0.614 21.538 1.00 0.00 71 SER A CA 17
ATOM 20790 C C . SER A 1 71 ? 18.446 0.578 21.230 1.00 0.00 71 SER A C 17
ATOM 20791 O O . SER A 1 71 ? 18.024 1.558 20.648 1.00 0.00 71 SER A O 17
ATOM 20799 N N . GLN A 1 72 ? 19.691 0.502 21.612 1.00 0.00 72 GLN A N 17
ATOM 20800 C CA . GLN A 1 72 ? 20.624 1.630 21.337 1.00 0.00 72 GLN A CA 17
ATOM 20801 C C . GLN A 1 72 ? 20.073 2.915 21.959 1.00 0.00 72 GLN A C 17
ATOM 20802 O O . GLN A 1 72 ? 20.026 3.952 21.326 1.00 0.00 72 GLN A O 17
ATOM 20816 N N . GLU A 1 73 ? 19.656 2.858 23.194 1.00 0.00 73 GLU A N 17
ATOM 20817 C CA . GLU A 1 73 ? 19.109 4.078 23.852 1.00 0.00 73 GLU A CA 17
ATOM 20818 C C . GLU A 1 73 ? 20.264 4.978 24.301 1.00 0.00 73 GLU A C 17
ATOM 20819 O O . GLU A 1 73 ? 20.061 6.095 24.733 1.00 0.00 73 GLU A O 17
ATOM 20831 N N . GLU A 1 74 ? 21.475 4.502 24.198 1.00 0.00 74 GLU A N 17
ATOM 20832 C CA . GLU A 1 74 ? 22.639 5.330 24.618 1.00 0.00 74 GLU A CA 17
ATOM 20833 C C . GLU A 1 74 ? 23.310 5.927 23.379 1.00 0.00 74 GLU A C 17
ATOM 20834 O O . GLU A 1 74 ? 24.517 6.057 23.318 1.00 0.00 74 GLU A O 17
ATOM 20846 N N . LEU A 1 75 ? 22.540 6.288 22.391 1.00 0.00 75 LEU A N 17
ATOM 20847 C CA . LEU A 1 75 ? 23.137 6.875 21.159 1.00 0.00 75 LEU A CA 17
ATOM 20848 C C . LEU A 1 75 ? 24.202 5.924 20.607 1.00 0.00 75 LEU A C 17
ATOM 20849 O O . LEU A 1 75 ? 24.578 4.961 21.245 1.00 0.00 75 LEU A O 17
ATOM 20865 N N . GLN A 1 76 ? 24.691 6.188 19.427 1.00 0.00 76 GLN A N 17
ATOM 20866 C CA . GLN A 1 76 ? 25.732 5.301 18.835 1.00 0.00 76 GLN A CA 17
ATOM 20867 C C . GLN A 1 76 ? 27.058 5.512 19.570 1.00 0.00 76 GLN A C 17
ATOM 20868 O O . GLN A 1 76 ? 27.502 4.669 20.326 1.00 0.00 76 GLN A O 17
ATOM 20882 N N . ARG A 1 77 ? 27.696 6.631 19.355 1.00 0.00 77 ARG A N 17
ATOM 20883 C CA . ARG A 1 77 ? 28.992 6.894 20.044 1.00 0.00 77 ARG A CA 17
ATOM 20884 C C . ARG A 1 77 ? 29.142 8.396 20.296 1.00 0.00 77 ARG A C 17
ATOM 20885 O O . ARG A 1 77 ? 28.729 8.908 21.317 1.00 0.00 77 ARG A O 17
ATOM 20906 N N . ILE A 1 78 ? 29.730 9.104 19.372 1.00 0.00 78 ILE A N 17
ATOM 20907 C CA . ILE A 1 78 ? 29.910 10.571 19.557 1.00 0.00 78 ILE A CA 17
ATOM 20908 C C . ILE A 1 78 ? 28.869 11.322 18.722 1.00 0.00 78 ILE A C 17
ATOM 20909 O O . ILE A 1 78 ? 29.058 11.416 17.521 1.00 0.00 78 ILE A O 17
ATOM 20928 N N . MET A 1 1 ? -21.357 17.406 7.645 1.00 0.00 1 MET A N 18
ATOM 20929 C CA . MET A 1 1 ? -21.774 17.999 8.947 1.00 0.00 1 MET A CA 18
ATOM 20930 C C . MET A 1 1 ? -21.174 17.185 10.098 1.00 0.00 1 MET A C 18
ATOM 20931 O O . MET A 1 1 ? -20.090 17.467 10.568 1.00 0.00 1 MET A O 18
ATOM 20947 N N . SER A 1 2 ? -21.871 16.180 10.554 1.00 0.00 2 SER A N 18
ATOM 20948 C CA . SER A 1 2 ? -21.340 15.351 11.675 1.00 0.00 2 SER A CA 18
ATOM 20949 C C . SER A 1 2 ? -19.970 14.788 11.296 1.00 0.00 2 SER A C 18
ATOM 20950 O O . SER A 1 2 ? -19.054 14.768 12.094 1.00 0.00 2 SER A O 18
ATOM 20958 N N . ARG A 1 3 ? -19.820 14.326 10.085 1.00 0.00 3 ARG A N 18
ATOM 20959 C CA . ARG A 1 3 ? -18.507 13.762 9.661 1.00 0.00 3 ARG A CA 18
ATOM 20960 C C . ARG A 1 3 ? -18.248 12.460 10.422 1.00 0.00 3 ARG A C 18
ATOM 20961 O O . ARG A 1 3 ? -17.321 12.358 11.200 1.00 0.00 3 ARG A O 18
ATOM 20982 N N . SER A 1 4 ? -19.063 11.464 10.204 1.00 0.00 4 SER A N 18
ATOM 20983 C CA . SER A 1 4 ? -18.866 10.170 10.916 1.00 0.00 4 SER A CA 18
ATOM 20984 C C . SER A 1 4 ? -19.284 9.017 9.998 1.00 0.00 4 SER A C 18
ATOM 20985 O O . SER A 1 4 ? -20.027 9.216 9.058 1.00 0.00 4 SER A O 18
ATOM 20993 N N . PRO A 1 5 ? -18.793 7.842 10.302 1.00 0.00 5 PRO A N 18
ATOM 20994 C CA . PRO A 1 5 ? -19.098 6.630 9.521 1.00 0.00 5 PRO A CA 18
ATOM 20995 C C . PRO A 1 5 ? -20.502 6.118 9.852 1.00 0.00 5 PRO A C 18
ATOM 20996 O O . PRO A 1 5 ? -21.039 6.387 10.909 1.00 0.00 5 PRO A O 18
ATOM 21007 N N . ASP A 1 6 ? -21.099 5.384 8.956 1.00 0.00 6 ASP A N 18
ATOM 21008 C CA . ASP A 1 6 ? -22.466 4.855 9.216 1.00 0.00 6 ASP A CA 18
ATOM 21009 C C . ASP A 1 6 ? -22.961 4.107 7.977 1.00 0.00 6 ASP A C 18
ATOM 21010 O O . ASP A 1 6 ? -22.227 3.899 7.031 1.00 0.00 6 ASP A O 18
ATOM 21019 N N . ALA A 1 7 ? -24.199 3.700 7.972 1.00 0.00 7 ALA A N 18
ATOM 21020 C CA . ALA A 1 7 ? -24.735 2.967 6.791 1.00 0.00 7 ALA A CA 18
ATOM 21021 C C . ALA A 1 7 ? -24.753 3.902 5.580 1.00 0.00 7 ALA A C 18
ATOM 21022 O O . ALA A 1 7 ? -24.181 4.974 5.605 1.00 0.00 7 ALA A O 18
ATOM 21029 N N . LYS A 1 8 ? -25.405 3.508 4.520 1.00 0.00 8 LYS A N 18
ATOM 21030 C CA . LYS A 1 8 ? -25.455 4.379 3.313 1.00 0.00 8 LYS A CA 18
ATOM 21031 C C . LYS A 1 8 ? -24.046 4.535 2.738 1.00 0.00 8 LYS A C 18
ATOM 21032 O O . LYS A 1 8 ? -23.102 3.930 3.208 1.00 0.00 8 LYS A O 18
ATOM 21051 N N . GLU A 1 9 ? -23.895 5.343 1.724 1.00 0.00 9 GLU A N 18
ATOM 21052 C CA . GLU A 1 9 ? -22.548 5.540 1.119 1.00 0.00 9 GLU A CA 18
ATOM 21053 C C . GLU A 1 9 ? -22.081 4.236 0.471 1.00 0.00 9 GLU A C 18
ATOM 21054 O O . GLU A 1 9 ? -22.720 3.208 0.586 1.00 0.00 9 GLU A O 18
ATOM 21066 N N . ASP A 1 10 ? -20.969 4.269 -0.211 1.00 0.00 10 ASP A N 18
ATOM 21067 C CA . ASP A 1 10 ? -20.456 3.033 -0.868 1.00 0.00 10 ASP A CA 18
ATOM 21068 C C . ASP A 1 10 ? -18.922 3.066 -0.889 1.00 0.00 10 ASP A C 18
ATOM 21069 O O . ASP A 1 10 ? -18.332 3.710 -1.734 1.00 0.00 10 ASP A O 18
ATOM 21078 N N . PRO A 1 11 ? -18.321 2.370 0.045 1.00 0.00 11 PRO A N 18
ATOM 21079 C CA . PRO A 1 11 ? -16.853 2.302 0.163 1.00 0.00 11 PRO A CA 18
ATOM 21080 C C . PRO A 1 11 ? -16.268 1.347 -0.884 1.00 0.00 11 PRO A C 18
ATOM 21081 O O . PRO A 1 11 ? -16.953 0.897 -1.781 1.00 0.00 11 PRO A O 18
ATOM 21092 N N . VAL A 1 12 ? -15.004 1.040 -0.774 1.00 0.00 12 VAL A N 18
ATOM 21093 C CA . VAL A 1 12 ? -14.371 0.119 -1.761 1.00 0.00 12 VAL A CA 18
ATOM 21094 C C . VAL A 1 12 ? -14.203 -1.266 -1.130 1.00 0.00 12 VAL A C 18
ATOM 21095 O O . VAL A 1 12 ? -14.821 -1.582 -0.133 1.00 0.00 12 VAL A O 18
ATOM 21108 N N . GLU A 1 13 ? -13.373 -2.095 -1.703 1.00 0.00 13 GLU A N 18
ATOM 21109 C CA . GLU A 1 13 ? -13.172 -3.456 -1.134 1.00 0.00 13 GLU A CA 18
ATOM 21110 C C . GLU A 1 13 ? -11.802 -3.992 -1.558 1.00 0.00 13 GLU A C 18
ATOM 21111 O O . GLU A 1 13 ? -11.447 -3.968 -2.720 1.00 0.00 13 GLU A O 18
ATOM 21123 N N . CYS A 1 14 ? -11.031 -4.478 -0.624 1.00 0.00 14 CYS A N 18
ATOM 21124 C CA . CYS A 1 14 ? -9.686 -5.018 -0.969 1.00 0.00 14 CYS A CA 18
ATOM 21125 C C . CYS A 1 14 ? -9.794 -5.908 -2.214 1.00 0.00 14 CYS A C 18
ATOM 21126 O O . CYS A 1 14 ? -10.364 -6.978 -2.150 1.00 0.00 14 CYS A O 18
ATOM 21133 N N . PRO A 1 15 ? -9.240 -5.447 -3.308 1.00 0.00 15 PRO A N 18
ATOM 21134 C CA . PRO A 1 15 ? -9.258 -6.197 -4.576 1.00 0.00 15 PRO A CA 18
ATOM 21135 C C . PRO A 1 15 ? -8.193 -7.299 -4.551 1.00 0.00 15 PRO A C 18
ATOM 21136 O O . PRO A 1 15 ? -8.023 -8.035 -5.503 1.00 0.00 15 PRO A O 18
ATOM 21147 N N . LEU A 1 16 ? -7.475 -7.414 -3.467 1.00 0.00 16 LEU A N 18
ATOM 21148 C CA . LEU A 1 16 ? -6.419 -8.459 -3.373 1.00 0.00 16 LEU A CA 18
ATOM 21149 C C . LEU A 1 16 ? -6.953 -9.658 -2.589 1.00 0.00 16 LEU A C 18
ATOM 21150 O O . LEU A 1 16 ? -6.519 -10.778 -2.772 1.00 0.00 16 LEU A O 18
ATOM 21166 N N . CYS A 1 17 ? -7.897 -9.429 -1.720 1.00 0.00 17 CYS A N 18
ATOM 21167 C CA . CYS A 1 17 ? -8.468 -10.551 -0.924 1.00 0.00 17 CYS A CA 18
ATOM 21168 C C . CYS A 1 17 ? -9.989 -10.390 -0.860 1.00 0.00 17 CYS A C 18
ATOM 21169 O O . CYS A 1 17 ? -10.662 -11.030 -0.078 1.00 0.00 17 CYS A O 18
ATOM 21176 N N . MET A 1 18 ? -10.529 -9.531 -1.680 1.00 0.00 18 MET A N 18
ATOM 21177 C CA . MET A 1 18 ? -12.000 -9.313 -1.679 1.00 0.00 18 MET A CA 18
ATOM 21178 C C . MET A 1 18 ? -12.489 -9.121 -0.243 1.00 0.00 18 MET A C 18
ATOM 21179 O O . MET A 1 18 ? -12.890 -10.057 0.420 1.00 0.00 18 MET A O 18
ATOM 21193 N N . GLU A 1 19 ? -12.461 -7.909 0.241 1.00 0.00 19 GLU A N 18
ATOM 21194 C CA . GLU A 1 19 ? -12.925 -7.648 1.632 1.00 0.00 19 GLU A CA 18
ATOM 21195 C C . GLU A 1 19 ? -13.511 -6.235 1.715 1.00 0.00 19 GLU A C 18
ATOM 21196 O O . GLU A 1 19 ? -13.270 -5.413 0.852 1.00 0.00 19 GLU A O 18
ATOM 21208 N N . PRO A 1 20 ? -14.269 -5.997 2.754 1.00 0.00 20 PRO A N 18
ATOM 21209 C CA . PRO A 1 20 ? -14.916 -4.694 2.985 1.00 0.00 20 PRO A CA 18
ATOM 21210 C C . PRO A 1 20 ? -13.915 -3.688 3.559 1.00 0.00 20 PRO A C 18
ATOM 21211 O O . PRO A 1 20 ? -13.390 -3.866 4.639 1.00 0.00 20 PRO A O 18
ATOM 21222 N N . LEU A 1 21 ? -13.649 -2.628 2.844 1.00 0.00 21 LEU A N 18
ATOM 21223 C CA . LEU A 1 21 ? -12.689 -1.609 3.350 1.00 0.00 21 LEU A CA 18
ATOM 21224 C C . LEU A 1 21 ? -13.422 -0.644 4.284 1.00 0.00 21 LEU A C 18
ATOM 21225 O O . LEU A 1 21 ? -14.553 -0.874 4.664 1.00 0.00 21 LEU A O 18
ATOM 21241 N N . GLU A 1 22 ? -12.791 0.436 4.656 1.00 0.00 22 GLU A N 18
ATOM 21242 C CA . GLU A 1 22 ? -13.459 1.411 5.563 1.00 0.00 22 GLU A CA 18
ATOM 21243 C C . GLU A 1 22 ? -12.676 2.726 5.570 1.00 0.00 22 GLU A C 18
ATOM 21244 O O . GLU A 1 22 ? -12.057 3.097 4.593 1.00 0.00 22 GLU A O 18
ATOM 21256 N N . ILE A 1 23 ? -12.702 3.440 6.664 1.00 0.00 23 ILE A N 18
ATOM 21257 C CA . ILE A 1 23 ? -11.964 4.732 6.731 1.00 0.00 23 ILE A CA 18
ATOM 21258 C C . ILE A 1 23 ? -10.490 4.468 7.058 1.00 0.00 23 ILE A C 18
ATOM 21259 O O . ILE A 1 23 ? -9.600 5.023 6.447 1.00 0.00 23 ILE A O 18
ATOM 21275 N N . ASP A 1 24 ? -10.227 3.632 8.025 1.00 0.00 24 ASP A N 18
ATOM 21276 C CA . ASP A 1 24 ? -8.812 3.343 8.396 1.00 0.00 24 ASP A CA 18
ATOM 21277 C C . ASP A 1 24 ? -8.216 2.313 7.432 1.00 0.00 24 ASP A C 18
ATOM 21278 O O . ASP A 1 24 ? -7.090 1.883 7.594 1.00 0.00 24 ASP A O 18
ATOM 21287 N N . ASP A 1 25 ? -8.952 1.908 6.434 1.00 0.00 25 ASP A N 18
ATOM 21288 C CA . ASP A 1 25 ? -8.409 0.904 5.474 1.00 0.00 25 ASP A CA 18
ATOM 21289 C C . ASP A 1 25 ? -8.336 1.515 4.072 1.00 0.00 25 ASP A C 18
ATOM 21290 O O . ASP A 1 25 ? -7.552 1.096 3.244 1.00 0.00 25 ASP A O 18
ATOM 21299 N N . ILE A 1 26 ? -9.146 2.501 3.798 1.00 0.00 26 ILE A N 18
ATOM 21300 C CA . ILE A 1 26 ? -9.118 3.134 2.447 1.00 0.00 26 ILE A CA 18
ATOM 21301 C C . ILE A 1 26 ? -7.827 3.946 2.295 1.00 0.00 26 ILE A C 18
ATOM 21302 O O . ILE A 1 26 ? -7.264 4.040 1.222 1.00 0.00 26 ILE A O 18
ATOM 21318 N N . ASN A 1 27 ? -7.354 4.531 3.360 1.00 0.00 27 ASN A N 18
ATOM 21319 C CA . ASN A 1 27 ? -6.101 5.335 3.276 1.00 0.00 27 ASN A CA 18
ATOM 21320 C C . ASN A 1 27 ? -4.900 4.431 3.551 1.00 0.00 27 ASN A C 18
ATOM 21321 O O . ASN A 1 27 ? -3.790 4.895 3.718 1.00 0.00 27 ASN A O 18
ATOM 21332 N N . PHE A 1 28 ? -5.104 3.143 3.579 1.00 0.00 28 PHE A N 18
ATOM 21333 C CA . PHE A 1 28 ? -3.962 2.224 3.823 1.00 0.00 28 PHE A CA 18
ATOM 21334 C C . PHE A 1 28 ? -3.054 2.287 2.598 1.00 0.00 28 PHE A C 18
ATOM 21335 O O . PHE A 1 28 ? -3.496 2.096 1.484 1.00 0.00 28 PHE A O 18
ATOM 21352 N N . PHE A 1 29 ? -1.799 2.588 2.777 1.00 0.00 29 PHE A N 18
ATOM 21353 C CA . PHE A 1 29 ? -0.911 2.694 1.589 1.00 0.00 29 PHE A CA 18
ATOM 21354 C C . PHE A 1 29 ? 0.228 1.681 1.643 1.00 0.00 29 PHE A C 18
ATOM 21355 O O . PHE A 1 29 ? 1.233 1.913 2.285 1.00 0.00 29 PHE A O 18
ATOM 21372 N N . PRO A 1 30 ? 0.057 0.604 0.923 1.00 0.00 30 PRO A N 18
ATOM 21373 C CA . PRO A 1 30 ? 1.080 -0.437 0.824 1.00 0.00 30 PRO A CA 18
ATOM 21374 C C . PRO A 1 30 ? 2.129 0.029 -0.182 1.00 0.00 30 PRO A C 18
ATOM 21375 O O . PRO A 1 30 ? 3.313 -0.019 0.064 1.00 0.00 30 PRO A O 18
ATOM 21386 N N . CYS A 1 31 ? 1.687 0.505 -1.314 1.00 0.00 31 CYS A N 18
ATOM 21387 C CA . CYS A 1 31 ? 2.638 0.997 -2.345 1.00 0.00 31 CYS A CA 18
ATOM 21388 C C . CYS A 1 31 ? 2.437 2.499 -2.553 1.00 0.00 31 CYS A C 18
ATOM 21389 O O . CYS A 1 31 ? 1.406 3.049 -2.215 1.00 0.00 31 CYS A O 18
ATOM 21396 N N . THR A 1 32 ? 3.418 3.171 -3.095 1.00 0.00 32 THR A N 18
ATOM 21397 C CA . THR A 1 32 ? 3.286 4.639 -3.311 1.00 0.00 32 THR A CA 18
ATOM 21398 C C . THR A 1 32 ? 2.663 4.925 -4.682 1.00 0.00 32 THR A C 18
ATOM 21399 O O . THR A 1 32 ? 2.760 6.023 -5.191 1.00 0.00 32 THR A O 18
ATOM 21410 N N . CYS A 1 33 ? 2.019 3.961 -5.286 1.00 0.00 33 CYS A N 18
ATOM 21411 C CA . CYS A 1 33 ? 1.396 4.220 -6.617 1.00 0.00 33 CYS A CA 18
ATOM 21412 C C . CYS A 1 33 ? -0.111 4.417 -6.442 1.00 0.00 33 CYS A C 18
ATOM 21413 O O . CYS A 1 33 ? -0.798 4.861 -7.340 1.00 0.00 33 CYS A O 18
ATOM 21420 N N . GLY A 1 34 ? -0.628 4.097 -5.288 1.00 0.00 34 GLY A N 18
ATOM 21421 C CA . GLY A 1 34 ? -2.087 4.273 -5.050 1.00 0.00 34 GLY A CA 18
ATOM 21422 C C . GLY A 1 34 ? -2.727 2.922 -4.727 1.00 0.00 34 GLY A C 18
ATOM 21423 O O . GLY A 1 34 ? -3.531 2.809 -3.823 1.00 0.00 34 GLY A O 18
ATOM 21427 N N . TYR A 1 35 ? -2.385 1.895 -5.458 1.00 0.00 35 TYR A N 18
ATOM 21428 C CA . TYR A 1 35 ? -2.982 0.558 -5.182 1.00 0.00 35 TYR A CA 18
ATOM 21429 C C . TYR A 1 35 ? -2.956 0.313 -3.672 1.00 0.00 35 TYR A C 18
ATOM 21430 O O . TYR A 1 35 ? -1.906 0.164 -3.077 1.00 0.00 35 TYR A O 18
ATOM 21448 N N . GLN A 1 36 ? -4.100 0.292 -3.043 1.00 0.00 36 GLN A N 18
ATOM 21449 C CA . GLN A 1 36 ? -4.134 0.082 -1.568 1.00 0.00 36 GLN A CA 18
ATOM 21450 C C . GLN A 1 36 ? -4.575 -1.347 -1.246 1.00 0.00 36 GLN A C 18
ATOM 21451 O O . GLN A 1 36 ? -5.232 -2.001 -2.032 1.00 0.00 36 GLN A O 18
ATOM 21465 N N . ILE A 1 37 ? -4.226 -1.827 -0.083 1.00 0.00 37 ILE A N 18
ATOM 21466 C CA . ILE A 1 37 ? -4.628 -3.204 0.313 1.00 0.00 37 ILE A CA 18
ATOM 21467 C C . ILE A 1 37 ? -5.203 -3.164 1.729 1.00 0.00 37 ILE A C 18
ATOM 21468 O O . ILE A 1 37 ? -5.225 -2.131 2.368 1.00 0.00 37 ILE A O 18
ATOM 21484 N N . CYS A 1 38 ? -5.673 -4.273 2.229 1.00 0.00 38 CYS A N 18
ATOM 21485 C CA . CYS A 1 38 ? -6.247 -4.279 3.603 1.00 0.00 38 CYS A CA 18
ATOM 21486 C C . CYS A 1 38 ? -5.143 -4.604 4.612 1.00 0.00 38 CYS A C 18
ATOM 21487 O O . CYS A 1 38 ? -3.971 -4.454 4.332 1.00 0.00 38 CYS A O 18
ATOM 21494 N N . ARG A 1 39 ? -5.508 -5.046 5.784 1.00 0.00 39 ARG A N 18
ATOM 21495 C CA . ARG A 1 39 ? -4.476 -5.375 6.806 1.00 0.00 39 ARG A CA 18
ATOM 21496 C C . ARG A 1 39 ? -4.008 -6.819 6.616 1.00 0.00 39 ARG A C 18
ATOM 21497 O O . ARG A 1 39 ? -2.828 -7.106 6.623 1.00 0.00 39 ARG A O 18
ATOM 21518 N N . PHE A 1 40 ? -4.925 -7.730 6.445 1.00 0.00 40 PHE A N 18
ATOM 21519 C CA . PHE A 1 40 ? -4.532 -9.154 6.254 1.00 0.00 40 PHE A CA 18
ATOM 21520 C C . PHE A 1 40 ? -3.695 -9.285 4.978 1.00 0.00 40 PHE A C 18
ATOM 21521 O O . PHE A 1 40 ? -3.007 -10.266 4.774 1.00 0.00 40 PHE A O 18
ATOM 21538 N N . CYS A 1 41 ? -3.746 -8.303 4.121 1.00 0.00 41 CYS A N 18
ATOM 21539 C CA . CYS A 1 41 ? -2.953 -8.366 2.860 1.00 0.00 41 CYS A CA 18
ATOM 21540 C C . CYS A 1 41 ? -1.578 -7.735 3.095 1.00 0.00 41 CYS A C 18
ATOM 21541 O O . CYS A 1 41 ? -0.554 -8.339 2.846 1.00 0.00 41 CYS A O 18
ATOM 21548 N N . TRP A 1 42 ? -1.552 -6.522 3.572 1.00 0.00 42 TRP A N 18
ATOM 21549 C CA . TRP A 1 42 ? -0.251 -5.838 3.825 1.00 0.00 42 TRP A CA 18
ATOM 21550 C C . TRP A 1 42 ? 0.554 -6.622 4.865 1.00 0.00 42 TRP A C 18
ATOM 21551 O O . TRP A 1 42 ? 1.754 -6.471 4.977 1.00 0.00 42 TRP A O 18
ATOM 21572 N N . HIS A 1 43 ? -0.099 -7.449 5.634 1.00 0.00 43 HIS A N 18
ATOM 21573 C CA . HIS A 1 43 ? 0.625 -8.233 6.674 1.00 0.00 43 HIS A CA 18
ATOM 21574 C C . HIS A 1 43 ? 1.403 -9.382 6.025 1.00 0.00 43 HIS A C 18
ATOM 21575 O O . HIS A 1 43 ? 2.610 -9.465 6.134 1.00 0.00 43 HIS A O 18
ATOM 21589 N N . ARG A 1 44 ? 0.721 -10.273 5.360 1.00 0.00 44 ARG A N 18
ATOM 21590 C CA . ARG A 1 44 ? 1.423 -11.422 4.718 1.00 0.00 44 ARG A CA 18
ATOM 21591 C C . ARG A 1 44 ? 2.418 -10.909 3.673 1.00 0.00 44 ARG A C 18
ATOM 21592 O O . ARG A 1 44 ? 3.356 -11.593 3.310 1.00 0.00 44 ARG A O 18
ATOM 21613 N N . ILE A 1 45 ? 2.224 -9.717 3.182 1.00 0.00 45 ILE A N 18
ATOM 21614 C CA . ILE A 1 45 ? 3.162 -9.175 2.158 1.00 0.00 45 ILE A CA 18
ATOM 21615 C C . ILE A 1 45 ? 4.419 -8.625 2.839 1.00 0.00 45 ILE A C 18
ATOM 21616 O O . ILE A 1 45 ? 5.518 -8.766 2.340 1.00 0.00 45 ILE A O 18
ATOM 21632 N N . ARG A 1 46 ? 4.269 -7.994 3.972 1.00 0.00 46 ARG A N 18
ATOM 21633 C CA . ARG A 1 46 ? 5.459 -7.433 4.674 1.00 0.00 46 ARG A CA 18
ATOM 21634 C C . ARG A 1 46 ? 6.118 -8.519 5.529 1.00 0.00 46 ARG A C 18
ATOM 21635 O O . ARG A 1 46 ? 7.147 -8.300 6.138 1.00 0.00 46 ARG A O 18
ATOM 21656 N N . THR A 1 47 ? 5.539 -9.689 5.580 1.00 0.00 47 THR A N 18
ATOM 21657 C CA . THR A 1 47 ? 6.142 -10.782 6.397 1.00 0.00 47 THR A CA 18
ATOM 21658 C C . THR A 1 47 ? 6.348 -12.026 5.525 1.00 0.00 47 THR A C 18
ATOM 21659 O O . THR A 1 47 ? 6.970 -12.986 5.934 1.00 0.00 47 THR A O 18
ATOM 21670 N N . ASP A 1 48 ? 5.828 -12.017 4.327 1.00 0.00 48 ASP A N 18
ATOM 21671 C CA . ASP A 1 48 ? 5.993 -13.199 3.435 1.00 0.00 48 ASP A CA 18
ATOM 21672 C C . ASP A 1 48 ? 6.608 -12.754 2.107 1.00 0.00 48 ASP A C 18
ATOM 21673 O O . ASP A 1 48 ? 7.703 -13.147 1.755 1.00 0.00 48 ASP A O 18
ATOM 21682 N N . GLU A 1 49 ? 5.911 -11.939 1.364 1.00 0.00 49 GLU A N 18
ATOM 21683 C CA . GLU A 1 49 ? 6.452 -11.470 0.057 1.00 0.00 49 GLU A CA 18
ATOM 21684 C C . GLU A 1 49 ? 7.535 -10.416 0.298 1.00 0.00 49 GLU A C 18
ATOM 21685 O O . GLU A 1 49 ? 8.074 -10.302 1.381 1.00 0.00 49 GLU A O 18
ATOM 21697 N N . ASN A 1 50 ? 7.857 -9.642 -0.703 1.00 0.00 50 ASN A N 18
ATOM 21698 C CA . ASN A 1 50 ? 8.902 -8.595 -0.531 1.00 0.00 50 ASN A CA 18
ATOM 21699 C C . ASN A 1 50 ? 8.230 -7.233 -0.354 1.00 0.00 50 ASN A C 18
ATOM 21700 O O . ASN A 1 50 ? 8.727 -6.221 -0.808 1.00 0.00 50 ASN A O 18
ATOM 21711 N N . GLY A 1 51 ? 7.100 -7.198 0.297 1.00 0.00 51 GLY A N 18
ATOM 21712 C CA . GLY A 1 51 ? 6.400 -5.900 0.493 1.00 0.00 51 GLY A CA 18
ATOM 21713 C C . GLY A 1 51 ? 6.320 -5.163 -0.845 1.00 0.00 51 GLY A C 18
ATOM 21714 O O . GLY A 1 51 ? 6.303 -3.949 -0.897 1.00 0.00 51 GLY A O 18
ATOM 21718 N N . LEU A 1 52 ? 6.277 -5.890 -1.929 1.00 0.00 52 LEU A N 18
ATOM 21719 C CA . LEU A 1 52 ? 6.203 -5.233 -3.264 1.00 0.00 52 LEU A CA 18
ATOM 21720 C C . LEU A 1 52 ? 4.743 -4.969 -3.633 1.00 0.00 52 LEU A C 18
ATOM 21721 O O . LEU A 1 52 ? 3.828 -5.465 -3.007 1.00 0.00 52 LEU A O 18
ATOM 21737 N N . CYS A 1 53 ? 4.526 -4.189 -4.654 1.00 0.00 53 CYS A N 18
ATOM 21738 C CA . CYS A 1 53 ? 3.136 -3.877 -5.091 1.00 0.00 53 CYS A CA 18
ATOM 21739 C C . CYS A 1 53 ? 2.692 -4.907 -6.139 1.00 0.00 53 CYS A C 18
ATOM 21740 O O . CYS A 1 53 ? 3.345 -5.069 -7.150 1.00 0.00 53 CYS A O 18
ATOM 21747 N N . PRO A 1 54 ? 1.591 -5.569 -5.878 1.00 0.00 54 PRO A N 18
ATOM 21748 C CA . PRO A 1 54 ? 1.044 -6.581 -6.799 1.00 0.00 54 PRO A CA 18
ATOM 21749 C C . PRO A 1 54 ? 0.264 -5.910 -7.940 1.00 0.00 54 PRO A C 18
ATOM 21750 O O . PRO A 1 54 ? -0.562 -6.532 -8.581 1.00 0.00 54 PRO A O 18
ATOM 21761 N N . ALA A 1 55 ? 0.510 -4.651 -8.198 1.00 0.00 55 ALA A N 18
ATOM 21762 C CA . ALA A 1 55 ? -0.227 -3.959 -9.293 1.00 0.00 55 ALA A CA 18
ATOM 21763 C C . ALA A 1 55 ? 0.754 -3.170 -10.166 1.00 0.00 55 ALA A C 18
ATOM 21764 O O . ALA A 1 55 ? 0.616 -3.115 -11.372 1.00 0.00 55 ALA A O 18
ATOM 21771 N N . CYS A 1 56 ? 1.744 -2.556 -9.573 1.00 0.00 56 CYS A N 18
ATOM 21772 C CA . CYS A 1 56 ? 2.719 -1.774 -10.386 1.00 0.00 56 CYS A CA 18
ATOM 21773 C C . CYS A 1 56 ? 4.116 -2.394 -10.259 1.00 0.00 56 CYS A C 18
ATOM 21774 O O . CYS A 1 56 ? 5.020 -2.065 -10.999 1.00 0.00 56 CYS A O 18
ATOM 21781 N N . ARG A 1 57 ? 4.293 -3.293 -9.329 1.00 0.00 57 ARG A N 18
ATOM 21782 C CA . ARG A 1 57 ? 5.625 -3.945 -9.156 1.00 0.00 57 ARG A CA 18
ATOM 21783 C C . ARG A 1 57 ? 6.637 -2.942 -8.592 1.00 0.00 57 ARG A C 18
ATOM 21784 O O . ARG A 1 57 ? 7.771 -2.880 -9.025 1.00 0.00 57 ARG A O 18
ATOM 21805 N N . LYS A 1 58 ? 6.241 -2.167 -7.621 1.00 0.00 58 LYS A N 18
ATOM 21806 C CA . LYS A 1 58 ? 7.180 -1.179 -7.016 1.00 0.00 58 LYS A CA 18
ATOM 21807 C C . LYS A 1 58 ? 7.287 -1.456 -5.513 1.00 0.00 58 LYS A C 18
ATOM 21808 O O . LYS A 1 58 ? 6.408 -2.062 -4.934 1.00 0.00 58 LYS A O 18
ATOM 21827 N N . PRO A 1 59 ? 8.365 -1.011 -4.923 1.00 0.00 59 PRO A N 18
ATOM 21828 C CA . PRO A 1 59 ? 8.618 -1.205 -3.484 1.00 0.00 59 PRO A CA 18
ATOM 21829 C C . PRO A 1 59 ? 7.773 -0.243 -2.640 1.00 0.00 59 PRO A C 18
ATOM 21830 O O . PRO A 1 59 ? 7.810 0.958 -2.822 1.00 0.00 59 PRO A O 18
ATOM 21841 N N . TYR A 1 60 ? 7.016 -0.773 -1.713 1.00 0.00 60 TYR A N 18
ATOM 21842 C CA . TYR A 1 60 ? 6.164 0.089 -0.837 1.00 0.00 60 TYR A CA 18
ATOM 21843 C C . TYR A 1 60 ? 6.937 1.355 -0.449 1.00 0.00 60 TYR A C 18
ATOM 21844 O O . TYR A 1 60 ? 8.148 1.381 -0.534 1.00 0.00 60 TYR A O 18
ATOM 21862 N N . PRO A 1 61 ? 6.218 2.373 -0.033 1.00 0.00 61 PRO A N 18
ATOM 21863 C CA . PRO A 1 61 ? 6.835 3.650 0.373 1.00 0.00 61 PRO A CA 18
ATOM 21864 C C . PRO A 1 61 ? 7.499 3.522 1.749 1.00 0.00 61 PRO A C 18
ATOM 21865 O O . PRO A 1 61 ? 8.692 3.316 1.854 1.00 0.00 61 PRO A O 18
ATOM 21876 N N . GLU A 1 62 ? 6.741 3.654 2.803 1.00 0.00 62 GLU A N 18
ATOM 21877 C CA . GLU A 1 62 ? 7.340 3.552 4.164 1.00 0.00 62 GLU A CA 18
ATOM 21878 C C . GLU A 1 62 ? 8.346 4.690 4.349 1.00 0.00 62 GLU A C 18
ATOM 21879 O O . GLU A 1 62 ? 8.170 5.774 3.830 1.00 0.00 62 GLU A O 18
ATOM 21891 N N . ASP A 1 63 ? 9.404 4.457 5.078 1.00 0.00 63 ASP A N 18
ATOM 21892 C CA . ASP A 1 63 ? 10.412 5.534 5.278 1.00 0.00 63 ASP A CA 18
ATOM 21893 C C . ASP A 1 63 ? 11.208 5.723 3.983 1.00 0.00 63 ASP A C 18
ATOM 21894 O O . ASP A 1 63 ? 11.492 4.767 3.289 1.00 0.00 63 ASP A O 18
ATOM 21903 N N . PRO A 1 64 ? 11.542 6.956 3.691 1.00 0.00 64 PRO A N 18
ATOM 21904 C CA . PRO A 1 64 ? 12.304 7.305 2.481 1.00 0.00 64 PRO A CA 18
ATOM 21905 C C . PRO A 1 64 ? 13.793 7.013 2.681 1.00 0.00 64 PRO A C 18
ATOM 21906 O O . PRO A 1 64 ? 14.614 7.318 1.839 1.00 0.00 64 PRO A O 18
ATOM 21917 N N . ALA A 1 65 ? 14.148 6.424 3.791 1.00 0.00 65 ALA A N 18
ATOM 21918 C CA . ALA A 1 65 ? 15.584 6.116 4.041 1.00 0.00 65 ALA A CA 18
ATOM 21919 C C . ALA A 1 65 ? 15.732 4.653 4.463 1.00 0.00 65 ALA A C 18
ATOM 21920 O O . ALA A 1 65 ? 16.025 4.354 5.603 1.00 0.00 65 ALA A O 18
ATOM 21927 N N . VAL A 1 66 ? 15.536 3.737 3.553 1.00 0.00 66 VAL A N 18
ATOM 21928 C CA . VAL A 1 66 ? 15.671 2.296 3.910 1.00 0.00 66 VAL A CA 18
ATOM 21929 C C . VAL A 1 66 ? 17.070 1.808 3.528 1.00 0.00 66 VAL A C 18
ATOM 21930 O O . VAL A 1 66 ? 17.674 1.018 4.226 1.00 0.00 66 VAL A O 18
ATOM 21943 N N . TYR A 1 67 ? 17.588 2.273 2.425 1.00 0.00 67 TYR A N 18
ATOM 21944 C CA . TYR A 1 67 ? 18.948 1.837 1.997 1.00 0.00 67 TYR A CA 18
ATOM 21945 C C . TYR A 1 67 ? 20.004 2.621 2.780 1.00 0.00 67 TYR A C 18
ATOM 21946 O O . TYR A 1 67 ? 19.690 3.385 3.671 1.00 0.00 67 TYR A O 18
ATOM 21964 N N . LYS A 1 68 ? 21.254 2.439 2.452 1.00 0.00 68 LYS A N 18
ATOM 21965 C CA . LYS A 1 68 ? 22.332 3.173 3.175 1.00 0.00 68 LYS A CA 18
ATOM 21966 C C . LYS A 1 68 ? 22.123 3.043 4.688 1.00 0.00 68 LYS A C 18
ATOM 21967 O O . LYS A 1 68 ? 21.604 3.941 5.320 1.00 0.00 68 LYS A O 18
ATOM 21986 N N . PRO A 1 69 ? 22.538 1.923 5.222 1.00 0.00 69 PRO A N 18
ATOM 21987 C CA . PRO A 1 69 ? 22.417 1.636 6.662 1.00 0.00 69 PRO A CA 18
ATOM 21988 C C . PRO A 1 69 ? 23.517 2.359 7.446 1.00 0.00 69 PRO A C 18
ATOM 21989 O O . PRO A 1 69 ? 23.289 2.876 8.523 1.00 0.00 69 PRO A O 18
ATOM 22000 N N . LEU A 1 70 ? 24.707 2.400 6.914 1.00 0.00 70 LEU A N 18
ATOM 22001 C CA . LEU A 1 70 ? 25.821 3.088 7.626 1.00 0.00 70 LEU A CA 18
ATOM 22002 C C . LEU A 1 70 ? 26.313 4.265 6.782 1.00 0.00 70 LEU A C 18
ATOM 22003 O O . LEU A 1 70 ? 25.962 4.404 5.627 1.00 0.00 70 LEU A O 18
ATOM 22019 N N . SER A 1 71 ? 27.127 5.114 7.349 1.00 0.00 71 SER A N 18
ATOM 22020 C CA . SER A 1 71 ? 27.644 6.279 6.577 1.00 0.00 71 SER A CA 18
ATOM 22021 C C . SER A 1 71 ? 29.109 6.033 6.207 1.00 0.00 71 SER A C 18
ATOM 22022 O O . SER A 1 71 ? 29.840 5.383 6.928 1.00 0.00 71 SER A O 18
ATOM 22030 N N . GLN A 1 72 ? 29.543 6.547 5.089 1.00 0.00 72 GLN A N 18
ATOM 22031 C CA . GLN A 1 72 ? 30.961 6.341 4.677 1.00 0.00 72 GLN A CA 18
ATOM 22032 C C . GLN A 1 72 ? 31.666 7.694 4.576 1.00 0.00 72 GLN A C 18
ATOM 22033 O O . GLN A 1 72 ? 31.302 8.647 5.236 1.00 0.00 72 GLN A O 18
ATOM 22047 N N . GLU A 1 73 ? 32.676 7.786 3.754 1.00 0.00 73 GLU A N 18
ATOM 22048 C CA . GLU A 1 73 ? 33.407 9.077 3.614 1.00 0.00 73 GLU A CA 18
ATOM 22049 C C . GLU A 1 73 ? 32.781 9.895 2.482 1.00 0.00 73 GLU A C 18
ATOM 22050 O O . GLU A 1 73 ? 32.682 11.104 2.560 1.00 0.00 73 GLU A O 18
ATOM 22062 N N . GLU A 1 74 ? 32.358 9.246 1.431 1.00 0.00 74 GLU A N 18
ATOM 22063 C CA . GLU A 1 74 ? 31.740 9.988 0.296 1.00 0.00 74 GLU A CA 18
ATOM 22064 C C . GLU A 1 74 ? 30.767 9.069 -0.446 1.00 0.00 74 GLU A C 18
ATOM 22065 O O . GLU A 1 74 ? 29.572 9.287 -0.448 1.00 0.00 74 GLU A O 18
ATOM 22077 N N . LEU A 1 75 ? 31.270 8.045 -1.078 1.00 0.00 75 LEU A N 18
ATOM 22078 C CA . LEU A 1 75 ? 30.374 7.114 -1.821 1.00 0.00 75 LEU A CA 18
ATOM 22079 C C . LEU A 1 75 ? 30.929 5.691 -1.727 1.00 0.00 75 LEU A C 18
ATOM 22080 O O . LEU A 1 75 ? 30.366 4.837 -1.070 1.00 0.00 75 LEU A O 18
ATOM 22096 N N . GLN A 1 76 ? 32.029 5.430 -2.379 1.00 0.00 76 GLN A N 18
ATOM 22097 C CA . GLN A 1 76 ? 32.620 4.065 -2.327 1.00 0.00 76 GLN A CA 18
ATOM 22098 C C . GLN A 1 76 ? 33.140 3.786 -0.916 1.00 0.00 76 GLN A C 18
ATOM 22099 O O . GLN A 1 76 ? 33.436 4.692 -0.163 1.00 0.00 76 GLN A O 18
ATOM 22113 N N . ARG A 1 77 ? 33.252 2.539 -0.553 1.00 0.00 77 ARG A N 18
ATOM 22114 C CA . ARG A 1 77 ? 33.753 2.201 0.809 1.00 0.00 77 ARG A CA 18
ATOM 22115 C C . ARG A 1 77 ? 35.075 2.928 1.063 1.00 0.00 77 ARG A C 18
ATOM 22116 O O . ARG A 1 77 ? 35.562 3.661 0.226 1.00 0.00 77 ARG A O 18
ATOM 22137 N N . ILE A 1 78 ? 35.658 2.733 2.213 1.00 0.00 78 ILE A N 18
ATOM 22138 C CA . ILE A 1 78 ? 36.946 3.413 2.521 1.00 0.00 78 ILE A CA 18
ATOM 22139 C C . ILE A 1 78 ? 38.042 2.365 2.723 1.00 0.00 78 ILE A C 18
ATOM 22140 O O . ILE A 1 78 ? 38.431 1.747 1.746 1.00 0.00 78 ILE A O 18
ATOM 22159 N N . MET A 1 1 ? -26.004 -9.274 -13.353 1.00 0.00 1 MET A N 19
ATOM 22160 C CA . MET A 1 1 ? -25.989 -8.465 -12.100 1.00 0.00 1 MET A CA 19
ATOM 22161 C C . MET A 1 1 ? -25.324 -7.114 -12.374 1.00 0.00 1 MET A C 19
ATOM 22162 O O . MET A 1 1 ? -24.146 -6.929 -12.137 1.00 0.00 1 MET A O 19
ATOM 22178 N N . SER A 1 2 ? -26.071 -6.168 -12.874 1.00 0.00 2 SER A N 19
ATOM 22179 C CA . SER A 1 2 ? -25.488 -4.829 -13.166 1.00 0.00 2 SER A CA 19
ATOM 22180 C C . SER A 1 2 ? -26.612 -3.849 -13.501 1.00 0.00 2 SER A C 19
ATOM 22181 O O . SER A 1 2 ? -26.645 -2.738 -13.013 1.00 0.00 2 SER A O 19
ATOM 22189 N N . ARG A 1 3 ? -27.537 -4.258 -14.330 1.00 0.00 3 ARG A N 19
ATOM 22190 C CA . ARG A 1 3 ? -28.669 -3.361 -14.704 1.00 0.00 3 ARG A CA 19
ATOM 22191 C C . ARG A 1 3 ? -28.177 -2.261 -15.651 1.00 0.00 3 ARG A C 19
ATOM 22192 O O . ARG A 1 3 ? -28.355 -2.342 -16.850 1.00 0.00 3 ARG A O 19
ATOM 22213 N N . SER A 1 4 ? -27.563 -1.230 -15.130 1.00 0.00 4 SER A N 19
ATOM 22214 C CA . SER A 1 4 ? -27.075 -0.135 -16.015 1.00 0.00 4 SER A CA 19
ATOM 22215 C C . SER A 1 4 ? -25.543 -0.101 -16.000 1.00 0.00 4 SER A C 19
ATOM 22216 O O . SER A 1 4 ? -24.924 -0.497 -15.032 1.00 0.00 4 SER A O 19
ATOM 22224 N N . PRO A 1 5 ? -24.978 0.375 -17.082 1.00 0.00 5 PRO A N 19
ATOM 22225 C CA . PRO A 1 5 ? -23.517 0.482 -17.239 1.00 0.00 5 PRO A CA 19
ATOM 22226 C C . PRO A 1 5 ? -22.989 1.715 -16.500 1.00 0.00 5 PRO A C 19
ATOM 22227 O O . PRO A 1 5 ? -22.409 1.614 -15.437 1.00 0.00 5 PRO A O 19
ATOM 22238 N N . ASP A 1 6 ? -23.187 2.878 -17.056 1.00 0.00 6 ASP A N 19
ATOM 22239 C CA . ASP A 1 6 ? -22.699 4.119 -16.390 1.00 0.00 6 ASP A CA 19
ATOM 22240 C C . ASP A 1 6 ? -23.576 4.426 -15.173 1.00 0.00 6 ASP A C 19
ATOM 22241 O O . ASP A 1 6 ? -24.536 3.735 -14.898 1.00 0.00 6 ASP A O 19
ATOM 22250 N N . ALA A 1 7 ? -23.252 5.458 -14.442 1.00 0.00 7 ALA A N 19
ATOM 22251 C CA . ALA A 1 7 ? -24.067 5.808 -13.244 1.00 0.00 7 ALA A CA 19
ATOM 22252 C C . ALA A 1 7 ? -24.004 4.662 -12.233 1.00 0.00 7 ALA A C 19
ATOM 22253 O O . ALA A 1 7 ? -24.977 4.343 -11.579 1.00 0.00 7 ALA A O 19
ATOM 22260 N N . LYS A 1 8 ? -22.864 4.040 -12.100 1.00 0.00 8 LYS A N 19
ATOM 22261 C CA . LYS A 1 8 ? -22.735 2.915 -11.133 1.00 0.00 8 LYS A CA 19
ATOM 22262 C C . LYS A 1 8 ? -21.765 3.311 -10.017 1.00 0.00 8 LYS A C 19
ATOM 22263 O O . LYS A 1 8 ? -20.650 3.723 -10.269 1.00 0.00 8 LYS A O 19
ATOM 22282 N N . GLU A 1 9 ? -22.181 3.194 -8.785 1.00 0.00 9 GLU A N 19
ATOM 22283 C CA . GLU A 1 9 ? -21.283 3.567 -7.654 1.00 0.00 9 GLU A CA 19
ATOM 22284 C C . GLU A 1 9 ? -19.941 2.848 -7.805 1.00 0.00 9 GLU A C 19
ATOM 22285 O O . GLU A 1 9 ? -19.705 2.145 -8.768 1.00 0.00 9 GLU A O 19
ATOM 22297 N N . ASP A 1 10 ? -19.057 3.022 -6.860 1.00 0.00 10 ASP A N 19
ATOM 22298 C CA . ASP A 1 10 ? -17.728 2.351 -6.948 1.00 0.00 10 ASP A CA 19
ATOM 22299 C C . ASP A 1 10 ? -17.049 2.380 -5.574 1.00 0.00 10 ASP A C 19
ATOM 22300 O O . ASP A 1 10 ? -16.274 3.270 -5.287 1.00 0.00 10 ASP A O 19
ATOM 22309 N N . PRO A 1 11 ? -17.363 1.400 -4.765 1.00 0.00 11 PRO A N 19
ATOM 22310 C CA . PRO A 1 11 ? -16.802 1.279 -3.408 1.00 0.00 11 PRO A CA 19
ATOM 22311 C C . PRO A 1 11 ? -15.375 0.724 -3.464 1.00 0.00 11 PRO A C 19
ATOM 22312 O O . PRO A 1 11 ? -14.886 0.349 -4.513 1.00 0.00 11 PRO A O 19
ATOM 22323 N N . VAL A 1 12 ? -14.701 0.671 -2.347 1.00 0.00 12 VAL A N 19
ATOM 22324 C CA . VAL A 1 12 ? -13.306 0.143 -2.341 1.00 0.00 12 VAL A CA 19
ATOM 22325 C C . VAL A 1 12 ? -13.277 -1.223 -1.653 1.00 0.00 12 VAL A C 19
ATOM 22326 O O . VAL A 1 12 ? -13.812 -1.400 -0.575 1.00 0.00 12 VAL A O 19
ATOM 22339 N N . GLU A 1 13 ? -12.650 -2.190 -2.264 1.00 0.00 13 GLU A N 19
ATOM 22340 C CA . GLU A 1 13 ? -12.578 -3.544 -1.647 1.00 0.00 13 GLU A CA 19
ATOM 22341 C C . GLU A 1 13 ? -11.177 -4.119 -1.855 1.00 0.00 13 GLU A C 19
ATOM 22342 O O . GLU A 1 13 ? -10.654 -4.126 -2.953 1.00 0.00 13 GLU A O 19
ATOM 22354 N N . CYS A 1 14 ? -10.559 -4.596 -0.809 1.00 0.00 14 CYS A N 19
ATOM 22355 C CA . CYS A 1 14 ? -9.187 -5.160 -0.945 1.00 0.00 14 CYS A CA 19
ATOM 22356 C C . CYS A 1 14 ? -9.120 -6.080 -2.169 1.00 0.00 14 CYS A C 19
ATOM 22357 O O . CYS A 1 14 ? -9.743 -7.122 -2.183 1.00 0.00 14 CYS A O 19
ATOM 22364 N N . PRO A 1 15 ? -8.355 -5.681 -3.155 1.00 0.00 15 PRO A N 19
ATOM 22365 C CA . PRO A 1 15 ? -8.177 -6.475 -4.382 1.00 0.00 15 PRO A CA 19
ATOM 22366 C C . PRO A 1 15 ? -7.177 -7.609 -4.125 1.00 0.00 15 PRO A C 19
ATOM 22367 O O . PRO A 1 15 ? -6.871 -8.394 -5.000 1.00 0.00 15 PRO A O 19
ATOM 22378 N N . LEU A 1 16 ? -6.670 -7.694 -2.924 1.00 0.00 16 LEU A N 19
ATOM 22379 C CA . LEU A 1 16 ? -5.691 -8.767 -2.594 1.00 0.00 16 LEU A CA 19
ATOM 22380 C C . LEU A 1 16 ? -6.425 -9.939 -1.936 1.00 0.00 16 LEU A C 19
ATOM 22381 O O . LEU A 1 16 ? -6.073 -11.087 -2.120 1.00 0.00 16 LEU A O 19
ATOM 22397 N N . CYS A 1 17 ? -7.443 -9.654 -1.170 1.00 0.00 17 CYS A N 19
ATOM 22398 C CA . CYS A 1 17 ? -8.204 -10.747 -0.498 1.00 0.00 17 CYS A CA 19
ATOM 22399 C C . CYS A 1 17 ? -9.697 -10.443 -0.595 1.00 0.00 17 CYS A C 19
ATOM 22400 O O . CYS A 1 17 ? -10.504 -10.976 0.142 1.00 0.00 17 CYS A O 19
ATOM 22407 N N . MET A 1 18 ? -10.066 -9.583 -1.499 1.00 0.00 18 MET A N 19
ATOM 22408 C CA . MET A 1 18 ? -11.501 -9.225 -1.654 1.00 0.00 18 MET A CA 19
ATOM 22409 C C . MET A 1 18 ? -12.126 -9.010 -0.274 1.00 0.00 18 MET A C 19
ATOM 22410 O O . MET A 1 18 ? -12.613 -9.933 0.350 1.00 0.00 18 MET A O 19
ATOM 22424 N N . GLU A 1 19 ? -12.117 -7.799 0.206 1.00 0.00 19 GLU A N 19
ATOM 22425 C CA . GLU A 1 19 ? -12.709 -7.523 1.544 1.00 0.00 19 GLU A CA 19
ATOM 22426 C C . GLU A 1 19 ? -13.221 -6.081 1.583 1.00 0.00 19 GLU A C 19
ATOM 22427 O O . GLU A 1 19 ? -12.896 -5.287 0.722 1.00 0.00 19 GLU A O 19
ATOM 22439 N N . PRO A 1 20 ? -14.002 -5.785 2.589 1.00 0.00 20 PRO A N 19
ATOM 22440 C CA . PRO A 1 20 ? -14.571 -4.443 2.778 1.00 0.00 20 PRO A CA 19
ATOM 22441 C C . PRO A 1 20 ? -13.510 -3.502 3.347 1.00 0.00 20 PRO A C 19
ATOM 22442 O O . PRO A 1 20 ? -13.113 -3.615 4.491 1.00 0.00 20 PRO A O 19
ATOM 22453 N N . LEU A 1 21 ? -13.044 -2.580 2.557 1.00 0.00 21 LEU A N 19
ATOM 22454 C CA . LEU A 1 21 ? -12.001 -1.634 3.044 1.00 0.00 21 LEU A CA 19
ATOM 22455 C C . LEU A 1 21 ? -12.621 -0.656 4.041 1.00 0.00 21 LEU A C 19
ATOM 22456 O O . LEU A 1 21 ? -13.625 -0.028 3.769 1.00 0.00 21 LEU A O 19
ATOM 22472 N N . GLU A 1 22 ? -12.028 -0.520 5.195 1.00 0.00 22 GLU A N 19
ATOM 22473 C CA . GLU A 1 22 ? -12.579 0.419 6.209 1.00 0.00 22 GLU A CA 19
ATOM 22474 C C . GLU A 1 22 ? -12.204 1.852 5.830 1.00 0.00 22 GLU A C 19
ATOM 22475 O O . GLU A 1 22 ? -11.502 2.087 4.867 1.00 0.00 22 GLU A O 19
ATOM 22487 N N . ILE A 1 23 ? -12.669 2.813 6.577 1.00 0.00 23 ILE A N 19
ATOM 22488 C CA . ILE A 1 23 ? -12.341 4.231 6.259 1.00 0.00 23 ILE A CA 19
ATOM 22489 C C . ILE A 1 23 ? -10.825 4.434 6.317 1.00 0.00 23 ILE A C 19
ATOM 22490 O O . ILE A 1 23 ? -10.190 4.734 5.325 1.00 0.00 23 ILE A O 19
ATOM 22506 N N . ASP A 1 24 ? -10.242 4.279 7.473 1.00 0.00 24 ASP A N 19
ATOM 22507 C CA . ASP A 1 24 ? -8.768 4.469 7.601 1.00 0.00 24 ASP A CA 19
ATOM 22508 C C . ASP A 1 24 ? -8.031 3.462 6.711 1.00 0.00 24 ASP A C 19
ATOM 22509 O O . ASP A 1 24 ? -6.869 3.631 6.402 1.00 0.00 24 ASP A O 19
ATOM 22518 N N . ASP A 1 25 ? -8.692 2.415 6.302 1.00 0.00 25 ASP A N 19
ATOM 22519 C CA . ASP A 1 25 ? -8.018 1.402 5.439 1.00 0.00 25 ASP A CA 19
ATOM 22520 C C . ASP A 1 25 ? -7.913 1.932 4.008 1.00 0.00 25 ASP A C 19
ATOM 22521 O O . ASP A 1 25 ? -6.992 1.613 3.282 1.00 0.00 25 ASP A O 19
ATOM 22530 N N . ILE A 1 26 ? -8.853 2.735 3.594 1.00 0.00 26 ILE A N 19
ATOM 22531 C CA . ILE A 1 26 ? -8.811 3.281 2.209 1.00 0.00 26 ILE A CA 19
ATOM 22532 C C . ILE A 1 26 ? -7.486 4.014 1.981 1.00 0.00 26 ILE A C 19
ATOM 22533 O O . ILE A 1 26 ? -6.735 3.691 1.081 1.00 0.00 26 ILE A O 19
ATOM 22549 N N . ASN A 1 27 ? -7.192 4.999 2.786 1.00 0.00 27 ASN A N 19
ATOM 22550 C CA . ASN A 1 27 ? -5.916 5.753 2.611 1.00 0.00 27 ASN A CA 19
ATOM 22551 C C . ASN A 1 27 ? -4.730 4.851 2.964 1.00 0.00 27 ASN A C 19
ATOM 22552 O O . ASN A 1 27 ? -3.590 5.190 2.720 1.00 0.00 27 ASN A O 19
ATOM 22563 N N . PHE A 1 28 ? -4.985 3.705 3.533 1.00 0.00 28 PHE A N 19
ATOM 22564 C CA . PHE A 1 28 ? -3.863 2.792 3.893 1.00 0.00 28 PHE A CA 19
ATOM 22565 C C . PHE A 1 28 ? -3.501 1.932 2.680 1.00 0.00 28 PHE A C 19
ATOM 22566 O O . PHE A 1 28 ? -4.306 1.170 2.187 1.00 0.00 28 PHE A O 19
ATOM 22583 N N . PHE A 1 29 ? -2.294 2.049 2.195 1.00 0.00 29 PHE A N 19
ATOM 22584 C CA . PHE A 1 29 ? -1.889 1.237 1.014 1.00 0.00 29 PHE A CA 19
ATOM 22585 C C . PHE A 1 29 ? -0.424 0.823 1.148 1.00 0.00 29 PHE A C 19
ATOM 22586 O O . PHE A 1 29 ? 0.357 1.500 1.786 1.00 0.00 29 PHE A O 19
ATOM 22603 N N . PRO A 1 30 ? -0.096 -0.278 0.524 1.00 0.00 30 PRO A N 19
ATOM 22604 C CA . PRO A 1 30 ? 1.272 -0.811 0.531 1.00 0.00 30 PRO A CA 19
ATOM 22605 C C . PRO A 1 30 ? 2.130 -0.045 -0.479 1.00 0.00 30 PRO A C 19
ATOM 22606 O O . PRO A 1 30 ? 3.337 0.003 -0.369 1.00 0.00 30 PRO A O 19
ATOM 22617 N N . CYS A 1 31 ? 1.513 0.553 -1.463 1.00 0.00 31 CYS A N 19
ATOM 22618 C CA . CYS A 1 31 ? 2.292 1.316 -2.480 1.00 0.00 31 CYS A CA 19
ATOM 22619 C C . CYS A 1 31 ? 1.693 2.716 -2.643 1.00 0.00 31 CYS A C 19
ATOM 22620 O O . CYS A 1 31 ? 0.523 2.935 -2.398 1.00 0.00 31 CYS A O 19
ATOM 22627 N N . THR A 1 32 ? 2.491 3.671 -3.041 1.00 0.00 32 THR A N 19
ATOM 22628 C CA . THR A 1 32 ? 1.973 5.060 -3.206 1.00 0.00 32 THR A CA 19
ATOM 22629 C C . THR A 1 32 ? 1.467 5.286 -4.636 1.00 0.00 32 THR A C 19
ATOM 22630 O O . THR A 1 32 ? 1.834 6.246 -5.284 1.00 0.00 32 THR A O 19
ATOM 22641 N N . CYS A 1 33 ? 0.619 4.427 -5.132 1.00 0.00 33 CYS A N 19
ATOM 22642 C CA . CYS A 1 33 ? 0.091 4.626 -6.514 1.00 0.00 33 CYS A CA 19
ATOM 22643 C C . CYS A 1 33 ? -1.438 4.536 -6.493 1.00 0.00 33 CYS A C 19
ATOM 22644 O O . CYS A 1 33 ? -2.091 4.704 -7.502 1.00 0.00 33 CYS A O 19
ATOM 22651 N N . GLY A 1 34 ? -2.011 4.283 -5.347 1.00 0.00 34 GLY A N 19
ATOM 22652 C CA . GLY A 1 34 ? -3.496 4.194 -5.262 1.00 0.00 34 GLY A CA 19
ATOM 22653 C C . GLY A 1 34 ? -3.922 2.751 -4.995 1.00 0.00 34 GLY A C 19
ATOM 22654 O O . GLY A 1 34 ? -4.952 2.505 -4.403 1.00 0.00 34 GLY A O 19
ATOM 22658 N N . TYR A 1 35 ? -3.144 1.792 -5.425 1.00 0.00 35 TYR A N 19
ATOM 22659 C CA . TYR A 1 35 ? -3.526 0.371 -5.181 1.00 0.00 35 TYR A CA 19
ATOM 22660 C C . TYR A 1 35 ? -3.446 0.098 -3.679 1.00 0.00 35 TYR A C 19
ATOM 22661 O O . TYR A 1 35 ? -2.435 -0.345 -3.172 1.00 0.00 35 TYR A O 19
ATOM 22679 N N . GLN A 1 36 ? -4.501 0.370 -2.961 1.00 0.00 36 GLN A N 19
ATOM 22680 C CA . GLN A 1 36 ? -4.479 0.138 -1.491 1.00 0.00 36 GLN A CA 19
ATOM 22681 C C . GLN A 1 36 ? -5.044 -1.248 -1.189 1.00 0.00 36 GLN A C 19
ATOM 22682 O O . GLN A 1 36 ? -5.719 -1.847 -2.004 1.00 0.00 36 GLN A O 19
ATOM 22696 N N . ILE A 1 37 ? -4.773 -1.763 -0.024 1.00 0.00 37 ILE A N 19
ATOM 22697 C CA . ILE A 1 37 ? -5.294 -3.110 0.333 1.00 0.00 37 ILE A CA 19
ATOM 22698 C C . ILE A 1 37 ? -5.763 -3.096 1.789 1.00 0.00 37 ILE A C 19
ATOM 22699 O O . ILE A 1 37 ? -5.881 -2.054 2.402 1.00 0.00 37 ILE A O 19
ATOM 22715 N N . CYS A 1 38 ? -6.029 -4.242 2.351 1.00 0.00 38 CYS A N 19
ATOM 22716 C CA . CYS A 1 38 ? -6.484 -4.287 3.766 1.00 0.00 38 CYS A CA 19
ATOM 22717 C C . CYS A 1 38 ? -5.261 -4.429 4.678 1.00 0.00 38 CYS A C 19
ATOM 22718 O O . CYS A 1 38 ? -4.212 -4.874 4.256 1.00 0.00 38 CYS A O 19
ATOM 22725 N N . ARG A 1 39 ? -5.376 -4.036 5.916 1.00 0.00 39 ARG A N 19
ATOM 22726 C CA . ARG A 1 39 ? -4.208 -4.128 6.840 1.00 0.00 39 ARG A CA 19
ATOM 22727 C C . ARG A 1 39 ? -3.840 -5.594 7.092 1.00 0.00 39 ARG A C 19
ATOM 22728 O O . ARG A 1 39 ? -2.828 -5.889 7.696 1.00 0.00 39 ARG A O 19
ATOM 22749 N N . PHE A 1 40 ? -4.643 -6.518 6.640 1.00 0.00 40 PHE A N 19
ATOM 22750 C CA . PHE A 1 40 ? -4.311 -7.954 6.867 1.00 0.00 40 PHE A CA 19
ATOM 22751 C C . PHE A 1 40 ? -3.557 -8.507 5.652 1.00 0.00 40 PHE A C 19
ATOM 22752 O O . PHE A 1 40 ? -2.929 -9.544 5.720 1.00 0.00 40 PHE A O 19
ATOM 22769 N N . CYS A 1 41 ? -3.602 -7.815 4.546 1.00 0.00 41 CYS A N 19
ATOM 22770 C CA . CYS A 1 41 ? -2.876 -8.292 3.334 1.00 0.00 41 CYS A CA 19
ATOM 22771 C C . CYS A 1 41 ? -1.467 -7.694 3.332 1.00 0.00 41 CYS A C 19
ATOM 22772 O O . CYS A 1 41 ? -0.549 -8.236 2.749 1.00 0.00 41 CYS A O 19
ATOM 22779 N N . TRP A 1 42 ? -1.295 -6.573 3.979 1.00 0.00 42 TRP A N 19
ATOM 22780 C CA . TRP A 1 42 ? 0.045 -5.923 4.021 1.00 0.00 42 TRP A CA 19
ATOM 22781 C C . TRP A 1 42 ? 0.872 -6.524 5.160 1.00 0.00 42 TRP A C 19
ATOM 22782 O O . TRP A 1 42 ? 2.083 -6.582 5.097 1.00 0.00 42 TRP A O 19
ATOM 22803 N N . HIS A 1 43 ? 0.227 -6.971 6.204 1.00 0.00 43 HIS A N 19
ATOM 22804 C CA . HIS A 1 43 ? 0.979 -7.566 7.344 1.00 0.00 43 HIS A CA 19
ATOM 22805 C C . HIS A 1 43 ? 1.324 -9.023 7.029 1.00 0.00 43 HIS A C 19
ATOM 22806 O O . HIS A 1 43 ? 1.917 -9.717 7.830 1.00 0.00 43 HIS A O 19
ATOM 22820 N N . ARG A 1 44 ? 0.963 -9.495 5.866 1.00 0.00 44 ARG A N 19
ATOM 22821 C CA . ARG A 1 44 ? 1.276 -10.906 5.508 1.00 0.00 44 ARG A CA 19
ATOM 22822 C C . ARG A 1 44 ? 2.281 -10.927 4.353 1.00 0.00 44 ARG A C 19
ATOM 22823 O O . ARG A 1 44 ? 3.150 -11.774 4.289 1.00 0.00 44 ARG A O 19
ATOM 22844 N N . ILE A 1 45 ? 2.168 -10.002 3.440 1.00 0.00 45 ILE A N 19
ATOM 22845 C CA . ILE A 1 45 ? 3.115 -9.967 2.291 1.00 0.00 45 ILE A CA 19
ATOM 22846 C C . ILE A 1 45 ? 4.498 -9.544 2.788 1.00 0.00 45 ILE A C 19
ATOM 22847 O O . ILE A 1 45 ? 5.512 -9.988 2.288 1.00 0.00 45 ILE A O 19
ATOM 22863 N N . ARG A 1 46 ? 4.546 -8.685 3.769 1.00 0.00 46 ARG A N 19
ATOM 22864 C CA . ARG A 1 46 ? 5.863 -8.231 4.301 1.00 0.00 46 ARG A CA 19
ATOM 22865 C C . ARG A 1 46 ? 6.371 -9.233 5.339 1.00 0.00 46 ARG A C 19
ATOM 22866 O O . ARG A 1 46 ? 7.313 -8.971 6.060 1.00 0.00 46 ARG A O 19
ATOM 22887 N N . THR A 1 47 ? 5.755 -10.379 5.422 1.00 0.00 47 THR A N 19
ATOM 22888 C CA . THR A 1 47 ? 6.205 -11.393 6.417 1.00 0.00 47 THR A CA 19
ATOM 22889 C C . THR A 1 47 ? 6.504 -12.715 5.708 1.00 0.00 47 THR A C 19
ATOM 22890 O O . THR A 1 47 ? 7.285 -13.518 6.178 1.00 0.00 47 THR A O 19
ATOM 22901 N N . ASP A 1 48 ? 5.889 -12.953 4.582 1.00 0.00 48 ASP A N 19
ATOM 22902 C CA . ASP A 1 48 ? 6.140 -14.227 3.852 1.00 0.00 48 ASP A CA 19
ATOM 22903 C C . ASP A 1 48 ? 6.709 -13.922 2.465 1.00 0.00 48 ASP A C 19
ATOM 22904 O O . ASP A 1 48 ? 7.879 -14.129 2.205 1.00 0.00 48 ASP A O 19
ATOM 22913 N N . GLU A 1 49 ? 5.892 -13.438 1.570 1.00 0.00 49 GLU A N 19
ATOM 22914 C CA . GLU A 1 49 ? 6.386 -13.127 0.198 1.00 0.00 49 GLU A CA 19
ATOM 22915 C C . GLU A 1 49 ? 7.073 -11.757 0.192 1.00 0.00 49 GLU A C 19
ATOM 22916 O O . GLU A 1 49 ? 7.682 -11.355 1.163 1.00 0.00 49 GLU A O 19
ATOM 22928 N N . ASN A 1 50 ? 6.989 -11.042 -0.898 1.00 0.00 50 ASN A N 19
ATOM 22929 C CA . ASN A 1 50 ? 7.648 -9.704 -0.966 1.00 0.00 50 ASN A CA 19
ATOM 22930 C C . ASN A 1 50 ? 6.591 -8.598 -0.946 1.00 0.00 50 ASN A C 19
ATOM 22931 O O . ASN A 1 50 ? 5.553 -8.707 -1.566 1.00 0.00 50 ASN A O 19
ATOM 22942 N N . GLY A 1 51 ? 6.854 -7.533 -0.234 1.00 0.00 51 GLY A N 19
ATOM 22943 C CA . GLY A 1 51 ? 5.880 -6.406 -0.161 1.00 0.00 51 GLY A CA 19
ATOM 22944 C C . GLY A 1 51 ? 6.041 -5.488 -1.375 1.00 0.00 51 GLY A C 19
ATOM 22945 O O . GLY A 1 51 ? 6.324 -4.314 -1.242 1.00 0.00 51 GLY A O 19
ATOM 22949 N N . LEU A 1 52 ? 5.850 -6.006 -2.558 1.00 0.00 52 LEU A N 19
ATOM 22950 C CA . LEU A 1 52 ? 5.981 -5.152 -3.770 1.00 0.00 52 LEU A CA 19
ATOM 22951 C C . LEU A 1 52 ? 4.588 -4.868 -4.338 1.00 0.00 52 LEU A C 19
ATOM 22952 O O . LEU A 1 52 ? 3.670 -5.648 -4.184 1.00 0.00 52 LEU A O 19
ATOM 22968 N N . CYS A 1 53 ? 4.430 -3.751 -4.988 1.00 0.00 53 CYS A N 19
ATOM 22969 C CA . CYS A 1 53 ? 3.103 -3.395 -5.563 1.00 0.00 53 CYS A CA 19
ATOM 22970 C C . CYS A 1 53 ? 2.796 -4.299 -6.763 1.00 0.00 53 CYS A C 19
ATOM 22971 O O . CYS A 1 53 ? 3.519 -4.288 -7.739 1.00 0.00 53 CYS A O 19
ATOM 22978 N N . PRO A 1 54 ? 1.726 -5.049 -6.663 1.00 0.00 54 PRO A N 19
ATOM 22979 C CA . PRO A 1 54 ? 1.298 -5.957 -7.740 1.00 0.00 54 PRO A CA 19
ATOM 22980 C C . PRO A 1 54 ? 0.572 -5.170 -8.835 1.00 0.00 54 PRO A C 19
ATOM 22981 O O . PRO A 1 54 ? 0.204 -5.707 -9.860 1.00 0.00 54 PRO A O 19
ATOM 22992 N N . ALA A 1 55 ? 0.350 -3.902 -8.618 1.00 0.00 55 ALA A N 19
ATOM 22993 C CA . ALA A 1 55 ? -0.368 -3.090 -9.640 1.00 0.00 55 ALA A CA 19
ATOM 22994 C C . ALA A 1 55 ? 0.609 -2.167 -10.380 1.00 0.00 55 ALA A C 19
ATOM 22995 O O . ALA A 1 55 ? 0.331 -1.726 -11.477 1.00 0.00 55 ALA A O 19
ATOM 23002 N N . CYS A 1 56 ? 1.744 -1.862 -9.806 1.00 0.00 56 CYS A N 19
ATOM 23003 C CA . CYS A 1 56 ? 2.698 -0.962 -10.520 1.00 0.00 56 CYS A CA 19
ATOM 23004 C C . CYS A 1 56 ? 4.145 -1.265 -10.102 1.00 0.00 56 CYS A C 19
ATOM 23005 O O . CYS A 1 56 ? 5.026 -0.443 -10.256 1.00 0.00 56 CYS A O 19
ATOM 23012 N N . ARG A 1 57 ? 4.399 -2.432 -9.580 1.00 0.00 57 ARG A N 19
ATOM 23013 C CA . ARG A 1 57 ? 5.793 -2.770 -9.166 1.00 0.00 57 ARG A CA 19
ATOM 23014 C C . ARG A 1 57 ? 6.394 -1.607 -8.367 1.00 0.00 57 ARG A C 19
ATOM 23015 O O . ARG A 1 57 ? 6.942 -0.677 -8.924 1.00 0.00 57 ARG A O 19
ATOM 23036 N N . LYS A 1 58 ? 6.297 -1.655 -7.065 1.00 0.00 58 LYS A N 19
ATOM 23037 C CA . LYS A 1 58 ? 6.862 -0.558 -6.225 1.00 0.00 58 LYS A CA 19
ATOM 23038 C C . LYS A 1 58 ? 7.137 -1.093 -4.814 1.00 0.00 58 LYS A C 19
ATOM 23039 O O . LYS A 1 58 ? 6.295 -1.737 -4.230 1.00 0.00 58 LYS A O 19
ATOM 23058 N N . PRO A 1 59 ? 8.302 -0.811 -4.297 1.00 0.00 59 PRO A N 19
ATOM 23059 C CA . PRO A 1 59 ? 8.682 -1.270 -2.952 1.00 0.00 59 PRO A CA 19
ATOM 23060 C C . PRO A 1 59 ? 7.917 -0.481 -1.885 1.00 0.00 59 PRO A C 19
ATOM 23061 O O . PRO A 1 59 ? 8.176 0.682 -1.650 1.00 0.00 59 PRO A O 19
ATOM 23072 N N . TYR A 1 60 ? 6.966 -1.116 -1.249 1.00 0.00 60 TYR A N 19
ATOM 23073 C CA . TYR A 1 60 ? 6.156 -0.431 -0.200 1.00 0.00 60 TYR A CA 19
ATOM 23074 C C . TYR A 1 60 ? 7.052 0.501 0.626 1.00 0.00 60 TYR A C 19
ATOM 23075 O O . TYR A 1 60 ? 8.114 0.102 1.061 1.00 0.00 60 TYR A O 19
ATOM 23093 N N . PRO A 1 61 ? 6.603 1.722 0.810 1.00 0.00 61 PRO A N 19
ATOM 23094 C CA . PRO A 1 61 ? 7.359 2.732 1.572 1.00 0.00 61 PRO A CA 19
ATOM 23095 C C . PRO A 1 61 ? 7.197 2.509 3.078 1.00 0.00 61 PRO A C 19
ATOM 23096 O O . PRO A 1 61 ? 6.171 2.051 3.542 1.00 0.00 61 PRO A O 19
ATOM 23107 N N . GLU A 1 62 ? 8.204 2.836 3.844 1.00 0.00 62 GLU A N 19
ATOM 23108 C CA . GLU A 1 62 ? 8.115 2.650 5.320 1.00 0.00 62 GLU A CA 19
ATOM 23109 C C . GLU A 1 62 ? 9.463 3.007 5.951 1.00 0.00 62 GLU A C 19
ATOM 23110 O O . GLU A 1 62 ? 10.480 3.039 5.287 1.00 0.00 62 GLU A O 19
ATOM 23122 N N . ASP A 1 63 ? 9.480 3.277 7.227 1.00 0.00 63 ASP A N 19
ATOM 23123 C CA . ASP A 1 63 ? 10.765 3.631 7.894 1.00 0.00 63 ASP A CA 19
ATOM 23124 C C . ASP A 1 63 ? 11.774 2.500 7.685 1.00 0.00 63 ASP A C 19
ATOM 23125 O O . ASP A 1 63 ? 11.396 1.366 7.464 1.00 0.00 63 ASP A O 19
ATOM 23134 N N . PRO A 1 64 ? 13.034 2.845 7.766 1.00 0.00 64 PRO A N 19
ATOM 23135 C CA . PRO A 1 64 ? 14.135 1.880 7.593 1.00 0.00 64 PRO A CA 19
ATOM 23136 C C . PRO A 1 64 ? 14.304 1.040 8.861 1.00 0.00 64 PRO A C 19
ATOM 23137 O O . PRO A 1 64 ? 13.948 -0.121 8.902 1.00 0.00 64 PRO A O 19
ATOM 23148 N N . ALA A 1 65 ? 14.840 1.622 9.899 1.00 0.00 65 ALA A N 19
ATOM 23149 C CA . ALA A 1 65 ? 15.026 0.865 11.169 1.00 0.00 65 ALA A CA 19
ATOM 23150 C C . ALA A 1 65 ? 15.554 -0.540 10.864 1.00 0.00 65 ALA A C 19
ATOM 23151 O O . ALA A 1 65 ? 14.822 -1.508 10.891 1.00 0.00 65 ALA A O 19
ATOM 23158 N N . VAL A 1 66 ? 16.823 -0.658 10.579 1.00 0.00 66 VAL A N 19
ATOM 23159 C CA . VAL A 1 66 ? 17.399 -1.998 10.279 1.00 0.00 66 VAL A CA 19
ATOM 23160 C C . VAL A 1 66 ? 17.653 -2.740 11.599 1.00 0.00 66 VAL A C 19
ATOM 23161 O O . VAL A 1 66 ? 16.794 -2.798 12.456 1.00 0.00 66 VAL A O 19
ATOM 23174 N N . TYR A 1 67 ? 18.821 -3.303 11.780 1.00 0.00 67 TYR A N 19
ATOM 23175 C CA . TYR A 1 67 ? 19.108 -4.027 13.051 1.00 0.00 67 TYR A CA 19
ATOM 23176 C C . TYR A 1 67 ? 20.509 -4.639 12.985 1.00 0.00 67 TYR A C 19
ATOM 23177 O O . TYR A 1 67 ? 20.974 -5.038 11.936 1.00 0.00 67 TYR A O 19
ATOM 23195 N N . LYS A 1 68 ? 21.186 -4.713 14.099 1.00 0.00 68 LYS A N 19
ATOM 23196 C CA . LYS A 1 68 ? 22.559 -5.294 14.102 1.00 0.00 68 LYS A CA 19
ATOM 23197 C C . LYS A 1 68 ? 22.471 -6.820 14.261 1.00 0.00 68 LYS A C 19
ATOM 23198 O O . LYS A 1 68 ? 22.016 -7.305 15.278 1.00 0.00 68 LYS A O 19
ATOM 23217 N N . PRO A 1 69 ? 22.914 -7.534 13.254 1.00 0.00 69 PRO A N 19
ATOM 23218 C CA . PRO A 1 69 ? 22.900 -9.009 13.262 1.00 0.00 69 PRO A CA 19
ATOM 23219 C C . PRO A 1 69 ? 24.055 -9.545 14.113 1.00 0.00 69 PRO A C 19
ATOM 23220 O O . PRO A 1 69 ? 23.978 -10.620 14.674 1.00 0.00 69 PRO A O 19
ATOM 23231 N N . LEU A 1 70 ? 25.122 -8.801 14.216 1.00 0.00 70 LEU A N 19
ATOM 23232 C CA . LEU A 1 70 ? 26.276 -9.264 15.034 1.00 0.00 70 LEU A CA 19
ATOM 23233 C C . LEU A 1 70 ? 26.444 -8.332 16.235 1.00 0.00 70 LEU A C 19
ATOM 23234 O O . LEU A 1 70 ? 27.393 -7.579 16.321 1.00 0.00 70 LEU A O 19
ATOM 23250 N N . SER A 1 71 ? 25.520 -8.374 17.160 1.00 0.00 71 SER A N 19
ATOM 23251 C CA . SER A 1 71 ? 25.612 -7.491 18.359 1.00 0.00 71 SER A CA 19
ATOM 23252 C C . SER A 1 71 ? 27.059 -7.434 18.847 1.00 0.00 71 SER A C 19
ATOM 23253 O O . SER A 1 71 ? 27.628 -8.431 19.246 1.00 0.00 71 SER A O 19
ATOM 23261 N N . GLN A 1 72 ? 27.659 -6.277 18.817 1.00 0.00 72 GLN A N 19
ATOM 23262 C CA . GLN A 1 72 ? 29.069 -6.164 19.278 1.00 0.00 72 GLN A CA 19
ATOM 23263 C C . GLN A 1 72 ? 29.927 -7.177 18.520 1.00 0.00 72 GLN A C 19
ATOM 23264 O O . GLN A 1 72 ? 29.453 -7.866 17.639 1.00 0.00 72 GLN A O 19
ATOM 23278 N N . GLU A 1 73 ? 31.184 -7.274 18.850 1.00 0.00 73 GLU A N 19
ATOM 23279 C CA . GLU A 1 73 ? 32.062 -8.245 18.141 1.00 0.00 73 GLU A CA 19
ATOM 23280 C C . GLU A 1 73 ? 32.995 -8.917 19.150 1.00 0.00 73 GLU A C 19
ATOM 23281 O O . GLU A 1 73 ? 33.244 -8.400 20.221 1.00 0.00 73 GLU A O 19
ATOM 23293 N N . GLU A 1 74 ? 33.510 -10.067 18.816 1.00 0.00 74 GLU A N 19
ATOM 23294 C CA . GLU A 1 74 ? 34.424 -10.773 19.755 1.00 0.00 74 GLU A CA 19
ATOM 23295 C C . GLU A 1 74 ? 35.360 -11.681 18.958 1.00 0.00 74 GLU A C 19
ATOM 23296 O O . GLU A 1 74 ? 35.185 -12.883 18.915 1.00 0.00 74 GLU A O 19
ATOM 23308 N N . LEU A 1 75 ? 36.349 -11.118 18.323 1.00 0.00 75 LEU A N 19
ATOM 23309 C CA . LEU A 1 75 ? 37.289 -11.953 17.525 1.00 0.00 75 LEU A CA 19
ATOM 23310 C C . LEU A 1 75 ? 36.483 -12.854 16.587 1.00 0.00 75 LEU A C 19
ATOM 23311 O O . LEU A 1 75 ? 36.171 -13.982 16.913 1.00 0.00 75 LEU A O 19
ATOM 23327 N N . GLN A 1 76 ? 36.138 -12.363 15.429 1.00 0.00 76 GLN A N 19
ATOM 23328 C CA . GLN A 1 76 ? 35.346 -13.190 14.474 1.00 0.00 76 GLN A CA 19
ATOM 23329 C C . GLN A 1 76 ? 36.265 -14.189 13.767 1.00 0.00 76 GLN A C 19
ATOM 23330 O O . GLN A 1 76 ? 35.833 -14.961 12.934 1.00 0.00 76 GLN A O 19
ATOM 23344 N N . ARG A 1 77 ? 37.528 -14.185 14.094 1.00 0.00 77 ARG A N 19
ATOM 23345 C CA . ARG A 1 77 ? 38.468 -15.139 13.440 1.00 0.00 77 ARG A CA 19
ATOM 23346 C C . ARG A 1 77 ? 38.241 -16.543 14.003 1.00 0.00 77 ARG A C 19
ATOM 23347 O O . ARG A 1 77 ? 38.535 -17.533 13.363 1.00 0.00 77 ARG A O 19
ATOM 23368 N N . ILE A 1 78 ? 37.719 -16.637 15.195 1.00 0.00 78 ILE A N 19
ATOM 23369 C CA . ILE A 1 78 ? 37.475 -17.978 15.797 1.00 0.00 78 ILE A CA 19
ATOM 23370 C C . ILE A 1 78 ? 35.975 -18.278 15.777 1.00 0.00 78 ILE A C 19
ATOM 23371 O O . ILE A 1 78 ? 35.493 -18.724 14.749 1.00 0.00 78 ILE A O 19
ATOM 23390 N N . MET A 1 1 ? -11.891 13.338 15.312 1.00 0.00 1 MET A N 20
ATOM 23391 C CA . MET A 1 1 ? -13.204 13.534 15.989 1.00 0.00 1 MET A CA 20
ATOM 23392 C C . MET A 1 1 ? -13.863 12.175 16.238 1.00 0.00 1 MET A C 20
ATOM 23393 O O . MET A 1 1 ? -14.974 11.926 15.814 1.00 0.00 1 MET A O 20
ATOM 23409 N N . SER A 1 2 ? -13.189 11.296 16.929 1.00 0.00 2 SER A N 20
ATOM 23410 C CA . SER A 1 2 ? -13.777 9.954 17.209 1.00 0.00 2 SER A CA 20
ATOM 23411 C C . SER A 1 2 ? -14.026 9.216 15.893 1.00 0.00 2 SER A C 20
ATOM 23412 O O . SER A 1 2 ? -13.999 9.799 14.827 1.00 0.00 2 SER A O 20
ATOM 23420 N N . ARG A 1 3 ? -14.273 7.935 15.957 1.00 0.00 3 ARG A N 20
ATOM 23421 C CA . ARG A 1 3 ? -14.526 7.163 14.708 1.00 0.00 3 ARG A CA 20
ATOM 23422 C C . ARG A 1 3 ? -16.017 7.229 14.367 1.00 0.00 3 ARG A C 20
ATOM 23423 O O . ARG A 1 3 ? -16.787 6.365 14.736 1.00 0.00 3 ARG A O 20
ATOM 23444 N N . SER A 1 4 ? -16.427 8.250 13.666 1.00 0.00 4 SER A N 20
ATOM 23445 C CA . SER A 1 4 ? -17.866 8.373 13.302 1.00 0.00 4 SER A CA 20
ATOM 23446 C C . SER A 1 4 ? -18.389 7.015 12.828 1.00 0.00 4 SER A C 20
ATOM 23447 O O . SER A 1 4 ? -17.618 6.149 12.463 1.00 0.00 4 SER A O 20
ATOM 23455 N N . PRO A 1 5 ? -19.689 6.871 12.843 1.00 0.00 5 PRO A N 20
ATOM 23456 C CA . PRO A 1 5 ? -20.355 5.629 12.417 1.00 0.00 5 PRO A CA 20
ATOM 23457 C C . PRO A 1 5 ? -20.384 5.540 10.888 1.00 0.00 5 PRO A C 20
ATOM 23458 O O . PRO A 1 5 ? -19.997 6.461 10.197 1.00 0.00 5 PRO A O 20
ATOM 23469 N N . ASP A 1 6 ? -20.837 4.438 10.357 1.00 0.00 6 ASP A N 20
ATOM 23470 C CA . ASP A 1 6 ? -20.886 4.295 8.875 1.00 0.00 6 ASP A CA 20
ATOM 23471 C C . ASP A 1 6 ? -21.857 3.174 8.503 1.00 0.00 6 ASP A C 20
ATOM 23472 O O . ASP A 1 6 ? -21.882 2.129 9.122 1.00 0.00 6 ASP A O 20
ATOM 23481 N N . ALA A 1 7 ? -22.658 3.382 7.495 1.00 0.00 7 ALA A N 20
ATOM 23482 C CA . ALA A 1 7 ? -23.627 2.330 7.083 1.00 0.00 7 ALA A CA 20
ATOM 23483 C C . ALA A 1 7 ? -23.068 1.563 5.883 1.00 0.00 7 ALA A C 20
ATOM 23484 O O . ALA A 1 7 ? -21.890 1.616 5.594 1.00 0.00 7 ALA A O 20
ATOM 23491 N N . LYS A 1 8 ? -23.908 0.852 5.183 1.00 0.00 8 LYS A N 20
ATOM 23492 C CA . LYS A 1 8 ? -23.429 0.083 3.999 1.00 0.00 8 LYS A CA 20
ATOM 23493 C C . LYS A 1 8 ? -22.610 1.004 3.092 1.00 0.00 8 LYS A C 20
ATOM 23494 O O . LYS A 1 8 ? -21.421 0.824 2.920 1.00 0.00 8 LYS A O 20
ATOM 23513 N N . GLU A 1 9 ? -23.239 1.989 2.511 1.00 0.00 9 GLU A N 20
ATOM 23514 C CA . GLU A 1 9 ? -22.499 2.921 1.613 1.00 0.00 9 GLU A CA 20
ATOM 23515 C C . GLU A 1 9 ? -21.715 2.114 0.579 1.00 0.00 9 GLU A C 20
ATOM 23516 O O . GLU A 1 9 ? -22.021 0.969 0.308 1.00 0.00 9 GLU A O 20
ATOM 23528 N N . ASP A 1 10 ? -20.706 2.700 -0.002 1.00 0.00 10 ASP A N 20
ATOM 23529 C CA . ASP A 1 10 ? -19.903 1.963 -1.019 1.00 0.00 10 ASP A CA 20
ATOM 23530 C C . ASP A 1 10 ? -18.419 2.291 -0.833 1.00 0.00 10 ASP A C 20
ATOM 23531 O O . ASP A 1 10 ? -17.828 2.970 -1.650 1.00 0.00 10 ASP A O 20
ATOM 23540 N N . PRO A 1 11 ? -17.861 1.795 0.242 1.00 0.00 11 PRO A N 20
ATOM 23541 C CA . PRO A 1 11 ? -16.444 2.013 0.572 1.00 0.00 11 PRO A CA 20
ATOM 23542 C C . PRO A 1 11 ? -15.556 1.088 -0.266 1.00 0.00 11 PRO A C 20
ATOM 23543 O O . PRO A 1 11 ? -15.882 -0.060 -0.500 1.00 0.00 11 PRO A O 20
ATOM 23554 N N . VAL A 1 12 ? -14.439 1.580 -0.723 1.00 0.00 12 VAL A N 20
ATOM 23555 C CA . VAL A 1 12 ? -13.532 0.736 -1.550 1.00 0.00 12 VAL A CA 20
ATOM 23556 C C . VAL A 1 12 ? -13.397 -0.654 -0.921 1.00 0.00 12 VAL A C 20
ATOM 23557 O O . VAL A 1 12 ? -13.688 -0.853 0.243 1.00 0.00 12 VAL A O 20
ATOM 23570 N N . GLU A 1 13 ? -12.951 -1.616 -1.684 1.00 0.00 13 GLU A N 20
ATOM 23571 C CA . GLU A 1 13 ? -12.789 -2.993 -1.135 1.00 0.00 13 GLU A CA 20
ATOM 23572 C C . GLU A 1 13 ? -11.442 -3.564 -1.586 1.00 0.00 13 GLU A C 20
ATOM 23573 O O . GLU A 1 13 ? -10.876 -3.139 -2.573 1.00 0.00 13 GLU A O 20
ATOM 23585 N N . CYS A 1 14 ? -10.922 -4.524 -0.868 1.00 0.00 14 CYS A N 20
ATOM 23586 C CA . CYS A 1 14 ? -9.610 -5.116 -1.254 1.00 0.00 14 CYS A CA 20
ATOM 23587 C C . CYS A 1 14 ? -9.748 -5.842 -2.600 1.00 0.00 14 CYS A C 20
ATOM 23588 O O . CYS A 1 14 ? -10.524 -6.771 -2.718 1.00 0.00 14 CYS A O 20
ATOM 23595 N N . PRO A 1 15 ? -8.995 -5.399 -3.577 1.00 0.00 15 PRO A N 20
ATOM 23596 C CA . PRO A 1 15 ? -9.019 -5.993 -4.925 1.00 0.00 15 PRO A CA 20
ATOM 23597 C C . PRO A 1 15 ? -8.195 -7.286 -4.973 1.00 0.00 15 PRO A C 20
ATOM 23598 O O . PRO A 1 15 ? -7.923 -7.814 -6.033 1.00 0.00 15 PRO A O 20
ATOM 23609 N N . LEU A 1 16 ? -7.790 -7.800 -3.843 1.00 0.00 16 LEU A N 20
ATOM 23610 C CA . LEU A 1 16 ? -6.982 -9.058 -3.853 1.00 0.00 16 LEU A CA 20
ATOM 23611 C C . LEU A 1 16 ? -7.663 -10.120 -2.986 1.00 0.00 16 LEU A C 20
ATOM 23612 O O . LEU A 1 16 ? -7.465 -11.304 -3.177 1.00 0.00 16 LEU A O 20
ATOM 23628 N N . CYS A 1 17 ? -8.463 -9.718 -2.039 1.00 0.00 17 CYS A N 20
ATOM 23629 C CA . CYS A 1 17 ? -9.148 -10.720 -1.176 1.00 0.00 17 CYS A CA 20
ATOM 23630 C C . CYS A 1 17 ? -10.618 -10.327 -1.013 1.00 0.00 17 CYS A C 20
ATOM 23631 O O . CYS A 1 17 ? -11.357 -10.937 -0.265 1.00 0.00 17 CYS A O 20
ATOM 23638 N N . MET A 1 18 ? -11.047 -9.311 -1.710 1.00 0.00 18 MET A N 20
ATOM 23639 C CA . MET A 1 18 ? -12.464 -8.872 -1.604 1.00 0.00 18 MET A CA 20
ATOM 23640 C C . MET A 1 18 ? -12.842 -8.709 -0.130 1.00 0.00 18 MET A C 20
ATOM 23641 O O . MET A 1 18 ? -13.253 -9.647 0.525 1.00 0.00 18 MET A O 20
ATOM 23655 N N . GLU A 1 19 ? -12.707 -7.523 0.395 1.00 0.00 19 GLU A N 20
ATOM 23656 C CA . GLU A 1 19 ? -13.060 -7.294 1.823 1.00 0.00 19 GLU A CA 20
ATOM 23657 C C . GLU A 1 19 ? -13.458 -5.827 2.018 1.00 0.00 19 GLU A C 20
ATOM 23658 O O . GLU A 1 19 ? -13.223 -5.004 1.155 1.00 0.00 19 GLU A O 20
ATOM 23670 N N . PRO A 1 20 ? -14.057 -5.547 3.147 1.00 0.00 20 PRO A N 20
ATOM 23671 C CA . PRO A 1 20 ? -14.513 -4.188 3.489 1.00 0.00 20 PRO A CA 20
ATOM 23672 C C . PRO A 1 20 ? -13.334 -3.321 3.939 1.00 0.00 20 PRO A C 20
ATOM 23673 O O . PRO A 1 20 ? -12.646 -3.636 4.889 1.00 0.00 20 PRO A O 20
ATOM 23684 N N . LEU A 1 21 ? -13.097 -2.230 3.263 1.00 0.00 21 LEU A N 20
ATOM 23685 C CA . LEU A 1 21 ? -11.964 -1.343 3.655 1.00 0.00 21 LEU A CA 20
ATOM 23686 C C . LEU A 1 21 ? -12.433 -0.370 4.738 1.00 0.00 21 LEU A C 20
ATOM 23687 O O . LEU A 1 21 ? -13.283 0.466 4.509 1.00 0.00 21 LEU A O 20
ATOM 23703 N N . GLU A 1 22 ? -11.886 -0.473 5.918 1.00 0.00 22 GLU A N 20
ATOM 23704 C CA . GLU A 1 22 ? -12.301 0.445 7.016 1.00 0.00 22 GLU A CA 20
ATOM 23705 C C . GLU A 1 22 ? -12.026 1.895 6.609 1.00 0.00 22 GLU A C 20
ATOM 23706 O O . GLU A 1 22 ? -11.629 2.173 5.495 1.00 0.00 22 GLU A O 20
ATOM 23718 N N . ILE A 1 23 ? -12.232 2.819 7.506 1.00 0.00 23 ILE A N 20
ATOM 23719 C CA . ILE A 1 23 ? -11.982 4.251 7.178 1.00 0.00 23 ILE A CA 20
ATOM 23720 C C . ILE A 1 23 ? -10.476 4.474 6.999 1.00 0.00 23 ILE A C 20
ATOM 23721 O O . ILE A 1 23 ? -10.046 5.166 6.099 1.00 0.00 23 ILE A O 20
ATOM 23737 N N . ASP A 1 24 ? -9.675 3.898 7.851 1.00 0.00 24 ASP A N 20
ATOM 23738 C CA . ASP A 1 24 ? -8.202 4.085 7.728 1.00 0.00 24 ASP A CA 20
ATOM 23739 C C . ASP A 1 24 ? -7.636 3.062 6.740 1.00 0.00 24 ASP A C 20
ATOM 23740 O O . ASP A 1 24 ? -6.493 3.141 6.338 1.00 0.00 24 ASP A O 20
ATOM 23749 N N . ASP A 1 25 ? -8.427 2.102 6.348 1.00 0.00 25 ASP A N 20
ATOM 23750 C CA . ASP A 1 25 ? -7.934 1.072 5.389 1.00 0.00 25 ASP A CA 20
ATOM 23751 C C . ASP A 1 25 ? -8.198 1.541 3.956 1.00 0.00 25 ASP A C 20
ATOM 23752 O O . ASP A 1 25 ? -7.676 0.989 3.007 1.00 0.00 25 ASP A O 20
ATOM 23761 N N . ILE A 1 26 ? -9.002 2.556 3.790 1.00 0.00 26 ILE A N 20
ATOM 23762 C CA . ILE A 1 26 ? -9.296 3.059 2.426 1.00 0.00 26 ILE A CA 20
ATOM 23763 C C . ILE A 1 26 ? -8.181 4.018 1.994 1.00 0.00 26 ILE A C 20
ATOM 23764 O O . ILE A 1 26 ? -7.840 4.106 0.831 1.00 0.00 26 ILE A O 20
ATOM 23780 N N . ASN A 1 27 ? -7.605 4.730 2.925 1.00 0.00 27 ASN A N 20
ATOM 23781 C CA . ASN A 1 27 ? -6.506 5.672 2.572 1.00 0.00 27 ASN A CA 20
ATOM 23782 C C . ASN A 1 27 ? -5.173 5.085 3.040 1.00 0.00 27 ASN A C 20
ATOM 23783 O O . ASN A 1 27 ? -4.154 5.748 3.036 1.00 0.00 27 ASN A O 20
ATOM 23794 N N . PHE A 1 28 ? -5.174 3.843 3.443 1.00 0.00 28 PHE A N 20
ATOM 23795 C CA . PHE A 1 28 ? -3.913 3.205 3.912 1.00 0.00 28 PHE A CA 20
ATOM 23796 C C . PHE A 1 28 ? -3.391 2.266 2.822 1.00 0.00 28 PHE A C 20
ATOM 23797 O O . PHE A 1 28 ? -3.626 1.075 2.850 1.00 0.00 28 PHE A O 20
ATOM 23814 N N . PHE A 1 29 ? -2.685 2.792 1.862 1.00 0.00 29 PHE A N 20
ATOM 23815 C CA . PHE A 1 29 ? -2.152 1.923 0.776 1.00 0.00 29 PHE A CA 20
ATOM 23816 C C . PHE A 1 29 ? -0.672 1.632 1.032 1.00 0.00 29 PHE A C 20
ATOM 23817 O O . PHE A 1 29 ? 0.065 2.506 1.445 1.00 0.00 29 PHE A O 20
ATOM 23834 N N . PRO A 1 30 ? -0.280 0.411 0.773 1.00 0.00 30 PRO A N 20
ATOM 23835 C CA . PRO A 1 30 ? 1.110 -0.029 0.963 1.00 0.00 30 PRO A CA 20
ATOM 23836 C C . PRO A 1 30 ? 1.969 0.417 -0.223 1.00 0.00 30 PRO A C 20
ATOM 23837 O O . PRO A 1 30 ? 3.169 0.249 -0.227 1.00 0.00 30 PRO A O 20
ATOM 23848 N N . CYS A 1 31 ? 1.362 0.974 -1.234 1.00 0.00 31 CYS A N 20
ATOM 23849 C CA . CYS A 1 31 ? 2.148 1.417 -2.419 1.00 0.00 31 CYS A CA 20
ATOM 23850 C C . CYS A 1 31 ? 1.701 2.817 -2.849 1.00 0.00 31 CYS A C 20
ATOM 23851 O O . CYS A 1 31 ? 0.666 3.303 -2.440 1.00 0.00 31 CYS A O 20
ATOM 23858 N N . THR A 1 32 ? 2.481 3.465 -3.672 1.00 0.00 32 THR A N 20
ATOM 23859 C CA . THR A 1 32 ? 2.118 4.832 -4.134 1.00 0.00 32 THR A CA 20
ATOM 23860 C C . THR A 1 32 ? 1.198 4.740 -5.356 1.00 0.00 32 THR A C 20
ATOM 23861 O O . THR A 1 32 ? 0.307 5.547 -5.533 1.00 0.00 32 THR A O 20
ATOM 23872 N N . CYS A 1 33 ? 1.406 3.771 -6.207 1.00 0.00 33 CYS A N 20
ATOM 23873 C CA . CYS A 1 33 ? 0.540 3.649 -7.416 1.00 0.00 33 CYS A CA 20
ATOM 23874 C C . CYS A 1 33 ? -0.930 3.797 -7.012 1.00 0.00 33 CYS A C 20
ATOM 23875 O O . CYS A 1 33 ? -1.760 4.202 -7.801 1.00 0.00 33 CYS A O 20
ATOM 23882 N N . GLY A 1 34 ? -1.257 3.485 -5.788 1.00 0.00 34 GLY A N 20
ATOM 23883 C CA . GLY A 1 34 ? -2.673 3.625 -5.339 1.00 0.00 34 GLY A CA 20
ATOM 23884 C C . GLY A 1 34 ? -3.335 2.248 -5.238 1.00 0.00 34 GLY A C 20
ATOM 23885 O O . GLY A 1 34 ? -4.536 2.120 -5.373 1.00 0.00 34 GLY A O 20
ATOM 23889 N N . TYR A 1 35 ? -2.572 1.217 -4.997 1.00 0.00 35 TYR A N 20
ATOM 23890 C CA . TYR A 1 35 ? -3.179 -0.140 -4.886 1.00 0.00 35 TYR A CA 20
ATOM 23891 C C . TYR A 1 35 ? -3.581 -0.388 -3.431 1.00 0.00 35 TYR A C 20
ATOM 23892 O O . TYR A 1 35 ? -3.369 -1.455 -2.890 1.00 0.00 35 TYR A O 20
ATOM 23910 N N . GLN A 1 36 ? -4.155 0.597 -2.795 1.00 0.00 36 GLN A N 20
ATOM 23911 C CA . GLN A 1 36 ? -4.569 0.435 -1.370 1.00 0.00 36 GLN A CA 20
ATOM 23912 C C . GLN A 1 36 ? -5.183 -0.951 -1.156 1.00 0.00 36 GLN A C 20
ATOM 23913 O O . GLN A 1 36 ? -6.186 -1.296 -1.749 1.00 0.00 36 GLN A O 20
ATOM 23927 N N . ILE A 1 37 ? -4.589 -1.744 -0.306 1.00 0.00 37 ILE A N 20
ATOM 23928 C CA . ILE A 1 37 ? -5.134 -3.105 -0.042 1.00 0.00 37 ILE A CA 20
ATOM 23929 C C . ILE A 1 37 ? -5.668 -3.160 1.390 1.00 0.00 37 ILE A C 20
ATOM 23930 O O . ILE A 1 37 ? -5.715 -2.163 2.083 1.00 0.00 37 ILE A O 20
ATOM 23946 N N . CYS A 1 38 ? -6.068 -4.316 1.844 1.00 0.00 38 CYS A N 20
ATOM 23947 C CA . CYS A 1 38 ? -6.590 -4.424 3.233 1.00 0.00 38 CYS A CA 20
ATOM 23948 C C . CYS A 1 38 ? -5.430 -4.756 4.182 1.00 0.00 38 CYS A C 20
ATOM 23949 O O . CYS A 1 38 ? -4.346 -5.097 3.752 1.00 0.00 38 CYS A O 20
ATOM 23956 N N . ARG A 1 39 ? -5.641 -4.646 5.465 1.00 0.00 39 ARG A N 20
ATOM 23957 C CA . ARG A 1 39 ? -4.539 -4.938 6.431 1.00 0.00 39 ARG A CA 20
ATOM 23958 C C . ARG A 1 39 ? -4.237 -6.438 6.453 1.00 0.00 39 ARG A C 20
ATOM 23959 O O . ARG A 1 39 ? -3.174 -6.858 6.866 1.00 0.00 39 ARG A O 20
ATOM 23980 N N . PHE A 1 40 ? -5.159 -7.249 6.021 1.00 0.00 40 PHE A N 20
ATOM 23981 C CA . PHE A 1 40 ? -4.918 -8.720 6.030 1.00 0.00 40 PHE A CA 20
ATOM 23982 C C . PHE A 1 40 ? -4.039 -9.107 4.839 1.00 0.00 40 PHE A C 20
ATOM 23983 O O . PHE A 1 40 ? -3.384 -10.130 4.844 1.00 0.00 40 PHE A O 20
ATOM 24000 N N . CYS A 1 41 ? -4.020 -8.297 3.819 1.00 0.00 41 CYS A N 20
ATOM 24001 C CA . CYS A 1 41 ? -3.185 -8.610 2.628 1.00 0.00 41 CYS A CA 20
ATOM 24002 C C . CYS A 1 41 ? -1.808 -7.966 2.803 1.00 0.00 41 CYS A C 20
ATOM 24003 O O . CYS A 1 41 ? -0.832 -8.381 2.207 1.00 0.00 41 CYS A O 20
ATOM 24010 N N . TRP A 1 42 ? -1.726 -6.953 3.622 1.00 0.00 42 TRP A N 20
ATOM 24011 C CA . TRP A 1 42 ? -0.422 -6.273 3.848 1.00 0.00 42 TRP A CA 20
ATOM 24012 C C . TRP A 1 42 ? 0.345 -6.997 4.956 1.00 0.00 42 TRP A C 20
ATOM 24013 O O . TRP A 1 42 ? 1.560 -6.994 4.988 1.00 0.00 42 TRP A O 20
ATOM 24034 N N . HIS A 1 43 ? -0.356 -7.618 5.865 1.00 0.00 43 HIS A N 20
ATOM 24035 C CA . HIS A 1 43 ? 0.332 -8.341 6.971 1.00 0.00 43 HIS A CA 20
ATOM 24036 C C . HIS A 1 43 ? 0.939 -9.639 6.436 1.00 0.00 43 HIS A C 20
ATOM 24037 O O . HIS A 1 43 ? 1.678 -10.318 7.121 1.00 0.00 43 HIS A O 20
ATOM 24051 N N . ARG A 1 44 ? 0.633 -9.991 5.219 1.00 0.00 44 ARG A N 20
ATOM 24052 C CA . ARG A 1 44 ? 1.192 -11.246 4.645 1.00 0.00 44 ARG A CA 20
ATOM 24053 C C . ARG A 1 44 ? 2.328 -10.905 3.683 1.00 0.00 44 ARG A C 20
ATOM 24054 O O . ARG A 1 44 ? 3.315 -11.606 3.601 1.00 0.00 44 ARG A O 20
ATOM 24075 N N . ILE A 1 45 ? 2.195 -9.836 2.947 1.00 0.00 45 ILE A N 20
ATOM 24076 C CA . ILE A 1 45 ? 3.268 -9.460 1.988 1.00 0.00 45 ILE A CA 20
ATOM 24077 C C . ILE A 1 45 ? 4.499 -8.968 2.752 1.00 0.00 45 ILE A C 20
ATOM 24078 O O . ILE A 1 45 ? 5.619 -9.141 2.316 1.00 0.00 45 ILE A O 20
ATOM 24094 N N . ARG A 1 46 ? 4.301 -8.356 3.887 1.00 0.00 46 ARG A N 20
ATOM 24095 C CA . ARG A 1 46 ? 5.465 -7.855 4.672 1.00 0.00 46 ARG A CA 20
ATOM 24096 C C . ARG A 1 46 ? 5.940 -8.941 5.639 1.00 0.00 46 ARG A C 20
ATOM 24097 O O . ARG A 1 46 ? 6.538 -8.658 6.658 1.00 0.00 46 ARG A O 20
ATOM 24118 N N . THR A 1 47 ? 5.677 -10.183 5.332 1.00 0.00 47 THR A N 20
ATOM 24119 C CA . THR A 1 47 ? 6.115 -11.279 6.241 1.00 0.00 47 THR A CA 20
ATOM 24120 C C . THR A 1 47 ? 6.868 -12.347 5.442 1.00 0.00 47 THR A C 20
ATOM 24121 O O . THR A 1 47 ? 7.958 -12.747 5.801 1.00 0.00 47 THR A O 20
ATOM 24132 N N . ASP A 1 48 ? 6.299 -12.815 4.366 1.00 0.00 48 ASP A N 20
ATOM 24133 C CA . ASP A 1 48 ? 6.991 -13.858 3.557 1.00 0.00 48 ASP A CA 20
ATOM 24134 C C . ASP A 1 48 ? 7.009 -13.444 2.084 1.00 0.00 48 ASP A C 20
ATOM 24135 O O . ASP A 1 48 ? 6.922 -14.272 1.198 1.00 0.00 48 ASP A O 20
ATOM 24144 N N . GLU A 1 49 ? 7.122 -12.173 1.811 1.00 0.00 49 GLU A N 20
ATOM 24145 C CA . GLU A 1 49 ? 7.147 -11.716 0.393 1.00 0.00 49 GLU A CA 20
ATOM 24146 C C . GLU A 1 49 ? 8.310 -10.741 0.190 1.00 0.00 49 GLU A C 20
ATOM 24147 O O . GLU A 1 49 ? 9.246 -10.708 0.962 1.00 0.00 49 GLU A O 20
ATOM 24159 N N . ASN A 1 50 ? 8.254 -9.948 -0.846 1.00 0.00 50 ASN A N 20
ATOM 24160 C CA . ASN A 1 50 ? 9.354 -8.976 -1.101 1.00 0.00 50 ASN A CA 20
ATOM 24161 C C . ASN A 1 50 ? 8.890 -7.571 -0.713 1.00 0.00 50 ASN A C 20
ATOM 24162 O O . ASN A 1 50 ? 9.481 -6.582 -1.100 1.00 0.00 50 ASN A O 20
ATOM 24173 N N . GLY A 1 51 ? 7.835 -7.476 0.050 1.00 0.00 51 GLY A N 20
ATOM 24174 C CA . GLY A 1 51 ? 7.333 -6.135 0.464 1.00 0.00 51 GLY A CA 20
ATOM 24175 C C . GLY A 1 51 ? 7.140 -5.259 -0.774 1.00 0.00 51 GLY A C 20
ATOM 24176 O O . GLY A 1 51 ? 7.161 -4.046 -0.700 1.00 0.00 51 GLY A O 20
ATOM 24180 N N . LEU A 1 52 ? 6.956 -5.863 -1.917 1.00 0.00 52 LEU A N 20
ATOM 24181 C CA . LEU A 1 52 ? 6.765 -5.060 -3.156 1.00 0.00 52 LEU A CA 20
ATOM 24182 C C . LEU A 1 52 ? 5.285 -5.050 -3.541 1.00 0.00 52 LEU A C 20
ATOM 24183 O O . LEU A 1 52 ? 4.505 -5.870 -3.099 1.00 0.00 52 LEU A O 20
ATOM 24199 N N . CYS A 1 53 ? 4.905 -4.122 -4.369 1.00 0.00 53 CYS A N 20
ATOM 24200 C CA . CYS A 1 53 ? 3.487 -4.028 -4.812 1.00 0.00 53 CYS A CA 20
ATOM 24201 C C . CYS A 1 53 ? 3.314 -4.845 -6.102 1.00 0.00 53 CYS A C 20
ATOM 24202 O O . CYS A 1 53 ? 4.037 -4.642 -7.054 1.00 0.00 53 CYS A O 20
ATOM 24209 N N . PRO A 1 54 ? 2.372 -5.755 -6.094 1.00 0.00 54 PRO A N 20
ATOM 24210 C CA . PRO A 1 54 ? 2.101 -6.620 -7.260 1.00 0.00 54 PRO A CA 20
ATOM 24211 C C . PRO A 1 54 ? 1.274 -5.875 -8.315 1.00 0.00 54 PRO A C 20
ATOM 24212 O O . PRO A 1 54 ? 1.193 -6.288 -9.456 1.00 0.00 54 PRO A O 20
ATOM 24223 N N . ALA A 1 55 ? 0.651 -4.792 -7.944 1.00 0.00 55 ALA A N 20
ATOM 24224 C CA . ALA A 1 55 ? -0.181 -4.034 -8.924 1.00 0.00 55 ALA A CA 20
ATOM 24225 C C . ALA A 1 55 ? 0.716 -3.232 -9.876 1.00 0.00 55 ALA A C 20
ATOM 24226 O O . ALA A 1 55 ? 0.420 -3.092 -11.046 1.00 0.00 55 ALA A O 20
ATOM 24233 N N . CYS A 1 56 ? 1.799 -2.693 -9.386 1.00 0.00 56 CYS A N 20
ATOM 24234 C CA . CYS A 1 56 ? 2.696 -1.892 -10.272 1.00 0.00 56 CYS A CA 20
ATOM 24235 C C . CYS A 1 56 ? 4.148 -2.368 -10.126 1.00 0.00 56 CYS A C 20
ATOM 24236 O O . CYS A 1 56 ? 4.943 -2.230 -11.034 1.00 0.00 56 CYS A O 20
ATOM 24243 N N . ARG A 1 57 ? 4.488 -2.911 -8.982 1.00 0.00 57 ARG A N 20
ATOM 24244 C CA . ARG A 1 57 ? 5.882 -3.401 -8.736 1.00 0.00 57 ARG A CA 20
ATOM 24245 C C . ARG A 1 57 ? 6.730 -2.273 -8.141 1.00 0.00 57 ARG A C 20
ATOM 24246 O O . ARG A 1 57 ? 7.530 -1.658 -8.820 1.00 0.00 57 ARG A O 20
ATOM 24267 N N . LYS A 1 58 ? 6.565 -2.005 -6.875 1.00 0.00 58 LYS A N 20
ATOM 24268 C CA . LYS A 1 58 ? 7.362 -0.929 -6.221 1.00 0.00 58 LYS A CA 20
ATOM 24269 C C . LYS A 1 58 ? 7.411 -1.195 -4.714 1.00 0.00 58 LYS A C 20
ATOM 24270 O O . LYS A 1 58 ? 6.493 -1.757 -4.158 1.00 0.00 58 LYS A O 20
ATOM 24289 N N . PRO A 1 59 ? 8.485 -0.788 -4.097 1.00 0.00 59 PRO A N 20
ATOM 24290 C CA . PRO A 1 59 ? 8.683 -0.987 -2.652 1.00 0.00 59 PRO A CA 20
ATOM 24291 C C . PRO A 1 59 ? 7.775 -0.052 -1.851 1.00 0.00 59 PRO A C 20
ATOM 24292 O O . PRO A 1 59 ? 7.914 1.154 -1.897 1.00 0.00 59 PRO A O 20
ATOM 24303 N N . TYR A 1 60 ? 6.843 -0.611 -1.123 1.00 0.00 60 TYR A N 20
ATOM 24304 C CA . TYR A 1 60 ? 5.905 0.226 -0.312 1.00 0.00 60 TYR A CA 20
ATOM 24305 C C . TYR A 1 60 ? 6.648 1.424 0.290 1.00 0.00 60 TYR A C 20
ATOM 24306 O O . TYR A 1 60 ? 7.808 1.320 0.637 1.00 0.00 60 TYR A O 20
ATOM 24324 N N . PRO A 1 61 ? 5.951 2.529 0.405 1.00 0.00 61 PRO A N 20
ATOM 24325 C CA . PRO A 1 61 ? 6.519 3.765 0.971 1.00 0.00 61 PRO A CA 20
ATOM 24326 C C . PRO A 1 61 ? 6.536 3.688 2.502 1.00 0.00 61 PRO A C 20
ATOM 24327 O O . PRO A 1 61 ? 5.504 3.617 3.139 1.00 0.00 61 PRO A O 20
ATOM 24338 N N . GLU A 1 62 ? 7.697 3.700 3.096 1.00 0.00 62 GLU A N 20
ATOM 24339 C CA . GLU A 1 62 ? 7.770 3.628 4.583 1.00 0.00 62 GLU A CA 20
ATOM 24340 C C . GLU A 1 62 ? 8.981 4.421 5.077 1.00 0.00 62 GLU A C 20
ATOM 24341 O O . GLU A 1 62 ? 10.111 4.120 4.744 1.00 0.00 62 GLU A O 20
ATOM 24353 N N . ASP A 1 63 ? 8.753 5.432 5.869 1.00 0.00 63 ASP A N 20
ATOM 24354 C CA . ASP A 1 63 ? 9.887 6.249 6.385 1.00 0.00 63 ASP A CA 20
ATOM 24355 C C . ASP A 1 63 ? 9.335 7.486 7.101 1.00 0.00 63 ASP A C 20
ATOM 24356 O O . ASP A 1 63 ? 8.257 7.950 6.789 1.00 0.00 63 ASP A O 20
ATOM 24365 N N . PRO A 1 64 ? 10.096 7.980 8.044 1.00 0.00 64 PRO A N 20
ATOM 24366 C CA . PRO A 1 64 ? 9.715 9.167 8.830 1.00 0.00 64 PRO A CA 20
ATOM 24367 C C . PRO A 1 64 ? 9.940 10.444 8.015 1.00 0.00 64 PRO A C 20
ATOM 24368 O O . PRO A 1 64 ? 9.638 11.536 8.456 1.00 0.00 64 PRO A O 20
ATOM 24379 N N . ALA A 1 65 ? 10.463 10.314 6.826 1.00 0.00 65 ALA A N 20
ATOM 24380 C CA . ALA A 1 65 ? 10.702 11.515 5.975 1.00 0.00 65 ALA A CA 20
ATOM 24381 C C . ALA A 1 65 ? 11.955 12.254 6.456 1.00 0.00 65 ALA A C 20
ATOM 24382 O O . ALA A 1 65 ? 11.997 13.468 6.486 1.00 0.00 65 ALA A O 20
ATOM 24389 N N . VAL A 1 66 ? 12.980 11.534 6.825 1.00 0.00 66 VAL A N 20
ATOM 24390 C CA . VAL A 1 66 ? 14.230 12.196 7.292 1.00 0.00 66 VAL A CA 20
ATOM 24391 C C . VAL A 1 66 ? 15.429 11.545 6.591 1.00 0.00 66 VAL A C 20
ATOM 24392 O O . VAL A 1 66 ? 15.373 11.239 5.416 1.00 0.00 66 VAL A O 20
ATOM 24405 N N . TYR A 1 67 ? 16.511 11.326 7.288 1.00 0.00 67 TYR A N 20
ATOM 24406 C CA . TYR A 1 67 ? 17.694 10.694 6.638 1.00 0.00 67 TYR A CA 20
ATOM 24407 C C . TYR A 1 67 ? 18.109 11.523 5.420 1.00 0.00 67 TYR A C 20
ATOM 24408 O O . TYR A 1 67 ? 18.244 11.012 4.326 1.00 0.00 67 TYR A O 20
ATOM 24426 N N . LYS A 1 68 ? 18.313 12.800 5.599 1.00 0.00 68 LYS A N 20
ATOM 24427 C CA . LYS A 1 68 ? 18.717 13.658 4.448 1.00 0.00 68 LYS A CA 20
ATOM 24428 C C . LYS A 1 68 ? 18.940 15.093 4.934 1.00 0.00 68 LYS A C 20
ATOM 24429 O O . LYS A 1 68 ? 18.231 15.997 4.539 1.00 0.00 68 LYS A O 20
ATOM 24448 N N . PRO A 1 69 ? 19.924 15.256 5.782 1.00 0.00 69 PRO A N 20
ATOM 24449 C CA . PRO A 1 69 ? 20.274 16.569 6.350 1.00 0.00 69 PRO A CA 20
ATOM 24450 C C . PRO A 1 69 ? 21.051 17.406 5.329 1.00 0.00 69 PRO A C 20
ATOM 24451 O O . PRO A 1 69 ? 21.011 17.148 4.143 1.00 0.00 69 PRO A O 20
ATOM 24462 N N . LEU A 1 70 ? 21.757 18.408 5.780 1.00 0.00 70 LEU A N 20
ATOM 24463 C CA . LEU A 1 70 ? 22.534 19.261 4.836 1.00 0.00 70 LEU A CA 20
ATOM 24464 C C . LEU A 1 70 ? 24.029 18.996 5.028 1.00 0.00 70 LEU A C 20
ATOM 24465 O O . LEU A 1 70 ? 24.717 19.728 5.712 1.00 0.00 70 LEU A O 20
ATOM 24481 N N . SER A 1 71 ? 24.537 17.950 4.433 1.00 0.00 71 SER A N 20
ATOM 24482 C CA . SER A 1 71 ? 25.986 17.634 4.587 1.00 0.00 71 SER A CA 20
ATOM 24483 C C . SER A 1 71 ? 26.821 18.616 3.762 1.00 0.00 71 SER A C 20
ATOM 24484 O O . SER A 1 71 ? 26.342 19.643 3.325 1.00 0.00 71 SER A O 20
ATOM 24492 N N . GLN A 1 72 ? 28.073 18.307 3.549 1.00 0.00 72 GLN A N 20
ATOM 24493 C CA . GLN A 1 72 ? 28.944 19.219 2.756 1.00 0.00 72 GLN A CA 20
ATOM 24494 C C . GLN A 1 72 ? 29.073 18.690 1.326 1.00 0.00 72 GLN A C 20
ATOM 24495 O O . GLN A 1 72 ? 30.151 18.373 0.865 1.00 0.00 72 GLN A O 20
ATOM 24509 N N . GLU A 1 73 ? 27.980 18.590 0.622 1.00 0.00 73 GLU A N 20
ATOM 24510 C CA . GLU A 1 73 ? 28.038 18.082 -0.778 1.00 0.00 73 GLU A CA 20
ATOM 24511 C C . GLU A 1 73 ? 28.569 16.646 -0.781 1.00 0.00 73 GLU A C 20
ATOM 24512 O O . GLU A 1 73 ? 29.206 16.212 -1.721 1.00 0.00 73 GLU A O 20
ATOM 24524 N N . GLU A 1 74 ? 28.311 15.904 0.260 1.00 0.00 74 GLU A N 20
ATOM 24525 C CA . GLU A 1 74 ? 28.800 14.497 0.312 1.00 0.00 74 GLU A CA 20
ATOM 24526 C C . GLU A 1 74 ? 30.330 14.485 0.297 1.00 0.00 74 GLU A C 20
ATOM 24527 O O . GLU A 1 74 ? 30.962 15.327 -0.308 1.00 0.00 74 GLU A O 20
ATOM 24539 N N . LEU A 1 75 ? 30.933 13.533 0.958 1.00 0.00 75 LEU A N 20
ATOM 24540 C CA . LEU A 1 75 ? 32.421 13.466 0.977 1.00 0.00 75 LEU A CA 20
ATOM 24541 C C . LEU A 1 75 ? 32.891 12.348 0.047 1.00 0.00 75 LEU A C 20
ATOM 24542 O O . LEU A 1 75 ? 33.266 11.279 0.485 1.00 0.00 75 LEU A O 20
ATOM 24558 N N . GLN A 1 76 ? 32.872 12.584 -1.237 1.00 0.00 76 GLN A N 20
ATOM 24559 C CA . GLN A 1 76 ? 33.316 11.531 -2.193 1.00 0.00 76 GLN A CA 20
ATOM 24560 C C . GLN A 1 76 ? 33.293 12.089 -3.616 1.00 0.00 76 GLN A C 20
ATOM 24561 O O . GLN A 1 76 ? 32.352 11.887 -4.357 1.00 0.00 76 GLN A O 20
ATOM 24575 N N . ARG A 1 77 ? 34.324 12.788 -4.006 1.00 0.00 77 ARG A N 20
ATOM 24576 C CA . ARG A 1 77 ? 34.359 13.353 -5.384 1.00 0.00 77 ARG A CA 20
ATOM 24577 C C . ARG A 1 77 ? 33.019 14.022 -5.697 1.00 0.00 77 ARG A C 20
ATOM 24578 O O . ARG A 1 77 ? 32.212 14.257 -4.819 1.00 0.00 77 ARG A O 20
ATOM 24599 N N . ILE A 1 78 ? 32.773 14.328 -6.942 1.00 0.00 78 ILE A N 20
ATOM 24600 C CA . ILE A 1 78 ? 31.483 14.978 -7.311 1.00 0.00 78 ILE A CA 20
ATOM 24601 C C . ILE A 1 78 ? 31.275 16.229 -6.455 1.00 0.00 78 ILE A C 20
ATOM 24602 O O . ILE A 1 78 ? 30.775 16.092 -5.351 1.00 0.00 78 ILE A O 20
ATOM 24621 N N . MET A 1 1 ? -30.505 -11.015 0.457 1.00 0.00 1 MET A N 21
ATOM 24622 C CA . MET A 1 1 ? -31.759 -10.496 1.071 1.00 0.00 1 MET A CA 21
ATOM 24623 C C . MET A 1 1 ? -31.413 -9.498 2.175 1.00 0.00 1 MET A C 21
ATOM 24624 O O . MET A 1 1 ? -30.747 -9.827 3.137 1.00 0.00 1 MET A O 21
ATOM 24640 N N . SER A 1 2 ? -31.860 -8.279 2.047 1.00 0.00 2 SER A N 21
ATOM 24641 C CA . SER A 1 2 ? -31.555 -7.263 3.092 1.00 0.00 2 SER A CA 21
ATOM 24642 C C . SER A 1 2 ? -30.038 -7.105 3.219 1.00 0.00 2 SER A C 21
ATOM 24643 O O . SER A 1 2 ? -29.282 -7.625 2.423 1.00 0.00 2 SER A O 21
ATOM 24651 N N . ARG A 1 3 ? -29.586 -6.391 4.213 1.00 0.00 3 ARG A N 21
ATOM 24652 C CA . ARG A 1 3 ? -28.119 -6.200 4.389 1.00 0.00 3 ARG A CA 21
ATOM 24653 C C . ARG A 1 3 ? -27.550 -5.475 3.168 1.00 0.00 3 ARG A C 21
ATOM 24654 O O . ARG A 1 3 ? -26.518 -5.838 2.642 1.00 0.00 3 ARG A O 21
ATOM 24675 N N . SER A 1 4 ? -28.218 -4.450 2.713 1.00 0.00 4 SER A N 21
ATOM 24676 C CA . SER A 1 4 ? -27.716 -3.699 1.528 1.00 0.00 4 SER A CA 21
ATOM 24677 C C . SER A 1 4 ? -27.708 -2.198 1.845 1.00 0.00 4 SER A C 21
ATOM 24678 O O . SER A 1 4 ? -28.738 -1.630 2.145 1.00 0.00 4 SER A O 21
ATOM 24686 N N . PRO A 1 5 ? -26.546 -1.595 1.769 1.00 0.00 5 PRO A N 21
ATOM 24687 C CA . PRO A 1 5 ? -26.383 -0.156 2.045 1.00 0.00 5 PRO A CA 21
ATOM 24688 C C . PRO A 1 5 ? -26.852 0.673 0.845 1.00 0.00 5 PRO A C 21
ATOM 24689 O O . PRO A 1 5 ? -27.432 0.158 -0.090 1.00 0.00 5 PRO A O 21
ATOM 24700 N N . ASP A 1 6 ? -26.603 1.954 0.866 1.00 0.00 6 ASP A N 21
ATOM 24701 C CA . ASP A 1 6 ? -27.032 2.814 -0.273 1.00 0.00 6 ASP A CA 21
ATOM 24702 C C . ASP A 1 6 ? -25.856 3.019 -1.229 1.00 0.00 6 ASP A C 21
ATOM 24703 O O . ASP A 1 6 ? -25.688 4.076 -1.805 1.00 0.00 6 ASP A O 21
ATOM 24712 N N . ALA A 1 7 ? -25.037 2.017 -1.402 1.00 0.00 7 ALA A N 21
ATOM 24713 C CA . ALA A 1 7 ? -23.872 2.154 -2.320 1.00 0.00 7 ALA A CA 21
ATOM 24714 C C . ALA A 1 7 ? -23.446 0.772 -2.816 1.00 0.00 7 ALA A C 21
ATOM 24715 O O . ALA A 1 7 ? -23.583 -0.216 -2.122 1.00 0.00 7 ALA A O 21
ATOM 24722 N N . LYS A 1 8 ? -22.933 0.691 -4.013 1.00 0.00 8 LYS A N 21
ATOM 24723 C CA . LYS A 1 8 ? -22.503 -0.631 -4.551 1.00 0.00 8 LYS A CA 21
ATOM 24724 C C . LYS A 1 8 ? -20.974 -0.698 -4.594 1.00 0.00 8 LYS A C 21
ATOM 24725 O O . LYS A 1 8 ? -20.356 -1.446 -3.862 1.00 0.00 8 LYS A O 21
ATOM 24744 N N . GLU A 1 9 ? -20.359 0.072 -5.449 1.00 0.00 9 GLU A N 21
ATOM 24745 C CA . GLU A 1 9 ? -18.871 0.046 -5.540 1.00 0.00 9 GLU A CA 21
ATOM 24746 C C . GLU A 1 9 ? -18.317 1.459 -5.345 1.00 0.00 9 GLU A C 21
ATOM 24747 O O . GLU A 1 9 ? -17.387 1.867 -6.013 1.00 0.00 9 GLU A O 21
ATOM 24759 N N . ASP A 1 10 ? -18.875 2.208 -4.434 1.00 0.00 10 ASP A N 21
ATOM 24760 C CA . ASP A 1 10 ? -18.372 3.592 -4.202 1.00 0.00 10 ASP A CA 21
ATOM 24761 C C . ASP A 1 10 ? -17.129 3.561 -3.298 1.00 0.00 10 ASP A C 21
ATOM 24762 O O . ASP A 1 10 ? -16.163 4.245 -3.574 1.00 0.00 10 ASP A O 21
ATOM 24771 N N . PRO A 1 11 ? -17.178 2.779 -2.242 1.00 0.00 11 PRO A N 21
ATOM 24772 C CA . PRO A 1 11 ? -16.051 2.669 -1.300 1.00 0.00 11 PRO A CA 21
ATOM 24773 C C . PRO A 1 11 ? -14.983 1.728 -1.863 1.00 0.00 11 PRO A C 21
ATOM 24774 O O . PRO A 1 11 ? -15.242 0.941 -2.752 1.00 0.00 11 PRO A O 21
ATOM 24785 N N . VAL A 1 12 ? -13.786 1.800 -1.350 1.00 0.00 12 VAL A N 21
ATOM 24786 C CA . VAL A 1 12 ? -12.706 0.908 -1.854 1.00 0.00 12 VAL A CA 21
ATOM 24787 C C . VAL A 1 12 ? -12.747 -0.417 -1.091 1.00 0.00 12 VAL A C 21
ATOM 24788 O O . VAL A 1 12 ? -13.049 -0.456 0.086 1.00 0.00 12 VAL A O 21
ATOM 24801 N N . GLU A 1 13 ? -12.447 -1.503 -1.748 1.00 0.00 13 GLU A N 21
ATOM 24802 C CA . GLU A 1 13 ? -12.473 -2.820 -1.054 1.00 0.00 13 GLU A CA 21
ATOM 24803 C C . GLU A 1 13 ? -11.342 -3.704 -1.584 1.00 0.00 13 GLU A C 21
ATOM 24804 O O . GLU A 1 13 ? -11.151 -3.841 -2.776 1.00 0.00 13 GLU A O 21
ATOM 24816 N N . CYS A 1 14 ? -10.592 -4.306 -0.703 1.00 0.00 14 CYS A N 21
ATOM 24817 C CA . CYS A 1 14 ? -9.472 -5.187 -1.140 1.00 0.00 14 CYS A CA 21
ATOM 24818 C C . CYS A 1 14 ? -9.933 -6.060 -2.315 1.00 0.00 14 CYS A C 21
ATOM 24819 O O . CYS A 1 14 ? -10.712 -6.974 -2.133 1.00 0.00 14 CYS A O 21
ATOM 24826 N N . PRO A 1 15 ? -9.437 -5.753 -3.488 1.00 0.00 15 PRO A N 21
ATOM 24827 C CA . PRO A 1 15 ? -9.782 -6.496 -4.714 1.00 0.00 15 PRO A CA 21
ATOM 24828 C C . PRO A 1 15 ? -8.990 -7.807 -4.795 1.00 0.00 15 PRO A C 21
ATOM 24829 O O . PRO A 1 15 ? -8.985 -8.475 -5.810 1.00 0.00 15 PRO A O 21
ATOM 24840 N N . LEU A 1 16 ? -8.318 -8.181 -3.739 1.00 0.00 16 LEU A N 21
ATOM 24841 C CA . LEU A 1 16 ? -7.529 -9.447 -3.772 1.00 0.00 16 LEU A CA 21
ATOM 24842 C C . LEU A 1 16 ? -8.176 -10.482 -2.850 1.00 0.00 16 LEU A C 21
ATOM 24843 O O . LEU A 1 16 ? -8.000 -11.672 -3.019 1.00 0.00 16 LEU A O 21
ATOM 24859 N N . CYS A 1 17 ? -8.926 -10.044 -1.875 1.00 0.00 17 CYS A N 21
ATOM 24860 C CA . CYS A 1 17 ? -9.582 -11.011 -0.952 1.00 0.00 17 CYS A CA 21
ATOM 24861 C C . CYS A 1 17 ? -11.062 -10.642 -0.796 1.00 0.00 17 CYS A C 21
ATOM 24862 O O . CYS A 1 17 ? -11.809 -11.306 -0.105 1.00 0.00 17 CYS A O 21
ATOM 24869 N N . MET A 1 18 ? -11.487 -9.586 -1.435 1.00 0.00 18 MET A N 21
ATOM 24870 C CA . MET A 1 18 ? -12.908 -9.167 -1.332 1.00 0.00 18 MET A CA 21
ATOM 24871 C C . MET A 1 18 ? -13.219 -8.747 0.106 1.00 0.00 18 MET A C 21
ATOM 24872 O O . MET A 1 18 ? -13.390 -9.571 0.983 1.00 0.00 18 MET A O 21
ATOM 24886 N N . GLU A 1 19 ? -13.297 -7.468 0.352 1.00 0.00 19 GLU A N 21
ATOM 24887 C CA . GLU A 1 19 ? -13.600 -6.986 1.727 1.00 0.00 19 GLU A CA 21
ATOM 24888 C C . GLU A 1 19 ? -13.632 -5.452 1.725 1.00 0.00 19 GLU A C 21
ATOM 24889 O O . GLU A 1 19 ? -12.725 -4.822 1.217 1.00 0.00 19 GLU A O 21
ATOM 24901 N N . PRO A 1 20 ? -14.674 -4.894 2.290 1.00 0.00 20 PRO A N 21
ATOM 24902 C CA . PRO A 1 20 ? -14.845 -3.432 2.357 1.00 0.00 20 PRO A CA 21
ATOM 24903 C C . PRO A 1 20 ? -13.973 -2.840 3.468 1.00 0.00 20 PRO A C 21
ATOM 24904 O O . PRO A 1 20 ? -14.175 -3.103 4.637 1.00 0.00 20 PRO A O 21
ATOM 24915 N N . LEU A 1 21 ? -13.006 -2.040 3.111 1.00 0.00 21 LEU A N 21
ATOM 24916 C CA . LEU A 1 21 ? -12.123 -1.430 4.145 1.00 0.00 21 LEU A CA 21
ATOM 24917 C C . LEU A 1 21 ? -12.886 -0.330 4.883 1.00 0.00 21 LEU A C 21
ATOM 24918 O O . LEU A 1 21 ? -13.966 0.064 4.489 1.00 0.00 21 LEU A O 21
ATOM 24934 N N . GLU A 1 22 ? -12.332 0.169 5.953 1.00 0.00 22 GLU A N 21
ATOM 24935 C CA . GLU A 1 22 ? -13.024 1.244 6.718 1.00 0.00 22 GLU A CA 21
ATOM 24936 C C . GLU A 1 22 ? -12.662 2.609 6.124 1.00 0.00 22 GLU A C 21
ATOM 24937 O O . GLU A 1 22 ? -12.307 2.717 4.967 1.00 0.00 22 GLU A O 21
ATOM 24949 N N . ILE A 1 23 ? -12.758 3.652 6.902 1.00 0.00 23 ILE A N 21
ATOM 24950 C CA . ILE A 1 23 ? -12.427 5.007 6.378 1.00 0.00 23 ILE A CA 21
ATOM 24951 C C . ILE A 1 23 ? -10.911 5.227 6.414 1.00 0.00 23 ILE A C 21
ATOM 24952 O O . ILE A 1 23 ? -10.269 5.360 5.392 1.00 0.00 23 ILE A O 21
ATOM 24968 N N . ASP A 1 24 ? -10.336 5.283 7.586 1.00 0.00 24 ASP A N 21
ATOM 24969 C CA . ASP A 1 24 ? -8.866 5.510 7.685 1.00 0.00 24 ASP A CA 21
ATOM 24970 C C . ASP A 1 24 ? -8.109 4.234 7.310 1.00 0.00 24 ASP A C 21
ATOM 24971 O O . ASP A 1 24 ? -6.895 4.198 7.324 1.00 0.00 24 ASP A O 21
ATOM 24980 N N . ASP A 1 25 ? -8.811 3.186 6.977 1.00 0.00 25 ASP A N 21
ATOM 24981 C CA . ASP A 1 25 ? -8.122 1.918 6.605 1.00 0.00 25 ASP A CA 21
ATOM 24982 C C . ASP A 1 25 ? -8.029 1.813 5.082 1.00 0.00 25 ASP A C 21
ATOM 24983 O O . ASP A 1 25 ? -7.344 0.961 4.549 1.00 0.00 25 ASP A O 21
ATOM 24992 N N . ILE A 1 26 ? -8.711 2.671 4.374 1.00 0.00 26 ILE A N 21
ATOM 24993 C CA . ILE A 1 26 ? -8.660 2.617 2.886 1.00 0.00 26 ILE A CA 21
ATOM 24994 C C . ILE A 1 26 ? -7.398 3.330 2.394 1.00 0.00 26 ILE A C 21
ATOM 24995 O O . ILE A 1 26 ? -6.547 2.736 1.763 1.00 0.00 26 ILE A O 21
ATOM 25011 N N . ASN A 1 27 ? -7.267 4.597 2.676 1.00 0.00 27 ASN A N 21
ATOM 25012 C CA . ASN A 1 27 ? -6.054 5.336 2.222 1.00 0.00 27 ASN A CA 21
ATOM 25013 C C . ASN A 1 27 ? -4.807 4.537 2.601 1.00 0.00 27 ASN A C 21
ATOM 25014 O O . ASN A 1 27 ? -3.758 4.684 2.005 1.00 0.00 27 ASN A O 21
ATOM 25025 N N . PHE A 1 28 ? -4.916 3.693 3.589 1.00 0.00 28 PHE A N 21
ATOM 25026 C CA . PHE A 1 28 ? -3.741 2.882 4.013 1.00 0.00 28 PHE A CA 21
ATOM 25027 C C . PHE A 1 28 ? -3.417 1.845 2.935 1.00 0.00 28 PHE A C 21
ATOM 25028 O O . PHE A 1 28 ? -4.165 0.916 2.709 1.00 0.00 28 PHE A O 21
ATOM 25045 N N . PHE A 1 29 ? -2.302 1.994 2.274 1.00 0.00 29 PHE A N 21
ATOM 25046 C CA . PHE A 1 29 ? -1.923 1.013 1.217 1.00 0.00 29 PHE A CA 21
ATOM 25047 C C . PHE A 1 29 ? -0.429 0.717 1.322 1.00 0.00 29 PHE A C 21
ATOM 25048 O O . PHE A 1 29 ? 0.317 1.492 1.887 1.00 0.00 29 PHE A O 21
ATOM 25065 N N . PRO A 1 30 ? -0.034 -0.390 0.756 1.00 0.00 30 PRO A N 21
ATOM 25066 C CA . PRO A 1 30 ? 1.373 -0.810 0.747 1.00 0.00 30 PRO A CA 21
ATOM 25067 C C . PRO A 1 30 ? 2.132 -0.010 -0.311 1.00 0.00 30 PRO A C 21
ATOM 25068 O O . PRO A 1 30 ? 3.317 0.226 -0.198 1.00 0.00 30 PRO A O 21
ATOM 25079 N N . CYS A 1 31 ? 1.445 0.421 -1.334 1.00 0.00 31 CYS A N 21
ATOM 25080 C CA . CYS A 1 31 ? 2.107 1.219 -2.402 1.00 0.00 31 CYS A CA 21
ATOM 25081 C C . CYS A 1 31 ? 1.252 2.451 -2.712 1.00 0.00 31 CYS A C 21
ATOM 25082 O O . CYS A 1 31 ? 0.045 2.432 -2.565 1.00 0.00 31 CYS A O 21
ATOM 25089 N N . THR A 1 32 ? 1.864 3.524 -3.131 1.00 0.00 32 THR A N 21
ATOM 25090 C CA . THR A 1 32 ? 1.083 4.757 -3.438 1.00 0.00 32 THR A CA 21
ATOM 25091 C C . THR A 1 32 ? 0.662 4.763 -4.910 1.00 0.00 32 THR A C 21
ATOM 25092 O O . THR A 1 32 ? 0.903 5.714 -5.627 1.00 0.00 32 THR A O 21
ATOM 25103 N N . CYS A 1 33 ? 0.024 3.719 -5.367 1.00 0.00 33 CYS A N 21
ATOM 25104 C CA . CYS A 1 33 ? -0.415 3.687 -6.791 1.00 0.00 33 CYS A CA 21
ATOM 25105 C C . CYS A 1 33 ? -1.872 3.224 -6.867 1.00 0.00 33 CYS A C 21
ATOM 25106 O O . CYS A 1 33 ? -2.429 3.068 -7.936 1.00 0.00 33 CYS A O 21
ATOM 25113 N N . GLY A 1 34 ? -2.497 3.005 -5.741 1.00 0.00 34 GLY A N 21
ATOM 25114 C CA . GLY A 1 34 ? -3.917 2.557 -5.750 1.00 0.00 34 GLY A CA 21
ATOM 25115 C C . GLY A 1 34 ? -4.002 1.103 -5.282 1.00 0.00 34 GLY A C 21
ATOM 25116 O O . GLY A 1 34 ? -4.798 0.767 -4.430 1.00 0.00 34 GLY A O 21
ATOM 25120 N N . TYR A 1 35 ? -3.185 0.240 -5.828 1.00 0.00 35 TYR A N 21
ATOM 25121 C CA . TYR A 1 35 ? -3.220 -1.190 -5.405 1.00 0.00 35 TYR A CA 21
ATOM 25122 C C . TYR A 1 35 ? -3.132 -1.257 -3.879 1.00 0.00 35 TYR A C 21
ATOM 25123 O O . TYR A 1 35 ? -2.060 -1.309 -3.310 1.00 0.00 35 TYR A O 21
ATOM 25141 N N . GLN A 1 36 ? -4.254 -1.238 -3.215 1.00 0.00 36 GLN A N 21
ATOM 25142 C CA . GLN A 1 36 ? -4.243 -1.279 -1.727 1.00 0.00 36 GLN A CA 21
ATOM 25143 C C . GLN A 1 36 ? -4.715 -2.652 -1.246 1.00 0.00 36 GLN A C 21
ATOM 25144 O O . GLN A 1 36 ? -5.543 -3.288 -1.867 1.00 0.00 36 GLN A O 21
ATOM 25158 N N . ILE A 1 37 ? -4.194 -3.111 -0.142 1.00 0.00 37 ILE A N 21
ATOM 25159 C CA . ILE A 1 37 ? -4.610 -4.442 0.382 1.00 0.00 37 ILE A CA 21
ATOM 25160 C C . ILE A 1 37 ? -4.991 -4.312 1.860 1.00 0.00 37 ILE A C 21
ATOM 25161 O O . ILE A 1 37 ? -4.476 -3.474 2.573 1.00 0.00 37 ILE A O 21
ATOM 25177 N N . CYS A 1 38 ? -5.891 -5.136 2.323 1.00 0.00 38 CYS A N 21
ATOM 25178 C CA . CYS A 1 38 ? -6.307 -5.066 3.754 1.00 0.00 38 CYS A CA 21
ATOM 25179 C C . CYS A 1 38 ? -5.075 -4.889 4.639 1.00 0.00 38 CYS A C 21
ATOM 25180 O O . CYS A 1 38 ? -3.986 -5.289 4.282 1.00 0.00 38 CYS A O 21
ATOM 25187 N N . ARG A 1 39 ? -5.235 -4.313 5.798 1.00 0.00 39 ARG A N 21
ATOM 25188 C CA . ARG A 1 39 ? -4.063 -4.146 6.698 1.00 0.00 39 ARG A CA 21
ATOM 25189 C C . ARG A 1 39 ? -3.475 -5.531 6.962 1.00 0.00 39 ARG A C 21
ATOM 25190 O O . ARG A 1 39 ? -2.281 -5.699 7.114 1.00 0.00 39 ARG A O 21
ATOM 25211 N N . PHE A 1 40 ? -4.317 -6.528 6.999 1.00 0.00 40 PHE A N 21
ATOM 25212 C CA . PHE A 1 40 ? -3.834 -7.916 7.230 1.00 0.00 40 PHE A CA 21
ATOM 25213 C C . PHE A 1 40 ? -3.310 -8.476 5.909 1.00 0.00 40 PHE A C 21
ATOM 25214 O O . PHE A 1 40 ? -2.315 -9.174 5.866 1.00 0.00 40 PHE A O 21
ATOM 25231 N N . CYS A 1 41 ? -3.972 -8.166 4.829 1.00 0.00 41 CYS A N 21
ATOM 25232 C CA . CYS A 1 41 ? -3.515 -8.664 3.504 1.00 0.00 41 CYS A CA 21
ATOM 25233 C C . CYS A 1 41 ? -2.088 -8.168 3.259 1.00 0.00 41 CYS A C 21
ATOM 25234 O O . CYS A 1 41 ? -1.310 -8.785 2.556 1.00 0.00 41 CYS A O 21
ATOM 25241 N N . TRP A 1 42 ? -1.735 -7.061 3.858 1.00 0.00 42 TRP A N 21
ATOM 25242 C CA . TRP A 1 42 ? -0.359 -6.523 3.687 1.00 0.00 42 TRP A CA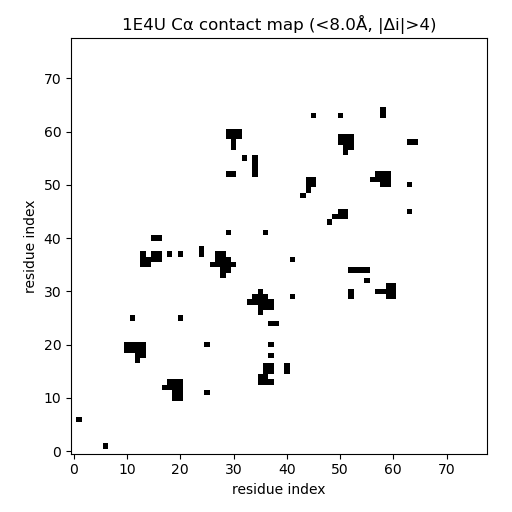 21
ATOM 25243 C C . TRP A 1 42 ? 0.555 -7.174 4.725 1.00 0.00 42 TRP A C 21
ATOM 25244 O O . TRP A 1 42 ? 1.724 -7.393 4.488 1.00 0.00 42 TRP A O 21
ATOM 25265 N N . HIS A 1 43 ? 0.023 -7.495 5.874 1.00 0.00 43 HIS A N 21
ATOM 25266 C CA . HIS A 1 43 ? 0.857 -8.143 6.921 1.00 0.00 43 HIS A CA 21
ATOM 25267 C C . HIS A 1 43 ? 1.454 -9.427 6.343 1.00 0.00 43 HIS A C 21
ATOM 25268 O O . HIS A 1 43 ? 2.453 -9.931 6.815 1.00 0.00 43 HIS A O 21
ATOM 25282 N N . ARG A 1 44 ? 0.844 -9.953 5.316 1.00 0.00 44 ARG A N 21
ATOM 25283 C CA . ARG A 1 44 ? 1.366 -11.200 4.692 1.00 0.00 44 ARG A CA 21
ATOM 25284 C C . ARG A 1 44 ? 2.375 -10.836 3.601 1.00 0.00 44 ARG A C 21
ATOM 25285 O O . ARG A 1 44 ? 3.503 -11.287 3.610 1.00 0.00 44 ARG A O 21
ATOM 25306 N N . ILE A 1 45 ? 1.980 -10.020 2.659 1.00 0.00 45 ILE A N 21
ATOM 25307 C CA . ILE A 1 45 ? 2.920 -9.628 1.571 1.00 0.00 45 ILE A CA 21
ATOM 25308 C C . ILE A 1 45 ? 4.241 -9.149 2.181 1.00 0.00 45 ILE A C 21
ATOM 25309 O O . ILE A 1 45 ? 5.290 -9.261 1.578 1.00 0.00 45 ILE A O 21
ATOM 25325 N N . ARG A 1 46 ? 4.199 -8.616 3.372 1.00 0.00 46 ARG A N 21
ATOM 25326 C CA . ARG A 1 46 ? 5.454 -8.132 4.014 1.00 0.00 46 ARG A CA 21
ATOM 25327 C C . ARG A 1 46 ? 6.179 -9.316 4.656 1.00 0.00 46 ARG A C 21
ATOM 25328 O O . ARG A 1 46 ? 7.378 -9.470 4.521 1.00 0.00 46 ARG A O 21
ATOM 25349 N N . THR A 1 47 ? 5.461 -10.159 5.349 1.00 0.00 47 THR A N 21
ATOM 25350 C CA . THR A 1 47 ? 6.109 -11.337 5.992 1.00 0.00 47 THR A CA 21
ATOM 25351 C C . THR A 1 47 ? 6.015 -12.540 5.051 1.00 0.00 47 THR A C 21
ATOM 25352 O O . THR A 1 47 ? 5.996 -13.677 5.481 1.00 0.00 47 THR A O 21
ATOM 25363 N N . ASP A 1 48 ? 5.955 -12.298 3.770 1.00 0.00 48 ASP A N 21
ATOM 25364 C CA . ASP A 1 48 ? 5.860 -13.426 2.801 1.00 0.00 48 ASP A CA 21
ATOM 25365 C C . ASP A 1 48 ? 6.366 -12.964 1.432 1.00 0.00 48 ASP A C 21
ATOM 25366 O O . ASP A 1 48 ? 7.244 -13.567 0.848 1.00 0.00 48 ASP A O 21
ATOM 25375 N N . GLU A 1 49 ? 5.820 -11.896 0.913 1.00 0.00 49 GLU A N 21
ATOM 25376 C CA . GLU A 1 49 ? 6.272 -11.398 -0.416 1.00 0.00 49 GLU A CA 21
ATOM 25377 C C . GLU A 1 49 ? 7.605 -10.664 -0.257 1.00 0.00 49 GLU A C 21
ATOM 25378 O O . GLU A 1 49 ? 8.410 -10.999 0.590 1.00 0.00 49 GLU A O 21
ATOM 25390 N N . ASN A 1 50 ? 7.846 -9.667 -1.063 1.00 0.00 50 ASN A N 21
ATOM 25391 C CA . ASN A 1 50 ? 9.128 -8.915 -0.958 1.00 0.00 50 ASN A CA 21
ATOM 25392 C C . ASN A 1 50 ? 8.842 -7.475 -0.528 1.00 0.00 50 ASN A C 21
ATOM 25393 O O . ASN A 1 50 ? 9.721 -6.638 -0.510 1.00 0.00 50 ASN A O 21
ATOM 25404 N N . GLY A 1 51 ? 7.619 -7.178 -0.182 1.00 0.00 51 GLY A N 21
ATOM 25405 C CA . GLY A 1 51 ? 7.282 -5.792 0.245 1.00 0.00 51 GLY A CA 21
ATOM 25406 C C . GLY A 1 51 ? 7.162 -4.890 -0.986 1.00 0.00 51 GLY A C 21
ATOM 25407 O O . GLY A 1 51 ? 6.870 -3.715 -0.879 1.00 0.00 51 GLY A O 21
ATOM 25411 N N . LEU A 1 52 ? 7.387 -5.429 -2.154 1.00 0.00 52 LEU A N 21
ATOM 25412 C CA . LEU A 1 52 ? 7.288 -4.600 -3.388 1.00 0.00 52 LEU A CA 21
ATOM 25413 C C . LEU A 1 52 ? 5.846 -4.596 -3.897 1.00 0.00 52 LEU A C 21
ATOM 25414 O O . LEU A 1 52 ? 5.025 -5.391 -3.487 1.00 0.00 52 LEU A O 21
ATOM 25430 N N . CYS A 1 53 ? 5.543 -3.703 -4.797 1.00 0.00 53 CYS A N 21
ATOM 25431 C CA . CYS A 1 53 ? 4.162 -3.631 -5.356 1.00 0.00 53 CYS A CA 21
ATOM 25432 C C . CYS A 1 53 ? 4.038 -4.617 -6.526 1.00 0.00 53 CYS A C 21
ATOM 25433 O O . CYS A 1 53 ? 4.738 -4.489 -7.509 1.00 0.00 53 CYS A O 21
ATOM 25440 N N . PRO A 1 54 ? 3.153 -5.573 -6.390 1.00 0.00 54 PRO A N 21
ATOM 25441 C CA . PRO A 1 54 ? 2.921 -6.588 -7.432 1.00 0.00 54 PRO A CA 21
ATOM 25442 C C . PRO A 1 54 ? 2.037 -6.016 -8.546 1.00 0.00 54 PRO A C 21
ATOM 25443 O O . PRO A 1 54 ? 1.602 -6.726 -9.431 1.00 0.00 54 PRO A O 21
ATOM 25454 N N . ALA A 1 55 ? 1.762 -4.740 -8.505 1.00 0.00 55 ALA A N 21
ATOM 25455 C CA . ALA A 1 55 ? 0.900 -4.133 -9.556 1.00 0.00 55 ALA A CA 21
ATOM 25456 C C . ALA A 1 55 ? 1.692 -3.077 -10.334 1.00 0.00 55 ALA A C 21
ATOM 25457 O O . ALA A 1 55 ? 1.525 -2.924 -11.528 1.00 0.00 55 ALA A O 21
ATOM 25464 N N . CYS A 1 56 ? 2.550 -2.346 -9.676 1.00 0.00 56 CYS A N 21
ATOM 25465 C CA . CYS A 1 56 ? 3.337 -1.303 -10.397 1.00 0.00 56 CYS A CA 21
ATOM 25466 C C . CYS A 1 56 ? 4.821 -1.418 -10.021 1.00 0.00 56 CYS A C 21
ATOM 25467 O O . CYS A 1 56 ? 5.624 -0.566 -10.350 1.00 0.00 56 CYS A O 21
ATOM 25474 N N . ARG A 1 57 ? 5.189 -2.462 -9.331 1.00 0.00 57 ARG A N 21
ATOM 25475 C CA . ARG A 1 57 ? 6.616 -2.630 -8.931 1.00 0.00 57 ARG A CA 21
ATOM 25476 C C . ARG A 1 57 ? 7.106 -1.362 -8.225 1.00 0.00 57 ARG A C 21
ATOM 25477 O O . ARG A 1 57 ? 7.747 -0.514 -8.815 1.00 0.00 57 ARG A O 21
ATOM 25498 N N . LYS A 1 58 ? 6.811 -1.238 -6.961 1.00 0.00 58 LYS A N 21
ATOM 25499 C CA . LYS A 1 58 ? 7.251 -0.043 -6.188 1.00 0.00 58 LYS A CA 21
ATOM 25500 C C . LYS A 1 58 ? 7.494 -0.465 -4.737 1.00 0.00 58 LYS A C 21
ATOM 25501 O O . LYS A 1 58 ? 6.774 -1.288 -4.209 1.00 0.00 58 LYS A O 21
ATOM 25520 N N . PRO A 1 59 ? 8.504 0.098 -4.135 1.00 0.00 59 PRO A N 21
ATOM 25521 C CA . PRO A 1 59 ? 8.865 -0.223 -2.747 1.00 0.00 59 PRO A CA 21
ATOM 25522 C C . PRO A 1 59 ? 7.905 0.455 -1.764 1.00 0.00 59 PRO A C 21
ATOM 25523 O O . PRO A 1 59 ? 7.943 1.652 -1.569 1.00 0.00 59 PRO A O 21
ATOM 25534 N N . TYR A 1 60 ? 7.048 -0.312 -1.141 1.00 0.00 60 TYR A N 21
ATOM 25535 C CA . TYR A 1 60 ? 6.088 0.276 -0.163 1.00 0.00 60 TYR A CA 21
ATOM 25536 C C . TYR A 1 60 ? 6.823 1.299 0.711 1.00 0.00 60 TYR A C 21
ATOM 25537 O O . TYR A 1 60 ? 8.035 1.278 0.790 1.00 0.00 60 TYR A O 21
ATOM 25555 N N . PRO A 1 61 ? 6.070 2.166 1.342 1.00 0.00 61 PRO A N 21
ATOM 25556 C CA . PRO A 1 61 ? 6.638 3.209 2.217 1.00 0.00 61 PRO A CA 21
ATOM 25557 C C . PRO A 1 61 ? 7.081 2.603 3.555 1.00 0.00 61 PRO A C 21
ATOM 25558 O O . PRO A 1 61 ? 8.185 2.115 3.689 1.00 0.00 61 PRO A O 21
ATOM 25569 N N . GLU A 1 62 ? 6.228 2.625 4.543 1.00 0.00 62 GLU A N 21
ATOM 25570 C CA . GLU A 1 62 ? 6.599 2.045 5.866 1.00 0.00 62 GLU A CA 21
ATOM 25571 C C . GLU A 1 62 ? 7.977 2.557 6.300 1.00 0.00 62 GLU A C 21
ATOM 25572 O O . GLU A 1 62 ? 8.920 1.800 6.421 1.00 0.00 62 GLU A O 21
ATOM 25584 N N . ASP A 1 63 ? 8.096 3.832 6.549 1.00 0.00 63 ASP A N 21
ATOM 25585 C CA . ASP A 1 63 ? 9.408 4.389 6.991 1.00 0.00 63 ASP A CA 21
ATOM 25586 C C . ASP A 1 63 ? 10.447 4.243 5.871 1.00 0.00 63 ASP A C 21
ATOM 25587 O O . ASP A 1 63 ? 10.939 3.159 5.629 1.00 0.00 63 ASP A O 21
ATOM 25596 N N . PRO A 1 64 ? 10.758 5.340 5.227 1.00 0.00 64 PRO A N 21
ATOM 25597 C CA . PRO A 1 64 ? 11.746 5.363 4.135 1.00 0.00 64 PRO A CA 21
ATOM 25598 C C . PRO A 1 64 ? 13.170 5.342 4.701 1.00 0.00 64 PRO A C 21
ATOM 25599 O O . PRO A 1 64 ? 14.116 5.008 4.016 1.00 0.00 64 PRO A O 21
ATOM 25610 N N . ALA A 1 65 ? 13.332 5.696 5.948 1.00 0.00 65 ALA A N 21
ATOM 25611 C CA . ALA A 1 65 ? 14.694 5.698 6.552 1.00 0.00 65 ALA A CA 21
ATOM 25612 C C . ALA A 1 65 ? 15.608 6.612 5.735 1.00 0.00 65 ALA A C 21
ATOM 25613 O O . ALA A 1 65 ? 16.585 6.177 5.158 1.00 0.00 65 ALA A O 21
ATOM 25620 N N . VAL A 1 66 ? 15.296 7.878 5.678 1.00 0.00 66 VAL A N 21
ATOM 25621 C CA . VAL A 1 66 ? 16.140 8.819 4.896 1.00 0.00 66 VAL A CA 21
ATOM 25622 C C . VAL A 1 66 ? 16.413 10.072 5.737 1.00 0.00 66 VAL A C 21
ATOM 25623 O O . VAL A 1 66 ? 16.613 9.993 6.934 1.00 0.00 66 VAL A O 21
ATOM 25636 N N . TYR A 1 67 ? 16.424 11.226 5.126 1.00 0.00 67 TYR A N 21
ATOM 25637 C CA . TYR A 1 67 ? 16.685 12.475 5.896 1.00 0.00 67 TYR A CA 21
ATOM 25638 C C . TYR A 1 67 ? 15.586 12.674 6.942 1.00 0.00 67 TYR A C 21
ATOM 25639 O O . TYR A 1 67 ? 14.413 12.704 6.628 1.00 0.00 67 TYR A O 21
ATOM 25657 N N . LYS A 1 68 ? 15.959 12.816 8.185 1.00 0.00 68 LYS A N 21
ATOM 25658 C CA . LYS A 1 68 ? 14.942 13.018 9.254 1.00 0.00 68 LYS A CA 21
ATOM 25659 C C . LYS A 1 68 ? 15.590 12.798 10.625 1.00 0.00 68 LYS A C 21
ATOM 25660 O O . LYS A 1 68 ? 15.511 13.651 11.487 1.00 0.00 68 LYS A O 21
ATOM 25679 N N . PRO A 1 69 ? 16.220 11.659 10.786 1.00 0.00 69 PRO A N 21
ATOM 25680 C CA . PRO A 1 69 ? 16.897 11.302 12.043 1.00 0.00 69 PRO A CA 21
ATOM 25681 C C . PRO A 1 69 ? 18.254 12.008 12.127 1.00 0.00 69 PRO A C 21
ATOM 25682 O O . PRO A 1 69 ? 19.118 11.811 11.296 1.00 0.00 69 PRO A O 21
ATOM 25693 N N . LEU A 1 70 ? 18.446 12.831 13.120 1.00 0.00 70 LEU A N 21
ATOM 25694 C CA . LEU A 1 70 ? 19.746 13.546 13.246 1.00 0.00 70 LEU A CA 21
ATOM 25695 C C . LEU A 1 70 ? 20.590 12.892 14.342 1.00 0.00 70 LEU A C 21
ATOM 25696 O O . LEU A 1 70 ? 20.975 13.525 15.304 1.00 0.00 70 LEU A O 21
ATOM 25712 N N . SER A 1 71 ? 20.885 11.628 14.200 1.00 0.00 71 SER A N 21
ATOM 25713 C CA . SER A 1 71 ? 21.709 10.935 15.230 1.00 0.00 71 SER A CA 21
ATOM 25714 C C . SER A 1 71 ? 23.092 10.634 14.648 1.00 0.00 71 SER A C 21
ATOM 25715 O O . SER A 1 71 ? 24.107 10.863 15.277 1.00 0.00 71 SER A O 21
ATOM 25723 N N . GLN A 1 72 ? 23.139 10.125 13.447 1.00 0.00 72 GLN A N 21
ATOM 25724 C CA . GLN A 1 72 ? 24.451 9.812 12.816 1.00 0.00 72 GLN A CA 21
ATOM 25725 C C . GLN A 1 72 ? 25.254 8.877 13.725 1.00 0.00 72 GLN A C 21
ATOM 25726 O O . GLN A 1 72 ? 25.082 7.674 13.696 1.00 0.00 72 GLN A O 21
ATOM 25740 N N . GLU A 1 73 ? 26.131 9.412 14.534 1.00 0.00 73 GLU A N 21
ATOM 25741 C CA . GLU A 1 73 ? 26.936 8.541 15.436 1.00 0.00 73 GLU A CA 21
ATOM 25742 C C . GLU A 1 73 ? 26.026 7.929 16.501 1.00 0.00 73 GLU A C 21
ATOM 25743 O O . GLU A 1 73 ? 25.138 8.578 17.019 1.00 0.00 73 GLU A O 21
ATOM 25755 N N . GLU A 1 74 ? 26.236 6.684 16.833 1.00 0.00 74 GLU A N 21
ATOM 25756 C CA . GLU A 1 74 ? 25.380 6.034 17.864 1.00 0.00 74 GLU A CA 21
ATOM 25757 C C . GLU A 1 74 ? 25.815 4.578 18.047 1.00 0.00 74 GLU A C 21
ATOM 25758 O O . GLU A 1 74 ? 25.063 3.658 17.792 1.00 0.00 74 GLU A O 21
ATOM 25770 N N . LEU A 1 75 ? 27.024 4.361 18.489 1.00 0.00 75 LEU A N 21
ATOM 25771 C CA . LEU A 1 75 ? 27.507 2.966 18.691 1.00 0.00 75 LEU A CA 21
ATOM 25772 C C . LEU A 1 75 ? 26.726 2.319 19.836 1.00 0.00 75 LEU A C 21
ATOM 25773 O O . LEU A 1 75 ? 25.674 1.745 19.638 1.00 0.00 75 LEU A O 21
ATOM 25789 N N . GLN A 1 76 ? 27.235 2.405 21.037 1.00 0.00 76 GLN A N 21
ATOM 25790 C CA . GLN A 1 76 ? 26.524 1.796 22.195 1.00 0.00 76 GLN A CA 21
ATOM 25791 C C . GLN A 1 76 ? 26.159 2.892 23.199 1.00 0.00 76 GLN A C 21
ATOM 25792 O O . GLN A 1 76 ? 26.433 2.783 24.378 1.00 0.00 76 GLN A O 21
ATOM 25806 N N . ARG A 1 77 ? 25.542 3.948 22.743 1.00 0.00 77 ARG A N 21
ATOM 25807 C CA . ARG A 1 77 ? 25.164 5.048 23.671 1.00 0.00 77 ARG A CA 21
ATOM 25808 C C . ARG A 1 77 ? 26.396 5.496 24.460 1.00 0.00 77 ARG A C 21
ATOM 25809 O O . ARG A 1 77 ? 26.448 5.374 25.668 1.00 0.00 77 ARG A O 21
ATOM 25830 N N . ILE A 1 78 ? 27.386 6.013 23.782 1.00 0.00 78 ILE A N 21
ATOM 25831 C CA . ILE A 1 78 ? 28.620 6.474 24.482 1.00 0.00 78 ILE A CA 21
ATOM 25832 C C . ILE A 1 78 ? 28.999 5.472 25.576 1.00 0.00 78 ILE A C 21
ATOM 25833 O O . ILE A 1 78 ? 29.648 5.878 26.525 1.00 0.00 78 ILE A O 21
ATOM 25852 N N . MET A 1 1 ? -27.875 -3.509 -4.067 1.00 0.00 1 MET A N 22
ATOM 25853 C CA . MET A 1 1 ? -27.380 -2.685 -5.205 1.00 0.00 1 MET A CA 22
ATOM 25854 C C . MET A 1 1 ? -28.562 -2.256 -6.077 1.00 0.00 1 MET A C 22
ATOM 25855 O O . MET A 1 1 ? -28.784 -2.788 -7.145 1.00 0.00 1 MET A O 22
ATOM 25871 N N . SER A 1 2 ? -29.325 -1.299 -5.626 1.00 0.00 2 SER A N 22
ATOM 25872 C CA . SER A 1 2 ? -30.492 -0.839 -6.430 1.00 0.00 2 SER A CA 22
ATOM 25873 C C . SER A 1 2 ? -30.215 0.560 -6.988 1.00 0.00 2 SER A C 22
ATOM 25874 O O . SER A 1 2 ? -31.040 1.144 -7.661 1.00 0.00 2 SER A O 22
ATOM 25882 N N . ARG A 1 3 ? -29.058 1.101 -6.718 1.00 0.00 3 ARG A N 22
ATOM 25883 C CA . ARG A 1 3 ? -28.733 2.458 -7.239 1.00 0.00 3 ARG A CA 22
ATOM 25884 C C . ARG A 1 3 ? -29.502 3.512 -6.437 1.00 0.00 3 ARG A C 22
ATOM 25885 O O . ARG A 1 3 ? -30.528 4.004 -6.864 1.00 0.00 3 ARG A O 22
ATOM 25906 N N . SER A 1 4 ? -29.016 3.864 -5.277 1.00 0.00 4 SER A N 22
ATOM 25907 C CA . SER A 1 4 ? -29.720 4.885 -4.453 1.00 0.00 4 SER A CA 22
ATOM 25908 C C . SER A 1 4 ? -29.188 4.842 -3.017 1.00 0.00 4 SER A C 22
ATOM 25909 O O . SER A 1 4 ? -28.776 5.853 -2.483 1.00 0.00 4 SER A O 22
ATOM 25917 N N . PRO A 1 5 ? -29.211 3.671 -2.433 1.00 0.00 5 PRO A N 22
ATOM 25918 C CA . PRO A 1 5 ? -28.734 3.464 -1.055 1.00 0.00 5 PRO A CA 22
ATOM 25919 C C . PRO A 1 5 ? -27.206 3.393 -1.025 1.00 0.00 5 PRO A C 22
ATOM 25920 O O . PRO A 1 5 ? -26.558 3.300 -2.049 1.00 0.00 5 PRO A O 22
ATOM 25931 N N . ASP A 1 6 ? -26.624 3.433 0.143 1.00 0.00 6 ASP A N 22
ATOM 25932 C CA . ASP A 1 6 ? -25.139 3.365 0.236 1.00 0.00 6 ASP A CA 22
ATOM 25933 C C . ASP A 1 6 ? -24.739 2.249 1.203 1.00 0.00 6 ASP A C 22
ATOM 25934 O O . ASP A 1 6 ? -23.898 2.430 2.061 1.00 0.00 6 ASP A O 22
ATOM 25943 N N . ALA A 1 7 ? -25.335 1.096 1.072 1.00 0.00 7 ALA A N 22
ATOM 25944 C CA . ALA A 1 7 ? -24.986 -0.028 1.987 1.00 0.00 7 ALA A CA 22
ATOM 25945 C C . ALA A 1 7 ? -23.670 -0.665 1.533 1.00 0.00 7 ALA A C 22
ATOM 25946 O O . ALA A 1 7 ? -22.698 -0.691 2.263 1.00 0.00 7 ALA A O 22
ATOM 25953 N N . LYS A 1 8 ? -23.627 -1.177 0.333 1.00 0.00 8 LYS A N 22
ATOM 25954 C CA . LYS A 1 8 ? -22.370 -1.808 -0.162 1.00 0.00 8 LYS A CA 22
ATOM 25955 C C . LYS A 1 8 ? -21.839 -1.017 -1.358 1.00 0.00 8 LYS A C 22
ATOM 25956 O O . LYS A 1 8 ? -21.171 -1.550 -2.220 1.00 0.00 8 LYS A O 22
ATOM 25975 N N . GLU A 1 9 ? -22.133 0.254 -1.417 1.00 0.00 9 GLU A N 22
ATOM 25976 C CA . GLU A 1 9 ? -21.646 1.077 -2.560 1.00 0.00 9 GLU A CA 22
ATOM 25977 C C . GLU A 1 9 ? -21.163 2.434 -2.040 1.00 0.00 9 GLU A C 22
ATOM 25978 O O . GLU A 1 9 ? -21.948 3.323 -1.776 1.00 0.00 9 GLU A O 22
ATOM 25990 N N . ASP A 1 10 ? -19.876 2.598 -1.891 1.00 0.00 10 ASP A N 22
ATOM 25991 C CA . ASP A 1 10 ? -19.347 3.898 -1.388 1.00 0.00 10 ASP A CA 22
ATOM 25992 C C . ASP A 1 10 ? -17.874 3.738 -0.992 1.00 0.00 10 ASP A C 22
ATOM 25993 O O . ASP A 1 10 ? -17.031 4.489 -1.444 1.00 0.00 10 ASP A O 22
ATOM 26002 N N . PRO A 1 11 ? -17.606 2.765 -0.155 1.00 0.00 11 PRO A N 22
ATOM 26003 C CA . PRO A 1 11 ? -16.240 2.481 0.324 1.00 0.00 11 PRO A CA 22
ATOM 26004 C C . PRO A 1 11 ? -15.444 1.706 -0.735 1.00 0.00 11 PRO A C 22
ATOM 26005 O O . PRO A 1 11 ? -15.840 1.614 -1.879 1.00 0.00 11 PRO A O 22
ATOM 26016 N N . VAL A 1 12 ? -14.325 1.145 -0.358 1.00 0.00 12 VAL A N 22
ATOM 26017 C CA . VAL A 1 12 ? -13.504 0.375 -1.337 1.00 0.00 12 VAL A CA 22
ATOM 26018 C C . VAL A 1 12 ? -13.425 -1.089 -0.899 1.00 0.00 12 VAL A C 22
ATOM 26019 O O . VAL A 1 12 ? -13.625 -1.414 0.255 1.00 0.00 12 VAL A O 22
ATOM 26032 N N . GLU A 1 13 ? -13.132 -1.977 -1.810 1.00 0.00 13 GLU A N 22
ATOM 26033 C CA . GLU A 1 13 ? -13.037 -3.419 -1.444 1.00 0.00 13 GLU A CA 22
ATOM 26034 C C . GLU A 1 13 ? -11.658 -3.954 -1.840 1.00 0.00 13 GLU A C 22
ATOM 26035 O O . GLU A 1 13 ? -11.266 -3.897 -2.988 1.00 0.00 13 GLU A O 22
ATOM 26047 N N . CYS A 1 14 ? -10.917 -4.468 -0.893 1.00 0.00 14 CYS A N 22
ATOM 26048 C CA . CYS A 1 14 ? -9.559 -5.005 -1.206 1.00 0.00 14 CYS A CA 22
ATOM 26049 C C . CYS A 1 14 ? -9.598 -5.789 -2.527 1.00 0.00 14 CYS A C 22
ATOM 26050 O O . CYS A 1 14 ? -10.350 -6.734 -2.657 1.00 0.00 14 CYS A O 22
ATOM 26057 N N . PRO A 1 15 ? -8.785 -5.375 -3.470 1.00 0.00 15 PRO A N 22
ATOM 26058 C CA . PRO A 1 15 ? -8.707 -6.025 -4.791 1.00 0.00 15 PRO A CA 22
ATOM 26059 C C . PRO A 1 15 ? -7.842 -7.293 -4.731 1.00 0.00 15 PRO A C 22
ATOM 26060 O O . PRO A 1 15 ? -7.482 -7.851 -5.749 1.00 0.00 15 PRO A O 22
ATOM 26071 N N . LEU A 1 16 ? -7.500 -7.752 -3.557 1.00 0.00 16 LEU A N 22
ATOM 26072 C CA . LEU A 1 16 ? -6.654 -8.980 -3.462 1.00 0.00 16 LEU A CA 22
ATOM 26073 C C . LEU A 1 16 ? -7.396 -10.085 -2.703 1.00 0.00 16 LEU A C 22
ATOM 26074 O O . LEU A 1 16 ? -7.153 -11.256 -2.917 1.00 0.00 16 LEU A O 22
ATOM 26090 N N . CYS A 1 17 ? -8.287 -9.736 -1.813 1.00 0.00 17 CYS A N 22
ATOM 26091 C CA . CYS A 1 17 ? -9.012 -10.796 -1.054 1.00 0.00 17 CYS A CA 22
ATOM 26092 C C . CYS A 1 17 ? -10.512 -10.479 -1.009 1.00 0.00 17 CYS A C 22
ATOM 26093 O O . CYS A 1 17 ? -11.301 -11.254 -0.510 1.00 0.00 17 CYS A O 22
ATOM 26100 N N . MET A 1 18 ? -10.907 -9.352 -1.545 1.00 0.00 18 MET A N 22
ATOM 26101 C CA . MET A 1 18 ? -12.353 -8.971 -1.563 1.00 0.00 18 MET A CA 22
ATOM 26102 C C . MET A 1 18 ? -12.776 -8.370 -0.214 1.00 0.00 18 MET A C 22
ATOM 26103 O O . MET A 1 18 ? -13.747 -7.645 -0.129 1.00 0.00 18 MET A O 22
ATOM 26117 N N . GLU A 1 19 ? -12.061 -8.664 0.835 1.00 0.00 19 GLU A N 22
ATOM 26118 C CA . GLU A 1 19 ? -12.419 -8.112 2.172 1.00 0.00 19 GLU A CA 22
ATOM 26119 C C . GLU A 1 19 ? -12.815 -6.634 2.034 1.00 0.00 19 GLU A C 22
ATOM 26120 O O . GLU A 1 19 ? -12.190 -5.895 1.300 1.00 0.00 19 GLU A O 22
ATOM 26132 N N . PRO A 1 20 ? -13.844 -6.245 2.750 1.00 0.00 20 PRO A N 22
ATOM 26133 C CA . PRO A 1 20 ? -14.345 -4.859 2.734 1.00 0.00 20 PRO A CA 22
ATOM 26134 C C . PRO A 1 20 ? -13.456 -3.961 3.602 1.00 0.00 20 PRO A C 22
ATOM 26135 O O . PRO A 1 20 ? -13.313 -4.175 4.790 1.00 0.00 20 PRO A O 22
ATOM 26146 N N . LEU A 1 21 ? -12.855 -2.964 3.016 1.00 0.00 21 LEU A N 22
ATOM 26147 C CA . LEU A 1 21 ? -11.970 -2.058 3.802 1.00 0.00 21 LEU A CA 22
ATOM 26148 C C . LEU A 1 21 ? -12.795 -1.282 4.830 1.00 0.00 21 LEU A C 22
ATOM 26149 O O . LEU A 1 21 ? -13.952 -1.571 5.066 1.00 0.00 21 LEU A O 22
ATOM 26165 N N . GLU A 1 22 ? -12.202 -0.291 5.437 1.00 0.00 22 GLU A N 22
ATOM 26166 C CA . GLU A 1 22 ? -12.934 0.522 6.447 1.00 0.00 22 GLU A CA 22
ATOM 26167 C C . GLU A 1 22 ? -12.739 2.003 6.122 1.00 0.00 22 GLU A C 22
ATOM 26168 O O . GLU A 1 22 ? -12.545 2.376 4.983 1.00 0.00 22 GLU A O 22
ATOM 26180 N N . ILE A 1 23 ? -12.786 2.853 7.110 1.00 0.00 23 ILE A N 22
ATOM 26181 C CA . ILE A 1 23 ? -12.599 4.308 6.845 1.00 0.00 23 ILE A CA 22
ATOM 26182 C C . ILE A 1 23 ? -11.111 4.661 6.965 1.00 0.00 23 ILE A C 22
ATOM 26183 O O . ILE A 1 23 ? -10.515 5.190 6.048 1.00 0.00 23 ILE A O 22
ATOM 26199 N N . ASP A 1 24 ? -10.513 4.384 8.090 1.00 0.00 24 ASP A N 22
ATOM 26200 C CA . ASP A 1 24 ? -9.070 4.714 8.267 1.00 0.00 24 ASP A CA 22
ATOM 26201 C C . ASP A 1 24 ? -8.209 3.743 7.456 1.00 0.00 24 ASP A C 22
ATOM 26202 O O . ASP A 1 24 ? -7.013 3.916 7.335 1.00 0.00 24 ASP A O 22
ATOM 26211 N N . ASP A 1 25 ? -8.802 2.723 6.900 1.00 0.00 25 ASP A N 22
ATOM 26212 C CA . ASP A 1 25 ? -8.005 1.749 6.103 1.00 0.00 25 ASP A CA 22
ATOM 26213 C C . ASP A 1 25 ? -8.040 2.143 4.624 1.00 0.00 25 ASP A C 22
ATOM 26214 O O . ASP A 1 25 ? -7.364 1.559 3.801 1.00 0.00 25 ASP A O 22
ATOM 26223 N N . ILE A 1 26 ? -8.819 3.130 4.279 1.00 0.00 26 ILE A N 22
ATOM 26224 C CA . ILE A 1 26 ? -8.891 3.557 2.853 1.00 0.00 26 ILE A CA 22
ATOM 26225 C C . ILE A 1 26 ? -7.618 4.336 2.496 1.00 0.00 26 ILE A C 22
ATOM 26226 O O . ILE A 1 26 ? -7.089 4.214 1.410 1.00 0.00 26 ILE A O 22
ATOM 26242 N N . ASN A 1 27 ? -7.121 5.130 3.402 1.00 0.00 27 ASN A N 22
ATOM 26243 C CA . ASN A 1 27 ? -5.884 5.907 3.111 1.00 0.00 27 ASN A CA 22
ATOM 26244 C C . ASN A 1 27 ? -4.663 5.093 3.545 1.00 0.00 27 ASN A C 22
ATOM 26245 O O . ASN A 1 27 ? -3.640 5.636 3.910 1.00 0.00 27 ASN A O 22
ATOM 26256 N N . PHE A 1 28 ? -4.764 3.792 3.505 1.00 0.00 28 PHE A N 22
ATOM 26257 C CA . PHE A 1 28 ? -3.609 2.943 3.912 1.00 0.00 28 PHE A CA 22
ATOM 26258 C C . PHE A 1 28 ? -3.199 2.048 2.743 1.00 0.00 28 PHE A C 22
ATOM 26259 O O . PHE A 1 28 ? -3.728 0.970 2.557 1.00 0.00 28 PHE A O 22
ATOM 26276 N N . PHE A 1 29 ? -2.260 2.486 1.953 1.00 0.00 29 PHE A N 22
ATOM 26277 C CA . PHE A 1 29 ? -1.815 1.661 0.796 1.00 0.00 29 PHE A CA 22
ATOM 26278 C C . PHE A 1 29 ? -0.345 1.277 0.982 1.00 0.00 29 PHE A C 22
ATOM 26279 O O . PHE A 1 29 ? 0.440 2.066 1.466 1.00 0.00 29 PHE A O 22
ATOM 26296 N N . PRO A 1 30 ? -0.017 0.076 0.584 1.00 0.00 30 PRO A N 22
ATOM 26297 C CA . PRO A 1 30 ? 1.357 -0.439 0.686 1.00 0.00 30 PRO A CA 22
ATOM 26298 C C . PRO A 1 30 ? 2.214 0.140 -0.441 1.00 0.00 30 PRO A C 22
ATOM 26299 O O . PRO A 1 30 ? 3.406 -0.069 -0.496 1.00 0.00 30 PRO A O 22
ATOM 26310 N N . CYS A 1 31 ? 1.611 0.865 -1.343 1.00 0.00 31 CYS A N 22
ATOM 26311 C CA . CYS A 1 31 ? 2.388 1.455 -2.467 1.00 0.00 31 CYS A CA 22
ATOM 26312 C C . CYS A 1 31 ? 1.842 2.850 -2.782 1.00 0.00 31 CYS A C 22
ATOM 26313 O O . CYS A 1 31 ? 0.768 3.215 -2.349 1.00 0.00 31 CYS A O 22
ATOM 26320 N N . THR A 1 32 ? 2.573 3.636 -3.523 1.00 0.00 32 THR A N 22
ATOM 26321 C CA . THR A 1 32 ? 2.089 5.006 -3.850 1.00 0.00 32 THR A CA 22
ATOM 26322 C C . THR A 1 32 ? 1.268 4.978 -5.143 1.00 0.00 32 THR A C 22
ATOM 26323 O O . THR A 1 32 ? 0.487 5.870 -5.407 1.00 0.00 32 THR A O 22
ATOM 26334 N N . CYS A 1 33 ? 1.431 3.965 -5.952 1.00 0.00 33 CYS A N 22
ATOM 26335 C CA . CYS A 1 33 ? 0.649 3.901 -7.220 1.00 0.00 33 CYS A CA 22
ATOM 26336 C C . CYS A 1 33 ? -0.839 4.043 -6.901 1.00 0.00 33 CYS A C 22
ATOM 26337 O O . CYS A 1 33 ? -1.593 4.624 -7.656 1.00 0.00 33 CYS A O 22
ATOM 26344 N N . GLY A 1 34 ? -1.270 3.525 -5.783 1.00 0.00 34 GLY A N 22
ATOM 26345 C CA . GLY A 1 34 ? -2.709 3.644 -5.417 1.00 0.00 34 GLY A CA 22
ATOM 26346 C C . GLY A 1 34 ? -3.338 2.254 -5.306 1.00 0.00 34 GLY A C 22
ATOM 26347 O O . GLY A 1 34 ? -4.537 2.098 -5.423 1.00 0.00 34 GLY A O 22
ATOM 26351 N N . TYR A 1 35 ? -2.546 1.241 -5.072 1.00 0.00 35 TYR A N 22
ATOM 26352 C CA . TYR A 1 35 ? -3.116 -0.131 -4.946 1.00 0.00 35 TYR A CA 22
ATOM 26353 C C . TYR A 1 35 ? -3.550 -0.348 -3.493 1.00 0.00 35 TYR A C 22
ATOM 26354 O O . TYR A 1 35 ? -3.262 -1.361 -2.887 1.00 0.00 35 TYR A O 22
ATOM 26372 N N . GLN A 1 36 ? -4.236 0.613 -2.932 1.00 0.00 36 GLN A N 22
ATOM 26373 C CA . GLN A 1 36 ? -4.693 0.496 -1.518 1.00 0.00 36 GLN A CA 22
ATOM 26374 C C . GLN A 1 36 ? -5.419 -0.834 -1.315 1.00 0.00 36 GLN A C 22
ATOM 26375 O O . GLN A 1 36 ? -6.329 -1.174 -2.046 1.00 0.00 36 GLN A O 22
ATOM 26389 N N . ILE A 1 37 ? -5.036 -1.583 -0.319 1.00 0.00 37 ILE A N 22
ATOM 26390 C CA . ILE A 1 37 ? -5.717 -2.880 -0.062 1.00 0.00 37 ILE A CA 22
ATOM 26391 C C . ILE A 1 37 ? -6.049 -2.988 1.429 1.00 0.00 37 ILE A C 22
ATOM 26392 O O . ILE A 1 37 ? -5.798 -2.083 2.200 1.00 0.00 37 ILE A O 22
ATOM 26408 N N . CYS A 1 38 ? -6.610 -4.089 1.837 1.00 0.00 38 CYS A N 22
ATOM 26409 C CA . CYS A 1 38 ? -6.961 -4.264 3.270 1.00 0.00 38 CYS A CA 22
ATOM 26410 C C . CYS A 1 38 ? -5.675 -4.387 4.093 1.00 0.00 38 CYS A C 22
ATOM 26411 O O . CYS A 1 38 ? -4.589 -4.457 3.555 1.00 0.00 38 CYS A O 22
ATOM 26418 N N . ARG A 1 39 ? -5.788 -4.404 5.392 1.00 0.00 39 ARG A N 22
ATOM 26419 C CA . ARG A 1 39 ? -4.569 -4.512 6.242 1.00 0.00 39 ARG A CA 22
ATOM 26420 C C . ARG A 1 39 ? -4.167 -5.981 6.394 1.00 0.00 39 ARG A C 22
ATOM 26421 O O . ARG A 1 39 ? -3.059 -6.291 6.782 1.00 0.00 39 ARG A O 22
ATOM 26442 N N . PHE A 1 40 ? -5.057 -6.888 6.099 1.00 0.00 40 PHE A N 22
ATOM 26443 C CA . PHE A 1 40 ? -4.715 -8.332 6.237 1.00 0.00 40 PHE A CA 22
ATOM 26444 C C . PHE A 1 40 ? -3.949 -8.802 4.998 1.00 0.00 40 PHE A C 22
ATOM 26445 O O . PHE A 1 40 ? -3.361 -9.867 4.987 1.00 0.00 40 PHE A O 22
ATOM 26462 N N . CYS A 1 41 ? -3.936 -8.012 3.960 1.00 0.00 41 CYS A N 22
ATOM 26463 C CA . CYS A 1 41 ? -3.191 -8.406 2.731 1.00 0.00 41 CYS A CA 22
ATOM 26464 C C . CYS A 1 41 ? -1.764 -7.859 2.814 1.00 0.00 41 CYS A C 22
ATOM 26465 O O . CYS A 1 41 ? -0.843 -8.401 2.236 1.00 0.00 41 CYS A O 22
ATOM 26472 N N . TRP A 1 42 ? -1.575 -6.790 3.541 1.00 0.00 42 TRP A N 22
ATOM 26473 C CA . TRP A 1 42 ? -0.210 -6.207 3.676 1.00 0.00 42 TRP A CA 22
ATOM 26474 C C . TRP A 1 42 ? 0.547 -6.951 4.777 1.00 0.00 42 TRP A C 22
ATOM 26475 O O . TRP A 1 42 ? 1.749 -7.115 4.718 1.00 0.00 42 TRP A O 22
ATOM 26496 N N . HIS A 1 43 ? -0.151 -7.407 5.782 1.00 0.00 43 HIS A N 22
ATOM 26497 C CA . HIS A 1 43 ? 0.524 -8.145 6.886 1.00 0.00 43 HIS A CA 22
ATOM 26498 C C . HIS A 1 43 ? 1.040 -9.485 6.359 1.00 0.00 43 HIS A C 22
ATOM 26499 O O . HIS A 1 43 ? 1.788 -10.177 7.023 1.00 0.00 43 HIS A O 22
ATOM 26513 N N . ARG A 1 44 ? 0.646 -9.858 5.173 1.00 0.00 44 ARG A N 22
ATOM 26514 C CA . ARG A 1 44 ? 1.112 -11.155 4.605 1.00 0.00 44 ARG A CA 22
ATOM 26515 C C . ARG A 1 44 ? 2.124 -10.890 3.487 1.00 0.00 44 ARG A C 22
ATOM 26516 O O . ARG A 1 44 ? 2.938 -11.733 3.162 1.00 0.00 44 ARG A O 22
ATOM 26537 N N . ILE A 1 45 ? 2.077 -9.730 2.891 1.00 0.00 45 ILE A N 22
ATOM 26538 C CA . ILE A 1 45 ? 3.034 -9.418 1.790 1.00 0.00 45 ILE A CA 22
ATOM 26539 C C . ILE A 1 45 ? 4.370 -8.950 2.377 1.00 0.00 45 ILE A C 22
ATOM 26540 O O . ILE A 1 45 ? 5.426 -9.291 1.883 1.00 0.00 45 ILE A O 22
ATOM 26556 N N . ARG A 1 46 ? 4.331 -8.165 3.419 1.00 0.00 46 ARG A N 22
ATOM 26557 C CA . ARG A 1 46 ? 5.600 -7.668 4.028 1.00 0.00 46 ARG A CA 22
ATOM 26558 C C . ARG A 1 46 ? 6.137 -8.699 5.023 1.00 0.00 46 ARG A C 22
ATOM 26559 O O . ARG A 1 46 ? 7.075 -8.439 5.750 1.00 0.00 46 ARG A O 22
ATOM 26580 N N . THR A 1 47 ? 5.550 -9.862 5.072 1.00 0.00 47 THR A N 22
ATOM 26581 C CA . THR A 1 47 ? 6.035 -10.895 6.032 1.00 0.00 47 THR A CA 22
ATOM 26582 C C . THR A 1 47 ? 6.280 -12.218 5.301 1.00 0.00 47 THR A C 22
ATOM 26583 O O . THR A 1 47 ? 7.115 -13.008 5.694 1.00 0.00 47 THR A O 22
ATOM 26594 N N . ASP A 1 48 ? 5.559 -12.469 4.242 1.00 0.00 48 ASP A N 22
ATOM 26595 C CA . ASP A 1 48 ? 5.753 -13.743 3.493 1.00 0.00 48 ASP A CA 22
ATOM 26596 C C . ASP A 1 48 ? 6.023 -13.433 2.019 1.00 0.00 48 ASP A C 22
ATOM 26597 O O . ASP A 1 48 ? 5.826 -14.264 1.156 1.00 0.00 48 ASP A O 22
ATOM 26606 N N . GLU A 1 49 ? 6.475 -12.244 1.723 1.00 0.00 49 GLU A N 22
ATOM 26607 C CA . GLU A 1 49 ? 6.757 -11.888 0.304 1.00 0.00 49 GLU A CA 22
ATOM 26608 C C . GLU A 1 49 ? 7.963 -10.946 0.245 1.00 0.00 49 GLU A C 22
ATOM 26609 O O . GLU A 1 49 ? 8.783 -10.914 1.141 1.00 0.00 49 GLU A O 22
ATOM 26621 N N . ASN A 1 50 ? 8.077 -10.178 -0.805 1.00 0.00 50 ASN A N 22
ATOM 26622 C CA . ASN A 1 50 ? 9.230 -9.238 -0.922 1.00 0.00 50 ASN A CA 22
ATOM 26623 C C . ASN A 1 50 ? 8.795 -7.832 -0.504 1.00 0.00 50 ASN A C 22
ATOM 26624 O O . ASN A 1 50 ? 9.532 -6.877 -0.644 1.00 0.00 50 ASN A O 22
ATOM 26635 N N . GLY A 1 51 ? 7.603 -7.696 0.011 1.00 0.00 51 GLY A N 22
ATOM 26636 C CA . GLY A 1 51 ? 7.124 -6.350 0.437 1.00 0.00 51 GLY A CA 22
ATOM 26637 C C . GLY A 1 51 ? 7.056 -5.426 -0.779 1.00 0.00 51 GLY A C 22
ATOM 26638 O O . GLY A 1 51 ? 7.150 -4.221 -0.661 1.00 0.00 51 GLY A O 22
ATOM 26642 N N . LEU A 1 52 ? 6.896 -5.980 -1.950 1.00 0.00 52 LEU A N 22
ATOM 26643 C CA . LEU A 1 52 ? 6.827 -5.129 -3.172 1.00 0.00 52 LEU A CA 22
ATOM 26644 C C . LEU A 1 52 ? 5.364 -4.920 -3.569 1.00 0.00 52 LEU A C 22
ATOM 26645 O O . LEU A 1 52 ? 4.460 -5.470 -2.974 1.00 0.00 52 LEU A O 22
ATOM 26661 N N . CYS A 1 53 ? 5.131 -4.125 -4.577 1.00 0.00 53 CYS A N 22
ATOM 26662 C CA . CYS A 1 53 ? 3.734 -3.869 -5.028 1.00 0.00 53 CYS A CA 22
ATOM 26663 C C . CYS A 1 53 ? 3.345 -4.892 -6.104 1.00 0.00 53 CYS A C 22
ATOM 26664 O O . CYS A 1 53 ? 3.948 -4.933 -7.157 1.00 0.00 53 CYS A O 22
ATOM 26671 N N . PRO A 1 54 ? 2.342 -5.686 -5.815 1.00 0.00 54 PRO A N 22
ATOM 26672 C CA . PRO A 1 54 ? 1.851 -6.709 -6.752 1.00 0.00 54 PRO A CA 22
ATOM 26673 C C . PRO A 1 54 ? 0.930 -6.072 -7.801 1.00 0.00 54 PRO A C 22
ATOM 26674 O O . PRO A 1 54 ? 0.256 -6.757 -8.545 1.00 0.00 54 PRO A O 22
ATOM 26685 N N . ALA A 1 55 ? 0.890 -4.766 -7.860 1.00 0.00 55 ALA A N 22
ATOM 26686 C CA . ALA A 1 55 ? 0.004 -4.093 -8.853 1.00 0.00 55 ALA A CA 22
ATOM 26687 C C . ALA A 1 55 ? 0.838 -3.232 -9.810 1.00 0.00 55 ALA A C 22
ATOM 26688 O O . ALA A 1 55 ? 0.479 -3.047 -10.956 1.00 0.00 55 ALA A O 22
ATOM 26695 N N . CYS A 1 56 ? 1.939 -2.694 -9.355 1.00 0.00 56 CYS A N 22
ATOM 26696 C CA . CYS A 1 56 ? 2.768 -1.841 -10.256 1.00 0.00 56 CYS A CA 22
ATOM 26697 C C . CYS A 1 56 ? 4.260 -2.142 -10.052 1.00 0.00 56 CYS A C 22
ATOM 26698 O O . CYS A 1 56 ? 5.114 -1.490 -10.617 1.00 0.00 56 CYS A O 22
ATOM 26705 N N . ARG A 1 57 ? 4.579 -3.115 -9.246 1.00 0.00 57 ARG A N 22
ATOM 26706 C CA . ARG A 1 57 ? 6.015 -3.440 -9.008 1.00 0.00 57 ARG A CA 22
ATOM 26707 C C . ARG A 1 57 ? 6.720 -2.216 -8.416 1.00 0.00 57 ARG A C 22
ATOM 26708 O O . ARG A 1 57 ? 7.352 -1.450 -9.115 1.00 0.00 57 ARG A O 22
ATOM 26729 N N . LYS A 1 58 ? 6.615 -2.034 -7.129 1.00 0.00 58 LYS A N 22
ATOM 26730 C CA . LYS A 1 58 ? 7.273 -0.868 -6.475 1.00 0.00 58 LYS A CA 22
ATOM 26731 C C . LYS A 1 58 ? 7.487 -1.197 -4.996 1.00 0.00 58 LYS A C 22
ATOM 26732 O O . LYS A 1 58 ? 6.729 -1.946 -4.417 1.00 0.00 58 LYS A O 22
ATOM 26751 N N . PRO A 1 59 ? 8.517 -0.640 -4.426 1.00 0.00 59 PRO A N 22
ATOM 26752 C CA . PRO A 1 59 ? 8.851 -0.882 -3.014 1.00 0.00 59 PRO A CA 22
ATOM 26753 C C . PRO A 1 59 ? 7.898 -0.119 -2.090 1.00 0.00 59 PRO A C 22
ATOM 26754 O O . PRO A 1 59 ? 7.727 1.079 -2.203 1.00 0.00 59 PRO A O 22
ATOM 26765 N N . TYR A 1 60 ? 7.271 -0.814 -1.180 1.00 0.00 60 TYR A N 22
ATOM 26766 C CA . TYR A 1 60 ? 6.320 -0.147 -0.244 1.00 0.00 60 TYR A CA 22
ATOM 26767 C C . TYR A 1 60 ? 6.983 1.082 0.392 1.00 0.00 60 TYR A C 22
ATOM 26768 O O . TYR A 1 60 ? 8.085 0.992 0.894 1.00 0.00 60 TYR A O 22
ATOM 26786 N N . PRO A 1 61 ? 6.287 2.196 0.365 1.00 0.00 61 PRO A N 22
ATOM 26787 C CA . PRO A 1 61 ? 6.787 3.452 0.949 1.00 0.00 61 PRO A CA 22
ATOM 26788 C C . PRO A 1 61 ? 6.574 3.445 2.465 1.00 0.00 61 PRO A C 22
ATOM 26789 O O . PRO A 1 61 ? 6.203 2.443 3.043 1.00 0.00 61 PRO A O 22
ATOM 26800 N N . GLU A 1 62 ? 6.802 4.553 3.113 1.00 0.00 62 GLU A N 22
ATOM 26801 C CA . GLU A 1 62 ? 6.606 4.602 4.589 1.00 0.00 62 GLU A CA 22
ATOM 26802 C C . GLU A 1 62 ? 7.547 3.602 5.263 1.00 0.00 62 GLU A C 22
ATOM 26803 O O . GLU A 1 62 ? 7.785 2.522 4.760 1.00 0.00 62 GLU A O 22
ATOM 26815 N N . ASP A 1 63 ? 8.084 3.953 6.399 1.00 0.00 63 ASP A N 22
ATOM 26816 C CA . ASP A 1 63 ? 9.008 3.022 7.107 1.00 0.00 63 ASP A CA 22
ATOM 26817 C C . ASP A 1 63 ? 9.378 3.615 8.470 1.00 0.00 63 ASP A C 22
ATOM 26818 O O . ASP A 1 63 ? 10.298 4.401 8.572 1.00 0.00 63 ASP A O 22
ATOM 26827 N N . PRO A 1 64 ? 8.642 3.220 9.479 1.00 0.00 64 PRO A N 22
ATOM 26828 C CA . PRO A 1 64 ? 8.862 3.698 10.855 1.00 0.00 64 PRO A CA 22
ATOM 26829 C C . PRO A 1 64 ? 10.059 2.981 11.483 1.00 0.00 64 PRO A C 22
ATOM 26830 O O . PRO A 1 64 ? 10.464 3.280 12.588 1.00 0.00 64 PRO A O 22
ATOM 26841 N N . ALA A 1 65 ? 10.629 2.036 10.786 1.00 0.00 65 ALA A N 22
ATOM 26842 C CA . ALA A 1 65 ? 11.799 1.302 11.344 1.00 0.00 65 ALA A CA 22
ATOM 26843 C C . ALA A 1 65 ? 12.880 2.307 11.753 1.00 0.00 65 ALA A C 22
ATOM 26844 O O . ALA A 1 65 ? 13.011 2.656 12.909 1.00 0.00 65 ALA A O 22
ATOM 26851 N N . VAL A 1 66 ? 13.654 2.772 10.811 1.00 0.00 66 VAL A N 22
ATOM 26852 C CA . VAL A 1 66 ? 14.728 3.752 11.142 1.00 0.00 66 VAL A CA 22
ATOM 26853 C C . VAL A 1 66 ? 15.534 4.062 9.881 1.00 0.00 66 VAL A C 22
ATOM 26854 O O . VAL A 1 66 ? 15.902 5.192 9.629 1.00 0.00 66 VAL A O 22
ATOM 26867 N N . TYR A 1 67 ? 15.811 3.064 9.087 1.00 0.00 67 TYR A N 22
ATOM 26868 C CA . TYR A 1 67 ? 16.597 3.294 7.843 1.00 0.00 67 TYR A CA 22
ATOM 26869 C C . TYR A 1 67 ? 17.906 4.004 8.192 1.00 0.00 67 TYR A C 22
ATOM 26870 O O . TYR A 1 67 ? 18.041 5.198 8.021 1.00 0.00 67 TYR A O 22
ATOM 26888 N N . LYS A 1 68 ? 18.875 3.276 8.674 1.00 0.00 68 LYS A N 22
ATOM 26889 C CA . LYS A 1 68 ? 20.176 3.909 9.028 1.00 0.00 68 LYS A CA 22
ATOM 26890 C C . LYS A 1 68 ? 21.073 3.943 7.782 1.00 0.00 68 LYS A C 22
ATOM 26891 O O . LYS A 1 68 ? 21.327 2.916 7.184 1.00 0.00 68 LYS A O 22
ATOM 26910 N N . PRO A 1 69 ? 21.522 5.119 7.421 1.00 0.00 69 PRO A N 22
ATOM 26911 C CA . PRO A 1 69 ? 22.388 5.305 6.242 1.00 0.00 69 PRO A CA 22
ATOM 26912 C C . PRO A 1 69 ? 23.828 4.897 6.563 1.00 0.00 69 PRO A C 22
ATOM 26913 O O . PRO A 1 69 ? 24.186 4.687 7.706 1.00 0.00 69 PRO A O 22
ATOM 26924 N N . LEU A 1 70 ? 24.658 4.781 5.562 1.00 0.00 70 LEU A N 22
ATOM 26925 C CA . LEU A 1 70 ? 26.073 4.384 5.808 1.00 0.00 70 LEU A CA 22
ATOM 26926 C C . LEU A 1 70 ? 27.001 5.543 5.436 1.00 0.00 70 LEU A C 22
ATOM 26927 O O . LEU A 1 70 ? 27.901 5.394 4.634 1.00 0.00 70 LEU A O 22
ATOM 26943 N N . SER A 1 71 ? 26.791 6.695 6.009 1.00 0.00 71 SER A N 22
ATOM 26944 C CA . SER A 1 71 ? 27.664 7.854 5.677 1.00 0.00 71 SER A CA 22
ATOM 26945 C C . SER A 1 71 ? 27.875 8.716 6.924 1.00 0.00 71 SER A C 22
ATOM 26946 O O . SER A 1 71 ? 27.090 9.592 7.226 1.00 0.00 71 SER A O 22
ATOM 26954 N N . GLN A 1 72 ? 28.935 8.477 7.647 1.00 0.00 72 GLN A N 22
ATOM 26955 C CA . GLN A 1 72 ? 29.201 9.284 8.870 1.00 0.00 72 GLN A CA 22
ATOM 26956 C C . GLN A 1 72 ? 30.164 10.422 8.524 1.00 0.00 72 GLN A C 22
ATOM 26957 O O . GLN A 1 72 ? 31.269 10.487 9.026 1.00 0.00 72 GLN A O 22
ATOM 26971 N N . GLU A 1 73 ? 29.754 11.318 7.669 1.00 0.00 73 GLU A N 22
ATOM 26972 C CA . GLU A 1 73 ? 30.646 12.450 7.288 1.00 0.00 73 GLU A CA 22
ATOM 26973 C C . GLU A 1 73 ? 30.140 13.744 7.929 1.00 0.00 73 GLU A C 22
ATOM 26974 O O . GLU A 1 73 ? 30.911 14.558 8.398 1.00 0.00 73 GLU A O 22
ATOM 26986 N N . GLU A 1 74 ? 28.850 13.942 7.956 1.00 0.00 74 GLU A N 22
ATOM 26987 C CA . GLU A 1 74 ? 28.299 15.185 8.568 1.00 0.00 74 GLU A CA 22
ATOM 26988 C C . GLU A 1 74 ? 27.432 14.820 9.774 1.00 0.00 74 GLU A C 22
ATOM 26989 O O . GLU A 1 74 ? 27.226 13.661 10.076 1.00 0.00 74 GLU A O 22
ATOM 27001 N N . LEU A 1 75 ? 26.923 15.802 10.469 1.00 0.00 75 LEU A N 22
ATOM 27002 C CA . LEU A 1 75 ? 26.072 15.512 11.659 1.00 0.00 75 LEU A CA 22
ATOM 27003 C C . LEU A 1 75 ? 26.720 14.401 12.487 1.00 0.00 75 LEU A C 22
ATOM 27004 O O . LEU A 1 75 ? 26.111 13.390 12.773 1.00 0.00 75 LEU A O 22
ATOM 27020 N N . GLN A 1 76 ? 27.954 14.582 12.874 1.00 0.00 76 GLN A N 22
ATOM 27021 C CA . GLN A 1 76 ? 28.643 13.535 13.683 1.00 0.00 76 GLN A CA 22
ATOM 27022 C C . GLN A 1 76 ? 28.041 13.499 15.089 1.00 0.00 76 GLN A C 22
ATOM 27023 O O . GLN A 1 76 ? 28.095 12.496 15.771 1.00 0.00 76 GLN A O 22
ATOM 27037 N N . ARG A 1 77 ? 27.467 14.587 15.527 1.00 0.00 77 ARG A N 22
ATOM 27038 C CA . ARG A 1 77 ? 26.861 14.610 16.889 1.00 0.00 77 ARG A CA 22
ATOM 27039 C C . ARG A 1 77 ? 25.685 13.634 16.940 1.00 0.00 77 ARG A C 22
ATOM 27040 O O . ARG A 1 77 ? 25.714 12.646 17.646 1.00 0.00 77 ARG A O 22
ATOM 27061 N N . ILE A 1 78 ? 24.650 13.903 16.194 1.00 0.00 78 ILE A N 22
ATOM 27062 C CA . ILE A 1 78 ? 23.469 12.994 16.198 1.00 0.00 78 ILE A CA 22
ATOM 27063 C C . ILE A 1 78 ? 23.077 12.662 14.756 1.00 0.00 78 ILE A C 22
ATOM 27064 O O . ILE A 1 78 ? 23.930 12.184 14.027 1.00 0.00 78 ILE A O 22
ATOM 27083 N N . MET A 1 1 ? -30.834 -10.557 -6.700 1.00 0.00 1 MET A N 23
ATOM 27084 C CA . MET A 1 1 ? -31.063 -11.827 -5.956 1.00 0.00 1 MET A CA 23
ATOM 27085 C C . MET A 1 1 ? -31.319 -11.515 -4.481 1.00 0.00 1 MET A C 23
ATOM 27086 O O . MET A 1 1 ? -32.406 -11.708 -3.975 1.00 0.00 1 MET A O 23
ATOM 27102 N N . SER A 1 2 ? -30.326 -11.034 -3.785 1.00 0.00 2 SER A N 23
ATOM 27103 C CA . SER A 1 2 ? -30.517 -10.712 -2.343 1.00 0.00 2 SER A CA 23
ATOM 27104 C C . SER A 1 2 ? -30.693 -9.202 -2.176 1.00 0.00 2 SER A C 23
ATOM 27105 O O . SER A 1 2 ? -30.007 -8.413 -2.794 1.00 0.00 2 SER A O 23
ATOM 27113 N N . ARG A 1 3 ? -31.610 -8.794 -1.340 1.00 0.00 3 ARG A N 23
ATOM 27114 C CA . ARG A 1 3 ? -31.831 -7.336 -1.129 1.00 0.00 3 ARG A CA 23
ATOM 27115 C C . ARG A 1 3 ? -32.180 -6.670 -2.460 1.00 0.00 3 ARG A C 23
ATOM 27116 O O . ARG A 1 3 ? -31.371 -6.606 -3.365 1.00 0.00 3 ARG A O 23
ATOM 27137 N N . SER A 1 4 ? -33.379 -6.169 -2.587 1.00 0.00 4 SER A N 23
ATOM 27138 C CA . SER A 1 4 ? -33.779 -5.503 -3.857 1.00 0.00 4 SER A CA 23
ATOM 27139 C C . SER A 1 4 ? -32.650 -4.580 -4.330 1.00 0.00 4 SER A C 23
ATOM 27140 O O . SER A 1 4 ? -32.212 -4.673 -5.461 1.00 0.00 4 SER A O 23
ATOM 27148 N N . PRO A 1 5 ? -32.211 -3.712 -3.452 1.00 0.00 5 PRO A N 23
ATOM 27149 C CA . PRO A 1 5 ? -31.132 -2.757 -3.755 1.00 0.00 5 PRO A CA 23
ATOM 27150 C C . PRO A 1 5 ? -29.770 -3.453 -3.693 1.00 0.00 5 PRO A C 23
ATOM 27151 O O . PRO A 1 5 ? -29.492 -4.212 -2.787 1.00 0.00 5 PRO A O 23
ATOM 27162 N N . ASP A 1 6 ? -28.919 -3.202 -4.651 1.00 0.00 6 ASP A N 23
ATOM 27163 C CA . ASP A 1 6 ? -27.579 -3.851 -4.646 1.00 0.00 6 ASP A CA 23
ATOM 27164 C C . ASP A 1 6 ? -26.561 -2.934 -5.327 1.00 0.00 6 ASP A C 23
ATOM 27165 O O . ASP A 1 6 ? -26.767 -2.474 -6.433 1.00 0.00 6 ASP A O 23
ATOM 27174 N N . ALA A 1 7 ? -25.463 -2.666 -4.676 1.00 0.00 7 ALA A N 23
ATOM 27175 C CA . ALA A 1 7 ? -24.431 -1.782 -5.287 1.00 0.00 7 ALA A CA 23
ATOM 27176 C C . ALA A 1 7 ? -24.923 -0.334 -5.282 1.00 0.00 7 ALA A C 23
ATOM 27177 O O . ALA A 1 7 ? -25.964 -0.019 -5.827 1.00 0.00 7 ALA A O 23
ATOM 27184 N N . LYS A 1 8 ? -24.182 0.553 -4.678 1.00 0.00 8 LYS A N 23
ATOM 27185 C CA . LYS A 1 8 ? -24.605 1.980 -4.645 1.00 0.00 8 LYS A CA 23
ATOM 27186 C C . LYS A 1 8 ? -23.412 2.877 -4.993 1.00 0.00 8 LYS A C 23
ATOM 27187 O O . LYS A 1 8 ? -23.505 4.087 -4.963 1.00 0.00 8 LYS A O 23
ATOM 27206 N N . GLU A 1 9 ? -22.296 2.291 -5.331 1.00 0.00 9 GLU A N 23
ATOM 27207 C CA . GLU A 1 9 ? -21.101 3.109 -5.688 1.00 0.00 9 GLU A CA 23
ATOM 27208 C C . GLU A 1 9 ? -20.768 4.068 -4.544 1.00 0.00 9 GLU A C 23
ATOM 27209 O O . GLU A 1 9 ? -21.468 5.033 -4.309 1.00 0.00 9 GLU A O 23
ATOM 27221 N N . ASP A 1 10 ? -19.699 3.815 -3.837 1.00 0.00 10 ASP A N 23
ATOM 27222 C CA . ASP A 1 10 ? -19.313 4.713 -2.713 1.00 0.00 10 ASP A CA 23
ATOM 27223 C C . ASP A 1 10 ? -18.332 3.985 -1.788 1.00 0.00 10 ASP A C 23
ATOM 27224 O O . ASP A 1 10 ? -17.269 4.496 -1.494 1.00 0.00 10 ASP A O 23
ATOM 27233 N N . PRO A 1 11 ? -18.720 2.814 -1.349 1.00 0.00 11 PRO A N 23
ATOM 27234 C CA . PRO A 1 11 ? -17.894 1.993 -0.449 1.00 0.00 11 PRO A CA 23
ATOM 27235 C C . PRO A 1 11 ? -16.800 1.264 -1.235 1.00 0.00 11 PRO A C 23
ATOM 27236 O O . PRO A 1 11 ? -16.935 1.010 -2.415 1.00 0.00 11 PRO A O 23
ATOM 27247 N N . VAL A 1 12 ? -15.719 0.924 -0.587 1.00 0.00 12 VAL A N 23
ATOM 27248 C CA . VAL A 1 12 ? -14.620 0.208 -1.294 1.00 0.00 12 VAL A CA 23
ATOM 27249 C C . VAL A 1 12 ? -14.427 -1.172 -0.659 1.00 0.00 12 VAL A C 23
ATOM 27250 O O . VAL A 1 12 ? -14.834 -1.412 0.459 1.00 0.00 12 VAL A O 23
ATOM 27263 N N . GLU A 1 13 ? -13.813 -2.083 -1.364 1.00 0.00 13 GLU A N 23
ATOM 27264 C CA . GLU A 1 13 ? -13.602 -3.444 -0.794 1.00 0.00 13 GLU A CA 23
ATOM 27265 C C . GLU A 1 13 ? -12.302 -4.038 -1.340 1.00 0.00 13 GLU A C 23
ATOM 27266 O O . GLU A 1 13 ? -12.086 -4.091 -2.534 1.00 0.00 13 GLU A O 23
ATOM 27278 N N . CYS A 1 14 ? -11.437 -4.493 -0.475 1.00 0.00 14 CYS A N 23
ATOM 27279 C CA . CYS A 1 14 ? -10.155 -5.091 -0.945 1.00 0.00 14 CYS A CA 23
ATOM 27280 C C . CYS A 1 14 ? -10.451 -6.092 -2.069 1.00 0.00 14 CYS A C 23
ATOM 27281 O O . CYS A 1 14 ? -10.971 -7.158 -1.813 1.00 0.00 14 CYS A O 23
ATOM 27288 N N . PRO A 1 15 ? -10.117 -5.718 -3.279 1.00 0.00 15 PRO A N 23
ATOM 27289 C CA . PRO A 1 15 ? -10.340 -6.570 -4.461 1.00 0.00 15 PRO A CA 23
ATOM 27290 C C . PRO A 1 15 ? -9.241 -7.632 -4.565 1.00 0.00 15 PRO A C 23
ATOM 27291 O O . PRO A 1 15 ? -9.375 -8.614 -5.268 1.00 0.00 15 PRO A O 23
ATOM 27302 N N . LEU A 1 16 ? -8.152 -7.433 -3.876 1.00 0.00 16 LEU A N 23
ATOM 27303 C CA . LEU A 1 16 ? -7.033 -8.416 -3.934 1.00 0.00 16 LEU A CA 23
ATOM 27304 C C . LEU A 1 16 ? -7.352 -9.632 -3.060 1.00 0.00 16 LEU A C 23
ATOM 27305 O O . LEU A 1 16 ? -6.909 -10.732 -3.329 1.00 0.00 16 LEU A O 23
ATOM 27321 N N . CYS A 1 17 ? -8.120 -9.449 -2.023 1.00 0.00 17 CYS A N 23
ATOM 27322 C CA . CYS A 1 17 ? -8.471 -10.599 -1.141 1.00 0.00 17 CYS A CA 23
ATOM 27323 C C . CYS A 1 17 ? -9.980 -10.590 -0.887 1.00 0.00 17 CYS A C 23
ATOM 27324 O O . CYS A 1 17 ? -10.499 -11.378 -0.121 1.00 0.00 17 CYS A O 23
ATOM 27331 N N . MET A 1 18 ? -10.682 -9.693 -1.519 1.00 0.00 18 MET A N 23
ATOM 27332 C CA . MET A 1 18 ? -12.150 -9.615 -1.313 1.00 0.00 18 MET A CA 23
ATOM 27333 C C . MET A 1 18 ? -12.442 -9.359 0.166 1.00 0.00 18 MET A C 23
ATOM 27334 O O . MET A 1 18 ? -12.691 -10.271 0.928 1.00 0.00 18 MET A O 23
ATOM 27348 N N . GLU A 1 19 ? -12.409 -8.121 0.577 1.00 0.00 19 GLU A N 23
ATOM 27349 C CA . GLU A 1 19 ? -12.682 -7.801 2.007 1.00 0.00 19 GLU A CA 23
ATOM 27350 C C . GLU A 1 19 ? -13.299 -6.402 2.111 1.00 0.00 19 GLU A C 23
ATOM 27351 O O . GLU A 1 19 ? -13.227 -5.624 1.181 1.00 0.00 19 GLU A O 23
ATOM 27363 N N . PRO A 1 20 ? -13.894 -6.130 3.245 1.00 0.00 20 PRO A N 23
ATOM 27364 C CA . PRO A 1 20 ? -14.544 -4.835 3.515 1.00 0.00 20 PRO A CA 23
ATOM 27365 C C . PRO A 1 20 ? -13.507 -3.766 3.878 1.00 0.00 20 PRO A C 23
ATOM 27366 O O . PRO A 1 20 ? -12.779 -3.896 4.842 1.00 0.00 20 PRO A O 23
ATOM 27377 N N . LEU A 1 21 ? -13.441 -2.704 3.118 1.00 0.00 21 LEU A N 23
ATOM 27378 C CA . LEU A 1 21 ? -12.459 -1.626 3.426 1.00 0.00 21 LEU A CA 23
ATOM 27379 C C . LEU A 1 21 ? -13.112 -0.595 4.350 1.00 0.00 21 LEU A C 23
ATOM 27380 O O . LEU A 1 21 ? -14.190 -0.103 4.081 1.00 0.00 21 LEU A O 23
ATOM 27396 N N . GLU A 1 22 ? -12.469 -0.264 5.438 1.00 0.00 22 GLU A N 23
ATOM 27397 C CA . GLU A 1 22 ? -13.059 0.735 6.375 1.00 0.00 22 GLU A CA 23
ATOM 27398 C C . GLU A 1 22 ? -12.587 2.138 5.985 1.00 0.00 22 GLU A C 23
ATOM 27399 O O . GLU A 1 22 ? -12.215 2.388 4.856 1.00 0.00 22 GLU A O 23
ATOM 27411 N N . ILE A 1 23 ? -12.605 3.057 6.912 1.00 0.00 23 ILE A N 23
ATOM 27412 C CA . ILE A 1 23 ? -12.163 4.445 6.595 1.00 0.00 23 ILE A CA 23
ATOM 27413 C C . ILE A 1 23 ? -10.640 4.549 6.755 1.00 0.00 23 ILE A C 23
ATOM 27414 O O . ILE A 1 23 ? -9.961 5.113 5.921 1.00 0.00 23 ILE A O 23
ATOM 27430 N N . ASP A 1 24 ? -10.099 4.015 7.817 1.00 0.00 24 ASP A N 23
ATOM 27431 C CA . ASP A 1 24 ? -8.622 4.096 8.018 1.00 0.00 24 ASP A CA 23
ATOM 27432 C C . ASP A 1 24 ? -7.927 2.978 7.236 1.00 0.00 24 ASP A C 23
ATOM 27433 O O . ASP A 1 24 ? -6.756 2.714 7.425 1.00 0.00 24 ASP A O 23
ATOM 27442 N N . ASP A 1 25 ? -8.634 2.322 6.359 1.00 0.00 25 ASP A N 23
ATOM 27443 C CA . ASP A 1 25 ? -8.006 1.227 5.568 1.00 0.00 25 ASP A CA 23
ATOM 27444 C C . ASP A 1 25 ? -7.922 1.645 4.097 1.00 0.00 25 ASP A C 23
ATOM 27445 O O . ASP A 1 25 ? -7.319 0.971 3.284 1.00 0.00 25 ASP A O 23
ATOM 27454 N N . ILE A 1 26 ? -8.522 2.751 3.749 1.00 0.00 26 ILE A N 23
ATOM 27455 C CA . ILE A 1 26 ? -8.477 3.213 2.333 1.00 0.00 26 ILE A CA 23
ATOM 27456 C C . ILE A 1 26 ? -7.152 3.933 2.070 1.00 0.00 26 ILE A C 23
ATOM 27457 O O . ILE A 1 26 ? -6.240 3.383 1.485 1.00 0.00 26 ILE A O 23
ATOM 27473 N N . ASN A 1 27 ? -7.041 5.161 2.497 1.00 0.00 27 ASN A N 23
ATOM 27474 C CA . ASN A 1 27 ? -5.778 5.923 2.272 1.00 0.00 27 ASN A CA 23
ATOM 27475 C C . ASN A 1 27 ? -4.577 5.068 2.680 1.00 0.00 27 ASN A C 23
ATOM 27476 O O . ASN A 1 27 ? -3.469 5.287 2.232 1.00 0.00 27 ASN A O 23
ATOM 27487 N N . PHE A 1 28 ? -4.784 4.099 3.528 1.00 0.00 28 PHE A N 23
ATOM 27488 C CA . PHE A 1 28 ? -3.648 3.240 3.963 1.00 0.00 28 PHE A CA 23
ATOM 27489 C C . PHE A 1 28 ? -3.233 2.311 2.819 1.00 0.00 28 PHE A C 23
ATOM 27490 O O . PHE A 1 28 ? -3.740 1.215 2.683 1.00 0.00 28 PHE A O 23
ATOM 27507 N N . PHE A 1 29 ? -2.306 2.733 2.003 1.00 0.00 29 PHE A N 23
ATOM 27508 C CA . PHE A 1 29 ? -1.855 1.862 0.883 1.00 0.00 29 PHE A CA 23
ATOM 27509 C C . PHE A 1 29 ? -0.370 1.543 1.062 1.00 0.00 29 PHE A C 23
ATOM 27510 O O . PHE A 1 29 ? 0.397 2.394 1.468 1.00 0.00 29 PHE A O 23
ATOM 27527 N N . PRO A 1 30 ? -0.004 0.330 0.748 1.00 0.00 30 PRO A N 23
ATOM 27528 C CA . PRO A 1 30 ? 1.390 -0.122 0.856 1.00 0.00 30 PRO A CA 23
ATOM 27529 C C . PRO A 1 30 ? 2.208 0.415 -0.322 1.00 0.00 30 PRO A C 23
ATOM 27530 O O . PRO A 1 30 ? 3.387 0.163 -0.434 1.00 0.00 30 PRO A O 23
ATOM 27541 N N . CYS A 1 31 ? 1.586 1.155 -1.200 1.00 0.00 31 CYS A N 23
ATOM 27542 C CA . CYS A 1 31 ? 2.329 1.706 -2.370 1.00 0.00 31 CYS A CA 23
ATOM 27543 C C . CYS A 1 31 ? 1.787 3.096 -2.712 1.00 0.00 31 CYS A C 23
ATOM 27544 O O . CYS A 1 31 ? 0.695 3.458 -2.326 1.00 0.00 31 CYS A O 23
ATOM 27551 N N . THR A 1 32 ? 2.545 3.880 -3.432 1.00 0.00 32 THR A N 23
ATOM 27552 C CA . THR A 1 32 ? 2.070 5.248 -3.790 1.00 0.00 32 THR A CA 23
ATOM 27553 C C . THR A 1 32 ? 1.294 5.205 -5.109 1.00 0.00 32 THR A C 23
ATOM 27554 O O . THR A 1 32 ? 0.593 6.134 -5.453 1.00 0.00 32 THR A O 23
ATOM 27565 N N . CYS A 1 33 ? 1.413 4.139 -5.854 1.00 0.00 33 CYS A N 23
ATOM 27566 C CA . CYS A 1 33 ? 0.677 4.060 -7.147 1.00 0.00 33 CYS A CA 23
ATOM 27567 C C . CYS A 1 33 ? -0.825 4.192 -6.887 1.00 0.00 33 CYS A C 23
ATOM 27568 O O . CYS A 1 33 ? -1.548 4.783 -7.664 1.00 0.00 33 CYS A O 23
ATOM 27575 N N . GLY A 1 34 ? -1.301 3.656 -5.795 1.00 0.00 34 GLY A N 23
ATOM 27576 C CA . GLY A 1 34 ? -2.755 3.763 -5.487 1.00 0.00 34 GLY A CA 23
ATOM 27577 C C . GLY A 1 34 ? -3.369 2.366 -5.381 1.00 0.00 34 GLY A C 23
ATOM 27578 O O . GLY A 1 34 ? -4.572 2.204 -5.437 1.00 0.00 34 GLY A O 23
ATOM 27582 N N . TYR A 1 35 ? -2.561 1.355 -5.221 1.00 0.00 35 TYR A N 23
ATOM 27583 C CA . TYR A 1 35 ? -3.113 -0.023 -5.103 1.00 0.00 35 TYR A CA 23
ATOM 27584 C C . TYR A 1 35 ? -3.418 -0.313 -3.632 1.00 0.00 35 TYR A C 23
ATOM 27585 O O . TYR A 1 35 ? -3.156 -1.390 -3.134 1.00 0.00 35 TYR A O 23
ATOM 27603 N N . GLN A 1 36 ? -3.961 0.651 -2.935 1.00 0.00 36 GLN A N 23
ATOM 27604 C CA . GLN A 1 36 ? -4.283 0.452 -1.487 1.00 0.00 36 GLN A CA 23
ATOM 27605 C C . GLN A 1 36 ? -4.854 -0.949 -1.278 1.00 0.00 36 GLN A C 23
ATOM 27606 O O . GLN A 1 36 ? -5.285 -1.602 -2.208 1.00 0.00 36 GLN A O 23
ATOM 27620 N N . ILE A 1 37 ? -4.855 -1.417 -0.062 1.00 0.00 37 ILE A N 23
ATOM 27621 C CA . ILE A 1 37 ? -5.390 -2.777 0.213 1.00 0.00 37 ILE A CA 23
ATOM 27622 C C . ILE A 1 37 ? -5.862 -2.855 1.664 1.00 0.00 37 ILE A C 23
ATOM 27623 O O . ILE A 1 37 ? -5.916 -1.863 2.364 1.00 0.00 37 ILE A O 23
ATOM 27639 N N . CYS A 1 38 ? -6.201 -4.025 2.124 1.00 0.00 38 CYS A N 23
ATOM 27640 C CA . CYS A 1 38 ? -6.664 -4.163 3.531 1.00 0.00 38 CYS A CA 23
ATOM 27641 C C . CYS A 1 38 ? -5.457 -4.441 4.432 1.00 0.00 38 CYS A C 23
ATOM 27642 O O . CYS A 1 38 ? -4.362 -4.676 3.962 1.00 0.00 38 CYS A O 23
ATOM 27649 N N . ARG A 1 39 ? -5.642 -4.409 5.724 1.00 0.00 39 ARG A N 23
ATOM 27650 C CA . ARG A 1 39 ? -4.498 -4.665 6.645 1.00 0.00 39 ARG A CA 23
ATOM 27651 C C . ARG A 1 39 ? -4.160 -6.160 6.642 1.00 0.00 39 ARG A C 23
ATOM 27652 O O . ARG A 1 39 ? -3.091 -6.564 7.054 1.00 0.00 39 ARG A O 23
ATOM 27673 N N . PHE A 1 40 ? -5.061 -6.981 6.178 1.00 0.00 40 PHE A N 23
ATOM 27674 C CA . PHE A 1 40 ? -4.788 -8.446 6.145 1.00 0.00 40 PHE A CA 23
ATOM 27675 C C . PHE A 1 40 ? -3.976 -8.782 4.890 1.00 0.00 40 PHE A C 23
ATOM 27676 O O . PHE A 1 40 ? -3.402 -9.846 4.777 1.00 0.00 40 PHE A O 23
ATOM 27693 N N . CYS A 1 41 ? -3.920 -7.877 3.950 1.00 0.00 41 CYS A N 23
ATOM 27694 C CA . CYS A 1 41 ? -3.139 -8.135 2.707 1.00 0.00 41 CYS A CA 23
ATOM 27695 C C . CYS A 1 41 ? -1.704 -7.646 2.904 1.00 0.00 41 CYS A C 23
ATOM 27696 O O . CYS A 1 41 ? -0.764 -8.215 2.384 1.00 0.00 41 CYS A O 23
ATOM 27703 N N . TRP A 1 42 ? -1.532 -6.593 3.652 1.00 0.00 42 TRP A N 23
ATOM 27704 C CA . TRP A 1 42 ? -0.163 -6.056 3.890 1.00 0.00 42 TRP A CA 23
ATOM 27705 C C . TRP A 1 42 ? 0.529 -6.886 4.974 1.00 0.00 42 TRP A C 23
ATOM 27706 O O . TRP A 1 42 ? 1.735 -6.850 5.121 1.00 0.00 42 TRP A O 23
ATOM 27727 N N . HIS A 1 43 ? -0.225 -7.633 5.734 1.00 0.00 43 HIS A N 23
ATOM 27728 C CA . HIS A 1 43 ? 0.388 -8.468 6.807 1.00 0.00 43 HIS A CA 23
ATOM 27729 C C . HIS A 1 43 ? 0.878 -9.791 6.212 1.00 0.00 43 HIS A C 23
ATOM 27730 O O . HIS A 1 43 ? 1.370 -10.652 6.913 1.00 0.00 43 HIS A O 23
ATOM 27744 N N . ARG A 1 44 ? 0.743 -9.964 4.925 1.00 0.00 44 ARG A N 23
ATOM 27745 C CA . ARG A 1 44 ? 1.196 -11.234 4.292 1.00 0.00 44 ARG A CA 23
ATOM 27746 C C . ARG A 1 44 ? 2.244 -10.930 3.219 1.00 0.00 44 ARG A C 23
ATOM 27747 O O . ARG A 1 44 ? 3.103 -11.739 2.930 1.00 0.00 44 ARG A O 23
ATOM 27768 N N . ILE A 1 45 ? 2.177 -9.771 2.623 1.00 0.00 45 ILE A N 23
ATOM 27769 C CA . ILE A 1 45 ? 3.166 -9.419 1.566 1.00 0.00 45 ILE A CA 23
ATOM 27770 C C . ILE A 1 45 ? 4.500 -9.035 2.214 1.00 0.00 45 ILE A C 23
ATOM 27771 O O . ILE A 1 45 ? 5.553 -9.460 1.782 1.00 0.00 45 ILE A O 23
ATOM 27787 N N . ARG A 1 46 ? 4.466 -8.234 3.243 1.00 0.00 46 ARG A N 23
ATOM 27788 C CA . ARG A 1 46 ? 5.736 -7.826 3.910 1.00 0.00 46 ARG A CA 23
ATOM 27789 C C . ARG A 1 46 ? 6.075 -8.818 5.026 1.00 0.00 46 ARG A C 23
ATOM 27790 O O . ARG A 1 46 ? 6.753 -8.488 5.978 1.00 0.00 46 ARG A O 23
ATOM 27811 N N . THR A 1 47 ? 5.608 -10.032 4.917 1.00 0.00 47 THR A N 23
ATOM 27812 C CA . THR A 1 47 ? 5.904 -11.042 5.971 1.00 0.00 47 THR A CA 23
ATOM 27813 C C . THR A 1 47 ? 6.518 -12.288 5.327 1.00 0.00 47 THR A C 23
ATOM 27814 O O . THR A 1 47 ? 7.661 -12.624 5.569 1.00 0.00 47 THR A O 23
ATOM 27825 N N . ASP A 1 48 ? 5.767 -12.977 4.511 1.00 0.00 48 ASP A N 23
ATOM 27826 C CA . ASP A 1 48 ? 6.308 -14.201 3.855 1.00 0.00 48 ASP A CA 23
ATOM 27827 C C . ASP A 1 48 ? 6.782 -13.860 2.439 1.00 0.00 48 ASP A C 23
ATOM 27828 O O . ASP A 1 48 ? 7.322 -14.694 1.739 1.00 0.00 48 ASP A O 23
ATOM 27837 N N . GLU A 1 49 ? 6.582 -12.642 2.011 1.00 0.00 49 GLU A N 23
ATOM 27838 C CA . GLU A 1 49 ? 7.021 -12.253 0.640 1.00 0.00 49 GLU A CA 23
ATOM 27839 C C . GLU A 1 49 ? 8.184 -11.264 0.738 1.00 0.00 49 GLU A C 23
ATOM 27840 O O . GLU A 1 49 ? 8.971 -11.306 1.663 1.00 0.00 49 GLU A O 23
ATOM 27852 N N . ASN A 1 50 ? 8.300 -10.371 -0.208 1.00 0.00 50 ASN A N 23
ATOM 27853 C CA . ASN A 1 50 ? 9.414 -9.382 -0.163 1.00 0.00 50 ASN A CA 23
ATOM 27854 C C . ASN A 1 50 ? 8.873 -8.020 0.279 1.00 0.00 50 ASN A C 23
ATOM 27855 O O . ASN A 1 50 ? 9.548 -7.261 0.945 1.00 0.00 50 ASN A O 23
ATOM 27866 N N . GLY A 1 51 ? 7.661 -7.705 -0.085 1.00 0.00 51 GLY A N 23
ATOM 27867 C CA . GLY A 1 51 ? 7.082 -6.392 0.318 1.00 0.00 51 GLY A CA 23
ATOM 27868 C C . GLY A 1 51 ? 7.035 -5.457 -0.893 1.00 0.00 51 GLY A C 23
ATOM 27869 O O . GLY A 1 51 ? 7.090 -4.251 -0.760 1.00 0.00 51 GLY A O 23
ATOM 27873 N N . LEU A 1 52 ? 6.934 -6.004 -2.074 1.00 0.00 52 LEU A N 23
ATOM 27874 C CA . LEU A 1 52 ? 6.884 -5.141 -3.288 1.00 0.00 52 LEU A CA 23
ATOM 27875 C C . LEU A 1 52 ? 5.427 -4.910 -3.696 1.00 0.00 52 LEU A C 23
ATOM 27876 O O . LEU A 1 52 ? 4.513 -5.474 -3.128 1.00 0.00 52 LEU A O 23
ATOM 27892 N N . CYS A 1 53 ? 5.205 -4.078 -4.676 1.00 0.00 53 CYS A N 23
ATOM 27893 C CA . CYS A 1 53 ? 3.810 -3.802 -5.125 1.00 0.00 53 CYS A CA 23
ATOM 27894 C C . CYS A 1 53 ? 3.422 -4.780 -6.241 1.00 0.00 53 CYS A C 23
ATOM 27895 O O . CYS A 1 53 ? 4.056 -4.810 -7.277 1.00 0.00 53 CYS A O 23
ATOM 27902 N N . PRO A 1 54 ? 2.388 -5.552 -6.003 1.00 0.00 54 PRO A N 23
ATOM 27903 C CA . PRO A 1 54 ? 1.892 -6.537 -6.980 1.00 0.00 54 PRO A CA 23
ATOM 27904 C C . PRO A 1 54 ? 1.001 -5.861 -8.030 1.00 0.00 54 PRO A C 23
ATOM 27905 O O . PRO A 1 54 ? 0.215 -6.509 -8.692 1.00 0.00 54 PRO A O 23
ATOM 27916 N N . ALA A 1 55 ? 1.105 -4.568 -8.186 1.00 0.00 55 ALA A N 23
ATOM 27917 C CA . ALA A 1 55 ? 0.248 -3.874 -9.188 1.00 0.00 55 ALA A CA 23
ATOM 27918 C C . ALA A 1 55 ? 1.095 -2.930 -10.046 1.00 0.00 55 ALA A C 23
ATOM 27919 O O . ALA A 1 55 ? 0.789 -2.689 -11.197 1.00 0.00 55 ALA A O 23
ATOM 27926 N N . CYS A 1 56 ? 2.149 -2.383 -9.503 1.00 0.00 56 CYS A N 23
ATOM 27927 C CA . CYS A 1 56 ? 2.988 -1.449 -10.305 1.00 0.00 56 CYS A CA 23
ATOM 27928 C C . CYS A 1 56 ? 4.477 -1.740 -10.068 1.00 0.00 56 CYS A C 23
ATOM 27929 O O . CYS A 1 56 ? 5.338 -0.995 -10.494 1.00 0.00 56 CYS A O 23
ATOM 27936 N N . ARG A 1 57 ? 4.788 -2.811 -9.392 1.00 0.00 57 ARG A N 23
ATOM 27937 C CA . ARG A 1 57 ? 6.221 -3.136 -9.135 1.00 0.00 57 ARG A CA 23
ATOM 27938 C C . ARG A 1 57 ? 6.896 -1.956 -8.429 1.00 0.00 57 ARG A C 23
ATOM 27939 O O . ARG A 1 57 ? 7.517 -1.118 -9.053 1.00 0.00 57 ARG A O 23
ATOM 27960 N N . LYS A 1 58 ? 6.783 -1.886 -7.131 1.00 0.00 58 LYS A N 23
ATOM 27961 C CA . LYS A 1 58 ? 7.420 -0.764 -6.381 1.00 0.00 58 LYS A CA 23
ATOM 27962 C C . LYS A 1 58 ? 7.578 -1.170 -4.914 1.00 0.00 58 LYS A C 23
ATOM 27963 O O . LYS A 1 58 ? 6.763 -1.894 -4.383 1.00 0.00 58 LYS A O 23
ATOM 27982 N N . PRO A 1 59 ? 8.629 -0.697 -4.303 1.00 0.00 59 PRO A N 23
ATOM 27983 C CA . PRO A 1 59 ? 8.923 -1.008 -2.896 1.00 0.00 59 PRO A CA 23
ATOM 27984 C C . PRO A 1 59 ? 7.999 -0.221 -1.964 1.00 0.00 59 PRO A C 23
ATOM 27985 O O . PRO A 1 59 ? 8.013 0.994 -1.937 1.00 0.00 59 PRO A O 23
ATOM 27996 N N . TYR A 1 60 ? 7.194 -0.910 -1.202 1.00 0.00 60 TYR A N 23
ATOM 27997 C CA . TYR A 1 60 ? 6.265 -0.211 -0.270 1.00 0.00 60 TYR A CA 23
ATOM 27998 C C . TYR A 1 60 ? 7.015 0.920 0.441 1.00 0.00 60 TYR A C 23
ATOM 27999 O O . TYR A 1 60 ? 8.101 0.712 0.946 1.00 0.00 60 TYR A O 23
ATOM 28017 N N . PRO A 1 61 ? 6.416 2.087 0.466 1.00 0.00 61 PRO A N 23
ATOM 28018 C CA . PRO A 1 61 ? 7.011 3.264 1.120 1.00 0.00 61 PRO A CA 23
ATOM 28019 C C . PRO A 1 61 ? 6.751 3.221 2.630 1.00 0.00 61 PRO A C 23
ATOM 28020 O O . PRO A 1 61 ? 6.419 4.218 3.240 1.00 0.00 61 PRO A O 23
ATOM 28031 N N . GLU A 1 62 ? 6.893 2.074 3.238 1.00 0.00 62 GLU A N 23
ATOM 28032 C CA . GLU A 1 62 ? 6.645 1.967 4.705 1.00 0.00 62 GLU A CA 23
ATOM 28033 C C . GLU A 1 62 ? 7.763 2.676 5.473 1.00 0.00 62 GLU A C 23
ATOM 28034 O O . GLU A 1 62 ? 8.757 3.088 4.908 1.00 0.00 62 GLU A O 23
ATOM 28046 N N . ASP A 1 63 ? 7.608 2.815 6.762 1.00 0.00 63 ASP A N 23
ATOM 28047 C CA . ASP A 1 63 ? 8.657 3.490 7.577 1.00 0.00 63 ASP A CA 23
ATOM 28048 C C . ASP A 1 63 ? 8.708 4.982 7.230 1.00 0.00 63 ASP A C 23
ATOM 28049 O O . ASP A 1 63 ? 9.713 5.471 6.755 1.00 0.00 63 ASP A O 23
ATOM 28058 N N . PRO A 1 64 ? 7.618 5.662 7.486 1.00 0.00 64 PRO A N 23
ATOM 28059 C CA . PRO A 1 64 ? 7.503 7.105 7.216 1.00 0.00 64 PRO A CA 23
ATOM 28060 C C . PRO A 1 64 ? 8.205 7.911 8.315 1.00 0.00 64 PRO A C 23
ATOM 28061 O O . PRO A 1 64 ? 8.454 9.091 8.170 1.00 0.00 64 PRO A O 23
ATOM 28072 N N . ALA A 1 65 ? 8.526 7.281 9.412 1.00 0.00 65 ALA A N 23
ATOM 28073 C CA . ALA A 1 65 ? 9.213 8.008 10.517 1.00 0.00 65 ALA A CA 23
ATOM 28074 C C . ALA A 1 65 ? 10.475 8.684 9.978 1.00 0.00 65 ALA A C 23
ATOM 28075 O O . ALA A 1 65 ? 10.896 9.715 10.463 1.00 0.00 65 ALA A O 23
ATOM 28082 N N . VAL A 1 66 ? 11.084 8.108 8.977 1.00 0.00 66 VAL A N 23
ATOM 28083 C CA . VAL A 1 66 ? 12.319 8.714 8.405 1.00 0.00 66 VAL A CA 23
ATOM 28084 C C . VAL A 1 66 ? 12.257 8.639 6.879 1.00 0.00 66 VAL A C 23
ATOM 28085 O O . VAL A 1 66 ? 12.280 9.643 6.196 1.00 0.00 66 VAL A O 23
ATOM 28098 N N . TYR A 1 67 ? 12.173 7.455 6.337 1.00 0.00 67 TYR A N 23
ATOM 28099 C CA . TYR A 1 67 ? 12.104 7.317 4.856 1.00 0.00 67 TYR A CA 23
ATOM 28100 C C . TYR A 1 67 ? 13.424 7.778 4.233 1.00 0.00 67 TYR A C 23
ATOM 28101 O O . TYR A 1 67 ? 14.194 8.493 4.843 1.00 0.00 67 TYR A O 23
ATOM 28119 N N . LYS A 1 68 ? 13.691 7.375 3.020 1.00 0.00 68 LYS A N 23
ATOM 28120 C CA . LYS A 1 68 ? 14.959 7.789 2.358 1.00 0.00 68 LYS A CA 23
ATOM 28121 C C . LYS A 1 68 ? 14.639 8.632 1.117 1.00 0.00 68 LYS A C 23
ATOM 28122 O O . LYS A 1 68 ? 14.219 8.102 0.107 1.00 0.00 68 LYS A O 23
ATOM 28141 N N . PRO A 1 69 ? 14.847 9.921 1.227 1.00 0.00 69 PRO A N 23
ATOM 28142 C CA . PRO A 1 69 ? 14.588 10.860 0.121 1.00 0.00 69 PRO A CA 23
ATOM 28143 C C . PRO A 1 69 ? 15.711 10.786 -0.920 1.00 0.00 69 PRO A C 23
ATOM 28144 O O . PRO A 1 69 ? 15.652 11.419 -1.955 1.00 0.00 69 PRO A O 23
ATOM 28155 N N . LEU A 1 70 ? 16.732 10.018 -0.654 1.00 0.00 70 LEU A N 23
ATOM 28156 C CA . LEU A 1 70 ? 17.851 9.906 -1.632 1.00 0.00 70 LEU A CA 23
ATOM 28157 C C . LEU A 1 70 ? 18.331 11.305 -2.024 1.00 0.00 70 LEU A C 23
ATOM 28158 O O . LEU A 1 70 ? 18.400 11.643 -3.189 1.00 0.00 70 LEU A O 23
ATOM 28174 N N . SER A 1 71 ? 18.665 12.121 -1.061 1.00 0.00 71 SER A N 23
ATOM 28175 C CA . SER A 1 71 ? 19.141 13.497 -1.382 1.00 0.00 71 SER A CA 23
ATOM 28176 C C . SER A 1 71 ? 20.523 13.717 -0.760 1.00 0.00 71 SER A C 23
ATOM 28177 O O . SER A 1 71 ? 20.797 13.272 0.336 1.00 0.00 71 SER A O 23
ATOM 28185 N N . GLN A 1 72 ? 21.393 14.404 -1.450 1.00 0.00 72 GLN A N 23
ATOM 28186 C CA . GLN A 1 72 ? 22.753 14.652 -0.894 1.00 0.00 72 GLN A CA 23
ATOM 28187 C C . GLN A 1 72 ? 22.631 15.207 0.527 1.00 0.00 72 GLN A C 23
ATOM 28188 O O . GLN A 1 72 ? 22.912 14.528 1.493 1.00 0.00 72 GLN A O 23
ATOM 28202 N N . GLU A 1 73 ? 22.211 16.435 0.660 1.00 0.00 73 GLU A N 23
ATOM 28203 C CA . GLU A 1 73 ? 22.069 17.030 2.019 1.00 0.00 73 GLU A CA 23
ATOM 28204 C C . GLU A 1 73 ? 21.498 18.445 1.902 1.00 0.00 73 GLU A C 23
ATOM 28205 O O . GLU A 1 73 ? 20.748 18.750 0.998 1.00 0.00 73 GLU A O 23
ATOM 28217 N N . GLU A 1 74 ? 21.848 19.313 2.814 1.00 0.00 74 GLU A N 23
ATOM 28218 C CA . GLU A 1 74 ? 21.324 20.708 2.757 1.00 0.00 74 GLU A CA 23
ATOM 28219 C C . GLU A 1 74 ? 22.459 21.666 2.389 1.00 0.00 74 GLU A C 23
ATOM 28220 O O . GLU A 1 74 ? 22.233 22.725 1.837 1.00 0.00 74 GLU A O 23
ATOM 28232 N N . LEU A 1 75 ? 23.674 21.305 2.693 1.00 0.00 75 LEU A N 23
ATOM 28233 C CA . LEU A 1 75 ? 24.823 22.195 2.365 1.00 0.00 75 LEU A CA 23
ATOM 28234 C C . LEU A 1 75 ? 24.722 23.485 3.181 1.00 0.00 75 LEU A C 23
ATOM 28235 O O . LEU A 1 75 ? 23.652 24.025 3.380 1.00 0.00 75 LEU A O 23
ATOM 28251 N N . GLN A 1 76 ? 25.832 23.985 3.654 1.00 0.00 76 GLN A N 23
ATOM 28252 C CA . GLN A 1 76 ? 25.806 25.241 4.455 1.00 0.00 76 GLN A CA 23
ATOM 28253 C C . GLN A 1 76 ? 27.229 25.786 4.584 1.00 0.00 76 GLN A C 23
ATOM 28254 O O . GLN A 1 76 ? 27.495 26.933 4.281 1.00 0.00 76 GLN A O 23
ATOM 28268 N N . ARG A 1 77 ? 28.146 24.972 5.029 1.00 0.00 77 ARG A N 23
ATOM 28269 C CA . ARG A 1 77 ? 29.553 25.439 5.176 1.00 0.00 77 ARG A CA 23
ATOM 28270 C C . ARG A 1 77 ? 30.483 24.227 5.261 1.00 0.00 77 ARG A C 23
ATOM 28271 O O . ARG A 1 77 ? 30.080 23.150 5.656 1.00 0.00 77 ARG A O 23
ATOM 28292 N N . ILE A 1 78 ? 31.725 24.393 4.895 1.00 0.00 78 ILE A N 23
ATOM 28293 C CA . ILE A 1 78 ? 32.678 23.248 4.953 1.00 0.00 78 ILE A CA 23
ATOM 28294 C C . ILE A 1 78 ? 34.067 23.763 5.340 1.00 0.00 78 ILE A C 23
ATOM 28295 O O . ILE A 1 78 ? 34.365 24.902 5.018 1.00 0.00 78 ILE A O 23
ATOM 28314 N N . MET A 1 1 ? -35.778 2.669 -9.170 1.00 0.00 1 MET A N 24
ATOM 28315 C CA . MET A 1 1 ? -34.685 1.662 -9.274 1.00 0.00 1 MET A CA 24
ATOM 28316 C C . MET A 1 1 ? -34.937 0.757 -10.482 1.00 0.00 1 MET A C 24
ATOM 28317 O O . MET A 1 1 ? -34.989 -0.450 -10.363 1.00 0.00 1 MET A O 24
ATOM 28333 N N . SER A 1 2 ? -35.092 1.331 -11.644 1.00 0.00 2 SER A N 24
ATOM 28334 C CA . SER A 1 2 ? -35.340 0.500 -12.857 1.00 0.00 2 SER A CA 24
ATOM 28335 C C . SER A 1 2 ? -34.005 0.167 -13.526 1.00 0.00 2 SER A C 24
ATOM 28336 O O . SER A 1 2 ? -33.927 -0.007 -14.726 1.00 0.00 2 SER A O 24
ATOM 28344 N N . ARG A 1 3 ? -32.953 0.074 -12.759 1.00 0.00 3 ARG A N 24
ATOM 28345 C CA . ARG A 1 3 ? -31.622 -0.247 -13.351 1.00 0.00 3 ARG A CA 24
ATOM 28346 C C . ARG A 1 3 ? -31.217 0.863 -14.323 1.00 0.00 3 ARG A C 24
ATOM 28347 O O . ARG A 1 3 ? -30.337 0.693 -15.143 1.00 0.00 3 ARG A O 24
ATOM 28368 N N . SER A 1 4 ? -31.856 1.998 -14.239 1.00 0.00 4 SER A N 24
ATOM 28369 C CA . SER A 1 4 ? -31.510 3.119 -15.158 1.00 0.00 4 SER A CA 24
ATOM 28370 C C . SER A 1 4 ? -30.204 3.782 -14.700 1.00 0.00 4 SER A C 24
ATOM 28371 O O . SER A 1 4 ? -29.282 3.923 -15.478 1.00 0.00 4 SER A O 24
ATOM 28379 N N . PRO A 1 5 ? -30.166 4.175 -13.452 1.00 0.00 5 PRO A N 24
ATOM 28380 C CA . PRO A 1 5 ? -28.983 4.831 -12.866 1.00 0.00 5 PRO A CA 24
ATOM 28381 C C . PRO A 1 5 ? -27.905 3.796 -12.529 1.00 0.00 5 PRO A C 24
ATOM 28382 O O . PRO A 1 5 ? -28.038 3.027 -11.598 1.00 0.00 5 PRO A O 24
ATOM 28393 N N . ASP A 1 6 ? -26.838 3.771 -13.280 1.00 0.00 6 ASP A N 24
ATOM 28394 C CA . ASP A 1 6 ? -25.754 2.787 -12.999 1.00 0.00 6 ASP A CA 24
ATOM 28395 C C . ASP A 1 6 ? -25.018 3.193 -11.722 1.00 0.00 6 ASP A C 24
ATOM 28396 O O . ASP A 1 6 ? -25.237 2.638 -10.664 1.00 0.00 6 ASP A O 24
ATOM 28405 N N . ALA A 1 7 ? -24.144 4.157 -11.812 1.00 0.00 7 ALA A N 24
ATOM 28406 C CA . ALA A 1 7 ? -23.393 4.596 -10.603 1.00 0.00 7 ALA A CA 24
ATOM 28407 C C . ALA A 1 7 ? -22.744 3.381 -9.939 1.00 0.00 7 ALA A C 24
ATOM 28408 O O . ALA A 1 7 ? -23.316 2.759 -9.067 1.00 0.00 7 ALA A O 24
ATOM 28415 N N . LYS A 1 8 ? -21.553 3.037 -10.345 1.00 0.00 8 LYS A N 24
ATOM 28416 C CA . LYS A 1 8 ? -20.871 1.861 -9.735 1.00 0.00 8 LYS A CA 24
ATOM 28417 C C . LYS A 1 8 ? -19.470 1.717 -10.332 1.00 0.00 8 LYS A C 24
ATOM 28418 O O . LYS A 1 8 ? -19.173 0.757 -11.016 1.00 0.00 8 LYS A O 24
ATOM 28437 N N . GLU A 1 9 ? -18.607 2.662 -10.081 1.00 0.00 9 GLU A N 24
ATOM 28438 C CA . GLU A 1 9 ? -17.227 2.578 -10.634 1.00 0.00 9 GLU A CA 24
ATOM 28439 C C . GLU A 1 9 ? -16.222 3.014 -9.568 1.00 0.00 9 GLU A C 24
ATOM 28440 O O . GLU A 1 9 ? -15.235 3.660 -9.859 1.00 0.00 9 GLU A O 24
ATOM 28452 N N . ASP A 1 10 ? -16.465 2.666 -8.333 1.00 0.00 10 ASP A N 24
ATOM 28453 C CA . ASP A 1 10 ? -15.523 3.064 -7.249 1.00 0.00 10 ASP A CA 24
ATOM 28454 C C . ASP A 1 10 ? -15.540 2.007 -6.141 1.00 0.00 10 ASP A C 24
ATOM 28455 O O . ASP A 1 10 ? -15.984 2.273 -5.041 1.00 0.00 10 ASP A O 24
ATOM 28464 N N . PRO A 1 11 ? -15.055 0.836 -6.466 1.00 0.00 11 PRO A N 24
ATOM 28465 C CA . PRO A 1 11 ? -14.998 -0.289 -5.516 1.00 0.00 11 PRO A CA 24
ATOM 28466 C C . PRO A 1 11 ? -13.832 -0.112 -4.540 1.00 0.00 11 PRO A C 24
ATOM 28467 O O . PRO A 1 11 ? -12.681 -0.268 -4.895 1.00 0.00 11 PRO A O 24
ATOM 28478 N N . VAL A 1 12 ? -14.122 0.212 -3.309 1.00 0.00 12 VAL A N 24
ATOM 28479 C CA . VAL A 1 12 ? -13.033 0.397 -2.311 1.00 0.00 12 VAL A CA 24
ATOM 28480 C C . VAL A 1 12 ? -12.821 -0.905 -1.536 1.00 0.00 12 VAL A C 24
ATOM 28481 O O . VAL A 1 12 ? -12.906 -0.940 -0.324 1.00 0.00 12 VAL A O 24
ATOM 28494 N N . GLU A 1 13 ? -12.544 -1.978 -2.226 1.00 0.00 13 GLU A N 24
ATOM 28495 C CA . GLU A 1 13 ? -12.327 -3.278 -1.529 1.00 0.00 13 GLU A CA 24
ATOM 28496 C C . GLU A 1 13 ? -10.946 -3.833 -1.890 1.00 0.00 13 GLU A C 24
ATOM 28497 O O . GLU A 1 13 ? -10.532 -3.802 -3.031 1.00 0.00 13 GLU A O 24
ATOM 28509 N N . CYS A 1 14 ? -10.237 -4.347 -0.922 1.00 0.00 14 CYS A N 24
ATOM 28510 C CA . CYS A 1 14 ? -8.888 -4.912 -1.197 1.00 0.00 14 CYS A CA 24
ATOM 28511 C C . CYS A 1 14 ? -8.963 -5.831 -2.425 1.00 0.00 14 CYS A C 24
ATOM 28512 O O . CYS A 1 14 ? -9.641 -6.838 -2.395 1.00 0.00 14 CYS A O 24
ATOM 28519 N N . PRO A 1 15 ? -8.271 -5.456 -3.473 1.00 0.00 15 PRO A N 24
ATOM 28520 C CA . PRO A 1 15 ? -8.250 -6.231 -4.728 1.00 0.00 15 PRO A CA 24
ATOM 28521 C C . PRO A 1 15 ? -7.292 -7.426 -4.619 1.00 0.00 15 PRO A C 24
ATOM 28522 O O . PRO A 1 15 ? -6.978 -8.066 -5.603 1.00 0.00 15 PRO A O 24
ATOM 28533 N N . LEU A 1 16 ? -6.823 -7.732 -3.440 1.00 0.00 16 LEU A N 24
ATOM 28534 C CA . LEU A 1 16 ? -5.888 -8.885 -3.291 1.00 0.00 16 LEU A CA 24
ATOM 28535 C C . LEU A 1 16 ? -6.576 -10.012 -2.520 1.00 0.00 16 LEU A C 24
ATOM 28536 O O . LEU A 1 16 ? -6.239 -11.171 -2.665 1.00 0.00 16 LEU A O 24
ATOM 28552 N N . CYS A 1 17 ? -7.536 -9.688 -1.698 1.00 0.00 17 CYS A N 24
ATOM 28553 C CA . CYS A 1 17 ? -8.237 -10.749 -0.920 1.00 0.00 17 CYS A CA 24
ATOM 28554 C C . CYS A 1 17 ? -9.750 -10.532 -1.003 1.00 0.00 17 CYS A C 24
ATOM 28555 O O . CYS A 1 17 ? -10.525 -11.297 -0.466 1.00 0.00 17 CYS A O 24
ATOM 28562 N N . MET A 1 18 ? -10.170 -9.495 -1.679 1.00 0.00 18 MET A N 24
ATOM 28563 C CA . MET A 1 18 ? -11.627 -9.206 -1.824 1.00 0.00 18 MET A CA 24
ATOM 28564 C C . MET A 1 18 ? -12.171 -8.499 -0.575 1.00 0.00 18 MET A C 24
ATOM 28565 O O . MET A 1 18 ? -13.097 -7.717 -0.657 1.00 0.00 18 MET A O 24
ATOM 28579 N N . GLU A 1 19 ? -11.615 -8.758 0.578 1.00 0.00 19 GLU A N 24
ATOM 28580 C CA . GLU A 1 19 ? -12.119 -8.087 1.809 1.00 0.00 19 GLU A CA 24
ATOM 28581 C C . GLU A 1 19 ? -12.227 -6.584 1.544 1.00 0.00 19 GLU A C 24
ATOM 28582 O O . GLU A 1 19 ? -11.332 -6.000 0.972 1.00 0.00 19 GLU A O 24
ATOM 28594 N N . PRO A 1 20 ? -13.321 -5.999 1.961 1.00 0.00 20 PRO A N 24
ATOM 28595 C CA . PRO A 1 20 ? -13.566 -4.559 1.768 1.00 0.00 20 PRO A CA 24
ATOM 28596 C C . PRO A 1 20 ? -12.750 -3.730 2.764 1.00 0.00 20 PRO A C 24
ATOM 28597 O O . PRO A 1 20 ? -12.260 -4.235 3.754 1.00 0.00 20 PRO A O 24
ATOM 28608 N N . LEU A 1 21 ? -12.601 -2.459 2.505 1.00 0.00 21 LEU A N 24
ATOM 28609 C CA . LEU A 1 21 ? -11.820 -1.593 3.430 1.00 0.00 21 LEU A CA 24
ATOM 28610 C C . LEU A 1 21 ? -12.752 -1.003 4.490 1.00 0.00 21 LEU A C 24
ATOM 28611 O O . LEU A 1 21 ? -13.889 -1.407 4.629 1.00 0.00 21 LEU A O 24
ATOM 28627 N N . GLU A 1 22 ? -12.274 -0.043 5.234 1.00 0.00 22 GLU A N 24
ATOM 28628 C CA . GLU A 1 22 ? -13.122 0.588 6.283 1.00 0.00 22 GLU A CA 24
ATOM 28629 C C . GLU A 1 22 ? -13.110 2.106 6.089 1.00 0.00 22 GLU A C 24
ATOM 28630 O O . GLU A 1 22 ? -12.885 2.596 5.003 1.00 0.00 22 GLU A O 24
ATOM 28642 N N . ILE A 1 23 ? -13.354 2.855 7.129 1.00 0.00 23 ILE A N 24
ATOM 28643 C CA . ILE A 1 23 ? -13.357 4.338 6.993 1.00 0.00 23 ILE A CA 24
ATOM 28644 C C . ILE A 1 23 ? -11.944 4.884 7.231 1.00 0.00 23 ILE A C 24
ATOM 28645 O O . ILE A 1 23 ? -11.414 5.627 6.428 1.00 0.00 23 ILE A O 24
ATOM 28661 N N . ASP A 1 24 ? -11.335 4.535 8.332 1.00 0.00 24 ASP A N 24
ATOM 28662 C CA . ASP A 1 24 ? -9.964 5.050 8.622 1.00 0.00 24 ASP A CA 24
ATOM 28663 C C . ASP A 1 24 ? -8.913 4.185 7.918 1.00 0.00 24 ASP A C 24
ATOM 28664 O O . ASP A 1 24 ? -7.727 4.416 8.043 1.00 0.00 24 ASP A O 24
ATOM 28673 N N . ASP A 1 25 ? -9.332 3.194 7.181 1.00 0.00 25 ASP A N 24
ATOM 28674 C CA . ASP A 1 25 ? -8.342 2.326 6.477 1.00 0.00 25 ASP A CA 24
ATOM 28675 C C . ASP A 1 25 ? -8.234 2.756 5.013 1.00 0.00 25 ASP A C 24
ATOM 28676 O O . ASP A 1 25 ? -7.245 2.505 4.353 1.00 0.00 25 ASP A O 24
ATOM 28685 N N . ILE A 1 26 ? -9.244 3.399 4.499 1.00 0.00 26 ILE A N 24
ATOM 28686 C CA . ILE A 1 26 ? -9.201 3.843 3.076 1.00 0.00 26 ILE A CA 24
ATOM 28687 C C . ILE A 1 26 ? -7.894 4.601 2.815 1.00 0.00 26 ILE A C 24
ATOM 28688 O O . ILE A 1 26 ? -7.425 4.678 1.696 1.00 0.00 26 ILE A O 24
ATOM 28704 N N . ASN A 1 27 ? -7.303 5.161 3.834 1.00 0.00 27 ASN A N 24
ATOM 28705 C CA . ASN A 1 27 ? -6.029 5.910 3.636 1.00 0.00 27 ASN A CA 24
ATOM 28706 C C . ASN A 1 27 ? -4.851 5.015 4.019 1.00 0.00 27 ASN A C 24
ATOM 28707 O O . ASN A 1 27 ? -3.894 5.456 4.623 1.00 0.00 27 ASN A O 24
ATOM 28718 N N . PHE A 1 28 ? -4.912 3.758 3.672 1.00 0.00 28 PHE A N 24
ATOM 28719 C CA . PHE A 1 28 ? -3.795 2.836 4.017 1.00 0.00 28 PHE A CA 24
ATOM 28720 C C . PHE A 1 28 ? -3.400 2.026 2.781 1.00 0.00 28 PHE A C 24
ATOM 28721 O O . PHE A 1 28 ? -4.066 1.082 2.405 1.00 0.00 28 PHE A O 24
ATOM 28738 N N . PHE A 1 29 ? -2.320 2.389 2.147 1.00 0.00 29 PHE A N 24
ATOM 28739 C CA . PHE A 1 29 ? -1.877 1.645 0.932 1.00 0.00 29 PHE A CA 24
ATOM 28740 C C . PHE A 1 29 ? -0.397 1.286 1.071 1.00 0.00 29 PHE A C 24
ATOM 28741 O O . PHE A 1 29 ? 0.387 2.081 1.549 1.00 0.00 29 PHE A O 24
ATOM 28758 N N . PRO A 1 30 ? -0.053 0.100 0.637 1.00 0.00 30 PRO A N 24
ATOM 28759 C CA . PRO A 1 30 ? 1.333 -0.380 0.693 1.00 0.00 30 PRO A CA 24
ATOM 28760 C C . PRO A 1 30 ? 2.142 0.240 -0.446 1.00 0.00 30 PRO A C 24
ATOM 28761 O O . PRO A 1 30 ? 3.351 0.202 -0.447 1.00 0.00 30 PRO A O 24
ATOM 28772 N N . CYS A 1 31 ? 1.477 0.819 -1.411 1.00 0.00 31 CYS A N 24
ATOM 28773 C CA . CYS A 1 31 ? 2.207 1.449 -2.548 1.00 0.00 31 CYS A CA 24
ATOM 28774 C C . CYS A 1 31 ? 1.695 2.877 -2.753 1.00 0.00 31 CYS A C 24
ATOM 28775 O O . CYS A 1 31 ? 0.587 3.208 -2.378 1.00 0.00 31 CYS A O 24
ATOM 28782 N N . THR A 1 32 ? 2.495 3.728 -3.338 1.00 0.00 32 THR A N 24
ATOM 28783 C CA . THR A 1 32 ? 2.052 5.135 -3.555 1.00 0.00 32 THR A CA 24
ATOM 28784 C C . THR A 1 32 ? 1.177 5.227 -4.809 1.00 0.00 32 THR A C 24
ATOM 28785 O O . THR A 1 32 ? 0.288 6.050 -4.891 1.00 0.00 32 THR A O 24
ATOM 28796 N N . CYS A 1 33 ? 1.418 4.401 -5.793 1.00 0.00 33 CYS A N 24
ATOM 28797 C CA . CYS A 1 33 ? 0.587 4.472 -7.030 1.00 0.00 33 CYS A CA 24
ATOM 28798 C C . CYS A 1 33 ? -0.892 4.573 -6.642 1.00 0.00 33 CYS A C 24
ATOM 28799 O O . CYS A 1 33 ? -1.666 5.247 -7.292 1.00 0.00 33 CYS A O 24
ATOM 28806 N N . GLY A 1 34 ? -1.287 3.924 -5.579 1.00 0.00 34 GLY A N 24
ATOM 28807 C CA . GLY A 1 34 ? -2.714 4.007 -5.149 1.00 0.00 34 GLY A CA 24
ATOM 28808 C C . GLY A 1 34 ? -3.355 2.616 -5.130 1.00 0.00 34 GLY A C 24
ATOM 28809 O O . GLY A 1 34 ? -4.561 2.485 -5.197 1.00 0.00 34 GLY A O 24
ATOM 28813 N N . TYR A 1 35 ? -2.574 1.574 -5.024 1.00 0.00 35 TYR A N 24
ATOM 28814 C CA . TYR A 1 35 ? -3.176 0.210 -4.983 1.00 0.00 35 TYR A CA 24
ATOM 28815 C C . TYR A 1 35 ? -3.525 -0.128 -3.532 1.00 0.00 35 TYR A C 24
ATOM 28816 O O . TYR A 1 35 ? -3.216 -1.192 -3.032 1.00 0.00 35 TYR A O 24
ATOM 28834 N N . GLN A 1 36 ? -4.165 0.787 -2.856 1.00 0.00 36 GLN A N 24
ATOM 28835 C CA . GLN A 1 36 ? -4.548 0.565 -1.433 1.00 0.00 36 GLN A CA 24
ATOM 28836 C C . GLN A 1 36 ? -5.126 -0.839 -1.252 1.00 0.00 36 GLN A C 24
ATOM 28837 O O . GLN A 1 36 ? -5.739 -1.393 -2.143 1.00 0.00 36 GLN A O 24
ATOM 28851 N N . ILE A 1 37 ? -4.939 -1.412 -0.094 1.00 0.00 37 ILE A N 24
ATOM 28852 C CA . ILE A 1 37 ? -5.479 -2.775 0.168 1.00 0.00 37 ILE A CA 24
ATOM 28853 C C . ILE A 1 37 ? -5.879 -2.879 1.641 1.00 0.00 37 ILE A C 24
ATOM 28854 O O . ILE A 1 37 ? -5.975 -1.890 2.340 1.00 0.00 37 ILE A O 24
ATOM 28870 N N . CYS A 1 38 ? -6.106 -4.071 2.118 1.00 0.00 38 CYS A N 24
ATOM 28871 C CA . CYS A 1 38 ? -6.490 -4.248 3.543 1.00 0.00 38 CYS A CA 24
ATOM 28872 C C . CYS A 1 38 ? -5.222 -4.447 4.383 1.00 0.00 38 CYS A C 24
ATOM 28873 O O . CYS A 1 38 ? -4.194 -4.856 3.879 1.00 0.00 38 CYS A O 24
ATOM 28880 N N . ARG A 1 39 ? -5.278 -4.157 5.655 1.00 0.00 39 ARG A N 24
ATOM 28881 C CA . ARG A 1 39 ? -4.067 -4.326 6.511 1.00 0.00 39 ARG A CA 24
ATOM 28882 C C . ARG A 1 39 ? -3.766 -5.816 6.704 1.00 0.00 39 ARG A C 24
ATOM 28883 O O . ARG A 1 39 ? -2.742 -6.185 7.244 1.00 0.00 39 ARG A O 24
ATOM 28904 N N . PHE A 1 40 ? -4.646 -6.673 6.271 1.00 0.00 40 PHE A N 24
ATOM 28905 C CA . PHE A 1 40 ? -4.404 -8.136 6.434 1.00 0.00 40 PHE A CA 24
ATOM 28906 C C . PHE A 1 40 ? -3.592 -8.658 5.246 1.00 0.00 40 PHE A C 24
ATOM 28907 O O . PHE A 1 40 ? -3.000 -9.717 5.304 1.00 0.00 40 PHE A O 24
ATOM 28924 N N . CYS A 1 41 ? -3.563 -7.921 4.170 1.00 0.00 41 CYS A N 24
ATOM 28925 C CA . CYS A 1 41 ? -2.795 -8.367 2.974 1.00 0.00 41 CYS A CA 24
ATOM 28926 C C . CYS A 1 41 ? -1.369 -7.812 3.040 1.00 0.00 41 CYS A C 24
ATOM 28927 O O . CYS A 1 41 ? -0.454 -8.350 2.448 1.00 0.00 41 CYS A O 24
ATOM 28934 N N . TRP A 1 42 ? -1.175 -6.732 3.748 1.00 0.00 42 TRP A N 24
ATOM 28935 C CA . TRP A 1 42 ? 0.188 -6.136 3.843 1.00 0.00 42 TRP A CA 24
ATOM 28936 C C . TRP A 1 42 ? 0.968 -6.789 4.988 1.00 0.00 42 TRP A C 24
ATOM 28937 O O . TRP A 1 42 ? 2.179 -6.712 5.045 1.00 0.00 42 TRP A O 24
ATOM 28958 N N . HIS A 1 43 ? 0.289 -7.428 5.901 1.00 0.00 43 HIS A N 24
ATOM 28959 C CA . HIS A 1 43 ? 1.001 -8.080 7.036 1.00 0.00 43 HIS A CA 24
ATOM 28960 C C . HIS A 1 43 ? 1.487 -9.468 6.609 1.00 0.00 43 HIS A C 24
ATOM 28961 O O . HIS A 1 43 ? 2.421 -10.006 7.166 1.00 0.00 43 HIS A O 24
ATOM 28975 N N . ARG A 1 44 ? 0.854 -10.054 5.630 1.00 0.00 44 ARG A N 24
ATOM 28976 C CA . ARG A 1 44 ? 1.275 -11.410 5.174 1.00 0.00 44 ARG A CA 24
ATOM 28977 C C . ARG A 1 44 ? 2.334 -11.282 4.077 1.00 0.00 44 ARG A C 24
ATOM 28978 O O . ARG A 1 44 ? 3.262 -12.061 4.002 1.00 0.00 44 ARG A O 24
ATOM 28999 N N . ILE A 1 45 ? 2.195 -10.309 3.221 1.00 0.00 45 ILE A N 24
ATOM 29000 C CA . ILE A 1 45 ? 3.182 -10.132 2.121 1.00 0.00 45 ILE A CA 24
ATOM 29001 C C . ILE A 1 45 ? 4.564 -9.808 2.700 1.00 0.00 45 ILE A C 24
ATOM 29002 O O . ILE A 1 45 ? 5.571 -10.310 2.244 1.00 0.00 45 ILE A O 24
ATOM 29018 N N . ARG A 1 46 ? 4.618 -8.967 3.696 1.00 0.00 46 ARG A N 24
ATOM 29019 C CA . ARG A 1 46 ? 5.934 -8.608 4.297 1.00 0.00 46 ARG A CA 24
ATOM 29020 C C . ARG A 1 46 ? 6.289 -9.609 5.398 1.00 0.00 46 ARG A C 24
ATOM 29021 O O . ARG A 1 46 ? 7.094 -9.333 6.265 1.00 0.00 46 ARG A O 24
ATOM 29042 N N . THR A 1 47 ? 5.698 -10.774 5.369 1.00 0.00 47 THR A N 24
ATOM 29043 C CA . THR A 1 47 ? 6.006 -11.794 6.410 1.00 0.00 47 THR A CA 24
ATOM 29044 C C . THR A 1 47 ? 6.511 -13.070 5.734 1.00 0.00 47 THR A C 24
ATOM 29045 O O . THR A 1 47 ? 7.456 -13.690 6.180 1.00 0.00 47 THR A O 24
ATOM 29056 N N . ASP A 1 48 ? 5.888 -13.466 4.658 1.00 0.00 48 ASP A N 24
ATOM 29057 C CA . ASP A 1 48 ? 6.331 -14.700 3.949 1.00 0.00 48 ASP A CA 24
ATOM 29058 C C . ASP A 1 48 ? 7.025 -14.315 2.639 1.00 0.00 48 ASP A C 24
ATOM 29059 O O . ASP A 1 48 ? 7.582 -15.147 1.951 1.00 0.00 48 ASP A O 24
ATOM 29068 N N . GLU A 1 49 ? 6.998 -13.056 2.293 1.00 0.00 49 GLU A N 24
ATOM 29069 C CA . GLU A 1 49 ? 7.658 -12.610 1.034 1.00 0.00 49 GLU A CA 24
ATOM 29070 C C . GLU A 1 49 ? 7.965 -11.114 1.133 1.00 0.00 49 GLU A C 24
ATOM 29071 O O . GLU A 1 49 ? 8.247 -10.599 2.197 1.00 0.00 49 GLU A O 24
ATOM 29083 N N . ASN A 1 50 ? 7.909 -10.408 0.038 1.00 0.00 50 ASN A N 24
ATOM 29084 C CA . ASN A 1 50 ? 8.193 -8.946 0.084 1.00 0.00 50 ASN A CA 24
ATOM 29085 C C . ASN A 1 50 ? 6.915 -8.177 -0.246 1.00 0.00 50 ASN A C 24
ATOM 29086 O O . ASN A 1 50 ? 6.146 -8.572 -1.099 1.00 0.00 50 ASN A O 24
ATOM 29097 N N . GLY A 1 51 ? 6.677 -7.084 0.427 1.00 0.00 51 GLY A N 24
ATOM 29098 C CA . GLY A 1 51 ? 5.444 -6.295 0.155 1.00 0.00 51 GLY A CA 24
ATOM 29099 C C . GLY A 1 51 ? 5.631 -5.440 -1.099 1.00 0.00 51 GLY A C 24
ATOM 29100 O O . GLY A 1 51 ? 5.786 -4.235 -1.026 1.00 0.00 51 GLY A O 24
ATOM 29104 N N . LEU A 1 52 ? 5.596 -6.049 -2.250 1.00 0.00 52 LEU A N 24
ATOM 29105 C CA . LEU A 1 52 ? 5.745 -5.271 -3.505 1.00 0.00 52 LEU A CA 24
ATOM 29106 C C . LEU A 1 52 ? 4.354 -4.907 -4.012 1.00 0.00 52 LEU A C 24
ATOM 29107 O O . LEU A 1 52 ? 3.357 -5.397 -3.520 1.00 0.00 52 LEU A O 24
ATOM 29123 N N . CYS A 1 53 ? 4.275 -4.055 -4.988 1.00 0.00 53 CYS A N 24
ATOM 29124 C CA . CYS A 1 53 ? 2.943 -3.666 -5.519 1.00 0.00 53 CYS A CA 24
ATOM 29125 C C . CYS A 1 53 ? 2.555 -4.603 -6.669 1.00 0.00 53 CYS A C 24
ATOM 29126 O O . CYS A 1 53 ? 3.201 -4.607 -7.697 1.00 0.00 53 CYS A O 24
ATOM 29133 N N . PRO A 1 54 ? 1.506 -5.359 -6.472 1.00 0.00 54 PRO A N 24
ATOM 29134 C CA . PRO A 1 54 ? 1.009 -6.295 -7.493 1.00 0.00 54 PRO A CA 24
ATOM 29135 C C . PRO A 1 54 ? 0.204 -5.530 -8.549 1.00 0.00 54 PRO A C 24
ATOM 29136 O O . PRO A 1 54 ? -0.373 -6.110 -9.445 1.00 0.00 54 PRO A O 24
ATOM 29147 N N . ALA A 1 55 ? 0.161 -4.229 -8.442 1.00 0.00 55 ALA A N 24
ATOM 29148 C CA . ALA A 1 55 ? -0.611 -3.424 -9.429 1.00 0.00 55 ALA A CA 24
ATOM 29149 C C . ALA A 1 55 ? 0.348 -2.593 -10.290 1.00 0.00 55 ALA A C 24
ATOM 29150 O O . ALA A 1 55 ? 0.068 -2.300 -11.435 1.00 0.00 55 ALA A O 24
ATOM 29157 N N . CYS A 1 56 ? 1.475 -2.209 -9.750 1.00 0.00 56 CYS A N 24
ATOM 29158 C CA . CYS A 1 56 ? 2.441 -1.397 -10.545 1.00 0.00 56 CYS A CA 24
ATOM 29159 C C . CYS A 1 56 ? 3.874 -1.863 -10.240 1.00 0.00 56 CYS A C 24
ATOM 29160 O O . CYS A 1 56 ? 4.832 -1.159 -10.488 1.00 0.00 56 CYS A O 24
ATOM 29167 N N . ARG A 1 57 ? 4.017 -3.046 -9.707 1.00 0.00 57 ARG A N 24
ATOM 29168 C CA . ARG A 1 57 ? 5.377 -3.572 -9.383 1.00 0.00 57 ARG A CA 24
ATOM 29169 C C . ARG A 1 57 ? 6.248 -2.461 -8.784 1.00 0.00 57 ARG A C 24
ATOM 29170 O O . ARG A 1 57 ? 6.999 -1.805 -9.477 1.00 0.00 57 ARG A O 24
ATOM 29191 N N . LYS A 1 58 ? 6.158 -2.256 -7.497 1.00 0.00 58 LYS A N 24
ATOM 29192 C CA . LYS A 1 58 ? 6.985 -1.202 -6.840 1.00 0.00 58 LYS A CA 24
ATOM 29193 C C . LYS A 1 58 ? 7.101 -1.521 -5.346 1.00 0.00 58 LYS A C 24
ATOM 29194 O O . LYS A 1 58 ? 6.199 -2.083 -4.765 1.00 0.00 58 LYS A O 24
ATOM 29213 N N . PRO A 1 59 ? 8.214 -1.162 -4.768 1.00 0.00 59 PRO A N 24
ATOM 29214 C CA . PRO A 1 59 ? 8.474 -1.419 -3.342 1.00 0.00 59 PRO A CA 24
ATOM 29215 C C . PRO A 1 59 ? 7.679 -0.450 -2.461 1.00 0.00 59 PRO A C 24
ATOM 29216 O O . PRO A 1 59 ? 7.826 0.754 -2.552 1.00 0.00 59 PRO A O 24
ATOM 29227 N N . TYR A 1 60 ? 6.835 -0.972 -1.610 1.00 0.00 60 TYR A N 24
ATOM 29228 C CA . TYR A 1 60 ? 6.024 -0.091 -0.718 1.00 0.00 60 TYR A CA 24
ATOM 29229 C C . TYR A 1 60 ? 6.898 1.045 -0.178 1.00 0.00 60 TYR A C 24
ATOM 29230 O O . TYR A 1 60 ? 8.109 0.948 -0.185 1.00 0.00 60 TYR A O 24
ATOM 29248 N N . PRO A 1 61 ? 6.255 2.094 0.277 1.00 0.00 61 PRO A N 24
ATOM 29249 C CA . PRO A 1 61 ? 6.953 3.268 0.829 1.00 0.00 61 PRO A CA 24
ATOM 29250 C C . PRO A 1 61 ? 7.468 2.974 2.240 1.00 0.00 61 PRO A C 24
ATOM 29251 O O . PRO A 1 61 ? 7.013 2.062 2.901 1.00 0.00 61 PRO A O 24
ATOM 29262 N N . GLU A 1 62 ? 8.418 3.739 2.703 1.00 0.00 62 GLU A N 24
ATOM 29263 C CA . GLU A 1 62 ? 8.969 3.507 4.069 1.00 0.00 62 GLU A CA 24
ATOM 29264 C C . GLU A 1 62 ? 7.929 3.908 5.118 1.00 0.00 62 GLU A C 24
ATOM 29265 O O . GLU A 1 62 ? 7.260 3.072 5.693 1.00 0.00 62 GLU A O 24
ATOM 29277 N N . ASP A 1 63 ? 7.791 5.180 5.376 1.00 0.00 63 ASP A N 24
ATOM 29278 C CA . ASP A 1 63 ? 6.796 5.630 6.391 1.00 0.00 63 ASP A CA 24
ATOM 29279 C C . ASP A 1 63 ? 7.202 5.105 7.772 1.00 0.00 63 ASP A C 24
ATOM 29280 O O . ASP A 1 63 ? 6.480 4.338 8.378 1.00 0.00 63 ASP A O 24
ATOM 29289 N N . PRO A 1 64 ? 8.350 5.538 8.227 1.00 0.00 64 PRO A N 24
ATOM 29290 C CA . PRO A 1 64 ? 8.889 5.132 9.538 1.00 0.00 64 PRO A CA 24
ATOM 29291 C C . PRO A 1 64 ? 8.204 5.911 10.665 1.00 0.00 64 PRO A C 24
ATOM 29292 O O . PRO A 1 64 ? 7.943 5.380 11.727 1.00 0.00 64 PRO A O 24
ATOM 29303 N N . ALA A 1 65 ? 7.920 7.166 10.445 1.00 0.00 65 ALA A N 24
ATOM 29304 C CA . ALA A 1 65 ? 7.259 7.983 11.503 1.00 0.00 65 ALA A CA 24
ATOM 29305 C C . ALA A 1 65 ? 8.299 8.397 12.546 1.00 0.00 65 ALA A C 24
ATOM 29306 O O . ALA A 1 65 ? 8.777 7.587 13.316 1.00 0.00 65 ALA A O 24
ATOM 29313 N N . VAL A 1 66 ? 8.659 9.651 12.572 1.00 0.00 66 VAL A N 24
ATOM 29314 C CA . VAL A 1 66 ? 9.675 10.118 13.559 1.00 0.00 66 VAL A CA 24
ATOM 29315 C C . VAL A 1 66 ? 9.277 9.668 14.969 1.00 0.00 66 VAL A C 24
ATOM 29316 O O . VAL A 1 66 ? 9.577 8.565 15.382 1.00 0.00 66 VAL A O 24
ATOM 29329 N N . TYR A 1 67 ? 8.615 10.512 15.714 1.00 0.00 67 TYR A N 24
ATOM 29330 C CA . TYR A 1 67 ? 8.214 10.127 17.097 1.00 0.00 67 TYR A CA 24
ATOM 29331 C C . TYR A 1 67 ? 9.472 9.845 17.919 1.00 0.00 67 TYR A C 24
ATOM 29332 O O . TYR A 1 67 ? 10.058 8.785 17.831 1.00 0.00 67 TYR A O 24
ATOM 29350 N N . LYS A 1 68 ? 9.900 10.789 18.712 1.00 0.00 68 LYS A N 24
ATOM 29351 C CA . LYS A 1 68 ? 11.127 10.573 19.530 1.00 0.00 68 LYS A CA 24
ATOM 29352 C C . LYS A 1 68 ? 10.769 10.602 21.019 1.00 0.00 68 LYS A C 24
ATOM 29353 O O . LYS A 1 68 ? 10.806 11.644 21.643 1.00 0.00 68 LYS A O 24
ATOM 29372 N N . PRO A 1 69 ? 10.441 9.450 21.545 1.00 0.00 69 PRO A N 24
ATOM 29373 C CA . PRO A 1 69 ? 10.077 9.300 22.965 1.00 0.00 69 PRO A CA 24
ATOM 29374 C C . PRO A 1 69 ? 11.337 9.285 23.836 1.00 0.00 69 PRO A C 24
ATOM 29375 O O . PRO A 1 69 ? 11.651 10.245 24.510 1.00 0.00 69 PRO A O 24
ATOM 29386 N N . LEU A 1 70 ? 12.064 8.199 23.823 1.00 0.00 70 LEU A N 24
ATOM 29387 C CA . LEU A 1 70 ? 13.303 8.122 24.645 1.00 0.00 70 LEU A CA 24
ATOM 29388 C C . LEU A 1 70 ? 14.522 8.112 23.721 1.00 0.00 70 LEU A C 24
ATOM 29389 O O . LEU A 1 70 ? 14.418 7.820 22.546 1.00 0.00 70 LEU A O 24
ATOM 29405 N N . SER A 1 71 ? 15.677 8.428 24.240 1.00 0.00 71 SER A N 24
ATOM 29406 C CA . SER A 1 71 ? 16.899 8.436 23.388 1.00 0.00 71 SER A CA 24
ATOM 29407 C C . SER A 1 71 ? 16.934 7.166 22.534 1.00 0.00 71 SER A C 24
ATOM 29408 O O . SER A 1 71 ? 16.204 6.225 22.777 1.00 0.00 71 SER A O 24
ATOM 29416 N N . GLN A 1 72 ? 17.774 7.130 21.535 1.00 0.00 72 GLN A N 24
ATOM 29417 C CA . GLN A 1 72 ? 17.849 5.917 20.670 1.00 0.00 72 GLN A CA 24
ATOM 29418 C C . GLN A 1 72 ? 17.842 4.664 21.548 1.00 0.00 72 GLN A C 24
ATOM 29419 O O . GLN A 1 72 ? 18.269 4.688 22.686 1.00 0.00 72 GLN A O 24
ATOM 29433 N N . GLU A 1 73 ? 17.362 3.568 21.029 1.00 0.00 73 GLU A N 24
ATOM 29434 C CA . GLU A 1 73 ? 17.331 2.315 21.835 1.00 0.00 73 GLU A CA 24
ATOM 29435 C C . GLU A 1 73 ? 16.942 1.141 20.934 1.00 0.00 73 GLU A C 24
ATOM 29436 O O . GLU A 1 73 ? 15.781 0.914 20.658 1.00 0.00 73 GLU A O 24
ATOM 29448 N N . GLU A 1 74 ? 17.906 0.391 20.470 1.00 0.00 74 GLU A N 24
ATOM 29449 C CA . GLU A 1 74 ? 17.591 -0.767 19.586 1.00 0.00 74 GLU A CA 24
ATOM 29450 C C . GLU A 1 74 ? 18.144 -2.052 20.206 1.00 0.00 74 GLU A C 24
ATOM 29451 O O . GLU A 1 74 ? 18.475 -2.993 19.512 1.00 0.00 74 GLU A O 24
ATOM 29463 N N . LEU A 1 75 ? 18.247 -2.100 21.504 1.00 0.00 75 LEU A N 24
ATOM 29464 C CA . LEU A 1 75 ? 18.780 -3.326 22.164 1.00 0.00 75 LEU A CA 24
ATOM 29465 C C . LEU A 1 75 ? 17.716 -3.908 23.097 1.00 0.00 75 LEU A C 24
ATOM 29466 O O . LEU A 1 75 ? 17.646 -5.103 23.305 1.00 0.00 75 LEU A O 24
ATOM 29482 N N . GLN A 1 76 ? 16.888 -3.073 23.662 1.00 0.00 76 GLN A N 24
ATOM 29483 C CA . GLN A 1 76 ? 15.831 -3.581 24.580 1.00 0.00 76 GLN A CA 24
ATOM 29484 C C . GLN A 1 76 ? 14.511 -2.872 24.278 1.00 0.00 76 GLN A C 24
ATOM 29485 O O . GLN A 1 76 ? 14.486 -1.716 23.908 1.00 0.00 76 GLN A O 24
ATOM 29499 N N . ARG A 1 77 ? 13.411 -3.558 24.434 1.00 0.00 77 ARG A N 24
ATOM 29500 C CA . ARG A 1 77 ? 12.092 -2.924 24.155 1.00 0.00 77 ARG A CA 24
ATOM 29501 C C . ARG A 1 77 ? 11.808 -1.861 25.218 1.00 0.00 77 ARG A C 24
ATOM 29502 O O . ARG A 1 77 ? 12.376 -1.877 26.292 1.00 0.00 77 ARG A O 24
ATOM 29523 N N . ILE A 1 78 ? 10.934 -0.936 24.928 1.00 0.00 78 ILE A N 24
ATOM 29524 C CA . ILE A 1 78 ? 10.619 0.125 25.924 1.00 0.00 78 ILE A CA 24
ATOM 29525 C C . ILE A 1 78 ? 11.918 0.787 26.390 1.00 0.00 78 ILE A C 24
ATOM 29526 O O . ILE A 1 78 ? 12.733 1.109 25.541 1.00 0.00 78 ILE A O 24
ATOM 29545 N N . MET A 1 1 ? -31.669 18.107 3.090 1.00 0.00 1 MET A N 25
ATOM 29546 C CA . MET A 1 1 ? -30.855 17.100 3.830 1.00 0.00 1 MET A CA 25
ATOM 29547 C C . MET A 1 1 ? -31.394 15.698 3.539 1.00 0.00 1 MET A C 25
ATOM 29548 O O . MET A 1 1 ? -32.468 15.535 2.995 1.00 0.00 1 MET A O 25
ATOM 29564 N N . SER A 1 2 ? -30.658 14.683 3.899 1.00 0.00 2 SER A N 25
ATOM 29565 C CA . SER A 1 2 ? -31.130 13.293 3.644 1.00 0.00 2 SER A CA 25
ATOM 29566 C C . SER A 1 2 ? -30.245 12.306 4.406 1.00 0.00 2 SER A C 25
ATOM 29567 O O . SER A 1 2 ? -29.624 12.646 5.393 1.00 0.00 2 SER A O 25
ATOM 29575 N N . ARG A 1 3 ? -30.180 11.084 3.954 1.00 0.00 3 ARG A N 25
ATOM 29576 C CA . ARG A 1 3 ? -29.334 10.077 4.653 1.00 0.00 3 ARG A CA 25
ATOM 29577 C C . ARG A 1 3 ? -28.147 9.706 3.761 1.00 0.00 3 ARG A C 25
ATOM 29578 O O . ARG A 1 3 ? -28.308 9.114 2.711 1.00 0.00 3 ARG A O 25
ATOM 29599 N N . SER A 1 4 ? -26.957 10.051 4.168 1.00 0.00 4 SER A N 25
ATOM 29600 C CA . SER A 1 4 ? -25.763 9.721 3.343 1.00 0.00 4 SER A CA 25
ATOM 29601 C C . SER A 1 4 ? -25.831 8.251 2.910 1.00 0.00 4 SER A C 25
ATOM 29602 O O . SER A 1 4 ? -26.187 7.395 3.695 1.00 0.00 4 SER A O 25
ATOM 29610 N N . PRO A 1 5 ? -25.482 8.002 1.671 1.00 0.00 5 PRO A N 25
ATOM 29611 C CA . PRO A 1 5 ? -25.492 6.643 1.103 1.00 0.00 5 PRO A CA 25
ATOM 29612 C C . PRO A 1 5 ? -24.249 5.868 1.553 1.00 0.00 5 PRO A C 25
ATOM 29613 O O . PRO A 1 5 ? -24.294 5.097 2.491 1.00 0.00 5 PRO A O 25
ATOM 29624 N N . ASP A 1 6 ? -23.141 6.064 0.892 1.00 0.00 6 ASP A N 25
ATOM 29625 C CA . ASP A 1 6 ? -21.902 5.336 1.285 1.00 0.00 6 ASP A CA 25
ATOM 29626 C C . ASP A 1 6 ? -20.728 6.316 1.344 1.00 0.00 6 ASP A C 25
ATOM 29627 O O . ASP A 1 6 ? -20.109 6.618 0.345 1.00 0.00 6 ASP A O 25
ATOM 29636 N N . ALA A 1 7 ? -20.419 6.813 2.511 1.00 0.00 7 ALA A N 25
ATOM 29637 C CA . ALA A 1 7 ? -19.286 7.772 2.637 1.00 0.00 7 ALA A CA 25
ATOM 29638 C C . ALA A 1 7 ? -19.397 8.842 1.548 1.00 0.00 7 ALA A C 25
ATOM 29639 O O . ALA A 1 7 ? -20.479 9.212 1.137 1.00 0.00 7 ALA A O 25
ATOM 29646 N N . LYS A 1 8 ? -18.286 9.344 1.081 1.00 0.00 8 LYS A N 25
ATOM 29647 C CA . LYS A 1 8 ? -18.328 10.392 0.022 1.00 0.00 8 LYS A CA 25
ATOM 29648 C C . LYS A 1 8 ? -18.322 9.726 -1.356 1.00 0.00 8 LYS A C 25
ATOM 29649 O O . LYS A 1 8 ? -18.687 10.328 -2.347 1.00 0.00 8 LYS A O 25
ATOM 29668 N N . GLU A 1 9 ? -17.905 8.492 -1.430 1.00 0.00 9 GLU A N 25
ATOM 29669 C CA . GLU A 1 9 ? -17.873 7.796 -2.747 1.00 0.00 9 GLU A CA 25
ATOM 29670 C C . GLU A 1 9 ? -18.175 6.308 -2.555 1.00 0.00 9 GLU A C 25
ATOM 29671 O O . GLU A 1 9 ? -18.356 5.839 -1.448 1.00 0.00 9 GLU A O 25
ATOM 29683 N N . ASP A 1 10 ? -18.226 5.564 -3.626 1.00 0.00 10 ASP A N 25
ATOM 29684 C CA . ASP A 1 10 ? -18.514 4.106 -3.514 1.00 0.00 10 ASP A CA 25
ATOM 29685 C C . ASP A 1 10 ? -17.576 3.475 -2.480 1.00 0.00 10 ASP A C 25
ATOM 29686 O O . ASP A 1 10 ? -16.537 4.023 -2.171 1.00 0.00 10 ASP A O 25
ATOM 29695 N N . PRO A 1 11 ? -17.975 2.334 -1.978 1.00 0.00 11 PRO A N 25
ATOM 29696 C CA . PRO A 1 11 ? -17.193 1.591 -0.975 1.00 0.00 11 PRO A CA 25
ATOM 29697 C C . PRO A 1 11 ? -16.038 0.846 -1.653 1.00 0.00 11 PRO A C 25
ATOM 29698 O O . PRO A 1 11 ? -16.240 0.063 -2.558 1.00 0.00 11 PRO A O 25
ATOM 29709 N N . VAL A 1 12 ? -14.828 1.087 -1.226 1.00 0.00 12 VAL A N 25
ATOM 29710 C CA . VAL A 1 12 ? -13.669 0.392 -1.855 1.00 0.00 12 VAL A CA 25
ATOM 29711 C C . VAL A 1 12 ? -13.456 -0.967 -1.187 1.00 0.00 12 VAL A C 25
ATOM 29712 O O . VAL A 1 12 ? -13.743 -1.150 -0.019 1.00 0.00 12 VAL A O 25
ATOM 29725 N N . GLU A 1 13 ? -12.951 -1.922 -1.919 1.00 0.00 13 GLU A N 25
ATOM 29726 C CA . GLU A 1 13 ? -12.715 -3.270 -1.332 1.00 0.00 13 GLU A CA 25
ATOM 29727 C C . GLU A 1 13 ? -11.248 -3.658 -1.525 1.00 0.00 13 GLU A C 25
ATOM 29728 O O . GLU A 1 13 ? -10.508 -2.995 -2.226 1.00 0.00 13 GLU A O 25
ATOM 29740 N N . CYS A 1 14 ? -10.821 -4.727 -0.909 1.00 0.00 14 CYS A N 25
ATOM 29741 C CA . CYS A 1 14 ? -9.404 -5.155 -1.056 1.00 0.00 14 CYS A CA 25
ATOM 29742 C C . CYS A 1 14 ? -9.254 -6.007 -2.326 1.00 0.00 14 CYS A C 25
ATOM 29743 O O . CYS A 1 14 ? -9.824 -7.074 -2.417 1.00 0.00 14 CYS A O 25
ATOM 29750 N N . PRO A 1 15 ? -8.486 -5.516 -3.267 1.00 0.00 15 PRO A N 25
ATOM 29751 C CA . PRO A 1 15 ? -8.239 -6.226 -4.534 1.00 0.00 15 PRO A CA 25
ATOM 29752 C C . PRO A 1 15 ? -7.181 -7.316 -4.330 1.00 0.00 15 PRO A C 25
ATOM 29753 O O . PRO A 1 15 ? -6.725 -7.939 -5.267 1.00 0.00 15 PRO A O 25
ATOM 29764 N N . LEU A 1 16 ? -6.781 -7.541 -3.107 1.00 0.00 16 LEU A N 25
ATOM 29765 C CA . LEU A 1 16 ? -5.747 -8.577 -2.829 1.00 0.00 16 LEU A CA 25
ATOM 29766 C C . LEU A 1 16 ? -6.404 -9.817 -2.213 1.00 0.00 16 LEU A C 25
ATOM 29767 O O . LEU A 1 16 ? -6.039 -10.937 -2.514 1.00 0.00 16 LEU A O 25
ATOM 29783 N N . CYS A 1 17 ? -7.367 -9.631 -1.349 1.00 0.00 17 CYS A N 25
ATOM 29784 C CA . CYS A 1 17 ? -8.038 -10.807 -0.715 1.00 0.00 17 CYS A CA 25
ATOM 29785 C C . CYS A 1 17 ? -9.555 -10.692 -0.882 1.00 0.00 17 CYS A C 25
ATOM 29786 O O . CYS A 1 17 ? -10.275 -11.662 -0.754 1.00 0.00 17 CYS A O 25
ATOM 29793 N N . MET A 1 18 ? -10.038 -9.511 -1.160 1.00 0.00 18 MET A N 25
ATOM 29794 C CA . MET A 1 18 ? -11.502 -9.304 -1.339 1.00 0.00 18 MET A CA 25
ATOM 29795 C C . MET A 1 18 ? -12.163 -9.098 0.026 1.00 0.00 18 MET A C 25
ATOM 29796 O O . MET A 1 18 ? -12.344 -10.028 0.788 1.00 0.00 18 MET A O 25
ATOM 29810 N N . GLU A 1 19 ? -12.522 -7.883 0.339 1.00 0.00 19 GLU A N 25
ATOM 29811 C CA . GLU A 1 19 ? -13.168 -7.603 1.652 1.00 0.00 19 GLU A CA 25
ATOM 29812 C C . GLU A 1 19 ? -13.567 -6.125 1.706 1.00 0.00 19 GLU A C 25
ATOM 29813 O O . GLU A 1 19 ? -13.065 -5.325 0.943 1.00 0.00 19 GLU A O 25
ATOM 29825 N N . PRO A 1 20 ? -14.459 -5.800 2.607 1.00 0.00 20 PRO A N 25
ATOM 29826 C CA . PRO A 1 20 ? -14.938 -4.418 2.776 1.00 0.00 20 PRO A CA 25
ATOM 29827 C C . PRO A 1 20 ? -13.892 -3.579 3.516 1.00 0.00 20 PRO A C 25
ATOM 29828 O O . PRO A 1 20 ? -13.607 -3.803 4.676 1.00 0.00 20 PRO A O 25
ATOM 29839 N N . LEU A 1 21 ? -13.317 -2.617 2.848 1.00 0.00 21 LEU A N 25
ATOM 29840 C CA . LEU A 1 21 ? -12.285 -1.762 3.500 1.00 0.00 21 LEU A CA 25
ATOM 29841 C C . LEU A 1 21 ? -12.950 -0.851 4.534 1.00 0.00 21 LEU A C 25
ATOM 29842 O O . LEU A 1 21 ? -14.116 -0.997 4.847 1.00 0.00 21 LEU A O 25
ATOM 29858 N N . GLU A 1 22 ? -12.217 0.088 5.067 1.00 0.00 22 GLU A N 25
ATOM 29859 C CA . GLU A 1 22 ? -12.805 1.009 6.080 1.00 0.00 22 GLU A CA 25
ATOM 29860 C C . GLU A 1 22 ? -12.189 2.402 5.925 1.00 0.00 22 GLU A C 25
ATOM 29861 O O . GLU A 1 22 ? -11.850 2.823 4.836 1.00 0.00 22 GLU A O 25
ATOM 29873 N N . ILE A 1 23 ? -12.043 3.123 7.004 1.00 0.00 23 ILE A N 25
ATOM 29874 C CA . ILE A 1 23 ? -11.452 4.490 6.914 1.00 0.00 23 ILE A CA 25
ATOM 29875 C C . ILE A 1 23 ? -9.924 4.393 6.968 1.00 0.00 23 ILE A C 25
ATOM 29876 O O . ILE A 1 23 ? -9.227 4.952 6.145 1.00 0.00 23 ILE A O 25
ATOM 29892 N N . ASP A 1 24 ? -9.397 3.693 7.936 1.00 0.00 24 ASP A N 25
ATOM 29893 C CA . ASP A 1 24 ? -7.916 3.568 8.045 1.00 0.00 24 ASP A CA 25
ATOM 29894 C C . ASP A 1 24 ? -7.427 2.412 7.168 1.00 0.00 24 ASP A C 25
ATOM 29895 O O . ASP A 1 24 ? -6.324 1.926 7.329 1.00 0.00 24 ASP A O 25
ATOM 29904 N N . ASP A 1 25 ? -8.232 1.966 6.243 1.00 0.00 25 ASP A N 25
ATOM 29905 C CA . ASP A 1 25 ? -7.804 0.842 5.364 1.00 0.00 25 ASP A CA 25
ATOM 29906 C C . ASP A 1 25 ? -7.826 1.296 3.902 1.00 0.00 25 ASP A C 25
ATOM 29907 O O . ASP A 1 25 ? -7.020 0.871 3.097 1.00 0.00 25 ASP A O 25
ATOM 29916 N N . ILE A 1 26 ? -8.740 2.161 3.552 1.00 0.00 26 ILE A N 25
ATOM 29917 C CA . ILE A 1 26 ? -8.809 2.645 2.145 1.00 0.00 26 ILE A CA 25
ATOM 29918 C C . ILE A 1 26 ? -7.566 3.489 1.846 1.00 0.00 26 ILE A C 25
ATOM 29919 O O . ILE A 1 26 ? -6.659 3.052 1.167 1.00 0.00 26 ILE A O 25
ATOM 29935 N N . ASN A 1 27 ? -7.511 4.690 2.352 1.00 0.00 27 ASN A N 25
ATOM 29936 C CA . ASN A 1 27 ? -6.319 5.547 2.097 1.00 0.00 27 ASN A CA 25
ATOM 29937 C C . ASN A 1 27 ? -5.061 4.786 2.518 1.00 0.00 27 ASN A C 25
ATOM 29938 O O . ASN A 1 27 ? -3.964 5.100 2.100 1.00 0.00 27 ASN A O 25
ATOM 29949 N N . PHE A 1 28 ? -5.212 3.785 3.343 1.00 0.00 28 PHE A N 25
ATOM 29950 C CA . PHE A 1 28 ? -4.028 3.001 3.791 1.00 0.00 28 PHE A CA 25
ATOM 29951 C C . PHE A 1 28 ? -3.576 2.076 2.658 1.00 0.00 28 PHE A C 25
ATOM 29952 O O . PHE A 1 28 ? -4.073 0.978 2.503 1.00 0.00 28 PHE A O 25
ATOM 29969 N N . PHE A 1 29 ? -2.630 2.507 1.869 1.00 0.00 29 PHE A N 25
ATOM 29970 C CA . PHE A 1 29 ? -2.143 1.648 0.754 1.00 0.00 29 PHE A CA 25
ATOM 29971 C C . PHE A 1 29 ? -0.680 1.283 1.003 1.00 0.00 29 PHE A C 25
ATOM 29972 O O . PHE A 1 29 ? 0.070 2.068 1.546 1.00 0.00 29 PHE A O 25
ATOM 29989 N N . PRO A 1 30 ? -0.315 0.100 0.588 1.00 0.00 30 PRO A N 25
ATOM 29990 C CA . PRO A 1 30 ? 1.057 -0.399 0.741 1.00 0.00 30 PRO A CA 25
ATOM 29991 C C . PRO A 1 30 ? 1.962 0.227 -0.322 1.00 0.00 30 PRO A C 25
ATOM 29992 O O . PRO A 1 30 ? 3.161 0.051 -0.306 1.00 0.00 30 PRO A O 25
ATOM 30003 N N . CYS A 1 31 ? 1.394 0.953 -1.247 1.00 0.00 31 CYS A N 25
ATOM 30004 C CA . CYS A 1 31 ? 2.221 1.585 -2.315 1.00 0.00 31 CYS A CA 25
ATOM 30005 C C . CYS A 1 31 ? 1.721 3.006 -2.589 1.00 0.00 31 CYS A C 25
ATOM 30006 O O . CYS A 1 31 ? 0.586 3.339 -2.313 1.00 0.00 31 CYS A O 25
ATOM 30013 N N . THR A 1 32 ? 2.567 3.850 -3.121 1.00 0.00 32 THR A N 25
ATOM 30014 C CA . THR A 1 32 ? 2.150 5.255 -3.403 1.00 0.00 32 THR A CA 25
ATOM 30015 C C . THR A 1 32 ? 1.584 5.373 -4.824 1.00 0.00 32 THR A C 25
ATOM 30016 O O . THR A 1 32 ? 1.576 6.440 -5.405 1.00 0.00 32 THR A O 25
ATOM 30027 N N . CYS A 1 33 ? 1.110 4.298 -5.395 1.00 0.00 33 CYS A N 25
ATOM 30028 C CA . CYS A 1 33 ? 0.554 4.387 -6.777 1.00 0.00 33 CYS A CA 25
ATOM 30029 C C . CYS A 1 33 ? -0.975 4.365 -6.724 1.00 0.00 33 CYS A C 25
ATOM 30030 O O . CYS A 1 33 ? -1.640 4.411 -7.740 1.00 0.00 33 CYS A O 25
ATOM 30037 N N . GLY A 1 34 ? -1.539 4.294 -5.551 1.00 0.00 34 GLY A N 25
ATOM 30038 C CA . GLY A 1 34 ? -3.024 4.271 -5.440 1.00 0.00 34 GLY A CA 25
ATOM 30039 C C . GLY A 1 34 ? -3.493 2.855 -5.109 1.00 0.00 34 GLY A C 25
ATOM 30040 O O . GLY A 1 34 ? -4.408 2.661 -4.334 1.00 0.00 34 GLY A O 25
ATOM 30044 N N . TYR A 1 35 ? -2.876 1.859 -5.685 1.00 0.00 35 TYR A N 25
ATOM 30045 C CA . TYR A 1 35 ? -3.296 0.460 -5.389 1.00 0.00 35 TYR A CA 25
ATOM 30046 C C . TYR A 1 35 ? -3.256 0.259 -3.873 1.00 0.00 35 TYR A C 25
ATOM 30047 O O . TYR A 1 35 ? -2.199 0.174 -3.280 1.00 0.00 35 TYR A O 25
ATOM 30065 N N . GLN A 1 36 ? -4.394 0.195 -3.238 1.00 0.00 36 GLN A N 25
ATOM 30066 C CA . GLN A 1 36 ? -4.404 0.014 -1.756 1.00 0.00 36 GLN A CA 25
ATOM 30067 C C . GLN A 1 36 ? -4.896 -1.390 -1.411 1.00 0.00 36 GLN A C 25
ATOM 30068 O O . GLN A 1 36 ? -5.526 -2.054 -2.210 1.00 0.00 36 GLN A O 25
ATOM 30082 N N . ILE A 1 37 ? -4.616 -1.845 -0.222 1.00 0.00 37 ILE A N 25
ATOM 30083 C CA . ILE A 1 37 ? -5.070 -3.202 0.183 1.00 0.00 37 ILE A CA 25
ATOM 30084 C C . ILE A 1 37 ? -5.581 -3.152 1.625 1.00 0.00 37 ILE A C 25
ATOM 30085 O O . ILE A 1 37 ? -5.632 -2.105 2.239 1.00 0.00 37 ILE A O 25
ATOM 30101 N N . CYS A 1 38 ? -5.954 -4.275 2.171 1.00 0.00 38 CYS A N 25
ATOM 30102 C CA . CYS A 1 38 ? -6.454 -4.292 3.571 1.00 0.00 38 CYS A CA 25
ATOM 30103 C C . CYS A 1 38 ? -5.274 -4.535 4.516 1.00 0.00 38 CYS A C 25
ATOM 30104 O O . CYS A 1 38 ? -4.231 -5.009 4.109 1.00 0.00 38 CYS A O 25
ATOM 30111 N N . ARG A 1 39 ? -5.417 -4.203 5.769 1.00 0.00 39 ARG A N 25
ATOM 30112 C CA . ARG A 1 39 ? -4.292 -4.406 6.723 1.00 0.00 39 ARG A CA 25
ATOM 30113 C C . ARG A 1 39 ? -3.989 -5.900 6.861 1.00 0.00 39 ARG A C 25
ATOM 30114 O O . ARG A 1 39 ? -2.932 -6.287 7.318 1.00 0.00 39 ARG A O 25
ATOM 30135 N N . PHE A 1 40 ? -4.903 -6.744 6.471 1.00 0.00 40 PHE A N 25
ATOM 30136 C CA . PHE A 1 40 ? -4.655 -8.209 6.586 1.00 0.00 40 PHE A CA 25
ATOM 30137 C C . PHE A 1 40 ? -3.802 -8.676 5.405 1.00 0.00 40 PHE A C 25
ATOM 30138 O O . PHE A 1 40 ? -3.158 -9.704 5.460 1.00 0.00 40 PHE A O 25
ATOM 30155 N N . CYS A 1 41 ? -3.786 -7.922 4.341 1.00 0.00 41 CYS A N 25
ATOM 30156 C CA . CYS A 1 41 ? -2.967 -8.314 3.161 1.00 0.00 41 CYS A CA 25
ATOM 30157 C C . CYS A 1 41 ? -1.579 -7.688 3.300 1.00 0.00 41 CYS A C 25
ATOM 30158 O O . CYS A 1 41 ? -0.604 -8.188 2.776 1.00 0.00 41 CYS A O 25
ATOM 30165 N N . TRP A 1 42 ? -1.486 -6.596 4.008 1.00 0.00 42 TRP A N 25
ATOM 30166 C CA . TRP A 1 42 ? -0.165 -5.934 4.193 1.00 0.00 42 TRP A CA 25
ATOM 30167 C C . TRP A 1 42 ? 0.571 -6.596 5.359 1.00 0.00 42 TRP A C 25
ATOM 30168 O O . TRP A 1 42 ? 1.756 -6.404 5.549 1.00 0.00 42 TRP A O 25
ATOM 30189 N N . HIS A 1 43 ? -0.125 -7.376 6.142 1.00 0.00 43 HIS A N 25
ATOM 30190 C CA . HIS A 1 43 ? 0.530 -8.053 7.297 1.00 0.00 43 HIS A CA 25
ATOM 30191 C C . HIS A 1 43 ? 1.158 -9.370 6.831 1.00 0.00 43 HIS A C 25
ATOM 30192 O O . HIS A 1 43 ? 1.689 -10.128 7.618 1.00 0.00 43 HIS A O 25
ATOM 30206 N N . ARG A 1 44 ? 1.100 -9.652 5.556 1.00 0.00 44 ARG A N 25
ATOM 30207 C CA . ARG A 1 44 ? 1.693 -10.921 5.044 1.00 0.00 44 ARG A CA 25
ATOM 30208 C C . ARG A 1 44 ? 2.526 -10.631 3.794 1.00 0.00 44 ARG A C 25
ATOM 30209 O O . ARG A 1 44 ? 3.651 -11.074 3.669 1.00 0.00 44 ARG A O 25
ATOM 30230 N N . ILE A 1 45 ? 1.983 -9.892 2.866 1.00 0.00 45 ILE A N 25
ATOM 30231 C CA . ILE A 1 45 ? 2.746 -9.574 1.626 1.00 0.00 45 ILE A CA 25
ATOM 30232 C C . ILE A 1 45 ? 4.147 -9.087 2.003 1.00 0.00 45 ILE A C 25
ATOM 30233 O O . ILE A 1 45 ? 5.103 -9.295 1.282 1.00 0.00 45 ILE A O 25
ATOM 30249 N N . ARG A 1 46 ? 4.276 -8.438 3.129 1.00 0.00 46 ARG A N 25
ATOM 30250 C CA . ARG A 1 46 ? 5.615 -7.938 3.552 1.00 0.00 46 ARG A CA 25
ATOM 30251 C C . ARG A 1 46 ? 6.345 -9.029 4.342 1.00 0.00 46 ARG A C 25
ATOM 30252 O O . ARG A 1 46 ? 7.558 -9.099 4.348 1.00 0.00 46 ARG A O 25
ATOM 30273 N N . THR A 1 47 ? 5.615 -9.876 5.014 1.00 0.00 47 THR A N 25
ATOM 30274 C CA . THR A 1 47 ? 6.266 -10.957 5.811 1.00 0.00 47 THR A CA 25
ATOM 30275 C C . THR A 1 47 ? 6.410 -12.219 4.955 1.00 0.00 47 THR A C 25
ATOM 30276 O O . THR A 1 47 ? 7.496 -12.594 4.558 1.00 0.00 47 THR A O 25
ATOM 30287 N N . ASP A 1 48 ? 5.321 -12.883 4.676 1.00 0.00 48 ASP A N 25
ATOM 30288 C CA . ASP A 1 48 ? 5.392 -14.125 3.856 1.00 0.00 48 ASP A CA 25
ATOM 30289 C C . ASP A 1 48 ? 5.973 -13.805 2.477 1.00 0.00 48 ASP A C 25
ATOM 30290 O O . ASP A 1 48 ? 6.548 -14.653 1.825 1.00 0.00 48 ASP A O 25
ATOM 30299 N N . GLU A 1 49 ? 5.827 -12.590 2.026 1.00 0.00 49 GLU A N 25
ATOM 30300 C CA . GLU A 1 49 ? 6.371 -12.226 0.688 1.00 0.00 49 GLU A CA 25
ATOM 30301 C C . GLU A 1 49 ? 7.411 -11.116 0.842 1.00 0.00 49 GLU A C 25
ATOM 30302 O O . GLU A 1 49 ? 7.887 -10.842 1.926 1.00 0.00 49 GLU A O 25
ATOM 30314 N N . ASN A 1 50 ? 7.767 -10.475 -0.237 1.00 0.00 50 ASN A N 25
ATOM 30315 C CA . ASN A 1 50 ? 8.776 -9.384 -0.158 1.00 0.00 50 ASN A CA 25
ATOM 30316 C C . ASN A 1 50 ? 8.094 -8.090 0.294 1.00 0.00 50 ASN A C 25
ATOM 30317 O O . ASN A 1 50 ? 8.582 -7.391 1.159 1.00 0.00 50 ASN A O 25
ATOM 30328 N N . GLY A 1 51 ? 6.969 -7.768 -0.284 1.00 0.00 51 GLY A N 25
ATOM 30329 C CA . GLY A 1 51 ? 6.258 -6.520 0.114 1.00 0.00 51 GLY A CA 25
ATOM 30330 C C . GLY A 1 51 ? 6.265 -5.534 -1.055 1.00 0.00 51 GLY A C 25
ATOM 30331 O O . GLY A 1 51 ? 6.232 -4.333 -0.869 1.00 0.00 51 GLY A O 25
ATOM 30335 N N . LEU A 1 52 ? 6.311 -6.032 -2.261 1.00 0.00 52 LEU A N 25
ATOM 30336 C CA . LEU A 1 52 ? 6.323 -5.123 -3.441 1.00 0.00 52 LEU A CA 25
ATOM 30337 C C . LEU A 1 52 ? 4.890 -4.861 -3.905 1.00 0.00 52 LEU A C 25
ATOM 30338 O O . LEU A 1 52 ? 3.942 -5.408 -3.376 1.00 0.00 52 LEU A O 25
ATOM 30354 N N . CYS A 1 53 ? 4.730 -4.026 -4.893 1.00 0.00 53 CYS A N 25
ATOM 30355 C CA . CYS A 1 53 ? 3.362 -3.716 -5.405 1.00 0.00 53 CYS A CA 25
ATOM 30356 C C . CYS A 1 53 ? 2.992 -4.699 -6.525 1.00 0.00 53 CYS A C 25
ATOM 30357 O O . CYS A 1 53 ? 3.654 -4.745 -7.543 1.00 0.00 53 CYS A O 25
ATOM 30364 N N . PRO A 1 54 ? 1.938 -5.447 -6.312 1.00 0.00 54 PRO A N 25
ATOM 30365 C CA . PRO A 1 54 ? 1.456 -6.424 -7.303 1.00 0.00 54 PRO A CA 25
ATOM 30366 C C . PRO A 1 54 ? 0.693 -5.705 -8.420 1.00 0.00 54 PRO A C 25
ATOM 30367 O O . PRO A 1 54 ? 0.195 -6.321 -9.341 1.00 0.00 54 PRO A O 25
ATOM 30378 N N . ALA A 1 55 ? 0.595 -4.402 -8.341 1.00 0.00 55 ALA A N 25
ATOM 30379 C CA . ALA A 1 55 ? -0.139 -3.642 -9.394 1.00 0.00 55 ALA A CA 25
ATOM 30380 C C . ALA A 1 55 ? 0.847 -2.812 -10.224 1.00 0.00 55 ALA A C 25
ATOM 30381 O O . ALA A 1 55 ? 0.866 -2.890 -11.436 1.00 0.00 55 ALA A O 25
ATOM 30388 N N . CYS A 1 56 ? 1.662 -2.012 -9.586 1.00 0.00 56 CYS A N 25
ATOM 30389 C CA . CYS A 1 56 ? 2.632 -1.179 -10.355 1.00 0.00 56 CYS A CA 25
ATOM 30390 C C . CYS A 1 56 ? 4.054 -1.725 -10.166 1.00 0.00 56 CYS A C 25
ATOM 30391 O O . CYS A 1 56 ? 4.982 -1.304 -10.826 1.00 0.00 56 CYS A O 25
ATOM 30398 N N . ARG A 1 57 ? 4.230 -2.648 -9.260 1.00 0.00 57 ARG A N 25
ATOM 30399 C CA . ARG A 1 57 ? 5.590 -3.211 -9.019 1.00 0.00 57 ARG A CA 25
ATOM 30400 C C . ARG A 1 57 ? 6.479 -2.135 -8.395 1.00 0.00 57 ARG A C 25
ATOM 30401 O O . ARG A 1 57 ? 7.346 -1.576 -9.036 1.00 0.00 57 ARG A O 25
ATOM 30422 N N . LYS A 1 58 ? 6.268 -1.851 -7.142 1.00 0.00 58 LYS A N 25
ATOM 30423 C CA . LYS A 1 58 ? 7.087 -0.823 -6.447 1.00 0.00 58 LYS A CA 25
ATOM 30424 C C . LYS A 1 58 ? 7.216 -1.225 -4.978 1.00 0.00 58 LYS A C 25
ATOM 30425 O O . LYS A 1 58 ? 6.366 -1.915 -4.453 1.00 0.00 58 LYS A O 25
ATOM 30444 N N . PRO A 1 59 ? 8.273 -0.791 -4.356 1.00 0.00 59 PRO A N 25
ATOM 30445 C CA . PRO A 1 59 ? 8.532 -1.109 -2.944 1.00 0.00 59 PRO A CA 25
ATOM 30446 C C . PRO A 1 59 ? 7.619 -0.284 -2.032 1.00 0.00 59 PRO A C 25
ATOM 30447 O O . PRO A 1 59 ? 7.611 0.931 -2.075 1.00 0.00 59 PRO A O 25
ATOM 30458 N N . TYR A 1 60 ? 6.844 -0.941 -1.210 1.00 0.00 60 TYR A N 25
ATOM 30459 C CA . TYR A 1 60 ? 5.922 -0.208 -0.297 1.00 0.00 60 TYR A CA 25
ATOM 30460 C C . TYR A 1 60 ? 6.697 0.861 0.476 1.00 0.00 60 TYR A C 25
ATOM 30461 O O . TYR A 1 60 ? 7.903 0.781 0.598 1.00 0.00 60 TYR A O 25
ATOM 30479 N N . PRO A 1 61 ? 5.976 1.832 0.981 1.00 0.00 61 PRO A N 25
ATOM 30480 C CA . PRO A 1 61 ? 6.567 2.935 1.756 1.00 0.00 61 PRO A CA 25
ATOM 30481 C C . PRO A 1 61 ? 6.904 2.470 3.178 1.00 0.00 61 PRO A C 25
ATOM 30482 O O . PRO A 1 61 ? 7.060 1.291 3.435 1.00 0.00 61 PRO A O 25
ATOM 30493 N N . GLU A 1 62 ? 7.020 3.384 4.104 1.00 0.00 62 GLU A N 25
ATOM 30494 C CA . GLU A 1 62 ? 7.348 2.994 5.505 1.00 0.00 62 GLU A CA 25
ATOM 30495 C C . GLU A 1 62 ? 8.634 2.163 5.515 1.00 0.00 62 GLU A C 25
ATOM 30496 O O . GLU A 1 62 ? 8.616 0.976 5.774 1.00 0.00 62 GLU A O 25
ATOM 30508 N N . ASP A 1 63 ? 9.749 2.780 5.234 1.00 0.00 63 ASP A N 25
ATOM 30509 C CA . ASP A 1 63 ? 11.036 2.030 5.224 1.00 0.00 63 ASP A CA 25
ATOM 30510 C C . ASP A 1 63 ? 12.186 3.002 4.941 1.00 0.00 63 ASP A C 25
ATOM 30511 O O . ASP A 1 63 ? 11.960 4.122 4.528 1.00 0.00 63 ASP A O 25
ATOM 30520 N N . PRO A 1 64 ? 13.388 2.540 5.172 1.00 0.00 64 PRO A N 25
ATOM 30521 C CA . PRO A 1 64 ? 14.605 3.341 4.951 1.00 0.00 64 PRO A CA 25
ATOM 30522 C C . PRO A 1 64 ? 14.951 3.384 3.459 1.00 0.00 64 PRO A C 25
ATOM 30523 O O . PRO A 1 64 ? 14.762 4.384 2.796 1.00 0.00 64 PRO A O 25
ATOM 30534 N N . ALA A 1 65 ? 15.453 2.303 2.927 1.00 0.00 65 ALA A N 25
ATOM 30535 C CA . ALA A 1 65 ? 15.807 2.282 1.481 1.00 0.00 65 ALA A CA 25
ATOM 30536 C C . ALA A 1 65 ? 16.943 3.274 1.218 1.00 0.00 65 ALA A C 25
ATOM 30537 O O . ALA A 1 65 ? 16.862 4.432 1.573 1.00 0.00 65 ALA A O 25
ATOM 30544 N N . VAL A 1 66 ? 18.002 2.826 0.600 1.00 0.00 66 VAL A N 25
ATOM 30545 C CA . VAL A 1 66 ? 19.142 3.741 0.316 1.00 0.00 66 VAL A CA 25
ATOM 30546 C C . VAL A 1 66 ? 19.897 4.025 1.615 1.00 0.00 66 VAL A C 25
ATOM 30547 O O . VAL A 1 66 ? 20.705 4.929 1.693 1.00 0.00 66 VAL A O 25
ATOM 30560 N N . TYR A 1 67 ? 19.638 3.256 2.636 1.00 0.00 67 TYR A N 25
ATOM 30561 C CA . TYR A 1 67 ? 20.335 3.472 3.933 1.00 0.00 67 TYR A CA 25
ATOM 30562 C C . TYR A 1 67 ? 20.241 2.197 4.772 1.00 0.00 67 TYR A C 25
ATOM 30563 O O . TYR A 1 67 ? 19.190 1.854 5.278 1.00 0.00 67 TYR A O 25
ATOM 30581 N N . LYS A 1 68 ? 21.326 1.488 4.922 1.00 0.00 68 LYS A N 25
ATOM 30582 C CA . LYS A 1 68 ? 21.288 0.234 5.725 1.00 0.00 68 LYS A CA 25
ATOM 30583 C C . LYS A 1 68 ? 22.475 0.203 6.692 1.00 0.00 68 LYS A C 25
ATOM 30584 O O . LYS A 1 68 ? 23.496 0.811 6.439 1.00 0.00 68 LYS A O 25
ATOM 30603 N N . PRO A 1 69 ? 22.300 -0.513 7.774 1.00 0.00 69 PRO A N 25
ATOM 30604 C CA . PRO A 1 69 ? 23.338 -0.659 8.808 1.00 0.00 69 PRO A CA 25
ATOM 30605 C C . PRO A 1 69 ? 24.386 -1.682 8.364 1.00 0.00 69 PRO A C 25
ATOM 30606 O O . PRO A 1 69 ? 24.080 -2.644 7.688 1.00 0.00 69 PRO A O 25
ATOM 30617 N N . LEU A 1 70 ? 25.619 -1.486 8.735 1.00 0.00 70 LEU A N 25
ATOM 30618 C CA . LEU A 1 70 ? 26.678 -2.451 8.328 1.00 0.00 70 LEU A CA 25
ATOM 30619 C C . LEU A 1 70 ? 27.125 -3.263 9.545 1.00 0.00 70 LEU A C 25
ATOM 30620 O O . LEU A 1 70 ? 27.598 -2.721 10.524 1.00 0.00 70 LEU A O 25
ATOM 30636 N N . SER A 1 71 ? 26.978 -4.557 9.493 1.00 0.00 71 SER A N 25
ATOM 30637 C CA . SER A 1 71 ? 27.395 -5.400 10.649 1.00 0.00 71 SER A CA 25
ATOM 30638 C C . SER A 1 71 ? 28.066 -6.677 10.137 1.00 0.00 71 SER A C 25
ATOM 30639 O O . SER A 1 71 ? 27.639 -7.267 9.164 1.00 0.00 71 SER A O 25
ATOM 30647 N N . GLN A 1 72 ? 29.112 -7.108 10.786 1.00 0.00 72 GLN A N 25
ATOM 30648 C CA . GLN A 1 72 ? 29.809 -8.347 10.339 1.00 0.00 72 GLN A CA 25
ATOM 30649 C C . GLN A 1 72 ? 30.864 -8.739 11.377 1.00 0.00 72 GLN A C 25
ATOM 30650 O O . GLN A 1 72 ? 31.272 -7.937 12.193 1.00 0.00 72 GLN A O 25
ATOM 30664 N N . GLU A 1 73 ? 31.305 -9.968 11.349 1.00 0.00 73 GLU A N 25
ATOM 30665 C CA . GLU A 1 73 ? 32.333 -10.423 12.331 1.00 0.00 73 GLU A CA 25
ATOM 30666 C C . GLU A 1 73 ? 31.664 -10.711 13.679 1.00 0.00 73 GLU A C 25
ATOM 30667 O O . GLU A 1 73 ? 31.461 -11.850 14.049 1.00 0.00 73 GLU A O 25
ATOM 30679 N N . GLU A 1 74 ? 31.316 -9.691 14.417 1.00 0.00 74 GLU A N 25
ATOM 30680 C CA . GLU A 1 74 ? 30.657 -9.916 15.736 1.00 0.00 74 GLU A CA 25
ATOM 30681 C C . GLU A 1 74 ? 31.562 -10.770 16.628 1.00 0.00 74 GLU A C 25
ATOM 30682 O O . GLU A 1 74 ? 31.803 -11.929 16.356 1.00 0.00 74 GLU A O 25
ATOM 30694 N N . LEU A 1 75 ? 32.061 -10.206 17.695 1.00 0.00 75 LEU A N 25
ATOM 30695 C CA . LEU A 1 75 ? 32.948 -10.987 18.606 1.00 0.00 75 LEU A CA 25
ATOM 30696 C C . LEU A 1 75 ? 32.247 -11.179 19.952 1.00 0.00 75 LEU A C 25
ATOM 30697 O O . LEU A 1 75 ? 32.381 -12.203 20.593 1.00 0.00 75 LEU A O 25
ATOM 30713 N N . GLN A 1 76 ? 31.499 -10.202 20.385 1.00 0.00 76 GLN A N 25
ATOM 30714 C CA . GLN A 1 76 ? 30.787 -10.325 21.688 1.00 0.00 76 GLN A CA 25
ATOM 30715 C C . GLN A 1 76 ? 31.797 -10.614 22.801 1.00 0.00 76 GLN A C 25
ATOM 30716 O O . GLN A 1 76 ? 32.990 -10.470 22.623 1.00 0.00 76 GLN A O 25
ATOM 30730 N N . ARG A 1 77 ? 31.326 -11.019 23.949 1.00 0.00 77 ARG A N 25
ATOM 30731 C CA . ARG A 1 77 ? 32.258 -11.317 25.073 1.00 0.00 77 ARG A CA 25
ATOM 30732 C C . ARG A 1 77 ? 32.757 -10.007 25.686 1.00 0.00 77 ARG A C 25
ATOM 30733 O O . ARG A 1 77 ? 32.169 -8.960 25.501 1.00 0.00 77 ARG A O 25
ATOM 30754 N N . ILE A 1 78 ? 33.840 -10.055 26.414 1.00 0.00 78 ILE A N 25
ATOM 30755 C CA . ILE A 1 78 ? 34.377 -8.812 27.036 1.00 0.00 78 ILE A CA 25
ATOM 30756 C C . ILE A 1 78 ? 35.872 -8.985 27.311 1.00 0.00 78 ILE A C 25
ATOM 30757 O O . ILE A 1 78 ? 36.228 -9.961 27.953 1.00 0.00 78 ILE A O 25
ATOM 30776 N N . MET A 1 1 ? -27.787 7.673 24.214 1.00 0.00 1 MET A N 26
ATOM 30777 C CA . MET A 1 1 ? -28.130 6.226 24.119 1.00 0.00 1 MET A CA 26
ATOM 30778 C C . MET A 1 1 ? -27.085 5.510 23.260 1.00 0.00 1 MET A C 26
ATOM 30779 O O . MET A 1 1 ? -27.394 4.595 22.523 1.00 0.00 1 MET A O 26
ATOM 30795 N N . SER A 1 2 ? -25.849 5.919 23.351 1.00 0.00 2 SER A N 26
ATOM 30796 C CA . SER A 1 2 ? -24.784 5.263 22.541 1.00 0.00 2 SER A CA 26
ATOM 30797 C C . SER A 1 2 ? -25.076 5.468 21.053 1.00 0.00 2 SER A C 26
ATOM 30798 O O . SER A 1 2 ? -25.972 6.200 20.681 1.00 0.00 2 SER A O 26
ATOM 30806 N N . ARG A 1 3 ? -24.327 4.827 20.197 1.00 0.00 3 ARG A N 26
ATOM 30807 C CA . ARG A 1 3 ? -24.564 4.986 18.735 1.00 0.00 3 ARG A CA 26
ATOM 30808 C C . ARG A 1 3 ? -26.030 4.682 18.421 1.00 0.00 3 ARG A C 26
ATOM 30809 O O . ARG A 1 3 ? -26.479 3.559 18.533 1.00 0.00 3 ARG A O 26
ATOM 30830 N N . SER A 1 4 ? -26.778 5.675 18.030 1.00 0.00 4 SER A N 26
ATOM 30831 C CA . SER A 1 4 ? -28.216 5.447 17.711 1.00 0.00 4 SER A CA 26
ATOM 30832 C C . SER A 1 4 ? -28.348 4.760 16.346 1.00 0.00 4 SER A C 26
ATOM 30833 O O . SER A 1 4 ? -29.000 3.742 16.232 1.00 0.00 4 SER A O 26
ATOM 30841 N N . PRO A 1 5 ? -27.726 5.340 15.351 1.00 0.00 5 PRO A N 26
ATOM 30842 C CA . PRO A 1 5 ? -27.762 4.807 13.978 1.00 0.00 5 PRO A CA 26
ATOM 30843 C C . PRO A 1 5 ? -26.792 3.630 13.836 1.00 0.00 5 PRO A C 26
ATOM 30844 O O . PRO A 1 5 ? -26.223 3.163 14.803 1.00 0.00 5 PRO A O 26
ATOM 30855 N N . ASP A 1 6 ? -26.600 3.148 12.639 1.00 0.00 6 ASP A N 26
ATOM 30856 C CA . ASP A 1 6 ? -25.669 2.002 12.437 1.00 0.00 6 ASP A CA 26
ATOM 30857 C C . ASP A 1 6 ? -24.744 2.297 11.254 1.00 0.00 6 ASP A C 26
ATOM 30858 O O . ASP A 1 6 ? -25.026 3.143 10.428 1.00 0.00 6 ASP A O 26
ATOM 30867 N N . ALA A 1 7 ? -23.641 1.604 11.166 1.00 0.00 7 ALA A N 26
ATOM 30868 C CA . ALA A 1 7 ? -22.697 1.843 10.038 1.00 0.00 7 ALA A CA 26
ATOM 30869 C C . ALA A 1 7 ? -23.093 0.972 8.844 1.00 0.00 7 ALA A C 26
ATOM 30870 O O . ALA A 1 7 ? -22.348 0.112 8.416 1.00 0.00 7 ALA A O 26
ATOM 30877 N N . LYS A 1 8 ? -24.262 1.184 8.303 1.00 0.00 8 LYS A N 26
ATOM 30878 C CA . LYS A 1 8 ? -24.706 0.369 7.138 1.00 0.00 8 LYS A CA 26
ATOM 30879 C C . LYS A 1 8 ? -24.113 0.949 5.851 1.00 0.00 8 LYS A C 26
ATOM 30880 O O . LYS A 1 8 ? -24.387 2.074 5.485 1.00 0.00 8 LYS A O 26
ATOM 30899 N N . GLU A 1 9 ? -23.305 0.191 5.159 1.00 0.00 9 GLU A N 26
ATOM 30900 C CA . GLU A 1 9 ? -22.706 0.709 3.895 1.00 0.00 9 GLU A CA 26
ATOM 30901 C C . GLU A 1 9 ? -21.534 -0.181 3.472 1.00 0.00 9 GLU A C 26
ATOM 30902 O O . GLU A 1 9 ? -20.939 -0.870 4.277 1.00 0.00 9 GLU A O 26
ATOM 30914 N N . ASP A 1 10 ? -21.198 -0.164 2.210 1.00 0.00 10 ASP A N 26
ATOM 30915 C CA . ASP A 1 10 ? -20.064 -1.000 1.722 1.00 0.00 10 ASP A CA 26
ATOM 30916 C C . ASP A 1 10 ? -19.112 -0.126 0.898 1.00 0.00 10 ASP A C 26
ATOM 30917 O O . ASP A 1 10 ? -19.349 0.113 -0.269 1.00 0.00 10 ASP A O 26
ATOM 30926 N N . PRO A 1 11 ? -18.062 0.330 1.534 1.00 0.00 11 PRO A N 26
ATOM 30927 C CA . PRO A 1 11 ? -17.054 1.190 0.887 1.00 0.00 11 PRO A CA 26
ATOM 30928 C C . PRO A 1 11 ? -16.120 0.362 -0.002 1.00 0.00 11 PRO A C 26
ATOM 30929 O O . PRO A 1 11 ? -16.380 -0.788 -0.295 1.00 0.00 11 PRO A O 26
ATOM 30940 N N . VAL A 1 12 ? -15.036 0.947 -0.435 1.00 0.00 12 VAL A N 26
ATOM 30941 C CA . VAL A 1 12 ? -14.081 0.209 -1.310 1.00 0.00 12 VAL A CA 26
ATOM 30942 C C . VAL A 1 12 ? -13.862 -1.204 -0.764 1.00 0.00 12 VAL A C 26
ATOM 30943 O O . VAL A 1 12 ? -14.039 -1.464 0.410 1.00 0.00 12 VAL A O 26
ATOM 30956 N N . GLU A 1 13 ? -13.473 -2.117 -1.611 1.00 0.00 13 GLU A N 26
ATOM 30957 C CA . GLU A 1 13 ? -13.238 -3.514 -1.150 1.00 0.00 13 GLU A CA 26
ATOM 30958 C C . GLU A 1 13 ? -11.831 -3.950 -1.564 1.00 0.00 13 GLU A C 26
ATOM 30959 O O . GLU A 1 13 ? -11.360 -3.621 -2.635 1.00 0.00 13 GLU A O 26
ATOM 30971 N N . CYS A 1 14 ? -11.150 -4.683 -0.726 1.00 0.00 14 CYS A N 26
ATOM 30972 C CA . CYS A 1 14 ? -9.773 -5.129 -1.081 1.00 0.00 14 CYS A CA 26
ATOM 30973 C C . CYS A 1 14 ? -9.803 -5.843 -2.440 1.00 0.00 14 CYS A C 26
ATOM 30974 O O . CYS A 1 14 ? -10.551 -6.783 -2.622 1.00 0.00 14 CYS A O 26
ATOM 30981 N N . PRO A 1 15 ? -8.992 -5.374 -3.357 1.00 0.00 15 PRO A N 26
ATOM 30982 C CA . PRO A 1 15 ? -8.909 -5.952 -4.710 1.00 0.00 15 PRO A CA 26
ATOM 30983 C C . PRO A 1 15 ? -8.038 -7.216 -4.711 1.00 0.00 15 PRO A C 26
ATOM 30984 O O . PRO A 1 15 ? -7.816 -7.818 -5.742 1.00 0.00 15 PRO A O 26
ATOM 30995 N N . LEU A 1 16 ? -7.533 -7.617 -3.574 1.00 0.00 16 LEU A N 26
ATOM 30996 C CA . LEU A 1 16 ? -6.668 -8.835 -3.543 1.00 0.00 16 LEU A CA 26
ATOM 30997 C C . LEU A 1 16 ? -7.339 -9.944 -2.726 1.00 0.00 16 LEU A C 26
ATOM 30998 O O . LEU A 1 16 ? -7.054 -11.112 -2.910 1.00 0.00 16 LEU A O 26
ATOM 31014 N N . CYS A 1 17 ? -8.217 -9.604 -1.821 1.00 0.00 17 CYS A N 26
ATOM 31015 C CA . CYS A 1 17 ? -8.878 -10.665 -1.005 1.00 0.00 17 CYS A CA 26
ATOM 31016 C C . CYS A 1 17 ? -10.365 -10.345 -0.832 1.00 0.00 17 CYS A C 26
ATOM 31017 O O . CYS A 1 17 ? -11.079 -11.036 -0.135 1.00 0.00 17 CYS A O 26
ATOM 31024 N N . MET A 1 18 ? -10.833 -9.305 -1.460 1.00 0.00 18 MET A N 26
ATOM 31025 C CA . MET A 1 18 ? -12.271 -8.941 -1.329 1.00 0.00 18 MET A CA 26
ATOM 31026 C C . MET A 1 18 ? -12.630 -8.784 0.151 1.00 0.00 18 MET A C 26
ATOM 31027 O O . MET A 1 18 ? -12.720 -9.749 0.884 1.00 0.00 18 MET A O 26
ATOM 31041 N N . GLU A 1 19 ? -12.838 -7.577 0.597 1.00 0.00 19 GLU A N 26
ATOM 31042 C CA . GLU A 1 19 ? -13.191 -7.363 2.029 1.00 0.00 19 GLU A CA 26
ATOM 31043 C C . GLU A 1 19 ? -13.662 -5.919 2.221 1.00 0.00 19 GLU A C 26
ATOM 31044 O O . GLU A 1 19 ? -13.518 -5.100 1.336 1.00 0.00 19 GLU A O 26
ATOM 31056 N N . PRO A 1 20 ? -14.208 -5.647 3.379 1.00 0.00 20 PRO A N 26
ATOM 31057 C CA . PRO A 1 20 ? -14.705 -4.306 3.722 1.00 0.00 20 PRO A CA 26
ATOM 31058 C C . PRO A 1 20 ? -13.531 -3.391 4.069 1.00 0.00 20 PRO A C 26
ATOM 31059 O O . PRO A 1 20 ? -12.862 -3.572 5.067 1.00 0.00 20 PRO A O 26
ATOM 31070 N N . LEU A 1 21 ? -13.267 -2.418 3.245 1.00 0.00 21 LEU A N 26
ATOM 31071 C CA . LEU A 1 21 ? -12.128 -1.499 3.513 1.00 0.00 21 LEU A CA 26
ATOM 31072 C C . LEU A 1 21 ? -12.619 -0.256 4.256 1.00 0.00 21 LEU A C 26
ATOM 31073 O O . LEU A 1 21 ? -13.162 0.657 3.667 1.00 0.00 21 LEU A O 26
ATOM 31089 N N . GLU A 1 22 ? -12.419 -0.207 5.545 1.00 0.00 22 GLU A N 26
ATOM 31090 C CA . GLU A 1 22 ? -12.862 0.987 6.317 1.00 0.00 22 GLU A CA 26
ATOM 31091 C C . GLU A 1 22 ? -12.102 2.211 5.807 1.00 0.00 22 GLU A C 26
ATOM 31092 O O . GLU A 1 22 ? -11.416 2.150 4.808 1.00 0.00 22 GLU A O 26
ATOM 31104 N N . ILE A 1 23 ? -12.212 3.320 6.479 1.00 0.00 23 ILE A N 26
ATOM 31105 C CA . ILE A 1 23 ? -11.487 4.536 6.015 1.00 0.00 23 ILE A CA 26
ATOM 31106 C C . ILE A 1 23 ? -9.987 4.369 6.269 1.00 0.00 23 ILE A C 26
ATOM 31107 O O . ILE A 1 23 ? -9.175 4.539 5.380 1.00 0.00 23 ILE A O 26
ATOM 31123 N N . ASP A 1 24 ? -9.614 4.040 7.473 1.00 0.00 24 ASP A N 26
ATOM 31124 C CA . ASP A 1 24 ? -8.169 3.865 7.791 1.00 0.00 24 ASP A CA 26
ATOM 31125 C C . ASP A 1 24 ? -7.579 2.736 6.939 1.00 0.00 24 ASP A C 26
ATOM 31126 O O . ASP A 1 24 ? -6.378 2.611 6.808 1.00 0.00 24 ASP A O 26
ATOM 31135 N N . ASP A 1 25 ? -8.409 1.911 6.367 1.00 0.00 25 ASP A N 26
ATOM 31136 C CA . ASP A 1 25 ? -7.885 0.790 5.534 1.00 0.00 25 ASP A CA 26
ATOM 31137 C C . ASP A 1 25 ? -7.882 1.195 4.059 1.00 0.00 25 ASP A C 26
ATOM 31138 O O . ASP A 1 25 ? -7.174 0.626 3.253 1.00 0.00 25 ASP A O 26
ATOM 31147 N N . ILE A 1 26 ? -8.665 2.173 3.697 1.00 0.00 26 ILE A N 26
ATOM 31148 C CA . ILE A 1 26 ? -8.702 2.611 2.273 1.00 0.00 26 ILE A CA 26
ATOM 31149 C C . ILE A 1 26 ? -7.479 3.488 1.985 1.00 0.00 26 ILE A C 26
ATOM 31150 O O . ILE A 1 26 ? -6.567 3.088 1.289 1.00 0.00 26 ILE A O 26
ATOM 31166 N N . ASN A 1 27 ? -7.451 4.678 2.518 1.00 0.00 27 ASN A N 26
ATOM 31167 C CA . ASN A 1 27 ? -6.284 5.574 2.278 1.00 0.00 27 ASN A CA 26
ATOM 31168 C C . ASN A 1 27 ? -4.998 4.859 2.698 1.00 0.00 27 ASN A C 26
ATOM 31169 O O . ASN A 1 27 ? -3.910 5.236 2.307 1.00 0.00 27 ASN A O 26
ATOM 31180 N N . PHE A 1 28 ? -5.110 3.828 3.491 1.00 0.00 28 PHE A N 26
ATOM 31181 C CA . PHE A 1 28 ? -3.891 3.091 3.933 1.00 0.00 28 PHE A CA 26
ATOM 31182 C C . PHE A 1 28 ? -3.411 2.175 2.805 1.00 0.00 28 PHE A C 26
ATOM 31183 O O . PHE A 1 28 ? -3.845 1.047 2.680 1.00 0.00 28 PHE A O 26
ATOM 31200 N N . PHE A 1 29 ? -2.511 2.647 1.986 1.00 0.00 29 PHE A N 26
ATOM 31201 C CA . PHE A 1 29 ? -2.002 1.796 0.874 1.00 0.00 29 PHE A CA 26
ATOM 31202 C C . PHE A 1 29 ? -0.533 1.459 1.131 1.00 0.00 29 PHE A C 26
ATOM 31203 O O . PHE A 1 29 ? 0.214 2.287 1.612 1.00 0.00 29 PHE A O 26
ATOM 31220 N N . PRO A 1 30 ? -0.158 0.254 0.791 1.00 0.00 30 PRO A N 26
ATOM 31221 C CA . PRO A 1 30 ? 1.224 -0.218 0.964 1.00 0.00 30 PRO A CA 26
ATOM 31222 C C . PRO A 1 30 ? 2.105 0.354 -0.146 1.00 0.00 30 PRO A C 26
ATOM 31223 O O . PRO A 1 30 ? 3.317 0.292 -0.088 1.00 0.00 30 PRO A O 26
ATOM 31234 N N . CYS A 1 31 ? 1.500 0.913 -1.159 1.00 0.00 31 CYS A N 26
ATOM 31235 C CA . CYS A 1 31 ? 2.293 1.491 -2.278 1.00 0.00 31 CYS A CA 26
ATOM 31236 C C . CYS A 1 31 ? 1.809 2.915 -2.569 1.00 0.00 31 CYS A C 26
ATOM 31237 O O . CYS A 1 31 ? 0.739 3.314 -2.156 1.00 0.00 31 CYS A O 26
ATOM 31244 N N . THR A 1 32 ? 2.595 3.689 -3.268 1.00 0.00 32 THR A N 26
ATOM 31245 C CA . THR A 1 32 ? 2.185 5.089 -3.574 1.00 0.00 32 THR A CA 26
ATOM 31246 C C . THR A 1 32 ? 1.414 5.145 -4.899 1.00 0.00 32 THR A C 26
ATOM 31247 O O . THR A 1 32 ? 0.747 6.118 -5.191 1.00 0.00 32 THR A O 26
ATOM 31258 N N . CYS A 1 33 ? 1.497 4.122 -5.709 1.00 0.00 33 CYS A N 26
ATOM 31259 C CA . CYS A 1 33 ? 0.761 4.157 -7.007 1.00 0.00 33 CYS A CA 26
ATOM 31260 C C . CYS A 1 33 ? -0.736 4.337 -6.742 1.00 0.00 33 CYS A C 26
ATOM 31261 O O . CYS A 1 33 ? -1.417 5.049 -7.453 1.00 0.00 33 CYS A O 26
ATOM 31268 N N . GLY A 1 34 ? -1.255 3.713 -5.718 1.00 0.00 34 GLY A N 26
ATOM 31269 C CA . GLY A 1 34 ? -2.706 3.873 -5.411 1.00 0.00 34 GLY A CA 26
ATOM 31270 C C . GLY A 1 34 ? -3.390 2.508 -5.347 1.00 0.00 34 GLY A C 26
ATOM 31271 O O . GLY A 1 34 ? -4.599 2.409 -5.422 1.00 0.00 34 GLY A O 26
ATOM 31275 N N . TYR A 1 35 ? -2.639 1.452 -5.195 1.00 0.00 35 TYR A N 26
ATOM 31276 C CA . TYR A 1 35 ? -3.272 0.107 -5.111 1.00 0.00 35 TYR A CA 26
ATOM 31277 C C . TYR A 1 35 ? -3.640 -0.173 -3.655 1.00 0.00 35 TYR A C 26
ATOM 31278 O O . TYR A 1 35 ? -3.374 -1.233 -3.124 1.00 0.00 35 TYR A O 26
ATOM 31296 N N . GLN A 1 36 ? -4.245 0.783 -3.006 1.00 0.00 36 GLN A N 26
ATOM 31297 C CA . GLN A 1 36 ? -4.631 0.595 -1.574 1.00 0.00 36 GLN A CA 26
ATOM 31298 C C . GLN A 1 36 ? -5.238 -0.797 -1.387 1.00 0.00 36 GLN A C 26
ATOM 31299 O O . GLN A 1 36 ? -5.946 -1.298 -2.238 1.00 0.00 36 GLN A O 26
ATOM 31313 N N . ILE A 1 37 ? -4.966 -1.425 -0.274 1.00 0.00 37 ILE A N 26
ATOM 31314 C CA . ILE A 1 37 ? -5.526 -2.782 -0.026 1.00 0.00 37 ILE A CA 26
ATOM 31315 C C . ILE A 1 37 ? -5.950 -2.894 1.440 1.00 0.00 37 ILE A C 26
ATOM 31316 O O . ILE A 1 37 ? -6.020 -1.911 2.151 1.00 0.00 37 ILE A O 26
ATOM 31332 N N . CYS A 1 38 ? -6.234 -4.082 1.899 1.00 0.00 38 CYS A N 26
ATOM 31333 C CA . CYS A 1 38 ? -6.651 -4.248 3.319 1.00 0.00 38 CYS A CA 26
ATOM 31334 C C . CYS A 1 38 ? -5.410 -4.497 4.186 1.00 0.00 38 CYS A C 26
ATOM 31335 O O . CYS A 1 38 ? -4.291 -4.361 3.734 1.00 0.00 38 CYS A O 26
ATOM 31342 N N . ARG A 1 39 ? -5.598 -4.856 5.427 1.00 0.00 39 ARG A N 26
ATOM 31343 C CA . ARG A 1 39 ? -4.425 -5.107 6.315 1.00 0.00 39 ARG A CA 26
ATOM 31344 C C . ARG A 1 39 ? -4.019 -6.584 6.238 1.00 0.00 39 ARG A C 26
ATOM 31345 O O . ARG A 1 39 ? -2.854 -6.910 6.121 1.00 0.00 39 ARG A O 26
ATOM 31366 N N . PHE A 1 40 ? -4.968 -7.478 6.304 1.00 0.00 40 PHE A N 26
ATOM 31367 C CA . PHE A 1 40 ? -4.634 -8.931 6.238 1.00 0.00 40 PHE A CA 26
ATOM 31368 C C . PHE A 1 40 ? -3.843 -9.221 4.959 1.00 0.00 40 PHE A C 26
ATOM 31369 O O . PHE A 1 40 ? -3.207 -10.248 4.831 1.00 0.00 40 PHE A O 26
ATOM 31386 N N . CYS A 1 41 ? -3.880 -8.326 4.009 1.00 0.00 41 CYS A N 26
ATOM 31387 C CA . CYS A 1 41 ? -3.131 -8.552 2.741 1.00 0.00 41 CYS A CA 26
ATOM 31388 C C . CYS A 1 41 ? -1.713 -7.995 2.881 1.00 0.00 41 CYS A C 26
ATOM 31389 O O . CYS A 1 41 ? -0.747 -8.637 2.522 1.00 0.00 41 CYS A O 26
ATOM 31396 N N . TRP A 1 42 ? -1.579 -6.807 3.406 1.00 0.00 42 TRP A N 26
ATOM 31397 C CA . TRP A 1 42 ? -0.221 -6.216 3.572 1.00 0.00 42 TRP A CA 26
ATOM 31398 C C . TRP A 1 42 ? 0.523 -6.962 4.682 1.00 0.00 42 TRP A C 26
ATOM 31399 O O . TRP A 1 42 ? 1.717 -6.811 4.854 1.00 0.00 42 TRP A O 26
ATOM 31420 N N . HIS A 1 43 ? -0.175 -7.763 5.439 1.00 0.00 43 HIS A N 26
ATOM 31421 C CA . HIS A 1 43 ? 0.489 -8.516 6.540 1.00 0.00 43 HIS A CA 26
ATOM 31422 C C . HIS A 1 43 ? 1.179 -9.758 5.969 1.00 0.00 43 HIS A C 26
ATOM 31423 O O . HIS A 1 43 ? 1.810 -10.510 6.684 1.00 0.00 43 HIS A O 26
ATOM 31437 N N . ARG A 1 44 ? 1.063 -9.980 4.689 1.00 0.00 44 ARG A N 26
ATOM 31438 C CA . ARG A 1 44 ? 1.713 -11.175 4.081 1.00 0.00 44 ARG A CA 26
ATOM 31439 C C . ARG A 1 44 ? 2.738 -10.724 3.038 1.00 0.00 44 ARG A C 26
ATOM 31440 O O . ARG A 1 44 ? 3.756 -11.358 2.840 1.00 0.00 44 ARG A O 26
ATOM 31461 N N . ILE A 1 45 ? 2.477 -9.635 2.368 1.00 0.00 45 ILE A N 26
ATOM 31462 C CA . ILE A 1 45 ? 3.435 -9.145 1.337 1.00 0.00 45 ILE A CA 26
ATOM 31463 C C . ILE A 1 45 ? 4.693 -8.602 2.023 1.00 0.00 45 ILE A C 26
ATOM 31464 O O . ILE A 1 45 ? 5.801 -8.823 1.576 1.00 0.00 45 ILE A O 26
ATOM 31480 N N . ARG A 1 46 ? 4.533 -7.891 3.106 1.00 0.00 46 ARG A N 26
ATOM 31481 C CA . ARG A 1 46 ? 5.722 -7.339 3.815 1.00 0.00 46 ARG A CA 26
ATOM 31482 C C . ARG A 1 46 ? 6.300 -8.401 4.756 1.00 0.00 46 ARG A C 26
ATOM 31483 O O . ARG A 1 46 ? 7.197 -8.135 5.530 1.00 0.00 46 ARG A O 26
ATOM 31504 N N . THR A 1 47 ? 5.794 -9.604 4.695 1.00 0.00 47 THR A N 26
ATOM 31505 C CA . THR A 1 47 ? 6.317 -10.678 5.590 1.00 0.00 47 THR A CA 26
ATOM 31506 C C . THR A 1 47 ? 6.567 -11.947 4.774 1.00 0.00 47 THR A C 26
ATOM 31507 O O . THR A 1 47 ? 7.693 -12.296 4.480 1.00 0.00 47 THR A O 26
ATOM 31518 N N . ASP A 1 48 ? 5.525 -12.642 4.409 1.00 0.00 48 ASP A N 26
ATOM 31519 C CA . ASP A 1 48 ? 5.703 -13.889 3.613 1.00 0.00 48 ASP A CA 26
ATOM 31520 C C . ASP A 1 48 ? 6.698 -13.632 2.480 1.00 0.00 48 ASP A C 26
ATOM 31521 O O . ASP A 1 48 ? 7.566 -14.438 2.207 1.00 0.00 48 ASP A O 26
ATOM 31530 N N . GLU A 1 49 ? 6.580 -12.515 1.818 1.00 0.00 49 GLU A N 26
ATOM 31531 C CA . GLU A 1 49 ? 7.520 -12.204 0.705 1.00 0.00 49 GLU A CA 26
ATOM 31532 C C . GLU A 1 49 ? 8.372 -10.989 1.084 1.00 0.00 49 GLU A C 26
ATOM 31533 O O . GLU A 1 49 ? 8.705 -10.790 2.236 1.00 0.00 49 GLU A O 26
ATOM 31545 N N . ASN A 1 50 ? 8.732 -10.177 0.129 1.00 0.00 50 ASN A N 26
ATOM 31546 C CA . ASN A 1 50 ? 9.566 -8.981 0.438 1.00 0.00 50 ASN A CA 26
ATOM 31547 C C . ASN A 1 50 ? 8.665 -7.818 0.859 1.00 0.00 50 ASN A C 26
ATOM 31548 O O . ASN A 1 50 ? 8.937 -7.125 1.819 1.00 0.00 50 ASN A O 26
ATOM 31559 N N . GLY A 1 51 ? 7.596 -7.596 0.147 1.00 0.00 51 GLY A N 26
ATOM 31560 C CA . GLY A 1 51 ? 6.682 -6.473 0.503 1.00 0.00 51 GLY A CA 26
ATOM 31561 C C . GLY A 1 51 ? 6.598 -5.499 -0.673 1.00 0.00 51 GLY A C 26
ATOM 31562 O O . GLY A 1 51 ? 6.631 -4.295 -0.503 1.00 0.00 51 GLY A O 26
ATOM 31566 N N . LEU A 1 52 ? 6.498 -6.013 -1.868 1.00 0.00 52 LEU A N 26
ATOM 31567 C CA . LEU A 1 52 ? 6.421 -5.122 -3.057 1.00 0.00 52 LEU A CA 26
ATOM 31568 C C . LEU A 1 52 ? 4.958 -4.873 -3.425 1.00 0.00 52 LEU A C 26
ATOM 31569 O O . LEU A 1 52 ? 4.051 -5.407 -2.820 1.00 0.00 52 LEU A O 26
ATOM 31585 N N . CYS A 1 53 ? 4.734 -4.065 -4.419 1.00 0.00 53 CYS A N 26
ATOM 31586 C CA . CYS A 1 53 ? 3.341 -3.765 -4.857 1.00 0.00 53 CYS A CA 26
ATOM 31587 C C . CYS A 1 53 ? 2.923 -4.771 -5.940 1.00 0.00 53 CYS A C 26
ATOM 31588 O O . CYS A 1 53 ? 3.583 -4.886 -6.954 1.00 0.00 53 CYS A O 26
ATOM 31595 N N . PRO A 1 54 ? 1.845 -5.477 -5.696 1.00 0.00 54 PRO A N 26
ATOM 31596 C CA . PRO A 1 54 ? 1.329 -6.486 -6.640 1.00 0.00 54 PRO A CA 26
ATOM 31597 C C . PRO A 1 54 ? 0.529 -5.825 -7.770 1.00 0.00 54 PRO A C 26
ATOM 31598 O O . PRO A 1 54 ? -0.180 -6.485 -8.503 1.00 0.00 54 PRO A O 26
ATOM 31609 N N . ALA A 1 55 ? 0.628 -4.531 -7.917 1.00 0.00 55 ALA A N 26
ATOM 31610 C CA . ALA A 1 55 ? -0.139 -3.852 -9.000 1.00 0.00 55 ALA A CA 26
ATOM 31611 C C . ALA A 1 55 ? 0.814 -3.071 -9.908 1.00 0.00 55 ALA A C 26
ATOM 31612 O O . ALA A 1 55 ? 0.661 -3.055 -11.113 1.00 0.00 55 ALA A O 26
ATOM 31619 N N . CYS A 1 56 ? 1.793 -2.417 -9.345 1.00 0.00 56 CYS A N 26
ATOM 31620 C CA . CYS A 1 56 ? 2.744 -1.637 -10.187 1.00 0.00 56 CYS A CA 26
ATOM 31621 C C . CYS A 1 56 ? 4.170 -2.166 -9.986 1.00 0.00 56 CYS A C 26
ATOM 31622 O O . CYS A 1 56 ? 5.078 -1.827 -10.719 1.00 0.00 56 CYS A O 26
ATOM 31629 N N . ARG A 1 57 ? 4.369 -2.996 -8.997 1.00 0.00 57 ARG A N 26
ATOM 31630 C CA . ARG A 1 57 ? 5.731 -3.553 -8.744 1.00 0.00 57 ARG A CA 26
ATOM 31631 C C . ARG A 1 57 ? 6.638 -2.469 -8.158 1.00 0.00 57 ARG A C 26
ATOM 31632 O O . ARG A 1 57 ? 7.486 -1.919 -8.833 1.00 0.00 57 ARG A O 26
ATOM 31653 N N . LYS A 1 58 ? 6.469 -2.167 -6.903 1.00 0.00 58 LYS A N 26
ATOM 31654 C CA . LYS A 1 58 ? 7.319 -1.133 -6.251 1.00 0.00 58 LYS A CA 26
ATOM 31655 C C . LYS A 1 58 ? 7.380 -1.426 -4.750 1.00 0.00 58 LYS A C 26
ATOM 31656 O O . LYS A 1 58 ? 6.453 -1.976 -4.192 1.00 0.00 58 LYS A O 26
ATOM 31675 N N . PRO A 1 59 ? 8.472 -1.059 -4.137 1.00 0.00 59 PRO A N 26
ATOM 31676 C CA . PRO A 1 59 ? 8.678 -1.288 -2.699 1.00 0.00 59 PRO A CA 26
ATOM 31677 C C . PRO A 1 59 ? 7.829 -0.319 -1.869 1.00 0.00 59 PRO A C 26
ATOM 31678 O O . PRO A 1 59 ? 7.950 0.885 -1.980 1.00 0.00 59 PRO A O 26
ATOM 31689 N N . TYR A 1 60 ? 6.966 -0.846 -1.040 1.00 0.00 60 TYR A N 26
ATOM 31690 C CA . TYR A 1 60 ? 6.097 0.028 -0.198 1.00 0.00 60 TYR A CA 26
ATOM 31691 C C . TYR A 1 60 ? 6.917 1.197 0.352 1.00 0.00 60 TYR A C 26
ATOM 31692 O O . TYR A 1 60 ? 8.102 1.064 0.586 1.00 0.00 60 TYR A O 26
ATOM 31710 N N . PRO A 1 61 ? 6.257 2.313 0.545 1.00 0.00 61 PRO A N 26
ATOM 31711 C CA . PRO A 1 61 ? 6.896 3.531 1.071 1.00 0.00 61 PRO A CA 26
ATOM 31712 C C . PRO A 1 61 ? 7.014 3.459 2.600 1.00 0.00 61 PRO A C 26
ATOM 31713 O O . PRO A 1 61 ? 6.775 4.428 3.294 1.00 0.00 61 PRO A O 26
ATOM 31724 N N . GLU A 1 62 ? 7.374 2.321 3.129 1.00 0.00 62 GLU A N 26
ATOM 31725 C CA . GLU A 1 62 ? 7.500 2.195 4.610 1.00 0.00 62 GLU A CA 26
ATOM 31726 C C . GLU A 1 62 ? 8.978 2.215 5.001 1.00 0.00 62 GLU A C 26
ATOM 31727 O O . GLU A 1 62 ? 9.599 1.185 5.174 1.00 0.00 62 GLU A O 26
ATOM 31739 N N . ASP A 1 63 ? 9.547 3.381 5.143 1.00 0.00 63 ASP A N 26
ATOM 31740 C CA . ASP A 1 63 ? 10.986 3.470 5.524 1.00 0.00 63 ASP A CA 26
ATOM 31741 C C . ASP A 1 63 ? 11.175 4.608 6.535 1.00 0.00 63 ASP A C 26
ATOM 31742 O O . ASP A 1 63 ? 11.170 5.765 6.165 1.00 0.00 63 ASP A O 26
ATOM 31751 N N . PRO A 1 64 ? 11.337 4.247 7.784 1.00 0.00 64 PRO A N 26
ATOM 31752 C CA . PRO A 1 64 ? 11.531 5.223 8.871 1.00 0.00 64 PRO A CA 26
ATOM 31753 C C . PRO A 1 64 ? 12.966 5.759 8.863 1.00 0.00 64 PRO A C 26
ATOM 31754 O O . PRO A 1 64 ? 13.362 6.513 9.731 1.00 0.00 64 PRO A O 26
ATOM 31765 N N . ALA A 1 65 ? 13.748 5.380 7.890 1.00 0.00 65 ALA A N 26
ATOM 31766 C CA . ALA A 1 65 ? 15.154 5.871 7.828 1.00 0.00 65 ALA A CA 26
ATOM 31767 C C . ALA A 1 65 ? 15.975 5.205 8.934 1.00 0.00 65 ALA A C 26
ATOM 31768 O O . ALA A 1 65 ? 16.647 5.863 9.703 1.00 0.00 65 ALA A O 26
ATOM 31775 N N . VAL A 1 66 ? 15.926 3.903 9.020 1.00 0.00 66 VAL A N 26
ATOM 31776 C CA . VAL A 1 66 ? 16.705 3.197 10.076 1.00 0.00 66 VAL A CA 26
ATOM 31777 C C . VAL A 1 66 ? 17.277 1.898 9.504 1.00 0.00 66 VAL A C 26
ATOM 31778 O O . VAL A 1 66 ? 18.473 1.683 9.504 1.00 0.00 66 VAL A O 26
ATOM 31791 N N . TYR A 1 67 ? 16.434 1.029 9.017 1.00 0.00 67 TYR A N 26
ATOM 31792 C CA . TYR A 1 67 ? 16.932 -0.255 8.446 1.00 0.00 67 TYR A CA 26
ATOM 31793 C C . TYR A 1 67 ? 16.644 -0.294 6.943 1.00 0.00 67 TYR A C 26
ATOM 31794 O O . TYR A 1 67 ? 15.505 -0.264 6.518 1.00 0.00 67 TYR A O 26
ATOM 31812 N N . LYS A 1 68 ? 17.668 -0.361 6.134 1.00 0.00 68 LYS A N 26
ATOM 31813 C CA . LYS A 1 68 ? 17.456 -0.404 4.658 1.00 0.00 68 LYS A CA 26
ATOM 31814 C C . LYS A 1 68 ? 18.776 -0.106 3.937 1.00 0.00 68 LYS A C 26
ATOM 31815 O O . LYS A 1 68 ? 19.195 -0.862 3.083 1.00 0.00 68 LYS A O 26
ATOM 31834 N N . PRO A 1 69 ? 19.393 0.993 4.299 1.00 0.00 69 PRO A N 26
ATOM 31835 C CA . PRO A 1 69 ? 20.669 1.421 3.698 1.00 0.00 69 PRO A CA 26
ATOM 31836 C C . PRO A 1 69 ? 21.836 0.625 4.292 1.00 0.00 69 PRO A C 26
ATOM 31837 O O . PRO A 1 69 ? 22.457 -0.176 3.622 1.00 0.00 69 PRO A O 26
ATOM 31848 N N . LEU A 1 70 ? 22.138 0.841 5.543 1.00 0.00 70 LEU A N 26
ATOM 31849 C CA . LEU A 1 70 ? 23.264 0.099 6.176 1.00 0.00 70 LEU A CA 26
ATOM 31850 C C . LEU A 1 70 ? 24.562 0.407 5.430 1.00 0.00 70 LEU A C 26
ATOM 31851 O O . LEU A 1 70 ? 25.502 -0.363 5.451 1.00 0.00 70 LEU A O 26
ATOM 31867 N N . SER A 1 71 ? 24.621 1.531 4.772 1.00 0.00 71 SER A N 26
ATOM 31868 C CA . SER A 1 71 ? 25.856 1.897 4.023 1.00 0.00 71 SER A CA 26
ATOM 31869 C C . SER A 1 71 ? 26.281 0.725 3.134 1.00 0.00 71 SER A C 26
ATOM 31870 O O . SER A 1 71 ? 25.864 0.613 1.999 1.00 0.00 71 SER A O 26
ATOM 31878 N N . GLN A 1 72 ? 27.109 -0.149 3.640 1.00 0.00 72 GLN A N 26
ATOM 31879 C CA . GLN A 1 72 ? 27.558 -1.310 2.822 1.00 0.00 72 GLN A CA 26
ATOM 31880 C C . GLN A 1 72 ? 27.192 -2.612 3.539 1.00 0.00 72 GLN A C 26
ATOM 31881 O O . GLN A 1 72 ? 27.430 -2.769 4.720 1.00 0.00 72 GLN A O 26
ATOM 31895 N N . GLU A 1 73 ? 26.616 -3.547 2.833 1.00 0.00 73 GLU A N 26
ATOM 31896 C CA . GLU A 1 73 ? 26.235 -4.837 3.476 1.00 0.00 73 GLU A CA 26
ATOM 31897 C C . GLU A 1 73 ? 26.303 -5.966 2.445 1.00 0.00 73 GLU A C 26
ATOM 31898 O O . GLU A 1 73 ? 25.491 -6.870 2.447 1.00 0.00 73 GLU A O 26
ATOM 31910 N N . GLU A 1 74 ? 27.264 -5.921 1.564 1.00 0.00 74 GLU A N 26
ATOM 31911 C CA . GLU A 1 74 ? 27.380 -6.994 0.537 1.00 0.00 74 GLU A CA 26
ATOM 31912 C C . GLU A 1 74 ? 28.433 -8.013 0.979 1.00 0.00 74 GLU A C 26
ATOM 31913 O O . GLU A 1 74 ? 29.301 -7.718 1.778 1.00 0.00 74 GLU A O 26
ATOM 31925 N N . LEU A 1 75 ? 28.367 -9.212 0.465 1.00 0.00 75 LEU A N 26
ATOM 31926 C CA . LEU A 1 75 ? 29.364 -10.250 0.854 1.00 0.00 75 LEU A CA 26
ATOM 31927 C C . LEU A 1 75 ? 29.338 -11.387 -0.169 1.00 0.00 75 LEU A C 26
ATOM 31928 O O . LEU A 1 75 ? 28.309 -11.705 -0.732 1.00 0.00 75 LEU A O 26
ATOM 31944 N N . GLN A 1 76 ? 30.462 -12.002 -0.414 1.00 0.00 76 GLN A N 26
ATOM 31945 C CA . GLN A 1 76 ? 30.501 -13.117 -1.402 1.00 0.00 76 GLN A CA 26
ATOM 31946 C C . GLN A 1 76 ? 31.511 -14.172 -0.943 1.00 0.00 76 GLN A C 26
ATOM 31947 O O . GLN A 1 76 ? 32.035 -14.929 -1.736 1.00 0.00 76 GLN A O 26
ATOM 31961 N N . ARG A 1 77 ? 31.791 -14.225 0.331 1.00 0.00 77 ARG A N 26
ATOM 31962 C CA . ARG A 1 77 ? 32.768 -15.230 0.836 1.00 0.00 77 ARG A CA 26
ATOM 31963 C C . ARG A 1 77 ? 32.080 -16.160 1.837 1.00 0.00 77 ARG A C 26
ATOM 31964 O O . ARG A 1 77 ? 32.334 -17.347 1.872 1.00 0.00 77 ARG A O 26
ATOM 31985 N N . ILE A 1 78 ? 31.210 -15.629 2.651 1.00 0.00 78 ILE A N 26
ATOM 31986 C CA . ILE A 1 78 ? 30.508 -16.483 3.650 1.00 0.00 78 ILE A CA 26
ATOM 31987 C C . ILE A 1 78 ? 28.995 -16.347 3.467 1.00 0.00 78 ILE A C 26
ATOM 31988 O O . ILE A 1 78 ? 28.491 -16.851 2.477 1.00 0.00 78 ILE A O 26
ATOM 32007 N N . MET A 1 1 ? -28.721 1.425 4.799 1.00 0.00 1 MET A N 27
ATOM 32008 C CA . MET A 1 1 ? -28.312 1.051 6.183 1.00 0.00 1 MET A CA 27
ATOM 32009 C C . MET A 1 1 ? -28.776 -0.375 6.485 1.00 0.00 1 MET A C 27
ATOM 32010 O O . MET A 1 1 ? -29.557 -0.607 7.387 1.00 0.00 1 MET A O 27
ATOM 32026 N N . SER A 1 2 ? -28.302 -1.334 5.738 1.00 0.00 2 SER A N 27
ATOM 32027 C CA . SER A 1 2 ? -28.716 -2.744 5.983 1.00 0.00 2 SER A CA 27
ATOM 32028 C C . SER A 1 2 ? -27.765 -3.388 6.996 1.00 0.00 2 SER A C 27
ATOM 32029 O O . SER A 1 2 ? -28.012 -4.468 7.493 1.00 0.00 2 SER A O 27
ATOM 32037 N N . ARG A 1 3 ? -26.680 -2.731 7.305 1.00 0.00 3 ARG A N 27
ATOM 32038 C CA . ARG A 1 3 ? -25.714 -3.307 8.283 1.00 0.00 3 ARG A CA 27
ATOM 32039 C C . ARG A 1 3 ? -24.559 -2.326 8.497 1.00 0.00 3 ARG A C 27
ATOM 32040 O O . ARG A 1 3 ? -24.377 -1.792 9.573 1.00 0.00 3 ARG A O 27
ATOM 32061 N N . SER A 1 4 ? -23.777 -2.083 7.481 1.00 0.00 4 SER A N 27
ATOM 32062 C CA . SER A 1 4 ? -22.636 -1.134 7.628 1.00 0.00 4 SER A CA 27
ATOM 32063 C C . SER A 1 4 ? -22.723 -0.056 6.544 1.00 0.00 4 SER A C 27
ATOM 32064 O O . SER A 1 4 ? -23.408 -0.228 5.555 1.00 0.00 4 SER A O 27
ATOM 32072 N N . PRO A 1 5 ? -22.021 1.027 6.765 1.00 0.00 5 PRO A N 27
ATOM 32073 C CA . PRO A 1 5 ? -21.992 2.160 5.823 1.00 0.00 5 PRO A CA 27
ATOM 32074 C C . PRO A 1 5 ? -21.079 1.840 4.636 1.00 0.00 5 PRO A C 27
ATOM 32075 O O . PRO A 1 5 ? -20.740 0.698 4.392 1.00 0.00 5 PRO A O 27
ATOM 32086 N N . ASP A 1 6 ? -20.678 2.835 3.894 1.00 0.00 6 ASP A N 27
ATOM 32087 C CA . ASP A 1 6 ? -19.790 2.579 2.725 1.00 0.00 6 ASP A CA 27
ATOM 32088 C C . ASP A 1 6 ? -20.480 1.603 1.771 1.00 0.00 6 ASP A C 27
ATOM 32089 O O . ASP A 1 6 ? -20.283 0.405 1.842 1.00 0.00 6 ASP A O 27
ATOM 32098 N N . ALA A 1 7 ? -21.290 2.103 0.879 1.00 0.00 7 ALA A N 27
ATOM 32099 C CA . ALA A 1 7 ? -21.994 1.205 -0.078 1.00 0.00 7 ALA A CA 27
ATOM 32100 C C . ALA A 1 7 ? -22.949 2.032 -0.942 1.00 0.00 7 ALA A C 27
ATOM 32101 O O . ALA A 1 7 ? -24.093 1.674 -1.137 1.00 0.00 7 ALA A O 27
ATOM 32108 N N . LYS A 1 8 ? -22.486 3.137 -1.460 1.00 0.00 8 LYS A N 27
ATOM 32109 C CA . LYS A 1 8 ? -23.366 3.988 -2.309 1.00 0.00 8 LYS A CA 27
ATOM 32110 C C . LYS A 1 8 ? -22.503 4.899 -3.189 1.00 0.00 8 LYS A C 27
ATOM 32111 O O . LYS A 1 8 ? -22.831 5.165 -4.330 1.00 0.00 8 LYS A O 27
ATOM 32130 N N . GLU A 1 9 ? -21.405 5.380 -2.671 1.00 0.00 9 GLU A N 27
ATOM 32131 C CA . GLU A 1 9 ? -20.526 6.271 -3.479 1.00 0.00 9 GLU A CA 27
ATOM 32132 C C . GLU A 1 9 ? -19.060 5.907 -3.231 1.00 0.00 9 GLU A C 27
ATOM 32133 O O . GLU A 1 9 ? -18.538 6.097 -2.151 1.00 0.00 9 GLU A O 27
ATOM 32145 N N . ASP A 1 10 ? -18.391 5.385 -4.224 1.00 0.00 10 ASP A N 27
ATOM 32146 C CA . ASP A 1 10 ? -16.959 5.009 -4.045 1.00 0.00 10 ASP A CA 27
ATOM 32147 C C . ASP A 1 10 ? -16.858 3.753 -3.174 1.00 0.00 10 ASP A C 27
ATOM 32148 O O . ASP A 1 10 ? -16.617 3.843 -1.986 1.00 0.00 10 ASP A O 27
ATOM 32157 N N . PRO A 1 11 ? -17.043 2.617 -3.797 1.00 0.00 11 PRO A N 27
ATOM 32158 C CA . PRO A 1 11 ? -16.978 1.313 -3.113 1.00 0.00 11 PRO A CA 27
ATOM 32159 C C . PRO A 1 11 ? -15.520 0.892 -2.896 1.00 0.00 11 PRO A C 27
ATOM 32160 O O . PRO A 1 11 ? -14.859 0.418 -3.798 1.00 0.00 11 PRO A O 27
ATOM 32171 N N . VAL A 1 12 ? -15.016 1.056 -1.703 1.00 0.00 12 VAL A N 27
ATOM 32172 C CA . VAL A 1 12 ? -13.606 0.659 -1.427 1.00 0.00 12 VAL A CA 27
ATOM 32173 C C . VAL A 1 12 ? -13.594 -0.742 -0.813 1.00 0.00 12 VAL A C 27
ATOM 32174 O O . VAL A 1 12 ? -13.772 -0.909 0.378 1.00 0.00 12 VAL A O 27
ATOM 32187 N N . GLU A 1 13 ? -13.396 -1.753 -1.615 1.00 0.00 13 GLU A N 27
ATOM 32188 C CA . GLU A 1 13 ? -13.388 -3.142 -1.074 1.00 0.00 13 GLU A CA 27
ATOM 32189 C C . GLU A 1 13 ? -12.160 -3.896 -1.593 1.00 0.00 13 GLU A C 27
ATOM 32190 O O . GLU A 1 13 ? -11.983 -4.064 -2.783 1.00 0.00 13 GLU A O 27
ATOM 32202 N N . CYS A 1 14 ? -11.317 -4.360 -0.708 1.00 0.00 14 CYS A N 27
ATOM 32203 C CA . CYS A 1 14 ? -10.109 -5.110 -1.152 1.00 0.00 14 CYS A CA 27
ATOM 32204 C C . CYS A 1 14 ? -10.511 -6.102 -2.251 1.00 0.00 14 CYS A C 27
ATOM 32205 O O . CYS A 1 14 ? -11.094 -7.126 -1.967 1.00 0.00 14 CYS A O 27
ATOM 32212 N N . PRO A 1 15 ? -10.193 -5.765 -3.476 1.00 0.00 15 PRO A N 27
ATOM 32213 C CA . PRO A 1 15 ? -10.516 -6.611 -4.639 1.00 0.00 15 PRO A CA 27
ATOM 32214 C C . PRO A 1 15 ? -9.505 -7.755 -4.763 1.00 0.00 15 PRO A C 27
ATOM 32215 O O . PRO A 1 15 ? -9.605 -8.593 -5.638 1.00 0.00 15 PRO A O 27
ATOM 32226 N N . LEU A 1 16 ? -8.528 -7.789 -3.900 1.00 0.00 16 LEU A N 27
ATOM 32227 C CA . LEU A 1 16 ? -7.507 -8.870 -3.970 1.00 0.00 16 LEU A CA 27
ATOM 32228 C C . LEU A 1 16 ? -7.897 -10.010 -3.025 1.00 0.00 16 LEU A C 27
ATOM 32229 O O . LEU A 1 16 ? -7.514 -11.147 -3.218 1.00 0.00 16 LEU A O 27
ATOM 32245 N N . CYS A 1 17 ? -8.658 -9.716 -2.006 1.00 0.00 17 CYS A N 27
ATOM 32246 C CA . CYS A 1 17 ? -9.072 -10.788 -1.054 1.00 0.00 17 CYS A CA 27
ATOM 32247 C C . CYS A 1 17 ? -10.564 -10.639 -0.736 1.00 0.00 17 CYS A C 27
ATOM 32248 O O . CYS A 1 17 ? -11.106 -11.340 0.095 1.00 0.00 17 CYS A O 27
ATOM 32255 N N . MET A 1 18 ? -11.226 -9.724 -1.386 1.00 0.00 18 MET A N 27
ATOM 32256 C CA . MET A 1 18 ? -12.675 -9.519 -1.123 1.00 0.00 18 MET A CA 27
ATOM 32257 C C . MET A 1 18 ? -12.886 -9.189 0.357 1.00 0.00 18 MET A C 27
ATOM 32258 O O . MET A 1 18 ? -12.852 -10.056 1.207 1.00 0.00 18 MET A O 27
ATOM 32272 N N . GLU A 1 19 ? -13.105 -7.940 0.673 1.00 0.00 19 GLU A N 27
ATOM 32273 C CA . GLU A 1 19 ? -13.318 -7.556 2.097 1.00 0.00 19 GLU A CA 27
ATOM 32274 C C . GLU A 1 19 ? -13.677 -6.068 2.172 1.00 0.00 19 GLU A C 27
ATOM 32275 O O . GLU A 1 19 ? -13.269 -5.292 1.330 1.00 0.00 19 GLU A O 27
ATOM 32287 N N . PRO A 1 20 ? -14.435 -5.717 3.180 1.00 0.00 20 PRO A N 27
ATOM 32288 C CA . PRO A 1 20 ? -14.872 -4.327 3.398 1.00 0.00 20 PRO A CA 27
ATOM 32289 C C . PRO A 1 20 ? -13.743 -3.500 4.020 1.00 0.00 20 PRO A C 27
ATOM 32290 O O . PRO A 1 20 ? -13.346 -3.722 5.146 1.00 0.00 20 PRO A O 27
ATOM 32301 N N . LEU A 1 21 ? -13.225 -2.549 3.295 1.00 0.00 21 LEU A N 27
ATOM 32302 C CA . LEU A 1 21 ? -12.126 -1.706 3.839 1.00 0.00 21 LEU A CA 27
ATOM 32303 C C . LEU A 1 21 ? -12.641 -0.895 5.030 1.00 0.00 21 LEU A C 27
ATOM 32304 O O . LEU A 1 21 ? -13.776 -0.462 5.054 1.00 0.00 21 LEU A O 27
ATOM 32320 N N . GLU A 1 22 ? -11.814 -0.683 6.019 1.00 0.00 22 GLU A N 27
ATOM 32321 C CA . GLU A 1 22 ? -12.258 0.103 7.204 1.00 0.00 22 GLU A CA 27
ATOM 32322 C C . GLU A 1 22 ? -12.117 1.596 6.903 1.00 0.00 22 GLU A C 27
ATOM 32323 O O . GLU A 1 22 ? -12.220 2.022 5.769 1.00 0.00 22 GLU A O 27
ATOM 32335 N N . ILE A 1 23 ? -11.884 2.397 7.906 1.00 0.00 23 ILE A N 27
ATOM 32336 C CA . ILE A 1 23 ? -11.739 3.862 7.672 1.00 0.00 23 ILE A CA 27
ATOM 32337 C C . ILE A 1 23 ? -10.279 4.185 7.353 1.00 0.00 23 ILE A C 27
ATOM 32338 O O . ILE A 1 23 ? -9.968 4.749 6.322 1.00 0.00 23 ILE A O 27
ATOM 32354 N N . ASP A 1 24 ? -9.380 3.837 8.232 1.00 0.00 24 ASP A N 27
ATOM 32355 C CA . ASP A 1 24 ? -7.940 4.127 7.981 1.00 0.00 24 ASP A CA 27
ATOM 32356 C C . ASP A 1 24 ? -7.418 3.217 6.865 1.00 0.00 24 ASP A C 27
ATOM 32357 O O . ASP A 1 24 ? -6.326 3.400 6.365 1.00 0.00 24 ASP A O 27
ATOM 32366 N N . ASP A 1 25 ? -8.187 2.239 6.472 1.00 0.00 25 ASP A N 27
ATOM 32367 C CA . ASP A 1 25 ? -7.731 1.320 5.391 1.00 0.00 25 ASP A CA 27
ATOM 32368 C C . ASP A 1 25 ? -8.097 1.907 4.026 1.00 0.00 25 ASP A C 27
ATOM 32369 O O . ASP A 1 25 ? -7.728 1.380 2.996 1.00 0.00 25 ASP A O 27
ATOM 32378 N N . ILE A 1 26 ? -8.822 2.991 4.008 1.00 0.00 26 ILE A N 27
ATOM 32379 C CA . ILE A 1 26 ? -9.210 3.605 2.705 1.00 0.00 26 ILE A CA 27
ATOM 32380 C C . ILE A 1 26 ? -7.971 4.196 2.028 1.00 0.00 26 ILE A C 27
ATOM 32381 O O . ILE A 1 26 ? -7.573 3.774 0.962 1.00 0.00 26 ILE A O 27
ATOM 32397 N N . ASN A 1 27 ? -7.359 5.172 2.642 1.00 0.00 27 ASN A N 27
ATOM 32398 C CA . ASN A 1 27 ? -6.144 5.792 2.036 1.00 0.00 27 ASN A CA 27
ATOM 32399 C C . ASN A 1 27 ? -4.901 5.037 2.512 1.00 0.00 27 ASN A C 27
ATOM 32400 O O . ASN A 1 27 ? -3.813 5.575 2.555 1.00 0.00 27 ASN A O 27
ATOM 32411 N N . PHE A 1 28 ? -5.056 3.792 2.871 1.00 0.00 28 PHE A N 27
ATOM 32412 C CA . PHE A 1 28 ? -3.886 3.004 3.345 1.00 0.00 28 PHE A CA 27
ATOM 32413 C C . PHE A 1 28 ? -3.386 2.097 2.217 1.00 0.00 28 PHE A C 27
ATOM 32414 O O . PHE A 1 28 ? -4.065 1.182 1.795 1.00 0.00 28 PHE A O 27
ATOM 32431 N N . PHE A 1 29 ? -2.199 2.338 1.736 1.00 0.00 29 PHE A N 27
ATOM 32432 C CA . PHE A 1 29 ? -1.648 1.484 0.646 1.00 0.00 29 PHE A CA 27
ATOM 32433 C C . PHE A 1 29 ? -0.170 1.214 0.919 1.00 0.00 29 PHE A C 27
ATOM 32434 O O . PHE A 1 29 ? 0.523 2.059 1.450 1.00 0.00 29 PHE A O 27
ATOM 32451 N N . PRO A 1 30 ? 0.272 0.047 0.537 1.00 0.00 30 PRO A N 27
ATOM 32452 C CA . PRO A 1 30 ? 1.673 -0.356 0.715 1.00 0.00 30 PRO A CA 27
ATOM 32453 C C . PRO A 1 30 ? 2.536 0.320 -0.348 1.00 0.00 30 PRO A C 27
ATOM 32454 O O . PRO A 1 30 ? 3.745 0.320 -0.271 1.00 0.00 30 PRO A O 27
ATOM 32465 N N . CYS A 1 31 ? 1.917 0.902 -1.340 1.00 0.00 31 CYS A N 27
ATOM 32466 C CA . CYS A 1 31 ? 2.696 1.581 -2.412 1.00 0.00 31 CYS A CA 27
ATOM 32467 C C . CYS A 1 31 ? 1.923 2.811 -2.898 1.00 0.00 31 CYS A C 27
ATOM 32468 O O . CYS A 1 31 ? 0.719 2.897 -2.752 1.00 0.00 31 CYS A O 27
ATOM 32475 N N . THR A 1 32 ? 2.604 3.766 -3.472 1.00 0.00 32 THR A N 27
ATOM 32476 C CA . THR A 1 32 ? 1.905 4.989 -3.961 1.00 0.00 32 THR A CA 27
ATOM 32477 C C . THR A 1 32 ? 1.469 4.795 -5.416 1.00 0.00 32 THR A C 27
ATOM 32478 O O . THR A 1 32 ? 2.017 5.391 -6.322 1.00 0.00 32 THR A O 27
ATOM 32489 N N . CYS A 1 33 ? 0.480 3.975 -5.650 1.00 0.00 33 CYS A N 27
ATOM 32490 C CA . CYS A 1 33 ? 0.011 3.759 -7.048 1.00 0.00 33 CYS A CA 27
ATOM 32491 C C . CYS A 1 33 ? -1.466 3.350 -7.042 1.00 0.00 33 CYS A C 27
ATOM 32492 O O . CYS A 1 33 ? -1.981 2.833 -8.013 1.00 0.00 33 CYS A O 27
ATOM 32499 N N . GLY A 1 34 ? -2.153 3.590 -5.958 1.00 0.00 34 GLY A N 27
ATOM 32500 C CA . GLY A 1 34 ? -3.600 3.230 -5.894 1.00 0.00 34 GLY A CA 27
ATOM 32501 C C . GLY A 1 34 ? -3.764 1.724 -5.669 1.00 0.00 34 GLY A C 27
ATOM 32502 O O . GLY A 1 34 ? -4.846 1.186 -5.791 1.00 0.00 34 GLY A O 27
ATOM 32506 N N . TYR A 1 35 ? -2.706 1.040 -5.328 1.00 0.00 35 TYR A N 27
ATOM 32507 C CA . TYR A 1 35 ? -2.816 -0.428 -5.080 1.00 0.00 35 TYR A CA 27
ATOM 32508 C C . TYR A 1 35 ? -3.134 -0.645 -3.589 1.00 0.00 35 TYR A C 27
ATOM 32509 O O . TYR A 1 35 ? -2.770 -1.634 -2.988 1.00 0.00 35 TYR A O 27
ATOM 32527 N N . GLN A 1 36 ? -3.828 0.287 -2.988 1.00 0.00 36 GLN A N 27
ATOM 32528 C CA . GLN A 1 36 ? -4.176 0.147 -1.547 1.00 0.00 36 GLN A CA 27
ATOM 32529 C C . GLN A 1 36 ? -4.879 -1.190 -1.314 1.00 0.00 36 GLN A C 27
ATOM 32530 O O . GLN A 1 36 ? -5.714 -1.610 -2.090 1.00 0.00 36 GLN A O 27
ATOM 32544 N N . ILE A 1 37 ? -4.549 -1.858 -0.246 1.00 0.00 37 ILE A N 27
ATOM 32545 C CA . ILE A 1 37 ? -5.198 -3.162 0.048 1.00 0.00 37 ILE A CA 27
ATOM 32546 C C . ILE A 1 37 ? -5.688 -3.160 1.495 1.00 0.00 37 ILE A C 27
ATOM 32547 O O . ILE A 1 37 ? -5.570 -2.175 2.198 1.00 0.00 37 ILE A O 27
ATOM 32563 N N . CYS A 1 38 ? -6.237 -4.252 1.950 1.00 0.00 38 CYS A N 27
ATOM 32564 C CA . CYS A 1 38 ? -6.732 -4.302 3.352 1.00 0.00 38 CYS A CA 27
ATOM 32565 C C . CYS A 1 38 ? -5.561 -4.631 4.284 1.00 0.00 38 CYS A C 27
ATOM 32566 O O . CYS A 1 38 ? -4.519 -5.081 3.850 1.00 0.00 38 CYS A O 27
ATOM 32573 N N . ARG A 1 39 ? -5.715 -4.400 5.559 1.00 0.00 39 ARG A N 27
ATOM 32574 C CA . ARG A 1 39 ? -4.600 -4.693 6.503 1.00 0.00 39 ARG A CA 27
ATOM 32575 C C . ARG A 1 39 ? -4.335 -6.199 6.537 1.00 0.00 39 ARG A C 27
ATOM 32576 O O . ARG A 1 39 ? -3.258 -6.641 6.887 1.00 0.00 39 ARG A O 27
ATOM 32597 N N . PHE A 1 40 ? -5.305 -6.993 6.173 1.00 0.00 40 PHE A N 27
ATOM 32598 C CA . PHE A 1 40 ? -5.101 -8.469 6.184 1.00 0.00 40 PHE A CA 27
ATOM 32599 C C . PHE A 1 40 ? -4.280 -8.880 4.957 1.00 0.00 40 PHE A C 27
ATOM 32600 O O . PHE A 1 40 ? -3.710 -9.952 4.910 1.00 0.00 40 PHE A O 27
ATOM 32617 N N . CYS A 1 41 ? -4.212 -8.033 3.965 1.00 0.00 41 CYS A N 27
ATOM 32618 C CA . CYS A 1 41 ? -3.425 -8.371 2.744 1.00 0.00 41 CYS A CA 27
ATOM 32619 C C . CYS A 1 41 ? -1.989 -7.869 2.905 1.00 0.00 41 CYS A C 27
ATOM 32620 O O . CYS A 1 41 ? -1.041 -8.537 2.542 1.00 0.00 41 CYS A O 27
ATOM 32627 N N . TRP A 1 42 ? -1.824 -6.690 3.441 1.00 0.00 42 TRP A N 27
ATOM 32628 C CA . TRP A 1 42 ? -0.453 -6.131 3.623 1.00 0.00 42 TRP A CA 27
ATOM 32629 C C . TRP A 1 42 ? 0.292 -6.926 4.697 1.00 0.00 42 TRP A C 27
ATOM 32630 O O . TRP A 1 42 ? 1.495 -7.089 4.639 1.00 0.00 42 TRP A O 27
ATOM 32651 N N . HIS A 1 43 ? -0.409 -7.417 5.681 1.00 0.00 43 HIS A N 27
ATOM 32652 C CA . HIS A 1 43 ? 0.261 -8.193 6.762 1.00 0.00 43 HIS A CA 27
ATOM 32653 C C . HIS A 1 43 ? 0.844 -9.488 6.189 1.00 0.00 43 HIS A C 27
ATOM 32654 O O . HIS A 1 43 ? 1.580 -10.192 6.852 1.00 0.00 43 HIS A O 27
ATOM 32668 N N . ARG A 1 44 ? 0.518 -9.812 4.968 1.00 0.00 44 ARG A N 27
ATOM 32669 C CA . ARG A 1 44 ? 1.052 -11.066 4.364 1.00 0.00 44 ARG A CA 27
ATOM 32670 C C . ARG A 1 44 ? 2.238 -10.739 3.451 1.00 0.00 44 ARG A C 27
ATOM 32671 O O . ARG A 1 44 ? 3.287 -11.344 3.539 1.00 0.00 44 ARG A O 27
ATOM 32692 N N . ILE A 1 45 ? 2.077 -9.789 2.569 1.00 0.00 45 ILE A N 27
ATOM 32693 C CA . ILE A 1 45 ? 3.191 -9.427 1.646 1.00 0.00 45 ILE A CA 27
ATOM 32694 C C . ILE A 1 45 ? 4.415 -8.984 2.455 1.00 0.00 45 ILE A C 27
ATOM 32695 O O . ILE A 1 45 ? 5.538 -9.311 2.126 1.00 0.00 45 ILE A O 27
ATOM 32711 N N . ARG A 1 46 ? 4.208 -8.235 3.503 1.00 0.00 46 ARG A N 27
ATOM 32712 C CA . ARG A 1 46 ? 5.363 -7.764 4.322 1.00 0.00 46 ARG A CA 27
ATOM 32713 C C . ARG A 1 46 ? 5.868 -8.898 5.220 1.00 0.00 46 ARG A C 27
ATOM 32714 O O . ARG A 1 46 ? 6.927 -8.807 5.808 1.00 0.00 46 ARG A O 27
ATOM 32735 N N . THR A 1 47 ? 5.124 -9.965 5.332 1.00 0.00 47 THR A N 27
ATOM 32736 C CA . THR A 1 47 ? 5.578 -11.093 6.195 1.00 0.00 47 THR A CA 27
ATOM 32737 C C . THR A 1 47 ? 5.612 -12.386 5.375 1.00 0.00 47 THR A C 27
ATOM 32738 O O . THR A 1 47 ? 5.707 -13.471 5.914 1.00 0.00 47 THR A O 27
ATOM 32749 N N . ASP A 1 48 ? 5.538 -12.279 4.076 1.00 0.00 48 ASP A N 27
ATOM 32750 C CA . ASP A 1 48 ? 5.570 -13.502 3.226 1.00 0.00 48 ASP A CA 27
ATOM 32751 C C . ASP A 1 48 ? 5.916 -13.115 1.786 1.00 0.00 48 ASP A C 27
ATOM 32752 O O . ASP A 1 48 ? 5.559 -13.800 0.848 1.00 0.00 48 ASP A O 27
ATOM 32761 N N . GLU A 1 49 ? 6.608 -12.024 1.602 1.00 0.00 49 GLU A N 27
ATOM 32762 C CA . GLU A 1 49 ? 6.975 -11.599 0.221 1.00 0.00 49 GLU A CA 27
ATOM 32763 C C . GLU A 1 49 ? 8.194 -10.677 0.274 1.00 0.00 49 GLU A C 27
ATOM 32764 O O . GLU A 1 49 ? 8.984 -10.728 1.196 1.00 0.00 49 GLU A O 27
ATOM 32776 N N . ASN A 1 50 ? 8.355 -9.835 -0.711 1.00 0.00 50 ASN A N 27
ATOM 32777 C CA . ASN A 1 50 ? 9.524 -8.911 -0.719 1.00 0.00 50 ASN A CA 27
ATOM 32778 C C . ASN A 1 50 ? 9.061 -7.494 -0.376 1.00 0.00 50 ASN A C 27
ATOM 32779 O O . ASN A 1 50 ? 9.718 -6.522 -0.692 1.00 0.00 50 ASN A O 27
ATOM 32790 N N . GLY A 1 51 ? 7.934 -7.368 0.270 1.00 0.00 51 GLY A N 27
ATOM 32791 C CA . GLY A 1 51 ? 7.429 -6.014 0.635 1.00 0.00 51 GLY A CA 27
ATOM 32792 C C . GLY A 1 51 ? 7.393 -5.124 -0.610 1.00 0.00 51 GLY A C 27
ATOM 32793 O O . GLY A 1 51 ? 7.443 -3.913 -0.521 1.00 0.00 51 GLY A O 27
ATOM 32797 N N . LEU A 1 52 ? 7.307 -5.714 -1.772 1.00 0.00 52 LEU A N 27
ATOM 32798 C CA . LEU A 1 52 ? 7.267 -4.899 -3.019 1.00 0.00 52 LEU A CA 27
ATOM 32799 C C . LEU A 1 52 ? 5.820 -4.739 -3.489 1.00 0.00 52 LEU A C 27
ATOM 32800 O O . LEU A 1 52 ? 4.909 -5.328 -2.943 1.00 0.00 52 LEU A O 27
ATOM 32816 N N . CYS A 1 53 ? 5.607 -3.945 -4.503 1.00 0.00 53 CYS A N 27
ATOM 32817 C CA . CYS A 1 53 ? 4.224 -3.734 -5.022 1.00 0.00 53 CYS A CA 27
ATOM 32818 C C . CYS A 1 53 ? 3.924 -4.750 -6.130 1.00 0.00 53 CYS A C 27
ATOM 32819 O O . CYS A 1 53 ? 4.603 -4.777 -7.136 1.00 0.00 53 CYS A O 27
ATOM 32826 N N . PRO A 1 54 ? 2.911 -5.554 -5.922 1.00 0.00 54 PRO A N 27
ATOM 32827 C CA . PRO A 1 54 ? 2.499 -6.570 -6.902 1.00 0.00 54 PRO A CA 27
ATOM 32828 C C . PRO A 1 54 ? 1.639 -5.929 -7.998 1.00 0.00 54 PRO A C 27
ATOM 32829 O O . PRO A 1 54 ? 1.269 -6.571 -8.961 1.00 0.00 54 PRO A O 27
ATOM 32840 N N . ALA A 1 55 ? 1.302 -4.673 -7.850 1.00 0.00 55 ALA A N 27
ATOM 32841 C CA . ALA A 1 55 ? 0.450 -4.007 -8.877 1.00 0.00 55 ALA A CA 27
ATOM 32842 C C . ALA A 1 55 ? 1.297 -3.114 -9.792 1.00 0.00 55 ALA A C 27
ATOM 32843 O O . ALA A 1 55 ? 0.964 -2.912 -10.943 1.00 0.00 55 ALA A O 27
ATOM 32850 N N . CYS A 1 56 ? 2.378 -2.565 -9.305 1.00 0.00 56 CYS A N 27
ATOM 32851 C CA . CYS A 1 56 ? 3.204 -1.683 -10.181 1.00 0.00 56 CYS A CA 27
ATOM 32852 C C . CYS A 1 56 ? 4.699 -1.956 -9.963 1.00 0.00 56 CYS A C 27
ATOM 32853 O O . CYS A 1 56 ? 5.547 -1.292 -10.525 1.00 0.00 56 CYS A O 27
ATOM 32860 N N . ARG A 1 57 ? 5.030 -2.923 -9.153 1.00 0.00 57 ARG A N 27
ATOM 32861 C CA . ARG A 1 57 ? 6.470 -3.228 -8.907 1.00 0.00 57 ARG A CA 27
ATOM 32862 C C . ARG A 1 57 ? 7.159 -2.005 -8.292 1.00 0.00 57 ARG A C 27
ATOM 32863 O O . ARG A 1 57 ? 7.802 -1.235 -8.976 1.00 0.00 57 ARG A O 27
ATOM 32884 N N . LYS A 1 58 ? 7.034 -1.827 -7.006 1.00 0.00 58 LYS A N 27
ATOM 32885 C CA . LYS A 1 58 ? 7.684 -0.662 -6.344 1.00 0.00 58 LYS A CA 27
ATOM 32886 C C . LYS A 1 58 ? 7.841 -0.963 -4.851 1.00 0.00 58 LYS A C 27
ATOM 32887 O O . LYS A 1 58 ? 7.038 -1.666 -4.276 1.00 0.00 58 LYS A O 27
ATOM 32906 N N . PRO A 1 59 ? 8.877 -0.426 -4.268 1.00 0.00 59 PRO A N 27
ATOM 32907 C CA . PRO A 1 59 ? 9.170 -0.632 -2.839 1.00 0.00 59 PRO A CA 27
ATOM 32908 C C . PRO A 1 59 ? 8.213 0.183 -1.966 1.00 0.00 59 PRO A C 27
ATOM 32909 O O . PRO A 1 59 ? 8.139 1.391 -2.066 1.00 0.00 59 PRO A O 27
ATOM 32920 N N . TYR A 1 60 ? 7.476 -0.474 -1.109 1.00 0.00 60 TYR A N 27
ATOM 32921 C CA . TYR A 1 60 ? 6.518 0.257 -0.230 1.00 0.00 60 TYR A CA 27
ATOM 32922 C C . TYR A 1 60 ? 7.228 1.435 0.445 1.00 0.00 60 TYR A C 27
ATOM 32923 O O . TYR A 1 60 ? 8.408 1.367 0.724 1.00 0.00 60 TYR A O 27
ATOM 32941 N N . PRO A 1 61 ? 6.480 2.484 0.691 1.00 0.00 61 PRO A N 27
ATOM 32942 C CA . PRO A 1 61 ? 7.006 3.699 1.338 1.00 0.00 61 PRO A CA 27
ATOM 32943 C C . PRO A 1 61 ? 7.095 3.501 2.856 1.00 0.00 61 PRO A C 27
ATOM 32944 O O . PRO A 1 61 ? 6.168 3.796 3.583 1.00 0.00 61 PRO A O 27
ATOM 32955 N N . GLU A 1 62 ? 8.201 3.006 3.339 1.00 0.00 62 GLU A N 27
ATOM 32956 C CA . GLU A 1 62 ? 8.340 2.798 4.808 1.00 0.00 62 GLU A CA 27
ATOM 32957 C C . GLU A 1 62 ? 9.044 4.007 5.428 1.00 0.00 62 GLU A C 27
ATOM 32958 O O . GLU A 1 62 ? 9.841 3.876 6.336 1.00 0.00 62 GLU A O 27
ATOM 32970 N N . ASP A 1 63 ? 8.758 5.186 4.943 1.00 0.00 63 ASP A N 27
ATOM 32971 C CA . ASP A 1 63 ? 9.413 6.401 5.503 1.00 0.00 63 ASP A CA 27
ATOM 32972 C C . ASP A 1 63 ? 8.431 7.576 5.471 1.00 0.00 63 ASP A C 27
ATOM 32973 O O . ASP A 1 63 ? 7.519 7.600 4.670 1.00 0.00 63 ASP A O 27
ATOM 32982 N N . PRO A 1 64 ? 8.652 8.519 6.352 1.00 0.00 64 PRO A N 27
ATOM 32983 C CA . PRO A 1 64 ? 7.806 9.719 6.462 1.00 0.00 64 PRO A CA 27
ATOM 32984 C C . PRO A 1 64 ? 8.166 10.736 5.373 1.00 0.00 64 PRO A C 27
ATOM 32985 O O . PRO A 1 64 ? 7.561 11.784 5.266 1.00 0.00 64 PRO A O 27
ATOM 32996 N N . ALA A 1 65 ? 9.147 10.437 4.567 1.00 0.00 65 ALA A N 27
ATOM 32997 C CA . ALA A 1 65 ? 9.541 11.389 3.490 1.00 0.00 65 ALA A CA 27
ATOM 32998 C C . ALA A 1 65 ? 8.720 11.108 2.232 1.00 0.00 65 ALA A C 27
ATOM 32999 O O . ALA A 1 65 ? 9.079 11.515 1.147 1.00 0.00 65 ALA A O 27
ATOM 33006 N N . VAL A 1 66 ? 7.621 10.416 2.370 1.00 0.00 66 VAL A N 27
ATOM 33007 C CA . VAL A 1 66 ? 6.771 10.103 1.187 1.00 0.00 66 VAL A CA 27
ATOM 33008 C C . VAL A 1 66 ? 7.618 9.409 0.123 1.00 0.00 66 VAL A C 27
ATOM 33009 O O . VAL A 1 66 ? 7.703 8.200 0.066 1.00 0.00 66 VAL A O 27
ATOM 33022 N N . TYR A 1 67 ? 8.243 10.175 -0.722 1.00 0.00 67 TYR A N 27
ATOM 33023 C CA . TYR A 1 67 ? 9.089 9.579 -1.793 1.00 0.00 67 TYR A CA 27
ATOM 33024 C C . TYR A 1 67 ? 9.724 10.705 -2.611 1.00 0.00 67 TYR A C 27
ATOM 33025 O O . TYR A 1 67 ? 9.170 11.779 -2.734 1.00 0.00 67 TYR A O 27
ATOM 33043 N N . LYS A 1 68 ? 10.878 10.474 -3.175 1.00 0.00 68 LYS A N 27
ATOM 33044 C CA . LYS A 1 68 ? 11.529 11.543 -3.982 1.00 0.00 68 LYS A CA 27
ATOM 33045 C C . LYS A 1 68 ? 12.944 11.115 -4.390 1.00 0.00 68 LYS A C 27
ATOM 33046 O O . LYS A 1 68 ? 13.268 11.107 -5.561 1.00 0.00 68 LYS A O 27
ATOM 33065 N N . PRO A 1 69 ? 13.750 10.775 -3.415 1.00 0.00 69 PRO A N 27
ATOM 33066 C CA . PRO A 1 69 ? 15.140 10.346 -3.655 1.00 0.00 69 PRO A CA 27
ATOM 33067 C C . PRO A 1 69 ? 15.181 8.901 -4.164 1.00 0.00 69 PRO A C 27
ATOM 33068 O O . PRO A 1 69 ? 14.359 8.082 -3.804 1.00 0.00 69 PRO A O 27
ATOM 33079 N N . LEU A 1 70 ? 16.133 8.584 -5.001 1.00 0.00 70 LEU A N 27
ATOM 33080 C CA . LEU A 1 70 ? 16.226 7.196 -5.534 1.00 0.00 70 LEU A CA 27
ATOM 33081 C C . LEU A 1 70 ? 17.696 6.832 -5.762 1.00 0.00 70 LEU A C 27
ATOM 33082 O O . LEU A 1 70 ? 18.562 7.684 -5.771 1.00 0.00 70 LEU A O 27
ATOM 33098 N N . SER A 1 71 ? 17.981 5.572 -5.947 1.00 0.00 71 SER A N 27
ATOM 33099 C CA . SER A 1 71 ? 19.393 5.152 -6.178 1.00 0.00 71 SER A CA 27
ATOM 33100 C C . SER A 1 71 ? 19.450 4.197 -7.371 1.00 0.00 71 SER A C 27
ATOM 33101 O O . SER A 1 71 ? 20.338 3.374 -7.479 1.00 0.00 71 SER A O 27
ATOM 33109 N N . GLN A 1 72 ? 18.509 4.300 -8.269 1.00 0.00 72 GLN A N 27
ATOM 33110 C CA . GLN A 1 72 ? 18.507 3.401 -9.458 1.00 0.00 72 GLN A CA 27
ATOM 33111 C C . GLN A 1 72 ? 18.309 1.952 -9.005 1.00 0.00 72 GLN A C 27
ATOM 33112 O O . GLN A 1 72 ? 17.197 1.481 -8.875 1.00 0.00 72 GLN A O 27
ATOM 33126 N N . GLU A 1 73 ? 19.379 1.242 -8.764 1.00 0.00 73 GLU A N 27
ATOM 33127 C CA . GLU A 1 73 ? 19.257 -0.177 -8.321 1.00 0.00 73 GLU A CA 27
ATOM 33128 C C . GLU A 1 73 ? 20.624 -0.857 -8.430 1.00 0.00 73 GLU A C 27
ATOM 33129 O O . GLU A 1 73 ? 20.840 -1.703 -9.275 1.00 0.00 73 GLU A O 27
ATOM 33141 N N . GLU A 1 74 ? 21.549 -0.494 -7.585 1.00 0.00 74 GLU A N 27
ATOM 33142 C CA . GLU A 1 74 ? 22.899 -1.120 -7.648 1.00 0.00 74 GLU A CA 27
ATOM 33143 C C . GLU A 1 74 ? 23.883 -0.304 -6.806 1.00 0.00 74 GLU A C 27
ATOM 33144 O O . GLU A 1 74 ? 23.516 0.664 -6.170 1.00 0.00 74 GLU A O 27
ATOM 33156 N N . LEU A 1 75 ? 25.130 -0.685 -6.798 1.00 0.00 75 LEU A N 27
ATOM 33157 C CA . LEU A 1 75 ? 26.135 0.070 -5.998 1.00 0.00 75 LEU A CA 27
ATOM 33158 C C . LEU A 1 75 ? 26.608 1.289 -6.793 1.00 0.00 75 LEU A C 27
ATOM 33159 O O . LEU A 1 75 ? 26.074 1.606 -7.837 1.00 0.00 75 LEU A O 27
ATOM 33175 N N . GLN A 1 76 ? 27.606 1.976 -6.309 1.00 0.00 76 GLN A N 27
ATOM 33176 C CA . GLN A 1 76 ? 28.110 3.174 -7.038 1.00 0.00 76 GLN A CA 27
ATOM 33177 C C . GLN A 1 76 ? 28.861 2.729 -8.294 1.00 0.00 76 GLN A C 27
ATOM 33178 O O . GLN A 1 76 ? 28.448 2.997 -9.403 1.00 0.00 76 GLN A O 27
ATOM 33192 N N . ARG A 1 77 ? 29.964 2.049 -8.130 1.00 0.00 77 ARG A N 27
ATOM 33193 C CA . ARG A 1 77 ? 30.737 1.591 -9.318 1.00 0.00 77 ARG A CA 27
ATOM 33194 C C . ARG A 1 77 ? 31.132 2.802 -10.166 1.00 0.00 77 ARG A C 27
ATOM 33195 O O . ARG A 1 77 ? 30.656 3.902 -9.955 1.00 0.00 77 ARG A O 27
ATOM 33216 N N . ILE A 1 78 ? 32.001 2.613 -11.121 1.00 0.00 78 ILE A N 27
ATOM 33217 C CA . ILE A 1 78 ? 32.429 3.754 -11.979 1.00 0.00 78 ILE A CA 27
ATOM 33218 C C . ILE A 1 78 ? 31.294 4.130 -12.934 1.00 0.00 78 ILE A C 27
ATOM 33219 O O . ILE A 1 78 ? 30.675 3.227 -13.473 1.00 0.00 78 ILE A O 27
ATOM 33238 N N . MET A 1 1 ? -24.884 -3.121 15.887 1.00 0.00 1 MET A N 28
ATOM 33239 C CA . MET A 1 1 ? -23.775 -2.411 15.189 1.00 0.00 1 MET A CA 28
ATOM 33240 C C . MET A 1 1 ? -24.230 -2.015 13.784 1.00 0.00 1 MET A C 28
ATOM 33241 O O . MET A 1 1 ? -24.044 -0.894 13.353 1.00 0.00 1 MET A O 28
ATOM 33257 N N . SER A 1 2 ? -24.825 -2.926 13.064 1.00 0.00 2 SER A N 28
ATOM 33258 C CA . SER A 1 2 ? -25.292 -2.601 11.688 1.00 0.00 2 SER A CA 28
ATOM 33259 C C . SER A 1 2 ? -26.821 -2.525 11.675 1.00 0.00 2 SER A C 28
ATOM 33260 O O . SER A 1 2 ? -27.504 -3.525 11.775 1.00 0.00 2 SER A O 28
ATOM 33268 N N . ARG A 1 3 ? -27.362 -1.344 11.554 1.00 0.00 3 ARG A N 28
ATOM 33269 C CA . ARG A 1 3 ? -28.845 -1.201 11.537 1.00 0.00 3 ARG A CA 28
ATOM 33270 C C . ARG A 1 3 ? -29.344 -1.229 10.091 1.00 0.00 3 ARG A C 28
ATOM 33271 O O . ARG A 1 3 ? -29.908 -2.206 9.639 1.00 0.00 3 ARG A O 28
ATOM 33292 N N . SER A 1 4 ? -29.146 -0.162 9.365 1.00 0.00 4 SER A N 28
ATOM 33293 C CA . SER A 1 4 ? -29.613 -0.125 7.950 1.00 0.00 4 SER A CA 28
ATOM 33294 C C . SER A 1 4 ? -29.284 -1.456 7.264 1.00 0.00 4 SER A C 28
ATOM 33295 O O . SER A 1 4 ? -28.247 -2.039 7.514 1.00 0.00 4 SER A O 28
ATOM 33303 N N . PRO A 1 5 ? -30.181 -1.898 6.417 1.00 0.00 5 PRO A N 28
ATOM 33304 C CA . PRO A 1 5 ? -30.020 -3.160 5.676 1.00 0.00 5 PRO A CA 28
ATOM 33305 C C . PRO A 1 5 ? -29.079 -2.967 4.482 1.00 0.00 5 PRO A C 28
ATOM 33306 O O . PRO A 1 5 ? -28.933 -1.877 3.964 1.00 0.00 5 PRO A O 28
ATOM 33317 N N . ASP A 1 6 ? -28.445 -4.018 4.039 1.00 0.00 6 ASP A N 28
ATOM 33318 C CA . ASP A 1 6 ? -27.520 -3.897 2.876 1.00 0.00 6 ASP A CA 28
ATOM 33319 C C . ASP A 1 6 ? -26.229 -3.202 3.312 1.00 0.00 6 ASP A C 28
ATOM 33320 O O . ASP A 1 6 ? -25.793 -2.245 2.703 1.00 0.00 6 ASP A O 28
ATOM 33329 N N . ALA A 1 7 ? -25.610 -3.677 4.357 1.00 0.00 7 ALA A N 28
ATOM 33330 C CA . ALA A 1 7 ? -24.345 -3.043 4.826 1.00 0.00 7 ALA A CA 28
ATOM 33331 C C . ALA A 1 7 ? -23.153 -3.844 4.296 1.00 0.00 7 ALA A C 28
ATOM 33332 O O . ALA A 1 7 ? -23.296 -4.674 3.421 1.00 0.00 7 ALA A O 28
ATOM 33339 N N . LYS A 1 8 ? -21.982 -3.604 4.826 1.00 0.00 8 LYS A N 28
ATOM 33340 C CA . LYS A 1 8 ? -20.775 -4.355 4.366 1.00 0.00 8 LYS A CA 28
ATOM 33341 C C . LYS A 1 8 ? -20.249 -3.758 3.057 1.00 0.00 8 LYS A C 28
ATOM 33342 O O . LYS A 1 8 ? -19.216 -3.120 3.027 1.00 0.00 8 LYS A O 28
ATOM 33361 N N . GLU A 1 9 ? -20.941 -3.972 1.971 1.00 0.00 9 GLU A N 28
ATOM 33362 C CA . GLU A 1 9 ? -20.470 -3.431 0.665 1.00 0.00 9 GLU A CA 28
ATOM 33363 C C . GLU A 1 9 ? -20.794 -1.939 0.561 1.00 0.00 9 GLU A C 28
ATOM 33364 O O . GLU A 1 9 ? -21.861 -1.495 0.935 1.00 0.00 9 GLU A O 28
ATOM 33376 N N . ASP A 1 10 ? -19.877 -1.165 0.044 1.00 0.00 10 ASP A N 28
ATOM 33377 C CA . ASP A 1 10 ? -20.121 0.297 -0.102 1.00 0.00 10 ASP A CA 28
ATOM 33378 C C . ASP A 1 10 ? -18.801 1.007 -0.424 1.00 0.00 10 ASP A C 28
ATOM 33379 O O . ASP A 1 10 ? -18.701 1.696 -1.419 1.00 0.00 10 ASP A O 28
ATOM 33388 N N . PRO A 1 11 ? -17.822 0.817 0.428 1.00 0.00 11 PRO A N 28
ATOM 33389 C CA . PRO A 1 11 ? -16.494 1.430 0.253 1.00 0.00 11 PRO A CA 28
ATOM 33390 C C . PRO A 1 11 ? -15.667 0.628 -0.757 1.00 0.00 11 PRO A C 28
ATOM 33391 O O . PRO A 1 11 ? -16.168 -0.255 -1.422 1.00 0.00 11 PRO A O 28
ATOM 33402 N N . VAL A 1 12 ? -14.399 0.922 -0.865 1.00 0.00 12 VAL A N 28
ATOM 33403 C CA . VAL A 1 12 ? -13.539 0.168 -1.819 1.00 0.00 12 VAL A CA 28
ATOM 33404 C C . VAL A 1 12 ? -13.311 -1.243 -1.273 1.00 0.00 12 VAL A C 28
ATOM 33405 O O . VAL A 1 12 ? -13.548 -1.511 -0.112 1.00 0.00 12 VAL A O 28
ATOM 33418 N N . GLU A 1 13 ? -12.858 -2.150 -2.094 1.00 0.00 13 GLU A N 28
ATOM 33419 C CA . GLU A 1 13 ? -12.626 -3.541 -1.606 1.00 0.00 13 GLU A CA 28
ATOM 33420 C C . GLU A 1 13 ? -11.174 -3.949 -1.869 1.00 0.00 13 GLU A C 28
ATOM 33421 O O . GLU A 1 13 ? -10.580 -3.568 -2.857 1.00 0.00 13 GLU A O 28
ATOM 33433 N N . CYS A 1 14 ? -10.604 -4.728 -0.990 1.00 0.00 14 CYS A N 28
ATOM 33434 C CA . CYS A 1 14 ? -9.195 -5.171 -1.183 1.00 0.00 14 CYS A CA 28
ATOM 33435 C C . CYS A 1 14 ? -9.114 -6.058 -2.435 1.00 0.00 14 CYS A C 28
ATOM 33436 O O . CYS A 1 14 ? -9.723 -7.107 -2.480 1.00 0.00 14 CYS A O 28
ATOM 33443 N N . PRO A 1 15 ? -8.368 -5.615 -3.419 1.00 0.00 15 PRO A N 28
ATOM 33444 C CA . PRO A 1 15 ? -8.197 -6.362 -4.681 1.00 0.00 15 PRO A CA 28
ATOM 33445 C C . PRO A 1 15 ? -7.188 -7.503 -4.504 1.00 0.00 15 PRO A C 28
ATOM 33446 O O . PRO A 1 15 ? -6.756 -8.118 -5.459 1.00 0.00 15 PRO A O 28
ATOM 33457 N N . LEU A 1 16 ? -6.808 -7.788 -3.287 1.00 0.00 16 LEU A N 28
ATOM 33458 C CA . LEU A 1 16 ? -5.829 -8.882 -3.037 1.00 0.00 16 LEU A CA 28
ATOM 33459 C C . LEU A 1 16 ? -6.550 -10.074 -2.404 1.00 0.00 16 LEU A C 28
ATOM 33460 O O . LEU A 1 16 ? -6.339 -11.211 -2.777 1.00 0.00 16 LEU A O 28
ATOM 33476 N N . CYS A 1 17 ? -7.403 -9.821 -1.448 1.00 0.00 17 CYS A N 28
ATOM 33477 C CA . CYS A 1 17 ? -8.140 -10.936 -0.787 1.00 0.00 17 CYS A CA 28
ATOM 33478 C C . CYS A 1 17 ? -9.642 -10.712 -0.956 1.00 0.00 17 CYS A C 28
ATOM 33479 O O . CYS A 1 17 ? -10.435 -11.625 -0.849 1.00 0.00 17 CYS A O 28
ATOM 33486 N N . MET A 1 18 ? -10.028 -9.494 -1.220 1.00 0.00 18 MET A N 28
ATOM 33487 C CA . MET A 1 18 ? -11.468 -9.172 -1.403 1.00 0.00 18 MET A CA 28
ATOM 33488 C C . MET A 1 18 ? -12.132 -8.982 -0.038 1.00 0.00 18 MET A C 28
ATOM 33489 O O . MET A 1 18 ? -12.232 -9.901 0.750 1.00 0.00 18 MET A O 28
ATOM 33503 N N . GLU A 1 19 ? -12.588 -7.792 0.247 1.00 0.00 19 GLU A N 28
ATOM 33504 C CA . GLU A 1 19 ? -13.247 -7.534 1.558 1.00 0.00 19 GLU A CA 28
ATOM 33505 C C . GLU A 1 19 ? -13.609 -6.049 1.655 1.00 0.00 19 GLU A C 28
ATOM 33506 O O . GLU A 1 19 ? -13.077 -5.236 0.926 1.00 0.00 19 GLU A O 28
ATOM 33518 N N . PRO A 1 20 ? -14.511 -5.740 2.551 1.00 0.00 20 PRO A N 28
ATOM 33519 C CA . PRO A 1 20 ? -14.978 -4.359 2.766 1.00 0.00 20 PRO A CA 28
ATOM 33520 C C . PRO A 1 20 ? -13.943 -3.557 3.560 1.00 0.00 20 PRO A C 28
ATOM 33521 O O . PRO A 1 20 ? -13.664 -3.846 4.707 1.00 0.00 20 PRO A O 28
ATOM 33532 N N . LEU A 1 21 ? -13.375 -2.549 2.957 1.00 0.00 21 LEU A N 28
ATOM 33533 C CA . LEU A 1 21 ? -12.361 -1.723 3.672 1.00 0.00 21 LEU A CA 28
ATOM 33534 C C . LEU A 1 21 ? -13.061 -0.816 4.686 1.00 0.00 21 LEU A C 28
ATOM 33535 O O . LEU A 1 21 ? -14.229 -0.974 4.976 1.00 0.00 21 LEU A O 28
ATOM 33551 N N . GLU A 1 22 ? -12.351 0.140 5.224 1.00 0.00 22 GLU A N 28
ATOM 33552 C CA . GLU A 1 22 ? -12.967 1.063 6.216 1.00 0.00 22 GLU A CA 28
ATOM 33553 C C . GLU A 1 22 ? -12.480 2.489 5.947 1.00 0.00 22 GLU A C 28
ATOM 33554 O O . GLU A 1 22 ? -11.683 2.725 5.059 1.00 0.00 22 GLU A O 28
ATOM 33566 N N . ILE A 1 23 ? -12.952 3.444 6.700 1.00 0.00 23 ILE A N 28
ATOM 33567 C CA . ILE A 1 23 ? -12.517 4.852 6.482 1.00 0.00 23 ILE A CA 28
ATOM 33568 C C . ILE A 1 23 ? -11.038 5.001 6.859 1.00 0.00 23 ILE A C 28
ATOM 33569 O O . ILE A 1 23 ? -10.257 5.578 6.130 1.00 0.00 23 ILE A O 28
ATOM 33585 N N . ASP A 1 24 ? -10.652 4.494 7.998 1.00 0.00 24 ASP A N 28
ATOM 33586 C CA . ASP A 1 24 ? -9.228 4.619 8.427 1.00 0.00 24 ASP A CA 28
ATOM 33587 C C . ASP A 1 24 ? -8.379 3.522 7.776 1.00 0.00 24 ASP A C 28
ATOM 33588 O O . ASP A 1 24 ? -7.243 3.309 8.149 1.00 0.00 24 ASP A O 28
ATOM 33597 N N . ASP A 1 25 ? -8.911 2.826 6.808 1.00 0.00 25 ASP A N 28
ATOM 33598 C CA . ASP A 1 25 ? -8.115 1.750 6.148 1.00 0.00 25 ASP A CA 28
ATOM 33599 C C . ASP A 1 25 ? -7.946 2.076 4.662 1.00 0.00 25 ASP A C 28
ATOM 33600 O O . ASP A 1 25 ? -7.060 1.568 4.002 1.00 0.00 25 ASP A O 28
ATOM 33609 N N . ILE A 1 26 ? -8.788 2.918 4.131 1.00 0.00 26 ILE A N 28
ATOM 33610 C CA . ILE A 1 26 ? -8.678 3.276 2.688 1.00 0.00 26 ILE A CA 28
ATOM 33611 C C . ILE A 1 26 ? -7.357 4.013 2.439 1.00 0.00 26 ILE A C 28
ATOM 33612 O O . ILE A 1 26 ? -6.449 3.492 1.823 1.00 0.00 26 ILE A O 28
ATOM 33628 N N . ASN A 1 27 ? -7.253 5.226 2.907 1.00 0.00 27 ASN A N 28
ATOM 33629 C CA . ASN A 1 27 ? -6.002 6.011 2.693 1.00 0.00 27 ASN A CA 28
ATOM 33630 C C . ASN A 1 27 ? -4.777 5.155 3.026 1.00 0.00 27 ASN A C 28
ATOM 33631 O O . ASN A 1 27 ? -3.690 5.402 2.541 1.00 0.00 27 ASN A O 28
ATOM 33642 N N . PHE A 1 28 ? -4.934 4.158 3.850 1.00 0.00 28 PHE A N 28
ATOM 33643 C CA . PHE A 1 28 ? -3.768 3.301 4.211 1.00 0.00 28 PHE A CA 28
ATOM 33644 C C . PHE A 1 28 ? -3.441 2.346 3.059 1.00 0.00 28 PHE A C 28
ATOM 33645 O O . PHE A 1 28 ? -4.131 1.372 2.835 1.00 0.00 28 PHE A O 28
ATOM 33662 N N . PHE A 1 29 ? -2.386 2.610 2.334 1.00 0.00 29 PHE A N 28
ATOM 33663 C CA . PHE A 1 29 ? -2.008 1.708 1.209 1.00 0.00 29 PHE A CA 28
ATOM 33664 C C . PHE A 1 29 ? -0.528 1.344 1.327 1.00 0.00 29 PHE A C 28
ATOM 33665 O O . PHE A 1 29 ? 0.272 2.144 1.768 1.00 0.00 29 PHE A O 28
ATOM 33682 N N . PRO A 1 30 ? -0.204 0.145 0.922 1.00 0.00 30 PRO A N 28
ATOM 33683 C CA . PRO A 1 30 ? 1.178 -0.352 0.959 1.00 0.00 30 PRO A CA 28
ATOM 33684 C C . PRO A 1 30 ? 1.967 0.187 -0.238 1.00 0.00 30 PRO A C 28
ATOM 33685 O O . PRO A 1 30 ? 3.099 -0.184 -0.457 1.00 0.00 30 PRO A O 28
ATOM 33696 N N . CYS A 1 31 ? 1.380 1.056 -1.017 1.00 0.00 31 CYS A N 28
ATOM 33697 C CA . CYS A 1 31 ? 2.109 1.606 -2.198 1.00 0.00 31 CYS A CA 28
ATOM 33698 C C . CYS A 1 31 ? 1.568 2.997 -2.546 1.00 0.00 31 CYS A C 28
ATOM 33699 O O . CYS A 1 31 ? 0.508 3.391 -2.102 1.00 0.00 31 CYS A O 28
ATOM 33706 N N . THR A 1 32 ? 2.292 3.744 -3.337 1.00 0.00 32 THR A N 28
ATOM 33707 C CA . THR A 1 32 ? 1.829 5.110 -3.713 1.00 0.00 32 THR A CA 28
ATOM 33708 C C . THR A 1 32 ? 0.993 5.049 -4.997 1.00 0.00 32 THR A C 28
ATOM 33709 O O . THR A 1 32 ? 0.052 5.800 -5.166 1.00 0.00 32 THR A O 28
ATOM 33720 N N . CYS A 1 33 ? 1.331 4.174 -5.909 1.00 0.00 33 CYS A N 28
ATOM 33721 C CA . CYS A 1 33 ? 0.555 4.088 -7.182 1.00 0.00 33 CYS A CA 28
ATOM 33722 C C . CYS A 1 33 ? -0.943 4.165 -6.872 1.00 0.00 33 CYS A C 28
ATOM 33723 O O . CYS A 1 33 ? -1.709 4.746 -7.616 1.00 0.00 33 CYS A O 28
ATOM 33730 N N . GLY A 1 34 ? -1.367 3.599 -5.773 1.00 0.00 34 GLY A N 28
ATOM 33731 C CA . GLY A 1 34 ? -2.815 3.660 -5.416 1.00 0.00 34 GLY A CA 28
ATOM 33732 C C . GLY A 1 34 ? -3.404 2.249 -5.343 1.00 0.00 34 GLY A C 28
ATOM 33733 O O . GLY A 1 34 ? -4.605 2.071 -5.374 1.00 0.00 34 GLY A O 28
ATOM 33737 N N . TYR A 1 35 ? -2.576 1.247 -5.231 1.00 0.00 35 TYR A N 28
ATOM 33738 C CA . TYR A 1 35 ? -3.110 -0.142 -5.142 1.00 0.00 35 TYR A CA 28
ATOM 33739 C C . TYR A 1 35 ? -3.411 -0.460 -3.677 1.00 0.00 35 TYR A C 28
ATOM 33740 O O . TYR A 1 35 ? -3.050 -1.501 -3.164 1.00 0.00 35 TYR A O 28
ATOM 33758 N N . GLN A 1 36 ? -4.064 0.444 -2.999 1.00 0.00 36 GLN A N 28
ATOM 33759 C CA . GLN A 1 36 ? -4.393 0.227 -1.562 1.00 0.00 36 GLN A CA 28
ATOM 33760 C C . GLN A 1 36 ? -5.029 -1.151 -1.363 1.00 0.00 36 GLN A C 28
ATOM 33761 O O . GLN A 1 36 ? -5.728 -1.658 -2.219 1.00 0.00 36 GLN A O 28
ATOM 33775 N N . ILE A 1 37 ? -4.798 -1.752 -0.227 1.00 0.00 37 ILE A N 28
ATOM 33776 C CA . ILE A 1 37 ? -5.389 -3.090 0.052 1.00 0.00 37 ILE A CA 28
ATOM 33777 C C . ILE A 1 37 ? -5.820 -3.143 1.522 1.00 0.00 37 ILE A C 28
ATOM 33778 O O . ILE A 1 37 ? -5.913 -2.129 2.184 1.00 0.00 37 ILE A O 28
ATOM 33794 N N . CYS A 1 38 ? -6.083 -4.310 2.042 1.00 0.00 38 CYS A N 28
ATOM 33795 C CA . CYS A 1 38 ? -6.506 -4.409 3.466 1.00 0.00 38 CYS A CA 28
ATOM 33796 C C . CYS A 1 38 ? -5.266 -4.601 4.347 1.00 0.00 38 CYS A C 28
ATOM 33797 O O . CYS A 1 38 ? -4.165 -4.748 3.855 1.00 0.00 38 CYS A O 28
ATOM 33804 N N . ARG A 1 39 ? -5.428 -4.590 5.642 1.00 0.00 39 ARG A N 28
ATOM 33805 C CA . ARG A 1 39 ? -4.249 -4.759 6.540 1.00 0.00 39 ARG A CA 28
ATOM 33806 C C . ARG A 1 39 ? -3.878 -6.240 6.647 1.00 0.00 39 ARG A C 28
ATOM 33807 O O . ARG A 1 39 ? -2.775 -6.587 7.023 1.00 0.00 39 ARG A O 28
ATOM 33828 N N . PHE A 1 40 ? -4.785 -7.118 6.322 1.00 0.00 40 PHE A N 28
ATOM 33829 C CA . PHE A 1 40 ? -4.477 -8.574 6.410 1.00 0.00 40 PHE A CA 28
ATOM 33830 C C . PHE A 1 40 ? -3.637 -8.996 5.199 1.00 0.00 40 PHE A C 28
ATOM 33831 O O . PHE A 1 40 ? -2.984 -10.020 5.210 1.00 0.00 40 PHE A O 28
ATOM 33848 N N . CYS A 1 41 ? -3.653 -8.215 4.153 1.00 0.00 41 CYS A N 28
ATOM 33849 C CA . CYS A 1 41 ? -2.862 -8.566 2.940 1.00 0.00 41 CYS A CA 28
ATOM 33850 C C . CYS A 1 41 ? -1.475 -7.925 3.024 1.00 0.00 41 CYS A C 28
ATOM 33851 O O . CYS A 1 41 ? -0.541 -8.353 2.377 1.00 0.00 41 CYS A O 28
ATOM 33858 N N . TRP A 1 42 ? -1.339 -6.886 3.805 1.00 0.00 42 TRP A N 28
ATOM 33859 C CA . TRP A 1 42 ? -0.020 -6.202 3.918 1.00 0.00 42 TRP A CA 28
ATOM 33860 C C . TRP A 1 42 ? 0.925 -7.017 4.806 1.00 0.00 42 TRP A C 28
ATOM 33861 O O . TRP A 1 42 ? 1.968 -7.463 4.371 1.00 0.00 42 TRP A O 28
ATOM 33882 N N . HIS A 1 43 ? 0.577 -7.205 6.050 1.00 0.00 43 HIS A N 28
ATOM 33883 C CA . HIS A 1 43 ? 1.466 -7.977 6.965 1.00 0.00 43 HIS A CA 28
ATOM 33884 C C . HIS A 1 43 ? 1.853 -9.312 6.321 1.00 0.00 43 HIS A C 28
ATOM 33885 O O . HIS A 1 43 ? 2.825 -9.935 6.702 1.00 0.00 43 HIS A O 28
ATOM 33899 N N . ARG A 1 44 ? 1.101 -9.764 5.356 1.00 0.00 44 ARG A N 28
ATOM 33900 C CA . ARG A 1 44 ? 1.432 -11.062 4.702 1.00 0.00 44 ARG A CA 28
ATOM 33901 C C . ARG A 1 44 ? 2.290 -10.815 3.458 1.00 0.00 44 ARG A C 28
ATOM 33902 O O . ARG A 1 44 ? 3.119 -11.625 3.095 1.00 0.00 44 ARG A O 28
ATOM 33923 N N . ILE A 1 45 ? 2.100 -9.704 2.797 1.00 0.00 45 ILE A N 28
ATOM 33924 C CA . ILE A 1 45 ? 2.908 -9.417 1.576 1.00 0.00 45 ILE A CA 28
ATOM 33925 C C . ILE A 1 45 ? 4.326 -9.008 1.985 1.00 0.00 45 ILE A C 28
ATOM 33926 O O . ILE A 1 45 ? 5.298 -9.600 1.559 1.00 0.00 45 ILE A O 28
ATOM 33942 N N . ARG A 1 46 ? 4.453 -8.001 2.805 1.00 0.00 46 ARG A N 28
ATOM 33943 C CA . ARG A 1 46 ? 5.808 -7.555 3.237 1.00 0.00 46 ARG A CA 28
ATOM 33944 C C . ARG A 1 46 ? 6.460 -8.646 4.090 1.00 0.00 46 ARG A C 28
ATOM 33945 O O . ARG A 1 46 ? 7.626 -8.570 4.424 1.00 0.00 46 ARG A O 28
ATOM 33966 N N . THR A 1 47 ? 5.721 -9.661 4.445 1.00 0.00 47 THR A N 28
ATOM 33967 C CA . THR A 1 47 ? 6.304 -10.752 5.275 1.00 0.00 47 THR A CA 28
ATOM 33968 C C . THR A 1 47 ? 6.262 -12.067 4.494 1.00 0.00 47 THR A C 28
ATOM 33969 O O . THR A 1 47 ? 7.272 -12.556 4.027 1.00 0.00 47 THR A O 28
ATOM 33980 N N . ASP A 1 48 ? 5.102 -12.646 4.349 1.00 0.00 48 ASP A N 28
ATOM 33981 C CA . ASP A 1 48 ? 4.995 -13.931 3.600 1.00 0.00 48 ASP A CA 28
ATOM 33982 C C . ASP A 1 48 ? 5.622 -13.770 2.214 1.00 0.00 48 ASP A C 28
ATOM 33983 O O . ASP A 1 48 ? 6.083 -14.723 1.617 1.00 0.00 48 ASP A O 28
ATOM 33992 N N . GLU A 1 49 ? 5.642 -12.573 1.694 1.00 0.00 49 GLU A N 28
ATOM 33993 C CA . GLU A 1 49 ? 6.238 -12.359 0.346 1.00 0.00 49 GLU A CA 28
ATOM 33994 C C . GLU A 1 49 ? 7.424 -11.398 0.458 1.00 0.00 49 GLU A C 28
ATOM 33995 O O . GLU A 1 49 ? 8.077 -11.318 1.479 1.00 0.00 49 GLU A O 28
ATOM 34007 N N . ASN A 1 50 ? 7.712 -10.670 -0.588 1.00 0.00 50 ASN A N 28
ATOM 34008 C CA . ASN A 1 50 ? 8.858 -9.718 -0.541 1.00 0.00 50 ASN A CA 28
ATOM 34009 C C . ASN A 1 50 ? 8.397 -8.386 0.056 1.00 0.00 50 ASN A C 28
ATOM 34010 O O . ASN A 1 50 ? 9.063 -7.804 0.888 1.00 0.00 50 ASN A O 28
ATOM 34021 N N . GLY A 1 51 ? 7.263 -7.895 -0.366 1.00 0.00 51 GLY A N 28
ATOM 34022 C CA . GLY A 1 51 ? 6.766 -6.599 0.175 1.00 0.00 51 GLY A CA 28
ATOM 34023 C C . GLY A 1 51 ? 6.685 -5.574 -0.956 1.00 0.00 51 GLY A C 28
ATOM 34024 O O . GLY A 1 51 ? 6.740 -4.380 -0.732 1.00 0.00 51 GLY A O 28
ATOM 34028 N N . LEU A 1 52 ? 6.556 -6.030 -2.171 1.00 0.00 52 LEU A N 28
ATOM 34029 C CA . LEU A 1 52 ? 6.472 -5.082 -3.315 1.00 0.00 52 LEU A CA 28
ATOM 34030 C C . LEU A 1 52 ? 5.009 -4.882 -3.710 1.00 0.00 52 LEU A C 28
ATOM 34031 O O . LEU A 1 52 ? 4.111 -5.452 -3.122 1.00 0.00 52 LEU A O 28
ATOM 34047 N N . CYS A 1 53 ? 4.767 -4.077 -4.706 1.00 0.00 53 CYS A N 28
ATOM 34048 C CA . CYS A 1 53 ? 3.364 -3.835 -5.149 1.00 0.00 53 CYS A CA 28
ATOM 34049 C C . CYS A 1 53 ? 2.973 -4.876 -6.208 1.00 0.00 53 CYS A C 28
ATOM 34050 O O . CYS A 1 53 ? 3.665 -5.039 -7.192 1.00 0.00 53 CYS A O 28
ATOM 34057 N N . PRO A 1 54 ? 1.871 -5.546 -5.981 1.00 0.00 54 PRO A N 28
ATOM 34058 C CA . PRO A 1 54 ? 1.365 -6.570 -6.909 1.00 0.00 54 PRO A CA 28
ATOM 34059 C C . PRO A 1 54 ? 0.614 -5.912 -8.071 1.00 0.00 54 PRO A C 28
ATOM 34060 O O . PRO A 1 54 ? -0.008 -6.577 -8.875 1.00 0.00 54 PRO A O 28
ATOM 34071 N N . ALA A 1 55 ? 0.653 -4.610 -8.158 1.00 0.00 55 ALA A N 28
ATOM 34072 C CA . ALA A 1 55 ? -0.077 -3.919 -9.261 1.00 0.00 55 ALA A CA 28
ATOM 34073 C C . ALA A 1 55 ? 0.888 -3.048 -10.070 1.00 0.00 55 ALA A C 28
ATOM 34074 O O . ALA A 1 55 ? 0.757 -2.922 -11.272 1.00 0.00 55 ALA A O 28
ATOM 34081 N N . CYS A 1 56 ? 1.844 -2.433 -9.430 1.00 0.00 56 CYS A N 28
ATOM 34082 C CA . CYS A 1 56 ? 2.788 -1.565 -10.187 1.00 0.00 56 CYS A CA 28
ATOM 34083 C C . CYS A 1 56 ? 4.232 -2.045 -9.987 1.00 0.00 56 CYS A C 28
ATOM 34084 O O . CYS A 1 56 ? 5.141 -1.587 -10.649 1.00 0.00 56 CYS A O 28
ATOM 34091 N N . ARG A 1 57 ? 4.453 -2.958 -9.082 1.00 0.00 57 ARG A N 28
ATOM 34092 C CA . ARG A 1 57 ? 5.843 -3.452 -8.852 1.00 0.00 57 ARG A CA 28
ATOM 34093 C C . ARG A 1 57 ? 6.677 -2.340 -8.211 1.00 0.00 57 ARG A C 28
ATOM 34094 O O . ARG A 1 57 ? 7.643 -1.868 -8.777 1.00 0.00 57 ARG A O 28
ATOM 34115 N N . LYS A 1 58 ? 6.311 -1.930 -7.031 1.00 0.00 58 LYS A N 28
ATOM 34116 C CA . LYS A 1 58 ? 7.074 -0.857 -6.334 1.00 0.00 58 LYS A CA 28
ATOM 34117 C C . LYS A 1 58 ? 7.210 -1.241 -4.861 1.00 0.00 58 LYS A C 28
ATOM 34118 O O . LYS A 1 58 ? 6.370 -1.934 -4.326 1.00 0.00 58 LYS A O 28
ATOM 34137 N N . PRO A 1 59 ? 8.267 -0.790 -4.246 1.00 0.00 59 PRO A N 28
ATOM 34138 C CA . PRO A 1 59 ? 8.533 -1.091 -2.832 1.00 0.00 59 PRO A CA 28
ATOM 34139 C C . PRO A 1 59 ? 7.627 -0.253 -1.927 1.00 0.00 59 PRO A C 28
ATOM 34140 O O . PRO A 1 59 ? 7.608 0.959 -1.999 1.00 0.00 59 PRO A O 28
ATOM 34151 N N . TYR A 1 60 ? 6.869 -0.896 -1.083 1.00 0.00 60 TYR A N 28
ATOM 34152 C CA . TYR A 1 60 ? 5.952 -0.147 -0.178 1.00 0.00 60 TYR A CA 28
ATOM 34153 C C . TYR A 1 60 ? 6.683 1.051 0.434 1.00 0.00 60 TYR A C 28
ATOM 34154 O O . TYR A 1 60 ? 7.895 1.060 0.516 1.00 0.00 60 TYR A O 28
ATOM 34172 N N . PRO A 1 61 ? 5.916 2.030 0.849 1.00 0.00 61 PRO A N 28
ATOM 34173 C CA . PRO A 1 61 ? 6.456 3.256 1.464 1.00 0.00 61 PRO A CA 28
ATOM 34174 C C . PRO A 1 61 ? 6.838 2.997 2.925 1.00 0.00 61 PRO A C 28
ATOM 34175 O O . PRO A 1 61 ? 6.405 2.037 3.529 1.00 0.00 61 PRO A O 28
ATOM 34186 N N . GLU A 1 62 ? 7.649 3.847 3.495 1.00 0.00 62 GLU A N 28
ATOM 34187 C CA . GLU A 1 62 ? 8.059 3.645 4.915 1.00 0.00 62 GLU A CA 28
ATOM 34188 C C . GLU A 1 62 ? 7.746 4.904 5.732 1.00 0.00 62 GLU A C 28
ATOM 34189 O O . GLU A 1 62 ? 7.617 4.852 6.939 1.00 0.00 62 GLU A O 28
ATOM 34201 N N . ASP A 1 63 ? 7.626 6.034 5.089 1.00 0.00 63 ASP A N 28
ATOM 34202 C CA . ASP A 1 63 ? 7.327 7.287 5.841 1.00 0.00 63 ASP A CA 28
ATOM 34203 C C . ASP A 1 63 ? 8.506 7.616 6.762 1.00 0.00 63 ASP A C 28
ATOM 34204 O O . ASP A 1 63 ? 8.471 7.317 7.940 1.00 0.00 63 ASP A O 28
ATOM 34213 N N . PRO A 1 64 ? 9.519 8.217 6.193 1.00 0.00 64 PRO A N 28
ATOM 34214 C CA . PRO A 1 64 ? 10.735 8.599 6.932 1.00 0.00 64 PRO A CA 28
ATOM 34215 C C . PRO A 1 64 ? 10.493 9.867 7.756 1.00 0.00 64 PRO A C 28
ATOM 34216 O O . PRO A 1 64 ? 10.998 10.011 8.852 1.00 0.00 64 PRO A O 28
ATOM 34227 N N . ALA A 1 65 ? 9.726 10.787 7.239 1.00 0.00 65 ALA A N 28
ATOM 34228 C CA . ALA A 1 65 ? 9.459 12.040 7.997 1.00 0.00 65 ALA A CA 28
ATOM 34229 C C . ALA A 1 65 ? 10.788 12.668 8.421 1.00 0.00 65 ALA A C 28
ATOM 34230 O O . ALA A 1 65 ? 11.005 12.966 9.579 1.00 0.00 65 ALA A O 28
ATOM 34237 N N . VAL A 1 66 ? 11.681 12.873 7.491 1.00 0.00 66 VAL A N 28
ATOM 34238 C CA . VAL A 1 66 ? 12.997 13.481 7.840 1.00 0.00 66 VAL A CA 28
ATOM 34239 C C . VAL A 1 66 ? 13.413 14.457 6.737 1.00 0.00 66 VAL A C 28
ATOM 34240 O O . VAL A 1 66 ? 13.936 15.521 7.002 1.00 0.00 66 VAL A O 28
ATOM 34253 N N . TYR A 1 67 ? 13.184 14.103 5.503 1.00 0.00 67 TYR A N 28
ATOM 34254 C CA . TYR A 1 67 ? 13.565 15.011 4.385 1.00 0.00 67 TYR A CA 28
ATOM 34255 C C . TYR A 1 67 ? 15.083 15.202 4.379 1.00 0.00 67 TYR A C 28
ATOM 34256 O O . TYR A 1 67 ? 15.580 16.277 4.106 1.00 0.00 67 TYR A O 28
ATOM 34274 N N . LYS A 1 68 ? 15.826 14.171 4.680 1.00 0.00 68 LYS A N 28
ATOM 34275 C CA . LYS A 1 68 ? 17.309 14.311 4.691 1.00 0.00 68 LYS A CA 28
ATOM 34276 C C . LYS A 1 68 ? 17.969 12.928 4.719 1.00 0.00 68 LYS A C 28
ATOM 34277 O O . LYS A 1 68 ? 18.560 12.549 5.710 1.00 0.00 68 LYS A O 28
ATOM 34296 N N . PRO A 1 69 ? 17.858 12.222 3.625 1.00 0.00 69 PRO A N 28
ATOM 34297 C CA . PRO A 1 69 ? 18.448 10.880 3.486 1.00 0.00 69 PRO A CA 28
ATOM 34298 C C . PRO A 1 69 ? 19.951 10.993 3.216 1.00 0.00 69 PRO A C 28
ATOM 34299 O O . PRO A 1 69 ? 20.468 12.066 2.972 1.00 0.00 69 PRO A O 28
ATOM 34310 N N . LEU A 1 70 ? 20.659 9.898 3.257 1.00 0.00 70 LEU A N 28
ATOM 34311 C CA . LEU A 1 70 ? 22.126 9.952 3.001 1.00 0.00 70 LEU A CA 28
ATOM 34312 C C . LEU A 1 70 ? 22.798 10.837 4.054 1.00 0.00 70 LEU A C 28
ATOM 34313 O O . LEU A 1 70 ? 23.672 11.625 3.749 1.00 0.00 70 LEU A O 28
ATOM 34329 N N . SER A 1 71 ? 22.400 10.713 5.289 1.00 0.00 71 SER A N 28
ATOM 34330 C CA . SER A 1 71 ? 23.018 11.547 6.359 1.00 0.00 71 SER A CA 28
ATOM 34331 C C . SER A 1 71 ? 22.882 10.832 7.703 1.00 0.00 71 SER A C 28
ATOM 34332 O O . SER A 1 71 ? 21.838 10.851 8.325 1.00 0.00 71 SER A O 28
ATOM 34340 N N . GLN A 1 72 ? 23.929 10.202 8.158 1.00 0.00 72 GLN A N 28
ATOM 34341 C CA . GLN A 1 72 ? 23.859 9.485 9.462 1.00 0.00 72 GLN A CA 28
ATOM 34342 C C . GLN A 1 72 ? 25.216 9.554 10.170 1.00 0.00 72 GLN A C 28
ATOM 34343 O O . GLN A 1 72 ? 25.289 9.629 11.380 1.00 0.00 72 GLN A O 28
ATOM 34357 N N . GLU A 1 73 ? 26.292 9.527 9.431 1.00 0.00 73 GLU A N 28
ATOM 34358 C CA . GLU A 1 73 ? 27.635 9.589 10.070 1.00 0.00 73 GLU A CA 28
ATOM 34359 C C . GLU A 1 73 ? 28.472 10.678 9.397 1.00 0.00 73 GLU A C 28
ATOM 34360 O O . GLU A 1 73 ? 28.006 11.380 8.522 1.00 0.00 73 GLU A O 28
ATOM 34372 N N . GLU A 1 74 ? 29.704 10.827 9.798 1.00 0.00 74 GLU A N 28
ATOM 34373 C CA . GLU A 1 74 ? 30.567 11.871 9.179 1.00 0.00 74 GLU A CA 28
ATOM 34374 C C . GLU A 1 74 ? 31.276 11.285 7.958 1.00 0.00 74 GLU A C 28
ATOM 34375 O O . GLU A 1 74 ? 31.825 10.202 8.010 1.00 0.00 74 GLU A O 28
ATOM 34387 N N . LEU A 1 75 ? 31.273 11.988 6.858 1.00 0.00 75 LEU A N 28
ATOM 34388 C CA . LEU A 1 75 ? 31.949 11.462 5.640 1.00 0.00 75 LEU A CA 28
ATOM 34389 C C . LEU A 1 75 ? 33.398 11.106 5.975 1.00 0.00 75 LEU A C 28
ATOM 34390 O O . LEU A 1 75 ? 33.743 9.952 6.131 1.00 0.00 75 LEU A O 28
ATOM 34406 N N . GLN A 1 76 ? 34.250 12.088 6.091 1.00 0.00 76 GLN A N 28
ATOM 34407 C CA . GLN A 1 76 ? 35.675 11.801 6.419 1.00 0.00 76 GLN A CA 28
ATOM 34408 C C . GLN A 1 76 ? 36.490 13.092 6.326 1.00 0.00 76 GLN A C 28
ATOM 34409 O O . GLN A 1 76 ? 37.262 13.415 7.207 1.00 0.00 76 GLN A O 28
ATOM 34423 N N . ARG A 1 77 ? 36.325 13.835 5.266 1.00 0.00 77 ARG A N 28
ATOM 34424 C CA . ARG A 1 77 ? 37.091 15.104 5.121 1.00 0.00 77 ARG A CA 28
ATOM 34425 C C . ARG A 1 77 ? 36.875 15.968 6.366 1.00 0.00 77 ARG A C 28
ATOM 34426 O O . ARG A 1 77 ? 35.849 15.896 7.012 1.00 0.00 77 ARG A O 28
ATOM 34447 N N . ILE A 1 78 ? 37.834 16.784 6.708 1.00 0.00 78 ILE A N 28
ATOM 34448 C CA . ILE A 1 78 ? 37.681 17.648 7.911 1.00 0.00 78 ILE A CA 28
ATOM 34449 C C . ILE A 1 78 ? 37.960 19.104 7.533 1.00 0.00 78 ILE A C 28
ATOM 34450 O O . ILE A 1 78 ? 39.048 19.573 7.827 1.00 0.00 78 ILE A O 28
ATOM 34469 N N . MET A 1 1 ? -27.146 -8.754 -3.463 1.00 0.00 1 MET A N 29
ATOM 34470 C CA . MET A 1 1 ? -28.067 -7.643 -3.833 1.00 0.00 1 MET A CA 29
ATOM 34471 C C . MET A 1 1 ? -28.092 -6.603 -2.711 1.00 0.00 1 MET A C 29
ATOM 34472 O O . MET A 1 1 ? -27.880 -6.919 -1.556 1.00 0.00 1 MET A O 29
ATOM 34488 N N . SER A 1 2 ? -28.347 -5.366 -3.038 1.00 0.00 2 SER A N 29
ATOM 34489 C CA . SER A 1 2 ? -28.384 -4.309 -1.989 1.00 0.00 2 SER A CA 29
ATOM 34490 C C . SER A 1 2 ? -29.793 -3.720 -1.899 1.00 0.00 2 SER A C 29
ATOM 34491 O O . SER A 1 2 ? -30.008 -2.689 -1.292 1.00 0.00 2 SER A O 29
ATOM 34499 N N . ARG A 1 3 ? -30.757 -4.366 -2.497 1.00 0.00 3 ARG A N 29
ATOM 34500 C CA . ARG A 1 3 ? -32.149 -3.839 -2.442 1.00 0.00 3 ARG A CA 29
ATOM 34501 C C . ARG A 1 3 ? -32.158 -2.369 -2.869 1.00 0.00 3 ARG A C 29
ATOM 34502 O O . ARG A 1 3 ? -32.713 -1.522 -2.199 1.00 0.00 3 ARG A O 29
ATOM 34523 N N . SER A 1 4 ? -31.545 -2.062 -3.979 1.00 0.00 4 SER A N 29
ATOM 34524 C CA . SER A 1 4 ? -31.518 -0.648 -4.449 1.00 0.00 4 SER A CA 29
ATOM 34525 C C . SER A 1 4 ? -30.903 -0.585 -5.849 1.00 0.00 4 SER A C 29
ATOM 34526 O O . SER A 1 4 ? -30.218 -1.500 -6.265 1.00 0.00 4 SER A O 29
ATOM 34534 N N . PRO A 1 5 ? -31.165 0.499 -6.535 1.00 0.00 5 PRO A N 29
ATOM 34535 C CA . PRO A 1 5 ? -30.648 0.719 -7.897 1.00 0.00 5 PRO A CA 29
ATOM 34536 C C . PRO A 1 5 ? -29.176 1.136 -7.840 1.00 0.00 5 PRO A C 29
ATOM 34537 O O . PRO A 1 5 ? -28.318 0.503 -8.422 1.00 0.00 5 PRO A O 29
ATOM 34548 N N . ASP A 1 6 ? -28.880 2.194 -7.137 1.00 0.00 6 ASP A N 29
ATOM 34549 C CA . ASP A 1 6 ? -27.466 2.649 -7.035 1.00 0.00 6 ASP A CA 29
ATOM 34550 C C . ASP A 1 6 ? -26.829 2.033 -5.785 1.00 0.00 6 ASP A C 29
ATOM 34551 O O . ASP A 1 6 ? -27.114 0.909 -5.427 1.00 0.00 6 ASP A O 29
ATOM 34560 N N . ALA A 1 7 ? -25.970 2.756 -5.117 1.00 0.00 7 ALA A N 29
ATOM 34561 C CA . ALA A 1 7 ? -25.326 2.200 -3.895 1.00 0.00 7 ALA A CA 29
ATOM 34562 C C . ALA A 1 7 ? -24.628 3.326 -3.127 1.00 0.00 7 ALA A C 29
ATOM 34563 O O . ALA A 1 7 ? -25.057 3.720 -2.061 1.00 0.00 7 ALA A O 29
ATOM 34570 N N . LYS A 1 8 ? -23.556 3.845 -3.661 1.00 0.00 8 LYS A N 29
ATOM 34571 C CA . LYS A 1 8 ? -22.829 4.944 -2.962 1.00 0.00 8 LYS A CA 29
ATOM 34572 C C . LYS A 1 8 ? -22.731 4.623 -1.469 1.00 0.00 8 LYS A C 29
ATOM 34573 O O . LYS A 1 8 ? -23.516 5.093 -0.670 1.00 0.00 8 LYS A O 29
ATOM 34592 N N . GLU A 1 9 ? -21.772 3.826 -1.088 1.00 0.00 9 GLU A N 29
ATOM 34593 C CA . GLU A 1 9 ? -21.619 3.471 0.351 1.00 0.00 9 GLU A CA 29
ATOM 34594 C C . GLU A 1 9 ? -20.341 2.648 0.529 1.00 0.00 9 GLU A C 29
ATOM 34595 O O . GLU A 1 9 ? -20.324 1.456 0.299 1.00 0.00 9 GLU A O 29
ATOM 34607 N N . ASP A 1 10 ? -19.269 3.275 0.929 1.00 0.00 10 ASP A N 29
ATOM 34608 C CA . ASP A 1 10 ? -17.995 2.523 1.109 1.00 0.00 10 ASP A CA 29
ATOM 34609 C C . ASP A 1 10 ? -17.728 1.679 -0.142 1.00 0.00 10 ASP A C 29
ATOM 34610 O O . ASP A 1 10 ? -17.697 0.466 -0.074 1.00 0.00 10 ASP A O 29
ATOM 34619 N N . PRO A 1 11 ? -17.552 2.353 -1.253 1.00 0.00 11 PRO A N 29
ATOM 34620 C CA . PRO A 1 11 ? -17.291 1.702 -2.550 1.00 0.00 11 PRO A CA 29
ATOM 34621 C C . PRO A 1 11 ? -15.818 1.295 -2.673 1.00 0.00 11 PRO A C 29
ATOM 34622 O O . PRO A 1 11 ? -15.209 1.451 -3.714 1.00 0.00 11 PRO A O 29
ATOM 34633 N N . VAL A 1 12 ? -15.238 0.774 -1.627 1.00 0.00 12 VAL A N 29
ATOM 34634 C CA . VAL A 1 12 ? -13.809 0.361 -1.700 1.00 0.00 12 VAL A CA 29
ATOM 34635 C C . VAL A 1 12 ? -13.625 -0.971 -0.971 1.00 0.00 12 VAL A C 29
ATOM 34636 O O . VAL A 1 12 ? -14.095 -1.155 0.135 1.00 0.00 12 VAL A O 29
ATOM 34649 N N . GLU A 1 13 ? -12.945 -1.901 -1.581 1.00 0.00 13 GLU A N 29
ATOM 34650 C CA . GLU A 1 13 ? -12.731 -3.221 -0.926 1.00 0.00 13 GLU A CA 29
ATOM 34651 C C . GLU A 1 13 ? -11.389 -3.801 -1.376 1.00 0.00 13 GLU A C 29
ATOM 34652 O O . GLU A 1 13 ? -11.087 -3.850 -2.552 1.00 0.00 13 GLU A O 29
ATOM 34664 N N . CYS A 1 14 ? -10.581 -4.242 -0.451 1.00 0.00 14 CYS A N 29
ATOM 34665 C CA . CYS A 1 14 ? -9.261 -4.818 -0.831 1.00 0.00 14 CYS A CA 29
ATOM 34666 C C . CYS A 1 14 ? -9.452 -5.824 -1.972 1.00 0.00 14 CYS A C 29
ATOM 34667 O O . CYS A 1 14 ? -10.101 -6.834 -1.792 1.00 0.00 14 CYS A O 29
ATOM 34674 N N . PRO A 1 15 ? -8.876 -5.529 -3.111 1.00 0.00 15 PRO A N 29
ATOM 34675 C CA . PRO A 1 15 ? -8.961 -6.409 -4.289 1.00 0.00 15 PRO A CA 29
ATOM 34676 C C . PRO A 1 15 ? -7.944 -7.550 -4.162 1.00 0.00 15 PRO A C 29
ATOM 34677 O O . PRO A 1 15 ? -8.001 -8.533 -4.874 1.00 0.00 15 PRO A O 29
ATOM 34688 N N . LEU A 1 16 ? -7.009 -7.416 -3.259 1.00 0.00 16 LEU A N 29
ATOM 34689 C CA . LEU A 1 16 ? -5.973 -8.474 -3.074 1.00 0.00 16 LEU A CA 29
ATOM 34690 C C . LEU A 1 16 ? -6.611 -9.739 -2.494 1.00 0.00 16 LEU A C 29
ATOM 34691 O O . LEU A 1 16 ? -6.341 -10.840 -2.932 1.00 0.00 16 LEU A O 29
ATOM 34707 N N . CYS A 1 17 ? -7.453 -9.588 -1.512 1.00 0.00 17 CYS A N 29
ATOM 34708 C CA . CYS A 1 17 ? -8.111 -10.771 -0.895 1.00 0.00 17 CYS A CA 29
ATOM 34709 C C . CYS A 1 17 ? -9.625 -10.581 -0.961 1.00 0.00 17 CYS A C 29
ATOM 34710 O O . CYS A 1 17 ? -10.391 -11.436 -0.563 1.00 0.00 17 CYS A O 29
ATOM 34717 N N . MET A 1 18 ? -10.056 -9.456 -1.457 1.00 0.00 18 MET A N 29
ATOM 34718 C CA . MET A 1 18 ? -11.511 -9.188 -1.550 1.00 0.00 18 MET A CA 29
ATOM 34719 C C . MET A 1 18 ? -12.090 -9.037 -0.143 1.00 0.00 18 MET A C 29
ATOM 34720 O O . MET A 1 18 ? -12.565 -9.985 0.449 1.00 0.00 18 MET A O 29
ATOM 34734 N N . GLU A 1 19 ? -12.048 -7.850 0.399 1.00 0.00 19 GLU A N 29
ATOM 34735 C CA . GLU A 1 19 ? -12.592 -7.638 1.768 1.00 0.00 19 GLU A CA 29
ATOM 34736 C C . GLU A 1 19 ? -13.151 -6.218 1.882 1.00 0.00 19 GLU A C 29
ATOM 34737 O O . GLU A 1 19 ? -12.917 -5.390 1.023 1.00 0.00 19 GLU A O 29
ATOM 34749 N N . PRO A 1 20 ? -13.876 -5.980 2.943 1.00 0.00 20 PRO A N 29
ATOM 34750 C CA . PRO A 1 20 ? -14.491 -4.669 3.209 1.00 0.00 20 PRO A CA 29
ATOM 34751 C C . PRO A 1 20 ? -13.451 -3.682 3.744 1.00 0.00 20 PRO A C 29
ATOM 34752 O O . PRO A 1 20 ? -12.952 -3.823 4.843 1.00 0.00 20 PRO A O 29
ATOM 34763 N N . LEU A 1 21 ? -13.125 -2.681 2.975 1.00 0.00 21 LEU A N 29
ATOM 34764 C CA . LEU A 1 21 ? -12.124 -1.681 3.432 1.00 0.00 21 LEU A CA 29
ATOM 34765 C C . LEU A 1 21 ? -12.793 -0.691 4.387 1.00 0.00 21 LEU A C 29
ATOM 34766 O O . LEU A 1 21 ? -13.83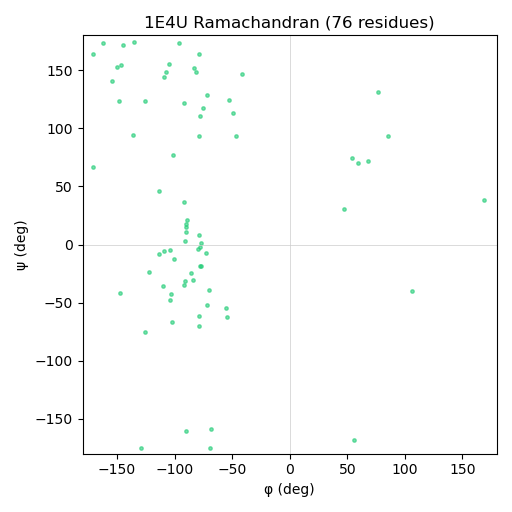7 -0.143 4.098 1.00 0.00 21 LEU A O 29
ATOM 34782 N N . GLU A 1 22 ? -12.201 -0.462 5.528 1.00 0.00 22 GLU A N 29
ATOM 34783 C CA . GLU A 1 22 ? -12.805 0.489 6.504 1.00 0.00 22 GLU A CA 29
ATOM 34784 C C . GLU A 1 22 ? -12.658 1.922 5.986 1.00 0.00 22 GLU A C 29
ATOM 34785 O O . GLU A 1 22 ? -12.515 2.156 4.803 1.00 0.00 22 GLU A O 29
ATOM 34797 N N . ILE A 1 23 ? -12.698 2.884 6.869 1.00 0.00 23 ILE A N 29
ATOM 34798 C CA . ILE A 1 23 ? -12.567 4.303 6.434 1.00 0.00 23 ILE A CA 29
ATOM 34799 C C . ILE A 1 23 ? -11.089 4.716 6.443 1.00 0.00 23 ILE A C 29
ATOM 34800 O O . ILE A 1 23 ? -10.593 5.294 5.496 1.00 0.00 23 ILE A O 29
ATOM 34816 N N . ASP A 1 24 ? -10.387 4.439 7.507 1.00 0.00 24 ASP A N 29
ATOM 34817 C CA . ASP A 1 24 ? -8.950 4.832 7.574 1.00 0.00 24 ASP A CA 29
ATOM 34818 C C . ASP A 1 24 ? -8.093 3.830 6.796 1.00 0.00 24 ASP A C 29
ATOM 34819 O O . ASP A 1 24 ? -6.936 4.075 6.517 1.00 0.00 24 ASP A O 29
ATOM 34828 N N . ASP A 1 25 ? -8.646 2.702 6.448 1.00 0.00 25 ASP A N 29
ATOM 34829 C CA . ASP A 1 25 ? -7.855 1.689 5.692 1.00 0.00 25 ASP A CA 29
ATOM 34830 C C . ASP A 1 25 ? -7.815 2.068 4.211 1.00 0.00 25 ASP A C 29
ATOM 34831 O O . ASP A 1 25 ? -6.939 1.650 3.477 1.00 0.00 25 ASP A O 29
ATOM 34840 N N . ILE A 1 26 ? -8.757 2.851 3.763 1.00 0.00 26 ILE A N 29
ATOM 34841 C CA . ILE A 1 26 ? -8.775 3.250 2.328 1.00 0.00 26 ILE A CA 29
ATOM 34842 C C . ILE A 1 26 ? -7.472 3.974 1.976 1.00 0.00 26 ILE A C 29
ATOM 34843 O O . ILE A 1 26 ? -6.686 3.502 1.179 1.00 0.00 26 ILE A O 29
ATOM 34859 N N . ASN A 1 27 ? -7.242 5.119 2.559 1.00 0.00 27 ASN A N 29
ATOM 34860 C CA . ASN A 1 27 ? -5.992 5.873 2.252 1.00 0.00 27 ASN A CA 29
ATOM 34861 C C . ASN A 1 27 ? -4.771 5.027 2.622 1.00 0.00 27 ASN A C 29
ATOM 34862 O O . ASN A 1 27 ? -3.685 5.242 2.122 1.00 0.00 27 ASN A O 29
ATOM 34873 N N . PHE A 1 28 ? -4.936 4.071 3.496 1.00 0.00 28 PHE A N 29
ATOM 34874 C CA . PHE A 1 28 ? -3.776 3.222 3.894 1.00 0.00 28 PHE A CA 29
ATOM 34875 C C . PHE A 1 28 ? -3.464 2.218 2.783 1.00 0.00 28 PHE A C 29
ATOM 34876 O O . PHE A 1 28 ? -4.260 1.357 2.468 1.00 0.00 28 PHE A O 29
ATOM 34893 N N . PHE A 1 29 ? -2.306 2.321 2.193 1.00 0.00 29 PHE A N 29
ATOM 34894 C CA . PHE A 1 29 ? -1.929 1.372 1.107 1.00 0.00 29 PHE A CA 29
ATOM 34895 C C . PHE A 1 29 ? -0.464 0.974 1.277 1.00 0.00 29 PHE A C 29
ATOM 34896 O O . PHE A 1 29 ? 0.316 1.714 1.842 1.00 0.00 29 PHE A O 29
ATOM 34913 N N . PRO A 1 30 ? -0.130 -0.184 0.776 1.00 0.00 30 PRO A N 29
ATOM 34914 C CA . PRO A 1 30 ? 1.242 -0.704 0.849 1.00 0.00 30 PRO A CA 29
ATOM 34915 C C . PRO A 1 30 ? 2.111 -0.004 -0.195 1.00 0.00 30 PRO A C 29
ATOM 34916 O O . PRO A 1 30 ? 3.318 -0.130 -0.199 1.00 0.00 30 PRO A O 29
ATOM 34927 N N . CYS A 1 31 ? 1.501 0.740 -1.080 1.00 0.00 31 CYS A N 29
ATOM 34928 C CA . CYS A 1 31 ? 2.285 1.454 -2.125 1.00 0.00 31 CYS A CA 29
ATOM 34929 C C . CYS A 1 31 ? 1.637 2.815 -2.409 1.00 0.00 31 CYS A C 29
ATOM 34930 O O . CYS A 1 31 ? 0.450 2.999 -2.228 1.00 0.00 31 CYS A O 29
ATOM 34937 N N . THR A 1 32 ? 2.415 3.775 -2.838 1.00 0.00 32 THR A N 29
ATOM 34938 C CA . THR A 1 32 ? 1.851 5.129 -3.117 1.00 0.00 32 THR A CA 29
ATOM 34939 C C . THR A 1 32 ? 1.403 5.247 -4.579 1.00 0.00 32 THR A C 29
ATOM 34940 O O . THR A 1 32 ? 1.417 6.322 -5.147 1.00 0.00 32 THR A O 29
ATOM 34951 N N . CYS A 1 33 ? 0.998 4.172 -5.200 1.00 0.00 33 CYS A N 29
ATOM 34952 C CA . CYS A 1 33 ? 0.551 4.279 -6.621 1.00 0.00 33 CYS A CA 29
ATOM 34953 C C . CYS A 1 33 ? -0.979 4.233 -6.680 1.00 0.00 33 CYS A C 29
ATOM 34954 O O . CYS A 1 33 ? -1.573 4.368 -7.731 1.00 0.00 33 CYS A O 29
ATOM 34961 N N . GLY A 1 34 ? -1.622 4.060 -5.556 1.00 0.00 34 GLY A N 29
ATOM 34962 C CA . GLY A 1 34 ? -3.111 4.026 -5.549 1.00 0.00 34 GLY A CA 29
ATOM 34963 C C . GLY A 1 34 ? -3.612 2.635 -5.159 1.00 0.00 34 GLY A C 29
ATOM 34964 O O . GLY A 1 34 ? -4.503 2.501 -4.349 1.00 0.00 34 GLY A O 29
ATOM 34968 N N . TYR A 1 35 ? -3.063 1.597 -5.726 1.00 0.00 35 TYR A N 29
ATOM 34969 C CA . TYR A 1 35 ? -3.540 0.230 -5.369 1.00 0.00 35 TYR A CA 29
ATOM 34970 C C . TYR A 1 35 ? -3.654 0.113 -3.847 1.00 0.00 35 TYR A C 29
ATOM 34971 O O . TYR A 1 35 ? -2.692 -0.178 -3.164 1.00 0.00 35 TYR A O 29
ATOM 34989 N N . GLN A 1 36 ? -4.825 0.335 -3.309 1.00 0.00 36 GLN A N 29
ATOM 34990 C CA . GLN A 1 36 ? -5.000 0.235 -1.831 1.00 0.00 36 GLN A CA 29
ATOM 34991 C C . GLN A 1 36 ? -5.540 -1.153 -1.487 1.00 0.00 36 GLN A C 29
ATOM 34992 O O . GLN A 1 36 ? -6.313 -1.728 -2.227 1.00 0.00 36 GLN A O 29
ATOM 35006 N N . ILE A 1 37 ? -5.141 -1.700 -0.372 1.00 0.00 37 ILE A N 29
ATOM 35007 C CA . ILE A 1 37 ? -5.638 -3.051 0.007 1.00 0.00 37 ILE A CA 29
ATOM 35008 C C . ILE A 1 37 ? -6.038 -3.059 1.484 1.00 0.00 37 ILE A C 29
ATOM 35009 O O . ILE A 1 37 ? -6.152 -2.027 2.114 1.00 0.00 37 ILE A O 29
ATOM 35025 N N . CYS A 1 38 ? -6.252 -4.220 2.037 1.00 0.00 38 CYS A N 29
ATOM 35026 C CA . CYS A 1 38 ? -6.644 -4.310 3.469 1.00 0.00 38 CYS A CA 29
ATOM 35027 C C . CYS A 1 38 ? -5.383 -4.447 4.328 1.00 0.00 38 CYS A C 29
ATOM 35028 O O . CYS A 1 38 ? -4.288 -4.576 3.819 1.00 0.00 38 CYS A O 29
ATOM 35035 N N . ARG A 1 39 ? -5.526 -4.420 5.624 1.00 0.00 39 ARG A N 29
ATOM 35036 C CA . ARG A 1 39 ? -4.331 -4.547 6.505 1.00 0.00 39 ARG A CA 29
ATOM 35037 C C . ARG A 1 39 ? -3.963 -6.024 6.664 1.00 0.00 39 ARG A C 29
ATOM 35038 O O . ARG A 1 39 ? -2.879 -6.361 7.098 1.00 0.00 39 ARG A O 29
ATOM 35059 N N . PHE A 1 40 ? -4.858 -6.910 6.320 1.00 0.00 40 PHE A N 29
ATOM 35060 C CA . PHE A 1 40 ? -4.559 -8.364 6.456 1.00 0.00 40 PHE A CA 29
ATOM 35061 C C . PHE A 1 40 ? -3.743 -8.837 5.250 1.00 0.00 40 PHE A C 29
ATOM 35062 O O . PHE A 1 40 ? -3.159 -9.903 5.264 1.00 0.00 40 PHE A O 29
ATOM 35079 N N . CYS A 1 41 ? -3.700 -8.058 4.203 1.00 0.00 41 CYS A N 29
ATOM 35080 C CA . CYS A 1 41 ? -2.927 -8.467 2.997 1.00 0.00 41 CYS A CA 29
ATOM 35081 C C . CYS A 1 41 ? -1.496 -7.935 3.095 1.00 0.00 41 CYS A C 29
ATOM 35082 O O . CYS A 1 41 ? -0.545 -8.624 2.782 1.00 0.00 41 CYS A O 29
ATOM 35089 N N . TRP A 1 42 ? -1.335 -6.713 3.524 1.00 0.00 42 TRP A N 29
ATOM 35090 C CA . TRP A 1 42 ? 0.036 -6.137 3.640 1.00 0.00 42 TRP A CA 29
ATOM 35091 C C . TRP A 1 42 ? 0.782 -6.838 4.775 1.00 0.00 42 TRP A C 29
ATOM 35092 O O . TRP A 1 42 ? 1.984 -6.720 4.908 1.00 0.00 42 TRP A O 29
ATOM 35113 N N . HIS A 1 43 ? 0.077 -7.568 5.594 1.00 0.00 43 HIS A N 29
ATOM 35114 C CA . HIS A 1 43 ? 0.742 -8.280 6.722 1.00 0.00 43 HIS A CA 29
ATOM 35115 C C . HIS A 1 43 ? 1.239 -9.647 6.243 1.00 0.00 43 HIS A C 29
ATOM 35116 O O . HIS A 1 43 ? 1.935 -10.347 6.951 1.00 0.00 43 HIS A O 29
ATOM 35130 N N . ARG A 1 44 ? 0.883 -10.034 5.049 1.00 0.00 44 ARG A N 29
ATOM 35131 C CA . ARG A 1 44 ? 1.331 -11.358 4.532 1.00 0.00 44 ARG A CA 29
ATOM 35132 C C . ARG A 1 44 ? 2.369 -11.155 3.426 1.00 0.00 44 ARG A C 29
ATOM 35133 O O . ARG A 1 44 ? 3.218 -11.994 3.199 1.00 0.00 44 ARG A O 29
ATOM 35154 N N . ILE A 1 45 ? 2.312 -10.050 2.735 1.00 0.00 45 ILE A N 29
ATOM 35155 C CA . ILE A 1 45 ? 3.299 -9.804 1.646 1.00 0.00 45 ILE A CA 29
ATOM 35156 C C . ILE A 1 45 ? 4.637 -9.377 2.258 1.00 0.00 45 ILE A C 29
ATOM 35157 O O . ILE A 1 45 ? 5.647 -10.028 2.077 1.00 0.00 45 ILE A O 29
ATOM 35173 N N . ARG A 1 46 ? 4.652 -8.292 2.981 1.00 0.00 46 ARG A N 29
ATOM 35174 C CA . ARG A 1 46 ? 5.925 -7.831 3.604 1.00 0.00 46 ARG A CA 29
ATOM 35175 C C . ARG A 1 46 ? 6.420 -8.886 4.596 1.00 0.00 46 ARG A C 29
ATOM 35176 O O . ARG A 1 46 ? 7.551 -8.851 5.042 1.00 0.00 46 ARG A O 29
ATOM 35197 N N . THR A 1 47 ? 5.584 -9.825 4.947 1.00 0.00 47 THR A N 29
ATOM 35198 C CA . THR A 1 47 ? 6.010 -10.880 5.911 1.00 0.00 47 THR A CA 29
ATOM 35199 C C . THR A 1 47 ? 6.349 -12.162 5.150 1.00 0.00 47 THR A C 29
ATOM 35200 O O . THR A 1 47 ? 7.500 -12.519 4.996 1.00 0.00 47 THR A O 29
ATOM 35211 N N . ASP A 1 48 ? 5.355 -12.862 4.676 1.00 0.00 48 ASP A N 29
ATOM 35212 C CA . ASP A 1 48 ? 5.622 -14.122 3.928 1.00 0.00 48 ASP A CA 29
ATOM 35213 C C . ASP A 1 48 ? 6.308 -13.794 2.600 1.00 0.00 48 ASP A C 29
ATOM 35214 O O . ASP A 1 48 ? 7.215 -14.481 2.175 1.00 0.00 48 ASP A O 29
ATOM 35223 N N . GLU A 1 49 ? 5.881 -12.752 1.941 1.00 0.00 49 GLU A N 29
ATOM 35224 C CA . GLU A 1 49 ? 6.508 -12.385 0.641 1.00 0.00 49 GLU A CA 29
ATOM 35225 C C . GLU A 1 49 ? 7.651 -11.396 0.885 1.00 0.00 49 GLU A C 29
ATOM 35226 O O . GLU A 1 49 ? 8.287 -11.411 1.919 1.00 0.00 49 GLU A O 29
ATOM 35238 N N . ASN A 1 50 ? 7.917 -10.539 -0.063 1.00 0.00 50 ASN A N 29
ATOM 35239 C CA . ASN A 1 50 ? 9.019 -9.551 0.113 1.00 0.00 50 ASN A CA 29
ATOM 35240 C C . ASN A 1 50 ? 8.431 -8.195 0.506 1.00 0.00 50 ASN A C 29
ATOM 35241 O O . ASN A 1 50 ? 8.824 -7.598 1.488 1.00 0.00 50 ASN A O 29
ATOM 35252 N N . GLY A 1 51 ? 7.491 -7.702 -0.254 1.00 0.00 51 GLY A N 29
ATOM 35253 C CA . GLY A 1 51 ? 6.881 -6.385 0.080 1.00 0.00 51 GLY A CA 29
ATOM 35254 C C . GLY A 1 51 ? 6.858 -5.497 -1.165 1.00 0.00 51 GLY A C 29
ATOM 35255 O O . GLY A 1 51 ? 7.201 -4.332 -1.115 1.00 0.00 51 GLY A O 29
ATOM 35259 N N . LEU A 1 52 ? 6.455 -6.035 -2.285 1.00 0.00 52 LEU A N 29
ATOM 35260 C CA . LEU A 1 52 ? 6.411 -5.213 -3.528 1.00 0.00 52 LEU A CA 29
ATOM 35261 C C . LEU A 1 52 ? 4.954 -4.938 -3.907 1.00 0.00 52 LEU A C 29
ATOM 35262 O O . LEU A 1 52 ? 4.038 -5.517 -3.357 1.00 0.00 52 LEU A O 29
ATOM 35278 N N . CYS A 1 53 ? 4.734 -4.057 -4.843 1.00 0.00 53 CYS A N 29
ATOM 35279 C CA . CYS A 1 53 ? 3.338 -3.741 -5.260 1.00 0.00 53 CYS A CA 29
ATOM 35280 C C . CYS A 1 53 ? 2.893 -4.716 -6.357 1.00 0.00 53 CYS A C 29
ATOM 35281 O O . CYS A 1 53 ? 3.571 -4.868 -7.354 1.00 0.00 53 CYS A O 29
ATOM 35288 N N . PRO A 1 54 ? 1.762 -5.346 -6.148 1.00 0.00 54 PRO A N 29
ATOM 35289 C CA . PRO A 1 54 ? 1.201 -6.306 -7.114 1.00 0.00 54 PRO A CA 29
ATOM 35290 C C . PRO A 1 54 ? 0.492 -5.562 -8.247 1.00 0.00 54 PRO A C 29
ATOM 35291 O O . PRO A 1 54 ? -0.159 -6.158 -9.083 1.00 0.00 54 PRO A O 29
ATOM 35302 N N . ALA A 1 55 ? 0.608 -4.262 -8.279 1.00 0.00 55 ALA A N 29
ATOM 35303 C CA . ALA A 1 55 ? -0.065 -3.482 -9.355 1.00 0.00 55 ALA A CA 29
ATOM 35304 C C . ALA A 1 55 ? 0.975 -2.681 -10.142 1.00 0.00 55 ALA A C 29
ATOM 35305 O O . ALA A 1 55 ? 0.914 -2.590 -11.352 1.00 0.00 55 ALA A O 29
ATOM 35312 N N . CYS A 1 56 ? 1.928 -2.092 -9.469 1.00 0.00 56 CYS A N 29
ATOM 35313 C CA . CYS A 1 56 ? 2.960 -1.294 -10.191 1.00 0.00 56 CYS A CA 29
ATOM 35314 C C . CYS A 1 56 ? 4.347 -1.915 -9.968 1.00 0.00 56 CYS A C 29
ATOM 35315 O O . CYS A 1 56 ? 5.304 -1.579 -10.638 1.00 0.00 56 CYS A O 29
ATOM 35322 N N . ARG A 1 57 ? 4.453 -2.828 -9.041 1.00 0.00 57 ARG A N 29
ATOM 35323 C CA . ARG A 1 57 ? 5.765 -3.493 -8.775 1.00 0.00 57 ARG A CA 29
ATOM 35324 C C . ARG A 1 57 ? 6.732 -2.537 -8.065 1.00 0.00 57 ARG A C 29
ATOM 35325 O O . ARG A 1 57 ? 7.931 -2.623 -8.237 1.00 0.00 57 ARG A O 29
ATOM 35346 N N . LYS A 1 58 ? 6.234 -1.642 -7.255 1.00 0.00 58 LYS A N 29
ATOM 35347 C CA . LYS A 1 58 ? 7.148 -0.713 -6.531 1.00 0.00 58 LYS A CA 29
ATOM 35348 C C . LYS A 1 58 ? 7.291 -1.187 -5.084 1.00 0.00 58 LYS A C 29
ATOM 35349 O O . LYS A 1 58 ? 6.438 -1.886 -4.576 1.00 0.00 58 LYS A O 29
ATOM 35368 N N . PRO A 1 59 ? 8.370 -0.795 -4.462 1.00 0.00 59 PRO A N 29
ATOM 35369 C CA . PRO A 1 59 ? 8.656 -1.171 -3.068 1.00 0.00 59 PRO A CA 29
ATOM 35370 C C . PRO A 1 59 ? 7.814 -0.333 -2.100 1.00 0.00 59 PRO A C 29
ATOM 35371 O O . PRO A 1 59 ? 7.917 0.877 -2.061 1.00 0.00 59 PRO A O 29
ATOM 35382 N N . TYR A 1 60 ? 6.980 -0.974 -1.324 1.00 0.00 60 TYR A N 29
ATOM 35383 C CA . TYR A 1 60 ? 6.121 -0.228 -0.355 1.00 0.00 60 TYR A CA 29
ATOM 35384 C C . TYR A 1 60 ? 6.923 0.911 0.286 1.00 0.00 60 TYR A C 29
ATOM 35385 O O . TYR A 1 60 ? 8.137 0.882 0.294 1.00 0.00 60 TYR A O 29
ATOM 35403 N N . PRO A 1 61 ? 6.213 1.882 0.808 1.00 0.00 61 PRO A N 29
ATOM 35404 C CA . PRO A 1 61 ? 6.829 3.050 1.463 1.00 0.00 61 PRO A CA 29
ATOM 35405 C C . PRO A 1 61 ? 7.312 2.684 2.870 1.00 0.00 61 PRO A C 29
ATOM 35406 O O . PRO A 1 61 ? 7.835 3.510 3.591 1.00 0.00 61 PRO A O 29
ATOM 35417 N N . GLU A 1 62 ? 7.142 1.452 3.265 1.00 0.00 62 GLU A N 29
ATOM 35418 C CA . GLU A 1 62 ? 7.591 1.037 4.623 1.00 0.00 62 GLU A CA 29
ATOM 35419 C C . GLU A 1 62 ? 8.932 0.310 4.515 1.00 0.00 62 GLU A C 29
ATOM 35420 O O . GLU A 1 62 ? 9.139 -0.503 3.635 1.00 0.00 62 GLU A O 29
ATOM 35432 N N . ASP A 1 63 ? 9.847 0.596 5.399 1.00 0.00 63 ASP A N 29
ATOM 35433 C CA . ASP A 1 63 ? 11.174 -0.077 5.345 1.00 0.00 63 ASP A CA 29
ATOM 35434 C C . ASP A 1 63 ? 11.954 0.436 4.130 1.00 0.00 63 ASP A C 29
ATOM 35435 O O . ASP A 1 63 ? 11.378 0.692 3.091 1.00 0.00 63 ASP A O 29
ATOM 35444 N N . PRO A 1 64 ? 13.245 0.573 4.296 1.00 0.00 64 PRO A N 29
ATOM 35445 C CA . PRO A 1 64 ? 14.136 1.057 3.227 1.00 0.00 64 PRO A CA 29
ATOM 35446 C C . PRO A 1 64 ? 14.429 -0.062 2.223 1.00 0.00 64 PRO A C 29
ATOM 35447 O O . PRO A 1 64 ? 14.612 0.181 1.047 1.00 0.00 64 PRO A O 29
ATOM 35458 N N . ALA A 1 65 ? 14.478 -1.284 2.676 1.00 0.00 65 ALA A N 29
ATOM 35459 C CA . ALA A 1 65 ? 14.766 -2.409 1.744 1.00 0.00 65 ALA A CA 29
ATOM 35460 C C . ALA A 1 65 ? 16.178 -2.242 1.182 1.00 0.00 65 ALA A C 29
ATOM 35461 O O . ALA A 1 65 ? 16.510 -2.768 0.138 1.00 0.00 65 ALA A O 29
ATOM 35468 N N . VAL A 1 66 ? 17.010 -1.508 1.869 1.00 0.00 66 VAL A N 29
ATOM 35469 C CA . VAL A 1 66 ? 18.400 -1.296 1.383 1.00 0.00 66 VAL A CA 29
ATOM 35470 C C . VAL A 1 66 ? 19.295 -0.918 2.564 1.00 0.00 66 VAL A C 29
ATOM 35471 O O . VAL A 1 66 ? 20.428 -1.346 2.660 1.00 0.00 66 VAL A O 29
ATOM 35484 N N . TYR A 1 67 ? 18.795 -0.119 3.466 1.00 0.00 67 TYR A N 29
ATOM 35485 C CA . TYR A 1 67 ? 19.618 0.286 4.640 1.00 0.00 67 TYR A CA 29
ATOM 35486 C C . TYR A 1 67 ? 20.811 1.112 4.158 1.00 0.00 67 TYR A C 29
ATOM 35487 O O . TYR A 1 67 ? 21.816 0.576 3.732 1.00 0.00 67 TYR A O 29
ATOM 35505 N N . LYS A 1 68 ? 20.712 2.412 4.218 1.00 0.00 68 LYS A N 29
ATOM 35506 C CA . LYS A 1 68 ? 21.843 3.266 3.758 1.00 0.00 68 LYS A CA 29
ATOM 35507 C C . LYS A 1 68 ? 22.355 4.113 4.930 1.00 0.00 68 LYS A C 29
ATOM 35508 O O . LYS A 1 68 ? 21.582 4.783 5.585 1.00 0.00 68 LYS A O 29
ATOM 35527 N N . PRO A 1 69 ? 23.645 4.062 5.161 1.00 0.00 69 PRO A N 29
ATOM 35528 C CA . PRO A 1 69 ? 24.281 4.821 6.250 1.00 0.00 69 PRO A CA 29
ATOM 35529 C C . PRO A 1 69 ? 24.489 6.283 5.836 1.00 0.00 69 PRO A C 29
ATOM 35530 O O . PRO A 1 69 ? 25.034 6.568 4.788 1.00 0.00 69 PRO A O 29
ATOM 35541 N N . LEU A 1 70 ? 24.065 7.207 6.653 1.00 0.00 70 LEU A N 29
ATOM 35542 C CA . LEU A 1 70 ? 24.246 8.646 6.308 1.00 0.00 70 LEU A CA 29
ATOM 35543 C C . LEU A 1 70 ? 24.602 9.427 7.576 1.00 0.00 70 LEU A C 29
ATOM 35544 O O . LEU A 1 70 ? 24.156 9.104 8.659 1.00 0.00 70 LEU A O 29
ATOM 35560 N N . SER A 1 71 ? 25.406 10.447 7.451 1.00 0.00 71 SER A N 29
ATOM 35561 C CA . SER A 1 71 ? 25.796 11.240 8.652 1.00 0.00 71 SER A CA 29
ATOM 35562 C C . SER A 1 71 ? 24.776 12.355 8.897 1.00 0.00 71 SER A C 29
ATOM 35563 O O . SER A 1 71 ? 24.010 12.714 8.025 1.00 0.00 71 SER A O 29
ATOM 35571 N N . GLN A 1 72 ? 24.767 12.904 10.081 1.00 0.00 72 GLN A N 29
ATOM 35572 C CA . GLN A 1 72 ? 23.804 13.997 10.394 1.00 0.00 72 GLN A CA 29
ATOM 35573 C C . GLN A 1 72 ? 24.411 14.910 11.465 1.00 0.00 72 GLN A C 29
ATOM 35574 O O . GLN A 1 72 ? 25.288 14.514 12.204 1.00 0.00 72 GLN A O 29
ATOM 35588 N N . GLU A 1 73 ? 23.954 16.130 11.552 1.00 0.00 73 GLU A N 29
ATOM 35589 C CA . GLU A 1 73 ? 24.513 17.062 12.573 1.00 0.00 73 GLU A CA 29
ATOM 35590 C C . GLU A 1 73 ? 26.045 17.086 12.452 1.00 0.00 73 GLU A C 29
ATOM 35591 O O . GLU A 1 73 ? 26.579 17.182 11.366 1.00 0.00 73 GLU A O 29
ATOM 35603 N N . GLU A 1 74 ? 26.762 17.006 13.546 1.00 0.00 74 GLU A N 29
ATOM 35604 C CA . GLU A 1 74 ? 28.249 17.030 13.457 1.00 0.00 74 GLU A CA 29
ATOM 35605 C C . GLU A 1 74 ? 28.821 15.730 14.026 1.00 0.00 74 GLU A C 29
ATOM 35606 O O . GLU A 1 74 ? 29.157 15.645 15.191 1.00 0.00 74 GLU A O 29
ATOM 35618 N N . LEU A 1 75 ? 28.939 14.717 13.213 1.00 0.00 75 LEU A N 29
ATOM 35619 C CA . LEU A 1 75 ? 29.495 13.424 13.708 1.00 0.00 75 LEU A CA 29
ATOM 35620 C C . LEU A 1 75 ? 30.513 12.892 12.697 1.00 0.00 75 LEU A C 29
ATOM 35621 O O . LEU A 1 75 ? 30.369 11.809 12.167 1.00 0.00 75 LEU A O 29
ATOM 35637 N N . GLN A 1 76 ? 31.541 13.649 12.424 1.00 0.00 76 GLN A N 29
ATOM 35638 C CA . GLN A 1 76 ? 32.568 13.192 11.446 1.00 0.00 76 GLN A CA 29
ATOM 35639 C C . GLN A 1 76 ? 33.231 11.910 11.954 1.00 0.00 76 GLN A C 29
ATOM 35640 O O . GLN A 1 76 ? 33.022 10.838 11.424 1.00 0.00 76 GLN A O 29
ATOM 35654 N N . ARG A 1 77 ? 34.034 12.015 12.978 1.00 0.00 77 ARG A N 29
ATOM 35655 C CA . ARG A 1 77 ? 34.715 10.804 13.518 1.00 0.00 77 ARG A CA 29
ATOM 35656 C C . ARG A 1 77 ? 35.214 11.088 14.937 1.00 0.00 77 ARG A C 29
ATOM 35657 O O . ARG A 1 77 ? 36.039 11.953 15.152 1.00 0.00 77 ARG A O 29
ATOM 35678 N N . ILE A 1 78 ? 34.724 10.363 15.906 1.00 0.00 78 ILE A N 29
ATOM 35679 C CA . ILE A 1 78 ? 35.174 10.590 17.309 1.00 0.00 78 ILE A CA 29
ATOM 35680 C C . ILE A 1 78 ? 35.003 12.067 17.671 1.00 0.00 78 ILE A C 29
ATOM 35681 O O . ILE A 1 78 ? 34.021 12.387 18.322 1.00 0.00 78 ILE A O 29
ATOM 35700 N N . MET A 1 1 ? -40.152 6.665 1.910 1.00 0.00 1 MET A N 30
ATOM 35701 C CA . MET A 1 1 ? -40.482 8.118 1.880 1.00 0.00 1 MET A CA 30
ATOM 35702 C C . MET A 1 1 ? -40.118 8.696 0.510 1.00 0.00 1 MET A C 30
ATOM 35703 O O . MET A 1 1 ? -40.973 9.118 -0.242 1.00 0.00 1 MET A O 30
ATOM 35719 N N . SER A 1 2 ? -38.856 8.718 0.181 1.00 0.00 2 SER A N 30
ATOM 35720 C CA . SER A 1 2 ? -38.441 9.267 -1.141 1.00 0.00 2 SER A CA 30
ATOM 35721 C C . SER A 1 2 ? -37.020 8.799 -1.463 1.00 0.00 2 SER A C 30
ATOM 35722 O O . SER A 1 2 ? -36.698 8.491 -2.594 1.00 0.00 2 SER A O 30
ATOM 35730 N N . ARG A 1 3 ? -36.169 8.738 -0.476 1.00 0.00 3 ARG A N 30
ATOM 35731 C CA . ARG A 1 3 ? -34.770 8.286 -0.723 1.00 0.00 3 ARG A CA 30
ATOM 35732 C C . ARG A 1 3 ? -34.403 7.205 0.295 1.00 0.00 3 ARG A C 30
ATOM 35733 O O . ARG A 1 3 ? -34.419 6.028 -0.005 1.00 0.00 3 ARG A O 30
ATOM 35754 N N . SER A 1 4 ? -34.078 7.596 1.495 1.00 0.00 4 SER A N 30
ATOM 35755 C CA . SER A 1 4 ? -33.715 6.589 2.533 1.00 0.00 4 SER A CA 30
ATOM 35756 C C . SER A 1 4 ? -32.452 5.837 2.102 1.00 0.00 4 SER A C 30
ATOM 35757 O O . SER A 1 4 ? -31.946 6.048 1.018 1.00 0.00 4 SER A O 30
ATOM 35765 N N . PRO A 1 5 ? -31.981 4.980 2.973 1.00 0.00 5 PRO A N 30
ATOM 35766 C CA . PRO A 1 5 ? -30.773 4.173 2.723 1.00 0.00 5 PRO A CA 30
ATOM 35767 C C . PRO A 1 5 ? -31.092 2.996 1.795 1.00 0.00 5 PRO A C 30
ATOM 35768 O O . PRO A 1 5 ? -31.926 2.165 2.097 1.00 0.00 5 PRO A O 30
ATOM 35779 N N . ASP A 1 6 ? -30.435 2.917 0.669 1.00 0.00 6 ASP A N 30
ATOM 35780 C CA . ASP A 1 6 ? -30.702 1.792 -0.273 1.00 0.00 6 ASP A CA 30
ATOM 35781 C C . ASP A 1 6 ? -29.378 1.140 -0.676 1.00 0.00 6 ASP A C 30
ATOM 35782 O O . ASP A 1 6 ? -28.323 1.733 -0.565 1.00 0.00 6 ASP A O 30
ATOM 35791 N N . ALA A 1 7 ? -29.423 -0.078 -1.146 1.00 0.00 7 ALA A N 30
ATOM 35792 C CA . ALA A 1 7 ? -28.166 -0.763 -1.556 1.00 0.00 7 ALA A CA 30
ATOM 35793 C C . ALA A 1 7 ? -27.781 -0.318 -2.968 1.00 0.00 7 ALA A C 30
ATOM 35794 O O . ALA A 1 7 ? -28.407 -0.694 -3.939 1.00 0.00 7 ALA A O 30
ATOM 35801 N N . LYS A 1 8 ? -26.757 0.480 -3.090 1.00 0.00 8 LYS A N 30
ATOM 35802 C CA . LYS A 1 8 ? -26.333 0.949 -4.440 1.00 0.00 8 LYS A CA 30
ATOM 35803 C C . LYS A 1 8 ? -25.115 1.862 -4.301 1.00 0.00 8 LYS A C 30
ATOM 35804 O O . LYS A 1 8 ? -25.232 3.072 -4.289 1.00 0.00 8 LYS A O 30
ATOM 35823 N N . GLU A 1 9 ? -23.946 1.295 -4.196 1.00 0.00 9 GLU A N 30
ATOM 35824 C CA . GLU A 1 9 ? -22.723 2.134 -4.058 1.00 0.00 9 GLU A CA 30
ATOM 35825 C C . GLU A 1 9 ? -21.505 1.338 -4.530 1.00 0.00 9 GLU A C 30
ATOM 35826 O O . GLU A 1 9 ? -21.627 0.249 -5.054 1.00 0.00 9 GLU A O 30
ATOM 35838 N N . ASP A 1 10 ? -20.330 1.875 -4.349 1.00 0.00 10 ASP A N 30
ATOM 35839 C CA . ASP A 1 10 ? -19.104 1.152 -4.789 1.00 0.00 10 ASP A CA 30
ATOM 35840 C C . ASP A 1 10 ? -17.888 1.718 -4.049 1.00 0.00 10 ASP A C 30
ATOM 35841 O O . ASP A 1 10 ? -17.148 2.513 -4.593 1.00 0.00 10 ASP A O 30
ATOM 35850 N N . PRO A 1 11 ? -17.721 1.286 -2.825 1.00 0.00 11 PRO A N 30
ATOM 35851 C CA . PRO A 1 11 ? -16.603 1.728 -1.972 1.00 0.00 11 PRO A CA 30
ATOM 35852 C C . PRO A 1 11 ? -15.305 1.026 -2.383 1.00 0.00 11 PRO A C 30
ATOM 35853 O O . PRO A 1 11 ? -15.285 0.221 -3.294 1.00 0.00 11 PRO A O 30
ATOM 35864 N N . VAL A 1 12 ? -14.222 1.326 -1.719 1.00 0.00 12 VAL A N 30
ATOM 35865 C CA . VAL A 1 12 ? -12.929 0.676 -2.071 1.00 0.00 12 VAL A CA 30
ATOM 35866 C C . VAL A 1 12 ? -12.815 -0.657 -1.330 1.00 0.00 12 VAL A C 30
ATOM 35867 O O . VAL A 1 12 ? -13.091 -0.747 -0.149 1.00 0.00 12 VAL A O 30
ATOM 35880 N N . GLU A 1 13 ? -12.411 -1.694 -2.011 1.00 0.00 13 GLU A N 30
ATOM 35881 C CA . GLU A 1 13 ? -12.282 -3.017 -1.342 1.00 0.00 13 GLU A CA 30
ATOM 35882 C C . GLU A 1 13 ? -10.931 -3.640 -1.696 1.00 0.00 13 GLU A C 30
ATOM 35883 O O . GLU A 1 13 ? -10.461 -3.539 -2.812 1.00 0.00 13 GLU A O 30
ATOM 35895 N N . CYS A 1 14 ? -10.303 -4.283 -0.752 1.00 0.00 14 CYS A N 30
ATOM 35896 C CA . CYS A 1 14 ? -8.983 -4.912 -1.029 1.00 0.00 14 CYS A CA 30
ATOM 35897 C C . CYS A 1 14 ? -9.071 -5.743 -2.316 1.00 0.00 14 CYS A C 30
ATOM 35898 O O . CYS A 1 14 ? -9.844 -6.676 -2.389 1.00 0.00 14 CYS A O 30
ATOM 35905 N N . PRO A 1 15 ? -8.276 -5.383 -3.294 1.00 0.00 15 PRO A N 30
ATOM 35906 C CA . PRO A 1 15 ? -8.245 -6.087 -4.589 1.00 0.00 15 PRO A CA 30
ATOM 35907 C C . PRO A 1 15 ? -7.395 -7.358 -4.483 1.00 0.00 15 PRO A C 30
ATOM 35908 O O . PRO A 1 15 ? -7.255 -8.105 -5.432 1.00 0.00 15 PRO A O 30
ATOM 35919 N N . LEU A 1 16 ? -6.815 -7.603 -3.340 1.00 0.00 16 LEU A N 30
ATOM 35920 C CA . LEU A 1 16 ? -5.963 -8.816 -3.181 1.00 0.00 16 LEU A CA 30
ATOM 35921 C C . LEU A 1 16 ? -6.762 -9.938 -2.509 1.00 0.00 16 LEU A C 30
ATOM 35922 O O . LEU A 1 16 ? -6.459 -11.103 -2.670 1.00 0.00 16 LEU A O 30
ATOM 35938 N N . CYS A 1 17 ? -7.772 -9.606 -1.750 1.00 0.00 17 CYS A N 30
ATOM 35939 C CA . CYS A 1 17 ? -8.566 -10.674 -1.074 1.00 0.00 17 CYS A CA 30
ATOM 35940 C C . CYS A 1 17 ? -10.048 -10.283 -1.042 1.00 0.00 17 CYS A C 30
ATOM 35941 O O . CYS A 1 17 ? -10.854 -10.925 -0.398 1.00 0.00 17 CYS A O 30
ATOM 35948 N N . MET A 1 18 ? -10.408 -9.240 -1.735 1.00 0.00 18 MET A N 30
ATOM 35949 C CA . MET A 1 18 ? -11.833 -8.800 -1.752 1.00 0.00 18 MET A CA 30
ATOM 35950 C C . MET A 1 18 ? -12.317 -8.529 -0.324 1.00 0.00 18 MET A C 30
ATOM 35951 O O . MET A 1 18 ? -12.359 -9.413 0.508 1.00 0.00 18 MET A O 30
ATOM 35965 N N . GLU A 1 19 ? -12.691 -7.312 -0.037 1.00 0.00 19 GLU A N 30
ATOM 35966 C CA . GLU A 1 19 ? -13.181 -6.983 1.333 1.00 0.00 19 GLU A CA 30
ATOM 35967 C C . GLU A 1 19 ? -13.404 -5.470 1.445 1.00 0.00 19 GLU A C 30
ATOM 35968 O O . GLU A 1 19 ? -12.722 -4.696 0.804 1.00 0.00 19 GLU A O 30
ATOM 35980 N N . PRO A 1 20 ? -14.362 -5.098 2.256 1.00 0.00 20 PRO A N 30
ATOM 35981 C CA . PRO A 1 20 ? -14.713 -3.683 2.475 1.00 0.00 20 PRO A CA 30
ATOM 35982 C C . PRO A 1 20 ? -13.718 -3.017 3.430 1.00 0.00 20 PRO A C 30
ATOM 35983 O O . PRO A 1 20 ? -13.661 -3.330 4.602 1.00 0.00 20 PRO A O 30
ATOM 35994 N N . LEU A 1 21 ? -12.937 -2.097 2.936 1.00 0.00 21 LEU A N 30
ATOM 35995 C CA . LEU A 1 21 ? -11.950 -1.404 3.810 1.00 0.00 21 LEU A CA 30
ATOM 35996 C C . LEU A 1 21 ? -12.672 -0.368 4.673 1.00 0.00 21 LEU A C 30
ATOM 35997 O O . LEU A 1 21 ? -13.472 0.404 4.186 1.00 0.00 21 LEU A O 30
ATOM 36013 N N . GLU A 1 22 ? -12.388 -0.332 5.946 1.00 0.00 22 GLU A N 30
ATOM 36014 C CA . GLU A 1 22 ? -13.054 0.673 6.818 1.00 0.00 22 GLU A CA 30
ATOM 36015 C C . GLU A 1 22 ? -12.723 2.071 6.293 1.00 0.00 22 GLU A C 30
ATOM 36016 O O . GLU A 1 22 ? -12.285 2.231 5.171 1.00 0.00 22 GLU A O 30
ATOM 36028 N N . ILE A 1 23 ? -12.916 3.085 7.088 1.00 0.00 23 ILE A N 30
ATOM 36029 C CA . ILE A 1 23 ? -12.600 4.464 6.617 1.00 0.00 23 ILE A CA 30
ATOM 36030 C C . ILE A 1 23 ? -11.086 4.683 6.682 1.00 0.00 23 ILE A C 30
ATOM 36031 O O . ILE A 1 23 ? -10.472 5.134 5.734 1.00 0.00 23 ILE A O 30
ATOM 36047 N N . ASP A 1 24 ? -10.480 4.373 7.794 1.00 0.00 24 ASP A N 30
ATOM 36048 C CA . ASP A 1 24 ? -9.009 4.567 7.925 1.00 0.00 24 ASP A CA 30
ATOM 36049 C C . ASP A 1 24 ? -8.273 3.403 7.254 1.00 0.00 24 ASP A C 30
ATOM 36050 O O . ASP A 1 24 ? -7.065 3.300 7.322 1.00 0.00 24 ASP A O 30
ATOM 36059 N N . ASP A 1 25 ? -8.991 2.528 6.604 1.00 0.00 25 ASP A N 30
ATOM 36060 C CA . ASP A 1 25 ? -8.328 1.377 5.930 1.00 0.00 25 ASP A CA 30
ATOM 36061 C C . ASP A 1 25 ? -8.261 1.638 4.423 1.00 0.00 25 ASP A C 30
ATOM 36062 O O . ASP A 1 25 ? -7.640 0.901 3.684 1.00 0.00 25 ASP A O 30
ATOM 36071 N N . ILE A 1 26 ? -8.898 2.681 3.964 1.00 0.00 26 ILE A N 30
ATOM 36072 C CA . ILE A 1 26 ? -8.873 2.988 2.506 1.00 0.00 26 ILE A CA 30
ATOM 36073 C C . ILE A 1 26 ? -7.540 3.647 2.143 1.00 0.00 26 ILE A C 30
ATOM 36074 O O . ILE A 1 26 ? -6.747 3.096 1.406 1.00 0.00 26 ILE A O 30
ATOM 36090 N N . ASN A 1 27 ? -7.284 4.821 2.657 1.00 0.00 27 ASN A N 30
ATOM 36091 C CA . ASN A 1 27 ? -5.999 5.511 2.340 1.00 0.00 27 ASN A CA 30
ATOM 36092 C C . ASN A 1 27 ? -4.825 4.625 2.762 1.00 0.00 27 ASN A C 30
ATOM 36093 O O . ASN A 1 27 ? -3.699 4.838 2.362 1.00 0.00 27 ASN A O 30
ATOM 36104 N N . PHE A 1 28 ? -5.077 3.632 3.569 1.00 0.00 28 PHE A N 30
ATOM 36105 C CA . PHE A 1 28 ? -3.973 2.734 4.010 1.00 0.00 28 PHE A CA 30
ATOM 36106 C C . PHE A 1 28 ? -3.513 1.885 2.818 1.00 0.00 28 PHE A C 30
ATOM 36107 O O . PHE A 1 28 ? -4.067 0.840 2.542 1.00 0.00 28 PHE A O 30
ATOM 36124 N N . PHE A 1 29 ? -2.503 2.320 2.113 1.00 0.00 29 PHE A N 30
ATOM 36125 C CA . PHE A 1 29 ? -2.021 1.524 0.948 1.00 0.00 29 PHE A CA 30
ATOM 36126 C C . PHE A 1 29 ? -0.531 1.213 1.115 1.00 0.00 29 PHE A C 30
ATOM 36127 O O . PHE A 1 29 ? 0.222 2.039 1.590 1.00 0.00 29 PHE A O 30
ATOM 36144 N N . PRO A 1 30 ? -0.150 0.031 0.704 1.00 0.00 30 PRO A N 30
ATOM 36145 C CA . PRO A 1 30 ? 1.249 -0.415 0.776 1.00 0.00 30 PRO A CA 30
ATOM 36146 C C . PRO A 1 30 ? 2.042 0.169 -0.395 1.00 0.00 30 PRO A C 30
ATOM 36147 O O . PRO A 1 30 ? 3.229 -0.043 -0.518 1.00 0.00 30 PRO A O 30
ATOM 36158 N N . CYS A 1 31 ? 1.390 0.902 -1.261 1.00 0.00 31 CYS A N 30
ATOM 36159 C CA . CYS A 1 31 ? 2.106 1.495 -2.425 1.00 0.00 31 CYS A CA 30
ATOM 36160 C C . CYS A 1 31 ? 1.548 2.891 -2.717 1.00 0.00 31 CYS A C 30
ATOM 36161 O O . CYS A 1 31 ? 0.468 3.241 -2.285 1.00 0.00 31 CYS A O 30
ATOM 36168 N N . THR A 1 32 ? 2.281 3.694 -3.440 1.00 0.00 32 THR A N 30
ATOM 36169 C CA . THR A 1 32 ? 1.799 5.071 -3.752 1.00 0.00 32 THR A CA 30
ATOM 36170 C C . THR A 1 32 ? 1.009 5.079 -5.065 1.00 0.00 32 THR A C 30
ATOM 36171 O O . THR A 1 32 ? 0.464 6.093 -5.457 1.00 0.00 32 THR A O 30
ATOM 36182 N N . CYS A 1 33 ? 0.944 3.974 -5.757 1.00 0.00 33 CYS A N 30
ATOM 36183 C CA . CYS A 1 33 ? 0.188 3.958 -7.045 1.00 0.00 33 CYS A CA 30
ATOM 36184 C C . CYS A 1 33 ? -1.316 3.974 -6.762 1.00 0.00 33 CYS A C 30
ATOM 36185 O O . CYS A 1 33 ? -2.119 4.224 -7.639 1.00 0.00 33 CYS A O 30
ATOM 36192 N N . GLY A 1 34 ? -1.706 3.724 -5.542 1.00 0.00 34 GLY A N 30
ATOM 36193 C CA . GLY A 1 34 ? -3.159 3.743 -5.208 1.00 0.00 34 GLY A CA 30
ATOM 36194 C C . GLY A 1 34 ? -3.706 2.315 -5.131 1.00 0.00 34 GLY A C 30
ATOM 36195 O O . GLY A 1 34 ? -4.901 2.100 -5.171 1.00 0.00 34 GLY A O 30
ATOM 36199 N N . TYR A 1 35 ? -2.851 1.337 -5.013 1.00 0.00 35 TYR A N 30
ATOM 36200 C CA . TYR A 1 35 ? -3.343 -0.068 -4.926 1.00 0.00 35 TYR A CA 30
ATOM 36201 C C . TYR A 1 35 ? -3.582 -0.426 -3.458 1.00 0.00 35 TYR A C 30
ATOM 36202 O O . TYR A 1 35 ? -3.290 -1.522 -3.022 1.00 0.00 35 TYR A O 30
ATOM 36220 N N . GLN A 1 36 ? -4.098 0.498 -2.693 1.00 0.00 36 GLN A N 30
ATOM 36221 C CA . GLN A 1 36 ? -4.349 0.227 -1.242 1.00 0.00 36 GLN A CA 30
ATOM 36222 C C . GLN A 1 36 ? -4.892 -1.189 -1.059 1.00 0.00 36 GLN A C 30
ATOM 36223 O O . GLN A 1 36 ? -5.613 -1.706 -1.888 1.00 0.00 36 GLN A O 30
ATOM 36237 N N . ILE A 1 37 ? -4.557 -1.814 0.037 1.00 0.00 37 ILE A N 30
ATOM 36238 C CA . ILE A 1 37 ? -5.055 -3.190 0.300 1.00 0.00 37 ILE A CA 30
ATOM 36239 C C . ILE A 1 37 ? -5.614 -3.248 1.724 1.00 0.00 37 ILE A C 30
ATOM 36240 O O . ILE A 1 37 ? -5.747 -2.237 2.385 1.00 0.00 37 ILE A O 30
ATOM 36256 N N . CYS A 1 38 ? -5.945 -4.413 2.206 1.00 0.00 38 CYS A N 30
ATOM 36257 C CA . CYS A 1 38 ? -6.495 -4.510 3.586 1.00 0.00 38 CYS A CA 30
ATOM 36258 C C . CYS A 1 38 ? -5.349 -4.733 4.578 1.00 0.00 38 CYS A C 30
ATOM 36259 O O . CYS A 1 38 ? -4.188 -4.654 4.224 1.00 0.00 38 CYS A O 30
ATOM 36266 N N . ARG A 1 39 ? -5.660 -5.003 5.815 1.00 0.00 39 ARG A N 30
ATOM 36267 C CA . ARG A 1 39 ? -4.583 -5.219 6.827 1.00 0.00 39 ARG A CA 30
ATOM 36268 C C . ARG A 1 39 ? -4.140 -6.683 6.812 1.00 0.00 39 ARG A C 30
ATOM 36269 O O . ARG A 1 39 ? -2.993 -6.997 7.060 1.00 0.00 39 ARG A O 30
ATOM 36290 N N . PHE A 1 40 ? -5.041 -7.581 6.535 1.00 0.00 40 PHE A N 30
ATOM 36291 C CA . PHE A 1 40 ? -4.675 -9.024 6.517 1.00 0.00 40 PHE A CA 30
ATOM 36292 C C . PHE A 1 40 ? -3.812 -9.334 5.290 1.00 0.00 40 PHE A C 30
ATOM 36293 O O . PHE A 1 40 ? -3.161 -10.357 5.221 1.00 0.00 40 PHE A O 30
ATOM 36310 N N . CYS A 1 41 ? -3.794 -8.458 4.323 1.00 0.00 41 CYS A N 30
ATOM 36311 C CA . CYS A 1 41 ? -2.967 -8.704 3.107 1.00 0.00 41 CYS A CA 30
ATOM 36312 C C . CYS A 1 41 ? -1.579 -8.094 3.308 1.00 0.00 41 CYS A C 30
ATOM 36313 O O . CYS A 1 41 ? -0.569 -8.738 3.099 1.00 0.00 41 CYS A O 30
ATOM 36320 N N . TRP A 1 42 ? -1.522 -6.854 3.712 1.00 0.00 42 TRP A N 30
ATOM 36321 C CA . TRP A 1 42 ? -0.202 -6.194 3.930 1.00 0.00 42 TRP A CA 30
ATOM 36322 C C . TRP A 1 42 ? 0.522 -6.872 5.093 1.00 0.00 42 TRP A C 30
ATOM 36323 O O . TRP A 1 42 ? 1.724 -6.773 5.233 1.00 0.00 42 TRP A O 30
ATOM 36344 N N . HIS A 1 43 ? -0.204 -7.558 5.933 1.00 0.00 43 HIS A N 30
ATOM 36345 C CA . HIS A 1 43 ? 0.436 -8.239 7.092 1.00 0.00 43 HIS A CA 30
ATOM 36346 C C . HIS A 1 43 ? 1.181 -9.487 6.613 1.00 0.00 43 HIS A C 30
ATOM 36347 O O . HIS A 1 43 ? 2.074 -9.979 7.274 1.00 0.00 43 HIS A O 30
ATOM 36361 N N . ARG A 1 44 ? 0.818 -10.008 5.472 1.00 0.00 44 ARG A N 30
ATOM 36362 C CA . ARG A 1 44 ? 1.504 -11.228 4.961 1.00 0.00 44 ARG A CA 30
ATOM 36363 C C . ARG A 1 44 ? 2.447 -10.854 3.815 1.00 0.00 44 ARG A C 30
ATOM 36364 O O . ARG A 1 44 ? 3.348 -11.594 3.477 1.00 0.00 44 ARG A O 30
ATOM 36385 N N . ILE A 1 45 ? 2.249 -9.714 3.213 1.00 0.00 45 ILE A N 30
ATOM 36386 C CA . ILE A 1 45 ? 3.141 -9.305 2.091 1.00 0.00 45 ILE A CA 30
ATOM 36387 C C . ILE A 1 45 ? 4.503 -8.889 2.650 1.00 0.00 45 ILE A C 30
ATOM 36388 O O . ILE A 1 45 ? 5.537 -9.231 2.112 1.00 0.00 45 ILE A O 30
ATOM 36404 N N . ARG A 1 46 ? 4.511 -8.158 3.731 1.00 0.00 46 ARG A N 30
ATOM 36405 C CA . ARG A 1 46 ? 5.805 -7.724 4.328 1.00 0.00 46 ARG A CA 30
ATOM 36406 C C . ARG A 1 46 ? 6.276 -8.773 5.337 1.00 0.00 46 ARG A C 30
ATOM 36407 O O . ARG A 1 46 ? 6.933 -8.460 6.310 1.00 0.00 46 ARG A O 30
ATOM 36428 N N . THR A 1 47 ? 5.945 -10.015 5.116 1.00 0.00 47 THR A N 30
ATOM 36429 C CA . THR A 1 47 ? 6.372 -11.081 6.066 1.00 0.00 47 THR A CA 30
ATOM 36430 C C . THR A 1 47 ? 6.784 -12.332 5.285 1.00 0.00 47 THR A C 30
ATOM 36431 O O . THR A 1 47 ? 7.730 -13.010 5.634 1.00 0.00 47 THR A O 30
ATOM 36442 N N . ASP A 1 48 ? 6.077 -12.644 4.235 1.00 0.00 48 ASP A N 30
ATOM 36443 C CA . ASP A 1 48 ? 6.422 -13.853 3.434 1.00 0.00 48 ASP A CA 30
ATOM 36444 C C . ASP A 1 48 ? 6.717 -13.444 1.991 1.00 0.00 48 ASP A C 30
ATOM 36445 O O . ASP A 1 48 ? 7.292 -14.194 1.229 1.00 0.00 48 ASP A O 30
ATOM 36454 N N . GLU A 1 49 ? 6.328 -12.259 1.608 1.00 0.00 49 GLU A N 30
ATOM 36455 C CA . GLU A 1 49 ? 6.589 -11.804 0.214 1.00 0.00 49 GLU A CA 30
ATOM 36456 C C . GLU A 1 49 ? 7.766 -10.826 0.213 1.00 0.00 49 GLU A C 30
ATOM 36457 O O . GLU A 1 49 ? 8.536 -10.769 1.150 1.00 0.00 49 GLU A O 30
ATOM 36469 N N . ASN A 1 50 ? 7.916 -10.058 -0.831 1.00 0.00 50 ASN A N 30
ATOM 36470 C CA . ASN A 1 50 ? 9.048 -9.091 -0.885 1.00 0.00 50 ASN A CA 30
ATOM 36471 C C . ASN A 1 50 ? 8.535 -7.683 -0.574 1.00 0.00 50 ASN A C 30
ATOM 36472 O O . ASN A 1 50 ? 9.205 -6.700 -0.822 1.00 0.00 50 ASN A O 30
ATOM 36483 N N . GLY A 1 51 ? 7.353 -7.577 -0.036 1.00 0.00 51 GLY A N 30
ATOM 36484 C CA . GLY A 1 51 ? 6.803 -6.230 0.287 1.00 0.00 51 GLY A CA 30
ATOM 36485 C C . GLY A 1 51 ? 6.756 -5.384 -0.984 1.00 0.00 51 GLY A C 30
ATOM 36486 O O . GLY A 1 51 ? 6.966 -4.188 -0.955 1.00 0.00 51 GLY A O 30
ATOM 36490 N N . LEU A 1 52 ? 6.487 -5.995 -2.107 1.00 0.00 52 LEU A N 30
ATOM 36491 C CA . LEU A 1 52 ? 6.433 -5.222 -3.379 1.00 0.00 52 LEU A CA 30
ATOM 36492 C C . LEU A 1 52 ? 4.975 -5.000 -3.789 1.00 0.00 52 LEU A C 30
ATOM 36493 O O . LEU A 1 52 ? 4.065 -5.594 -3.245 1.00 0.00 52 LEU A O 30
ATOM 36509 N N . CYS A 1 53 ? 4.754 -4.147 -4.750 1.00 0.00 53 CYS A N 30
ATOM 36510 C CA . CYS A 1 53 ? 3.359 -3.876 -5.209 1.00 0.00 53 CYS A CA 30
ATOM 36511 C C . CYS A 1 53 ? 2.999 -4.843 -6.344 1.00 0.00 53 CYS A C 30
ATOM 36512 O O . CYS A 1 53 ? 3.629 -4.830 -7.382 1.00 0.00 53 CYS A O 30
ATOM 36519 N N . PRO A 1 54 ? 1.994 -5.654 -6.118 1.00 0.00 54 PRO A N 30
ATOM 36520 C CA . PRO A 1 54 ? 1.533 -6.635 -7.115 1.00 0.00 54 PRO A CA 30
ATOM 36521 C C . PRO A 1 54 ? 0.655 -5.950 -8.167 1.00 0.00 54 PRO A C 30
ATOM 36522 O O . PRO A 1 54 ? 0.056 -6.596 -9.004 1.00 0.00 54 PRO A O 30
ATOM 36533 N N . ALA A 1 55 ? 0.564 -4.649 -8.124 1.00 0.00 55 ALA A N 30
ATOM 36534 C CA . ALA A 1 55 ? -0.287 -3.931 -9.115 1.00 0.00 55 ALA A CA 30
ATOM 36535 C C . ALA A 1 55 ? 0.582 -3.033 -10.000 1.00 0.00 55 ALA A C 30
ATOM 36536 O O . ALA A 1 55 ? 0.253 -2.771 -11.139 1.00 0.00 55 ALA A O 30
ATOM 36543 N N . CYS A 1 56 ? 1.683 -2.551 -9.489 1.00 0.00 56 CYS A N 30
ATOM 36544 C CA . CYS A 1 56 ? 2.549 -1.665 -10.318 1.00 0.00 56 CYS A CA 30
ATOM 36545 C C . CYS A 1 56 ? 4.028 -1.989 -10.066 1.00 0.00 56 CYS A C 30
ATOM 36546 O O . CYS A 1 56 ? 4.907 -1.237 -10.437 1.00 0.00 56 CYS A O 30
ATOM 36553 N N . ARG A 1 57 ? 4.311 -3.095 -9.433 1.00 0.00 57 ARG A N 30
ATOM 36554 C CA . ARG A 1 57 ? 5.735 -3.445 -9.159 1.00 0.00 57 ARG A CA 30
ATOM 36555 C C . ARG A 1 57 ? 6.433 -2.237 -8.533 1.00 0.00 57 ARG A C 30
ATOM 36556 O O . ARG A 1 57 ? 7.125 -1.491 -9.198 1.00 0.00 57 ARG A O 30
ATOM 36577 N N . LYS A 1 58 ? 6.251 -2.035 -7.257 1.00 0.00 58 LYS A N 30
ATOM 36578 C CA . LYS A 1 58 ? 6.895 -0.874 -6.579 1.00 0.00 58 LYS A CA 30
ATOM 36579 C C . LYS A 1 58 ? 7.175 -1.242 -5.122 1.00 0.00 58 LYS A C 30
ATOM 36580 O O . LYS A 1 58 ? 6.443 -2.002 -4.526 1.00 0.00 58 LYS A O 30
ATOM 36599 N N . PRO A 1 59 ? 8.230 -0.696 -4.584 1.00 0.00 59 PRO A N 30
ATOM 36600 C CA . PRO A 1 59 ? 8.625 -0.968 -3.196 1.00 0.00 59 PRO A CA 30
ATOM 36601 C C . PRO A 1 59 ? 7.718 -0.212 -2.220 1.00 0.00 59 PRO A C 30
ATOM 36602 O O . PRO A 1 59 ? 7.636 1.000 -2.243 1.00 0.00 59 PRO A O 30
ATOM 36613 N N . TYR A 1 60 ? 7.035 -0.924 -1.366 1.00 0.00 60 TYR A N 30
ATOM 36614 C CA . TYR A 1 60 ? 6.129 -0.257 -0.389 1.00 0.00 60 TYR A CA 30
ATOM 36615 C C . TYR A 1 60 ? 6.853 0.919 0.272 1.00 0.00 60 TYR A C 30
ATOM 36616 O O . TYR A 1 60 ? 8.063 0.917 0.383 1.00 0.00 60 TYR A O 30
ATOM 36634 N N . PRO A 1 61 ? 6.081 1.895 0.689 1.00 0.00 61 PRO A N 30
ATOM 36635 C CA . PRO A 1 61 ? 6.613 3.102 1.343 1.00 0.00 61 PRO A CA 30
ATOM 36636 C C . PRO A 1 61 ? 6.953 2.820 2.809 1.00 0.00 61 PRO A C 30
ATOM 36637 O O . PRO A 1 61 ? 6.182 2.225 3.535 1.00 0.00 61 PRO A O 30
ATOM 36648 N N . GLU A 1 62 ? 8.103 3.251 3.249 1.00 0.00 62 GLU A N 30
ATOM 36649 C CA . GLU A 1 62 ? 8.500 3.020 4.666 1.00 0.00 62 GLU A CA 30
ATOM 36650 C C . GLU A 1 62 ? 9.277 4.236 5.170 1.00 0.00 62 GLU A C 30
ATOM 36651 O O . GLU A 1 62 ? 9.270 5.284 4.556 1.00 0.00 62 GLU A O 30
ATOM 36663 N N . ASP A 1 63 ? 9.950 4.112 6.282 1.00 0.00 63 ASP A N 30
ATOM 36664 C CA . ASP A 1 63 ? 10.722 5.272 6.809 1.00 0.00 63 ASP A CA 30
ATOM 36665 C C . ASP A 1 63 ? 12.188 5.149 6.374 1.00 0.00 63 ASP A C 30
ATOM 36666 O O . ASP A 1 63 ? 12.784 4.099 6.509 1.00 0.00 63 ASP A O 30
ATOM 36675 N N . PRO A 1 64 ? 12.729 6.230 5.865 1.00 0.00 64 PRO A N 30
ATOM 36676 C CA . PRO A 1 64 ? 14.127 6.272 5.402 1.00 0.00 64 PRO A CA 30
ATOM 36677 C C . PRO A 1 64 ? 15.075 6.424 6.595 1.00 0.00 64 PRO A C 30
ATOM 36678 O O . PRO A 1 64 ? 16.277 6.309 6.466 1.00 0.00 64 PRO A O 30
ATOM 36689 N N . ALA A 1 65 ? 14.538 6.686 7.756 1.00 0.00 65 ALA A N 30
ATOM 36690 C CA . ALA A 1 65 ? 15.402 6.853 8.957 1.00 0.00 65 ALA A CA 30
ATOM 36691 C C . ALA A 1 65 ? 16.211 5.577 9.187 1.00 0.00 65 ALA A C 30
ATOM 36692 O O . ALA A 1 65 ? 17.316 5.436 8.702 1.00 0.00 65 ALA A O 30
ATOM 36699 N N . VAL A 1 66 ? 15.675 4.644 9.927 1.00 0.00 66 VAL A N 30
ATOM 36700 C CA . VAL A 1 66 ? 16.426 3.384 10.185 1.00 0.00 66 VAL A CA 30
ATOM 36701 C C . VAL A 1 66 ? 17.837 3.739 10.655 1.00 0.00 66 VAL A C 30
ATOM 36702 O O . VAL A 1 66 ? 18.764 2.963 10.527 1.00 0.00 66 VAL A O 30
ATOM 36715 N N . TYR A 1 67 ? 18.002 4.915 11.196 1.00 0.00 67 TYR A N 30
ATOM 36716 C CA . TYR A 1 67 ? 19.346 5.342 11.673 1.00 0.00 67 TYR A CA 30
ATOM 36717 C C . TYR A 1 67 ? 19.926 4.276 12.608 1.00 0.00 67 TYR A C 30
ATOM 36718 O O . TYR A 1 67 ? 19.254 3.778 13.489 1.00 0.00 67 TYR A O 30
ATOM 36736 N N . LYS A 1 68 ? 21.171 3.933 12.430 1.00 0.00 68 LYS A N 30
ATOM 36737 C CA . LYS A 1 68 ? 21.791 2.912 13.316 1.00 0.00 68 LYS A CA 30
ATOM 36738 C C . LYS A 1 68 ? 22.581 3.627 14.420 1.00 0.00 68 LYS A C 30
ATOM 36739 O O . LYS A 1 68 ? 23.386 4.491 14.136 1.00 0.00 68 LYS A O 30
ATOM 36758 N N . PRO A 1 69 ? 22.327 3.253 15.650 1.00 0.00 69 PRO A N 30
ATOM 36759 C CA . PRO A 1 69 ? 23.004 3.856 16.811 1.00 0.00 69 PRO A CA 30
ATOM 36760 C C . PRO A 1 69 ? 24.419 3.286 16.955 1.00 0.00 69 PRO A C 30
ATOM 36761 O O . PRO A 1 69 ? 25.386 3.892 16.537 1.00 0.00 69 PRO A O 30
ATOM 36772 N N . LEU A 1 70 ? 24.547 2.127 17.540 1.00 0.00 70 LEU A N 30
ATOM 36773 C CA . LEU A 1 70 ? 25.899 1.524 17.708 1.00 0.00 70 LEU A CA 30
ATOM 36774 C C . LEU A 1 70 ? 26.724 2.378 18.673 1.00 0.00 70 LEU A C 30
ATOM 36775 O O . LEU A 1 70 ? 26.199 3.213 19.383 1.00 0.00 70 LEU A O 30
ATOM 36791 N N . SER A 1 71 ? 28.013 2.176 18.703 1.00 0.00 71 SER A N 30
ATOM 36792 C CA . SER A 1 71 ? 28.873 2.975 19.620 1.00 0.00 71 SER A CA 30
ATOM 36793 C C . SER A 1 71 ? 28.609 4.467 19.400 1.00 0.00 71 SER A C 30
ATOM 36794 O O . SER A 1 71 ? 28.317 4.901 18.302 1.00 0.00 71 SER A O 30
ATOM 36802 N N . GLN A 1 72 ? 28.708 5.253 20.436 1.00 0.00 72 GLN A N 30
ATOM 36803 C CA . GLN A 1 72 ? 28.463 6.716 20.292 1.00 0.00 72 GLN A CA 30
ATOM 36804 C C . GLN A 1 72 ? 29.772 7.422 19.932 1.00 0.00 72 GLN A C 30
ATOM 36805 O O . GLN A 1 72 ? 30.193 8.346 20.600 1.00 0.00 72 GLN A O 30
ATOM 36819 N N . GLU A 1 73 ? 30.422 6.995 18.884 1.00 0.00 73 GLU A N 30
ATOM 36820 C CA . GLU A 1 73 ? 31.703 7.646 18.490 1.00 0.00 73 GLU A CA 30
ATOM 36821 C C . GLU A 1 73 ? 32.747 7.405 19.582 1.00 0.00 73 GLU A C 30
ATOM 36822 O O . GLU A 1 73 ? 32.430 6.973 20.672 1.00 0.00 73 GLU A O 30
ATOM 36834 N N . GLU A 1 74 ? 33.991 7.680 19.301 1.00 0.00 74 GLU A N 30
ATOM 36835 C CA . GLU A 1 74 ? 35.048 7.462 20.328 1.00 0.00 74 GLU A CA 30
ATOM 36836 C C . GLU A 1 74 ? 36.066 8.606 20.268 1.00 0.00 74 GLU A C 30
ATOM 36837 O O . GLU A 1 74 ? 35.859 9.660 20.835 1.00 0.00 74 GLU A O 30
ATOM 36849 N N . LEU A 1 75 ? 37.165 8.413 19.587 1.00 0.00 75 LEU A N 30
ATOM 36850 C CA . LEU A 1 75 ? 38.184 9.496 19.499 1.00 0.00 75 LEU A CA 30
ATOM 36851 C C . LEU A 1 75 ? 38.697 9.837 20.901 1.00 0.00 75 LEU A C 30
ATOM 36852 O O . LEU A 1 75 ? 38.197 9.342 21.890 1.00 0.00 75 LEU A O 30
ATOM 36868 N N . GLN A 1 76 ? 39.689 10.683 20.985 1.00 0.00 76 GLN A N 30
ATOM 36869 C CA . GLN A 1 76 ? 40.245 11.067 22.315 1.00 0.00 76 GLN A CA 30
ATOM 36870 C C . GLN A 1 76 ? 41.188 9.970 22.816 1.00 0.00 76 GLN A C 30
ATOM 36871 O O . GLN A 1 76 ? 42.392 10.131 22.818 1.00 0.00 76 GLN A O 30
ATOM 36885 N N . ARG A 1 77 ? 40.654 8.856 23.241 1.00 0.00 77 ARG A N 30
ATOM 36886 C CA . ARG A 1 77 ? 41.526 7.755 23.737 1.00 0.00 77 ARG A CA 30
ATOM 36887 C C . ARG A 1 77 ? 42.392 8.269 24.888 1.00 0.00 77 ARG A C 30
ATOM 36888 O O . ARG A 1 77 ? 43.319 9.029 24.689 1.00 0.00 77 ARG A O 30
ATOM 36909 N N . ILE A 1 78 ? 42.098 7.858 26.092 1.00 0.00 78 ILE A N 30
ATOM 36910 C CA . ILE A 1 78 ? 42.905 8.322 27.257 1.00 0.00 78 ILE A CA 30
ATOM 36911 C C . ILE A 1 78 ? 43.675 7.138 27.847 1.00 0.00 78 ILE A C 30
ATOM 36912 O O . ILE A 1 78 ? 44.797 7.343 28.279 1.00 0.00 78 ILE A O 30
#

Solvent-accessible surface area: 7106 Å² total; per-residue (Å²): 250,75,243,56,136,116,74,160,164,95,113,64,90,1,104,83,60,146,83,105,16,115,147,120,17,68,117,28,76,4,4,108,57,48,28,26,0,9,90,171,16,51,111,156,22,77,90,95,103,111,0,48,2,89,70,41,190,110,81,1,69,81,102,24,84,129,150,144,116,146,64,121,150,134,121,147,186,207